Protein 7XYC (pdb70)

Organism: NCBI:txid2936515

InterPro domains:
  IPR059934 Phage tail protein-like, small four-stranded beta-sheet domain [PF27114] (19-83)

Nearest PDB structures (foldseek):
  7xyc-assembly1_A  TM=1.002E+00  e=3.501E-101  Klebsiella phage Kp7
  8iq9-assembly1_B  TM=9.640E-01  e=3.028E-61  Klebsiella phage VLC6
  8iqe-assembly1_A  TM=9.660E-01  e=2.464E-59  Klebsiella phage VLC6
  8iqe-assembly1_D  TM=9.571E-01  e=5.060E-57  Klebsiella phage VLC6
  8iqe-assembly1_B  TM=9.642E-01  e=8.142E-56  Klebsiella phage VLC6

B-factor: mean 23.14, std 13.9, range [3.26, 70.98]

Structure (mmCIF, N/CA/C/O backbone):
data_7XYC
#
_entry.id   7XYC
#
_cell.length_a   1.00
_cell.length_b   1.00
_cell.length_c   1.00
_cell.angle_alpha   90.00
_cell.angle_beta   90.00
_cell.angle_gamma   90.00
#
_symmetry.space_group_name_H-M   'P 1'
#
loop_
_atom_site.group_PDB
_atom_site.id
_atom_site.type_symbol
_atom_site.label_atom_id
_atom_site.label_alt_id
_atom_site.label_comp_id
_atom_site.label_asym_id
_atom_site.label_entity_id
_atom_site.label_seq_id
_atom_site.pdbx_PDB_ins_code
_atom_site.Cartn_x
_atom_site.Cartn_y
_atom_site.Cartn_z
_atom_site.occupancy
_atom_site.B_iso_or_equiv
_atom_site.auth_seq_id
_atom_site.auth_comp_id
_atom_site.auth_asym_id
_atom_site.auth_atom_id
_atom_site.pdbx_PDB_model_num
ATOM 1 N N . GLY A 1 14 ? 122.062 111.463 175.375 1.00 46.42 14 GLY A N 1
ATOM 2 C CA . GLY A 1 14 ? 122.739 112.743 175.282 1.00 46.42 14 GLY A CA 1
ATOM 3 C C . GLY A 1 14 ? 122.514 113.444 173.957 1.00 46.42 14 GLY A C 1
ATOM 4 O O . GLY A 1 14 ? 123.167 113.133 172.961 1.00 46.42 14 GLY A O 1
ATOM 5 N N . GLN A 1 15 ? 121.582 114.393 173.946 1.00 43.41 15 GLN A N 1
ATOM 6 C CA . GLN A 1 15 ? 121.285 115.129 172.730 1.00 43.41 15 GLN A CA 1
ATOM 7 C C . GLN A 1 15 ? 122.452 116.045 172.363 1.00 43.41 15 GLN A C 1
ATOM 8 O O . GLN A 1 15 ? 123.141 116.571 173.241 1.00 43.41 15 GLN A O 1
ATOM 14 N N . PRO A 1 16 ? 122.698 116.247 171.070 1.00 39.78 16 PRO A N 1
ATOM 15 C CA . PRO A 1 16 ? 123.821 117.096 170.658 1.00 39.78 16 PRO A CA 1
ATOM 16 C C . PRO A 1 16 ? 123.592 118.559 171.007 1.00 39.78 16 PRO A C 1
ATOM 17 O O . PRO A 1 16 ? 122.458 119.035 171.097 1.00 39.78 16 PRO A O 1
ATOM 21 N N . TRP A 1 17 ? 124.699 119.270 171.205 1.00 40.53 17 TRP A N 1
ATOM 22 C CA . TRP A 1 17 ? 124.650 120.696 171.487 1.00 40.53 17 TRP A CA 1
ATOM 23 C C . TRP A 1 17 ? 124.239 121.465 170.232 1.00 40.53 17 TRP A C 1
ATOM 24 O O . TRP A 1 17 ? 124.369 120.979 169.105 1.00 40.53 17 TRP A O 1
ATOM 35 N N . ARG A 1 18 ? 123.722 122.674 170.439 1.00 38.67 18 ARG A N 1
ATOM 36 C CA . ARG A 1 18 ? 123.213 123.508 169.359 1.00 38.67 18 ARG A CA 1
ATOM 37 C C . ARG A 1 18 ? 123.973 124.826 169.302 1.00 38.67 18 ARG A C 1
ATOM 38 O O . ARG A 1 18 ? 124.231 125.452 170.336 1.00 38.67 18 ARG A O 1
ATOM 46 N N . PHE A 1 19 ? 124.326 125.244 168.087 1.00 36.03 19 PHE A N 1
ATOM 47 C CA . PHE A 1 19 ? 125.058 126.483 167.857 1.00 36.03 19 PHE A CA 1
ATOM 48 C C . PHE A 1 19 ? 124.283 127.353 166.879 1.00 36.03 19 PHE A C 1
ATOM 49 O O . PHE A 1 19 ? 123.862 126.877 165.819 1.00 36.03 19 PHE A O 1
ATOM 57 N N . SER A 1 20 ? 124.095 128.625 167.237 1.00 33.27 20 SER A N 1
ATOM 58 C CA . SER A 1 20 ? 123.400 129.554 166.352 1.00 33.27 20 SER A CA 1
ATOM 59 C C . SER A 1 20 ? 124.294 130.032 165.213 1.00 33.27 20 SER A C 1
ATOM 60 O O . SER A 1 20 ? 123.831 130.173 164.076 1.00 33.27 20 SER A O 1
ATOM 63 N N . SER A 1 21 ? 125.570 130.286 165.495 1.00 36.04 21 SER A N 1
ATOM 64 C CA . SER A 1 21 ? 126.490 130.823 164.503 1.00 36.04 21 SER A CA 1
ATOM 65 C C . SER A 1 21 ? 127.825 130.101 164.605 1.00 36.04 21 SER A C 1
ATOM 66 O O . SER A 1 21 ? 128.166 129.519 165.638 1.00 36.04 21 SER A O 1
ATOM 69 N N . VAL A 1 22 ? 128.581 130.142 163.505 1.00 33.08 22 VAL A N 1
ATOM 70 C CA . VAL A 1 22 ? 129.869 129.457 163.461 1.00 33.08 22 VAL A CA 1
ATOM 71 C C . VAL A 1 22 ? 130.885 130.153 164.361 1.00 33.08 22 VAL A C 1
ATOM 72 O O . VAL A 1 22 ? 131.789 129.510 164.909 1.00 33.08 22 VAL A O 1
ATOM 76 N N . ALA A 1 23 ? 130.762 131.474 164.524 1.00 34.49 23 ALA A N 1
ATOM 77 C CA . ALA A 1 23 ? 131.671 132.193 165.411 1.00 34.49 23 ALA A CA 1
ATOM 78 C C . ALA A 1 23 ? 131.517 131.721 166.851 1.00 34.49 23 ALA A C 1
ATOM 79 O O . ALA A 1 23 ? 132.510 131.552 167.569 1.00 34.49 23 ALA A O 1
ATOM 81 N N . LYS A 1 24 ? 130.275 131.499 167.287 1.00 34.48 24 LYS A N 1
ATOM 82 C CA . LYS A 1 24 ? 130.038 130.983 168.631 1.00 34.48 24 LYS A CA 1
ATOM 83 C C . LYS A 1 24 ? 130.624 129.586 168.795 1.00 34.48 24 LYS A C 1
ATOM 84 O O . LYS A 1 24 ? 131.187 129.260 169.847 1.00 34.48 24 LYS A O 1
ATOM 90 N N . MET A 1 25 ? 130.492 128.743 167.768 1.00 34.72 25 MET A N 1
ATOM 91 C CA . MET A 1 25 ? 131.079 127.407 167.823 1.00 34.72 25 MET A CA 1
ATOM 92 C C . MET A 1 25 ? 132.597 127.474 167.926 1.00 34.72 25 MET A C 1
ATOM 93 O O . MET A 1 25 ? 133.210 126.718 168.690 1.00 34.72 25 MET A O 1
ATOM 98 N N . LYS A 1 26 ? 133.222 128.373 167.163 1.00 32.11 26 LYS A N 1
ATOM 99 C CA . LYS A 1 26 ? 134.671 128.527 167.243 1.00 32.11 26 LYS A CA 1
ATOM 100 C C . LYS A 1 26 ? 135.098 129.038 168.614 1.00 32.11 26 LYS A C 1
ATOM 101 O O . LYS A 1 26 ? 136.131 128.615 169.147 1.00 32.11 26 LYS A O 1
ATOM 107 N N . ALA A 1 27 ? 134.319 129.952 169.196 1.00 37.17 27 ALA A N 1
ATOM 108 C CA . ALA A 1 27 ? 134.685 130.527 170.487 1.00 37.17 27 ALA A CA 1
ATOM 109 C C . ALA A 1 27 ? 134.621 129.493 171.606 1.00 37.17 27 ALA A C 1
ATOM 110 O O . ALA A 1 27 ? 135.486 129.475 172.490 1.00 37.17 27 ALA A O 1
ATOM 112 N N . PHE A 1 28 ? 133.609 128.627 171.585 1.00 42.32 28 PHE A N 1
ATOM 113 C CA . PHE A 1 28 ? 133.389 127.689 172.678 1.00 42.32 28 PHE A CA 1
ATOM 114 C C . PHE A 1 28 ? 134.532 126.680 172.719 1.00 42.32 28 PHE A C 1
ATOM 115 O O . PHE A 1 28 ? 134.952 126.152 171.685 1.00 42.32 28 PHE A O 1
ATOM 123 N N . ASN A 1 29 ? 135.039 126.412 173.918 1.00 46.26 29 ASN A N 1
ATOM 124 C CA . ASN A 1 29 ? 136.160 125.504 174.112 1.00 46.26 29 ASN A CA 1
ATOM 125 C C . ASN A 1 29 ? 135.664 124.110 174.474 1.00 46.26 29 ASN A C 1
ATOM 126 O O . ASN A 1 29 ? 134.748 123.955 175.285 1.00 46.26 29 ASN A O 1
ATOM 131 N N . TYR A 1 30 ? 136.291 123.094 173.882 1.00 46.14 30 TYR A N 1
ATOM 132 C CA . TYR A 1 30 ? 135.864 121.711 174.042 1.00 46.14 30 TYR A CA 1
ATOM 133 C C . TYR A 1 30 ? 136.717 120.947 175.048 1.00 46.14 30 TYR A C 1
ATOM 134 O O . TYR A 1 30 ? 136.778 119.714 174.987 1.00 46.14 30 TYR A O 1
ATOM 143 N N . SER A 1 31 ? 137.387 121.652 175.963 1.00 55.09 31 SER A N 1
ATOM 144 C CA . SER A 1 31 ? 138.214 120.975 176.957 1.00 55.09 31 SER A CA 1
ATOM 145 C C . SER A 1 31 ? 137.366 120.116 177.888 1.00 55.09 31 SER A C 1
ATOM 146 O O . SER A 1 31 ? 137.702 118.958 178.161 1.00 55.09 31 SER A O 1
ATOM 149 N N . CYS A 1 32 ? 136.261 120.668 178.385 1.00 59.48 32 CYS A N 1
ATOM 150 C CA . CYS A 1 32 ? 135.398 119.973 179.330 1.00 59.48 32 CYS A CA 1
ATOM 151 C C . CYS A 1 32 ? 134.112 119.452 178.701 1.00 59.48 32 CYS A C 1
ATOM 152 O O . CYS A 1 32 ? 133.254 118.936 179.423 1.00 59.48 32 CYS A O 1
ATOM 155 N N . TYR A 1 33 ? 133.956 119.570 177.386 1.00 49.13 33 TYR A N 1
ATOM 156 C CA . TYR A 1 33 ? 132.737 119.141 176.710 1.00 49.13 33 TYR A CA 1
ATOM 157 C C . TYR A 1 33 ? 132.879 117.683 176.291 1.00 49.13 33 TYR A C 1
ATOM 158 O O . TYR A 1 33 ? 133.749 117.346 175.479 1.00 49.13 33 TYR A O 1
ATOM 167 N N . LEU A 1 34 ? 132.026 116.823 176.841 1.00 47.47 34 LEU A N 1
ATOM 168 C CA . LEU A 1 34 ? 132.005 115.400 176.515 1.00 47.47 34 LEU A CA 1
ATOM 169 C C . LEU A 1 34 ? 130.764 115.135 175.666 1.00 47.47 34 LEU A C 1
ATOM 170 O O . LEU A 1 34 ? 129.694 114.800 176.174 1.00 47.47 34 LEU A O 1
ATOM 175 N N . GLY A 1 35 ? 130.919 115.285 174.359 1.00 45.42 35 GLY A N 1
ATOM 176 C CA . GLY A 1 35 ? 129.816 115.087 173.438 1.00 45.42 35 GLY A CA 1
ATOM 177 C C . GLY A 1 35 ? 130.302 114.491 172.136 1.00 45.42 35 GLY A C 1
ATOM 178 O O . GLY A 1 35 ? 131.459 114.656 171.743 1.00 45.42 35 GLY A O 1
ATOM 179 N N . SER A 1 36 ? 129.391 113.787 171.461 1.00 41.56 36 SER A N 1
ATOM 180 C CA . SER A 1 36 ? 129.757 113.107 170.223 1.00 41.56 36 SER A CA 1
ATOM 181 C C . SER A 1 36 ? 129.540 113.999 169.007 1.00 41.56 36 SER A C 1
ATOM 182 O O . SER A 1 36 ? 130.311 113.937 168.042 1.00 41.56 36 SER A O 1
ATOM 185 N N . SER A 1 37 ? 128.502 114.832 169.029 1.00 40.34 37 SER A N 1
ATOM 186 C CA . SER A 1 37 ? 128.152 115.617 167.853 1.00 40.34 37 SER A CA 1
ATOM 187 C C . SER A 1 37 ? 127.562 116.952 168.287 1.00 40.34 37 SER A C 1
ATOM 188 O O . SER A 1 37 ? 127.088 117.113 169.414 1.00 40.34 37 SER A O 1
ATOM 191 N N . VAL A 1 38 ? 127.612 117.915 167.365 1.00 37.34 38 VAL A N 1
ATOM 192 C CA . VAL A 1 38 ? 127.007 119.230 167.537 1.00 37.34 38 VAL A CA 1
ATOM 193 C C . VAL A 1 38 ? 126.256 119.593 166.262 1.00 37.34 38 VAL A C 1
ATOM 194 O O . VAL A 1 38 ? 126.551 119.095 165.173 1.00 37.34 38 VAL A O 1
ATOM 198 N N . PHE A 1 39 ? 125.286 120.495 166.407 1.00 34.96 39 PHE A N 1
ATOM 199 C CA . PHE A 1 39 ? 124.378 120.865 165.327 1.00 34.96 39 PHE A CA 1
ATOM 200 C C . PHE A 1 39 ? 124.363 122.379 165.191 1.00 34.96 39 PHE A C 1
ATOM 201 O O . PHE A 1 39 ? 124.086 123.087 166.165 1.00 34.96 39 PHE A O 1
ATOM 209 N N . LEU A 1 40 ? 124.653 122.874 163.990 1.00 34.46 40 LEU A N 1
ATOM 210 C CA . LEU A 1 40 ? 124.608 124.300 163.699 1.00 34.46 40 LEU A CA 1
ATOM 211 C C . LEU A 1 40 ? 123.380 124.600 162.849 1.00 34.46 40 LEU A C 1
ATOM 212 O O . LEU A 1 40 ? 123.116 123.907 161.858 1.00 34.46 40 LEU A O 1
ATOM 217 N N . GLU A 1 41 ? 122.620 125.619 163.258 1.00 37.29 41 GLU A N 1
ATOM 218 C CA . GLU A 1 41 ? 121.420 126.012 162.526 1.00 37.29 41 GLU A CA 1
ATOM 219 C C . GLU A 1 41 ? 121.763 126.797 161.266 1.00 37.29 41 GLU A C 1
ATOM 220 O O . GLU A 1 41 ? 121.093 126.648 160.238 1.00 37.29 41 GLU A O 1
ATOM 226 N N . SER A 1 42 ? 122.796 127.634 161.327 1.00 33.22 42 SER A N 1
ATOM 227 C CA . SER A 1 42 ? 123.199 128.443 160.186 1.00 33.22 42 SER A CA 1
ATOM 228 C C . SER A 1 42 ? 124.647 128.868 160.372 1.00 33.22 42 SER A C 1
ATOM 229 O O . SER A 1 42 ? 125.088 129.104 161.499 1.00 33.22 42 SER A O 1
ATOM 232 N N . TRP A 1 43 ? 125.380 128.960 159.260 1.00 29.93 43 TRP A N 1
ATOM 233 C CA . TRP A 1 43 ? 126.776 129.377 159.338 1.00 29.93 43 TRP A CA 1
ATOM 234 C C . TRP A 1 43 ? 126.884 130.857 159.687 1.00 29.93 43 TRP A C 1
ATOM 235 O O . TRP A 1 43 ? 127.800 131.266 160.410 1.00 29.93 43 TRP A O 1
ATOM 246 N N . HIS A 1 44 ? 125.958 131.670 159.186 1.00 31.96 44 HIS A N 1
ATOM 247 C CA . HIS A 1 44 ? 125.859 133.080 159.534 1.00 31.96 44 HIS A CA 1
ATOM 248 C C . HIS A 1 44 ? 124.715 133.288 160.517 1.00 31.96 44 HIS A C 1
ATOM 249 O O . HIS A 1 44 ? 123.689 132.604 160.444 1.00 31.96 44 HIS A O 1
ATOM 256 N N . GLU A 1 45 ? 124.896 134.235 161.434 1.00 35.99 45 GLU A N 1
ATOM 257 C CA . GLU A 1 45 ? 123.855 134.537 162.408 1.00 35.99 45 GLU A CA 1
ATOM 258 C C . GLU A 1 45 ? 122.659 135.184 161.720 1.00 35.99 45 GLU A C 1
ATOM 259 O O . GLU A 1 45 ? 122.795 136.200 161.032 1.00 35.99 45 GLU A O 1
ATOM 265 N N . GLY A 1 46 ? 121.481 134.589 161.910 1.00 37.18 46 GLY A N 1
ATOM 266 C CA . GLY A 1 46 ? 120.249 135.114 161.371 1.00 37.18 46 GLY A CA 1
ATOM 267 C C . GLY A 1 46 ? 119.918 134.667 159.963 1.00 37.18 46 GLY A C 1
ATOM 268 O O . GLY A 1 46 ? 118.777 134.850 159.524 1.00 37.18 46 GLY A O 1
ATOM 269 N N . ALA A 1 47 ? 120.881 134.091 159.239 1.00 33.93 47 ALA A N 1
ATOM 270 C CA . ALA A 1 47 ? 120.615 133.656 157.871 1.00 33.93 47 ALA A CA 1
ATOM 271 C C . ALA A 1 47 ? 119.654 132.474 157.839 1.00 33.93 47 ALA A C 1
ATOM 272 O O . ALA A 1 47 ? 118.769 132.410 156.978 1.00 33.93 47 ALA A O 1
ATOM 274 N N . GLY A 1 48 ? 119.808 131.535 158.767 1.00 32.01 48 GLY A N 1
ATOM 275 C CA . GLY A 1 48 ? 118.961 130.352 158.782 1.00 32.01 48 GLY A CA 1
ATOM 276 C C . GLY A 1 48 ? 119.138 129.461 157.573 1.00 32.01 48 GLY A C 1
ATOM 277 O O . GLY A 1 48 ? 118.152 128.939 157.037 1.00 32.01 48 GLY A O 1
ATOM 278 N N . LEU A 1 49 ? 120.379 129.274 157.127 1.00 29.35 49 LEU A N 1
ATOM 279 C CA . LEU A 1 49 ? 120.668 128.470 155.950 1.00 29.35 49 LEU A CA 1
ATOM 280 C C . LEU A 1 49 ? 121.891 127.604 156.211 1.00 29.35 49 LEU A C 1
ATOM 281 O O . LEU A 1 49 ? 122.770 127.964 156.999 1.00 29.35 49 LEU A O 1
ATOM 286 N N . GLY A 1 50 ? 121.942 126.460 155.533 1.00 31.35 50 GLY A N 1
ATOM 287 C CA . GLY A 1 50 ? 123.100 125.585 155.623 1.00 31.35 50 GLY A CA 1
ATOM 288 C C . GLY A 1 50 ? 123.317 124.952 156.979 1.00 31.35 50 GLY A C 1
ATOM 289 O O . GLY A 1 50 ? 124.453 124.920 157.464 1.00 31.35 50 GLY A O 1
ATOM 290 N N . SER A 1 51 ? 122.257 124.453 157.611 1.00 32.36 51 SER A N 1
ATOM 291 C CA . SER A 1 51 ? 122.400 123.743 158.874 1.00 32.36 51 SER A CA 1
ATOM 292 C C . SER A 1 51 ? 123.238 122.484 158.683 1.00 32.36 51 SER A C 1
ATOM 293 O O . SER A 1 51 ? 123.150 121.803 157.657 1.00 32.36 51 SER A O 1
ATOM 296 N N . GLY A 1 52 ? 124.061 122.171 159.686 1.00 35.51 52 GLY A N 1
ATOM 297 C CA . GLY A 1 52 ? 124.999 121.075 159.539 1.00 35.51 52 GLY A CA 1
ATOM 298 C C . GLY A 1 52 ? 125.285 120.364 160.844 1.00 35.51 52 GLY A C 1
ATOM 299 O O . GLY A 1 52 ? 125.060 120.891 161.934 1.00 35.51 52 GLY A O 1
ATOM 300 N N . LEU A 1 53 ? 125.800 119.144 160.713 1.00 37.01 53 LEU A N 1
ATOM 301 C CA . LEU A 1 53 ? 126.105 118.287 161.850 1.00 37.01 53 LEU A CA 1
ATOM 302 C C . LEU A 1 53 ? 127.594 117.958 161.849 1.00 37.01 53 LEU A C 1
ATOM 303 O O . LEU A 1 53 ? 128.134 117.492 160.837 1.00 37.01 53 LEU A O 1
ATOM 308 N N . PHE A 1 54 ? 128.252 118.220 162.979 1.00 36.47 54 PHE A N 1
ATOM 309 C CA . PHE A 1 54 ? 129.680 117.992 163.146 1.00 36.47 54 PHE A CA 1
ATOM 310 C C . PHE A 1 54 ? 129.915 116.949 164.229 1.00 36.47 54 PHE A C 1
ATOM 311 O O . PHE A 1 54 ? 129.121 116.801 165.160 1.00 36.47 54 PHE A O 1
ATOM 319 N N . LYS A 1 55 ? 131.033 116.238 164.101 1.00 39.29 55 LYS A N 1
ATOM 320 C CA . LYS A 1 55 ? 131.542 115.358 165.141 1.00 39.29 55 LYS A CA 1
ATOM 321 C C . LYS A 1 55 ? 132.957 115.788 165.505 1.00 39.29 55 LYS A C 1
ATOM 322 O O . LYS A 1 55 ? 133.764 116.112 164.628 1.00 39.29 55 LYS A O 1
ATOM 328 N N . VAL A 1 56 ? 133.251 115.803 166.800 1.00 44.82 56 VAL A N 1
ATOM 329 C CA . VAL A 1 56 ? 134.526 116.306 167.300 1.00 44.82 56 VAL A CA 1
ATOM 330 C C . VAL A 1 56 ? 135.593 115.231 167.125 1.00 44.82 56 VAL A C 1
ATOM 331 O O . VAL A 1 56 ? 135.386 114.067 167.486 1.00 44.82 56 VAL A O 1
ATOM 335 N N . SER A 1 57 ? 136.730 115.618 166.544 1.00 51.92 57 SER A N 1
ATOM 336 C CA . SER A 1 57 ? 137.854 114.698 166.417 1.00 51.92 57 SER A CA 1
ATOM 337 C C . SER A 1 57 ? 138.689 114.666 167.691 1.00 51.92 57 SER A C 1
ATOM 338 O O . SER A 1 57 ? 139.059 113.586 168.166 1.00 51.92 57 SER A O 1
ATOM 341 N N . LYS A 1 58 ? 138.991 115.840 168.251 1.00 55.44 58 LYS A N 1
ATOM 342 C CA . LYS A 1 58 ? 139.663 115.980 169.542 1.00 55.44 58 LYS A CA 1
ATOM 343 C C . LYS A 1 58 ? 141.028 115.281 169.538 1.00 55.44 58 LYS A C 1
ATOM 344 O O . LYS A 1 58 ? 141.281 114.328 170.277 1.00 55.44 58 LYS A O 1
ATOM 350 N N . GLY A 1 59 ? 141.906 115.788 168.675 1.00 57.32 59 GLY A N 1
ATOM 351 C CA . GLY A 1 59 ? 143.274 115.307 168.658 1.00 57.32 59 GLY A CA 1
ATOM 352 C C . GLY A 1 59 ? 143.921 115.186 167.293 1.00 57.32 59 GLY A C 1
ATOM 353 O O . GLY A 1 59 ? 145.150 115.253 167.186 1.00 57.32 59 GLY A O 1
ATOM 354 N N . THR A 1 60 ? 143.125 115.010 166.244 1.00 54.22 60 THR A N 1
ATOM 355 C CA . THR A 1 60 ? 143.672 114.838 164.906 1.00 54.22 60 THR A CA 1
ATOM 356 C C . THR A 1 60 ? 143.906 116.192 164.248 1.00 54.22 60 THR A C 1
ATOM 357 O O . THR A 1 60 ? 143.322 117.207 164.640 1.00 54.22 60 THR A O 1
ATOM 361 N N . THR A 1 61 ? 144.768 116.197 163.236 1.00 54.02 61 THR A N 1
ATOM 362 C CA . THR A 1 61 ? 145.145 117.409 162.520 1.00 54.02 61 THR A CA 1
ATOM 363 C C . THR A 1 61 ? 144.879 117.214 161.033 1.00 54.02 61 THR A C 1
ATOM 364 O O . THR A 1 61 ? 145.317 116.220 160.444 1.00 54.02 61 THR A O 1
ATOM 368 N N . GLU A 1 62 ? 144.162 118.164 160.431 1.00 50.94 62 GLU A N 1
ATOM 369 C CA . GLU A 1 62 ? 143.882 118.142 159.001 1.00 50.94 62 GLU A CA 1
ATOM 370 C C . GLU A 1 62 ? 144.094 119.526 158.399 1.00 50.94 62 GLU A C 1
ATOM 371 O O . GLU A 1 62 ? 144.670 120.407 159.047 1.00 50.94 62 GLU A O 1
ATOM 377 N N . VAL A 1 63 ? 143.644 119.722 157.157 1.00 44.28 63 VAL A N 1
ATOM 378 C CA . VAL A 1 63 ? 143.859 120.997 156.477 1.00 44.28 63 VAL A CA 1
ATOM 379 C C . VAL A 1 63 ? 143.141 122.129 157.207 1.00 44.28 63 VAL A C 1
ATOM 380 O O . VAL A 1 63 ? 143.701 123.215 157.397 1.00 44.28 63 VAL A O 1
ATOM 384 N N . GLY A 1 64 ? 141.901 121.896 157.631 1.00 39.74 64 GLY A N 1
ATOM 385 C CA . GLY A 1 64 ? 141.167 122.897 158.379 1.00 39.74 64 GLY A CA 1
ATOM 386 C C . GLY A 1 64 ? 140.351 123.842 157.520 1.00 39.74 64 GLY A C 1
ATOM 387 O O . GLY A 1 64 ? 140.398 125.060 157.713 1.00 39.74 64 GLY A O 1
ATOM 388 N N . ASP A 1 65 ? 139.598 123.295 156.569 1.00 36.14 65 ASP A N 1
ATOM 389 C CA . ASP A 1 65 ? 138.750 124.114 155.718 1.00 36.14 65 ASP A CA 1
ATOM 390 C C . ASP A 1 65 ? 137.548 124.629 156.513 1.00 36.14 65 ASP A C 1
ATOM 391 O O . ASP A 1 65 ? 137.303 124.230 157.654 1.00 36.14 65 ASP A O 1
ATOM 396 N N . ASP A 1 66 ? 136.793 125.537 155.895 1.00 34.13 66 ASP A N 1
ATOM 397 C CA . ASP A 1 66 ? 135.654 126.146 156.577 1.00 34.13 66 ASP A CA 1
ATOM 398 C C . ASP A 1 66 ? 134.452 125.206 156.606 1.00 34.13 66 ASP A C 1
ATOM 399 O O . ASP A 1 66 ? 133.970 124.831 157.680 1.00 34.13 66 ASP A O 1
ATOM 404 N N . GLY A 1 67 ? 133.953 124.820 155.431 1.00 31.19 67 GLY A N 1
ATOM 405 C CA . GLY A 1 67 ? 132.773 123.969 155.385 1.00 31.19 67 GLY A CA 1
ATOM 406 C C . GLY A 1 67 ? 133.022 122.587 155.956 1.00 31.19 67 GLY A C 1
ATOM 407 O O . GLY A 1 67 ? 132.206 122.056 156.714 1.00 31.19 67 GLY A O 1
ATOM 408 N N . SER A 1 68 ? 134.152 121.985 155.600 1.00 29.29 68 SER A N 1
ATOM 409 C CA . SER A 1 68 ? 134.516 120.656 156.063 1.00 29.29 68 SER A CA 1
ATOM 410 C C . SER A 1 68 ? 135.718 120.737 156.993 1.00 29.29 68 SER A C 1
ATOM 411 O O . SER A 1 68 ? 136.571 121.618 156.851 1.00 29.29 68 SER A O 1
ATOM 414 N N . VAL A 1 69 ? 135.773 119.791 157.937 1.00 36.95 69 VAL A N 1
ATOM 415 C CA . VAL A 1 69 ? 136.804 119.681 158.972 1.00 36.95 69 VAL A CA 1
ATOM 416 C C . VAL A 1 69 ? 137.201 121.067 159.483 1.00 36.95 69 VAL A C 1
ATOM 417 O O . VAL A 1 69 ? 138.368 121.472 159.422 1.00 36.95 69 VAL A O 1
ATOM 421 N N . ILE A 1 70 ? 136.216 121.803 160.005 1.00 37.18 70 ILE A N 1
ATOM 422 C CA . ILE A 1 70 ? 136.478 123.148 160.497 1.00 37.18 70 ILE A CA 1
ATOM 423 C C . ILE A 1 70 ? 137.383 123.086 161.725 1.00 37.18 70 ILE A C 1
ATOM 424 O O . ILE A 1 70 ? 137.441 122.076 162.437 1.00 37.18 70 ILE A O 1
ATOM 429 N N . VAL A 1 71 ? 138.105 124.177 161.968 1.00 38.93 71 VAL A N 1
ATOM 430 C CA . VAL A 1 71 ? 139.063 124.269 163.063 1.00 38.93 71 VAL A CA 1
ATOM 431 C C . VAL A 1 71 ? 138.587 125.329 164.047 1.00 38.93 71 VAL A C 1
ATOM 432 O O . VAL A 1 71 ? 138.132 126.408 163.648 1.00 38.93 71 VAL A O 1
ATOM 436 N N . ALA A 1 72 ? 138.668 125.007 165.333 1.00 41.76 72 ALA A N 1
ATOM 437 C CA . ALA A 1 72 ? 138.284 125.919 166.399 1.00 41.76 72 ALA A CA 1
ATOM 438 C C . ALA A 1 72 ? 139.512 126.626 166.964 1.00 41.76 72 ALA A C 1
ATOM 439 O O . ALA A 1 72 ? 140.653 126.355 166.581 1.00 41.76 72 ALA A O 1
ATOM 441 N N . ALA A 1 73 ? 139.259 127.553 167.890 1.00 43.86 73 ALA A N 1
ATOM 442 C CA . ALA A 1 73 ? 140.351 128.294 168.511 1.00 43.86 73 ALA A CA 1
ATOM 443 C C . ALA A 1 73 ? 141.205 127.403 169.404 1.00 43.86 73 ALA A C 1
ATOM 444 O O . ALA A 1 73 ? 142.424 127.595 169.483 1.00 43.86 73 ALA A O 1
ATOM 446 N N . ASP A 1 74 ? 140.589 126.434 170.086 1.00 48.11 74 ASP A N 1
ATOM 447 C CA . ASP A 1 74 ? 141.346 125.550 170.967 1.00 48.11 74 ASP A CA 1
ATOM 448 C C . ASP A 1 74 ? 142.334 124.696 170.183 1.00 48.11 74 ASP A C 1
ATOM 449 O O . ASP A 1 74 ? 143.476 124.499 170.614 1.00 48.11 74 ASP A O 1
ATOM 454 N N . GLY A 1 75 ? 141.916 124.180 169.030 1.00 48.11 75 GLY A N 1
ATOM 455 C CA . GLY A 1 75 ? 142.782 123.346 168.221 1.00 48.11 75 GLY A CA 1
ATOM 456 C C . GLY A 1 75 ? 142.080 122.130 167.653 1.00 48.11 75 GLY A C 1
ATOM 457 O O . GLY A 1 75 ? 142.456 121.628 166.589 1.00 48.11 75 GLY A O 1
ATOM 458 N N . THR A 1 76 ? 141.062 121.643 168.358 1.00 47.79 76 THR A N 1
ATOM 459 C CA . THR A 1 76 ? 140.299 120.498 167.884 1.00 47.79 76 THR A CA 1
ATOM 460 C C . THR A 1 76 ? 139.541 120.851 166.609 1.00 47.79 76 THR A C 1
ATOM 461 O O . THR A 1 76 ? 139.094 121.985 166.416 1.00 47.79 76 THR A O 1
ATOM 465 N N . ARG A 1 77 ? 139.398 119.860 165.733 1.00 44.58 77 ARG A N 1
ATOM 466 C CA . ARG A 1 77 ? 138.768 120.043 164.433 1.00 44.58 77 ARG A CA 1
ATOM 467 C C . ARG A 1 77 ? 137.477 119.240 164.372 1.00 44.58 77 ARG A C 1
ATOM 468 O O . ARG A 1 77 ? 137.446 118.072 164.772 1.00 44.58 77 ARG A O 1
ATOM 476 N N . LEU A 1 78 ? 136.417 119.873 163.872 1.00 38.82 78 LEU A N 1
ATOM 477 C CA . LEU A 1 78 ? 135.084 119.280 163.820 1.00 38.82 78 LEU A CA 1
ATOM 478 C C . LEU A 1 78 ? 134.830 118.768 162.406 1.00 38.82 78 LEU A C 1
ATOM 479 O O . LEU A 1 78 ? 134.713 119.560 161.465 1.00 38.82 78 LEU A O 1
ATOM 484 N N . ILE A 1 79 ? 134.741 117.450 162.259 1.00 37.22 79 ILE A N 1
ATOM 485 C CA . ILE A 1 79 ? 134.507 116.838 160.956 1.00 37.22 79 ILE A CA 1
ATOM 486 C C . ILE A 1 79 ? 133.012 116.856 160.665 1.00 37.22 79 ILE A C 1
ATOM 487 O O . ILE A 1 79 ? 132.207 116.362 161.461 1.00 37.22 79 ILE A O 1
ATOM 492 N N . ARG A 1 80 ? 132.639 117.433 159.527 1.00 32.31 80 ARG A N 1
ATOM 493 C CA . ARG A 1 80 ? 131.245 117.486 159.112 1.00 32.31 80 ARG A CA 1
ATOM 494 C C . ARG A 1 80 ? 130.791 116.122 158.611 1.00 32.31 80 ARG A C 1
ATOM 495 O O . ARG A 1 80 ? 131.575 115.369 158.028 1.00 32.31 80 ARG A O 1
ATOM 503 N N . VAL A 1 81 ? 129.517 115.801 158.838 1.00 32.18 81 VAL A N 1
ATOM 504 C CA . VAL A 1 81 ? 128.912 114.598 158.274 1.00 32.18 81 VAL A CA 1
ATOM 505 C C . VAL A 1 81 ? 127.953 115.016 157.168 1.00 32.18 81 VAL A C 1
ATOM 506 O O . VAL A 1 81 ? 127.198 115.986 157.317 1.00 32.18 81 VAL A O 1
ATOM 510 N N . PHE A 1 82 ? 128.009 114.310 156.043 1.00 28.09 82 PHE A N 1
ATOM 511 C CA . PHE A 1 82 ? 127.252 114.662 154.850 1.00 28.09 82 PHE A CA 1
ATOM 512 C C . PHE A 1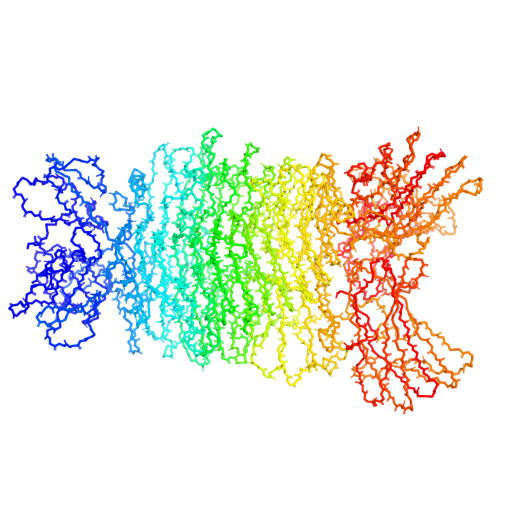 82 ? 126.133 113.657 154.621 1.00 28.09 82 PHE A C 1
ATOM 513 O O . PHE A 1 82 ? 126.370 112.445 154.617 1.00 28.09 82 PHE A O 1
ATOM 521 N N . ASP A 1 83 ? 124.918 114.167 154.432 1.00 32.52 83 ASP A N 1
ATOM 522 C CA . ASP A 1 83 ? 123.758 113.356 154.093 1.00 32.52 83 ASP A CA 1
ATOM 523 C C . ASP A 1 83 ? 123.188 113.852 152.773 1.00 32.52 83 ASP A C 1
ATOM 524 O O . ASP A 1 83 ? 122.888 115.042 152.631 1.00 32.52 83 ASP A O 1
ATOM 529 N N . GLY A 1 84 ? 123.039 112.942 151.815 1.00 25.77 84 GLY A N 1
ATOM 530 C CA . GLY A 1 84 ? 122.520 113.284 150.513 1.00 25.77 84 GLY A CA 1
ATOM 531 C C . GLY A 1 84 ? 123.441 114.201 149.731 1.00 25.77 84 GLY A C 1
ATOM 532 O O . GLY A 1 84 ? 124.669 114.079 149.781 1.00 25.77 84 GLY A O 1
ATOM 533 N N . PRO A 1 85 ? 122.857 115.139 148.989 1.00 21.89 85 PRO A N 1
ATOM 534 C CA . PRO A 1 85 ? 123.667 116.017 148.139 1.00 21.89 85 PRO A CA 1
ATOM 535 C C . PRO A 1 85 ? 124.477 117.018 148.948 1.00 21.89 85 PRO A C 1
ATOM 536 O O . PRO A 1 85 ? 124.155 117.339 150.095 1.00 21.89 85 PRO A O 1
ATOM 540 N N . ILE A 1 86 ? 125.545 117.510 148.328 1.00 18.01 86 ILE A N 1
ATOM 541 C CA . ILE A 1 86 ? 126.416 118.512 148.933 1.00 18.01 86 ILE A CA 1
ATOM 542 C C . ILE A 1 86 ? 125.981 119.886 148.439 1.00 18.01 86 ILE A C 1
ATOM 543 O O . ILE A 1 86 ? 125.864 120.112 147.229 1.00 18.01 86 ILE A O 1
ATOM 548 N N . PHE A 1 87 ? 125.740 120.803 149.372 1.00 17.99 87 PHE A N 1
ATOM 549 C CA . PHE A 1 87 ? 125.268 122.144 149.052 1.00 17.99 87 PHE A CA 1
ATOM 550 C C . PHE A 1 87 ? 126.422 123.133 149.148 1.00 17.99 87 PHE A C 1
ATOM 551 O O . PHE A 1 87 ? 127.173 123.126 150.130 1.00 17.99 87 PHE A O 1
ATOM 559 N N . ALA A 1 88 ? 126.563 123.980 148.125 1.00 19.03 88 ALA A N 1
ATOM 560 C CA . ALA A 1 88 ? 127.652 124.950 148.102 1.00 19.03 88 ALA A CA 1
ATOM 561 C C . ALA A 1 88 ? 127.406 126.124 149.040 1.00 19.03 88 ALA A C 1
ATOM 562 O O . ALA A 1 88 ? 128.366 126.712 149.551 1.00 19.03 88 ALA A O 1
ATOM 564 N N . ASP A 1 89 ? 126.142 126.483 149.277 1.00 22.84 89 ASP A N 1
ATOM 565 C CA . ASP A 1 89 ? 125.832 127.544 150.228 1.00 22.84 89 ASP A CA 1
ATOM 566 C C . ASP A 1 89 ? 126.167 127.158 151.662 1.00 22.84 89 ASP A C 1
ATOM 567 O O . ASP A 1 89 ? 126.156 128.026 152.542 1.00 22.84 89 ASP A O 1
ATOM 572 N N . MET A 1 90 ? 126.455 125.880 151.909 1.00 24.46 90 MET A N 1
ATOM 573 C CA . MET A 1 90 ? 126.786 125.421 153.252 1.00 24.46 90 MET A CA 1
ATOM 574 C C . MET A 1 90 ? 128.088 126.041 153.749 1.00 24.46 90 MET A C 1
ATOM 575 O O . MET A 1 90 ? 128.203 126.386 154.931 1.00 24.46 90 MET A O 1
ATOM 580 N N . TRP A 1 91 ? 129.082 126.180 152.869 1.00 22.92 91 TRP A N 1
ATOM 581 C CA . TRP A 1 91 ? 130.385 126.694 153.274 1.00 22.92 91 TRP A CA 1
ATOM 582 C C . TRP A 1 91 ? 130.314 128.128 153.787 1.00 22.92 91 TRP A C 1
ATOM 583 O O . TRP A 1 91 ? 130.485 128.371 154.986 1.00 22.92 91 TRP A O 1
ATOM 594 N N . GLY A 1 92 ? 130.062 129.082 152.893 1.00 22.31 92 GLY A N 1
ATOM 595 C CA . GLY A 1 92 ? 129.927 130.468 153.299 1.00 22.31 92 GLY A CA 1
ATOM 596 C C . GLY A 1 92 ? 128.940 131.281 152.486 1.00 22.31 92 GLY A C 1
ATOM 597 O O . GLY A 1 92 ? 128.758 132.475 152.742 1.00 22.31 92 GLY A O 1
ATOM 598 N N . ALA A 1 93 ? 128.296 130.652 151.508 1.00 21.99 93 ALA A N 1
ATOM 599 C CA . ALA A 1 93 ? 127.513 131.389 150.525 1.00 21.99 93 ALA A CA 1
ATOM 600 C C . ALA A 1 93 ? 126.105 131.661 151.039 1.00 21.99 93 ALA A C 1
ATOM 601 O O . ALA A 1 93 ? 125.437 130.761 151.559 1.00 21.99 93 ALA A O 1
ATOM 603 N N . LEU A 1 94 ? 125.660 132.905 150.893 1.00 21.23 94 LEU A N 1
ATOM 604 C CA . LEU A 1 94 ? 124.295 133.308 151.185 1.00 21.23 94 LEU A CA 1
ATOM 605 C C . LEU A 1 94 ? 123.835 134.274 150.104 1.00 21.23 94 LEU A C 1
ATOM 606 O O . LEU A 1 94 ? 124.657 134.987 149.517 1.00 21.23 94 LEU A O 1
ATOM 611 N N . PRO A 1 95 ? 122.534 134.317 149.816 1.00 21.53 95 PRO A N 1
ATOM 612 C CA . PRO A 1 95 ? 122.036 135.277 148.821 1.00 21.53 95 PRO A CA 1
ATOM 613 C C . PRO A 1 95 ? 122.086 136.699 149.363 1.00 21.53 95 PRO A C 1
ATOM 614 O O . PRO A 1 95 ? 121.505 137.002 150.407 1.00 21.53 95 PRO A O 1
ATOM 618 N N . SER A 1 96 ? 122.784 137.572 148.641 1.00 23.74 96 SER A N 1
ATOM 619 C CA . SER A 1 96 ? 122.930 138.965 149.042 1.00 23.74 96 SER A CA 1
ATOM 620 C C . SER A 1 96 ? 123.308 139.785 147.814 1.00 23.74 96 SER A C 1
ATOM 621 O O . SER A 1 96 ? 123.437 139.259 146.705 1.00 23.74 96 SER A O 1
ATOM 624 N N . SER A 1 97 ? 123.489 141.088 148.025 1.00 26.96 97 SER A N 1
ATOM 625 C CA . SER A 1 97 ? 123.862 142.004 146.958 1.00 26.96 97 SER A CA 1
ATOM 626 C C . SER A 1 97 ? 125.196 142.698 147.192 1.00 26.96 97 SER A C 1
ATOM 627 O O . SER A 1 97 ? 125.722 143.318 146.261 1.00 26.96 97 SER A O 1
ATOM 630 N N . THR A 1 98 ? 125.758 142.614 148.403 1.00 29.03 98 THR A N 1
ATOM 631 C CA . THR A 1 98 ? 127.022 143.282 148.693 1.00 29.03 98 THR A CA 1
ATOM 632 C C . THR A 1 98 ? 127.968 142.409 149.513 1.00 29.03 98 THR A C 1
ATOM 633 O O . THR A 1 98 ? 128.914 142.934 150.114 1.00 29.03 98 THR A O 1
ATOM 637 N N . TYR A 1 99 ? 127.746 141.099 149.554 1.00 26.48 99 TYR A N 1
ATOM 638 C CA . TYR A 1 99 ? 128.583 140.178 150.312 1.00 26.48 99 TYR A CA 1
ATOM 639 C C . TYR A 1 99 ? 129.291 139.233 149.352 1.00 26.48 99 TYR A C 1
ATOM 640 O O . TYR A 1 99 ? 128.643 138.564 148.540 1.00 26.48 99 TYR A O 1
ATOM 649 N N . ASN A 1 100 ? 130.618 139.183 149.446 1.00 25.22 100 ASN A N 1
ATOM 650 C CA . ASN A 1 100 ? 131.405 138.335 148.562 1.00 25.22 100 ASN A CA 1
ATOM 651 C C . ASN A 1 100 ? 131.178 136.863 148.887 1.00 25.22 100 ASN A C 1
ATOM 652 O O . ASN A 1 100 ? 131.082 136.474 150.054 1.00 25.22 100 ASN A O 1
ATOM 657 N N . SER A 1 101 ? 131.101 136.040 147.840 1.00 21.49 101 SER A N 1
ATOM 658 C CA . SER A 1 101 ? 130.892 134.610 148.011 1.00 21.49 101 SER A CA 1
ATOM 659 C C . SER A 1 101 ? 131.791 133.750 147.133 1.00 21.49 101 SER A C 1
ATOM 660 O O . SER A 1 101 ? 131.664 132.522 147.175 1.00 21.49 101 SER A O 1
ATOM 663 N N . LEU A 1 102 ? 132.679 134.345 146.337 1.00 19.94 102 LEU A N 1
ATOM 664 C CA . LEU A 1 102 ? 133.561 133.549 145.487 1.00 19.94 102 LEU A CA 1
ATOM 665 C C . LEU A 1 102 ? 134.483 132.612 146.262 1.00 19.94 102 LEU A C 1
ATOM 666 O O . LEU A 1 102 ? 134.621 131.450 145.839 1.00 19.94 102 LEU A O 1
ATOM 671 N N . PRO A 1 103 ? 135.157 133.028 147.345 1.00 19.22 103 PRO A N 1
ATOM 672 C CA . PRO A 1 103 ? 135.996 132.061 148.077 1.00 19.22 103 PRO A CA 1
ATOM 673 C C . PRO A 1 103 ? 135.229 130.851 148.581 1.00 19.22 103 PRO A C 1
ATOM 674 O O . PRO A 1 103 ? 135.751 129.730 148.534 1.00 19.22 103 PRO A O 1
ATOM 678 N N . ALA A 1 104 ? 133.996 131.045 149.056 1.00 17.63 104 ALA A N 1
ATOM 679 C CA . ALA A 1 104 ? 133.208 129.921 149.552 1.00 17.63 104 ALA A CA 1
ATOM 680 C C . ALA A 1 104 ? 132.888 128.939 148.432 1.00 17.63 104 ALA A C 1
ATOM 681 O O . ALA A 1 104 ? 133.008 127.721 148.605 1.00 17.63 104 ALA A O 1
ATOM 683 N N . ILE A 1 105 ? 132.485 129.456 147.269 1.00 15.71 105 ILE A N 1
ATOM 684 C CA . ILE A 1 105 ? 132.179 128.594 146.131 1.00 15.71 105 ILE A CA 1
ATOM 685 C C . ILE A 1 105 ? 133.428 127.852 145.674 1.00 15.71 105 ILE A C 1
ATOM 686 O O . ILE A 1 105 ? 133.381 126.652 145.369 1.00 15.71 105 ILE A O 1
ATOM 691 N N . LYS A 1 106 ? 134.564 128.551 145.618 1.00 15.91 106 LYS A N 1
ATOM 692 C CA . LYS A 1 106 ? 135.808 127.919 145.192 1.00 15.91 106 LYS A CA 1
ATOM 693 C C . LYS A 1 106 ? 136.215 126.804 146.150 1.00 15.91 106 LYS A C 1
ATOM 694 O O . LYS A 1 106 ? 136.605 125.713 145.720 1.00 15.91 106 LYS A O 1
ATOM 700 N N . SER A 1 107 ? 136.125 127.062 147.458 1.00 15.68 107 SER A N 1
ATOM 701 C CA . SER A 1 107 ? 136.468 126.039 148.440 1.00 15.68 107 SER A CA 1
ATOM 702 C C . SER A 1 107 ? 135.515 124.853 148.360 1.00 15.68 107 SER A C 1
ATOM 703 O O . SER A 1 107 ? 135.945 123.696 148.454 1.00 15.68 107 SER A O 1
ATOM 706 N N . ALA A 1 108 ? 134.218 125.120 148.184 1.00 15.43 108 ALA A N 1
ATOM 707 C CA . ALA A 1 108 ? 133.250 124.035 148.069 1.00 15.43 108 ALA A CA 1
ATOM 708 C C . ALA A 1 108 ? 133.533 123.172 146.847 1.00 15.43 108 ALA A C 1
ATOM 709 O O . ALA A 1 108 ? 133.477 121.940 146.923 1.00 15.43 108 ALA A O 1
ATOM 711 N N . TYR A 1 109 ? 133.848 123.799 145.711 1.00 12.58 109 TYR A N 1
ATOM 712 C CA . TYR A 1 109 ? 134.146 123.027 144.508 1.00 12.58 109 TYR A CA 1
ATOM 713 C C . TYR A 1 109 ? 135.440 122.236 144.666 1.00 12.58 109 TYR A C 1
ATOM 714 O O . TYR A 1 109 ? 135.525 121.078 144.237 1.00 12.58 109 TYR A O 1
ATOM 723 N N . LEU A 1 110 ? 136.459 122.844 145.280 1.00 13.33 110 LEU A N 1
ATOM 724 C CA . LEU A 1 110 ? 137.716 122.138 145.500 1.00 13.33 110 LEU A CA 1
ATOM 725 C C . LEU A 1 110 ? 137.528 120.937 146.416 1.00 13.33 110 LEU A C 1
ATOM 726 O O . LEU A 1 110 ? 138.155 119.892 146.207 1.00 13.33 110 LEU A O 1
ATOM 731 N N . TYR A 1 111 ? 136.671 121.063 147.431 1.00 16.14 111 TYR A N 1
ATOM 732 C CA . TYR A 1 111 ? 136.393 119.925 148.300 1.00 16.14 111 TYR A CA 1
ATOM 733 C C . TYR A 1 111 ? 135.555 118.874 147.581 1.00 16.14 111 TYR A C 1
ATOM 734 O O . TYR A 1 111 ? 135.736 117.671 147.802 1.00 16.14 111 TYR A O 1
ATOM 743 N N . ALA A 1 112 ? 134.632 119.308 146.719 1.00 12.54 112 ALA A N 1
ATOM 744 C CA . ALA A 1 112 ? 133.809 118.363 145.974 1.00 12.54 112 ALA A CA 1
ATOM 745 C C . ALA A 1 112 ? 134.620 117.613 144.927 1.00 12.54 112 ALA A C 1
ATOM 746 O O . ALA A 1 112 ? 134.210 116.534 144.485 1.00 12.54 112 ALA A O 1
ATOM 748 N N . SER A 1 113 ? 135.758 118.172 144.507 1.00 13.71 113 SER A N 1
ATOM 749 C CA . SER A 1 113 ? 136.621 117.473 143.559 1.00 13.71 113 SER A CA 1
ATOM 750 C C . SER A 1 113 ? 137.120 116.156 144.143 1.00 13.71 113 SER A C 1
ATOM 751 O O . SER A 1 113 ? 137.138 115.126 143.458 1.00 13.71 113 SER A O 1
ATOM 754 N N . SER A 1 114 ? 137.531 116.171 145.407 1.00 13.71 114 SER A N 1
ATOM 755 C CA . SER A 1 114 ? 137.827 114.932 146.109 1.00 13.71 114 SER A CA 1
ATOM 756 C C . SER A 1 114 ? 136.541 114.147 146.335 1.00 13.71 114 SER A C 1
ATOM 757 O O . SER A 1 114 ? 135.477 114.723 146.579 1.00 13.71 114 SER A O 1
ATOM 760 N N . LYS A 1 115 ? 136.653 112.821 146.254 1.00 13.37 115 LYS A N 1
ATOM 761 C CA . LYS A 1 115 ? 135.512 111.901 146.303 1.00 13.37 115 LYS A CA 1
ATOM 762 C C . LYS A 1 115 ? 134.347 112.449 145.474 1.00 13.37 115 LYS A C 1
ATOM 763 O O . LYS A 1 115 ? 133.268 112.768 145.973 1.00 13.37 115 LYS A O 1
ATOM 769 N N . LEU A 1 116 ? 134.620 112.553 144.172 1.00 11.85 116 LEU A N 1
ATOM 770 C CA . LEU A 1 116 ? 133.811 113.328 143.235 1.00 11.85 116 LEU A CA 1
ATOM 771 C C . LEU A 1 116 ? 132.316 113.088 143.404 1.00 11.85 116 LEU A C 1
ATOM 772 O O . LEU A 1 116 ? 131.853 111.946 143.482 1.00 11.85 116 LEU A O 1
ATOM 777 N N . GLN A 1 117 ? 131.572 114.191 143.470 1.00 12.32 117 GLN A N 1
ATOM 778 C CA . GLN A 1 117 ? 130.120 114.194 143.572 1.00 12.32 117 GLN A CA 1
ATOM 779 C C . GLN A 1 117 ? 129.599 115.407 142.813 1.00 12.32 117 GLN A C 1
ATOM 780 O O . GLN A 1 117 ? 130.321 116.034 142.033 1.00 12.32 117 GLN A O 1
ATOM 786 N N . GLN A 1 118 ? 128.337 115.744 143.056 1.00 12.67 118 GLN A N 1
ATOM 787 C CA . GLN A 1 118 ? 127.716 116.892 142.414 1.00 12.67 118 GLN A CA 1
ATOM 788 C C . GLN A 1 118 ? 127.506 118.012 143.425 1.00 12.67 118 GLN A C 1
ATOM 789 O O . GLN A 1 118 ? 127.077 117.774 144.558 1.00 12.67 118 GLN A O 1
ATOM 795 N N . LEU A 1 119 ? 127.809 119.235 143.003 1.00 13.29 119 LEU A N 1
ATOM 796 C CA . LEU A 1 119 ? 127.713 120.418 143.846 1.00 13.29 119 LEU A CA 1
ATOM 797 C C . LEU A 1 119 ? 126.493 121.230 143.436 1.00 13.29 119 LEU A C 1
ATOM 798 O O . LEU A 1 119 ? 126.301 121.515 142.249 1.00 13.29 119 LEU A O 1
ATOM 803 N N . PHE A 1 120 ? 125.675 121.597 144.417 1.00 14.45 120 PHE A N 1
ATOM 804 C CA . PHE A 1 120 ? 124.425 122.304 144.183 1.00 14.45 120 PHE A CA 1
ATOM 805 C C . PHE A 1 120 ? 124.464 123.674 144.846 1.00 14.45 120 PHE A C 1
ATOM 806 O O . PHE A 1 120 ? 124.938 123.814 145.978 1.00 14.45 120 PHE A O 1
ATOM 814 N N . LEU A 1 121 ? 123.962 124.681 144.137 1.00 15.05 121 LEU A N 1
ATOM 815 C CA . LEU A 1 121 ? 123.864 126.038 144.655 1.00 15.05 121 LEU A CA 1
ATOM 816 C C . LEU A 1 121 ? 122.462 126.290 145.190 1.00 15.05 121 LEU A C 1
ATOM 817 O O . LEU A 1 121 ? 121.480 125.751 144.671 1.00 15.05 121 LEU A O 1
ATOM 822 N N . GLY A 1 122 ? 122.374 127.117 146.230 1.00 16.05 122 GLY A N 1
ATOM 823 C CA . GLY A 1 122 ? 121.089 127.499 146.768 1.00 16.05 122 GLY A CA 1
ATOM 824 C C . GLY A 1 122 ? 120.418 128.584 145.947 1.00 16.05 122 GLY A C 1
ATOM 825 O O . GLY A 1 122 ? 120.953 129.083 144.957 1.00 16.05 122 GLY A O 1
ATOM 826 N N . GLY A 1 123 ? 119.212 128.952 146.377 1.00 14.79 123 GLY A N 1
ATOM 827 C CA . GLY A 1 123 ? 118.464 129.984 145.694 1.00 14.79 123 GLY A CA 1
ATOM 828 C C . GLY A 1 123 ? 118.909 131.383 146.077 1.00 14.79 123 GLY A C 1
ATOM 829 O O . GLY A 1 123 ? 119.763 131.587 146.939 1.00 14.79 123 GLY A O 1
ATOM 830 N N . GLY A 1 124 ? 118.309 132.362 145.413 1.00 16.72 124 GLY A N 1
ATOM 831 C CA . GLY A 1 124 ? 118.594 133.754 145.680 1.00 16.72 124 GLY A CA 1
ATOM 832 C C . GLY A 1 124 ? 119.706 134.298 144.797 1.00 16.72 124 GLY A C 1
ATOM 833 O O . GLY A 1 124 ? 120.421 133.563 144.111 1.00 16.72 124 GLY A O 1
ATOM 834 N N . SER A 1 125 ? 119.848 135.621 144.820 1.00 17.70 125 SER A N 1
ATOM 835 C CA . SER A 1 125 ? 120.861 136.301 144.023 1.00 17.70 125 SER A CA 1
ATOM 836 C C . SER A 1 125 ? 122.175 136.347 144.794 1.00 17.70 125 SER A C 1
ATOM 837 O O . SER A 1 125 ? 122.218 136.825 145.932 1.00 17.70 125 SER A O 1
ATOM 840 N N . TYR A 1 126 ? 123.242 135.851 144.176 1.00 17.97 126 TYR A N 1
ATOM 841 C CA . TYR A 1 126 ? 124.568 135.835 144.774 1.00 17.97 126 TYR A CA 1
ATOM 842 C C . TYR A 1 126 ? 125.389 137.022 144.283 1.00 17.97 126 TYR A C 1
ATOM 843 O O . TYR A 1 126 ? 125.043 137.690 143.306 1.00 17.97 126 TYR A O 1
ATOM 852 N N . LYS A 1 127 ? 126.493 137.279 144.983 1.00 22.03 127 LYS A N 1
ATOM 853 C CA . LYS A 1 127 ? 127.443 138.315 144.603 1.00 22.03 127 LYS A CA 1
ATOM 854 C C . LYS A 1 127 ? 128.851 137.755 144.724 1.00 22.03 127 LYS A C 1
ATOM 855 O O . LYS A 1 127 ? 129.207 137.184 145.760 1.00 22.03 127 LYS A O 1
ATOM 861 N N . VAL A 1 128 ? 129.648 137.917 143.669 1.00 23.06 128 VAL A N 1
ATOM 862 C CA . VAL A 1 128 ? 131.009 137.394 143.618 1.00 23.06 128 VAL A CA 1
ATOM 863 C C . VAL A 1 128 ? 131.945 138.504 143.154 1.00 23.06 128 VAL A C 1
ATOM 864 O O . VAL A 1 128 ? 131.579 139.318 142.298 1.00 23.06 128 VAL A O 1
ATOM 868 N N . THR A 1 129 ? 133.132 138.562 143.755 1.00 27.54 129 THR A N 1
ATOM 869 C CA . THR A 1 129 ? 134.162 139.513 143.368 1.00 27.54 129 THR A CA 1
ATOM 870 C C . THR A 1 129 ? 135.529 138.904 143.644 1.00 27.54 129 THR A C 1
ATOM 871 O O . THR A 1 129 ? 135.660 137.973 144.444 1.00 27.54 129 THR A O 1
ATOM 875 N N . GLY A 1 130 ? 136.537 139.425 142.972 1.00 30.89 130 GLY A N 1
ATOM 876 C CA . GLY A 1 130 ? 137.895 138.949 143.144 1.00 30.89 130 GLY A CA 1
ATOM 877 C C . GLY A 1 130 ? 138.702 139.178 141.876 1.00 30.89 130 GLY A C 1
ATOM 878 O O . GLY A 1 130 ? 138.418 140.094 141.107 1.00 30.89 130 GLY A O 1
ATOM 879 N N . SER A 1 131 ? 139.711 138.323 141.684 1.00 30.66 131 SER A N 1
ATOM 880 C CA . SER A 1 131 ? 140.574 138.424 140.515 1.00 30.66 131 SER A CA 1
ATOM 881 C C . SER A 1 131 ? 140.862 137.070 139.876 1.00 30.66 131 SER A C 1
ATOM 882 O O . SER A 1 131 ? 141.665 137.008 138.935 1.00 30.66 131 SER A O 1
ATOM 885 N N . SER A 1 132 ? 140.241 135.993 140.347 1.00 28.56 132 SER A N 1
ATOM 886 C CA . SER A 1 132 ? 140.464 134.658 139.814 1.00 28.56 132 SER A CA 1
ATOM 887 C C . SER A 1 132 ? 139.140 134.037 139.393 1.00 28.56 132 SER A C 1
ATOM 888 O O . SER A 1 132 ? 138.099 134.270 140.014 1.00 28.56 132 SER A O 1
ATOM 891 N N . GLY A 1 133 ? 139.191 133.240 138.326 1.00 22.35 133 GLY A N 1
ATOM 892 C CA . GLY A 1 133 ? 138.023 132.560 137.817 1.00 22.35 133 GLY A CA 1
ATOM 893 C C . GLY A 1 133 ? 137.846 131.183 138.430 1.00 22.35 133 GLY A C 1
ATOM 894 O O . GLY A 1 133 ? 138.628 130.750 139.273 1.00 22.35 133 GLY A O 1
ATOM 895 N N . ILE A 1 134 ? 136.796 130.496 137.993 1.00 17.03 134 ILE A N 1
ATOM 896 C CA . ILE A 1 134 ? 136.475 129.167 138.500 1.00 17.03 134 ILE A CA 1
ATOM 897 C C . ILE A 1 134 ? 136.840 128.130 137.446 1.00 17.03 134 ILE A C 1
ATOM 898 O O . ILE A 1 134 ? 136.376 128.198 136.300 1.00 17.03 134 ILE A O 1
ATOM 903 N N . ASP A 1 135 ? 137.670 127.165 137.842 1.00 13.62 135 ASP A N 1
ATOM 904 C CA . ASP A 1 135 ? 138.135 126.090 136.970 1.00 13.62 135 ASP A CA 1
ATOM 905 C C . ASP A 1 135 ? 137.179 124.914 137.135 1.00 13.62 135 ASP A C 1
ATOM 906 O O . ASP A 1 135 ? 137.305 124.128 138.077 1.00 13.62 135 ASP A O 1
ATOM 911 N N . ILE A 1 136 ? 136.220 124.794 136.222 1.00 12.66 136 ILE A N 1
ATOM 912 C CA . ILE A 1 136 ? 135.229 123.725 136.259 1.00 12.66 136 ILE A CA 1
ATOM 913 C C . ILE A 1 136 ? 135.814 122.509 135.556 1.00 12.66 136 ILE A C 1
ATOM 914 O O . ILE A 1 136 ? 136.186 122.581 134.378 1.00 12.66 136 ILE A O 1
ATOM 919 N N . ASP A 1 137 ? 135.901 121.392 136.277 1.00 12.83 137 ASP A N 1
ATOM 920 C CA . ASP A 1 137 ? 136.355 120.139 135.696 1.00 12.83 137 ASP A CA 1
ATOM 921 C C . ASP A 1 137 ? 135.147 119.246 135.466 1.00 12.83 137 ASP A C 1
ATOM 922 O O . ASP A 1 137 ? 134.542 118.780 136.443 1.00 12.83 137 ASP A O 1
ATOM 927 N N . PRO A 1 138 ? 134.749 118.989 134.217 1.00 10.97 138 PRO A N 1
ATOM 928 C CA . PRO A 1 138 ? 133.555 118.158 133.986 1.00 10.97 138 PRO A CA 1
ATOM 929 C C . PRO A 1 138 ? 133.675 116.751 134.543 1.00 10.97 138 PRO A C 1
ATOM 930 O O . PRO A 1 138 ? 132.667 116.176 134.972 1.00 10.97 138 PRO A O 1
ATOM 934 N N . SER A 1 139 ? 134.880 116.177 134.554 1.00 11.06 139 SER A N 1
ATOM 935 C CA . SER A 1 139 ? 135.052 114.809 135.026 1.00 11.06 139 SER A CA 1
ATOM 936 C C . SER A 1 139 ? 135.060 114.709 136.545 1.00 11.06 139 SER A C 1
ATOM 937 O O . SER A 1 139 ? 135.087 113.594 137.076 1.00 11.06 139 SER A O 1
ATOM 940 N N . LEU A 1 140 ? 135.043 115.837 137.257 1.00 12.62 140 LEU A N 1
ATOM 941 C CA . LEU A 1 140 ? 135.113 115.829 138.715 1.00 12.62 140 LEU A CA 1
ATOM 942 C C . LEU A 1 140 ? 133.815 116.299 139.365 1.00 12.62 140 LEU A C 1
ATOM 943 O O . LEU A 1 140 ? 133.213 115.563 140.152 1.00 12.62 140 LEU A O 1
ATOM 948 N N . ALA A 1 141 ? 133.361 117.505 139.043 1.00 11.35 141 ALA A N 1
ATOM 949 C CA . ALA A 1 141 ? 132.175 118.064 139.683 1.00 11.35 141 ALA A CA 1
ATOM 950 C C . ALA A 1 141 ? 131.558 119.099 138.750 1.00 11.35 141 ALA A C 1
ATOM 951 O O . ALA A 1 141 ? 131.913 119.188 137.569 1.00 11.35 141 ALA A O 1
ATOM 953 N N . GLY A 1 142 ? 130.624 119.883 139.282 1.00 11.91 142 GLY A N 1
ATOM 954 C CA . GLY A 1 142 ? 129.948 120.898 138.499 1.00 11.91 142 GLY A CA 1
ATOM 955 C C . GLY A 1 142 ? 129.333 121.945 139.402 1.00 11.91 142 GLY A C 1
ATOM 956 O O . GLY A 1 142 ? 129.408 121.864 140.629 1.00 11.91 142 GLY A O 1
ATOM 957 N N . ILE A 1 143 ? 128.716 122.941 138.768 1.00 11.08 143 ILE A N 1
ATOM 958 C CA . ILE A 1 143 ? 128.086 124.045 139.485 1.00 11.08 143 ILE A CA 1
ATOM 959 C C . ILE A 1 143 ? 126.589 124.016 139.192 1.00 11.08 143 ILE A C 1
ATOM 960 O O . ILE A 1 143 ? 125.937 125.063 139.109 1.00 11.08 143 ILE A O 1
ATOM 965 N N . SER A 1 144 ? 126.041 122.816 139.010 1.00 12.09 144 SER A N 1
ATOM 966 C CA . SER A 1 144 ? 124.621 122.671 138.716 1.00 12.09 144 SER A CA 1
ATOM 967 C C . SER A 1 144 ? 123.777 123.239 139.850 1.00 12.09 144 SER A C 1
ATOM 968 O O . SER A 1 144 ? 123.968 122.883 141.017 1.00 12.09 144 SER A O 1
ATOM 971 N N . ALA A 1 145 ? 122.843 124.122 139.505 1.00 12.31 145 ALA A N 1
ATOM 972 C CA . ALA A 1 145 ? 121.959 124.769 140.470 1.00 12.31 145 ALA A CA 1
ATOM 973 C C . ALA A 1 145 ? 120.520 124.590 140.004 1.00 12.31 145 ALA A C 1
ATOM 974 O O . ALA A 1 145 ? 120.140 125.091 138.940 1.00 12.31 145 ALA A O 1
ATOM 976 N N . LEU A 1 146 ? 119.723 123.876 140.798 1.00 12.60 146 LEU A N 1
ATOM 977 C CA . LEU A 1 146 ? 118.345 123.599 140.408 1.00 12.60 146 LEU A CA 1
ATOM 978 C C . LEU A 1 146 ? 117.444 124.819 140.571 1.00 12.60 146 LEU A C 1
ATOM 979 O O . LEU A 1 146 ? 116.616 125.100 139.696 1.00 12.60 146 LEU A O 1
ATOM 984 N N . SER A 1 147 ? 117.584 125.552 141.671 1.00 11.79 147 SER A N 1
ATOM 985 C CA . SER A 1 147 ? 116.619 126.590 142.036 1.00 11.79 147 SER A CA 1
ATOM 986 C C . SER A 1 147 ? 117.067 127.968 141.548 1.00 11.79 147 SER A C 1
ATOM 987 O O . SER A 1 147 ? 117.160 128.926 142.317 1.00 11.79 147 SER A O 1
ATOM 990 N N . ARG A 1 148 ? 117.330 128.053 140.244 1.00 10.74 148 ARG A N 1
ATOM 991 C CA . ARG A 1 148 ? 117.505 129.317 139.525 1.00 10.74 148 ARG A CA 1
ATOM 992 C C . ARG A 1 148 ? 118.491 130.248 140.239 1.00 10.74 148 ARG A C 1
ATOM 993 O O . ARG A 1 148 ? 118.154 131.350 140.671 1.00 10.74 148 ARG A O 1
ATOM 1001 N N . ALA A 1 149 ? 119.727 129.773 140.352 1.00 11.42 149 ALA A N 1
ATOM 1002 C CA . ALA A 1 149 ? 120.757 130.549 141.024 1.00 11.42 149 ALA A CA 1
ATOM 1003 C C . ALA A 1 149 ? 121.196 131.729 140.165 1.00 11.42 149 ALA A C 1
ATOM 1004 O O . ALA A 1 149 ? 121.337 131.623 138.942 1.00 11.42 149 ALA A O 1
ATOM 1006 N N . ARG A 1 150 ? 121.412 132.866 140.823 1.00 13.34 150 ARG A N 1
ATOM 1007 C CA . ARG A 1 150 ? 121.864 134.079 140.156 1.00 13.34 150 ARG A CA 1
ATOM 1008 C C . ARG A 1 150 ? 123.091 134.615 140.876 1.00 13.34 150 ARG A C 1
ATOM 1009 O O . ARG A 1 150 ? 123.082 134.751 142.102 1.00 13.34 150 ARG A O 1
ATOM 1017 N N . VAL A 1 151 ? 124.139 134.918 140.113 1.00 13.84 151 VAL A N 1
ATOM 1018 C CA . VAL A 1 151 ? 125.364 135.501 140.645 1.00 13.84 151 VAL A CA 1
ATOM 1019 C C . VAL A 1 151 ? 125.603 136.836 139.957 1.00 13.84 151 VAL A C 1
ATOM 1020 O O . VAL A 1 151 ? 125.165 137.061 138.824 1.00 13.84 151 VAL A O 1
ATOM 1024 N N . ASP A 1 152 ? 126.299 137.730 140.655 1.00 20.61 152 ASP A N 1
ATOM 1025 C CA . ASP A 1 152 ? 126.585 139.071 140.163 1.00 20.61 152 ASP A CA 1
ATOM 1026 C C . ASP A 1 152 ? 128.090 139.234 139.998 1.00 20.61 152 ASP A C 1
ATOM 1027 O O . ASP A 1 152 ? 128.855 138.940 140.923 1.00 20.61 152 ASP A O 1
ATOM 1032 N N . THR A 1 153 ? 128.510 139.706 138.822 1.00 21.08 153 THR A N 1
ATOM 1033 C CA . THR A 1 153 ? 129.926 139.859 138.500 1.00 21.08 153 THR A CA 1
ATOM 1034 C C . THR A 1 153 ? 130.277 141.284 138.083 1.00 21.08 153 THR A C 1
ATOM 1035 O O . THR A 1 153 ? 131.276 141.490 137.385 1.00 21.08 153 THR A O 1
ATOM 1039 N N . THR A 1 154 ? 129.476 142.272 138.487 1.00 23.19 154 THR A N 1
ATOM 1040 C CA . THR A 1 154 ? 129.778 143.657 138.135 1.00 23.19 154 THR A CA 1
ATOM 1041 C C . THR A 1 154 ? 131.073 144.122 138.791 1.00 23.19 154 THR A C 1
ATOM 1042 O O . THR A 1 154 ? 131.949 144.692 138.130 1.00 23.19 154 THR A O 1
ATOM 1046 N N . GLU A 1 155 ? 131.212 143.887 140.098 1.00 27.51 155 GLU A N 1
ATOM 1047 C CA . GLU A 1 155 ? 132.433 144.271 140.796 1.00 27.51 155 GLU A CA 1
ATOM 1048 C C . GLU A 1 155 ? 133.593 143.332 140.498 1.00 27.51 155 GLU A C 1
ATOM 1049 O O . GLU A 1 155 ? 134.752 143.730 140.656 1.00 27.51 155 GLU A O 1
ATOM 1055 N N . PHE A 1 156 ? 133.311 142.102 140.075 1.00 25.21 156 PHE A N 1
ATOM 1056 C CA . PHE A 1 156 ? 134.369 141.140 139.797 1.00 25.21 156 PHE A CA 1
ATOM 1057 C C . PHE A 1 156 ? 135.163 141.562 138.567 1.00 25.21 156 PHE A C 1
ATOM 1058 O O . PHE A 1 156 ? 134.591 141.992 137.561 1.00 25.21 156 PHE A O 1
ATOM 1066 N N . THR A 1 157 ? 136.485 141.437 138.651 1.00 27.35 157 THR A N 1
ATOM 1067 C CA . THR A 1 157 ? 137.377 141.721 137.535 1.00 27.35 157 THR A CA 1
ATOM 1068 C C . THR A 1 157 ? 138.242 140.498 137.271 1.00 27.35 157 THR A C 1
ATOM 1069 O O . THR A 1 157 ? 138.690 139.834 138.212 1.00 27.35 157 THR A O 1
ATOM 1073 N N . GLY A 1 158 ? 138.449 140.186 135.999 1.00 24.29 158 GLY A N 1
ATOM 1074 C CA . GLY A 1 158 ? 139.261 139.043 135.636 1.00 24.29 158 GLY A CA 1
ATOM 1075 C C . GLY A 1 158 ? 139.075 138.699 134.178 1.00 24.29 158 GLY A C 1
ATOM 1076 O O . GLY A 1 158 ? 138.191 139.222 133.493 1.00 24.29 158 GLY A O 1
ATOM 1077 N N . ASP A 1 159 ? 139.938 137.796 133.708 1.00 22.44 159 ASP A N 1
ATOM 1078 C CA . ASP A 1 159 ? 139.883 137.379 132.311 1.00 22.44 159 ASP A CA 1
ATOM 1079 C C . ASP A 1 159 ? 138.657 136.517 132.038 1.00 22.44 159 ASP A C 1
ATOM 1080 O O . ASP A 1 159 ? 137.938 136.736 131.055 1.00 22.44 159 ASP A O 1
ATOM 1085 N N . TYR A 1 160 ? 138.399 135.530 132.895 1.00 18.65 160 TYR A N 1
ATOM 1086 C CA . TYR A 1 160 ? 137.299 134.600 132.680 1.00 18.65 160 TYR A CA 1
ATOM 1087 C C . TYR A 1 160 ? 136.717 134.197 134.026 1.00 18.65 160 TYR A C 1
ATOM 1088 O O . TYR A 1 160 ? 137.460 133.804 134.929 1.00 18.65 160 TYR A O 1
ATOM 1097 N N . LEU A 1 161 ? 135.392 134.297 134.155 1.00 15.38 161 LEU A N 1
ATOM 1098 C CA . LEU A 1 161 ? 134.737 133.833 135.374 1.00 15.38 161 LEU A CA 1
ATOM 1099 C C . LEU A 1 161 ? 134.693 132.311 135.432 1.00 15.38 161 LEU A C 1
ATOM 1100 O O . LEU A 1 161 ? 134.961 131.715 136.482 1.00 15.38 161 LEU A O 1
ATOM 1105 N N . PHE A 1 162 ? 134.360 131.669 134.315 1.00 13.81 162 PHE A N 1
ATOM 1106 C CA . PHE A 1 162 ? 134.232 130.219 134.235 1.00 13.81 162 PHE A CA 1
ATOM 1107 C C . PHE A 1 162 ? 135.124 129.712 133.113 1.00 13.81 162 PHE A C 1
ATOM 1108 O O . PHE A 1 162 ? 135.022 130.185 131.976 1.00 13.81 162 PHE A O 1
ATOM 1116 N N . THR A 1 163 ? 135.999 128.758 133.428 1.00 13.90 163 THR A N 1
ATOM 1117 C CA . THR A 1 163 ? 136.778 128.068 132.409 1.00 13.90 163 THR A CA 1
ATOM 1118 C C . THR A 1 163 ? 136.615 126.567 132.598 1.00 13.90 163 THR A C 1
ATOM 1119 O O . THR A 1 163 ? 136.837 126.047 133.696 1.00 13.90 163 THR A O 1
ATOM 1123 N N . ILE A 1 164 ? 136.215 125.878 131.533 1.00 13.71 164 ILE A N 1
ATOM 1124 C CA . ILE A 1 164 ? 135.863 124.464 131.590 1.00 13.71 164 ILE A CA 1
ATOM 1125 C C . ILE A 1 164 ? 136.949 123.670 130.879 1.00 13.71 164 ILE A C 1
ATOM 1126 O O . ILE A 1 164 ? 137.179 123.854 129.678 1.00 13.71 164 ILE A O 1
ATOM 1131 N N . THR A 1 165 ? 137.615 122.789 131.622 1.00 16.20 165 THR A N 1
ATOM 1132 C CA . THR A 1 165 ? 138.648 121.928 131.063 1.00 16.20 165 THR A CA 1
ATOM 1133 C C . THR A 1 165 ? 138.803 120.712 131.964 1.00 16.20 165 THR A C 1
ATOM 1134 O O . THR A 1 165 ? 138.381 120.719 133.123 1.00 16.20 165 THR A O 1
ATOM 1138 N N . SER A 1 166 ? 139.412 119.665 131.414 1.00 17.15 166 SER A N 1
ATOM 1139 C CA . SER A 1 166 ? 139.654 118.424 132.137 1.00 17.15 166 SER A CA 1
ATOM 1140 C C . SER A 1 166 ? 141.150 118.153 132.188 1.00 17.15 166 SER A C 1
ATOM 1141 O O . SER A 1 166 ? 141.833 118.221 131.161 1.00 17.15 166 SER A O 1
ATOM 1144 N N . SER A 1 167 ? 141.655 117.846 133.385 1.00 17.87 167 SER A N 1
ATOM 1145 C CA . SER A 1 167 ? 143.073 117.547 133.543 1.00 17.87 167 SER A CA 1
ATOM 1146 C C . SER A 1 167 ? 143.429 116.157 133.032 1.00 17.87 167 SER A C 1
ATOM 1147 O O . SER A 1 167 ? 144.558 115.940 132.575 1.00 17.87 167 SER A O 1
ATOM 1150 N N . TYR A 1 168 ? 142.494 115.212 133.105 1.00 15.33 168 TYR A N 1
ATOM 1151 C CA . TYR A 1 168 ? 142.767 113.846 132.680 1.00 15.33 168 TYR A CA 1
ATOM 1152 C C . TYR A 1 168 ? 143.014 113.790 131.177 1.00 15.33 168 TYR A C 1
ATOM 1153 O O . TYR A 1 168 ? 142.341 114.460 130.388 1.00 15.33 168 TYR A O 1
ATOM 1162 N N . SER A 1 169 ? 143.995 112.978 130.778 1.00 17.57 169 SER A N 1
ATOM 1163 C CA . SER A 1 169 ? 144.373 112.925 129.366 1.00 17.57 169 SER A CA 1
ATOM 1164 C C . SER A 1 169 ? 143.452 112.001 128.572 1.00 17.57 169 SER A C 1
ATOM 1165 O O . SER A 1 169 ? 142.688 112.456 127.715 1.00 17.57 169 SER A O 1
ATOM 1168 N N . TYR A 1 170 ? 143.516 110.694 128.837 1.00 16.24 170 TYR A N 1
ATOM 1169 C CA . TYR A 1 170 ? 142.623 109.763 128.156 1.00 16.24 170 TYR A CA 1
ATOM 1170 C C . TYR A 1 170 ? 142.072 108.643 129.030 1.00 16.24 170 TYR A C 1
ATOM 1171 O O . TYR A 1 170 ? 141.076 108.030 128.637 1.00 16.24 170 TYR A O 1
ATOM 1180 N N . THR A 1 171 ? 142.653 108.359 130.193 1.00 15.50 171 THR A N 1
ATOM 1181 C CA . THR A 1 171 ? 142.276 107.132 130.887 1.00 15.50 171 THR A CA 1
ATOM 1182 C C . THR A 1 171 ? 140.900 107.241 131.545 1.00 15.50 171 THR A C 1
ATOM 1183 O O . THR A 1 171 ? 140.004 106.461 131.197 1.00 15.50 171 THR A O 1
ATOM 1187 N N . PRO A 1 172 ? 140.667 108.176 132.492 1.00 13.30 172 PRO A N 1
ATOM 1188 C CA . PRO A 1 172 ? 139.377 108.165 133.192 1.00 13.30 172 PRO A CA 1
ATOM 1189 C C . PRO A 1 172 ? 138.350 109.136 132.626 1.00 13.30 172 PRO A C 1
ATOM 1190 O O . PRO A 1 172 ? 137.180 109.092 133.018 1.00 13.30 172 PRO A O 1
ATOM 1194 N N . ALA A 1 173 ? 138.764 110.016 131.713 1.00 12.31 173 ALA A N 1
ATOM 1195 C CA . ALA A 1 173 ? 137.852 111.046 131.219 1.00 12.31 173 ALA A CA 1
ATOM 1196 C C . ALA A 1 173 ? 136.695 110.481 130.401 1.00 12.31 173 ALA A C 1
ATOM 1197 O O . ALA A 1 173 ? 135.535 110.783 130.733 1.00 12.31 173 ALA A O 1
ATOM 1199 N N . PRO A 1 174 ? 136.910 109.680 129.349 1.00 12.26 174 PRO A N 1
ATOM 1200 C CA . PRO A 1 174 ? 135.754 109.153 128.603 1.00 12.26 174 PRO A CA 1
ATOM 1201 C C . PRO A 1 174 ? 134.896 108.214 129.426 1.00 12.26 174 PRO A C 1
ATOM 1202 O O . PRO A 1 174 ? 133.704 108.052 129.134 1.00 12.26 174 PRO A O 1
ATOM 1206 N N . TYR A 1 175 ? 135.476 107.587 130.451 1.00 11.84 175 TYR A N 1
ATOM 1207 C CA . TYR A 1 175 ? 134.738 106.624 131.260 1.00 11.84 175 TYR A CA 1
ATOM 1208 C C . TYR A 1 175 ? 133.608 107.301 132.025 1.00 11.84 175 TYR A C 1
ATOM 1209 O O . TYR A 1 175 ? 132.471 106.816 132.039 1.00 11.84 175 TYR A O 1
ATOM 1218 N N . TYR A 1 176 ? 133.908 108.427 132.672 1.00 11.64 176 TYR A N 1
ATOM 1219 C CA . TYR A 1 176 ? 132.958 109.167 133.505 1.00 11.64 176 TYR A CA 1
ATOM 1220 C C . TYR A 1 176 ? 133.109 110.669 133.249 1.00 11.64 176 TYR A C 1
ATOM 1221 O O . TYR A 1 176 ? 133.861 111.375 133.920 1.00 11.64 176 TYR A O 1
ATOM 1230 N N . ASN A 1 177 ? 132.383 111.161 132.245 1.00 8.46 177 ASN A N 1
ATOM 1231 C CA . ASN A 1 177 ? 132.373 112.585 131.929 1.00 8.46 177 ASN A CA 1
ATOM 1232 C C . ASN A 1 177 ? 130.947 113.102 131.792 1.00 8.46 177 ASN A C 1
ATOM 1233 O O . ASN A 1 177 ? 130.654 114.245 132.156 1.00 8.46 177 ASN A O 1
ATOM 1238 N N . ASN A 1 178 ? 130.056 112.261 131.273 1.00 7.09 178 ASN A N 1
ATOM 1239 C CA . ASN A 1 178 ? 128.691 112.654 130.953 1.00 7.09 178 ASN A CA 1
ATOM 1240 C C . ASN A 1 178 ? 127.687 112.228 132.015 1.00 7.09 178 ASN A C 1
ATOM 1241 O O . ASN A 1 178 ? 126.479 112.305 131.775 1.00 7.09 178 ASN A O 1
ATOM 1246 N N . LEU A 1 179 ? 128.160 111.778 133.180 1.00 8.56 179 LEU A N 1
ATOM 1247 C CA . LEU A 1 179 ? 127.251 111.283 134.209 1.00 8.56 179 LEU A CA 1
ATOM 1248 C C . LEU A 1 179 ? 126.347 112.384 134.750 1.00 8.56 179 LEU A C 1
ATOM 1249 O O . LEU A 1 179 ? 125.251 112.097 135.246 1.00 8.56 179 LEU A O 1
ATOM 1254 N N . SER A 1 180 ? 126.779 113.641 134.668 1.00 8.91 180 SER A N 1
ATOM 1255 C CA . SER A 1 180 ? 125.977 114.756 135.148 1.00 8.91 180 SER A CA 1
ATOM 1256 C C . SER A 1 180 ? 126.410 116.026 134.428 1.00 8.91 180 SER A C 1
ATOM 1257 O O . SER A 1 180 ? 127.461 116.074 133.783 1.00 8.91 180 SER A O 1
ATOM 1260 N N . VAL A 1 181 ? 125.578 117.062 134.544 1.00 7.92 181 VAL A N 1
ATOM 1261 C CA . VAL A 1 181 ? 125.849 118.320 133.860 1.00 7.92 181 VAL A CA 1
ATOM 1262 C C . VAL A 1 181 ? 126.976 119.067 134.566 1.00 7.92 181 VAL A C 1
ATOM 1263 O O . VAL A 1 181 ? 127.246 118.861 135.757 1.00 7.92 181 VAL A O 1
ATOM 1267 N N . ALA A 1 182 ? 127.647 119.944 133.817 1.00 7.52 182 ALA A N 1
ATOM 1268 C CA . ALA A 1 182 ? 128.767 120.698 134.372 1.00 7.52 182 ALA A CA 1
ATOM 1269 C C . ALA A 1 182 ? 128.316 122.023 134.975 1.00 7.52 182 ALA A C 1
ATOM 1270 O O . ALA A 1 182 ? 128.923 122.507 135.937 1.00 7.52 182 ALA A O 1
ATOM 1272 N N . LEU A 1 183 ? 127.266 122.627 134.424 1.00 7.92 183 LEU A N 1
ATOM 1273 C CA . LEU A 1 183 ? 126.783 123.913 134.910 1.00 7.92 183 LEU A CA 1
ATOM 1274 C C . LEU A 1 183 ? 125.308 124.032 134.560 1.00 7.92 183 LEU A C 1
ATOM 1275 O O . LEU A 1 183 ? 124.941 123.956 133.384 1.00 7.92 183 LEU A O 1
ATOM 1280 N N . GLU A 1 184 ? 124.471 124.216 135.579 1.00 10.29 184 GLU A N 1
ATOM 1281 C CA . GLU A 1 184 ? 123.029 124.294 135.398 1.00 10.29 184 GLU A CA 1
ATOM 1282 C C . GLU A 1 184 ? 122.454 125.380 136.294 1.00 10.29 184 GLU A C 1
ATOM 1283 O O . GLU A 1 184 ? 122.856 125.517 137.452 1.00 10.29 184 GLU A O 1
ATOM 1289 N N . GLY A 1 185 ? 121.512 126.146 135.751 1.00 10.43 185 GLY A N 1
ATOM 1290 C CA . GLY A 1 185 ? 120.775 127.124 136.535 1.00 10.43 185 GLY A CA 1
ATOM 1291 C C . GLY A 1 185 ? 121.581 128.288 137.070 1.00 10.43 185 GLY A C 1
ATOM 1292 O O . GLY A 1 185 ? 121.421 128.657 138.240 1.00 10.43 185 GLY A O 1
ATOM 1293 N N . LEU A 1 186 ? 122.444 128.878 136.247 1.00 9.72 186 LEU A N 1
ATOM 1294 C CA . LEU A 1 186 ? 123.238 130.034 136.640 1.00 9.72 186 LEU A CA 1
ATOM 1295 C C . LEU A 1 186 ? 122.915 131.216 135.740 1.00 9.72 186 LEU A C 1
ATOM 1296 O O . LEU A 1 186 ? 123.069 131.131 134.517 1.00 9.72 186 LEU A O 1
ATOM 1301 N N . TYR A 1 187 ? 122.483 132.317 136.349 1.00 10.97 187 TYR A N 1
ATOM 1302 C CA . TYR A 1 187 ? 122.297 133.588 135.659 1.00 10.97 187 TYR A CA 1
ATOM 1303 C C . TYR A 1 187 ? 123.384 134.537 136.134 1.00 10.97 187 TYR A C 1
ATOM 1304 O O . TYR A 1 187 ? 123.424 134.892 137.317 1.00 10.97 187 TYR A O 1
ATOM 1313 N N . VAL A 1 188 ? 124.249 134.966 135.219 1.00 12.17 188 VAL A N 1
ATOM 1314 C CA . VAL A 1 188 ? 125.359 135.848 135.564 1.00 12.17 188 VAL A CA 1
ATOM 1315 C C . VAL A 1 188 ? 125.017 137.262 135.111 1.00 12.17 188 VAL A C 1
ATOM 1316 O O . VAL A 1 188 ? 124.448 137.457 134.029 1.00 12.17 188 VAL A O 1
ATOM 1320 N N . PHE A 1 189 ? 125.306 138.239 135.967 1.00 17.09 189 PHE A N 1
ATOM 1321 C CA . PHE A 1 189 ? 125.207 139.641 135.589 1.00 17.09 189 PHE A CA 1
ATOM 1322 C C . PHE A 1 189 ? 126.540 140.081 134.985 1.00 17.09 189 PHE A C 1
ATOM 1323 O O . PHE A 1 189 ? 127.419 139.264 134.694 1.00 17.09 189 PHE A O 1
ATOM 1331 N N . GLY A 1 190 ? 126.709 141.386 134.790 1.00 19.03 190 GLY A N 1
ATOM 1332 C CA . GLY A 1 190 ? 127.954 141.898 134.252 1.00 19.03 190 GLY A CA 1
ATOM 1333 C C . GLY A 1 190 ? 127.864 143.320 133.739 1.00 19.03 190 GLY A C 1
ATOM 1334 O O . GLY A 1 190 ? 126.770 143.877 133.614 1.00 19.03 190 GLY A O 1
ATOM 1335 N N . ASN A 1 191 ? 129.013 143.919 133.447 1.00 22.34 191 ASN A N 1
ATOM 1336 C CA . ASN A 1 191 ? 129.094 145.265 132.902 1.00 22.34 191 ASN A CA 1
ATOM 1337 C C . ASN A 1 191 ? 129.953 145.267 131.643 1.00 22.34 191 ASN A C 1
ATOM 1338 O O . ASN A 1 191 ? 130.795 144.390 131.430 1.00 22.34 191 ASN A O 1
ATOM 1343 N N . LYS A 1 192 ? 129.729 146.274 130.801 1.00 20.90 192 LYS A N 1
ATOM 1344 C CA . LYS A 1 192 ? 130.399 146.381 129.505 1.00 20.90 192 LYS A CA 1
ATOM 1345 C C . LYS A 1 192 ? 131.744 147.070 129.713 1.00 20.90 192 LYS A C 1
ATOM 1346 O O . LYS A 1 192 ? 131.855 148.295 129.653 1.00 20.90 192 LYS A O 1
ATOM 1352 N N . THR A 1 193 ? 132.778 146.266 129.960 1.00 24.49 193 THR A N 1
ATOM 1353 C CA . THR A 1 193 ? 134.145 146.755 130.074 1.00 24.49 193 THR A CA 1
ATOM 1354 C C . THR A 1 193 ? 135.070 145.856 129.268 1.00 24.49 193 THR A C 1
ATOM 1355 O O . THR A 1 193 ? 134.791 144.671 129.066 1.00 24.49 193 THR A O 1
ATOM 1359 N N . GLU A 1 194 ? 136.175 146.435 128.807 1.00 29.04 194 GLU A N 1
ATOM 1360 C CA . GLU A 1 194 ? 137.156 145.686 128.035 1.00 29.04 194 GLU A CA 1
ATOM 1361 C C . GLU A 1 194 ? 137.889 144.676 128.913 1.00 29.04 194 GLU A C 1
ATOM 1362 O O . GLU A 1 194 ? 138.178 144.929 130.085 1.00 29.04 194 GLU A O 1
ATOM 1368 N N . GLY A 1 195 ? 138.187 143.516 128.327 1.00 26.66 195 GLY A N 1
ATOM 1369 C CA . GLY A 1 195 ? 139.004 142.512 128.971 1.00 26.66 195 GLY A CA 1
ATOM 1370 C C . GLY A 1 195 ? 138.273 141.565 129.897 1.00 26.66 195 GLY A C 1
ATOM 1371 O O . GLY A 1 195 ? 138.899 140.632 130.418 1.00 26.66 195 GLY A O 1
ATOM 1372 N N . ARG A 1 196 ? 136.978 141.765 130.122 1.00 22.86 196 ARG A N 1
ATOM 1373 C CA . ARG A 1 196 ? 136.192 140.917 131.009 1.00 22.86 196 ARG A CA 1
ATOM 1374 C C . ARG A 1 196 ? 135.163 140.159 130.183 1.00 22.86 196 ARG A C 1
ATOM 1375 O O . ARG A 1 196 ? 134.354 140.772 129.478 1.00 22.86 196 ARG A O 1
ATOM 1383 N N . SER A 1 197 ? 135.191 138.832 130.278 1.00 17.79 197 SER A N 1
ATOM 1384 C CA . SER A 1 197 ? 134.327 137.973 129.478 1.00 17.79 197 SER A CA 1
ATOM 1385 C C . SER A 1 197 ? 133.682 136.946 130.402 1.00 17.79 197 SER A C 1
ATOM 1386 O O . SER A 1 197 ? 133.779 137.036 131.630 1.00 17.79 197 SER A O 1
ATOM 1389 N N . GLY A 1 198 ? 133.016 135.959 129.806 1.00 14.54 198 GLY A N 1
ATOM 1390 C CA . GLY A 1 198 ? 132.270 134.985 130.576 1.00 14.54 198 GLY A CA 1
ATOM 1391 C C . GLY A 1 198 ? 132.859 133.591 130.607 1.00 14.54 198 GLY A C 1
ATOM 1392 O O . GLY A 1 198 ? 133.848 133.341 131.303 1.00 14.54 198 GLY A O 1
ATOM 1393 N N . LEU A 1 199 ? 132.258 132.672 129.856 1.00 12.05 199 LEU A N 1
ATOM 1394 C CA . LEU A 1 199 ? 132.593 131.255 129.929 1.00 12.05 199 LEU A CA 1
ATOM 1395 C C . LEU A 1 199 ? 133.506 130.878 128.768 1.00 12.05 199 LEU A C 1
ATOM 1396 O O . LEU A 1 199 ? 133.193 131.161 127.604 1.00 12.05 199 LEU A O 1
ATOM 1401 N N . LEU A 1 200 ? 134.626 130.238 129.093 1.00 13.77 200 LEU A N 1
ATOM 1402 C CA . LEU A 1 200 ? 135.554 129.691 128.114 1.00 13.77 200 LEU A CA 1
ATOM 1403 C C . LEU A 1 200 ? 135.529 128.172 128.202 1.00 13.77 200 LEU A C 1
ATOM 1404 O O . LEU A 1 200 ? 135.527 127.610 129.303 1.00 13.77 200 LEU A O 1
ATOM 1409 N N . THR A 1 201 ? 135.490 127.516 127.047 1.00 13.91 201 THR A N 1
ATOM 1410 C CA . THR A 1 201 ? 135.538 126.061 126.974 1.00 13.91 201 THR A CA 1
ATOM 1411 C C . THR A 1 201 ? 136.933 125.621 126.552 1.00 13.91 201 THR A C 1
ATOM 1412 O O . THR A 1 201 ? 137.438 126.059 125.514 1.00 13.91 201 THR A O 1
ATOM 1416 N N . GLY A 1 202 ? 137.547 124.752 127.350 1.00 17.07 202 GLY A N 1
ATOM 1417 C CA . GLY A 1 202 ? 138.881 124.270 127.051 1.00 17.07 202 GLY A CA 1
ATOM 1418 C C . GLY A 1 202 ? 139.960 124.982 127.838 1.00 17.07 202 GLY A C 1
ATOM 1419 O O . GLY A 1 202 ? 139.754 125.340 129.002 1.00 17.07 202 GLY A O 1
ATOM 1420 N N . ARG A 1 203 ? 141.113 125.198 127.214 1.00 23.54 203 ARG A N 1
ATOM 1421 C CA . ARG A 1 203 ? 142.242 125.862 127.848 1.00 23.54 203 ARG A CA 1
ATOM 1422 C C . ARG A 1 203 ? 142.636 127.094 127.044 1.00 23.54 203 ARG A C 1
ATOM 1423 O O . ARG A 1 203 ? 142.643 127.066 125.810 1.00 23.54 203 ARG A O 1
ATOM 1431 N N . ARG A 1 204 ? 142.962 128.175 127.754 1.00 25.72 204 ARG A N 1
ATOM 1432 C CA . ARG A 1 204 ? 143.330 129.421 127.091 1.00 25.72 204 ARG A CA 1
ATOM 1433 C C . ARG A 1 204 ? 144.723 129.356 126.477 1.00 25.72 204 ARG A C 1
ATOM 1434 O O . ARG A 1 204 ? 145.029 130.134 125.566 1.00 25.72 204 ARG A O 1
ATOM 1442 N N . THR A 1 205 ? 145.571 128.449 126.953 1.00 29.75 205 THR A N 1
ATOM 1443 C CA . THR A 1 205 ? 146.937 128.320 126.472 1.00 29.75 205 THR A CA 1
ATOM 1444 C C . THR A 1 205 ? 147.129 126.967 125.800 1.00 29.75 205 THR A C 1
ATOM 1445 O O . THR A 1 205 ? 146.510 125.969 126.184 1.00 29.75 205 THR A O 1
ATOM 1449 N N . THR A 1 206 ? 147.988 126.946 124.779 1.00 29.56 206 THR A N 1
ATOM 1450 C CA . THR A 1 206 ? 148.204 125.725 124.010 1.00 29.56 206 THR A CA 1
ATOM 1451 C C . THR A 1 206 ? 149.073 124.713 124.749 1.00 29.56 206 THR A C 1
ATOM 1452 O O . THR A 1 206 ? 148.885 123.504 124.575 1.00 29.56 206 THR A O 1
ATOM 1456 N N . ASP A 1 207 ? 150.017 125.172 125.567 1.00 34.53 207 ASP A N 1
ATOM 1457 C CA . ASP A 1 207 ? 150.903 124.255 126.265 1.00 34.53 207 ASP A CA 1
ATOM 1458 C C . ASP A 1 207 ? 150.172 123.571 127.417 1.00 34.53 207 ASP A C 1
ATOM 1459 O O . ASP A 1 207 ? 149.199 124.090 127.972 1.00 34.53 207 ASP A O 1
ATOM 1464 N N . GLY A 1 208 ? 150.656 122.389 127.772 1.00 35.70 208 GLY A N 1
ATOM 1465 C CA . GLY A 1 208 ? 150.079 121.581 128.826 1.00 35.70 208 GLY A CA 1
ATOM 1466 C C . GLY A 1 208 ? 149.675 120.214 128.316 1.00 35.70 208 GLY A C 1
ATOM 1467 O O . GLY A 1 208 ? 150.163 119.727 127.291 1.00 35.70 208 GLY A O 1
ATOM 1468 N N . VAL A 1 209 ? 148.765 119.586 129.053 1.00 30.12 209 VAL A N 1
ATOM 1469 C CA . VAL A 1 209 ? 148.270 118.262 128.693 1.00 30.12 209 VAL A CA 1
ATOM 1470 C C . VAL A 1 209 ? 147.067 118.412 127.771 1.00 30.12 209 VAL A C 1
ATOM 1471 O O . VAL A 1 209 ? 146.234 119.309 127.954 1.00 30.12 209 VAL A O 1
ATOM 1475 N N . LYS A 1 210 ? 146.989 117.552 126.758 1.00 26.65 210 LYS A N 1
ATOM 1476 C CA . LYS A 1 210 ? 145.870 117.585 125.825 1.00 26.65 210 LYS A CA 1
ATOM 1477 C C . LYS A 1 210 ? 144.600 117.121 126.529 1.00 26.65 210 LYS A C 1
ATOM 1478 O O . LYS A 1 210 ? 144.433 115.929 126.806 1.00 26.65 210 LYS A O 1
ATOM 1484 N N . SER A 1 211 ? 143.709 118.065 126.819 1.00 21.76 211 SER A N 1
ATOM 1485 C CA . SER A 1 211 ? 142.505 117.773 127.580 1.00 21.76 211 SER A CA 1
ATOM 1486 C C . SER A 1 211 ? 141.519 116.949 126.760 1.00 21.76 211 SER A C 1
ATOM 1487 O O . SER A 1 211 ? 141.488 117.017 125.528 1.00 21.76 211 SER A O 1
ATOM 1490 N N . TYR A 1 212 ? 140.710 116.162 127.464 1.00 15.45 212 TYR A N 1
ATOM 1491 C CA . TYR A 1 212 ? 139.640 115.363 126.871 1.00 15.45 212 TYR A CA 1
ATOM 1492 C C . TYR A 1 212 ? 138.362 115.690 127.637 1.00 15.45 212 TYR A C 1
ATOM 1493 O O . TYR A 1 212 ? 138.041 115.044 128.638 1.00 15.45 212 TYR A O 1
ATOM 1502 N N . ASN A 1 213 ? 137.636 116.701 127.168 1.00 13.35 213 ASN A N 1
ATOM 1503 C CA . ASN A 1 213 ? 136.373 117.123 127.771 1.00 13.35 213 ASN A CA 1
ATOM 1504 C C . ASN A 1 213 ? 135.267 116.883 126.749 1.00 13.35 213 ASN A C 1
ATOM 1505 O O . ASN A 1 213 ? 134.894 117.776 125.986 1.00 13.35 213 ASN A O 1
ATOM 1510 N N . GLY A 1 214 ? 134.740 115.662 126.742 1.00 8.21 214 GLY A N 1
ATOM 1511 C CA . GLY A 1 214 ? 133.687 115.300 125.818 1.00 8.21 214 GLY A CA 1
ATOM 1512 C C . GLY A 1 214 ? 132.362 115.064 126.510 1.00 8.21 214 GLY A C 1
ATOM 1513 O O . GLY A 1 214 ? 132.328 114.706 127.691 1.00 8.21 214 GLY A O 1
ATOM 1514 N N . GLN A 1 215 ? 131.265 115.270 125.781 1.00 6.08 215 GLN A N 1
ATOM 1515 C CA . GLN A 1 215 ? 129.907 115.103 126.292 1.00 6.08 215 GLN A CA 1
ATOM 1516 C C . GLN A 1 215 ? 129.627 115.998 127.495 1.00 6.08 215 GLN A C 1
ATOM 1517 O O . GLN A 1 215 ? 128.814 115.649 128.357 1.00 6.08 215 GLN A O 1
ATOM 1523 N N . THR A 1 216 ? 130.288 117.151 127.570 1.00 6.09 216 THR A N 1
ATOM 1524 C CA . THR A 1 216 ? 130.095 118.075 128.680 1.00 6.09 216 THR A CA 1
ATOM 1525 C C . THR A 1 216 ? 128.833 118.895 128.444 1.00 6.09 216 THR A C 1
ATOM 1526 O O . THR A 1 216 ? 128.685 119.531 127.393 1.00 6.09 216 THR A O 1
ATOM 1530 N N . GLU A 1 217 ? 127.932 118.888 129.425 1.00 5.87 217 GLU A N 1
ATOM 1531 C CA . GLU A 1 217 ? 126.653 119.574 129.313 1.00 5.87 217 GLU A CA 1
ATOM 1532 C C . GLU A 1 217 ? 126.723 120.962 129.932 1.00 5.87 217 GLU A C 1
ATOM 1533 O O . GLU A 1 217 ? 127.368 121.167 130.965 1.00 5.87 217 GLU A O 1
ATOM 1539 N N . ILE A 1 218 ? 126.051 121.914 129.289 1.00 4.32 218 ILE A N 1
ATOM 1540 C CA . ILE A 1 218 ? 125.819 123.248 129.834 1.00 4.32 218 ILE A CA 1
ATOM 1541 C C . ILE A 1 218 ? 124.369 123.588 129.518 1.00 4.32 218 ILE A C 1
ATOM 1542 O O . ILE A 1 218 ? 124.025 123.831 128.355 1.00 4.32 218 ILE A O 1
ATOM 1547 N N . ARG A 1 219 ? 123.514 123.582 130.538 1.00 6.04 219 ARG A N 1
ATOM 1548 C CA . ARG A 1 219 ? 122.077 123.684 130.344 1.00 6.04 219 ARG A CA 1
ATOM 1549 C C . ARG A 1 219 ? 121.486 124.731 131.277 1.00 6.04 219 ARG A C 1
ATOM 1550 O O . ARG A 1 219 ? 121.936 124.899 132.414 1.00 6.04 219 ARG A O 1
ATOM 1558 N N . ASN A 1 220 ? 120.472 125.434 130.773 1.00 7.32 220 ASN A N 1
ATOM 1559 C CA . ASN A 1 220 ? 119.661 126.361 131.565 1.00 7.32 220 ASN A CA 1
ATOM 1560 C C . ASN A 1 220 ? 120.521 127.408 132.270 1.00 7.32 220 ASN A C 1
ATOM 1561 O O . ASN A 1 220 ? 120.409 127.632 133.477 1.00 7.32 220 ASN A O 1
ATOM 1566 N N . CYS A 1 221 ? 121.386 128.064 131.502 1.00 7.46 221 CYS A N 1
ATOM 1567 C CA . CYS A 1 221 ? 122.251 129.107 132.031 1.00 7.46 221 CYS A CA 1
ATOM 1568 C C . CYS A 1 221 ? 122.190 130.330 131.126 1.00 7.46 221 CYS A C 1
ATOM 1569 O O . CYS A 1 221 ? 121.932 130.228 129.924 1.00 7.46 221 CYS A O 1
ATOM 1572 N N . THR A 1 222 ? 122.427 131.497 131.724 1.00 8.61 222 THR A N 1
ATOM 1573 C CA . THR A 1 222 ? 122.291 132.767 131.022 1.00 8.61 222 THR A CA 1
ATOM 1574 C C . THR A 1 222 ? 123.485 133.668 131.303 1.00 8.61 222 THR A C 1
ATOM 1575 O O . THR A 1 222 ? 123.865 133.875 132.464 1.00 8.61 222 THR A O 1
ATOM 1579 N N . PHE A 1 223 ? 124.059 134.202 130.225 1.00 8.43 223 PHE A N 1
ATOM 1580 C CA . PHE A 1 223 ? 125.181 135.129 130.260 1.00 8.43 223 PHE A CA 1
ATOM 1581 C C . PHE A 1 223 ? 124.779 136.410 129.542 1.00 8.43 223 PHE A C 1
ATOM 1582 O O . PHE A 1 223 ? 124.078 136.363 128.527 1.00 8.43 223 PHE A O 1
ATOM 1590 N N . ASP A 1 224 ? 125.222 137.554 130.061 1.00 13.68 224 ASP A N 1
ATOM 1591 C CA . ASP A 1 224 ? 124.931 138.819 129.399 1.00 13.68 224 ASP A CA 1
ATOM 1592 C C . ASP A 1 224 ? 125.931 139.879 129.836 1.00 13.68 224 ASP A C 1
ATOM 1593 O O . ASP A 1 224 ? 126.623 139.731 130.848 1.00 13.68 224 ASP A O 1
ATOM 1598 N N . LYS A 1 225 ? 125.992 140.952 129.045 1.00 16.19 225 LYS A N 1
ATOM 1599 C CA . LYS A 1 225 ? 126.786 142.143 129.356 1.00 16.19 225 LYS A CA 1
ATOM 1600 C C . LYS A 1 225 ? 128.262 141.802 129.557 1.00 16.19 225 LYS A C 1
ATOM 1601 O O . LYS A 1 225 ? 128.906 142.251 130.507 1.00 16.19 225 LYS A O 1
ATOM 1607 N N . PHE A 1 226 ? 128.801 141.009 128.636 1.00 14.83 226 PHE A N 1
ATOM 1608 C CA . PHE A 1 226 ? 130.201 140.611 128.637 1.00 14.83 226 PHE A CA 1
ATOM 1609 C C . PHE A 1 226 ? 130.850 140.999 127.314 1.00 14.83 226 PHE A C 1
ATOM 1610 O O . PHE A 1 226 ? 130.180 141.179 126.293 1.00 14.83 226 PHE A O 1
ATOM 1618 N N . ASP A 1 227 ? 132.178 141.129 127.342 1.00 16.52 227 ASP A N 1
ATOM 1619 C CA . ASP A 1 227 ? 132.920 141.376 126.110 1.00 16.52 227 ASP A CA 1
ATOM 1620 C C . ASP A 1 227 ? 132.874 140.156 125.199 1.00 16.52 227 ASP A C 1
ATOM 1621 O O . ASP A 1 227 ? 132.696 140.280 123.982 1.00 16.52 227 ASP A O 1
ATOM 1626 N N . TYR A 1 228 ? 133.034 138.965 125.775 1.00 11.10 228 TYR A N 1
ATOM 1627 C CA . TYR A 1 228 ? 132.894 137.704 125.054 1.00 11.10 228 TYR A CA 1
ATOM 1628 C C . TYR A 1 228 ? 132.003 136.793 125.887 1.00 11.10 228 TYR A C 1
ATOM 1629 O O . TYR A 1 228 ? 132.446 136.248 126.903 1.00 11.10 228 TYR A O 1
ATOM 1638 N N . ASN A 1 229 ? 130.746 136.638 125.462 1.00 9.49 229 ASN A N 1
ATOM 1639 C CA . ASN A 1 229 ? 129.790 135.854 126.238 1.00 9.49 229 ASN A CA 1
ATOM 1640 C C . ASN A 1 229 ? 130.236 134.401 126.357 1.00 9.49 229 ASN A C 1
ATOM 1641 O O . ASN A 1 229 ? 130.309 133.849 127.461 1.00 9.49 229 ASN A O 1
ATOM 1646 N N . ILE A 1 230 ? 130.537 133.765 125.228 1.00 9.35 230 ILE A N 1
ATOM 1647 C CA . ILE A 1 230 ? 131.014 132.387 125.195 1.00 9.35 230 ILE A CA 1
ATOM 1648 C C . ILE A 1 230 ? 132.212 132.334 124.258 1.00 9.35 230 ILE A C 1
ATOM 1649 O O . ILE A 1 230 ? 132.126 132.791 123.111 1.00 9.35 230 ILE A O 1
ATOM 1654 N N . ARG A 1 231 ? 133.325 131.790 124.743 1.00 11.10 231 ARG A N 1
ATOM 1655 C CA . ARG A 1 231 ? 134.530 131.651 123.940 1.00 11.10 231 ARG A CA 1
ATOM 1656 C C . ARG A 1 231 ? 134.996 130.203 123.958 1.00 11.10 231 ARG A C 1
ATOM 1657 O O . ARG A 1 231 ? 134.943 129.534 124.996 1.00 11.10 231 ARG A O 1
ATOM 1665 N N . MET A 1 232 ? 135.437 129.718 122.801 1.00 12.51 232 MET A N 1
ATOM 1666 C CA . MET A 1 232 ? 135.924 128.353 122.671 1.00 12.51 232 MET A CA 1
ATOM 1667 C C . MET A 1 232 ? 137.446 128.353 122.685 1.00 12.51 232 MET A C 1
ATOM 1668 O O . MET A 1 232 ? 138.083 129.109 121.946 1.00 12.51 232 MET A O 1
ATOM 1673 N N . GLY A 1 233 ? 138.026 127.504 123.527 1.00 17.89 233 GLY A N 1
ATOM 1674 C CA . GLY A 1 233 ? 139.470 127.439 123.639 1.00 17.89 233 GLY A CA 1
ATOM 1675 C C . GLY A 1 233 ? 140.056 126.161 123.077 1.00 17.89 233 GLY A C 1
ATOM 1676 O O . GLY A 1 233 ? 139.361 125.390 122.410 1.00 17.89 233 GLY A O 1
ATOM 1677 N N . HIS A 1 234 ? 141.339 125.930 123.341 1.00 22.06 234 HIS A N 1
ATOM 1678 C CA . HIS A 1 234 ? 142.008 124.743 122.828 1.00 22.06 234 HIS A CA 1
ATOM 1679 C C . HIS A 1 234 ? 141.472 123.487 123.503 1.00 22.06 234 HIS A C 1
ATOM 1680 O O . HIS A 1 234 ? 141.140 123.493 124.692 1.00 22.06 234 HIS A O 1
ATOM 1687 N N . ASN A 1 235 ? 141.386 122.406 122.726 1.00 22.57 235 ASN A N 1
ATOM 1688 C CA . ASN A 1 235 ? 140.953 121.096 123.215 1.00 22.57 235 ASN A CA 1
ATOM 1689 C C . ASN A 1 235 ? 139.539 121.153 123.793 1.00 22.57 235 ASN A C 1
ATOM 1690 O O . ASN A 1 235 ? 139.281 120.715 124.915 1.00 22.57 235 ASN A O 1
ATOM 1695 N N . SER A 1 236 ? 138.617 121.713 123.010 1.00 16.66 236 SER A N 1
ATOM 1696 C CA . SER A 1 236 ? 137.185 121.706 123.316 1.00 16.66 236 SER A CA 1
ATOM 1697 C C . SER A 1 236 ? 136.484 121.251 122.040 1.00 16.66 236 SER A C 1
ATOM 1698 O O . SER A 1 236 ? 136.077 122.077 121.218 1.00 16.66 236 SER A O 1
ATOM 1701 N N . TRP A 1 237 ? 136.342 119.937 121.875 1.00 14.46 237 TRP A N 1
ATOM 1702 C CA . TRP A 1 237 ? 135.917 119.373 120.600 1.00 14.46 237 TRP A CA 1
ATOM 1703 C C . TRP A 1 237 ? 134.431 119.044 120.542 1.00 14.46 237 TRP A C 1
ATOM 1704 O O . TRP A 1 237 ? 133.845 119.080 119.458 1.00 14.46 237 TRP A O 1
ATOM 1715 N N . ARG A 1 238 ? 133.800 118.712 121.668 1.00 8.71 238 ARG A N 1
ATOM 1716 C CA . ARG A 1 238 ? 132.357 118.507 121.700 1.00 8.71 238 ARG A CA 1
ATOM 1717 C C . ARG A 1 238 ? 131.794 119.040 123.011 1.00 8.71 238 ARG A C 1
ATOM 1718 O O . ARG A 1 238 ? 132.353 118.786 124.084 1.00 8.71 238 ARG A O 1
ATOM 1726 N N . ILE A 1 239 ? 130.712 119.812 122.912 1.00 5.21 239 ILE A N 1
ATOM 1727 C CA . ILE A 1 239 ? 130.019 120.397 124.057 1.00 5.21 239 ILE A CA 1
ATOM 1728 C C . ILE A 1 239 ? 128.533 120.429 123.728 1.00 5.21 239 ILE A C 1
ATOM 1729 O O . ILE A 1 239 ? 128.151 120.710 122.587 1.00 5.21 239 ILE A O 1
ATOM 1734 N N . VAL A 1 240 ? 127.689 120.141 124.718 1.00 3.96 240 VAL A N 1
ATOM 1735 C CA . VAL A 1 240 ? 126.243 120.136 124.532 1.00 3.96 240 VAL A CA 1
ATOM 1736 C C . VAL A 1 240 ? 125.668 121.343 125.259 1.00 3.96 240 VAL A C 1
ATOM 1737 O O . VAL A 1 240 ? 125.567 121.350 126.492 1.00 3.96 240 VAL A O 1
ATOM 1741 N N . PHE A 1 241 ? 125.276 122.359 124.493 1.00 3.43 241 PHE A N 1
ATOM 1742 C CA . PHE A 1 241 ? 124.608 123.546 125.023 1.00 3.43 241 PHE A CA 1
ATOM 1743 C C . PHE A 1 241 ? 123.106 123.321 124.896 1.00 3.43 241 PHE A C 1
ATOM 1744 O O . PHE A 1 241 ? 122.556 123.334 123.792 1.00 3.43 241 PHE A O 1
ATOM 1752 N N . TYR A 1 242 ? 122.441 123.114 126.029 1.00 4.05 242 TYR A N 1
ATOM 1753 C CA . TYR A 1 242 ? 121.005 122.845 126.055 1.00 4.05 242 TYR A CA 1
ATOM 1754 C C . TYR A 1 242 ? 120.290 124.108 126.522 1.00 4.05 242 TYR A C 1
ATOM 1755 O O . TYR A 1 242 ? 120.268 124.416 127.716 1.00 4.05 242 TYR A O 1
ATOM 1764 N N . LYS A 1 243 ? 119.700 124.833 125.571 1.00 5.32 243 LYS A N 1
ATOM 1765 C CA . LYS A 1 243 ? 118.898 126.025 125.848 1.00 5.32 243 LYS A CA 1
ATOM 1766 C C . LYS A 1 243 ? 119.696 127.065 126.640 1.00 5.32 243 LYS A C 1
ATOM 1767 O O . LYS A 1 243 ? 119.407 127.372 127.799 1.00 5.32 243 LYS A O 1
ATOM 1773 N N . VAL A 1 244 ? 120.725 127.594 125.987 1.00 5.56 244 VAL A N 1
ATOM 1774 C CA . VAL A 1 244 ? 121.513 128.703 126.508 1.00 5.56 244 VAL A CA 1
ATOM 1775 C C . VAL A 1 244 ? 121.290 129.908 125.606 1.00 5.56 244 VAL A C 1
ATOM 1776 O O . VAL A 1 244 ? 121.186 129.770 124.382 1.00 5.56 244 VAL A O 1
ATOM 1780 N N . ASN A 1 245 ? 121.165 131.085 126.212 1.00 6.82 245 ASN A N 1
ATOM 1781 C CA . ASN A 1 245 ? 121.018 132.323 125.462 1.00 6.82 245 ASN A CA 1
ATOM 1782 C C . ASN A 1 245 ? 121.938 133.388 126.035 1.00 6.82 245 ASN A C 1
ATOM 1783 O O . ASN A 1 245 ? 122.015 133.571 127.254 1.00 6.82 245 ASN A O 1
ATOM 1788 N N . SER A 1 246 ? 122.640 134.084 125.145 1.00 8.05 246 SER A N 1
ATOM 1789 C CA . SER A 1 246 ? 123.531 135.173 125.511 1.00 8.05 246 SER A CA 1
ATOM 1790 C C . SER A 1 246 ? 123.130 136.418 124.736 1.00 8.05 246 SER A C 1
ATOM 1791 O O . SER A 1 246 ? 122.809 136.341 123.547 1.00 8.05 246 SER A O 1
ATOM 1794 N N . LEU A 1 247 ? 123.152 137.564 125.413 1.00 11.86 247 LEU A N 1
ATOM 1795 C CA . LEU A 1 247 ? 122.656 138.796 124.821 1.00 11.86 247 LEU A CA 1
ATOM 1796 C C . LEU A 1 247 ? 123.453 139.978 125.350 1.00 11.86 247 LEU A C 1
ATOM 1797 O O . LEU A 1 247 ? 124.114 139.896 126.388 1.00 11.86 247 LEU A O 1
ATOM 1802 N N . ASN A 1 248 ? 123.380 141.084 124.606 1.00 14.87 248 ASN A N 1
ATOM 1803 C CA . ASN A 1 248 ? 123.969 142.364 124.994 1.00 14.87 248 ASN A CA 1
ATOM 1804 C C . ASN A 1 248 ? 125.480 142.244 125.211 1.00 14.87 248 ASN A C 1
ATOM 1805 O O . ASN A 1 248 ? 126.006 142.502 126.294 1.00 14.87 248 ASN A O 1
ATOM 1810 N N . ALA A 1 249 ? 126.175 141.849 124.148 1.00 14.97 249 ALA A N 1
ATOM 1811 C CA . ALA A 1 249 ? 127.629 141.823 124.185 1.00 14.97 249 ALA A CA 1
ATOM 1812 C C . ALA A 1 249 ? 128.185 143.231 124.003 1.00 14.97 249 ALA A C 1
ATOM 1813 O O . ALA A 1 249 ? 127.477 144.156 123.596 1.00 14.97 249 ALA A O 1
ATOM 1815 N N . LEU A 1 250 ? 129.474 143.390 124.311 1.00 18.19 250 LEU A N 1
ATOM 1816 C CA . LEU A 1 250 ? 130.087 144.712 124.236 1.00 18.19 250 LEU A CA 1
ATOM 1817 C C . LEU A 1 250 ? 130.397 145.095 122.795 1.00 18.19 250 LEU A C 1
ATOM 1818 O O . LEU A 1 250 ? 129.838 146.062 122.264 1.00 18.19 250 LEU A O 1
ATOM 1823 N N . ASN A 1 251 ? 131.283 144.349 122.149 1.00 15.26 251 ASN A N 1
ATOM 1824 C CA . ASN A 1 251 ? 131.735 144.642 120.799 1.00 15.26 251 ASN A CA 1
ATOM 1825 C C . ASN A 1 251 ? 131.158 143.623 119.823 1.00 15.26 251 ASN A C 1
ATOM 1826 O O . ASN A 1 251 ? 130.430 142.701 120.202 1.00 15.26 251 ASN A O 1
ATOM 1831 N N . ALA A 1 252 ? 131.492 143.803 118.549 1.00 12.06 252 ALA A N 1
ATOM 1832 C CA . ALA A 1 252 ? 131.077 142.851 117.532 1.00 12.06 252 ALA A CA 1
ATOM 1833 C C . ALA A 1 252 ? 131.787 141.518 117.737 1.00 12.06 252 ALA A C 1
ATOM 1834 O O . ALA A 1 252 ? 132.892 141.452 118.284 1.00 12.06 252 ALA A O 1
ATOM 1836 N N . ASN A 1 253 ? 131.127 140.444 117.301 1.00 10.08 253 ASN A N 1
ATOM 1837 C CA . ASN A 1 253 ? 131.637 139.079 117.378 1.00 10.08 253 ASN A CA 1
ATOM 1838 C C . ASN A 1 253 ? 131.886 138.628 118.814 1.00 10.08 253 ASN A C 1
ATOM 1839 O O . ASN A 1 253 ? 132.762 137.792 119.058 1.00 10.08 253 ASN A O 1
ATOM 1844 N N . GLY A 1 254 ? 131.132 139.164 119.771 1.00 9.12 254 GLY A N 1
ATOM 1845 C CA . GLY A 1 254 ? 131.351 138.862 121.172 1.00 9.12 254 GLY A CA 1
ATOM 1846 C C . GLY A 1 254 ? 130.381 137.866 121.777 1.00 9.12 254 GLY A C 1
ATOM 1847 O O . GLY A 1 254 ? 130.479 137.548 122.965 1.00 9.12 254 GLY A O 1
ATOM 1848 N N . ILE A 1 255 ? 129.436 137.370 120.980 1.00 7.73 255 ILE A N 1
ATOM 1849 C CA . ILE A 1 255 ? 128.423 136.467 121.518 1.00 7.73 255 ILE A CA 1
ATOM 1850 C C . ILE A 1 255 ? 128.942 135.035 121.578 1.00 7.73 255 ILE A C 1
ATOM 1851 O O . ILE A 1 255 ? 128.766 134.341 122.586 1.00 7.73 255 ILE A O 1
ATOM 1856 N N . LEU A 1 256 ? 129.592 134.572 120.514 1.00 8.10 256 LEU A N 1
ATOM 1857 C CA . LEU A 1 256 ? 130.141 133.218 120.470 1.00 8.10 256 LEU A CA 1
ATOM 1858 C C . LEU A 1 256 ? 131.396 133.268 119.613 1.00 8.10 256 LEU A C 1
ATOM 1859 O O . LEU A 1 256 ? 131.305 133.378 118.387 1.00 8.10 256 LEU A O 1
ATOM 1864 N N . TYR A 1 257 ? 132.561 133.191 120.252 1.00 10.58 257 TYR A N 1
ATOM 1865 C CA . TYR A 1 257 ? 133.828 133.423 119.575 1.00 10.58 257 TYR A CA 1
ATOM 1866 C C . TYR A 1 257 ? 134.667 132.153 119.533 1.00 10.58 257 TYR A C 1
ATOM 1867 O O . TYR A 1 257 ? 134.684 131.368 120.490 1.00 10.58 257 TYR A O 1
ATOM 1876 N N . VAL A 1 258 ? 135.345 131.957 118.401 1.00 10.59 258 VAL A N 1
ATOM 1877 C CA . VAL A 1 258 ? 136.314 130.886 118.228 1.00 10.59 258 VAL A CA 1
ATOM 1878 C C . VAL A 1 258 ? 137.559 131.483 117.583 1.00 10.59 258 VAL A C 1
ATOM 1879 O O . VAL A 1 258 ? 137.487 132.009 116.469 1.00 10.59 258 VAL A O 1
ATOM 1883 N N . PRO A 1 259 ? 138.712 131.467 118.247 1.00 13.45 259 PRO A N 1
ATOM 1884 C CA . PRO A 1 259 ? 139.933 131.969 117.610 1.00 13.45 259 PRO A CA 1
ATOM 1885 C C . PRO A 1 259 ? 140.402 131.045 116.497 1.00 13.45 259 PRO A C 1
ATOM 1886 O O . PRO A 1 259 ? 140.088 129.853 116.459 1.00 13.45 259 PRO A O 1
ATOM 1890 N N . SER A 1 260 ? 141.168 131.624 115.571 1.00 15.74 260 SER A N 1
ATOM 1891 C CA . SER A 1 260 ? 141.676 130.868 114.433 1.00 15.74 260 SER A CA 1
ATOM 1892 C C . SER A 1 260 ? 142.876 130.000 114.788 1.00 15.74 260 SER A C 1
ATOM 1893 O O . SER A 1 260 ? 143.288 129.173 113.968 1.00 15.74 260 SER A O 1
ATOM 1896 N N . GLY A 1 261 ? 143.443 130.166 115.980 1.00 18.70 261 GLY A N 1
ATOM 1897 C CA . GLY A 1 261 ? 144.617 129.411 116.373 1.00 18.70 261 GLY A CA 1
ATOM 1898 C C . GLY A 1 261 ? 144.308 128.132 117.125 1.00 18.70 261 GLY A C 1
ATOM 1899 O O . GLY A 1 261 ? 145.198 127.544 117.746 1.00 18.70 261 GLY A O 1
ATOM 1900 N N . LEU A 1 262 ? 143.053 127.694 117.082 1.00 19.18 262 LEU A N 1
ATOM 1901 C CA . LEU A 1 262 ? 142.662 126.472 117.770 1.00 19.18 262 LEU A CA 1
ATOM 1902 C C . LEU A 1 262 ? 143.309 125.249 117.129 1.00 19.18 262 LEU A C 1
ATOM 1903 O O . LEU A 1 262 ? 143.563 125.208 115.922 1.00 19.18 262 LEU A O 1
ATOM 1908 N N . ASP A 1 263 ? 143.574 124.243 117.959 1.00 21.89 263 ASP A N 1
ATOM 1909 C CA . ASP A 1 263 ? 144.151 122.983 117.519 1.00 21.89 263 ASP A CA 1
ATOM 1910 C C . ASP A 1 263 ? 143.249 121.835 117.951 1.00 21.89 263 ASP A C 1
ATOM 1911 O O . ASP A 1 263 ? 142.541 121.935 118.956 1.00 21.89 263 ASP A O 1
ATOM 1916 N N . ASP A 1 264 ? 143.245 120.775 117.134 1.00 22.19 264 ASP A N 1
ATOM 1917 C CA . ASP A 1 264 ? 142.556 119.500 117.354 1.00 22.19 264 ASP A CA 1
ATOM 1918 C C . ASP A 1 264 ? 141.228 119.646 118.093 1.00 22.19 264 ASP A C 1
ATOM 1919 O O . ASP A 1 264 ? 140.936 118.892 119.027 1.00 22.19 264 ASP A O 1
ATOM 1924 N N . SER A 1 265 ? 140.404 120.595 117.654 1.00 18.40 265 SER A N 1
ATOM 1925 C CA . SER A 1 265 ? 139.135 120.888 118.300 1.00 18.40 265 SER A CA 1
ATOM 1926 C C . SER A 1 265 ? 138.057 121.072 117.243 1.00 18.40 265 SER A C 1
ATOM 1927 O O . SER A 1 265 ? 138.342 121.369 116.080 1.00 18.40 265 SER A O 1
ATOM 1930 N N . GLY A 1 266 ? 136.807 120.891 117.662 1.00 13.89 266 GLY A N 1
ATOM 1931 C CA . GLY A 1 266 ? 135.680 121.127 116.782 1.00 13.89 266 GLY A CA 1
ATOM 1932 C C . GLY A 1 266 ? 135.086 119.890 116.143 1.00 13.89 266 GLY A C 1
ATOM 1933 O O . GLY A 1 266 ? 134.854 119.865 114.930 1.00 13.89 266 GLY A O 1
ATOM 1934 N N . GLU A 1 267 ? 134.834 118.857 116.941 1.00 13.25 267 GLU A N 1
ATOM 1935 C CA . GLU A 1 267 ? 134.225 117.621 116.455 1.00 13.25 267 GLU A CA 1
ATOM 1936 C C . GLU A 1 267 ? 132.754 117.611 116.861 1.00 13.25 267 GLU A C 1
ATOM 1937 O O . GLU A 1 267 ? 132.412 117.261 117.993 1.00 13.25 267 GLU A O 1
ATOM 1943 N N . ILE A 1 268 ? 131.893 118.028 115.930 1.00 8.82 268 ILE A N 1
ATOM 1944 C CA . ILE A 1 268 ? 130.433 117.942 116.013 1.00 8.82 268 ILE A CA 1
ATOM 1945 C C . ILE A 1 268 ? 129.886 118.573 117.297 1.00 8.82 268 ILE A C 1
ATOM 1946 O O . ILE A 1 268 ? 129.168 117.938 118.078 1.00 8.82 268 ILE A O 1
ATOM 1951 N N . LEU A 1 269 ? 130.179 119.859 117.494 1.00 7.24 269 LEU A N 1
ATOM 1952 C CA . LEU A 1 269 ? 129.522 120.615 118.553 1.00 7.24 269 LEU A CA 1
ATOM 1953 C C . LEU A 1 269 ? 128.027 120.695 118.273 1.00 7.24 269 LEU A C 1
ATOM 1954 O O . LEU A 1 269 ? 127.596 120.654 117.118 1.00 7.24 269 LEU A O 1
ATOM 1959 N N . THR A 1 270 ? 127.229 120.812 119.331 1.00 4.02 270 THR A N 1
ATOM 1960 C CA . THR A 1 270 ? 125.782 120.830 119.185 1.00 4.02 270 THR A CA 1
ATOM 1961 C C . THR A 1 270 ? 125.167 121.960 119.998 1.00 4.02 270 THR A C 1
ATOM 1962 O O . THR A 1 270 ? 125.723 122.408 121.005 1.00 4.02 270 THR A O 1
ATOM 1966 N N . PHE A 1 271 ? 124.018 122.433 119.520 1.00 3.49 271 PHE A N 1
ATOM 1967 C CA . PHE A 1 271 ? 123.178 123.381 120.236 1.00 3.49 271 PHE A CA 1
ATOM 1968 C C . PHE A 1 271 ? 121.742 122.885 120.175 1.00 3.49 271 PHE A C 1
ATOM 1969 O O . PHE A 1 271 ? 121.239 122.566 119.091 1.00 3.49 271 PHE A O 1
ATOM 1977 N N . TYR A 1 272 ? 121.093 122.812 121.335 1.00 3.30 272 TYR A N 1
ATOM 1978 C CA . TYR A 1 272 ? 119.735 122.291 121.460 1.00 3.30 272 TYR A CA 1
ATOM 1979 C C . TYR A 1 272 ? 118.831 123.419 121.936 1.00 3.30 272 TYR A C 1
ATOM 1980 O O . TYR A 1 272 ? 118.865 123.792 123.114 1.00 3.30 272 TYR A O 1
ATOM 1989 N N . HIS A 1 273 ? 118.020 123.951 121.019 1.00 4.59 273 HIS A N 1
ATOM 1990 C CA . HIS A 1 273 ? 117.109 125.059 121.308 1.00 4.59 273 HIS A CA 1
ATOM 1991 C C . HIS A 1 273 ? 117.858 126.241 121.921 1.00 4.59 273 HIS A C 1
ATOM 1992 O O . HIS A 1 273 ? 117.403 126.871 122.878 1.00 4.59 273 HIS A O 1
ATOM 1999 N N . CYS A 1 274 ? 119.025 126.540 121.355 1.00 5.80 274 CYS A N 1
ATOM 2000 C CA . CYS A 1 274 ? 119.841 127.662 121.791 1.00 5.80 274 CYS A CA 1
ATOM 2001 C C . CYS A 1 274 ? 119.203 128.979 121.343 1.00 5.80 274 CYS A C 1
ATOM 2002 O O . CYS A 1 274 ? 118.143 129.008 120.711 1.00 5.80 274 CYS A O 1
ATOM 2005 N N . GLN A 1 275 ? 119.853 130.092 121.682 1.00 7.15 275 GLN A N 1
ATOM 2006 C CA . GLN A 1 275 ? 119.338 131.396 121.288 1.00 7.15 275 GLN A CA 1
ATOM 2007 C C . GLN A 1 275 ? 120.448 132.436 121.360 1.00 7.15 275 GLN A C 1
ATOM 2008 O O . GLN A 1 275 ? 121.292 132.392 122.258 1.00 7.15 275 GLN A O 1
ATOM 2014 N N . PHE A 1 276 ? 120.433 133.367 120.406 1.00 7.67 276 PHE A N 1
ATOM 2015 C CA . PHE A 1 276 ? 121.294 134.548 120.423 1.00 7.67 276 PHE A CA 1
ATOM 2016 C C . PHE A 1 276 ? 120.458 135.725 119.940 1.00 7.67 276 PHE A C 1
ATOM 2017 O O . PHE A 1 276 ? 120.060 135.763 118.773 1.00 7.67 276 PHE A O 1
ATOM 2025 N N . PHE A 1 277 ? 120.197 136.687 120.822 1.00 10.45 277 PHE A N 1
ATOM 2026 C CA . PHE A 1 277 ? 119.295 137.779 120.488 1.00 10.45 277 PHE A CA 1
ATOM 2027 C C . PHE A 1 277 ? 119.744 139.045 121.205 1.00 10.45 277 PHE A C 1
ATOM 2028 O O . PHE A 1 277 ? 120.690 139.035 121.996 1.00 10.45 277 PHE A O 1
ATOM 2036 N N . ASP A 1 278 ? 119.043 140.143 120.907 1.00 14.63 278 ASP A N 1
ATOM 2037 C CA . ASP A 1 278 ? 119.291 141.447 121.526 1.00 14.63 278 ASP A CA 1
ATOM 2038 C C . ASP A 1 278 ? 120.755 141.861 121.387 1.00 14.63 278 ASP A C 1
ATOM 2039 O O . ASP A 1 278 ? 121.374 142.354 122.332 1.00 14.63 278 ASP A O 1
ATOM 2044 N N . GLY A 1 279 ? 121.315 141.655 120.199 1.00 14.51 279 GLY A N 1
ATOM 2045 C CA . GLY A 1 279 ? 122.698 142.006 119.955 1.00 14.51 279 GLY A CA 1
ATOM 2046 C C . GLY A 1 279 ? 122.881 143.451 119.544 1.00 14.51 279 GLY A C 1
ATOM 2047 O O . GLY A 1 279 ? 122.656 143.807 118.383 1.00 14.51 279 GLY A O 1
ATOM 2048 N N . ALA A 1 280 ? 123.288 144.295 120.490 1.00 16.03 280 ALA A N 1
ATOM 2049 C CA . ALA A 1 280 ? 123.539 145.707 120.222 1.00 16.03 280 ALA A CA 1
ATOM 2050 C C . ALA A 1 280 ? 124.924 145.842 119.600 1.00 16.03 280 ALA A C 1
ATOM 2051 O O . ALA A 1 280 ? 125.912 146.058 120.309 1.00 16.03 280 ALA A O 1
ATOM 2053 N N . GLY A 1 281 ? 124.993 145.720 118.279 1.00 15.59 281 GLY A N 1
ATOM 2054 C CA . GLY A 1 281 ? 126.276 145.780 117.595 1.00 15.59 281 GLY A CA 1
ATOM 2055 C C . GLY A 1 281 ? 127.203 144.636 117.942 1.00 15.59 281 GLY A C 1
ATOM 2056 O O . GLY A 1 281 ? 128.405 144.851 118.139 1.00 15.59 281 GLY A O 1
ATOM 2057 N N . SER A 1 282 ? 126.670 143.419 118.022 1.00 12.39 282 SER A N 1
ATOM 2058 C CA . SER A 1 282 ? 127.457 142.236 118.335 1.00 12.39 282 SER A CA 1
ATOM 2059 C C . SER A 1 282 ? 127.151 141.142 117.324 1.00 12.39 282 SER A C 1
ATOM 2060 O O . SER A 1 282 ? 126.027 141.026 116.829 1.00 12.39 282 SER A O 1
ATOM 2063 N N . ASN A 1 283 ? 128.169 140.337 117.021 1.00 10.29 283 ASN A N 1
ATOM 2064 C CA . ASN A 1 283 ? 128.059 139.319 115.984 1.00 10.29 283 ASN A CA 1
ATOM 2065 C C . ASN A 1 283 ? 128.416 137.939 116.524 1.00 10.29 283 ASN A C 1
ATOM 2066 O O . ASN A 1 283 ? 128.717 137.785 117.712 1.00 10.29 283 ASN A O 1
ATOM 2071 N N . ILE A 1 284 ? 128.370 136.929 115.657 1.00 8.36 284 ILE A N 1
ATOM 2072 C CA . ILE A 1 284 ? 128.880 135.595 115.951 1.00 8.36 284 ILE A CA 1
ATOM 2073 C C . ILE A 1 284 ? 129.782 135.177 114.800 1.00 8.36 284 ILE A C 1
ATOM 2074 O O . ILE A 1 284 ? 129.344 135.142 113.645 1.00 8.36 284 ILE A O 1
ATOM 2079 N N . ARG A 1 285 ? 131.032 134.849 115.114 1.00 8.64 285 ARG A N 1
ATOM 2080 C CA . ARG A 1 285 ? 132.042 134.555 114.109 1.00 8.64 285 ARG A CA 1
ATOM 2081 C C . ARG A 1 285 ? 132.565 133.140 114.298 1.00 8.64 285 ARG A C 1
ATOM 2082 O O . ARG A 1 285 ? 132.826 132.709 115.425 1.00 8.64 285 ARG A O 1
ATOM 2090 N N . ILE A 1 286 ? 132.717 132.422 113.189 1.00 8.95 286 ILE A N 1
ATOM 2091 C CA . ILE A 1 286 ? 133.301 131.086 113.185 1.00 8.95 286 ILE A CA 1
ATOM 2092 C C . ILE A 1 286 ? 134.516 131.114 112.271 1.00 8.95 286 ILE A C 1
ATOM 2093 O O . ILE A 1 286 ? 134.386 131.352 111.063 1.00 8.95 286 ILE A O 1
ATOM 2098 N N . SER A 1 287 ? 135.695 130.871 112.845 1.00 10.26 287 SER A N 1
ATOM 2099 C CA . SER A 1 287 ? 136.957 130.887 112.100 1.00 10.26 287 SER A CA 1
ATOM 2100 C C . SER A 1 287 ? 137.832 129.759 112.644 1.00 10.26 287 SER A C 1
ATOM 2101 O O . SER A 1 287 ? 138.571 129.946 113.615 1.00 10.26 287 SER A O 1
ATOM 2104 N N . CYS A 1 288 ? 137.746 128.593 112.010 1.00 11.40 288 CYS A N 1
ATOM 2105 C CA . CYS A 1 288 ? 138.554 127.446 112.401 1.00 11.40 288 CYS A CA 1
ATOM 2106 C C . CYS A 1 288 ? 138.571 126.449 111.252 1.00 11.40 288 CYS A C 1
ATOM 2107 O O . CYS A 1 288 ? 137.721 126.483 110.359 1.00 11.40 288 CYS A O 1
ATOM 2110 N N . SER A 1 289 ? 139.552 125.554 111.291 1.00 12.32 289 SER A N 1
ATOM 2111 C CA . SER A 1 289 ? 139.707 124.514 110.284 1.00 12.32 289 SER A CA 1
ATOM 2112 C C . SER A 1 289 ? 139.166 123.194 110.814 1.00 12.32 289 SER A C 1
ATOM 2113 O O . SER A 1 289 ? 139.467 122.798 111.944 1.00 12.32 289 SER A O 1
ATOM 2116 N N . SER A 1 290 ? 138.366 122.517 109.987 1.00 12.56 290 SER A N 1
ATOM 2117 C CA . SER A 1 290 ? 137.733 121.247 110.346 1.00 12.56 290 SER A CA 1
ATOM 2118 C C . SER A 1 290 ? 136.899 121.399 111.621 1.00 12.56 290 SER A C 1
ATOM 2119 O O . SER A 1 290 ? 137.158 120.773 112.651 1.00 12.56 290 SER A O 1
ATOM 2122 N N . PHE A 1 291 ? 135.883 122.254 111.528 1.00 10.07 291 PHE A N 1
ATOM 2123 C CA . PHE A 1 291 ? 135.041 122.609 112.664 1.00 10.07 291 PHE A CA 1
ATOM 2124 C C . PHE A 1 291 ? 133.602 122.265 112.310 1.00 10.07 291 PHE A C 1
ATOM 2125 O O . PHE A 1 291 ? 133.065 122.783 111.326 1.00 10.07 291 PHE A O 1
ATOM 2133 N N . ALA A 1 292 ? 132.980 121.398 113.104 1.00 9.05 292 ALA A N 1
ATOM 2134 C CA . ALA A 1 292 ? 131.625 120.928 112.847 1.00 9.05 292 ALA A CA 1
ATOM 2135 C C . ALA A 1 292 ? 130.691 121.438 113.934 1.00 9.05 292 ALA A C 1
ATOM 2136 O O . ALA A 1 292 ? 130.991 121.310 115.125 1.00 9.05 292 ALA A O 1
ATOM 2138 N N . MET A 1 293 ? 129.563 122.016 113.521 1.00 6.28 293 MET A N 1
ATOM 2139 C CA . MET A 1 293 ? 128.579 122.553 114.451 1.00 6.28 293 MET A CA 1
ATOM 2140 C C . MET A 1 293 ? 127.173 122.251 113.953 1.00 6.28 293 MET A C 1
ATOM 2141 O O . MET A 1 293 ? 126.899 122.318 112.750 1.00 6.28 293 MET A O 1
ATOM 2146 N N . THR A 1 294 ? 126.287 121.915 114.888 1.00 4.71 294 THR A N 1
ATOM 2147 C CA . THR A 1 294 ? 124.896 121.599 114.595 1.00 4.71 294 THR A CA 1
ATOM 2148 C C . THR A 1 294 ? 123.989 122.455 115.466 1.00 4.71 294 THR A C 1
ATOM 2149 O O . THR A 1 294 ? 124.265 122.653 116.653 1.00 4.71 294 THR A O 1
ATOM 2153 N N . PHE A 1 295 ? 122.918 122.966 114.869 1.00 3.73 295 PHE A N 1
ATOM 2154 C CA . PHE A 1 295 ? 121.857 123.666 115.576 1.00 3.73 295 PHE A CA 1
ATOM 2155 C C . PHE A 1 295 ? 120.566 122.880 115.409 1.00 3.73 295 PHE A C 1
ATOM 2156 O O . PHE A 1 295 ? 120.218 122.493 114.289 1.00 3.73 295 PHE A O 1
ATOM 2164 N N . VAL A 1 296 ? 119.859 122.641 116.511 1.00 3.26 296 VAL A N 1
ATOM 2165 C CA . VAL A 1 296 ? 118.601 121.904 116.478 1.00 3.26 296 VAL A CA 1
ATOM 2166 C C . VAL A 1 296 ? 117.527 122.770 117.122 1.00 3.26 296 VAL A C 1
ATOM 2167 O O . VAL A 1 296 ? 117.576 123.036 118.330 1.00 3.26 296 VAL A O 1
ATOM 2171 N N . SER A 1 297 ? 116.558 123.206 116.314 1.00 4.17 297 SER A N 1
ATOM 2172 C CA . SER A 1 297 ? 115.356 123.886 116.801 1.00 4.17 297 SER A CA 1
ATOM 2173 C C . SER A 1 297 ? 115.690 125.125 117.631 1.00 4.17 297 SER A C 1
ATOM 2174 O O . SER A 1 297 ? 115.072 125.391 118.664 1.00 4.17 297 SER A O 1
ATOM 2177 N N . CYS A 1 298 ? 116.675 125.893 117.178 1.00 5.23 298 CYS A N 1
ATOM 2178 C CA . CYS A 1 298 ? 117.064 127.129 117.840 1.00 5.23 298 CYS A CA 1
ATOM 2179 C C . CYS A 1 298 ? 116.829 128.309 116.909 1.00 5.23 298 CYS A C 1
ATOM 2180 O O . CYS A 1 298 ? 116.929 128.176 115.686 1.00 5.23 298 CYS A O 1
ATOM 2183 N N . SER A 1 299 ? 116.518 129.463 117.492 1.00 7.36 299 SER A N 1
ATOM 2184 C CA . SER A 1 299 ? 116.302 130.693 116.742 1.00 7.36 299 SER A CA 1
ATOM 2185 C C . SER A 1 299 ? 117.191 131.784 117.319 1.00 7.36 299 SER A C 1
ATOM 2186 O O . SER A 1 299 ? 117.146 132.049 118.525 1.00 7.36 299 SER A O 1
ATOM 2189 N N . PHE A 1 300 ? 117.994 132.412 116.465 1.00 8.66 300 PHE A N 1
ATOM 2190 C CA . PHE A 1 300 ? 118.780 133.576 116.846 1.00 8.66 300 PHE A CA 1
ATOM 2191 C C . PHE A 1 300 ? 118.396 134.743 115.947 1.00 8.66 300 PHE A C 1
ATOM 2192 O O . PHE A 1 300 ? 118.300 134.587 114.725 1.00 8.66 300 PHE A O 1
ATOM 2200 N N . LEU A 1 301 ? 118.163 135.902 116.558 1.00 10.16 301 LEU A N 1
ATOM 2201 C CA . LEU A 1 301 ? 117.580 137.046 115.873 1.00 10.16 301 LEU A CA 1
ATOM 2202 C C . LEU A 1 301 ? 118.408 138.294 116.140 1.00 10.16 301 LEU A C 1
ATOM 2203 O O . LEU A 1 301 ? 119.062 138.415 117.180 1.00 10.16 301 LEU A O 1
ATOM 2208 N N . ASN A 1 302 ? 118.374 139.219 115.176 1.00 10.92 302 ASN A N 1
ATOM 2209 C CA . ASN A 1 302 ? 119.163 140.454 115.206 1.00 10.92 302 ASN A CA 1
ATOM 2210 C C . ASN A 1 302 ? 120.660 140.170 115.267 1.00 10.92 302 ASN A C 1
ATOM 2211 O O . ASN A 1 302 ? 121.442 141.003 115.732 1.00 10.92 302 ASN A O 1
ATOM 2216 N N . ILE A 1 303 ? 121.071 139.003 114.779 1.00 9.68 303 ILE A N 1
ATOM 2217 C CA . ILE A 1 303 ? 122.458 138.560 114.834 1.00 9.68 303 ILE A CA 1
ATOM 2218 C C . ILE A 1 303 ? 122.919 138.235 113.421 1.00 9.68 303 ILE A C 1
ATOM 2219 O O . ILE A 1 303 ? 122.212 137.555 112.669 1.00 9.68 303 ILE A O 1
ATOM 2224 N N . THR A 1 304 ? 124.103 138.721 113.063 1.00 9.77 304 THR A N 1
ATOM 2225 C CA . THR A 1 304 ? 124.696 138.483 111.750 1.00 9.77 304 THR A CA 1
ATOM 2226 C C . THR A 1 304 ? 125.669 137.317 111.891 1.00 9.77 304 THR A C 1
ATOM 2227 O O . THR A 1 304 ? 126.771 137.477 112.423 1.00 9.77 304 THR A O 1
ATOM 2231 N N . PHE A 1 305 ? 125.259 136.147 111.412 1.00 8.20 305 PHE A N 1
ATOM 2232 C CA . PHE A 1 305 ? 126.079 134.942 111.510 1.00 8.20 305 PHE A CA 1
ATOM 2233 C C . PHE A 1 305 ? 127.146 134.991 110.424 1.00 8.20 305 PHE A C 1
ATOM 2234 O O . PHE A 1 305 ? 126.873 134.721 109.253 1.00 8.20 305 PHE A O 1
ATOM 2242 N N . THR A 1 306 ? 128.372 135.338 110.805 1.00 8.43 306 THR A N 1
ATOM 2243 C CA . THR A 1 306 ? 129.467 135.502 109.861 1.00 8.43 306 THR A CA 1
ATOM 2244 C C . THR A 1 306 ? 130.444 134.339 109.981 1.00 8.43 306 THR A C 1
ATOM 2245 O O . THR A 1 306 ? 130.709 133.844 111.081 1.00 8.43 306 THR A O 1
ATOM 2249 N N . ILE A 1 307 ? 130.949 133.884 108.836 1.00 8.56 307 ILE A N 1
ATOM 2250 C CA . ILE A 1 307 ? 131.890 132.772 108.775 1.00 8.56 307 ILE A CA 1
ATOM 2251 C C . ILE A 1 307 ? 133.047 133.169 107.870 1.00 8.56 307 ILE A C 1
ATOM 2252 O O . ILE A 1 307 ? 132.836 133.508 106.700 1.00 8.56 307 ILE A O 1
ATOM 2257 N N . ASP A 1 308 ? 134.267 133.131 108.409 1.00 9.67 308 ASP A N 1
ATOM 2258 C CA . ASP A 1 308 ? 135.486 133.357 107.624 1.00 9.67 308 ASP A CA 1
ATOM 2259 C C . ASP A 1 308 ? 136.559 132.412 108.166 1.00 9.67 308 ASP A C 1
ATOM 2260 O O . ASP A 1 308 ? 137.284 132.747 109.106 1.00 9.67 308 ASP A O 1
ATOM 2265 N N . ALA A 1 309 ? 136.664 131.235 107.555 1.00 10.42 309 ALA A N 1
ATOM 2266 C CA . ALA A 1 309 ? 137.571 130.197 108.016 1.00 10.42 309 ALA A CA 1
ATOM 2267 C C . ALA A 1 309 ? 138.541 129.822 106.905 1.00 10.42 309 ALA A C 1
ATOM 2268 O O . ALA A 1 309 ? 138.198 129.851 105.721 1.00 10.42 309 ALA A O 1
ATOM 2270 N N . GLY A 1 310 ? 139.764 129.469 107.307 1.00 11.78 310 GLY A N 1
ATOM 2271 C CA . GLY A 1 310 ? 140.769 129.080 106.331 1.00 11.78 310 GLY A CA 1
ATOM 2272 C C . GLY A 1 310 ? 140.424 127.791 105.610 1.00 11.78 310 GLY A C 1
ATOM 2273 O O . GLY A 1 310 ? 140.671 127.655 104.409 1.00 11.78 310 GLY A O 1
ATOM 2274 N N . SER A 1 311 ? 139.848 126.829 106.330 1.00 11.62 311 SER A N 1
ATOM 2275 C CA . SER A 1 311 ? 139.534 125.531 105.746 1.00 11.62 311 SER A CA 1
ATOM 2276 C C . SER A 1 311 ? 138.061 125.189 105.925 1.00 11.62 311 SER A C 1
ATOM 2277 O O . SER A 1 311 ? 137.263 126.038 106.336 1.00 11.62 311 SER A O 1
ATOM 2280 N N . SER A 1 312 ? 137.694 123.947 105.609 1.00 10.96 312 SER A N 1
ATOM 2281 C CA . SER A 1 312 ? 136.302 123.512 105.627 1.00 10.96 312 SER A CA 1
ATOM 2282 C C . SER A 1 312 ? 135.691 123.579 107.021 1.00 10.96 312 SER A C 1
ATOM 2283 O O . SER A 1 312 ? 136.150 122.899 107.943 1.00 10.96 312 SER A O 1
ATOM 2286 N N . VAL A 1 313 ? 134.652 124.396 107.176 1.00 9.09 313 VAL A N 1
ATOM 2287 C CA . VAL A 1 313 ? 133.850 124.447 108.393 1.00 9.09 313 VAL A CA 1
ATOM 2288 C C . VAL A 1 313 ? 132.412 124.110 108.014 1.00 9.09 313 VAL A C 1
ATOM 2289 O O . VAL A 1 313 ? 131.865 124.672 107.057 1.00 9.09 313 VAL A O 1
ATOM 2293 N N . SER A 1 314 ? 131.819 123.158 108.729 1.00 8.46 314 SER A N 1
ATOM 2294 C CA . SER A 1 314 ? 130.486 122.661 108.414 1.00 8.46 314 SER A CA 1
ATOM 2295 C C . SER A 1 314 ? 129.541 123.001 109.555 1.00 8.46 314 SER A C 1
ATOM 2296 O O . SER A 1 314 ? 129.683 122.470 110.662 1.00 8.46 314 SER A O 1
ATOM 2299 N N . VAL A 1 315 ? 128.576 123.875 109.283 1.00 6.11 315 VAL A N 1
ATOM 2300 C CA . VAL A 1 315 ? 127.536 124.233 110.238 1.00 6.11 315 VAL A CA 1
ATOM 2301 C C . VAL A 1 315 ? 126.187 123.876 109.629 1.00 6.11 315 VAL A C 1
ATOM 2302 O O . VAL A 1 315 ? 125.869 124.299 108.512 1.00 6.11 315 VAL A O 1
ATOM 2306 N N . THR A 1 316 ? 125.409 123.080 110.354 1.00 5.26 316 THR A N 1
ATOM 2307 C CA . THR A 1 316 ? 124.079 122.683 109.919 1.00 5.26 316 THR A CA 1
ATOM 2308 C C . THR A 1 316 ? 123.036 123.236 110.881 1.00 5.26 316 THR A C 1
ATOM 2309 O O . THR A 1 316 ? 123.308 123.438 112.066 1.00 5.26 316 THR A O 1
ATOM 2313 N N . ALA A 1 317 ? 121.841 123.502 110.355 1.00 4.54 317 ALA A N 1
ATOM 2314 C CA . ALA A 1 317 ? 120.751 124.079 111.136 1.00 4.54 317 ALA A CA 1
ATOM 2315 C C . ALA A 1 317 ? 119.451 123.377 110.768 1.00 4.54 317 ALA A C 1
ATOM 2316 O O . ALA A 1 317 ? 118.958 123.527 109.645 1.00 4.54 317 ALA A O 1
ATOM 2318 N N . LEU A 1 318 ? 118.898 122.614 111.708 1.00 4.74 318 LEU A N 1
ATOM 2319 C CA . LEU A 1 318 ? 117.618 121.943 111.525 1.00 4.74 318 LEU A CA 1
ATOM 2320 C C . LEU A 1 318 ? 116.551 122.706 112.299 1.00 4.74 318 LEU A C 1
ATOM 2321 O O . LEU A 1 318 ? 116.611 122.789 113.530 1.00 4.74 318 LEU A O 1
ATOM 2326 N N . GLY A 1 319 ? 115.577 123.255 111.579 1.00 6.45 319 GLY A N 1
ATOM 2327 C CA . GLY A 1 319 ? 114.526 124.028 112.222 1.00 6.45 319 GLY A CA 1
ATOM 2328 C C . GLY A 1 319 ? 115.010 125.310 112.864 1.00 6.45 319 GLY A C 1
ATOM 2329 O O . GLY A 1 319 ? 114.601 125.633 113.986 1.00 6.45 319 GLY A O 1
ATOM 2330 N N . CYS A 1 320 ? 115.875 126.050 112.177 1.00 8.97 320 CYS A N 1
ATOM 2331 C CA . CYS A 1 320 ? 116.412 127.302 112.689 1.00 8.97 320 CYS A CA 1
ATOM 2332 C C . CYS A 1 320 ? 115.621 128.477 112.130 1.00 8.97 320 CYS A C 1
ATOM 2333 O O . CYS A 1 320 ? 115.384 128.563 110.922 1.00 8.97 320 CYS A O 1
ATOM 2336 N N . ASN A 1 321 ? 115.230 129.390 113.014 1.00 9.67 321 ASN A N 1
ATOM 2337 C CA . ASN A 1 321 ? 114.402 130.533 112.658 1.00 9.67 321 ASN A CA 1
ATOM 2338 C C . ASN A 1 321 ? 115.254 131.793 112.629 1.00 9.67 321 ASN A C 1
ATOM 2339 O O . ASN A 1 321 ? 115.951 132.101 113.601 1.00 9.67 321 ASN A O 1
ATOM 2344 N N . PHE A 1 322 ? 115.195 132.512 111.512 1.00 10.44 322 PHE A N 1
ATOM 2345 C CA . PHE A 1 322 ? 115.870 133.790 111.348 1.00 10.44 322 PHE A CA 1
ATOM 2346 C C . PHE A 1 322 ? 114.819 134.885 111.234 1.00 10.44 322 PHE A C 1
ATOM 2347 O O . PHE A 1 322 ? 113.893 134.784 110.423 1.00 10.44 322 PHE A O 1
ATOM 2355 N N . GLU A 1 323 ? 114.964 135.933 112.040 1.00 13.21 323 GLU A N 1
ATOM 2356 C CA . GLU A 1 323 ? 113.954 136.984 112.080 1.00 13.21 323 GLU A CA 1
ATOM 2357 C C . GLU A 1 323 ? 114.544 138.218 112.746 1.00 13.21 323 GLU A C 1
ATOM 2358 O O . GLU A 1 323 ? 115.684 138.216 113.216 1.00 13.21 323 GLU A O 1
ATOM 2364 N N . ASN A 1 324 ? 113.740 139.280 112.770 1.00 15.17 324 ASN A N 1
ATOM 2365 C CA . ASN A 1 324 ? 114.082 140.524 113.457 1.00 15.17 324 ASN A CA 1
ATOM 2366 C C . ASN A 1 324 ? 112.782 141.188 113.896 1.00 15.17 324 ASN A C 1
ATOM 2367 O O . ASN A 1 324 ? 112.107 141.845 113.086 1.00 15.17 324 ASN A O 1
ATOM 2372 N N . PRO A 1 325 ? 112.391 141.034 115.168 1.00 19.03 325 PRO A N 1
ATOM 2373 C CA . PRO A 1 325 ? 111.090 141.555 115.612 1.00 19.03 325 PRO A CA 1
ATOM 2374 C C . PRO A 1 325 ? 110.980 143.066 115.483 1.00 19.03 325 PRO A C 1
ATOM 2375 O O . PRO A 1 325 ? 110.072 143.572 114.816 1.00 19.03 325 PRO A O 1
ATOM 2379 N N . GLY A 1 326 ? 111.896 143.795 116.114 1.00 20.34 326 GLY A N 1
ATOM 2380 C CA . GLY A 1 326 ? 111.930 145.235 115.960 1.00 20.34 326 GLY A CA 1
ATOM 2381 C C . GLY A 1 326 ? 113.329 145.771 115.747 1.00 20.34 326 GLY A C 1
ATOM 2382 O O . GLY A 1 326 ? 114.178 145.677 116.638 1.00 20.34 326 GLY A O 1
ATOM 2383 N N . SER A 1 327 ? 113.571 146.352 114.573 1.00 23.52 327 SER A N 1
ATOM 2384 C CA . SER A 1 327 ? 114.860 146.940 114.238 1.00 23.52 327 SER A CA 1
ATOM 2385 C C . SER A 1 327 ? 114.728 147.687 112.922 1.00 23.52 327 SER A C 1
ATOM 2386 O O . SER A 1 327 ? 114.035 147.226 112.011 1.00 23.52 327 SER A O 1
ATOM 2389 N N . GLN A 1 328 ? 115.394 148.836 112.829 1.00 25.43 328 GLN A N 1
ATOM 2390 C CA . GLN A 1 328 ? 115.479 149.592 111.588 1.00 25.43 328 GLN A CA 1
ATOM 2391 C C . GLN A 1 328 ? 116.817 149.405 110.886 1.00 25.43 328 GLN A C 1
ATOM 2392 O O . GLN A 1 328 ? 117.075 150.067 109.876 1.00 25.43 328 GLN A O 1
ATOM 2398 N N . SER A 1 329 ? 117.669 148.520 111.396 1.00 24.17 329 SER A N 1
ATOM 2399 C CA . SER A 1 329 ? 118.961 148.273 110.779 1.00 24.17 329 SER A CA 1
ATOM 2400 C C . SER A 1 329 ? 118.799 147.458 109.499 1.00 24.17 329 SER A C 1
ATOM 2401 O O . SER A 1 329 ? 117.756 146.851 109.239 1.00 24.17 329 SER A O 1
ATOM 2404 N N . THR A 1 330 ? 119.859 147.451 108.692 1.00 23.28 330 THR A N 1
ATOM 2405 C CA . THR A 1 330 ? 119.883 146.731 107.424 1.00 23.28 330 THR A CA 1
ATOM 2406 C C . THR A 1 330 ? 120.919 145.612 107.438 1.00 23.28 330 THR A C 1
ATOM 2407 O O . THR A 1 330 ? 121.535 145.313 106.413 1.00 23.28 330 THR A O 1
ATOM 2411 N N . ARG A 1 331 ? 121.120 144.987 108.594 1.00 16.78 331 ARG A N 1
ATOM 2412 C CA . ARG A 1 331 ? 122.112 143.929 108.712 1.00 16.78 331 ARG A CA 1
ATOM 2413 C C . ARG A 1 331 ? 121.656 142.671 107.979 1.00 16.78 331 ARG A C 1
ATOM 2414 O O . ARG A 1 331 ? 120.460 142.411 107.821 1.00 16.78 331 ARG A O 1
ATOM 2422 N N . ARG A 1 332 ? 122.632 141.890 107.527 1.00 13.29 332 ARG A N 1
ATOM 2423 C CA . ARG A 1 332 ? 122.386 140.665 106.780 1.00 13.29 332 ARG A CA 1
ATOM 2424 C C . ARG A 1 332 ? 122.481 139.454 107.700 1.00 13.29 332 ARG A C 1
ATOM 2425 O O . ARG A 1 332 ? 123.271 139.440 108.648 1.00 13.29 332 ARG A O 1
ATOM 2433 N N . TYR A 1 333 ? 121.667 138.435 107.412 1.00 12.02 333 TYR A N 1
ATOM 2434 C CA . TYR A 1 333 ? 121.496 137.328 108.349 1.00 12.02 333 TYR A CA 1
ATOM 2435 C C . TYR A 1 333 ? 122.756 136.475 108.449 1.00 12.02 333 TYR A C 1
ATOM 2436 O O . TYR A 1 333 ? 123.385 136.400 109.511 1.00 12.02 333 TYR A O 1
ATOM 2445 N N . ILE A 1 334 ? 123.143 135.820 107.356 1.00 9.60 334 ILE A N 1
ATOM 2446 C CA . ILE A 1 334 ? 124.306 134.940 107.350 1.00 9.60 334 ILE A CA 1
ATOM 2447 C C . ILE A 1 334 ? 125.211 135.314 106.183 1.00 9.60 334 ILE A C 1
ATOM 2448 O O . ILE A 1 334 ? 124.744 135.554 105.064 1.00 9.60 334 ILE A O 1
ATOM 2453 N N . GLU A 1 335 ? 126.510 135.384 106.457 1.00 10.13 335 GLU A N 1
ATOM 2454 C CA . GLU A 1 335 ? 127.496 135.725 105.444 1.00 10.13 335 GLU A CA 1
ATOM 2455 C C . GLU A 1 335 ? 128.707 134.816 105.583 1.00 10.13 335 GLU A C 1
ATOM 2456 O O . GLU A 1 335 ? 129.054 134.374 106.682 1.00 10.13 335 GLU A O 1
ATOM 2462 N N . ILE A 1 336 ? 129.344 134.537 104.451 1.00 8.49 336 ILE A N 1
ATOM 2463 C CA . ILE A 1 336 ? 130.644 133.875 104.423 1.00 8.49 336 ILE A CA 1
ATOM 2464 C C . ILE A 1 336 ? 131.618 134.867 103.801 1.00 8.49 336 ILE A C 1
ATOM 2465 O O . ILE A 1 336 ? 131.570 135.125 102.592 1.00 8.49 336 ILE A O 1
ATOM 2470 N N . THR A 1 337 ? 132.502 135.432 104.625 1.00 10.77 337 THR A N 1
ATOM 2471 C CA . THR A 1 337 ? 133.393 136.488 104.152 1.00 10.77 337 THR A CA 1
ATOM 2472 C C . THR A 1 337 ? 134.472 135.932 103.231 1.00 10.77 337 THR A C 1
ATOM 2473 O O . THR A 1 337 ? 134.551 136.300 102.053 1.00 10.77 337 THR A O 1
ATOM 2477 N N . ALA A 1 338 ? 135.317 135.043 103.749 1.00 10.26 338 ALA A N 1
ATOM 2478 C CA . ALA A 1 338 ? 136.418 134.492 102.966 1.00 10.26 338 ALA A CA 1
ATOM 2479 C C . ALA A 1 338 ? 136.711 133.082 103.448 1.00 10.26 338 ALA A C 1
ATOM 2480 O O . ALA A 1 338 ? 136.791 132.843 104.656 1.00 10.26 338 ALA A O 1
ATOM 2482 N N . GLY A 1 339 ? 136.873 132.156 102.508 1.00 9.83 339 GLY A N 1
ATOM 2483 C CA . GLY A 1 339 ? 137.194 130.785 102.853 1.00 9.83 339 GLY A CA 1
ATOM 2484 C C . GLY A 1 339 ? 137.532 129.979 101.622 1.00 9.83 339 GLY A C 1
ATOM 2485 O O . GLY A 1 339 ? 137.248 130.384 100.490 1.00 9.83 339 GLY A O 1
ATOM 2486 N N . HIS A 1 340 ? 138.147 128.819 101.857 1.00 12.70 340 HIS A N 1
ATOM 2487 C CA . HIS A 1 340 ? 138.486 127.929 100.752 1.00 12.70 340 HIS A CA 1
ATOM 2488 C C . HIS A 1 340 ? 137.254 127.176 100.265 1.00 12.70 340 HIS A C 1
ATOM 2489 O O . HIS A 1 340 ? 136.805 127.368 99.129 1.00 12.70 340 HIS A O 1
ATOM 2496 N N . THR A 1 341 ? 136.689 126.321 101.117 1.00 10.58 341 THR A N 1
ATOM 2497 C CA . THR A 1 341 ? 135.452 125.617 100.800 1.00 10.58 341 THR A CA 1
ATOM 2498 C C . THR A 1 341 ? 134.725 125.181 102.072 1.00 10.58 341 THR A C 1
ATOM 2499 O O . THR A 1 341 ? 135.140 124.237 102.752 1.00 10.58 341 THR A O 1
ATOM 2503 N N . ASN A 1 342 ? 133.645 125.878 102.416 1.00 8.58 342 ASN A N 1
ATOM 2504 C CA . ASN A 1 342 ? 132.857 125.539 103.591 1.00 8.58 342 ASN A CA 1
ATOM 2505 C C . ASN A 1 342 ? 131.379 125.579 103.233 1.00 8.58 342 ASN A C 1
ATOM 2506 O O . ASN A 1 342 ? 130.980 126.156 102.219 1.00 8.58 342 ASN A O 1
ATOM 2511 N N . ILE A 1 343 ? 130.565 124.955 104.084 1.00 7.05 343 ILE A N 1
ATOM 2512 C CA . ILE A 1 343 ? 129.162 124.714 103.785 1.00 7.05 343 ILE A CA 1
ATOM 2513 C C . ILE A 1 343 ? 128.295 125.274 104.907 1.00 7.05 343 ILE A C 1
ATOM 2514 O O . ILE A 1 343 ? 128.700 125.344 106.069 1.00 7.05 343 ILE A O 1
ATOM 2519 N N . PHE A 1 344 ? 127.086 125.693 104.532 1.00 6.40 344 PHE A N 1
ATOM 2520 C CA . PHE A 1 344 ? 126.065 126.149 105.465 1.00 6.40 344 PHE A CA 1
ATOM 2521 C C . PHE A 1 344 ? 124.763 125.442 105.119 1.00 6.40 344 PHE A C 1
ATOM 2522 O O . PHE A 1 344 ? 124.384 125.381 103.945 1.00 6.40 344 PHE A O 1
ATOM 2530 N N . ASN A 1 345 ? 124.084 124.912 106.132 1.00 5.95 345 ASN A N 1
ATOM 2531 C CA . ASN A 1 345 ? 122.909 124.073 105.931 1.00 5.95 345 ASN A CA 1
ATOM 2532 C C . ASN A 1 345 ? 121.748 124.605 106.758 1.00 5.95 345 ASN A C 1
ATOM 2533 O O . ASN A 1 345 ? 121.860 124.730 107.982 1.00 5.95 345 ASN A O 1
ATOM 2538 N N . VAL A 1 346 ? 120.639 124.914 106.090 1.00 5.64 346 VAL A N 1
ATOM 2539 C CA . VAL A 1 346 ? 119.386 125.283 106.741 1.00 5.64 346 VAL A CA 1
ATOM 2540 C C . VAL A 1 346 ? 118.326 124.289 106.291 1.00 5.64 346 VAL A C 1
ATOM 2541 O O . VAL A 1 346 ? 118.100 124.120 105.085 1.00 5.64 346 VAL A O 1
ATOM 2545 N N . VAL A 1 347 ? 117.679 123.631 107.250 1.00 6.19 347 VAL A N 1
ATOM 2546 C CA . VAL A 1 347 ? 116.686 122.599 106.968 1.00 6.19 347 VAL A CA 1
ATOM 2547 C C . VAL A 1 347 ? 115.448 122.877 107.809 1.00 6.19 347 VAL A C 1
ATOM 2548 O O . VAL A 1 347 ? 115.511 122.844 109.045 1.00 6.19 347 VAL A O 1
ATOM 2552 N N . GLY A 1 348 ? 114.327 123.146 107.146 1.00 7.97 348 GLY A N 1
ATOM 2553 C CA . GLY A 1 348 ? 113.040 123.231 107.821 1.00 7.97 348 GLY A CA 1
ATOM 2554 C C . GLY A 1 348 ? 112.927 124.324 108.861 1.00 7.97 348 GLY A C 1
ATOM 2555 O O . GLY A 1 348 ? 112.325 124.107 109.920 1.00 7.97 348 GLY A O 1
ATOM 2556 N N . GLY A 1 349 ? 113.481 125.499 108.581 1.00 10.03 349 GLY A N 1
ATOM 2557 C CA . GLY A 1 349 ? 113.364 126.613 109.502 1.00 10.03 349 GLY A CA 1
ATOM 2558 C C . GLY A 1 349 ? 112.859 127.871 108.830 1.00 10.03 349 GLY A C 1
ATOM 2559 O O . GLY A 1 349 ? 113.539 128.436 107.969 1.00 10.03 349 GLY A O 1
ATOM 2560 N N . SER A 1 350 ? 111.673 128.328 109.228 1.00 11.22 350 SER A N 1
ATOM 2561 C CA . SER A 1 350 ? 111.038 129.457 108.561 1.00 11.22 350 SER A CA 1
ATOM 2562 C C . SER A 1 350 ? 111.877 130.721 108.700 1.00 11.22 350 SER A C 1
ATOM 2563 O O . SER A 1 350 ? 112.427 131.011 109.765 1.00 11.22 350 SER A O 1
ATOM 2566 N N . ILE A 1 351 ? 111.977 131.471 107.606 1.00 12.56 351 ILE A N 1
ATOM 2567 C CA . ILE A 1 351 ? 112.666 132.756 107.575 1.00 12.56 351 ILE A CA 1
ATOM 2568 C C . ILE A 1 351 ? 111.621 133.832 107.320 1.00 12.56 351 ILE A C 1
ATOM 2569 O O . ILE A 1 351 ? 110.867 133.754 106.342 1.00 12.56 351 ILE A O 1
ATOM 2574 N N . VAL A 1 352 ? 111.568 134.830 108.199 1.00 15.21 352 VAL A N 1
ATOM 2575 C CA . VAL A 1 352 ? 110.594 135.909 108.104 1.00 15.21 352 VAL A CA 1
ATOM 2576 C C . VAL A 1 352 ? 111.310 137.240 108.289 1.00 15.21 352 VAL A C 1
ATOM 2577 O O . VAL A 1 352 ? 112.165 137.383 109.170 1.00 15.21 352 VAL A O 1
ATOM 2581 N N . THR A 1 353 ? 110.973 138.209 107.440 1.00 18.09 353 THR A N 1
ATOM 2582 C CA . THR A 1 353 ? 111.519 139.559 107.513 1.00 18.09 353 THR A CA 1
ATOM 2583 C C . THR A 1 353 ? 110.374 140.529 107.762 1.00 18.09 353 THR A C 1
ATOM 2584 O O . THR A 1 353 ? 109.360 140.491 107.057 1.00 18.09 353 THR A O 1
ATOM 2588 N N . ASN A 1 354 ? 110.536 141.394 108.760 1.00 19.86 354 ASN A N 1
ATOM 2589 C CA . ASN A 1 354 ? 109.499 142.345 109.125 1.00 19.86 354 ASN A CA 1
ATOM 2590 C C . ASN A 1 354 ? 109.641 143.625 108.303 1.00 19.86 354 ASN A C 1
ATOM 2591 O O . ASN A 1 354 ? 110.445 143.715 107.372 1.00 19.86 354 ASN A O 1
ATOM 2596 N N . ALA A 1 355 ? 108.845 144.631 108.655 1.00 25.04 355 ALA A N 1
ATOM 2597 C CA . ALA A 1 355 ? 108.869 145.895 107.933 1.00 25.04 355 ALA A CA 1
ATOM 2598 C C . ALA A 1 355 ? 110.157 146.656 108.219 1.00 25.04 355 ALA A C 1
ATOM 2599 O O . ALA A 1 355 ? 110.719 146.573 109.314 1.00 25.04 355 ALA A O 1
ATOM 2601 N N . ASN A 1 356 ? 110.623 147.404 107.221 1.00 28.41 356 ASN A N 1
ATOM 2602 C CA . ASN A 1 356 ? 111.838 148.192 107.353 1.00 28.41 356 ASN A CA 1
ATOM 2603 C C . ASN A 1 356 ? 111.769 149.360 106.380 1.00 28.41 356 ASN A C 1
ATOM 2604 O O . ASN A 1 356 ? 111.013 149.338 105.406 1.00 28.41 356 ASN A O 1
ATOM 2609 N N . ALA A 1 357 ? 112.572 150.386 106.659 1.00 29.90 357 ALA A N 1
ATOM 2610 C CA . ALA A 1 357 ? 112.656 151.562 105.792 1.00 29.90 357 ALA A CA 1
ATOM 2611 C C . ALA A 1 357 ? 113.753 151.343 104.750 1.00 29.90 357 ALA A C 1
ATOM 2612 O O . ALA A 1 357 ? 114.723 152.095 104.635 1.00 29.90 357 ALA A O 1
ATOM 2614 N N . GLY A 1 358 ? 113.576 150.278 103.979 1.00 28.81 358 GLY A N 1
ATOM 2615 C CA . GLY A 1 358 ? 114.539 149.888 102.974 1.00 28.81 358 GLY A CA 1
ATOM 2616 C C . GLY A 1 358 ? 115.614 148.968 103.526 1.00 28.81 358 GLY A C 1
ATOM 2617 O O . GLY A 1 358 ? 115.917 148.949 104.719 1.00 28.81 358 GLY A O 1
ATOM 2618 N N . GLN A 1 359 ? 116.201 148.184 102.623 1.00 25.37 359 GLN A N 1
ATOM 2619 C CA . GLN A 1 359 ? 117.256 147.242 102.971 1.00 25.37 359 GLN A CA 1
ATOM 2620 C C . GLN A 1 359 ? 118.589 147.623 102.340 1.00 25.37 359 GLN A C 1
ATOM 2621 O O . GLN A 1 359 ? 119.581 147.797 103.054 1.00 25.37 359 GLN A O 1
ATOM 2627 N N . THR A 1 360 ? 118.630 147.766 101.013 1.00 26.50 360 THR A N 1
ATOM 2628 C CA . THR A 1 360 ? 119.847 148.129 100.282 1.00 26.50 360 THR A CA 1
ATOM 2629 C C . THR A 1 360 ? 121.003 147.193 100.629 1.00 26.50 360 THR A C 1
ATOM 2630 O O . THR A 1 360 ? 122.161 147.606 100.724 1.00 26.50 360 THR A O 1
ATOM 2634 N N . GLN A 1 361 ? 120.683 145.916 100.818 1.00 23.60 361 GLN A N 1
ATOM 2635 C CA . GLN A 1 361 ? 121.677 144.924 101.198 1.00 23.60 361 GLN A CA 1
ATOM 2636 C C . GLN A 1 361 ? 121.143 143.545 100.842 1.00 23.60 361 GLN A C 1
ATOM 2637 O O . GLN A 1 361 ? 119.941 143.360 100.638 1.00 23.60 361 GLN A O 1
ATOM 2643 N N . ALA A 1 362 ? 122.054 142.579 100.773 1.00 18.58 362 ALA A N 1
ATOM 2644 C CA . ALA A 1 362 ? 121.707 141.187 100.523 1.00 18.58 362 ALA A CA 1
ATOM 2645 C C . ALA A 1 362 ? 121.641 140.446 101.850 1.00 18.58 362 ALA A C 1
ATOM 2646 O O . ALA A 1 362 ? 122.597 140.480 102.631 1.00 18.58 362 ALA A O 1
ATOM 2648 N N . LEU A 1 363 ? 120.513 139.775 102.098 1.00 14.08 363 LEU A N 1
ATOM 2649 C CA . LEU A 1 363 ? 120.278 139.173 103.408 1.00 14.08 363 LEU A CA 1
ATOM 2650 C C . LEU A 1 363 ? 121.275 138.060 103.710 1.00 14.08 363 LEU A C 1
ATOM 2651 O O . LEU A 1 363 ? 121.732 137.925 104.850 1.00 14.08 363 LEU A O 1
ATOM 2656 N N . ILE A 1 364 ? 121.616 137.247 102.713 1.00 10.66 364 ILE A N 1
ATOM 2657 C CA . ILE A 1 364 ? 122.568 136.156 102.884 1.00 10.66 364 ILE A CA 1
ATOM 2658 C C . ILE A 1 364 ? 123.638 136.273 101.807 1.00 10.66 364 ILE A C 1
ATOM 2659 O O . ILE A 1 364 ? 123.339 136.594 100.651 1.00 10.66 364 ILE A O 1
ATOM 2664 N N . HIS A 1 365 ? 124.892 136.037 102.193 1.00 9.32 365 HIS A N 1
ATOM 2665 C CA . HIS A 1 365 ? 126.025 136.339 101.323 1.00 9.32 365 HIS A CA 1
ATOM 2666 C C . HIS A 1 365 ? 126.989 135.164 101.237 1.00 9.32 365 HIS A C 1
ATOM 2667 O O . HIS A 1 365 ? 127.405 134.615 102.262 1.00 9.32 365 HIS A O 1
ATOM 2674 N N . VAL A 1 366 ? 127.373 134.821 100.007 1.00 9.18 366 VAL A N 1
ATOM 2675 C CA . VAL A 1 366 ? 128.357 133.783 99.723 1.00 9.18 366 VAL A CA 1
ATOM 2676 C C . VAL A 1 366 ? 129.479 134.394 98.896 1.00 9.18 366 VAL A C 1
ATOM 2677 O O . VAL A 1 366 ? 129.227 135.183 97.979 1.00 9.18 366 VAL A O 1
ATOM 2681 N N . SER A 1 367 ? 130.718 134.037 99.224 1.00 9.56 367 SER A N 1
ATOM 2682 C CA . SER A 1 367 ? 131.888 134.580 98.551 1.00 9.56 367 SER A CA 1
ATOM 2683 C C . SER A 1 367 ? 132.808 133.459 98.087 1.00 9.56 367 SER A C 1
ATOM 2684 O O . SER A 1 367 ? 132.828 132.368 98.665 1.00 9.56 367 SER A O 1
ATOM 2687 N N . ALA A 1 368 ? 133.566 133.746 97.027 1.00 11.03 368 ALA A N 1
ATOM 2688 C CA . ALA A 1 368 ? 134.604 132.861 96.487 1.00 11.03 368 ALA A CA 1
ATOM 2689 C C . ALA A 1 368 ? 133.964 131.536 96.088 1.00 11.03 368 ALA A C 1
ATOM 2690 O O . ALA A 1 368 ? 133.057 131.542 95.237 1.00 11.03 368 ALA A O 1
ATOM 2692 N N . ASN A 1 369 ? 134.379 130.402 96.651 1.00 10.99 369 ASN A N 1
ATOM 2693 C CA . ASN A 1 369 ? 133.866 129.092 96.276 1.00 10.99 369 ASN A CA 1
ATOM 2694 C C . ASN A 1 369 ? 132.936 128.505 97.327 1.00 10.99 369 ASN A C 1
ATOM 2695 O O . ASN A 1 369 ? 132.696 127.293 97.322 1.00 10.99 369 ASN A O 1
ATOM 2700 N N . ASN A 1 370 ? 132.412 129.330 98.228 1.00 9.75 370 ASN A N 1
ATOM 2701 C CA . ASN A 1 370 ? 131.631 128.821 99.342 1.00 9.75 370 ASN A CA 1
ATOM 2702 C C . ASN A 1 370 ? 130.188 128.564 98.911 1.00 9.75 370 ASN A C 1
ATOM 2703 O O . ASN A 1 370 ? 129.702 129.105 97.914 1.00 9.75 370 ASN A O 1
ATOM 2708 N N . GLN A 1 371 ? 129.499 127.721 99.680 1.00 8.24 371 GLN A N 1
ATOM 2709 C CA . GLN A 1 371 ? 128.176 127.239 99.308 1.00 8.24 371 GLN A CA 1
ATOM 2710 C C . GLN A 1 371 ? 127.252 127.199 100.517 1.00 8.24 371 GLN A C 1
ATOM 2711 O O . GLN A 1 371 ? 127.669 126.831 101.619 1.00 8.24 371 GLN A O 1
ATOM 2717 N N . ILE A 1 372 ? 125.995 127.582 100.300 1.00 7.18 372 ILE A N 1
ATOM 2718 C CA . ILE A 1 372 ? 124.920 127.406 101.270 1.00 7.18 372 ILE A CA 1
ATOM 2719 C C . ILE A 1 372 ? 123.849 126.534 100.630 1.00 7.18 372 ILE A C 1
ATOM 2720 O O . ILE A 1 372 ? 123.422 126.796 99.499 1.00 7.18 372 ILE A O 1
ATOM 2725 N N . ASN A 1 373 ? 123.415 125.502 101.349 1.00 7.51 373 ASN A N 1
ATOM 2726 C CA . ASN A 1 373 ? 122.357 124.614 100.888 1.00 7.51 373 ASN A CA 1
ATOM 2727 C C . ASN A 1 373 ? 121.108 124.826 101.731 1.00 7.51 373 ASN A C 1
ATOM 2728 O O . ASN A 1 373 ? 121.172 124.800 102.965 1.00 7.51 373 ASN A O 1
ATOM 2733 N N . LEU A 1 374 ? 119.978 125.036 101.062 1.00 7.27 374 LEU A N 1
ATOM 2734 C CA . LEU A 1 374 ? 118.689 125.220 101.710 1.00 7.27 374 LEU A CA 1
ATOM 2735 C C . LEU A 1 374 ? 117.736 124.123 101.258 1.00 7.27 374 LEU A C 1
ATOM 2736 O O . LEU A 1 374 ? 117.742 123.726 100.089 1.00 7.27 374 LEU A O 1
ATOM 2741 N N . SER A 1 375 ? 116.922 123.633 102.189 1.00 8.42 375 SER A N 1
ATOM 2742 C CA . SER A 1 375 ? 115.975 122.571 101.884 1.00 8.42 375 SER A CA 1
ATOM 2743 C C . SER A 1 375 ? 114.785 122.691 102.821 1.00 8.42 375 SER A C 1
ATOM 2744 O O . SER A 1 375 ? 114.932 123.081 103.982 1.00 8.42 375 SER A O 1
ATOM 2747 N N . ASN A 1 376 ? 113.607 122.342 102.301 1.00 8.94 376 ASN A N 1
ATOM 2748 C CA . ASN A 1 376 ? 112.351 122.444 103.043 1.00 8.94 376 ASN A CA 1
ATOM 2749 C C . ASN A 1 376 ? 112.165 123.856 103.597 1.00 8.94 376 ASN A C 1
ATOM 2750 O O . ASN A 1 376 ? 111.873 124.060 104.777 1.00 8.94 376 ASN A O 1
ATOM 2755 N N . LEU A 1 377 ? 112.339 124.840 102.719 1.00 11.59 377 LEU A N 1
ATOM 2756 C CA . LEU A 1 377 ? 112.375 126.242 103.100 1.00 11.59 377 LEU A CA 1
ATOM 2757 C C . LEU A 1 377 ? 111.310 127.017 102.338 1.00 11.59 377 LEU A C 1
ATOM 2758 O O . LEU A 1 377 ? 110.865 126.611 101.262 1.00 11.59 377 LEU A O 1
ATOM 2763 N N . THR A 1 378 ? 110.897 128.141 102.917 1.00 15.38 378 THR A N 1
ATOM 2764 C CA . THR A 1 378 ? 110.024 129.101 102.256 1.00 15.38 378 THR A CA 1
ATOM 2765 C C . THR A 1 378 ? 110.759 130.431 102.151 1.00 15.38 378 THR A C 1
ATOM 2766 O O . THR A 1 378 ? 111.443 130.845 103.093 1.00 15.38 378 THR A O 1
ATOM 2770 N N . ILE A 1 379 ? 110.642 131.081 100.997 1.00 17.57 379 ILE A N 1
ATOM 2771 C CA . ILE A 1 379 ? 111.362 132.318 100.714 1.00 17.57 379 ILE A CA 1
ATOM 2772 C C . ILE A 1 379 ? 110.361 133.470 100.796 1.00 17.57 379 ILE A C 1
ATOM 2773 O O . ILE A 1 379 ? 109.487 133.578 99.920 1.00 17.57 379 ILE A O 1
ATOM 2778 N N . PRO A 1 380 ? 110.443 134.331 101.804 1.00 19.64 380 PRO A N 1
ATOM 2779 C CA . PRO A 1 380 ? 109.516 135.461 101.892 1.00 19.64 380 PRO A CA 1
ATOM 2780 C C . PRO A 1 380 ? 109.927 136.600 100.971 1.00 19.64 380 PRO A C 1
ATOM 2781 O O . PRO A 1 380 ? 111.059 136.678 100.490 1.00 19.64 380 PRO A O 1
ATOM 2785 N N . TYR A 1 381 ? 108.971 137.495 100.731 1.00 25.50 381 TYR A N 1
ATOM 2786 C CA . TYR A 1 381 ? 109.214 138.682 99.927 1.00 25.50 381 TYR A CA 1
ATOM 2787 C C . TYR A 1 381 ? 108.488 139.872 100.536 1.00 25.50 381 TYR A C 1
ATOM 2788 O O . TYR A 1 381 ? 107.437 139.725 101.166 1.00 25.50 381 TYR A O 1
ATOM 2797 N N . GLY A 1 382 ? 109.068 141.059 100.339 1.00 27.80 382 GLY A N 1
ATOM 2798 C CA . GLY A 1 382 ? 108.474 142.288 100.812 1.00 27.80 382 GLY A CA 1
ATOM 2799 C C . GLY A 1 382 ? 108.686 143.408 99.809 1.00 27.80 382 GLY A C 1
ATOM 2800 O O . GLY A 1 382 ? 109.497 143.303 98.886 1.00 27.80 382 GLY A O 1
ATOM 2801 N N . ALA A 1 383 ? 107.941 144.491 100.015 1.00 29.82 383 ALA A N 1
ATOM 2802 C CA . ALA A 1 383 ? 107.994 145.643 99.124 1.00 29.82 383 ALA A CA 1
ATOM 2803 C C . ALA A 1 383 ? 109.086 146.637 99.496 1.00 29.82 383 ALA A C 1
ATOM 2804 O O . ALA A 1 383 ? 109.133 147.724 98.910 1.00 29.82 383 ALA A O 1
ATOM 2806 N N . HIS A 1 384 ? 109.958 146.301 100.447 1.00 28.52 384 HIS A N 1
ATOM 2807 C CA . HIS A 1 384 ? 110.980 147.220 100.934 1.00 28.52 384 HIS A CA 1
ATOM 2808 C C . HIS A 1 384 ? 112.375 146.603 100.886 1.00 28.52 384 HIS A C 1
ATOM 2809 O O . HIS A 1 384 ? 113.228 146.922 101.716 1.00 28.52 384 HIS A O 1
ATOM 2816 N N . TYR A 1 385 ? 112.625 145.717 99.920 1.00 27.45 385 TYR A N 1
ATOM 2817 C CA . TYR A 1 385 ? 113.949 145.113 99.802 1.00 27.45 385 TYR A CA 1
ATOM 2818 C C . TYR A 1 385 ? 114.920 146.022 99.055 1.00 27.45 385 TYR A C 1
ATOM 2819 O O . TYR A 1 385 ? 115.922 146.473 99.620 1.00 27.45 385 TYR A O 1
ATOM 2828 N N . GLN A 1 386 ? 114.631 146.306 97.783 1.00 28.31 386 GLN A N 1
ATOM 2829 C CA . GLN A 1 386 ? 115.518 147.102 96.931 1.00 28.31 386 GLN A CA 1
ATOM 2830 C C . GLN A 1 386 ? 116.930 146.516 96.904 1.00 28.31 386 GLN A C 1
ATOM 2831 O O . GLN A 1 386 ? 117.924 147.236 97.018 1.00 28.31 386 GLN A O 1
ATOM 2837 N N . GLN A 1 387 ? 117.014 145.190 96.758 1.00 24.54 387 GLN A N 1
ATOM 2838 C CA . GLN A 1 387 ? 118.309 144.513 96.771 1.00 24.54 387 GLN A CA 1
ATOM 2839 C C . GLN A 1 387 ? 119.187 144.934 95.599 1.00 24.54 387 GLN A C 1
ATOM 2840 O O . GLN A 1 387 ? 120.417 144.830 95.679 1.00 24.54 387 GLN A O 1
ATOM 2846 N N . GLU A 1 388 ? 118.583 145.405 94.507 1.00 27.76 388 GLU A N 1
ATOM 2847 C CA . GLU A 1 388 ? 119.340 145.753 93.310 1.00 27.76 388 GLU A CA 1
ATOM 2848 C C . GLU A 1 388 ? 120.223 146.980 93.494 1.00 27.76 388 GLU A C 1
ATOM 2849 O O . GLU A 1 388 ? 121.092 147.225 92.649 1.00 27.76 388 GLU A O 1
ATOM 2855 N N . ALA A 1 389 ? 120.024 147.754 94.562 1.00 28.49 389 ALA A N 1
ATOM 2856 C CA . ALA A 1 389 ? 120.778 148.992 94.732 1.00 28.49 389 ALA A CA 1
ATOM 2857 C C . ALA A 1 389 ? 122.258 148.734 94.991 1.00 28.49 389 ALA A C 1
ATOM 2858 O O . ALA A 1 389 ? 123.107 149.503 94.528 1.00 28.49 389 ALA A O 1
ATOM 2860 N N . ASP A 1 390 ? 122.588 147.669 95.719 1.00 30.01 390 ASP A N 1
ATOM 2861 C CA . ASP A 1 390 ? 123.956 147.435 96.166 1.00 30.01 390 ASP A CA 1
ATOM 2862 C C . ASP A 1 390 ? 124.709 146.413 95.325 1.00 30.01 390 ASP A C 1
ATOM 2863 O O . ASP A 1 390 ? 125.893 146.614 95.036 1.00 30.01 390 ASP A O 1
ATOM 2868 N N . SER A 1 391 ? 124.063 145.323 94.922 1.00 27.79 391 SER A N 1
ATOM 2869 C CA . SER A 1 391 ? 124.743 144.206 94.278 1.00 27.79 391 SER A CA 1
ATOM 2870 C C . SER A 1 391 ? 124.149 143.890 92.910 1.00 27.79 391 SER A C 1
ATOM 2871 O O . SER A 1 391 ? 123.912 142.729 92.571 1.00 27.79 391 SER A O 1
ATOM 2874 N N . GLY A 1 392 ? 123.904 144.920 92.103 1.00 26.55 392 GLY A N 1
ATOM 2875 C CA . GLY A 1 392 ? 123.477 144.701 90.735 1.00 26.55 392 GLY A CA 1
ATOM 2876 C C . GLY A 1 392 ? 122.096 144.093 90.599 1.00 26.55 392 GLY A C 1
ATOM 2877 O O . GLY A 1 392 ? 121.086 144.777 90.788 1.00 26.55 392 GLY A O 1
ATOM 2878 N N . TYR A 1 393 ? 122.049 142.810 90.246 1.00 21.32 393 TYR A N 1
ATOM 2879 C CA . TYR A 1 393 ? 120.783 142.128 90.013 1.00 21.32 393 TYR A CA 1
ATOM 2880 C C . TYR A 1 393 ? 119.916 142.130 91.268 1.00 21.32 393 TYR A C 1
ATOM 2881 O O . TYR A 1 393 ? 120.411 142.074 92.397 1.00 21.32 393 TYR A O 1
ATOM 2890 N N . HIS A 1 394 ? 118.604 142.202 91.056 1.00 22.27 394 HIS A N 1
ATOM 2891 C CA . HIS A 1 394 ? 117.637 142.118 92.145 1.00 22.27 394 HIS A CA 1
ATOM 2892 C C . HIS A 1 394 ? 117.403 140.649 92.475 1.00 22.27 394 HIS A C 1
ATOM 2893 O O . HIS A 1 394 ? 116.737 139.933 91.721 1.00 22.27 394 HIS A O 1
ATOM 2900 N N . ALA A 1 395 ? 117.950 140.199 93.601 1.00 16.82 395 ALA A N 1
ATOM 2901 C CA . ALA A 1 395 ? 117.835 138.804 94.001 1.00 16.82 395 ALA A CA 1
ATOM 2902 C C . ALA A 1 395 ? 117.922 138.723 95.518 1.00 16.82 395 ALA A C 1
ATOM 2903 O O . ALA A 1 395 ? 118.120 139.728 96.205 1.00 16.82 395 ALA A O 1
ATOM 2905 N N . PHE A 1 396 ? 117.772 137.506 96.031 1.00 13.84 396 PHE A N 1
ATOM 2906 C CA . PHE A 1 396 ? 117.813 137.247 97.463 1.00 13.84 396 PHE A CA 1
ATOM 2907 C C . PHE A 1 396 ? 119.218 136.941 97.967 1.00 13.84 396 PHE A C 1
ATOM 2908 O O . PHE A 1 396 ? 119.397 136.730 99.171 1.00 13.84 396 PHE A O 1
ATOM 2916 N N . CYS A 1 397 ? 120.215 136.919 97.084 1.00 16.53 397 CYS A N 1
ATOM 2917 C CA . CYS A 1 397 ? 121.583 136.594 97.458 1.00 16.53 397 CYS A CA 1
ATOM 2918 C C . CYS A 1 397 ? 122.534 137.526 96.719 1.00 16.53 397 CYS A C 1
ATOM 2919 O O . CYS A 1 397 ? 122.112 138.429 95.990 1.00 16.53 397 CYS A O 1
ATOM 2922 N N . SER A 1 398 ? 123.831 137.295 96.908 1.00 14.41 398 SER A N 1
ATOM 2923 C CA . SER A 1 398 ? 124.866 138.081 96.249 1.00 14.41 398 SER A CA 1
ATOM 2924 C C . SER A 1 398 ? 126.189 137.338 96.368 1.00 14.41 398 SER A C 1
ATOM 2925 O O . SER A 1 398 ? 126.302 136.338 97.081 1.00 14.41 398 SER A O 1
ATOM 2928 N N . GLY A 1 399 ? 127.189 137.842 95.656 1.00 13.05 399 GLY A N 1
ATOM 2929 C CA . GLY A 1 399 ? 128.526 137.294 95.714 1.00 13.05 399 GLY A CA 1
ATOM 2930 C C . GLY A 1 399 ? 128.775 136.247 94.639 1.00 13.05 399 GLY A C 1
ATOM 2931 O O . GLY A 1 399 ? 127.875 135.826 93.909 1.00 13.05 399 GLY A O 1
ATOM 2932 N N . GLN A 1 400 ? 130.036 135.822 94.549 1.00 13.75 400 GLN A N 1
ATOM 2933 C CA . GLN A 1 400 ? 130.457 134.844 93.554 1.00 13.75 400 GLN A CA 1
ATOM 2934 C C . GLN A 1 400 ? 130.218 133.404 93.988 1.00 13.75 400 GLN A C 1
ATOM 2935 O O . GLN A 1 400 ? 130.493 132.487 93.206 1.00 13.75 400 GLN A O 1
ATOM 2941 N N . GLY A 1 401 ? 129.722 133.181 95.201 1.00 13.28 401 GLY A N 1
ATOM 2942 C CA . GLY A 1 401 ? 129.503 131.833 95.680 1.00 13.28 401 GLY A CA 1
ATOM 2943 C C . GLY A 1 401 ? 128.362 131.137 94.962 1.00 13.28 401 GLY A C 1
ATOM 2944 O O . GLY A 1 401 ? 127.623 131.720 94.168 1.00 13.28 401 GLY A O 1
ATOM 2945 N N . TYR A 1 402 ? 128.225 129.847 95.255 1.00 12.18 402 TYR A N 1
ATOM 2946 C CA . TYR A 1 402 ? 127.228 128.994 94.626 1.00 12.18 402 TYR A CA 1
ATOM 2947 C C . TYR A 1 402 ? 126.200 128.553 95.660 1.00 12.18 402 TYR A C 1
ATOM 2948 O O . TYR A 1 402 ? 126.558 128.100 96.750 1.00 12.18 402 TYR A O 1
ATOM 2957 N N . VAL A 1 403 ? 124.922 128.689 95.314 1.00 9.93 403 VAL A N 1
ATOM 2958 C CA . VAL A 1 403 ? 123.820 128.329 96.198 1.00 9.93 403 VAL A CA 1
ATOM 2959 C C . VAL A 1 403 ? 123.009 127.227 95.533 1.00 9.93 403 VAL A C 1
ATOM 2960 O O . VAL A 1 403 ? 122.612 127.356 94.369 1.00 9.93 403 VAL A O 1
ATOM 2964 N N . SER A 1 404 ? 122.772 126.143 96.268 1.00 9.67 404 SER A N 1
ATOM 2965 C CA . SER A 1 404 ? 121.959 125.029 95.804 1.00 9.67 404 SER A CA 1
ATOM 2966 C C . SER A 1 404 ? 120.792 124.823 96.758 1.00 9.67 404 SER A C 1
ATOM 2967 O O . SER A 1 404 ? 120.983 124.736 97.975 1.00 9.67 404 SER A O 1
ATOM 2970 N N . THR A 1 405 ? 119.583 124.747 96.205 1.00 10.75 405 THR A N 1
ATOM 2971 C CA . THR A 1 405 ? 118.381 124.577 97.007 1.00 10.75 405 THR A CA 1
ATOM 2972 C C . THR A 1 405 ? 117.503 123.497 96.393 1.00 10.75 405 THR A C 1
ATOM 2973 O O . THR A 1 405 ? 117.494 123.297 95.175 1.00 10.75 405 THR A O 1
ATOM 2977 N N . SER A 1 406 ? 116.769 122.796 97.255 1.00 11.09 406 SER A N 1
ATOM 2978 C CA . SER A 1 406 ? 115.863 121.737 96.832 1.00 11.09 406 SER A CA 1
ATOM 2979 C C . SER A 1 406 ? 114.630 121.754 97.721 1.00 11.09 406 SER A C 1
ATOM 2980 O O . SER A 1 406 ? 114.742 121.950 98.935 1.00 11.09 406 SER A O 1
ATOM 2983 N N . ASN A 1 407 ? 113.460 121.560 97.112 1.00 12.44 407 ASN A N 1
ATOM 2984 C CA . ASN A 1 407 ? 112.156 121.485 97.775 1.00 12.44 407 ASN A CA 1
ATOM 2985 C C . ASN A 1 407 ? 111.770 122.792 98.454 1.00 12.44 407 ASN A C 1
ATOM 2986 O O . ASN A 1 407 ? 110.895 122.781 99.335 1.00 12.44 407 ASN A O 1
ATOM 2991 N N . CYS A 1 408 ? 112.386 123.913 98.087 1.00 13.05 408 CYS A N 1
ATOM 2992 C CA . CYS A 1 408 ? 112.034 125.193 98.686 1.00 13.05 408 CYS A CA 1
ATOM 2993 C C . CYS A 1 408 ? 110.628 125.604 98.264 1.00 13.05 408 CYS A C 1
ATOM 2994 O O . CYS A 1 408 ? 110.193 125.314 97.146 1.00 13.05 408 CYS A O 1
ATOM 2997 N N . SER A 1 409 ? 109.913 126.280 99.166 1.00 16.82 409 SER A N 1
ATOM 2998 C CA . SER A 1 409 ? 108.531 126.655 98.882 1.00 16.82 409 SER A CA 1
ATOM 2999 C C . SER A 1 409 ? 108.465 127.847 97.936 1.00 16.82 409 SER A C 1
ATOM 3000 O O . SER A 1 409 ? 107.867 127.761 96.856 1.00 16.82 409 SER A O 1
ATOM 3003 N N . LEU A 1 410 ? 109.080 128.968 98.325 1.00 17.41 410 LEU A N 1
ATOM 3004 C CA . LEU A 1 410 ? 109.054 130.202 97.544 1.00 17.41 410 LEU A CA 1
ATOM 3005 C C . LEU A 1 410 ? 107.598 130.601 97.326 1.00 17.41 410 LEU A C 1
ATOM 3006 O O . LEU A 1 410 ? 107.064 130.464 96.221 1.00 17.41 410 LEU A O 1
ATOM 3011 N N . GLN A 1 411 ? 106.929 130.996 98.408 1.00 18.47 411 GLN A N 1
ATOM 3012 C CA . GLN A 1 411 ? 105.512 131.333 98.367 1.00 18.47 411 GLN A CA 1
ATOM 3013 C C . GLN A 1 411 ? 105.190 132.289 97.222 1.00 18.47 411 GLN A C 1
ATOM 3014 O O . GLN A 1 411 ? 105.957 133.205 96.915 1.00 18.47 411 GLN A O 1
ATOM 3020 N N . LEU A 1 412 ? 104.048 132.056 96.581 1.00 18.67 412 LEU A N 1
ATOM 3021 C CA . LEU A 1 412 ? 103.575 132.867 95.468 1.00 18.67 412 LEU A CA 1
ATOM 3022 C C . LEU A 1 412 ? 102.561 133.878 95.983 1.00 18.67 412 LEU A C 1
ATOM 3023 O O . LEU A 1 412 ? 102.052 133.730 97.100 1.00 18.67 412 LEU A O 1
ATOM 3028 N N . LEU A 1 413 ? 102.318 134.924 95.186 1.00 22.96 413 LEU A N 1
ATOM 3029 C CA . LEU A 1 413 ? 101.353 135.986 95.467 1.00 22.96 413 LEU A CA 1
ATOM 3030 C C . LEU A 1 413 ? 101.947 136.960 96.478 1.00 22.96 413 LEU A C 1
ATOM 3031 O O . LEU A 1 413 ? 102.975 137.590 96.206 1.00 22.96 413 LEU A O 1
ATOM 3036 N N . ASN A 1 414 ? 101.306 137.088 97.641 1.00 26.57 414 ASN A N 1
ATOM 3037 C CA . ASN A 1 414 ? 101.834 137.871 98.760 1.00 26.57 414 ASN A CA 1
ATOM 3038 C C . ASN A 1 414 ? 102.066 139.330 98.362 1.00 26.57 414 ASN A C 1
ATOM 3039 O O . ASN A 1 414 ? 103.171 139.865 98.480 1.00 26.57 414 ASN A O 1
ATOM 3044 N N . GLY A 1 415 ? 101.007 139.977 97.883 1.00 30.80 415 GLY A N 1
ATOM 3045 C CA . GLY A 1 415 ? 101.089 141.381 97.534 1.00 30.80 415 GLY A CA 1
ATOM 3046 C C . GLY A 1 415 ? 101.993 141.678 96.356 1.00 30.80 415 GLY A C 1
ATOM 3047 O O . GLY A 1 415 ? 101.641 141.392 95.207 1.00 30.80 415 GLY A O 1
ATOM 3048 N N . ALA A 1 416 ? 103.159 142.268 96.634 1.00 29.98 416 ALA A N 1
ATOM 3049 C CA . ALA A 1 416 ? 104.061 142.691 95.566 1.00 29.98 416 ALA A CA 1
ATOM 3050 C C . ALA A 1 416 ? 104.509 141.510 94.712 1.00 29.98 416 ALA A C 1
ATOM 3051 O O . ALA A 1 416 ? 104.542 141.600 93.479 1.00 29.98 416 ALA A O 1
ATOM 3053 N N . GLY A 1 417 ? 104.855 140.392 95.346 1.00 28.88 417 GLY A N 1
ATOM 3054 C CA . GLY A 1 417 ? 105.270 139.221 94.598 1.00 28.88 417 GLY A CA 1
ATOM 3055 C C . GLY A 1 417 ? 106.387 138.421 95.236 1.00 28.88 417 GLY A C 1
ATOM 3056 O O . GLY A 1 417 ? 106.364 138.161 96.443 1.00 28.88 417 GLY A O 1
ATOM 3057 N N . CYS A 1 418 ? 107.364 138.010 94.428 1.00 25.27 418 CYS A N 1
ATOM 3058 C CA . CYS A 1 418 ? 108.484 137.206 94.896 1.00 25.27 418 CYS A CA 1
ATOM 3059 C C . CYS A 1 418 ? 109.725 137.553 94.085 1.00 25.27 418 CYS A C 1
ATOM 3060 O O . CYS A 1 418 ? 109.642 138.140 93.004 1.00 25.27 418 CYS A O 1
ATOM 3063 N N . CYS A 1 419 ? 110.883 137.179 94.622 1.00 21.77 419 CYS A N 1
ATOM 3064 C CA . CYS A 1 419 ? 112.164 137.484 94.006 1.00 21.77 419 CYS A CA 1
ATOM 3065 C C . CYS A 1 419 ? 113.001 136.223 93.863 1.00 21.77 419 CYS A C 1
ATOM 3066 O O . CYS A 1 419 ? 112.848 135.277 94.642 1.00 21.77 419 CYS A O 1
ATOM 3069 N N . PRO A 1 420 ? 113.890 136.179 92.868 1.00 19.46 420 PRO A N 1
ATOM 3070 C CA . PRO A 1 420 ? 114.790 135.029 92.734 1.00 19.46 420 PRO A CA 1
ATOM 3071 C C . PRO A 1 420 ? 115.757 134.940 93.904 1.00 19.46 420 PRO A C 1
ATOM 3072 O O . PRO A 1 420 ? 116.106 135.944 94.530 1.00 19.46 420 PRO A O 1
ATOM 3076 N N . ILE A 1 421 ? 116.192 133.716 94.198 1.00 17.03 421 ILE A N 1
ATOM 3077 C CA . ILE A 1 421 ? 117.081 133.494 95.335 1.00 17.03 421 ILE A CA 1
ATOM 3078 C C . ILE A 1 421 ? 118.527 133.824 94.972 1.00 17.03 421 ILE A C 1
ATOM 3079 O O . ILE A 1 421 ? 119.149 134.699 95.585 1.00 17.03 421 ILE A O 1
ATOM 3084 N N . HIS A 1 422 ? 119.079 133.150 93.965 1.00 16.15 422 HIS A N 1
ATOM 3085 C CA . HIS A 1 422 ? 120.480 133.326 93.606 1.00 16.15 422 HIS A CA 1
ATOM 3086 C C . HIS A 1 422 ? 120.628 133.154 92.103 1.00 16.15 422 HIS A C 1
ATOM 3087 O O . HIS A 1 422 ? 119.962 132.297 91.510 1.00 16.15 422 HIS A O 1
ATOM 3094 N N . PRO A 1 423 ? 121.488 133.950 91.458 1.00 16.53 423 PRO A N 1
ATOM 3095 C CA . PRO A 1 423 ? 121.646 133.849 89.998 1.00 16.53 423 PRO A CA 1
ATOM 3096 C C . PRO A 1 423 ? 122.325 132.577 89.514 1.00 16.53 423 PRO A C 1
ATOM 3097 O O . PRO A 1 423 ? 122.254 132.286 88.312 1.00 16.53 423 PRO A O 1
ATOM 3101 N N . SER A 1 424 ? 122.983 131.815 90.392 1.00 16.41 424 SER A N 1
ATOM 3102 C CA . SER A 1 424 ? 123.669 130.603 89.955 1.00 16.41 424 SER A CA 1
ATOM 3103 C C . SER A 1 424 ? 122.702 129.516 89.505 1.00 16.41 424 SER A C 1
ATOM 3104 O O . SER A 1 424 ? 123.128 128.555 88.856 1.00 16.41 424 SER A O 1
ATOM 3107 N N . LEU A 1 425 ? 121.417 129.644 89.832 1.00 15.45 425 LEU A N 1
ATOM 3108 C CA . LEU A 1 425 ? 120.400 128.698 89.401 1.00 15.45 425 LEU A CA 1
ATOM 3109 C C . LEU A 1 425 ? 119.717 129.130 88.111 1.00 15.45 425 LEU A C 1
ATOM 3110 O O . LEU A 1 425 ? 118.718 128.521 87.717 1.00 15.45 425 LEU A O 1
ATOM 3115 N N . SER A 1 426 ? 120.225 130.174 87.457 1.00 17.84 426 SER A N 1
ATOM 3116 C CA . SER A 1 426 ? 119.623 130.653 86.220 1.00 17.84 426 SER A CA 1
ATOM 3117 C C . SER A 1 426 ? 119.667 129.573 85.148 1.00 17.84 426 SER A C 1
ATOM 3118 O O . SER A 1 426 ? 120.702 128.938 84.928 1.00 17.84 426 SER A O 1
ATOM 3121 N N . VAL A 1 427 ? 118.532 129.368 84.480 1.00 20.15 427 VAL A N 1
ATOM 3122 C CA . VAL A 1 427 ? 118.458 128.347 83.441 1.00 20.15 427 VAL A CA 1
ATOM 3123 C C . VAL A 1 427 ? 119.092 128.841 82.148 1.00 20.15 427 VAL A C 1
ATOM 3124 O O . VAL A 1 427 ? 119.591 128.043 81.346 1.00 20.15 427 VAL A O 1
ATOM 3128 N N . PHE A 1 428 ? 119.088 130.152 81.921 1.00 21.71 428 PHE A N 1
ATOM 3129 C CA . PHE A 1 428 ? 119.716 130.710 80.733 1.00 21.71 428 PHE A CA 1
ATOM 3130 C C . PHE A 1 428 ? 121.223 130.803 80.932 1.00 21.71 428 PHE A C 1
ATOM 3131 O O . PHE A 1 428 ? 121.701 131.247 81.979 1.00 21.71 428 PHE A O 1
ATOM 3139 N N . THR A 1 429 ? 121.971 130.379 79.913 1.00 27.56 429 THR A N 1
ATOM 3140 C CA . THR A 1 429 ? 123.423 130.321 80.029 1.00 27.56 429 THR A CA 1
ATOM 3141 C C . THR A 1 429 ? 124.069 131.700 79.962 1.00 27.56 429 THR A C 1
ATOM 3142 O O . THR A 1 429 ? 125.183 131.879 80.467 1.00 27.56 429 THR A O 1
ATOM 3146 N N . ASN A 1 430 ? 123.402 132.677 79.353 1.00 26.28 430 ASN A N 1
ATOM 3147 C CA . ASN A 1 430 ? 123.956 134.015 79.163 1.00 26.28 430 ASN A CA 1
ATOM 3148 C C . ASN A 1 430 ? 122.940 135.036 79.669 1.00 26.28 430 ASN A C 1
ATOM 3149 O O . ASN A 1 430 ? 122.088 135.504 78.912 1.00 26.28 430 ASN A O 1
ATOM 3154 N N . TRP A 1 431 ? 123.035 135.384 80.952 1.00 22.37 431 TRP A N 1
ATOM 3155 C CA . TRP A 1 431 ? 122.142 136.369 81.552 1.00 22.37 431 TRP A CA 1
ATOM 3156 C C . TRP A 1 431 ? 122.824 137.713 81.780 1.00 22.37 431 TRP A C 1
ATOM 3157 O O . TRP A 1 431 ? 122.256 138.759 81.452 1.00 22.37 431 TRP A O 1
ATOM 3168 N N . ASN A 1 432 ? 124.033 137.708 82.337 1.00 25.11 432 ASN A N 1
ATOM 3169 C CA . ASN A 1 432 ? 124.773 138.930 82.622 1.00 25.11 432 ASN A CA 1
ATOM 3170 C C . ASN A 1 432 ? 125.637 139.396 81.455 1.00 25.11 432 ASN A C 1
ATOM 3171 O O . ASN A 1 432 ? 126.484 140.276 81.644 1.00 25.11 432 ASN A O 1
ATOM 3176 N N . LEU A 1 433 ? 125.442 138.828 80.262 1.00 28.60 433 LEU A N 1
ATOM 3177 C CA . LEU A 1 433 ? 126.206 139.195 79.067 1.00 28.60 433 LEU A CA 1
ATOM 3178 C C . LEU A 1 433 ? 127.709 139.020 79.292 1.00 28.60 433 LEU A C 1
ATOM 3179 O O . LEU A 1 433 ? 128.522 139.869 78.920 1.00 28.60 433 LEU A O 1
ATOM 3184 N N . SER A 1 434 ? 128.076 137.897 79.912 1.00 27.67 434 SER A N 1
ATOM 3185 C CA . SER A 1 434 ? 129.481 137.599 80.158 1.00 27.67 434 SER A CA 1
ATOM 3186 C C . SER A 1 434 ? 130.175 136.988 78.948 1.00 27.67 434 SER A C 1
ATOM 3187 O O . SER A 1 434 ? 131.410 136.932 78.924 1.00 27.67 434 SER A O 1
ATOM 3190 N N . TYR A 1 435 ? 129.417 136.530 77.950 1.00 28.20 435 TYR A N 1
ATOM 3191 C CA . TYR A 1 435 ? 130.013 135.934 76.760 1.00 28.20 435 TYR A CA 1
ATOM 3192 C C . TYR A 1 435 ? 130.670 136.962 75.849 1.00 28.20 435 TYR A C 1
ATOM 3193 O O . TYR A 1 435 ? 131.357 136.569 74.900 1.00 28.20 435 TYR A O 1
ATOM 3202 N N . ALA A 1 436 ? 130.461 138.256 76.106 1.00 31.00 436 ALA A N 1
ATOM 3203 C CA . ALA A 1 436 ? 131.067 139.344 75.334 1.00 31.00 436 ALA A CA 1
ATOM 3204 C C . ALA A 1 436 ? 130.633 139.322 73.870 1.00 31.00 436 ALA A C 1
ATOM 3205 O O . ALA A 1 436 ? 131.355 139.802 72.992 1.00 31.00 436 ALA A O 1
ATOM 3207 N N . ASN A 1 437 ? 129.452 138.775 73.595 1.00 33.19 437 ASN A N 1
ATOM 3208 C CA . ASN A 1 437 ? 128.895 138.764 72.248 1.00 33.19 437 ASN A CA 1
ATOM 3209 C C . ASN A 1 437 ? 127.403 138.465 72.346 1.00 33.19 437 ASN A C 1
ATOM 3210 O O . ASN A 1 437 ? 126.825 138.434 73.436 1.00 33.19 437 ASN A O 1
ATOM 3215 N N . LEU A 1 438 ? 126.780 138.244 71.186 1.00 33.24 438 LEU A N 1
ATOM 3216 C CA . LEU A 1 438 ? 125.347 137.990 71.092 1.00 33.24 438 LEU A CA 1
ATOM 3217 C C . LEU A 1 438 ? 125.008 136.504 71.117 1.00 33.24 438 LEU A C 1
ATOM 3218 O O . LEU A 1 438 ? 123.972 136.099 70.571 1.00 33.24 438 LEU A O 1
ATOM 3223 N N . ASN A 1 439 ? 125.852 135.680 71.732 1.00 30.32 439 ASN A N 1
ATOM 3224 C CA . ASN A 1 439 ? 125.610 134.244 71.765 1.00 30.32 439 ASN A CA 1
ATOM 3225 C C . ASN A 1 439 ? 124.415 133.911 72.651 1.00 30.32 439 ASN A C 1
ATOM 3226 O O . ASN A 1 439 ? 124.085 134.653 73.582 1.00 30.32 439 ASN A O 1
ATOM 3231 N N . ALA A 1 440 ? 123.748 132.799 72.326 1.00 27.48 440 ALA A N 1
ATOM 3232 C CA . ALA A 1 440 ? 122.654 132.228 73.110 1.00 27.48 440 ALA A CA 1
ATOM 3233 C C . ALA A 1 440 ? 121.395 133.088 73.076 1.00 27.48 440 ALA A C 1
ATOM 3234 O O . ALA A 1 440 ? 120.374 132.717 73.664 1.00 27.48 440 ALA A O 1
ATOM 3236 N N . TRP A 1 441 ? 121.450 134.228 72.396 1.00 25.72 441 TRP A N 1
ATOM 3237 C CA . TRP A 1 441 ? 120.300 135.109 72.232 1.00 25.72 441 TRP A CA 1
ATOM 3238 C C . TRP A 1 441 ? 119.933 135.168 70.756 1.00 25.72 441 TRP A C 1
ATOM 3239 O O . TRP A 1 441 ? 120.780 135.495 69.917 1.00 25.72 441 TRP A O 1
ATOM 3250 N N . THR A 1 442 ? 118.678 134.857 70.441 1.00 30.70 442 THR A N 1
ATOM 3251 C CA . THR A 1 442 ? 118.203 134.894 69.064 1.00 30.70 442 THR A CA 1
ATOM 3252 C C . THR A 1 442 ? 117.540 136.241 68.804 1.00 30.70 442 THR A C 1
ATOM 3253 O O . THR A 1 442 ? 116.572 136.601 69.478 1.00 30.70 442 THR A O 1
ATOM 3257 N N . VAL A 1 443 ? 118.058 136.983 67.829 1.00 35.75 443 VAL A N 1
ATOM 3258 C CA . VAL A 1 443 ? 117.549 138.306 67.492 1.00 35.75 443 VAL A CA 1
ATOM 3259 C C . VAL A 1 443 ? 116.819 138.228 66.158 1.00 35.75 443 VAL A C 1
ATOM 3260 O O . VAL A 1 443 ? 117.293 137.587 65.211 1.00 35.75 443 VAL A O 1
ATOM 3264 N N . ASP A 1 444 ? 115.648 138.857 66.096 1.00 45.13 444 ASP A N 1
ATOM 3265 C CA . ASP A 1 444 ? 114.833 138.887 64.888 1.00 45.13 444 ASP A CA 1
ATOM 3266 C C . ASP A 1 444 ? 114.384 140.320 64.654 1.00 45.13 444 ASP A C 1
ATOM 3267 O O . ASP A 1 444 ? 113.636 140.879 65.463 1.00 45.13 444 ASP A O 1
ATOM 3272 N N . LYS A 1 445 ? 114.842 140.909 63.554 1.00 54.42 445 LYS A N 1
ATOM 3273 C CA . LYS A 1 445 ? 114.460 142.259 63.150 1.00 54.42 445 LYS A CA 1
ATOM 3274 C C . LYS A 1 445 ? 113.522 142.128 61.956 1.00 54.42 445 LYS A C 1
ATOM 3275 O O . LYS A 1 445 ? 113.969 141.949 60.819 1.00 54.42 445 LYS A O 1
ATOM 3281 N N . GLY A 1 446 ? 112.221 142.213 62.219 1.00 63.60 446 GLY A N 1
ATOM 3282 C CA . GLY A 1 446 ? 111.244 142.038 61.160 1.00 63.60 446 GLY A CA 1
ATOM 3283 C C . GLY A 1 446 ? 111.298 143.169 60.147 1.00 63.60 446 GLY A C 1
ATOM 3284 O O . GLY A 1 446 ? 111.581 144.320 60.480 1.00 63.60 446 GLY A O 1
ATOM 3285 N N . SER A 1 447 ? 111.033 142.818 58.888 1.00 70.98 447 SER A N 1
ATOM 3286 C CA . SER A 1 447 ? 110.902 143.770 57.780 1.00 70.98 447 SER A CA 1
ATOM 3287 C C . SER A 1 447 ? 112.215 144.529 57.620 1.00 70.98 447 SER A C 1
ATOM 3288 O O . SER A 1 447 ? 113.211 143.912 57.205 1.00 70.98 447 SER A O 1
ATOM 3291 N N . ALA A 1 448 ? 112.274 145.824 57.912 1.00 69.90 448 ALA A N 1
ATOM 3292 C CA . ALA A 1 448 ? 113.426 146.633 57.540 1.00 69.90 448 ALA A CA 1
ATOM 3293 C C . ALA A 1 448 ? 114.635 146.315 58.415 1.00 69.90 448 ALA A C 1
ATOM 3294 O O . ALA A 1 448 ? 114.510 146.226 59.637 1.00 69.90 448 ALA A O 1
ATOM 3296 N N . PRO A 1 449 ? 115.813 146.137 57.812 1.00 68.10 449 PRO A N 1
ATOM 3297 C CA . PRO A 1 449 ? 117.051 146.036 58.602 1.00 68.10 449 PRO A CA 1
ATOM 3298 C C . PRO A 1 449 ? 117.456 147.366 59.219 1.00 68.10 449 PRO A C 1
ATOM 3299 O O . PRO A 1 449 ? 116.666 148.314 59.237 1.00 68.10 449 PRO A O 1
ATOM 3303 N N . THR A 1 450 ? 118.676 147.420 59.759 1.00 64.53 450 THR A N 1
ATOM 3304 C CA . THR A 1 450 ? 119.381 148.589 60.299 1.00 64.53 450 THR A CA 1
ATOM 3305 C C . THR A 1 450 ? 118.930 148.887 61.734 1.00 64.53 450 THR A C 1
ATOM 3306 O O . THR A 1 450 ? 119.495 149.784 62.377 1.00 64.53 450 THR A O 1
ATOM 3310 N N . SER A 1 451 ? 117.972 148.143 62.280 1.00 59.39 451 SER A N 1
ATOM 3311 C CA . SER A 1 451 ? 117.660 148.269 63.698 1.00 59.39 451 SER A CA 1
ATOM 3312 C C . SER A 1 451 ? 118.863 147.840 64.530 1.00 59.39 451 SER A C 1
ATOM 3313 O O . SER A 1 451 ? 119.460 146.789 64.281 1.00 59.39 451 SER A O 1
ATOM 3316 N N . VAL A 1 452 ? 119.217 148.654 65.519 1.00 53.30 452 VAL A N 1
ATOM 3317 C CA . VAL A 1 452 ? 120.454 148.487 66.276 1.00 53.30 452 VAL A CA 1
ATOM 3318 C C . VAL A 1 452 ? 120.168 147.636 67.505 1.00 53.30 452 VAL A C 1
ATOM 3319 O O . VAL A 1 452 ? 119.320 147.989 68.333 1.00 53.30 452 VAL A O 1
ATOM 3323 N N . ALA A 1 453 ? 120.878 146.509 67.621 1.00 45.99 453 ALA A N 1
ATOM 3324 C CA . ALA A 1 453 ? 120.777 145.617 68.771 1.00 45.99 453 ALA A CA 1
ATOM 3325 C C . ALA A 1 453 ? 122.145 145.072 69.166 1.00 45.99 453 ALA A C 1
ATOM 3326 O O . ALA A 1 453 ? 122.257 143.927 69.614 1.00 45.99 453 ALA A O 1
ATOM 3328 N N . GLU A 1 454 ? 123.193 145.877 69.006 1.00 46.21 454 GLU A N 1
ATOM 3329 C CA . GLU A 1 454 ? 124.545 145.435 69.308 1.00 46.21 454 GLU A CA 1
ATOM 3330 C C . GLU A 1 454 ? 124.810 145.500 70.812 1.00 46.21 454 GLU A C 1
ATOM 3331 O O . GLU A 1 454 ? 124.003 146.009 71.595 1.00 46.21 454 GLU A O 1
ATOM 3337 N N . TYR A 1 455 ? 125.957 144.959 71.216 1.00 41.03 455 TYR A N 1
ATOM 3338 C CA . TYR A 1 455 ? 126.333 144.846 72.620 1.00 41.03 455 TYR A CA 1
ATOM 3339 C C . TYR A 1 455 ? 127.576 145.687 72.883 1.00 41.03 455 TYR A C 1
ATOM 3340 O O . TYR A 1 455 ? 128.567 145.582 72.152 1.00 41.03 455 TYR A O 1
ATOM 3349 N N . LEU A 1 456 ? 127.521 146.515 73.924 1.00 46.48 456 LEU A N 1
ATOM 3350 C CA . LEU A 1 456 ? 128.662 147.293 74.383 1.00 46.48 456 LEU A CA 1
ATOM 3351 C C . LEU A 1 456 ? 128.971 146.937 75.831 1.00 46.48 456 LEU A C 1
ATOM 3352 O O . LEU A 1 456 ? 128.062 146.667 76.622 1.00 46.48 456 LEU A O 1
ATOM 3357 N N . SER A 1 457 ? 130.256 146.927 76.168 1.00 50.79 457 SER A N 1
ATOM 3358 C CA . SER A 1 457 ? 130.720 146.525 77.488 1.00 50.79 457 SER A CA 1
ATOM 3359 C C . SER A 1 457 ? 131.206 147.730 78.288 1.00 50.79 457 SER A C 1
ATOM 3360 O O . SER A 1 457 ? 131.202 148.871 77.818 1.00 50.79 457 SER A O 1
ATOM 3363 N N . ALA A 1 458 ? 131.618 147.452 79.528 1.00 57.21 458 ALA A N 1
ATOM 3364 C CA . ALA A 1 458 ? 132.174 148.433 80.460 1.00 57.21 458 ALA A CA 1
ATOM 3365 C C . ALA A 1 458 ? 131.182 149.536 80.818 1.00 57.21 458 ALA A C 1
ATOM 3366 O O . ALA A 1 458 ? 131.584 150.606 81.287 1.00 57.21 458 ALA A O 1
ATOM 3368 N N . GLN A 1 459 ? 129.889 149.301 80.610 1.00 52.65 459 GLN A N 1
ATOM 3369 C CA . GLN A 1 459 ? 128.847 150.251 80.983 1.00 52.65 459 GLN A CA 1
ATOM 3370 C C . GLN A 1 459 ? 127.693 149.480 81.603 1.00 52.65 459 GLN A C 1
ATOM 3371 O O . GLN A 1 459 ? 127.145 148.569 80.974 1.00 52.65 459 GLN A O 1
ATOM 3377 N N . GLY A 1 460 ? 127.325 149.844 82.829 1.00 50.45 460 GLY A N 1
ATOM 3378 C CA . GLY A 1 460 ? 126.230 149.204 83.517 1.00 50.45 460 GLY A CA 1
ATOM 3379 C C . GLY A 1 460 ? 126.111 149.654 84.959 1.00 50.45 460 GLY A C 1
ATOM 3380 O O . GLY A 1 460 ? 126.856 150.522 85.426 1.00 50.45 460 GLY A O 1
ATOM 3381 N N . PRO A 1 461 ? 125.155 149.074 85.694 1.00 45.56 461 PRO A N 1
ATOM 3382 C CA . PRO A 1 461 ? 124.979 149.443 87.106 1.00 45.56 461 PRO A CA 1
ATOM 3383 C C . PRO A 1 461 ? 126.206 149.145 87.955 1.00 45.56 461 PRO A C 1
ATOM 3384 O O . PRO A 1 461 ? 126.534 149.905 88.871 1.00 45.56 461 PRO A O 1
ATOM 3388 N N . LYS A 1 462 ? 126.892 148.043 87.653 1.00 45.98 462 LYS A N 1
ATOM 3389 C CA . LYS A 1 462 ? 128.082 147.640 88.389 1.00 45.98 462 LYS A CA 1
ATOM 3390 C C . LYS A 1 462 ? 129.263 147.310 87.488 1.00 45.98 462 LYS A C 1
ATOM 3391 O O . LYS A 1 462 ? 130.299 146.861 87.992 1.00 45.98 462 LYS A O 1
ATOM 3397 N N . GLY A 1 463 ? 129.144 147.517 86.180 1.00 50.45 463 GLY A N 1
ATOM 3398 C CA . GLY A 1 463 ? 130.219 147.225 85.246 1.00 50.45 463 GLY A CA 1
ATOM 3399 C C . GLY A 1 463 ? 129.927 146.118 84.254 1.00 50.45 463 GLY A C 1
ATOM 3400 O O . GLY A 1 463 ? 130.695 145.959 83.294 1.00 50.45 463 GLY A O 1
ATOM 3401 N N . GLU A 1 464 ? 128.863 145.339 84.424 1.00 47.28 464 GLU A N 1
ATOM 3402 C CA . GLU A 1 464 ? 128.530 144.305 83.458 1.00 47.28 464 GLU A CA 1
ATOM 3403 C C . GLU A 1 464 ? 127.987 144.928 82.176 1.00 47.28 464 GLU A C 1
ATOM 3404 O O . GLU A 1 464 ? 127.478 146.052 82.165 1.00 47.28 464 GLU A O 1
ATOM 3410 N N . GLY A 1 465 ? 128.102 144.176 81.084 1.00 42.57 465 GLY A N 1
ATOM 3411 C CA . GLY A 1 465 ? 127.645 144.673 79.802 1.00 42.57 465 GLY A CA 1
ATOM 3412 C C . GLY A 1 465 ? 126.134 144.790 79.736 1.00 42.57 465 GLY A C 1
ATOM 3413 O O . GLY A 1 465 ? 125.397 144.112 80.452 1.00 42.57 465 GLY A O 1
ATOM 3414 N N . VAL A 1 466 ? 125.671 145.672 78.854 1.00 40.92 466 VAL A N 1
ATOM 3415 C CA . VAL A 1 466 ? 124.250 145.929 78.652 1.00 40.92 466 VAL A CA 1
ATOM 3416 C C . VAL A 1 466 ? 123.916 145.669 77.189 1.00 40.92 466 VAL A C 1
ATOM 3417 O O . VAL A 1 466 ? 124.683 146.042 76.293 1.00 40.92 466 VAL A O 1
ATOM 3421 N N . LEU A 1 467 ? 122.787 145.003 76.952 1.00 39.11 467 LEU A N 1
ATOM 3422 C CA . LEU A 1 467 ? 122.338 144.696 75.593 1.00 39.11 467 LEU A CA 1
ATOM 3423 C C . LEU A 1 467 ? 121.191 145.641 75.228 1.00 39.11 467 LEU A C 1
ATOM 3424 O O . LEU A 1 467 ? 120.013 145.388 75.484 1.00 39.11 467 LEU A O 1
ATOM 3429 N N . HIS A 1 468 ? 121.571 146.774 74.642 1.00 45.19 468 HIS A N 1
ATOM 3430 C CA . HIS A 1 468 ? 120.594 147.789 74.273 1.00 45.19 468 HIS A CA 1
ATOM 3431 C C . HIS A 1 468 ? 120.055 147.522 72.873 1.00 45.19 468 HIS A C 1
ATOM 3432 O O . HIS A 1 468 ? 120.769 147.021 72.001 1.00 45.19 468 HIS A O 1
ATOM 3439 N N . VAL A 1 469 ? 118.791 147.873 72.656 1.00 48.17 469 VAL A N 1
ATOM 3440 C CA . VAL A 1 469 ? 118.151 147.754 71.352 1.00 48.17 469 VAL A CA 1
ATOM 3441 C C . VAL A 1 469 ? 117.621 149.123 70.949 1.00 48.17 469 VAL A C 1
ATOM 3442 O O . VAL A 1 469 ? 117.047 149.843 71.775 1.00 48.17 469 VAL A O 1
ATOM 3446 N N . ALA A 1 470 ? 117.847 149.494 69.688 1.00 53.44 470 ALA A N 1
ATOM 3447 C CA . ALA A 1 470 ? 117.400 150.771 69.133 1.00 53.44 470 ALA A CA 1
ATOM 3448 C C . ALA A 1 470 ? 116.657 150.498 67.832 1.00 53.44 470 ALA A C 1
ATOM 3449 O O . ALA A 1 470 ? 117.195 150.728 66.737 1.00 53.44 470 ALA A O 1
ATOM 3451 N N . PRO A 1 471 ? 115.417 150.013 67.900 1.00 52.36 471 PRO A N 1
ATOM 3452 C CA . PRO A 1 471 ? 114.679 149.685 66.676 1.00 52.36 471 PRO A CA 1
ATOM 3453 C C . PRO A 1 471 ? 113.981 150.896 66.077 1.00 52.36 471 PRO A C 1
ATOM 3454 O O . PRO A 1 471 ? 113.450 151.758 66.781 1.00 52.36 471 PRO A O 1
ATOM 3458 N N . THR A 1 472 ? 113.986 150.954 64.748 1.00 55.94 472 THR A N 1
ATOM 3459 C CA . THR A 1 472 ? 113.353 152.032 64.002 1.00 55.94 472 THR A CA 1
ATOM 3460 C C . THR A 1 472 ? 112.256 151.459 63.116 1.00 55.94 472 THR A C 1
ATOM 3461 O O . THR A 1 472 ? 112.425 150.387 62.526 1.00 55.94 472 THR A O 1
ATOM 3465 N N . THR A 1 473 ? 111.104 152.138 63.103 1.00 55.95 473 THR A N 1
ATOM 3466 C CA . THR A 1 473 ? 109.951 151.886 62.234 1.00 55.95 473 THR A CA 1
ATOM 3467 C C . THR A 1 473 ? 109.491 150.429 62.249 1.00 55.95 473 THR A C 1
ATOM 3468 O O . THR A 1 473 ? 108.681 150.023 61.409 1.00 55.95 473 THR A O 1
ATOM 3472 N N . GLN A 1 474 ? 109.963 149.650 63.221 1.00 55.82 474 GLN A N 1
ATOM 3473 C CA . GLN A 1 474 ? 109.589 148.249 63.361 1.00 55.82 474 GLN A CA 1
ATOM 3474 C C . GLN A 1 474 ? 110.163 147.723 64.668 1.00 55.82 474 GLN A C 1
ATOM 3475 O O . GLN A 1 474 ? 111.181 148.222 65.155 1.00 55.82 474 GLN A O 1
ATOM 3481 N N . GLY A 1 475 ? 109.499 146.715 65.226 1.00 50.48 475 GLY A N 1
ATOM 3482 C CA . GLY A 1 475 ? 109.950 146.104 66.459 1.00 50.48 475 GLY A CA 1
ATOM 3483 C C . GLY A 1 475 ? 110.978 145.009 66.233 1.00 50.48 475 GLY A C 1
ATOM 3484 O O . GLY A 1 475 ? 111.071 144.427 65.156 1.00 50.48 475 GLY A O 1
ATOM 3485 N N . VAL A 1 476 ? 111.756 144.736 67.277 1.00 42.85 476 VAL A N 1
ATOM 3486 C CA . VAL A 1 476 ? 112.759 143.679 67.271 1.00 42.85 476 VAL A CA 1
ATOM 3487 C C . VAL A 1 476 ? 112.441 142.711 68.403 1.00 42.85 476 VAL A C 1
ATOM 3488 O O . VAL A 1 476 ? 112.033 143.126 69.493 1.00 42.85 476 VAL A O 1
ATOM 3492 N N . ASN A 1 477 ? 112.598 141.417 68.131 1.00 36.73 477 ASN A N 1
ATOM 3493 C CA . ASN A 1 477 ? 112.266 140.369 69.087 1.00 36.73 477 ASN A CA 1
ATOM 3494 C C . ASN A 1 477 ? 113.531 139.629 69.497 1.00 36.73 477 ASN A C 1
ATOM 3495 O O . ASN A 1 477 ? 114.313 139.203 68.642 1.00 36.73 477 ASN A O 1
ATOM 3500 N N . ILE A 1 478 ? 113.724 139.476 70.804 1.00 27.90 478 ILE A N 1
ATOM 3501 C CA . ILE A 1 478 ? 114.857 138.740 71.355 1.00 27.90 478 ILE A CA 1
ATOM 3502 C C . ILE A 1 478 ? 114.304 137.519 72.075 1.00 27.90 478 ILE A C 1
ATOM 3503 O O . ILE A 1 478 ? 113.558 137.655 73.051 1.00 27.90 478 ILE A O 1
ATOM 3508 N N . SER A 1 479 ? 114.675 136.332 71.606 1.00 26.98 479 SER A N 1
ATOM 3509 C CA . SER A 1 479 ? 114.089 135.093 72.090 1.00 26.98 479 SER A CA 1
ATOM 3510 C C . SER A 1 479 ? 115.176 134.119 72.519 1.00 26.98 479 SER A C 1
ATOM 3511 O O . SER A 1 479 ? 116.270 134.081 71.943 1.00 26.98 479 SER A O 1
ATOM 3514 N N . GLN A 1 480 ? 114.856 133.339 73.550 1.00 24.40 480 GLN A N 1
ATOM 3515 C CA . GLN A 1 480 ? 115.733 132.274 74.020 1.00 24.40 480 GLN A CA 1
ATOM 3516 C C . GLN A 1 480 ? 114.877 131.132 74.555 1.00 24.40 480 GLN A C 1
ATOM 3517 O O . GLN A 1 480 ? 113.732 131.338 74.964 1.00 24.40 480 GLN A O 1
ATOM 3523 N N . VAL A 1 481 ? 115.436 129.923 74.536 1.00 21.77 481 VAL A N 1
ATOM 3524 C CA . VAL A 1 481 ? 114.733 128.718 74.965 1.00 21.77 481 VAL A CA 1
ATOM 3525 C C . VAL A 1 481 ? 115.600 127.980 75.976 1.00 21.77 481 VAL A C 1
ATOM 3526 O O . VAL A 1 481 ? 116.792 127.758 75.733 1.00 21.77 481 VAL A O 1
ATOM 3530 N N . ALA A 1 482 ? 115.005 127.600 77.107 1.00 21.49 482 ALA A N 1
ATOM 3531 C CA . ALA A 1 482 ? 115.693 126.855 78.151 1.00 21.49 482 ALA A CA 1
ATOM 3532 C C . ALA A 1 482 ? 114.858 125.642 78.543 1.00 21.49 482 ALA A C 1
ATOM 3533 O O . ALA A 1 482 ? 113.668 125.552 78.231 1.00 21.49 482 ALA A O 1
ATOM 3535 N N . THR A 1 483 ? 115.493 124.703 79.240 1.00 23.77 483 THR A N 1
ATOM 3536 C CA . THR A 1 483 ? 114.857 123.459 79.658 1.00 23.77 483 THR A CA 1
ATOM 3537 C C . THR A 1 483 ? 114.606 123.485 81.160 1.00 23.77 483 THR A C 1
ATOM 3538 O O . THR A 1 483 ? 115.456 123.949 81.928 1.00 23.77 483 THR A O 1
ATOM 3542 N N . VAL A 1 484 ? 113.443 122.985 81.572 1.00 24.73 484 VAL A N 1
ATOM 3543 C CA . VAL A 1 484 ? 113.056 122.973 82.976 1.00 24.73 484 VAL A CA 1
ATOM 3544 C C . VAL A 1 484 ? 113.506 121.660 83.609 1.00 24.73 484 VAL A C 1
ATOM 3545 O O . VAL A 1 484 ? 113.699 120.646 82.933 1.00 24.73 484 VAL A O 1
ATOM 3549 N N . SER A 1 485 ? 113.682 121.681 84.930 1.00 28.22 485 SER A N 1
ATOM 3550 C CA . SER A 1 485 ? 114.067 120.498 85.683 1.00 28.22 485 SER A CA 1
ATOM 3551 C C . SER A 1 485 ? 113.195 120.383 86.926 1.00 28.22 485 SER A C 1
ATOM 3552 O O . SER A 1 485 ? 112.628 121.368 87.407 1.00 28.22 485 SER A O 1
ATOM 3555 N N . LYS A 1 486 ? 113.090 119.152 87.432 1.00 31.65 486 LYS A N 1
ATOM 3556 C CA . LYS A 1 486 ? 112.333 118.825 88.640 1.00 31.65 486 LYS A CA 1
ATOM 3557 C C . LYS A 1 486 ? 110.845 119.157 88.480 1.00 31.65 486 LYS A C 1
ATOM 3558 O O . LYS A 1 486 ? 110.162 119.505 89.446 1.00 31.65 486 LYS A O 1
ATOM 3564 N N . GLN A 1 487 ? 110.342 119.054 87.252 1.00 28.79 487 GLN A N 1
ATOM 3565 C CA . GLN A 1 487 ? 108.910 119.163 86.934 1.00 28.79 487 GLN A CA 1
ATOM 3566 C C . GLN A 1 487 ? 108.417 120.541 87.376 1.00 28.79 487 GLN A C 1
ATOM 3567 O O . GLN A 1 487 ? 109.000 121.554 86.955 1.00 28.79 487 GLN A O 1
ATOM 3573 N N . ALA A 1 488 ? 107.373 120.635 88.198 1.00 27.99 488 ALA A N 1
ATOM 3574 C CA . ALA A 1 488 ? 106.782 121.924 88.533 1.00 27.99 488 ALA A CA 1
ATOM 3575 C C . ALA A 1 488 ? 107.709 122.744 89.422 1.00 27.99 488 ALA A C 1
ATOM 3576 O O . ALA A 1 488 ? 108.413 122.207 90.281 1.00 27.99 488 ALA A O 1
ATOM 3578 N N . GLY A 1 489 ? 107.702 124.051 89.209 1.00 23.06 489 GLY A N 1
ATOM 3579 C CA . GLY A 1 489 ? 108.492 124.954 90.010 1.00 23.06 489 GLY A CA 1
ATOM 3580 C C . GLY A 1 489 ? 107.909 126.349 90.014 1.00 23.06 489 GLY A C 1
ATOM 3581 O O . GLY A 1 489 ? 106.728 126.550 89.724 1.00 23.06 489 GLY A O 1
ATOM 3582 N N . SER A 1 490 ? 108.756 127.318 90.352 1.00 20.61 490 SER A N 1
ATOM 3583 C CA . SER A 1 490 ? 108.390 128.726 90.370 1.00 20.61 490 SER A CA 1
ATOM 3584 C C . SER A 1 490 ? 109.291 129.497 89.416 1.00 20.61 490 SER A C 1
ATOM 3585 O O . SER A 1 490 ? 110.387 129.045 89.075 1.00 20.61 490 SER A O 1
ATOM 3588 N N . MET A 1 491 ? 108.822 130.665 88.977 1.00 21.99 491 MET A N 1
ATOM 3589 C CA . MET A 1 491 ? 109.551 131.417 87.960 1.00 21.99 491 MET A CA 1
ATOM 3590 C C . MET A 1 491 ? 110.497 132.445 88.581 1.00 21.99 491 MET A C 1
ATO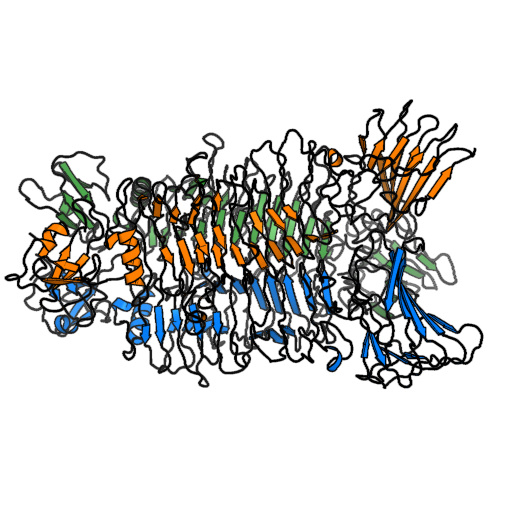M 3591 O O . MET A 1 491 ? 111.709 132.399 88.348 1.00 21.99 491 MET A O 1
ATOM 3596 N N . SER A 1 492 ? 109.955 133.377 89.369 1.00 20.97 492 SER A N 1
ATOM 3597 C CA . SER A 1 492 ? 110.736 134.379 90.099 1.00 20.97 492 SER A CA 1
ATOM 3598 C C . SER A 1 492 ? 111.604 135.208 89.144 1.00 20.97 492 SER A C 1
ATOM 3599 O O . SER A 1 492 ? 112.835 135.193 89.191 1.00 20.97 492 SER A O 1
ATOM 3602 N N . MET A 1 493 ? 110.916 135.934 88.266 1.00 21.54 493 MET A N 1
ATOM 3603 C CA . MET A 1 493 ? 111.592 136.774 87.288 1.00 21.54 493 MET A CA 1
ATOM 3604 C C . MET A 1 493 ? 112.189 138.018 87.945 1.00 21.54 493 MET A C 1
ATOM 3605 O O . MET A 1 493 ? 111.681 138.533 88.946 1.00 21.54 493 MET A O 1
ATOM 3610 N N . SER A 1 494 ? 113.285 138.503 87.357 1.00 20.79 494 SER A N 1
ATOM 3611 C CA . SER A 1 494 ? 113.903 139.760 87.767 1.00 20.79 494 SER A CA 1
ATOM 3612 C C . SER A 1 494 ? 114.874 140.263 86.705 1.00 20.79 494 SER A C 1
ATOM 3613 O O . SER A 1 494 ? 115.844 139.576 86.370 1.00 20.79 494 SER A O 1
ATOM 3616 N N . VAL A 1 495 ? 114.629 141.462 86.175 1.00 23.95 495 VAL A N 1
ATOM 3617 C CA . VAL A 1 495 ? 115.448 142.046 85.116 1.00 23.95 495 VAL A CA 1
ATOM 3618 C C . VAL A 1 495 ? 115.662 143.524 85.420 1.00 23.95 495 VAL A C 1
ATOM 3619 O O . VAL A 1 495 ? 114.709 144.236 85.757 1.00 23.95 495 VAL A O 1
ATOM 3623 N N . MET A 1 496 ? 116.909 143.986 85.305 1.00 29.97 496 MET A N 1
ATOM 3624 C CA . MET A 1 496 ? 117.205 145.410 85.370 1.00 29.97 496 MET A CA 1
ATOM 3625 C C . MET A 1 496 ? 116.941 146.037 84.007 1.00 29.97 496 MET A C 1
ATOM 3626 O O . MET A 1 496 ? 117.430 145.542 82.987 1.00 29.97 496 MET A O 1
ATOM 3631 N N . VAL A 1 497 ? 116.167 147.118 83.982 1.00 33.93 497 VAL A N 1
ATOM 3632 C CA . VAL A 1 497 ? 115.794 147.780 82.738 1.00 33.93 497 VAL A CA 1
ATOM 3633 C C . VAL A 1 497 ? 116.105 149.265 82.850 1.00 33.93 497 VAL A C 1
ATOM 3634 O O . VAL A 1 497 ? 115.752 149.909 83.844 1.00 33.93 497 VAL A O 1
ATOM 3638 N N . ASN A 1 498 ? 116.768 149.807 81.829 1.00 42.25 498 ASN A N 1
ATOM 3639 C CA . ASN A 1 498 ? 117.029 151.236 81.734 1.00 42.25 498 ASN A CA 1
ATOM 3640 C C . ASN A 1 498 ? 116.456 151.765 80.427 1.00 42.25 498 ASN A C 1
ATOM 3641 O O . ASN A 1 498 ? 116.661 151.172 79.362 1.00 42.25 498 ASN A O 1
ATOM 3646 N N . ILE A 1 499 ? 115.738 152.881 80.515 1.00 45.62 499 ILE A N 1
ATOM 3647 C CA . ILE A 1 499 ? 115.076 153.495 79.369 1.00 45.62 499 ILE A CA 1
ATOM 3648 C C . ILE A 1 499 ? 115.674 154.886 79.200 1.00 45.62 499 ILE A C 1
ATOM 3649 O O . ILE A 1 499 ? 115.353 155.807 79.961 1.00 45.62 499 ILE A O 1
ATOM 3654 N N . ILE A 1 500 ? 116.550 155.046 78.206 1.00 50.16 500 ILE A N 1
ATOM 3655 C CA . ILE A 1 500 ? 117.153 156.352 77.956 1.00 50.16 500 ILE A CA 1
ATOM 3656 C C . ILE A 1 500 ? 116.125 157.320 77.380 1.00 50.16 500 ILE A C 1
ATOM 3657 O O . ILE A 1 500 ? 116.094 158.502 77.744 1.00 50.16 500 ILE A O 1
ATOM 3662 N N . SER A 1 501 ? 115.271 156.844 76.475 1.00 56.27 501 SER A N 1
ATOM 3663 C CA . SER A 1 501 ? 114.232 157.660 75.862 1.00 56.27 501 SER A CA 1
ATOM 3664 C C . SER A 1 501 ? 112.924 156.884 75.875 1.00 56.27 501 SER A C 1
ATOM 3665 O O . SER A 1 501 ? 112.898 155.703 75.515 1.00 56.27 501 SER A O 1
ATOM 3668 N N . ALA A 1 502 ? 111.843 157.548 76.281 1.00 61.34 502 ALA A N 1
ATOM 3669 C CA . ALA A 1 502 ? 110.537 156.908 76.395 1.00 61.34 502 ALA A CA 1
ATOM 3670 C C . ALA A 1 502 ? 109.488 157.792 75.741 1.00 61.34 502 ALA A C 1
ATOM 3671 O O . ALA A 1 502 ? 109.353 158.966 76.099 1.00 61.34 502 ALA A O 1
ATOM 3673 N N . SER A 1 503 ? 108.747 157.227 74.785 1.00 62.16 503 SER A N 1
ATOM 3674 C CA . SER A 1 503 ? 107.644 157.925 74.142 1.00 62.16 503 SER A CA 1
ATOM 3675 C C . SER A 1 503 ? 106.299 157.241 74.331 1.00 62.16 503 SER A C 1
ATOM 3676 O O . SER A 1 503 ? 105.267 157.915 74.250 1.00 62.16 503 SER A O 1
ATOM 3679 N N . SER A 1 504 ? 106.282 155.934 74.581 1.00 63.74 504 SER A N 1
ATOM 3680 C CA . SER A 1 504 ? 105.046 155.192 74.783 1.00 63.74 504 SER A CA 1
ATOM 3681 C C . SER A 1 504 ? 105.351 153.964 75.632 1.00 63.74 504 SER A C 1
ATOM 3682 O O . SER A 1 504 ? 106.448 153.817 76.178 1.00 63.74 504 SER A O 1
ATOM 3685 N N . ASN A 1 505 ? 104.364 153.077 75.740 1.00 56.07 505 ASN A N 1
ATOM 3686 C CA . ASN A 1 505 ? 104.500 151.849 76.524 1.00 56.07 505 ASN A CA 1
ATOM 3687 C C . ASN A 1 505 ? 105.307 150.845 75.710 1.00 56.07 505 ASN A C 1
ATOM 3688 O O . ASN A 1 505 ? 104.760 149.997 75.002 1.00 56.07 505 ASN A O 1
ATOM 3693 N N . ALA A 1 506 ? 106.632 150.944 75.812 1.00 48.10 506 ALA A N 1
ATOM 3694 C CA . ALA A 1 506 ? 107.537 150.039 75.101 1.00 48.10 506 ALA A CA 1
ATOM 3695 C C . ALA A 1 506 ? 107.846 148.830 75.985 1.00 48.10 506 ALA A C 1
ATOM 3696 O O . ALA A 1 506 ? 108.961 148.630 76.470 1.00 48.10 506 ALA A O 1
ATOM 3698 N N . GLY A 1 507 ? 106.818 148.006 76.180 1.00 41.26 507 GLY A N 1
ATOM 3699 C CA . GLY A 1 507 ? 106.930 146.862 77.063 1.00 41.26 507 GLY A CA 1
ATOM 3700 C C . GLY A 1 507 ? 106.774 145.517 76.384 1.00 41.26 507 GLY A C 1
ATOM 3701 O O . GLY A 1 507 ? 107.484 145.214 75.421 1.00 41.26 507 GLY A O 1
ATOM 3702 N N . GLN A 1 508 ? 105.846 144.702 76.890 1.00 34.38 508 GLN A N 1
ATOM 3703 C CA . GLN A 1 508 ? 105.535 143.379 76.346 1.00 34.38 508 GLN A CA 1
ATOM 3704 C C . GLN A 1 508 ? 106.766 142.465 76.364 1.00 34.38 508 GLN A C 1
ATOM 3705 O O . GLN A 1 508 ? 107.282 142.031 75.332 1.00 34.38 508 GLN A O 1
ATOM 3711 N N . ILE A 1 509 ? 107.227 142.190 77.581 1.00 27.42 509 ILE A N 1
ATOM 3712 C CA . ILE A 1 509 ? 108.221 141.153 77.839 1.00 27.42 509 ILE A CA 1
ATOM 3713 C C . ILE A 1 509 ? 107.478 139.911 78.319 1.00 27.42 509 ILE A C 1
ATOM 3714 O O . ILE A 1 509 ? 106.734 139.962 79.306 1.00 27.42 509 ILE A O 1
ATOM 3719 N N . SER A 1 510 ? 107.643 138.798 77.607 1.00 24.02 510 SER A N 1
ATOM 3720 C CA . SER A 1 510 ? 106.797 137.632 77.804 1.00 24.02 510 SER A CA 1
ATOM 3721 C C . SER A 1 510 ? 107.621 136.388 78.112 1.00 24.02 510 SER A C 1
ATOM 3722 O O . SER A 1 510 ? 108.775 136.254 77.688 1.00 24.02 510 SER A O 1
ATOM 3725 N N . LEU A 1 511 ? 107.000 135.477 78.857 1.00 19.95 511 LEU A N 1
ATOM 3726 C CA . LEU A 1 511 ? 107.573 134.180 79.177 1.00 19.95 511 LEU A CA 1
ATOM 3727 C C . LEU A 1 511 ? 106.501 133.130 78.940 1.00 19.95 511 LEU A C 1
ATOM 3728 O O . LEU A 1 511 ? 105.374 133.279 79.420 1.00 19.95 511 LEU A O 1
ATOM 3733 N N . ALA A 1 512 ? 106.846 132.077 78.202 1.00 21.51 512 ALA A N 1
ATOM 3734 C CA . ALA A 1 512 ? 105.878 131.077 77.773 1.00 21.51 512 ALA A CA 1
ATOM 3735 C C . ALA A 1 512 ? 106.347 129.684 78.162 1.00 21.51 512 ALA A C 1
ATOM 3736 O O . ALA A 1 512 ? 107.550 129.414 78.211 1.00 21.51 512 ALA A O 1
ATOM 3738 N N . TYR A 1 513 ? 105.387 128.804 78.437 1.00 23.57 513 TYR A N 1
ATOM 3739 C CA . TYR A 1 513 ? 105.665 127.415 78.772 1.00 23.57 513 TYR A CA 1
ATOM 3740 C C . TYR A 1 513 ? 105.329 126.523 77.584 1.00 23.57 513 TYR A C 1
ATOM 3741 O O . TYR A 1 513 ? 104.289 126.697 76.942 1.00 23.57 513 TYR A O 1
ATOM 3750 N N . LEU A 1 514 ? 106.208 125.563 77.298 1.00 23.69 514 LEU A N 1
ATOM 3751 C CA . LEU A 1 514 ? 106.003 124.615 76.214 1.00 23.69 514 LEU A CA 1
ATOM 3752 C C . LEU A 1 514 ? 106.289 123.207 76.715 1.00 23.69 514 LEU A C 1
ATOM 3753 O O . LEU A 1 514 ? 107.078 123.010 77.643 1.00 23.69 514 LEU A O 1
ATOM 3758 N N . ASP A 1 515 ? 105.633 122.228 76.098 1.00 29.36 515 ASP A N 1
ATOM 3759 C CA . ASP A 1 515 ? 105.871 120.833 76.424 1.00 29.36 515 ASP A CA 1
ATOM 3760 C C . ASP A 1 515 ? 107.001 120.279 75.557 1.00 29.36 515 ASP A C 1
ATOM 3761 O O . ASP A 1 515 ? 107.680 121.009 74.830 1.00 29.36 515 ASP A O 1
ATOM 3766 N N . ALA A 1 516 ? 107.210 118.964 75.638 1.00 29.75 516 ALA A N 1
ATOM 3767 C CA . ALA A 1 516 ? 108.257 118.315 74.859 1.00 29.75 516 ALA A CA 1
ATOM 3768 C C . ALA A 1 516 ? 107.977 118.320 73.362 1.00 29.75 516 ALA A C 1
ATOM 3769 O O . ALA A 1 516 ? 108.897 118.061 72.579 1.00 29.75 516 ALA A O 1
ATOM 3771 N N . PHE A 1 517 ? 106.743 118.606 72.946 1.00 31.02 517 PHE A N 1
ATOM 3772 C CA . PHE A 1 517 ? 106.369 118.605 71.537 1.00 31.02 517 PHE A CA 1
ATOM 3773 C C . PHE A 1 517 ? 105.992 119.995 71.032 1.00 31.02 517 PHE A C 1
ATOM 3774 O O . PHE A 1 517 ? 105.316 120.115 70.005 1.00 31.02 517 PHE A O 1
ATOM 3782 N N . ASP A 1 518 ? 106.413 121.045 71.741 1.00 30.16 518 ASP A N 1
ATOM 3783 C CA . ASP A 1 518 ? 106.212 122.435 71.328 1.00 30.16 518 ASP A CA 1
ATOM 3784 C C . ASP A 1 518 ? 104.725 122.767 71.179 1.00 30.16 518 ASP A C 1
ATOM 3785 O O . ASP A 1 518 ? 104.246 123.157 70.112 1.00 30.16 518 ASP A O 1
ATOM 3790 N N . ASN A 1 519 ? 103.997 122.603 72.281 1.00 29.66 519 ASN A N 1
ATOM 3791 C CA . ASN A 1 519 ? 102.596 122.994 72.371 1.00 29.66 519 ASN A CA 1
ATOM 3792 C C . ASN A 1 519 ? 102.445 124.006 73.497 1.00 29.66 519 ASN A C 1
ATOM 3793 O O . ASN A 1 519 ? 102.962 123.794 74.599 1.00 29.66 519 ASN A O 1
ATOM 3798 N N . ASN A 1 520 ? 101.745 125.102 73.215 1.00 28.82 520 ASN A N 1
ATOM 3799 C CA . ASN A 1 520 ? 101.596 126.168 74.196 1.00 28.82 520 ASN A CA 1
ATOM 3800 C C . ASN A 1 520 ? 100.787 125.693 75.397 1.00 28.82 520 ASN A C 1
ATOM 3801 O O . ASN A 1 520 ? 99.776 125.000 75.253 1.00 28.82 520 ASN A O 1
ATOM 3806 N N . LEU A 1 521 ? 101.243 126.073 76.591 1.00 25.07 521 LEU A N 1
ATOM 3807 C CA . LEU A 1 521 ? 100.561 125.739 77.831 1.00 25.07 521 LEU A CA 1
ATOM 3808 C C . LEU A 1 521 ? 100.238 126.950 78.693 1.00 25.07 521 LEU A C 1
ATOM 3809 O O . LEU A 1 521 ? 99.562 126.794 79.716 1.00 25.07 521 LEU A O 1
ATOM 3814 N N . GLY A 1 522 ? 100.695 128.142 78.317 1.00 26.05 522 GLY A N 1
ATOM 3815 C CA . GLY A 1 522 ? 100.446 129.336 79.099 1.00 26.05 522 GLY A CA 1
ATOM 3816 C C . GLY A 1 522 ? 101.641 130.264 79.146 1.00 26.05 522 GLY A C 1
ATOM 3817 O O . GLY A 1 522 ? 102.708 129.942 78.611 1.00 26.05 522 GLY A O 1
ATOM 3818 N N . GLY A 1 523 ? 101.479 131.419 79.782 1.00 23.91 523 GLY A N 1
ATOM 3819 C CA . GLY A 1 523 ? 102.576 132.365 79.877 1.00 23.91 523 GLY A CA 1
ATOM 3820 C C . GLY A 1 523 ? 102.202 133.555 80.730 1.00 23.91 523 GLY A C 1
ATOM 3821 O O . GLY A 1 523 ? 101.049 133.727 81.136 1.00 23.91 523 GLY A O 1
ATOM 3822 N N . VAL A 1 524 ? 103.212 134.379 80.995 1.00 25.07 524 VAL A N 1
ATOM 3823 C CA . VAL A 1 524 ? 103.064 135.599 81.782 1.00 25.07 524 VAL A CA 1
ATOM 3824 C C . VAL A 1 524 ? 103.786 136.734 81.068 1.00 25.07 524 VAL A C 1
ATOM 3825 O O . VAL A 1 524 ? 104.877 136.548 80.519 1.00 25.07 524 VAL A O 1
ATOM 3829 N N . SER A 1 525 ? 103.174 137.917 81.078 1.00 27.54 525 SER A N 1
ATOM 3830 C CA . SER A 1 525 ? 103.714 139.077 80.386 1.00 27.54 525 SER A CA 1
ATOM 3831 C C . SER A 1 525 ? 103.797 140.264 81.334 1.00 27.54 525 SER A C 1
ATOM 3832 O O . SER A 1 525 ? 103.005 140.391 82.273 1.00 27.54 525 SER A O 1
ATOM 3835 N N . ALA A 1 526 ? 104.771 141.134 81.075 1.00 31.59 526 ALA A N 1
ATOM 3836 C CA . ALA A 1 526 ? 104.967 142.358 81.835 1.00 31.59 526 ALA A CA 1
ATOM 3837 C C . ALA A 1 526 ? 105.210 143.513 80.875 1.00 31.59 526 ALA A C 1
ATOM 3838 O O . ALA A 1 526 ? 105.647 143.322 79.738 1.00 31.59 526 ALA A O 1
ATOM 3840 N N . ASN A 1 527 ? 104.925 144.723 81.350 1.00 38.60 527 ASN A N 1
ATOM 3841 C CA . ASN A 1 527 ? 105.064 145.935 80.556 1.00 38.60 527 ASN A CA 1
ATOM 3842 C C . ASN A 1 527 ? 106.163 146.807 81.142 1.00 38.60 527 ASN A C 1
ATOM 3843 O O . ASN A 1 527 ? 106.158 147.096 82.344 1.00 38.60 527 ASN A O 1
ATOM 3848 N N . LEU A 1 528 ? 107.101 147.219 80.294 1.00 39.05 528 LEU A N 1
ATOM 3849 C CA . LEU A 1 528 ? 108.126 148.167 80.707 1.00 39.05 528 LEU A CA 1
ATOM 3850 C C . LEU A 1 528 ? 107.505 149.530 80.982 1.00 39.05 528 LEU A C 1
ATOM 3851 O O . LEU A 1 528 ? 106.628 149.993 80.247 1.00 39.05 528 LEU A O 1
ATOM 3856 N N . GLY A 1 529 ? 107.967 150.175 82.049 1.00 48.87 529 GLY A N 1
ATOM 3857 C CA . GLY A 1 529 ? 107.422 151.446 82.474 1.00 48.87 529 GLY A CA 1
ATOM 3858 C C . GLY A 1 529 ? 107.869 152.602 81.601 1.00 48.87 529 GLY A C 1
ATOM 3859 O O . GLY A 1 529 ? 108.224 152.442 80.431 1.00 48.87 529 GLY A O 1
ATOM 3860 N N . THR A 1 530 ? 107.846 153.795 82.197 1.00 51.10 530 THR A N 1
ATOM 3861 C CA . THR A 1 530 ? 108.209 155.022 81.504 1.00 51.10 530 THR A CA 1
ATOM 3862 C C . THR A 1 530 ? 109.353 155.771 82.177 1.00 51.10 530 THR A C 1
ATOM 3863 O O . THR A 1 530 ? 110.049 156.540 81.504 1.00 51.10 530 THR A O 1
ATOM 3867 N N . THR A 1 531 ? 109.595 155.527 83.463 1.00 49.83 531 THR A N 1
ATOM 3868 C CA . THR A 1 531 ? 110.629 156.252 84.189 1.00 49.83 531 THR A CA 1
ATOM 3869 C C . THR A 1 531 ? 112.007 155.978 83.595 1.00 49.83 531 THR A C 1
ATOM 3870 O O . THR A 1 531 ? 112.297 154.880 83.111 1.00 49.83 531 THR A O 1
ATOM 3874 N N . THR A 1 532 ? 112.860 157.002 83.636 1.00 47.86 532 THR A N 1
ATOM 3875 C CA . THR A 1 532 ? 114.171 156.928 83.000 1.00 47.86 532 THR A CA 1
ATOM 3876 C C . THR A 1 532 ? 115.131 156.029 83.774 1.00 47.86 532 THR A C 1
ATOM 3877 O O . THR A 1 532 ? 115.915 155.290 83.169 1.00 47.86 532 THR A O 1
ATOM 3881 N N . GLY A 1 533 ? 115.065 156.056 85.103 1.00 44.53 533 GLY A N 1
ATOM 3882 C CA . GLY A 1 533 ? 116.053 155.382 85.920 1.00 44.53 533 GLY A CA 1
ATOM 3883 C C . GLY A 1 533 ? 116.040 153.870 85.768 1.00 44.53 533 GLY A C 1
ATOM 3884 O O . GLY A 1 533 ? 115.166 153.270 85.140 1.00 44.53 533 GLY A O 1
ATOM 3885 N N . TRP A 1 534 ? 117.050 153.246 86.375 1.00 39.87 534 TRP A N 1
ATOM 3886 C CA . TRP A 1 534 ? 117.241 151.803 86.294 1.00 39.87 534 TRP A CA 1
ATOM 3887 C C . TRP A 1 534 ? 116.223 151.069 87.156 1.00 39.87 534 TRP A C 1
ATOM 3888 O O . TRP A 1 534 ? 116.459 150.841 88.347 1.00 39.87 534 TRP A O 1
ATOM 3899 N N . LYS A 1 535 ? 115.091 150.693 86.567 1.00 34.89 535 LYS A N 1
ATOM 3900 C CA . LYS A 1 535 ? 114.044 150.021 87.319 1.00 34.89 535 LYS A CA 1
ATOM 3901 C C . LYS A 1 535 ? 114.226 148.505 87.271 1.00 34.89 535 LYS A C 1
ATOM 3902 O O . LYS A 1 535 ? 115.049 147.966 86.526 1.00 34.89 535 LYS A O 1
ATOM 3908 N N . VAL A 1 536 ? 113.440 147.816 88.095 1.00 27.93 536 VAL A N 1
ATOM 3909 C CA . VAL A 1 536 ? 113.401 146.359 88.132 1.00 27.93 536 VAL A CA 1
ATOM 3910 C C . VAL A 1 536 ? 112.043 145.898 87.627 1.00 27.93 536 VAL A C 1
ATOM 3911 O O . VAL A 1 536 ? 111.007 146.473 87.981 1.00 27.93 536 VAL A O 1
ATOM 3915 N N . ILE A 1 537 ? 112.049 144.869 86.784 1.00 26.05 537 ILE A N 1
ATOM 3916 C CA . ILE A 1 537 ? 110.826 144.254 86.283 1.00 26.05 537 ILE A CA 1
ATOM 3917 C C . ILE A 1 537 ? 110.848 142.779 86.650 1.00 26.05 537 ILE A C 1
ATOM 3918 O O . ILE A 1 537 ? 111.807 142.068 86.330 1.00 26.05 537 ILE A O 1
ATOM 3923 N N . GLY A 1 538 ? 109.790 142.323 87.313 1.00 26.72 538 GLY A N 1
ATOM 3924 C CA . GLY A 1 538 ? 109.713 140.949 87.764 1.00 26.72 538 GLY A CA 1
ATOM 3925 C C . GLY A 1 538 ? 109.198 140.832 89.182 1.00 26.72 538 GLY A C 1
ATOM 3926 O O . GLY A 1 538 ? 109.117 139.730 89.732 1.00 26.72 538 GLY A O 1
ATOM 3927 N N . LYS A 1 539 ? 108.852 141.971 89.788 1.00 30.72 539 LYS A N 1
ATOM 3928 C CA . LYS A 1 539 ? 108.230 141.940 91.107 1.00 30.72 539 LYS A CA 1
ATOM 3929 C C . LYS A 1 539 ? 106.887 141.224 91.059 1.00 30.72 539 LYS A C 1
ATOM 3930 O O . LYS A 1 539 ? 106.578 140.406 91.933 1.00 30.72 539 LYS A O 1
ATOM 3936 N N . ASN A 1 540 ? 106.080 141.511 90.038 1.00 29.75 540 ASN A N 1
ATOM 3937 C CA . ASN A 1 540 ? 104.787 140.870 89.857 1.00 29.75 540 ASN A CA 1
ATOM 3938 C C . ASN A 1 540 ? 104.602 140.542 88.381 1.00 29.75 540 ASN A C 1
ATOM 3939 O O . ASN A 1 540 ? 105.514 140.716 87.567 1.00 29.75 540 ASN A O 1
ATOM 3944 N N . THR A 1 541 ? 103.415 140.015 88.057 1.00 29.26 541 THR A N 1
ATOM 3945 C CA . THR A 1 541 ? 102.947 139.703 86.696 1.00 29.26 541 THR A CA 1
ATOM 3946 C C . THR A 1 541 ? 103.971 138.905 85.883 1.00 29.26 541 THR A C 1
ATOM 3947 O O . THR A 1 541 ? 103.879 138.834 84.654 1.00 29.26 541 THR A O 1
ATOM 3951 N N . LEU A 1 542 ? 104.938 138.275 86.557 1.00 26.45 542 LEU A N 1
ATOM 3952 C CA . LEU A 1 542 ? 105.870 137.367 85.901 1.00 26.45 542 LEU A CA 1
ATOM 3953 C C . LEU A 1 542 ? 106.135 136.122 86.737 1.00 26.45 542 LEU A C 1
ATOM 3954 O O . LEU A 1 542 ? 106.993 135.313 86.361 1.00 26.45 542 LEU A O 1
ATOM 3959 N N . ARG A 1 543 ? 105.430 135.943 87.848 1.00 22.51 543 ARG A N 1
ATOM 3960 C CA . ARG A 1 543 ? 105.585 134.791 88.718 1.00 22.51 543 ARG A CA 1
ATOM 3961 C C . ARG A 1 543 ? 104.468 133.794 88.443 1.00 22.51 543 ARG A C 1
ATOM 3962 O O . ARG A 1 543 ? 103.458 134.117 87.811 1.00 22.51 543 ARG A O 1
ATOM 3970 N N . GLY A 1 544 ? 104.661 132.575 88.924 1.00 20.93 544 GLY A N 1
ATOM 3971 C CA . GLY A 1 544 ? 103.656 131.547 88.753 1.00 20.93 544 GLY A CA 1
ATOM 3972 C C . GLY A 1 544 ? 104.244 130.178 89.008 1.00 20.93 544 GLY A C 1
ATOM 3973 O O . GLY A 1 544 ? 105.445 130.020 89.249 1.00 20.93 544 GLY A O 1
ATOM 3974 N N . ARG A 1 545 ? 103.364 129.185 88.949 1.00 16.14 545 ARG A N 1
ATOM 3975 C CA . ARG A 1 545 ? 103.736 127.789 89.122 1.00 16.14 545 ARG A CA 1
ATOM 3976 C C . ARG A 1 545 ? 103.563 127.066 87.794 1.00 16.14 545 ARG A C 1
ATOM 3977 O O . ARG A 1 545 ? 102.519 127.191 87.146 1.00 16.14 545 ARG A O 1
ATOM 3985 N N . LEU A 1 546 ? 104.588 126.322 87.395 1.00 21.05 546 LEU A N 1
ATOM 3986 C CA . LEU A 1 546 ? 104.591 125.709 86.076 1.00 21.05 546 LEU A CA 1
ATOM 3987 C C . LEU A 1 546 ? 103.507 124.638 85.982 1.00 21.05 546 LEU A C 1
ATOM 3988 O O . LEU A 1 546 ? 103.310 123.866 86.926 1.00 21.05 546 LEU A O 1
ATOM 3993 N N . PRO A 1 547 ? 102.785 124.572 84.864 1.00 23.98 547 PRO A N 1
ATOM 3994 C CA . PRO A 1 547 ? 101.794 123.504 84.690 1.00 23.98 547 PRO A CA 1
ATOM 3995 C C . PRO A 1 547 ? 102.463 122.139 84.650 1.00 23.98 547 PRO A C 1
ATOM 3996 O O . PRO A 1 547 ? 103.620 122.000 84.246 1.00 23.98 547 PRO A O 1
ATOM 4000 N N . VAL A 1 548 ? 101.717 121.124 85.083 1.00 24.12 548 VAL A N 1
ATOM 4001 C CA . VAL A 1 548 ? 102.248 119.767 85.118 1.00 24.12 548 VAL A CA 1
ATOM 4002 C C . VAL A 1 548 ? 102.502 119.287 83.696 1.00 24.12 548 VAL A C 1
ATOM 4003 O O . VAL A 1 548 ? 101.609 119.322 82.840 1.00 24.12 548 VAL A O 1
ATOM 4007 N N . GLY A 1 549 ? 103.728 118.833 83.439 1.00 25.47 549 GLY A N 1
ATOM 4008 C CA . GLY A 1 549 ? 104.106 118.321 82.140 1.00 25.47 549 GLY A CA 1
ATOM 4009 C C . GLY A 1 549 ? 104.891 119.273 81.265 1.00 25.47 549 GLY A C 1
ATOM 4010 O O . GLY A 1 549 ? 105.212 118.912 80.126 1.00 25.47 549 GLY A O 1
ATOM 4011 N N . THR A 1 550 ? 105.207 120.471 81.750 1.00 24.66 550 THR A N 1
ATOM 4012 C CA . THR A 1 550 ? 105.995 121.408 80.964 1.00 24.66 550 THR A CA 1
ATOM 4013 C C . THR A 1 550 ? 107.421 120.896 80.790 1.00 24.66 550 THR A C 1
ATOM 4014 O O . THR A 1 550 ? 107.954 120.169 81.634 1.00 24.66 550 THR A O 1
ATOM 4018 N N . ALA A 1 551 ? 108.037 121.272 79.670 1.00 23.48 551 ALA A N 1
ATOM 4019 C CA . ALA A 1 551 ? 109.373 120.785 79.350 1.00 23.48 551 ALA A CA 1
ATOM 4020 C C . ALA A 1 551 ? 110.342 121.924 79.058 1.00 23.48 551 ALA A C 1
ATOM 4021 O O . ALA A 1 551 ? 111.530 121.830 79.383 1.00 23.48 551 ALA A O 1
ATOM 4023 N N . LYS A 1 552 ? 109.855 122.999 78.441 1.00 22.05 552 LYS A N 1
ATOM 4024 C CA . LYS A 1 552 ? 110.717 124.098 78.032 1.00 22.05 552 LYS A CA 1
ATOM 4025 C C . LYS A 1 552 ? 110.080 125.433 78.391 1.00 22.05 552 LYS A C 1
ATOM 4026 O O . LYS A 1 552 ? 108.858 125.563 78.498 1.00 22.05 552 LYS A O 1
ATOM 4032 N N . VAL A 1 553 ? 110.942 126.432 78.565 1.00 18.61 553 VAL A N 1
ATOM 4033 C CA . VAL A 1 553 ? 110.547 127.798 78.885 1.00 18.61 553 VAL A CA 1
ATOM 4034 C C . VAL A 1 553 ? 111.127 128.720 77.822 1.00 18.61 553 VAL A C 1
ATOM 4035 O O . VAL A 1 553 ? 112.332 128.676 77.545 1.00 18.61 553 VAL A O 1
ATOM 4039 N N . ARG A 1 554 ? 110.275 129.554 77.231 1.00 22.00 554 ARG A N 1
ATOM 4040 C CA . ARG A 1 554 ? 110.672 130.462 76.163 1.00 22.00 554 ARG A CA 1
ATOM 4041 C C . ARG A 1 554 ? 110.587 131.897 76.665 1.00 22.00 554 ARG A C 1
ATOM 4042 O O . ARG A 1 554 ? 109.547 132.317 77.184 1.00 22.00 554 ARG A O 1
ATOM 4050 N N . LEU A 1 555 ? 111.677 132.638 76.506 1.00 22.92 555 LEU A N 1
ATOM 4051 C CA . LEU A 1 555 ? 111.753 134.042 76.881 1.00 22.92 555 LEU A CA 1
ATOM 4052 C C . LEU A 1 555 ? 111.701 134.897 75.623 1.00 22.92 555 LEU A C 1
ATOM 4053 O O . LEU A 1 555 ? 112.484 134.676 74.690 1.00 22.92 555 LEU A O 1
ATOM 4058 N N . ASN A 1 556 ? 110.787 135.870 75.602 1.00 26.60 556 ASN A N 1
ATOM 4059 C CA . ASN A 1 556 ? 110.651 136.806 74.497 1.00 26.60 556 ASN A CA 1
ATOM 4060 C C . ASN A 1 556 ? 110.701 138.230 75.034 1.00 26.60 556 ASN A C 1
ATOM 4061 O O . ASN A 1 556 ? 110.073 138.548 76.049 1.00 26.60 556 ASN A O 1
ATOM 4066 N N . ILE A 1 557 ? 111.453 139.080 74.342 1.00 29.06 557 ILE A N 1
ATOM 4067 C CA . ILE A 1 557 ? 111.583 140.493 74.672 1.00 29.06 557 ILE A CA 1
ATOM 4068 C C . ILE A 1 557 ? 111.242 141.291 73.424 1.00 29.06 557 ILE A C 1
ATOM 4069 O O . ILE A 1 557 ? 111.827 141.061 72.358 1.00 29.06 557 ILE A O 1
ATOM 4074 N N . GLN A 1 558 ? 110.303 142.224 73.556 1.00 38.62 558 GLN A N 1
ATOM 4075 C CA . GLN A 1 558 ? 109.807 143.007 72.435 1.00 38.62 558 GLN A CA 1
ATOM 4076 C C . GLN A 1 558 ? 109.925 144.490 72.755 1.00 38.62 558 GLN A C 1
ATOM 4077 O O . GLN A 1 558 ? 109.775 144.907 73.907 1.00 38.62 558 GLN A O 1
ATOM 4083 N N . THR A 1 559 ? 110.209 145.283 71.724 1.00 44.71 559 THR A N 1
ATOM 4084 C CA . THR A 1 559 ? 110.286 146.733 71.844 1.00 44.71 559 THR A CA 1
ATOM 4085 C C . THR A 1 559 ? 109.548 147.369 70.678 1.00 44.71 559 THR A C 1
ATOM 4086 O O . THR A 1 559 ? 109.792 147.017 69.520 1.00 44.71 559 THR A O 1
ATOM 4090 N N . VAL A 1 560 ? 108.648 148.306 70.985 1.00 48.72 560 VAL A N 1
ATOM 4091 C CA . VAL A 1 560 ? 107.933 149.012 69.929 1.00 48.72 560 VAL A CA 1
ATOM 4092 C C . VAL A 1 560 ? 108.877 149.997 69.242 1.00 48.72 560 VAL A C 1
ATOM 4093 O O . VAL A 1 560 ? 109.878 150.450 69.810 1.00 48.72 560 VAL A O 1
ATOM 4097 N N . ALA A 1 561 ? 108.560 150.316 67.988 1.00 52.44 561 ALA A N 1
ATOM 4098 C CA . ALA A 1 561 ? 109.367 151.260 67.226 1.00 52.44 561 ALA A CA 1
ATOM 4099 C C . ALA A 1 561 ? 109.396 152.618 67.916 1.00 52.44 561 ALA A C 1
ATOM 4100 O O . ALA A 1 561 ? 108.408 153.050 68.517 1.00 52.44 561 ALA A O 1
ATOM 4102 N N . GLY A 1 562 ? 110.539 153.292 67.827 1.00 55.20 562 GLY A N 1
ATOM 4103 C CA . GLY A 1 562 ? 110.714 154.552 68.521 1.00 55.20 562 GLY A CA 1
ATOM 4104 C C . GLY A 1 562 ? 111.647 154.460 69.711 1.00 55.20 562 GLY A C 1
ATOM 4105 O O . GLY A 1 562 ? 112.871 154.442 69.547 1.00 55.20 562 GLY A O 1
ATOM 4106 N N . ALA A 1 563 ? 111.075 154.420 70.913 1.00 55.14 563 ALA A N 1
ATOM 4107 C CA . ALA A 1 563 ? 111.868 154.427 72.136 1.00 55.14 563 ALA A CA 1
ATOM 4108 C C . ALA A 1 563 ? 112.842 153.256 72.174 1.00 55.14 563 ALA A C 1
ATOM 4109 O O . ALA A 1 563 ? 112.512 152.133 71.781 1.00 55.14 563 ALA A O 1
ATOM 4111 N N . ASP A 1 564 ? 114.053 153.528 72.656 1.00 55.03 564 ASP A N 1
ATOM 4112 C CA . ASP A 1 564 ? 115.112 152.536 72.773 1.00 55.03 564 ASP A CA 1
ATOM 4113 C C . ASP A 1 564 ? 115.420 152.291 74.244 1.00 55.03 564 ASP A C 1
ATOM 4114 O O . ASP A 1 564 ? 115.460 153.232 75.044 1.00 55.03 564 ASP A O 1
ATOM 4119 N N . VAL A 1 565 ? 115.637 151.025 74.596 1.00 46.12 565 VAL A N 1
ATOM 4120 C CA . VAL A 1 565 ? 115.805 150.600 75.976 1.00 46.12 565 VAL A CA 1
ATOM 4121 C C . VAL A 1 565 ? 117.062 149.741 76.077 1.00 46.12 565 VAL A C 1
ATOM 4122 O O . VAL A 1 565 ? 117.774 149.528 75.097 1.00 46.12 565 VAL A O 1
ATOM 4126 N N . GLN A 1 566 ? 117.327 149.247 77.286 1.00 42.62 566 GLN A N 1
ATOM 4127 C CA . GLN A 1 566 ? 118.417 148.306 77.500 1.00 42.62 566 GLN A CA 1
ATOM 4128 C C . GLN A 1 566 ? 118.112 147.458 78.728 1.00 42.62 566 GLN A C 1
ATOM 4129 O O . GLN A 1 566 ? 117.509 147.941 79.693 1.00 42.62 566 GLN A O 1
ATOM 4135 N N . TYR A 1 567 ? 118.525 146.193 78.674 1.00 32.48 567 TYR A N 1
ATOM 4136 C CA . TYR A 1 567 ? 118.241 145.213 79.710 1.00 32.48 567 TYR A CA 1
ATOM 4137 C C . TYR A 1 567 ? 119.537 144.638 80.263 1.00 32.48 567 TYR A C 1
ATOM 4138 O O . TYR A 1 567 ? 120.572 144.629 79.588 1.00 32.48 567 TYR A O 1
ATOM 4147 N N . THR A 1 568 ? 119.470 144.154 81.502 1.00 29.36 568 THR A N 1
ATOM 4148 C CA . THR A 1 568 ? 120.615 143.526 82.144 1.00 29.36 568 THR A CA 1
ATOM 4149 C C . THR A 1 568 ? 120.086 142.548 83.188 1.00 29.36 568 THR A C 1
ATOM 4150 O O . THR A 1 568 ? 118.969 142.697 83.695 1.00 29.36 568 THR A O 1
ATOM 4154 N N . ASN A 1 569 ? 120.899 141.533 83.487 1.00 25.22 569 ASN A N 1
ATOM 4155 C CA . ASN A 1 569 ? 120.544 140.465 84.423 1.00 25.22 569 ASN A CA 1
ATOM 4156 C C . ASN A 1 569 ? 119.204 139.829 84.056 1.00 25.22 569 ASN A C 1
ATOM 4157 O O . ASN A 1 569 ? 118.310 139.672 84.890 1.00 25.22 569 ASN A O 1
ATOM 4162 N N . ILE A 1 570 ? 119.070 139.456 82.785 1.00 22.50 570 ILE A N 1
ATOM 4163 C CA . ILE A 1 570 ? 117.859 138.797 82.312 1.00 22.50 570 ILE A CA 1
ATOM 4164 C C . ILE A 1 570 ? 117.961 137.324 82.681 1.00 22.50 570 ILE A C 1
ATOM 4165 O O . ILE A 1 570 ? 118.471 136.511 81.902 1.00 22.50 570 ILE A O 1
ATOM 4170 N N . LEU A 1 571 ? 117.482 136.971 83.872 1.00 20.06 571 LEU A N 1
ATOM 4171 C CA . LEU A 1 571 ? 117.673 135.635 84.418 1.00 20.06 571 LEU A CA 1
ATOM 4172 C C . LEU A 1 571 ? 116.357 135.089 84.951 1.00 20.06 571 LEU A C 1
ATOM 4173 O O . LEU A 1 571 ? 115.588 135.817 85.587 1.00 20.06 571 LEU A O 1
ATOM 4178 N N . CYS A 1 572 ? 116.098 133.816 84.671 1.00 21.09 572 CYS A N 1
ATOM 4179 C CA . CYS A 1 572 ? 115.061 133.054 85.350 1.00 21.09 572 CYS A CA 1
ATOM 4180 C C . CYS A 1 572 ? 115.678 132.348 86.547 1.00 21.09 572 CYS A C 1
ATOM 4181 O O . CYS A 1 572 ? 116.901 132.218 86.638 1.00 21.09 572 CYS A O 1
ATOM 4184 N N . ASN A 1 573 ? 114.832 131.903 87.472 1.00 17.59 573 ASN A N 1
ATOM 4185 C CA . ASN A 1 573 ? 115.290 131.168 88.650 1.00 17.59 573 ASN A CA 1
ATOM 4186 C C . ASN A 1 573 ? 114.196 130.183 89.047 1.00 17.59 573 ASN A C 1
ATOM 4187 O O . ASN A 1 573 ? 113.258 130.540 89.768 1.00 17.59 573 ASN A O 1
ATOM 4192 N N . ILE A 1 574 ? 114.322 128.946 88.582 1.00 17.48 574 ILE A N 1
ATOM 4193 C CA . ILE A 1 574 ? 113.326 127.917 88.856 1.00 17.48 574 ILE A CA 1
ATOM 4194 C C . ILE A 1 574 ? 113.538 127.379 90.264 1.00 17.48 574 ILE A C 1
ATOM 4195 O O . ILE A 1 574 ? 114.679 127.169 90.693 1.00 17.48 574 ILE A O 1
ATOM 4200 N N . ILE A 1 575 ? 112.433 127.172 90.983 1.00 18.28 575 ILE A N 1
ATOM 4201 C CA . ILE A 1 575 ? 112.390 126.634 92.348 1.00 18.28 575 ILE A CA 1
ATOM 4202 C C . ILE A 1 575 ? 113.500 127.196 93.230 1.00 18.28 575 ILE A C 1
ATOM 4203 O O . ILE A 1 575 ? 113.495 128.379 93.572 1.00 18.28 575 ILE A O 1
ATOM 4208 N N . GLY B 1 14 ? 119.265 124.157 175.375 1.00 46.42 14 GLY B N 1
ATOM 4209 C CA . GLY B 1 14 ? 117.818 124.103 175.282 1.00 46.42 14 GLY B CA 1
ATOM 4210 C C . GLY B 1 14 ? 117.323 123.558 173.957 1.00 46.42 14 GLY B C 1
ATOM 4211 O O . GLY B 1 14 ? 117.266 124.279 172.961 1.00 46.42 14 GLY B O 1
ATOM 4212 N N . GLN B 1 15 ? 116.968 122.276 173.946 1.00 43.41 15 GLN B N 1
ATOM 4213 C CA . GLN B 1 15 ? 116.479 121.651 172.730 1.00 43.41 15 GLN B CA 1
ATOM 4214 C C . GLN B 1 15 ? 115.102 122.203 172.363 1.00 43.41 15 GLN B C 1
ATOM 4215 O O . GLN B 1 15 ? 114.302 122.537 173.241 1.00 43.41 15 GLN B O 1
ATOM 4221 N N . PRO B 1 16 ? 114.804 122.316 171.070 1.00 39.78 16 PRO B N 1
ATOM 4222 C CA . PRO B 1 16 ? 113.507 122.864 170.658 1.00 39.78 16 PRO B CA 1
ATOM 4223 C C . PRO B 1 16 ? 112.355 121.934 171.007 1.00 39.78 16 PRO B C 1
ATOM 4224 O O . PRO B 1 16 ? 112.509 120.714 171.097 1.00 39.78 16 PRO B O 1
ATOM 4228 N N . TRP B 1 17 ? 111.185 122.537 171.205 1.00 40.53 17 TRP B N 1
ATOM 4229 C CA . TRP B 1 17 ? 109.975 121.781 171.487 1.00 40.53 17 TRP B CA 1
ATOM 4230 C C . TRP B 1 17 ? 109.514 121.041 170.232 1.00 40.53 17 TRP B C 1
ATOM 4231 O O . TRP B 1 17 ? 109.870 121.397 169.105 1.00 40.53 17 TRP B O 1
ATOM 4242 N N . ARG B 1 18 ? 108.726 119.989 170.439 1.00 38.67 18 ARG B N 1
ATOM 4243 C CA . ARG B 1 18 ? 108.258 119.131 169.359 1.00 38.67 18 ARG B CA 1
ATOM 4244 C C . ARG B 1 18 ? 106.737 119.130 169.302 1.00 38.67 18 ARG B C 1
ATOM 4245 O O . ARG B 1 18 ? 106.065 119.040 170.336 1.00 38.67 18 ARG B O 1
ATOM 4253 N N . PHE B 1 19 ? 106.198 119.227 168.087 1.00 36.03 19 PHE B N 1
ATOM 4254 C CA . PHE B 1 19 ? 104.759 119.241 167.857 1.00 36.03 19 PHE B CA 1
ATOM 4255 C C . PHE B 1 19 ? 104.393 118.135 166.879 1.00 36.03 19 PHE B C 1
ATOM 4256 O O . PHE B 1 19 ? 105.016 118.008 165.819 1.00 36.03 19 PHE B O 1
ATOM 4264 N N . SER B 1 20 ? 103.386 117.336 167.237 1.00 33.27 20 SER B N 1
ATOM 4265 C CA . SER B 1 20 ? 102.928 116.270 166.352 1.00 33.27 20 SER B CA 1
ATOM 4266 C C . SER B 1 20 ? 102.067 116.805 165.213 1.00 33.27 20 SER B C 1
ATOM 4267 O O . SER B 1 20 ? 102.177 116.333 164.076 1.00 33.27 20 SER B O 1
ATOM 4270 N N . SER B 1 21 ? 101.209 117.783 165.495 1.00 36.04 21 SER B N 1
ATOM 4271 C CA . SER B 1 21 ? 100.284 118.311 164.503 1.00 36.04 21 SER B CA 1
ATOM 4272 C C . SER B 1 21 ? 100.242 119.828 164.605 1.00 36.04 21 SER B C 1
ATOM 4273 O O . SER B 1 21 ? 100.576 120.415 165.638 1.00 36.04 21 SER B O 1
ATOM 4276 N N . VAL B 1 22 ? 99.829 120.463 163.505 1.00 33.08 22 VAL B N 1
ATOM 4277 C CA . VAL B 1 22 ? 99.778 121.921 163.461 1.00 33.08 22 VAL B CA 1
ATOM 4278 C C . VAL B 1 22 ? 98.667 122.452 164.361 1.00 33.08 22 VAL B C 1
ATOM 4279 O O . VAL B 1 22 ? 98.772 123.557 164.909 1.00 33.08 22 VAL B O 1
ATOM 4283 N N . ALA B 1 23 ? 97.585 121.685 164.524 1.00 34.49 23 ALA B N 1
ATOM 4284 C CA . ALA B 1 23 ? 96.507 122.113 165.411 1.00 34.49 23 ALA B CA 1
ATOM 4285 C C . ALA B 1 23 ? 96.993 122.216 166.851 1.00 34.49 23 ALA B C 1
ATOM 4286 O O . ALA B 1 23 ? 96.643 123.160 167.569 1.00 34.49 23 ALA B O 1
ATOM 4288 N N . LYS B 1 24 ? 97.806 121.251 167.287 1.00 34.48 24 LYS B N 1
ATOM 4289 C CA . LYS B 1 24 ? 98.372 121.304 168.631 1.00 34.48 24 LYS B CA 1
ATOM 4290 C C . LYS B 1 24 ? 99.289 122.510 168.795 1.00 34.48 24 LYS B C 1
ATOM 4291 O O . LYS B 1 24 ? 99.289 123.161 169.847 1.00 34.48 24 LYS B O 1
ATOM 4297 N N . MET B 1 25 ? 100.085 122.817 167.768 1.00 34.72 25 MET B N 1
ATOM 4298 C CA . MET B 1 25 ? 100.948 123.994 167.823 1.00 34.72 25 MET B CA 1
ATOM 4299 C C . MET B 1 25 ? 100.131 125.275 167.926 1.00 34.72 25 MET B C 1
ATOM 4300 O O . MET B 1 25 ? 100.479 126.184 168.690 1.00 34.72 25 MET B O 1
ATOM 4305 N N . LYS B 1 26 ? 99.040 125.366 167.163 1.00 32.11 26 LYS B N 1
ATOM 4306 C CA . LYS B 1 26 ? 98.182 126.544 167.243 1.00 32.11 26 LYS B CA 1
ATOM 4307 C C . LYS B 1 26 ? 97.526 126.659 168.614 1.00 32.11 26 LYS B C 1
ATOM 4308 O O . LYS B 1 26 ? 97.376 127.765 169.147 1.00 32.11 26 LYS B O 1
ATOM 4314 N N . ALA B 1 27 ? 97.124 125.527 169.196 1.00 37.17 27 ALA B N 1
ATOM 4315 C CA . ALA B 1 27 ? 96.443 125.556 170.487 1.00 37.17 27 ALA B CA 1
ATOM 4316 C C . ALA B 1 27 ? 97.371 126.018 171.606 1.00 37.17 27 ALA B C 1
ATOM 4317 O O . ALA B 1 27 ? 96.954 126.776 172.490 1.00 37.17 27 ALA B O 1
ATOM 4319 N N . PHE B 1 28 ? 98.627 125.575 171.585 1.00 42.32 28 PHE B N 1
ATOM 4320 C CA . PHE B 1 28 ? 99.549 125.853 172.678 1.00 42.32 28 PHE B CA 1
ATOM 4321 C C . PHE B 1 28 ? 99.851 127.347 172.719 1.00 42.32 28 PHE B C 1
ATOM 4322 O O . PHE B 1 28 ? 100.098 127.975 171.685 1.00 42.32 28 PHE B O 1
ATOM 4330 N N . ASN B 1 29 ? 99.830 127.921 173.918 1.00 46.26 29 ASN B N 1
ATOM 4331 C CA . ASN B 1 29 ? 100.056 129.345 174.112 1.00 46.26 29 ASN B CA 1
ATOM 4332 C C . ASN B 1 29 ? 101.511 129.613 174.474 1.00 46.26 29 ASN B C 1
ATOM 4333 O O . ASN B 1 29 ? 102.103 128.897 175.285 1.00 46.26 29 ASN B O 1
ATOM 4338 N N . TYR B 1 30 ? 102.077 130.664 173.882 1.00 46.14 30 TYR B N 1
ATOM 4339 C CA . TYR B 1 30 ? 103.489 130.986 174.042 1.00 46.14 30 TYR B CA 1
ATOM 4340 C C . TYR B 1 30 ? 103.724 132.106 175.048 1.00 46.14 30 TYR B C 1
ATOM 4341 O O . TYR B 1 30 ? 104.761 132.776 174.987 1.00 46.14 30 TYR B O 1
ATOM 4350 N N . SER B 1 31 ? 102.778 132.334 175.963 1.00 55.09 31 SER B N 1
ATOM 4351 C CA . SER B 1 31 ? 102.951 133.389 176.957 1.00 55.09 31 SER B CA 1
ATOM 4352 C C . SER B 1 31 ? 104.119 133.084 177.888 1.00 55.09 31 SER B C 1
ATOM 4353 O O . SER B 1 31 ? 104.954 133.954 178.161 1.00 55.09 31 SER B O 1
ATOM 4356 N N . CYS B 1 32 ? 104.193 131.851 178.385 1.00 59.48 32 CYS B N 1
ATOM 4357 C CA . CYS B 1 32 ? 105.227 131.451 179.330 1.00 59.48 32 CYS B CA 1
ATOM 4358 C C . CYS B 1 32 ? 106.321 130.598 178.701 1.00 59.48 32 CYS B C 1
ATOM 4359 O O . CYS B 1 32 ? 107.197 130.113 179.423 1.00 59.48 32 CYS B O 1
ATOM 4362 N N . TYR B 1 33 ? 106.297 130.404 177.386 1.00 49.13 33 TYR B N 1
ATOM 4363 C CA . TYR B 1 33 ? 107.278 129.563 176.710 1.00 49.13 33 TYR B CA 1
ATOM 4364 C C . TYR B 1 33 ? 108.470 130.415 176.291 1.00 49.13 33 TYR B C 1
ATOM 4365 O O . TYR B 1 33 ? 108.326 131.337 175.479 1.00 49.13 33 TYR B O 1
ATOM 4374 N N . LEU B 1 34 ? 109.641 130.106 176.841 1.00 47.47 34 LEU B N 1
ATOM 4375 C CA . LEU B 1 34 ? 110.884 130.799 176.515 1.00 47.47 34 LEU B CA 1
ATOM 4376 C C . LEU B 1 34 ? 111.734 129.857 175.666 1.00 47.47 34 LEU B C 1
ATOM 4377 O O . LEU B 1 34 ? 112.559 129.098 176.174 1.00 47.47 34 LEU B O 1
ATOM 4382 N N . GLY B 1 35 ? 111.526 129.916 174.359 1.00 45.42 35 GLY B N 1
ATOM 4383 C CA . GLY B 1 35 ? 112.249 129.060 173.438 1.00 45.42 35 GLY B CA 1
ATOM 4384 C C . GLY B 1 35 ? 112.522 129.779 172.136 1.00 45.42 35 GLY B C 1
ATOM 4385 O O . GLY B 1 35 ? 111.801 130.698 171.743 1.00 45.42 35 GLY B O 1
ATOM 4386 N N . SER B 1 36 ? 113.588 129.342 171.461 1.00 41.56 36 SER B N 1
ATOM 4387 C CA . SER B 1 36 ? 113.994 129.999 170.223 1.00 41.56 36 SER B CA 1
ATOM 4388 C C . SER B 1 36 ? 113.330 129.365 169.007 1.00 41.56 36 SER B C 1
ATOM 4389 O O . SER B 1 36 ? 112.998 130.064 168.042 1.00 41.56 36 SER B O 1
ATOM 4392 N N . SER B 1 37 ? 113.127 128.050 169.029 1.00 40.34 37 SER B N 1
ATOM 4393 C CA . SER B 1 37 ? 112.622 127.354 167.853 1.00 40.34 37 SER B CA 1
ATOM 4394 C C . SER B 1 37 ? 111.761 126.175 168.287 1.00 40.34 37 SER B C 1
ATOM 4395 O O . SER B 1 37 ? 111.859 125.684 169.414 1.00 40.34 37 SER B O 1
ATOM 4398 N N . VAL B 1 38 ? 110.902 125.737 167.365 1.00 37.34 38 VAL B N 1
ATOM 4399 C CA . VAL B 1 38 ? 110.066 124.556 167.537 1.00 37.34 38 VAL B CA 1
ATOM 4400 C C . VAL B 1 38 ? 110.127 123.724 166.262 1.00 37.34 38 VAL B C 1
ATOM 4401 O O . VAL B 1 38 ? 110.411 124.228 165.173 1.00 37.34 38 VAL B O 1
ATOM 4405 N N . PHE B 1 39 ? 109.831 122.433 166.407 1.00 34.96 39 PHE B N 1
ATOM 4406 C CA . PHE B 1 39 ? 109.964 121.461 165.327 1.00 34.96 39 PHE B CA 1
ATOM 4407 C C . PHE B 1 39 ? 108.661 120.691 165.191 1.00 34.96 39 PHE B C 1
ATOM 4408 O O . PHE B 1 39 ? 108.186 120.097 166.165 1.00 34.96 39 PHE B O 1
ATOM 4416 N N . LEU B 1 40 ? 108.087 120.695 163.990 1.00 34.46 40 LEU B N 1
ATOM 4417 C CA . LEU B 1 40 ? 106.875 119.943 163.699 1.00 34.46 40 LEU B CA 1
ATOM 4418 C C . LEU B 1 40 ? 107.229 118.729 162.849 1.00 34.46 40 LEU B C 1
ATOM 4419 O O . LEU B 1 40 ? 107.961 118.847 161.858 1.00 34.46 40 LEU B O 1
ATOM 4424 N N . GLU B 1 41 ? 106.726 117.562 163.258 1.00 37.29 41 GLU B N 1
ATOM 4425 C CA . GLU B 1 41 ? 106.986 116.326 162.526 1.00 37.29 41 GLU B CA 1
ATOM 4426 C C . GLU B 1 41 ? 106.135 116.231 161.266 1.00 37.29 41 GLU B C 1
ATOM 4427 O O . GLU B 1 41 ? 106.599 115.725 160.238 1.00 37.29 41 GLU B O 1
ATOM 4433 N N . SER B 1 42 ? 104.893 116.707 161.327 1.00 33.22 42 SER B N 1
ATOM 4434 C CA . SER B 1 42 ? 103.991 116.651 160.186 1.00 33.22 42 SER B CA 1
ATOM 4435 C C . SER B 1 42 ? 102.899 117.693 160.372 1.00 33.22 42 SER B C 1
ATOM 4436 O O . SER B 1 42 ? 102.474 117.957 161.499 1.00 33.22 42 SER B O 1
ATOM 4439 N N . TRP B 1 43 ? 102.453 118.281 159.260 1.00 29.93 43 TRP B N 1
ATOM 4440 C CA . TRP B 1 43 ? 101.394 119.282 159.338 1.00 29.93 43 TRP B CA 1
ATOM 4441 C C . TRP B 1 43 ? 100.058 118.635 159.687 1.00 29.93 43 TRP B C 1
ATOM 4442 O O . TRP B 1 43 ? 99.246 119.224 160.410 1.00 29.93 43 TRP B O 1
ATOM 4453 N N . HIS B 1 44 ? 99.817 117.427 159.186 1.00 31.96 44 HIS B N 1
ATOM 4454 C CA . HIS B 1 44 ? 98.645 116.636 159.534 1.00 31.96 44 HIS B CA 1
ATOM 4455 C C . HIS B 1 44 ? 99.037 115.541 160.517 1.00 31.96 44 HIS B C 1
ATOM 4456 O O . HIS B 1 44 ? 100.143 114.995 160.444 1.00 31.96 44 HIS B O 1
ATOM 4463 N N . GLU B 1 45 ? 98.127 115.225 161.434 1.00 35.99 45 GLU B N 1
ATOM 4464 C CA . GLU B 1 45 ? 98.386 114.172 162.408 1.00 35.99 45 GLU B CA 1
ATOM 4465 C C . GLU B 1 45 ? 98.423 112.813 161.720 1.00 35.99 45 GLU B C 1
ATOM 4466 O O . GLU B 1 45 ? 97.475 112.423 161.032 1.00 35.99 45 GLU B O 1
ATOM 4472 N N . GLY B 1 46 ? 99.528 112.090 161.910 1.00 37.18 46 GLY B N 1
ATOM 4473 C CA . GLY B 1 46 ? 99.689 110.761 161.371 1.00 37.18 46 GLY B CA 1
ATOM 4474 C C . GLY B 1 46 ? 100.242 110.698 159.963 1.00 37.18 46 GLY B C 1
ATOM 4475 O O . GLY B 1 46 ? 100.654 109.618 159.524 1.00 37.18 46 GLY B O 1
ATOM 4476 N N . ALA B 1 47 ? 100.259 111.820 159.239 1.00 33.93 47 ALA B N 1
ATOM 4477 C CA . ALA B 1 47 ? 100.769 111.807 157.871 1.00 33.93 47 ALA B CA 1
ATOM 4478 C C . ALA B 1 47 ? 102.273 111.565 157.839 1.00 33.93 47 ALA B C 1
ATOM 4479 O O . ALA B 1 47 ? 102.771 110.831 156.978 1.00 33.93 47 ALA B O 1
ATOM 4481 N N . GLY B 1 48 ? 103.009 112.168 158.767 1.00 32.01 48 GLY B N 1
ATOM 4482 C CA . GLY B 1 48 ? 104.457 112.026 158.782 1.00 32.01 48 GLY B CA 1
ATOM 4483 C C . GLY B 1 48 ? 105.140 112.625 157.573 1.00 32.01 48 GLY B C 1
ATOM 4484 O O . GLY B 1 48 ? 106.085 112.032 157.037 1.00 32.01 48 GLY B O 1
ATOM 4485 N N . LEU B 1 49 ? 104.682 113.793 157.127 1.00 29.35 49 LEU B N 1
ATOM 4486 C CA . LEU B 1 49 ? 105.233 114.446 155.950 1.00 29.35 49 LEU B CA 1
ATOM 4487 C C . LEU B 1 49 ? 105.372 115.938 156.211 1.00 29.35 49 LEU B C 1
ATOM 4488 O O . LEU B 1 49 ? 104.620 116.519 156.999 1.00 29.35 49 LEU B O 1
ATOM 4493 N N . GLY B 1 50 ? 106.337 116.554 155.533 1.00 31.35 50 GLY B N 1
ATOM 4494 C CA . GLY B 1 50 ? 106.516 117.994 155.623 1.00 31.35 50 GLY B CA 1
ATOM 4495 C C . GLY B 1 50 ? 106.955 118.499 156.979 1.00 31.35 50 GLY B C 1
ATOM 4496 O O . GLY B 1 50 ? 106.415 119.499 157.464 1.00 31.35 50 GLY B O 1
ATOM 4497 N N . SER B 1 51 ? 107.918 117.830 157.611 1.00 32.36 51 SER B N 1
ATOM 4498 C CA . SER B 1 51 ? 108.461 118.309 158.874 1.00 32.36 51 SER B CA 1
ATOM 4499 C C . SER B 1 51 ? 109.132 119.665 158.683 1.00 32.36 51 SER B C 1
ATOM 4500 O O . SER B 1 51 ? 109.766 119.929 157.657 1.00 32.36 51 SER B O 1
ATOM 4503 N N . GLY B 1 52 ? 108.992 120.534 159.686 1.00 35.51 52 GLY B N 1
ATOM 4504 C CA . GLY B 1 52 ? 109.472 121.894 159.539 1.00 35.51 52 GLY B CA 1
ATOM 4505 C C . GLY B 1 52 ? 109.945 122.497 160.844 1.00 35.51 52 GLY B C 1
ATOM 4506 O O . GLY B 1 52 ? 109.601 122.039 161.934 1.00 35.51 52 GLY B O 1
ATOM 4507 N N . LEU B 1 53 ? 110.744 123.553 160.713 1.00 37.01 53 LEU B N 1
ATOM 4508 C CA . LEU B 1 53 ? 111.334 124.246 161.850 1.00 37.01 53 LEU B CA 1
ATOM 4509 C C . LEU B 1 53 ? 110.874 125.700 161.849 1.00 37.01 53 LEU B C 1
ATOM 4510 O O . LEU B 1 53 ? 111.008 126.401 160.837 1.00 37.01 53 LEU B O 1
ATOM 4515 N N . PHE B 1 54 ? 110.318 126.139 162.979 1.00 36.47 54 PHE B N 1
ATOM 4516 C CA . PHE B 1 54 ? 109.801 127.490 163.146 1.00 36.47 54 PHE B CA 1
ATOM 4517 C C . PHE B 1 54 ? 110.587 128.215 164.229 1.00 36.47 54 PHE B C 1
ATOM 4518 O O . PHE B 1 54 ? 111.112 127.601 165.160 1.00 36.47 54 PHE B O 1
ATOM 4526 N N . LYS B 1 55 ? 110.644 129.538 164.101 1.00 39.29 55 LYS B N 1
ATOM 4527 C CA . LYS B 1 55 ? 111.152 130.419 165.141 1.00 39.29 55 LYS B CA 1
ATOM 4528 C C . LYS B 1 55 ? 110.072 131.430 165.505 1.00 39.29 55 LYS B C 1
ATOM 4529 O O . LYS B 1 55 ? 109.388 131.967 164.628 1.00 39.29 55 LYS B O 1
ATOM 4535 N N . VAL B 1 56 ? 109.912 131.677 166.800 1.00 44.82 56 VAL B N 1
ATOM 4536 C CA . VAL B 1 56 ? 108.839 132.530 167.300 1.00 44.82 56 VAL B CA 1
ATOM 4537 C C . VAL B 1 56 ? 109.236 133.991 167.125 1.00 44.82 56 VAL B C 1
ATOM 4538 O O . VAL B 1 56 ? 110.348 134.394 167.486 1.00 44.82 56 VAL B O 1
ATOM 4542 N N . SER B 1 57 ? 108.332 134.782 166.544 1.00 51.92 57 SER B N 1
ATOM 4543 C CA . SER B 1 57 ? 108.567 136.216 166.417 1.00 51.92 57 SER B CA 1
ATOM 4544 C C . SER B 1 57 ? 108.177 136.955 167.691 1.00 51.92 57 SER B C 1
ATOM 4545 O O . SER B 1 57 ? 108.928 137.815 168.166 1.00 51.92 57 SER B O 1
ATOM 4548 N N . LYS B 1 58 ? 107.009 136.629 168.251 1.00 55.44 58 LYS B N 1
ATOM 4549 C CA . LYS B 1 58 ? 106.552 137.141 169.542 1.00 55.44 58 LYS B CA 1
ATOM 4550 C C . LYS B 1 58 ? 106.475 138.673 169.538 1.00 55.44 58 LYS B C 1
ATOM 4551 O O . LYS B 1 58 ? 107.174 139.369 170.277 1.00 55.44 58 LYS B O 1
ATOM 4557 N N . GLY B 1 59 ? 105.597 139.180 168.675 1.00 57.32 59 GLY B N 1
ATOM 4558 C CA . GLY B 1 59 ? 105.329 140.605 168.658 1.00 57.32 59 GLY B CA 1
ATOM 4559 C C . GLY B 1 59 ? 105.111 141.226 167.293 1.00 57.32 59 GLY B C 1
ATOM 4560 O O . GLY B 1 59 ? 104.438 142.257 167.186 1.00 57.32 59 GLY B O 1
ATOM 4561 N N . THR B 1 60 ? 105.661 140.625 166.244 1.00 54.22 60 THR B N 1
ATOM 4562 C CA . THR B 1 60 ? 105.537 141.184 164.906 1.00 54.22 60 THR B CA 1
ATOM 4563 C C . THR B 1 60 ? 104.247 140.710 164.248 1.00 54.22 60 THR B C 1
ATOM 4564 O O . THR B 1 60 ? 103.660 139.697 164.640 1.00 54.22 60 THR B O 1
ATOM 4568 N N . THR B 1 61 ? 103.812 141.454 163.236 1.00 54.02 61 THR B N 1
ATOM 4569 C CA . THR B 1 61 ? 102.574 141.174 162.520 1.00 54.02 61 THR B CA 1
ATOM 4570 C C . THR B 1 61 ? 102.875 141.042 161.033 1.00 54.02 61 THR B C 1
ATOM 4571 O O . THR B 1 61 ? 103.517 141.918 160.444 1.00 54.02 61 THR B O 1
ATOM 4575 N N . GLU B 1 62 ? 102.411 139.946 160.431 1.00 50.94 62 GLU B N 1
ATOM 4576 C CA . GLU B 1 62 ? 102.570 139.714 159.001 1.00 50.94 62 GLU B CA 1
ATOM 4577 C C . GLU B 1 62 ? 101.266 139.206 158.399 1.00 50.94 62 GLU B C 1
ATOM 4578 O O . GLU B 1 62 ? 100.215 139.264 159.047 1.00 50.94 62 GLU B O 1
ATOM 4584 N N . VAL B 1 63 ? 101.321 138.718 157.157 1.00 44.28 63 VAL B N 1
ATOM 4585 C CA . VAL B 1 63 ? 100.109 138.267 156.477 1.00 44.28 63 VAL B CA 1
ATOM 4586 C C . VAL B 1 63 ? 99.488 137.079 157.207 1.00 44.28 63 VAL B C 1
ATOM 4587 O O . VAL B 1 63 ? 98.267 137.021 157.397 1.00 44.28 63 VAL B O 1
ATOM 4591 N N . GLY B 1 64 ? 100.310 136.121 157.631 1.00 39.74 64 GLY B N 1
ATOM 4592 C CA . GLY B 1 64 ? 99.810 134.985 158.379 1.00 39.74 64 GLY B CA 1
ATOM 4593 C C . GLY B 1 64 ? 99.399 133.806 157.520 1.00 39.74 64 GLY B C 1
ATOM 4594 O O . GLY B 1 64 ? 98.321 133.238 157.713 1.00 39.74 64 GLY B O 1
ATOM 4595 N N . ASP B 1 65 ? 100.250 133.427 156.569 1.00 36.14 65 ASP B N 1
ATOM 4596 C CA . ASP B 1 65 ? 99.964 132.283 155.718 1.00 36.14 65 ASP B CA 1
ATOM 4597 C C . ASP B 1 65 ? 100.119 130.985 156.513 1.00 36.14 65 ASP B C 1
ATOM 4598 O O . ASP B 1 65 ? 100.587 130.972 157.654 1.00 36.14 65 ASP B O 1
ATOM 4603 N N . ASP B 1 66 ? 99.711 129.877 155.895 1.00 34.13 66 ASP B N 1
ATOM 4604 C CA . ASP B 1 66 ? 99.753 128.586 156.577 1.00 34.13 66 ASP B CA 1
ATOM 4605 C C . ASP B 1 66 ? 101.168 128.015 156.606 1.00 34.13 66 ASP B C 1
ATOM 4606 O O . ASP B 1 66 ? 101.734 127.785 157.680 1.00 34.13 66 ASP B O 1
ATOM 4611 N N . GLY B 1 67 ? 101.752 127.776 155.431 1.00 31.19 67 GLY B N 1
ATOM 4612 C CA . GLY B 1 67 ? 103.079 127.180 155.385 1.00 31.19 67 GLY B CA 1
ATOM 4613 C C . GLY B 1 67 ? 104.151 128.086 155.956 1.00 31.19 67 GLY B C 1
ATOM 4614 O O . GLY B 1 67 ? 105.019 127.645 156.714 1.00 31.19 67 GLY B O 1
ATOM 4615 N N . SER B 1 68 ? 104.107 129.366 155.600 1.00 29.29 68 SER B N 1
ATOM 4616 C CA . SER B 1 68 ? 105.076 130.346 156.063 1.00 29.29 68 SER B CA 1
ATOM 4617 C C . SER B 1 68 ? 104.405 131.346 156.993 1.00 29.29 68 SER B C 1
ATOM 4618 O O . SER B 1 68 ? 103.216 131.644 156.851 1.00 29.29 68 SER B O 1
ATOM 4621 N N . VAL B 1 69 ? 105.197 131.867 157.937 1.00 36.95 69 VAL B N 1
ATOM 4622 C CA . VAL B 1 69 ? 104.777 132.815 158.972 1.00 36.95 69 VAL B CA 1
ATOM 4623 C C . VAL B 1 69 ? 103.378 132.466 159.483 1.00 36.95 69 VAL B C 1
ATOM 4624 O O . VAL B 1 69 ? 102.443 133.274 159.422 1.00 36.95 69 VAL B O 1
ATOM 4628 N N . ILE B 1 70 ? 103.233 131.244 160.005 1.00 37.18 70 ILE B N 1
ATOM 4629 C CA . ILE B 1 70 ? 101.937 130.799 160.497 1.00 37.18 70 ILE B CA 1
ATOM 4630 C C . ILE B 1 70 ? 101.538 131.614 161.725 1.00 37.18 70 ILE B C 1
ATOM 4631 O O . ILE B 1 70 ? 102.384 132.169 162.437 1.00 37.18 70 ILE B O 1
ATOM 4636 N N . VAL B 1 71 ? 100.232 131.693 161.968 1.00 38.93 71 VAL B N 1
ATOM 4637 C CA . VAL B 1 71 ? 99.674 132.477 163.063 1.00 38.93 71 VAL B CA 1
ATOM 4638 C C . VAL B 1 71 ? 98.994 131.535 164.047 1.00 38.93 71 VAL B C 1
ATOM 4639 O O . VAL B 1 71 ? 98.287 130.601 163.648 1.00 38.93 71 VAL B O 1
ATOM 4643 N N . ALA B 1 72 ? 99.232 131.766 165.333 1.00 41.76 72 ALA B N 1
ATOM 4644 C CA . ALA B 1 72 ? 98.634 130.977 166.399 1.00 41.76 72 ALA B CA 1
ATOM 4645 C C . ALA B 1 72 ? 97.408 131.687 166.964 1.00 41.76 72 ALA B C 1
ATOM 4646 O O . ALA B 1 72 ? 97.072 132.811 166.581 1.00 41.76 72 ALA B O 1
ATOM 4648 N N . ALA B 1 73 ? 96.732 131.005 167.890 1.00 43.86 73 ALA B N 1
ATOM 4649 C CA . ALA B 1 73 ? 95.544 131.580 168.511 1.00 43.86 73 ALA B CA 1
ATOM 4650 C C . ALA B 1 73 ? 95.888 132.765 169.404 1.00 43.86 73 ALA B C 1
ATOM 4651 O O . ALA B 1 73 ? 95.113 133.725 169.483 1.00 43.86 73 ALA B O 1
ATOM 4653 N N . ASP B 1 74 ? 97.036 132.716 170.086 1.00 48.11 74 ASP B N 1
ATOM 4654 C CA . ASP B 1 74 ? 97.423 133.814 170.967 1.00 48.11 74 ASP B CA 1
ATOM 4655 C C . ASP B 1 74 ? 97.668 135.096 170.183 1.00 48.11 74 ASP B C 1
ATOM 4656 O O . ASP B 1 74 ? 97.268 136.184 170.614 1.00 48.11 74 ASP B O 1
ATOM 4661 N N . GLY B 1 75 ? 98.324 134.992 169.030 1.00 48.11 75 GLY B N 1
ATOM 4662 C CA . GLY B 1 75 ? 98.613 136.159 168.221 1.00 48.11 75 GLY B CA 1
ATOM 4663 C C . GLY B 1 75 ? 100.018 136.159 167.653 1.00 48.11 75 GLY B C 1
ATOM 4664 O O . GLY B 1 75 ? 100.264 136.736 166.589 1.00 48.11 75 GLY B O 1
ATOM 4665 N N . THR B 1 76 ? 100.948 135.521 168.358 1.00 47.79 76 THR B N 1
ATOM 4666 C CA . THR B 1 76 ? 102.321 135.433 167.884 1.00 47.79 76 THR B CA 1
ATOM 4667 C C . THR B 1 76 ? 102.395 134.600 166.609 1.00 47.79 76 THR B C 1
ATOM 4668 O O . THR B 1 76 ? 101.636 133.646 166.416 1.00 47.79 76 THR B O 1
ATOM 4672 N N . ARG B 1 77 ? 103.324 134.972 165.733 1.00 44.58 77 ARG B N 1
ATOM 4673 C CA . ARG B 1 77 ? 103.481 134.335 164.433 1.00 44.58 77 ARG B CA 1
ATOM 4674 C C . ARG B 1 77 ? 104.822 133.618 164.372 1.00 44.58 77 ARG B C 1
ATOM 4675 O O . ARG B 1 77 ? 105.849 134.175 164.772 1.00 44.58 77 ARG B O 1
ATOM 4683 N N . LEU B 1 78 ? 104.804 132.384 163.872 1.00 38.82 78 LEU B N 1
ATOM 4684 C CA . LEU B 1 78 ? 105.984 131.526 163.820 1.00 38.82 78 LEU B CA 1
ATOM 4685 C C . LEU B 1 78 ? 106.554 131.562 162.406 1.00 38.82 78 LEU B C 1
ATOM 4686 O O . LEU B 1 78 ? 105.927 131.064 161.465 1.00 38.82 78 LEU B O 1
ATOM 4691 N N . ILE B 1 79 ? 107.740 132.144 162.259 1.00 37.22 79 ILE B N 1
ATOM 4692 C CA . ILE B 1 79 ? 108.387 132.247 160.956 1.00 37.22 79 ILE B CA 1
ATOM 4693 C C . ILE B 1 79 ? 109.119 130.943 160.665 1.00 37.22 79 ILE B C 1
ATOM 4694 O O . ILE B 1 79 ? 109.950 130.493 161.461 1.00 37.22 79 ILE B O 1
ATOM 4699 N N . ARG B 1 80 ? 108.806 130.332 159.527 1.00 32.31 80 ARG B N 1
ATOM 4700 C CA . ARG B 1 80 ? 109.457 129.098 159.112 1.00 32.31 80 ARG B CA 1
ATOM 4701 C C . ARG B 1 80 ? 110.865 129.387 158.611 1.00 32.31 80 ARG B C 1
ATOM 4702 O O . ARG B 1 80 ? 111.126 130.442 158.028 1.00 32.31 80 ARG B O 1
ATOM 4710 N N . VAL B 1 81 ? 111.780 128.444 158.838 1.00 32.18 81 VAL B N 1
ATOM 4711 C CA . VAL B 1 81 ? 113.125 128.522 158.274 1.00 32.18 81 VAL B CA 1
ATOM 4712 C C . VAL B 1 81 ? 113.242 127.482 157.168 1.00 32.18 81 VAL B C 1
ATOM 4713 O O . VAL B 1 81 ? 112.780 126.343 157.317 1.00 32.18 81 VAL B O 1
ATOM 4717 N N . PHE B 1 82 ? 113.826 127.884 156.043 1.00 28.09 82 PHE B N 1
ATOM 4718 C CA . PHE B 1 82 ? 113.899 127.052 154.850 1.00 28.09 82 PHE B CA 1
ATOM 4719 C C . PHE B 1 82 ? 115.329 126.585 154.621 1.00 28.09 82 PHE B C 1
ATOM 4720 O O . PHE B 1 82 ? 116.260 127.397 154.617 1.00 28.09 82 PHE B O 1
ATOM 4728 N N . ASP B 1 83 ? 115.495 125.278 154.432 1.00 32.52 83 ASP B N 1
ATOM 4729 C CA . ASP B 1 83 ? 116.778 124.679 154.093 1.00 32.52 83 ASP B CA 1
ATOM 4730 C C . ASP B 1 83 ? 116.633 123.937 152.773 1.00 32.52 83 ASP B C 1
ATOM 4731 O O . ASP B 1 83 ? 115.752 123.083 152.631 1.00 32.52 83 ASP B O 1
ATOM 4736 N N . GLY B 1 84 ? 117.496 124.263 151.815 1.00 25.77 84 GLY B N 1
ATOM 4737 C CA . GLY B 1 84 ? 117.459 123.643 150.513 1.00 25.77 84 GLY B CA 1
ATOM 4738 C C . GLY B 1 84 ? 116.204 123.982 149.731 1.00 25.77 84 GLY B C 1
ATOM 4739 O O . GLY B 1 84 ? 115.696 125.107 149.781 1.00 25.77 84 GLY B O 1
ATOM 4740 N N . PRO B 1 85 ? 115.684 123.007 148.989 1.00 21.89 85 PRO B N 1
ATOM 4741 C CA . PRO B 1 85 ? 114.519 123.270 148.139 1.00 21.89 85 PRO B CA 1
ATOM 4742 C C . PRO B 1 85 ? 113.247 123.471 148.948 1.00 21.89 85 PRO B C 1
ATOM 4743 O O . PRO B 1 85 ? 113.130 123.031 150.095 1.00 21.89 85 PRO B O 1
ATOM 4747 N N . ILE B 1 86 ? 112.286 124.150 148.328 1.00 18.01 86 ILE B N 1
ATOM 4748 C CA . ILE B 1 86 ? 110.983 124.403 148.933 1.00 18.01 86 ILE B CA 1
ATOM 4749 C C . ILE B 1 86 ? 110.011 123.339 148.439 1.00 18.01 86 ILE B C 1
ATOM 4750 O O . ILE B 1 86 ? 109.874 123.125 147.229 1.00 18.01 86 ILE B O 1
ATOM 4755 N N . PHE B 1 87 ? 109.337 122.672 149.372 1.00 17.99 87 PHE B N 1
ATOM 4756 C CA . PHE B 1 87 ? 108.412 121.593 149.052 1.00 17.99 87 PHE B CA 1
ATOM 4757 C C . PHE B 1 87 ? 106.978 122.097 149.148 1.00 17.99 87 PHE B C 1
ATOM 4758 O O . PHE B 1 87 ? 106.609 122.751 150.130 1.00 17.99 87 PHE B O 1
ATOM 4766 N N . ALA B 1 88 ? 106.174 121.796 148.125 1.00 19.03 88 ALA B N 1
ATOM 4767 C CA . ALA B 1 88 ? 104.790 122.254 148.102 1.00 19.03 88 ALA B CA 1
ATOM 4768 C C . ALA B 1 88 ? 103.896 121.454 149.040 1.00 19.03 88 ALA B C 1
ATOM 4769 O O . ALA B 1 88 ? 102.907 121.991 149.551 1.00 19.03 88 ALA B O 1
ATOM 4771 N N . ASP B 1 89 ? 104.217 120.180 149.277 1.00 22.84 89 ASP B N 1
ATOM 4772 C CA . ASP B 1 89 ? 103.453 119.381 150.228 1.00 22.84 89 ASP B CA 1
ATOM 4773 C C . ASP B 1 89 ? 103.620 119.864 151.662 1.00 22.84 89 ASP B C 1
ATOM 4774 O O . ASP B 1 89 ? 102.874 119.421 152.542 1.00 22.84 89 ASP B O 1
ATOM 4779 N N . MET B 1 90 ? 104.583 120.753 151.909 1.00 24.46 90 MET B N 1
ATOM 4780 C CA . MET B 1 90 ? 104.815 121.269 153.252 1.00 24.46 90 MET B CA 1
ATOM 4781 C C . MET B 1 90 ? 103.627 122.086 153.749 1.00 24.46 90 MET B C 1
ATOM 4782 O O . MET B 1 90 ? 103.270 122.013 154.931 1.00 24.46 90 MET B O 1
ATOM 4787 N N . TRP B 1 91 ? 103.009 122.878 152.869 1.00 22.92 91 TRP B N 1
ATOM 4788 C CA . TRP B 1 91 ? 101.913 123.749 153.274 1.00 22.92 91 TRP B CA 1
ATOM 4789 C C . TRP B 1 91 ? 100.706 122.970 153.787 1.00 22.92 91 TRP B C 1
ATOM 4790 O O . TRP B 1 91 ? 100.410 122.997 154.986 1.00 22.92 91 TRP B O 1
ATOM 4801 N N . GLY B 1 92 ? 100.006 122.275 152.893 1.00 22.31 92 GLY B N 1
ATOM 4802 C CA . GLY B 1 92 ? 98.873 121.465 153.299 1.00 22.31 92 GLY B CA 1
ATOM 4803 C C . GLY B 1 92 ? 98.663 120.204 152.486 1.00 22.31 92 GLY B C 1
ATOM 4804 O O . GLY B 1 92 ? 97.720 119.449 152.742 1.00 22.31 92 GLY B O 1
ATOM 4805 N N . ALA B 1 93 ? 99.529 119.961 151.508 1.00 21.99 93 ALA B N 1
ATOM 4806 C CA . ALA B 1 93 ? 99.283 118.914 150.525 1.00 21.99 93 ALA B CA 1
ATOM 4807 C C . ALA B 1 93 ? 99.751 117.559 151.039 1.00 21.99 93 ALA B C 1
ATOM 4808 O O . ALA B 1 93 ? 100.865 117.430 151.559 1.00 21.99 93 ALA B O 1
ATOM 4810 N N . LEU B 1 94 ? 98.896 116.551 150.893 1.00 21.23 94 LEU B N 1
ATOM 4811 C CA . LEU B 1 94 ? 99.230 115.168 151.185 1.00 21.23 94 LEU B CA 1
ATOM 4812 C C . LEU B 1 94 ? 98.623 114.286 150.104 1.00 21.23 94 LEU B C 1
ATOM 4813 O O . LEU B 1 94 ? 97.595 114.642 149.517 1.00 21.23 94 LEU B O 1
ATOM 4818 N N . PRO B 1 95 ? 99.237 113.138 149.816 1.00 21.53 95 PRO B N 1
ATOM 4819 C CA . PRO B 1 95 ? 98.654 112.227 148.821 1.00 21.53 95 PRO B CA 1
ATOM 4820 C C . PRO B 1 95 ? 97.398 111.559 149.363 1.00 21.53 95 PRO B C 1
ATOM 4821 O O . PRO B 1 95 ? 97.426 110.904 150.407 1.00 21.53 95 PRO B O 1
ATOM 4825 N N . SER B 1 96 ? 96.293 111.727 148.641 1.00 23.74 96 SER B N 1
ATOM 4826 C CA . SER B 1 96 ? 95.013 111.157 149.042 1.00 23.74 96 SER B CA 1
ATOM 4827 C C . SER B 1 96 ? 94.114 111.074 147.814 1.00 23.74 96 SER B C 1
ATOM 4828 O O . SER B 1 96 ? 94.505 111.449 146.705 1.00 23.74 96 SER B O 1
ATOM 4831 N N . SER B 1 97 ? 92.895 110.579 148.025 1.00 26.96 97 SER B N 1
ATOM 4832 C CA . SER B 1 97 ? 91.915 110.445 146.958 1.00 26.96 97 SER B CA 1
ATOM 4833 C C . SER B 1 97 ? 90.647 111.253 147.192 1.00 26.96 97 SER B C 1
ATOM 4834 O O . SER B 1 97 ? 89.847 111.398 146.261 1.00 26.96 97 SER B O 1
ATOM 4837 N N . THR B 1 98 ? 90.439 111.782 148.403 1.00 29.03 98 THR B N 1
ATOM 4838 C CA . THR B 1 98 ? 89.228 112.542 148.693 1.00 29.03 98 THR B CA 1
ATOM 4839 C C . THR B 1 98 ? 89.511 113.798 149.513 1.00 29.03 98 THR B C 1
ATOM 4840 O O . THR B 1 98 ? 88.584 114.355 150.114 1.00 29.03 98 THR B O 1
ATOM 4844 N N . TYR B 1 99 ? 90.757 114.261 149.554 1.00 26.48 99 TYR B N 1
ATOM 4845 C CA . TYR B 1 99 ? 91.136 115.446 150.312 1.00 26.48 99 TYR B CA 1
ATOM 4846 C C . TYR B 1 99 ? 91.600 116.532 149.352 1.00 26.48 99 TYR B C 1
ATOM 4847 O O . TYR B 1 99 ? 92.504 116.305 148.540 1.00 26.48 99 TYR B O 1
ATOM 4856 N N . ASN B 1 100 ? 90.980 117.706 149.446 1.00 25.22 100 ASN B N 1
ATOM 4857 C CA . ASN B 1 100 ? 91.321 118.812 148.562 1.00 25.22 100 ASN B CA 1
ATOM 4858 C C . ASN B 1 100 ? 92.709 119.351 148.887 1.00 25.22 100 ASN B C 1
ATOM 4859 O O . ASN B 1 100 ? 93.094 119.462 150.054 1.00 25.22 100 ASN B O 1
ATOM 4864 N N . SER B 1 101 ? 93.461 119.696 147.840 1.00 21.49 101 SER B N 1
ATOM 4865 C CA . SER B 1 101 ? 94.804 120.230 148.011 1.00 21.49 101 SER B CA 1
ATOM 4866 C C . SER B 1 101 ? 95.099 121.439 147.133 1.00 21.49 101 SER B C 1
ATOM 4867 O O . SER B 1 101 ? 96.226 121.943 147.175 1.00 21.49 101 SER B O 1
ATOM 4870 N N . LEU B 1 102 ? 94.140 121.910 146.337 1.00 19.94 102 LEU B N 1
ATOM 4871 C CA . LEU B 1 102 ? 94.388 123.072 145.487 1.00 19.94 102 LEU B CA 1
ATOM 4872 C C . LEU B 1 102 ? 94.738 124.339 146.262 1.00 19.94 102 LEU B C 1
ATOM 4873 O O . LEU B 1 102 ? 95.676 125.039 145.839 1.00 19.94 102 LEU B O 1
ATOM 4878 N N . PRO B 1 103 ? 94.041 124.715 147.345 1.00 19.22 103 PRO B N 1
ATOM 4879 C CA . PRO B 1 103 ? 94.459 125.925 148.077 1.00 19.22 103 PRO B CA 1
ATOM 4880 C C . PRO B 1 103 ? 95.890 125.866 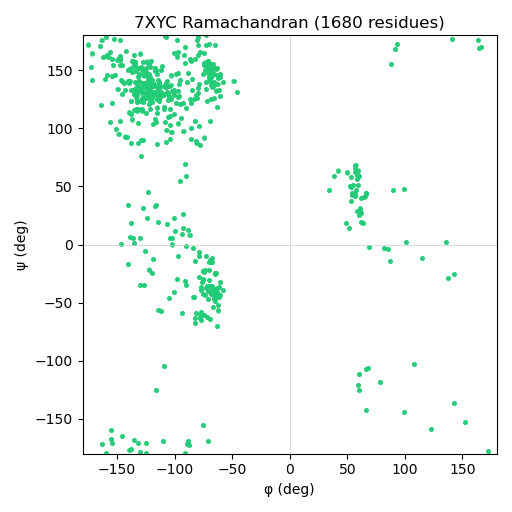148.581 1.00 19.22 103 PRO B C 1
ATOM 4881 O O . PRO B 1 103 ? 96.600 126.878 148.534 1.00 19.22 103 PRO B O 1
ATOM 4885 N N . ALA B 1 104 ? 96.339 124.701 149.056 1.00 17.63 104 ALA B N 1
ATOM 4886 C CA . ALA B 1 104 ? 97.706 124.580 149.552 1.00 17.63 104 ALA B CA 1
ATOM 4887 C C . ALA B 1 104 ? 98.717 124.794 148.432 1.00 17.63 104 ALA B C 1
ATOM 4888 O O . ALA B 1 104 ? 99.712 125.507 148.605 1.00 17.63 104 ALA B O 1
ATOM 4890 N N . ILE B 1 105 ? 98.471 124.187 147.269 1.00 15.71 105 ILE B N 1
ATOM 4891 C CA . ILE B 1 105 ? 99.370 124.353 146.131 1.00 15.71 105 ILE B CA 1
ATOM 4892 C C . ILE B 1 105 ? 99.388 125.805 145.674 1.00 15.71 105 ILE B C 1
ATOM 4893 O O . ILE B 1 105 ? 100.451 126.365 145.369 1.00 15.71 105 ILE B O 1
ATOM 4898 N N . LYS B 1 106 ? 98.215 126.440 145.618 1.00 15.91 106 LYS B N 1
ATOM 4899 C CA . LYS B 1 106 ? 98.140 127.833 145.192 1.00 15.91 106 LYS B CA 1
ATOM 4900 C C . LYS B 1 106 ? 98.902 128.743 146.150 1.00 15.91 106 LYS B C 1
ATOM 4901 O O . LYS B 1 106 ? 99.652 129.626 145.720 1.00 15.91 106 LYS B O 1
ATOM 4907 N N . SER B 1 107 ? 98.724 128.536 147.458 1.00 15.68 107 SER B N 1
ATOM 4908 C CA . SER B 1 107 ? 99.438 129.345 148.440 1.00 15.68 107 SER B CA 1
ATOM 4909 C C . SER B 1 107 ? 100.942 129.112 148.360 1.00 15.68 107 SER B C 1
ATOM 4910 O O . SER B 1 107 ? 101.729 130.063 148.454 1.00 15.68 107 SER B O 1
ATOM 4913 N N . ALA B 1 108 ? 101.359 127.856 148.184 1.00 15.43 108 ALA B N 1
ATOM 4914 C CA . ALA B 1 108 ? 102.783 127.560 148.069 1.00 15.43 108 ALA B CA 1
ATOM 4915 C C . ALA B 1 108 ? 103.389 128.236 146.847 1.00 15.43 108 ALA B C 1
ATOM 4916 O O . ALA B 1 108 ? 104.484 128.804 146.923 1.00 15.43 108 ALA B O 1
ATOM 4918 N N . TYR B 1 109 ? 102.688 128.196 145.711 1.00 12.58 109 TYR B N 1
ATOM 4919 C CA . TYR B 1 109 ? 103.208 128.840 144.508 1.00 12.58 109 TYR B CA 1
ATOM 4920 C C . TYR B 1 109 ? 103.246 130.356 144.666 1.00 12.58 109 TYR B C 1
ATOM 4921 O O . TYR B 1 109 ? 104.206 131.009 144.237 1.00 12.58 109 TYR B O 1
ATOM 4930 N N . LEU B 1 110 ? 102.210 130.934 145.280 1.00 13.33 110 LEU B N 1
ATOM 4931 C CA . LEU B 1 110 ? 102.193 132.376 145.500 1.00 13.33 110 LEU B CA 1
ATOM 4932 C C . LEU B 1 110 ? 103.327 132.814 146.416 1.00 13.33 110 LEU B C 1
ATOM 4933 O O . LEU B 1 110 ? 103.918 133.879 146.207 1.00 13.33 110 LEU B O 1
ATOM 4938 N N . TYR B 1 111 ? 103.646 132.009 147.431 1.00 16.14 111 TYR B N 1
ATOM 4939 C CA . TYR B 1 111 ? 104.771 132.337 148.300 1.00 16.14 111 TYR B CA 1
ATOM 4940 C C . TYR B 1 111 ? 106.100 132.137 147.581 1.00 16.14 111 TYR B C 1
ATOM 4941 O O . TYR B 1 111 ? 107.051 132.895 147.802 1.00 16.14 111 TYR B O 1
ATOM 4950 N N . ALA B 1 112 ? 106.186 131.120 146.719 1.00 12.54 112 ALA B N 1
ATOM 4951 C CA . ALA B 1 112 ? 107.416 130.880 145.974 1.00 12.54 112 ALA B CA 1
ATOM 4952 C C . ALA B 1 112 ? 107.660 131.957 144.927 1.00 12.54 112 ALA B C 1
ATOM 4953 O O . ALA B 1 112 ? 108.799 132.142 144.485 1.00 12.54 112 ALA B O 1
ATOM 4955 N N . SER B 1 113 ? 106.606 132.663 144.507 1.00 13.71 113 SER B N 1
ATOM 4956 C CA . SER B 1 113 ? 106.780 133.760 143.559 1.00 13.71 113 SER B CA 1
ATOM 4957 C C . SER B 1 113 ? 107.671 134.851 144.143 1.00 13.71 113 SER B C 1
ATOM 4958 O O . SER B 1 113 ? 108.554 135.382 143.458 1.00 13.71 113 SER B O 1
ATOM 4961 N N . SER B 1 114 ? 107.453 135.199 145.407 1.00 13.71 114 SER B N 1
ATOM 4962 C CA . SER B 1 114 ? 108.378 136.075 146.109 1.00 13.71 114 SER B CA 1
ATOM 4963 C C . SER B 1 114 ? 109.701 135.354 146.335 1.00 13.71 114 SER B C 1
ATOM 4964 O O . SER B 1 114 ? 109.734 134.145 146.579 1.00 13.71 114 SER B O 1
ATOM 4967 N N . LYS B 1 115 ? 110.793 136.114 146.254 1.00 13.37 115 LYS B N 1
ATOM 4968 C CA . LYS B 1 115 ? 112.160 135.586 146.303 1.00 13.37 115 LYS B CA 1
ATOM 4969 C C . LYS B 1 115 ? 112.268 134.303 145.474 1.00 13.37 115 LYS B C 1
ATOM 4970 O O . LYS B 1 115 ? 112.532 133.209 145.973 1.00 13.37 115 LYS B O 1
ATOM 4976 N N . LEU B 1 116 ? 112.042 134.487 144.172 1.00 11.85 116 LEU B N 1
ATOM 4977 C CA . LEU B 1 116 ? 111.775 133.399 143.235 1.00 11.85 116 LEU B CA 1
ATOM 4978 C C . LEU B 1 116 ? 112.730 132.225 143.404 1.00 11.85 116 LEU B C 1
ATOM 4979 O O . LEU B 1 116 ? 113.951 132.395 143.482 1.00 11.85 116 LEU B O 1
ATOM 4984 N N . GLN B 1 117 ? 112.147 131.029 143.470 1.00 12.32 117 GLN B N 1
ATOM 4985 C CA . GLN B 1 117 ? 112.871 129.770 143.572 1.00 12.32 117 GLN B CA 1
ATOM 4986 C C . GLN B 1 117 ? 112.081 128.712 142.813 1.00 12.32 117 GLN B C 1
ATOM 4987 O O . GLN B 1 117 ? 111.177 129.024 142.033 1.00 12.32 117 GLN B O 1
ATOM 4993 N N . GLN B 1 118 ? 112.420 127.451 143.056 1.00 12.67 118 GLN B N 1
ATOM 4994 C CA . GLN B 1 118 ? 111.736 126.339 142.414 1.00 12.67 118 GLN B CA 1
ATOM 4995 C C . GLN B 1 118 ? 110.871 125.597 143.425 1.00 12.67 118 GLN B C 1
ATOM 4996 O O . GLN B 1 118 ? 111.292 125.344 144.558 1.00 12.67 118 GLN B O 1
ATOM 5002 N N . LEU B 1 119 ? 109.661 125.248 143.003 1.00 13.29 119 LEU B N 1
ATOM 5003 C CA . LEU B 1 119 ? 108.684 124.573 143.846 1.00 13.29 119 LEU B CA 1
ATOM 5004 C C . LEU B 1 119 ? 108.591 123.111 143.436 1.00 13.29 119 LEU B C 1
ATOM 5005 O O . LEU B 1 119 ? 108.440 122.802 142.249 1.00 13.29 119 LEU B O 1
ATOM 5010 N N . PHE B 1 120 ? 108.682 122.219 144.417 1.00 14.45 120 PHE B N 1
ATOM 5011 C CA . PHE B 1 120 ? 108.695 120.783 144.183 1.00 14.45 120 PHE B CA 1
ATOM 5012 C C . PHE B 1 120 ? 107.489 120.131 144.846 1.00 14.45 120 PHE B C 1
ATOM 5013 O O . PHE B 1 120 ? 107.131 120.472 145.978 1.00 14.45 120 PHE B O 1
ATOM 5021 N N . LEU B 1 121 ? 106.868 119.193 144.137 1.00 15.05 121 LEU B N 1
ATOM 5022 C CA . LEU B 1 121 ? 105.741 118.430 144.655 1.00 15.05 121 LEU B CA 1
ATOM 5023 C C . LEU B 1 121 ? 106.224 117.089 145.190 1.00 15.05 121 LEU B C 1
ATOM 5024 O O . LEU B 1 121 ? 107.182 116.508 144.671 1.00 15.05 121 LEU B O 1
ATOM 5029 N N . GLY B 1 122 ? 105.552 116.600 146.230 1.00 16.05 122 GLY B N 1
ATOM 5030 C CA . GLY B 1 122 ? 105.864 115.296 146.768 1.00 16.05 122 GLY B CA 1
ATOM 5031 C C . GLY B 1 122 ? 105.260 114.172 145.947 1.00 16.05 122 GLY B C 1
ATOM 5032 O O . GLY B 1 122 ? 104.560 114.386 144.957 1.00 16.05 122 GLY B O 1
ATOM 5033 N N . GLY B 1 123 ? 105.544 112.944 146.377 1.00 14.79 123 GLY B N 1
ATOM 5034 C CA . GLY B 1 123 ? 105.024 111.780 145.694 1.00 14.79 123 GLY B CA 1
ATOM 5035 C C . GLY B 1 123 ? 103.590 111.466 146.077 1.00 14.79 123 GLY B C 1
ATOM 5036 O O . GLY B 1 123 ? 102.986 112.103 146.939 1.00 14.79 123 GLY B O 1
ATOM 5037 N N . GLY B 1 124 ? 103.042 110.457 145.413 1.00 16.72 124 GLY B N 1
ATOM 5038 C CA . GLY B 1 124 ? 101.694 110.007 145.680 1.00 16.72 124 GLY B CA 1
ATOM 5039 C C . GLY B 1 124 ? 100.667 110.698 144.797 1.00 16.72 124 GLY B C 1
ATOM 5040 O O . GLY B 1 124 ? 100.946 111.685 144.111 1.00 16.72 124 GLY B O 1
ATOM 5041 N N . SER B 1 125 ? 99.450 110.160 144.820 1.00 17.70 125 SER B N 1
ATOM 5042 C CA . SER B 1 125 ? 98.355 110.697 144.023 1.00 17.70 125 SER B CA 1
ATOM 5043 C C . SER B 1 125 ? 97.658 111.812 144.794 1.00 17.70 125 SER B C 1
ATOM 5044 O O . SER B 1 125 ? 97.223 111.610 145.932 1.00 17.70 125 SER B O 1
ATOM 5047 N N . TYR B 1 126 ? 97.554 112.984 144.176 1.00 17.97 126 TYR B N 1
ATOM 5048 C CA . TYR B 1 126 ? 96.905 114.141 144.774 1.00 17.97 126 TYR B CA 1
ATOM 5049 C C . TYR B 1 126 ? 95.466 114.258 144.283 1.00 17.97 126 TYR B C 1
ATOM 5050 O O . TYR B 1 126 ? 95.061 113.624 143.306 1.00 17.97 126 TYR B O 1
ATOM 5059 N N . LYS B 1 127 ? 94.692 115.086 144.983 1.00 22.03 127 LYS B N 1
ATOM 5060 C CA . LYS B 1 127 ? 93.320 115.390 144.603 1.00 22.03 127 LYS B CA 1
ATOM 5061 C C . LYS B 1 127 ? 93.100 116.890 144.724 1.00 22.03 127 LYS B C 1
ATOM 5062 O O . LYS B 1 127 ? 93.417 117.484 145.760 1.00 22.03 127 LYS B O 1
ATOM 5068 N N . VAL B 1 128 ? 92.562 117.499 143.669 1.00 23.06 128 VAL B N 1
ATOM 5069 C CA . VAL B 1 128 ? 92.334 118.939 143.618 1.00 23.06 128 VAL B CA 1
ATOM 5070 C C . VAL B 1 128 ? 90.905 119.195 143.154 1.00 23.06 128 VAL B C 1
ATOM 5071 O O . VAL B 1 128 ? 90.383 118.471 142.298 1.00 23.06 128 VAL B O 1
ATOM 5075 N N . THR B 1 129 ? 90.261 120.194 143.755 1.00 27.54 129 THR B N 1
ATOM 5076 C CA . THR B 1 129 ? 88.922 120.610 143.368 1.00 27.54 129 THR B CA 1
ATOM 5077 C C . THR B 1 129 ? 88.766 122.099 143.644 1.00 27.54 129 THR B C 1
ATOM 5078 O O . THR B 1 129 ? 89.507 122.678 144.444 1.00 27.54 129 THR B O 1
ATOM 5082 N N . GLY B 1 130 ? 87.811 122.711 142.972 1.00 30.89 130 GLY B N 1
ATOM 5083 C CA . GLY B 1 130 ? 87.544 124.125 143.144 1.00 30.89 130 GLY B CA 1
ATOM 5084 C C . GLY B 1 130 ? 86.942 124.710 141.876 1.00 30.89 130 GLY B C 1
ATOM 5085 O O . GLY B 1 130 ? 86.291 124.006 141.107 1.00 30.89 130 GLY B O 1
ATOM 5086 N N . SER B 1 131 ? 87.178 126.011 141.684 1.00 30.66 131 SER B N 1
ATOM 5087 C CA . SER B 1 131 ? 86.659 126.708 140.515 1.00 30.66 131 SER B CA 1
ATOM 5088 C C . SER B 1 131 ? 87.688 127.634 139.876 1.00 30.66 131 SER B C 1
ATOM 5089 O O . SER B 1 131 ? 87.340 128.361 138.935 1.00 30.66 131 SER B O 1
ATOM 5092 N N . SER B 1 132 ? 88.931 127.635 140.347 1.00 28.56 132 SER B N 1
ATOM 5093 C CA . SER B 1 132 ? 89.976 128.496 139.814 1.00 28.56 132 SER B CA 1
ATOM 5094 C C . SER B 1 132 ? 91.176 127.660 139.393 1.00 28.56 132 SER B C 1
ATOM 5095 O O . SER B 1 132 ? 91.494 126.641 140.014 1.00 28.56 132 SER B O 1
ATOM 5098 N N . GLY B 1 133 ? 91.840 128.102 138.326 1.00 22.35 133 GLY B N 1
ATOM 5099 C CA . GLY B 1 133 ? 93.013 127.431 137.817 1.00 22.35 133 GLY B CA 1
ATOM 5100 C C . GLY B 1 133 ? 94.294 127.966 138.430 1.00 22.35 133 GLY B C 1
ATOM 5101 O O . GLY B 1 133 ? 94.278 128.860 139.273 1.00 22.35 133 GLY B O 1
ATOM 5102 N N . ILE B 1 134 ? 95.414 127.400 137.993 1.00 17.03 134 ILE B N 1
ATOM 5103 C CA . ILE B 1 134 ? 96.726 127.787 138.500 1.00 17.03 134 ILE B CA 1
ATOM 5104 C C . ILE B 1 134 ? 97.441 128.621 137.446 1.00 17.03 134 ILE B C 1
ATOM 5105 O O . ILE B 1 134 ? 97.615 128.185 136.300 1.00 17.03 134 ILE B O 1
ATOM 5110 N N . ASP B 1 135 ? 97.862 129.823 137.842 1.00 13.62 135 ASP B N 1
ATOM 5111 C CA . ASP B 1 135 ? 98.561 130.763 136.970 1.00 13.62 135 ASP B CA 1
ATOM 5112 C C . ASP B 1 135 ? 100.057 130.523 137.135 1.00 13.62 135 ASP B C 1
ATOM 5113 O O . ASP B 1 135 ? 100.675 131.025 138.077 1.00 13.62 135 ASP B O 1
ATOM 5118 N N . ILE B 1 136 ? 100.641 129.752 136.222 1.00 12.66 136 ILE B N 1
ATOM 5119 C CA . ILE B 1 136 ? 102.062 129.429 136.259 1.00 12.66 136 ILE B CA 1
ATOM 5120 C C . ILE B 1 136 ? 102.822 130.543 135.556 1.00 12.66 136 ILE B C 1
ATOM 5121 O O . ILE B 1 136 ? 102.574 130.829 134.378 1.00 12.66 136 ILE B O 1
ATOM 5126 N N . ASP B 1 137 ? 103.746 131.177 136.277 1.00 12.83 137 ASP B N 1
ATOM 5127 C CA . ASP B 1 137 ? 104.604 132.197 135.696 1.00 12.83 137 ASP B CA 1
ATOM 5128 C C . ASP B 1 137 ? 105.982 131.597 135.466 1.00 12.83 137 ASP B C 1
ATOM 5129 O O . ASP B 1 137 ? 106.688 131.306 136.443 1.00 12.83 137 ASP B O 1
ATOM 5134 N N . PRO B 1 138 ? 106.403 131.381 134.217 1.00 10.97 138 PRO B N 1
ATOM 5135 C CA . PRO B 1 138 ? 107.720 130.763 133.986 1.00 10.97 138 PRO B CA 1
ATOM 5136 C C . PRO B 1 138 ? 108.879 131.570 134.543 1.00 10.97 138 PRO B C 1
ATOM 5137 O O . PRO B 1 138 ? 109.881 130.985 134.972 1.00 10.97 138 PRO B O 1
ATOM 5141 N N . SER B 1 139 ? 108.773 132.901 134.554 1.00 11.06 139 SER B N 1
ATOM 5142 C CA . SER B 1 139 ? 109.872 133.734 135.026 1.00 11.06 139 SER B CA 1
ATOM 5143 C C . SER B 1 139 ? 109.955 133.791 136.545 1.00 11.06 139 SER B C 1
ATOM 5144 O O . SER B 1 139 ? 110.907 134.371 137.076 1.00 11.06 139 SER B O 1
ATOM 5147 N N . LEU B 1 140 ? 108.986 133.212 137.257 1.00 12.62 140 LEU B N 1
ATOM 5148 C CA . LEU B 1 140 ? 108.958 133.276 138.715 1.00 12.62 140 LEU B CA 1
ATOM 5149 C C . LEU B 1 140 ? 109.200 131.917 139.365 1.00 12.62 140 LEU B C 1
ATOM 5150 O O . LEU B 1 140 ? 110.139 131.764 140.152 1.00 12.62 140 LEU B O 1
ATOM 5155 N N . ALA B 1 141 ? 108.383 130.921 139.043 1.00 11.35 141 ALA B N 1
ATOM 5156 C CA . ALA B 1 141 ? 108.492 129.614 139.683 1.00 11.35 141 ALA B CA 1
ATOM 5157 C C . ALA B 1 141 ? 107.904 128.563 138.750 1.00 11.35 141 ALA B C 1
ATOM 5158 O O . ALA B 1 141 ? 107.649 128.825 137.569 1.00 11.35 141 ALA B O 1
ATOM 5160 N N . GLY B 1 142 ? 107.692 127.362 139.282 1.00 11.91 142 GLY B N 1
ATOM 5161 C CA . GLY B 1 142 ? 107.151 126.269 138.499 1.00 11.91 142 GLY B CA 1
ATOM 5162 C C . GLY B 1 142 ? 106.552 125.213 139.402 1.00 11.91 142 GLY B C 1
ATOM 5163 O O . GLY B 1 142 ? 106.584 125.318 140.629 1.00 11.91 142 GLY B O 1
ATOM 5164 N N . ILE B 1 143 ? 105.997 124.180 138.768 1.00 11.08 143 ILE B N 1
ATOM 5165 C CA . ILE B 1 143 ? 105.356 123.083 139.485 1.00 11.08 143 ILE B CA 1
ATOM 5166 C C . ILE B 1 143 ? 106.130 121.801 139.192 1.00 11.08 143 ILE B C 1
ATOM 5167 O O . ILE B 1 143 ? 105.549 120.712 139.109 1.00 11.08 143 ILE B O 1
ATOM 5172 N N . SER B 1 144 ? 107.443 121.926 139.010 1.00 12.09 144 SER B N 1
ATOM 5173 C CA . SER B 1 144 ? 108.279 120.769 138.716 1.00 12.09 144 SER B CA 1
ATOM 5174 C C . SER B 1 144 ? 108.209 119.754 139.850 1.00 12.09 144 SER B C 1
ATOM 5175 O O . SER B 1 144 ? 108.422 120.097 141.017 1.00 12.09 144 SER B O 1
ATOM 5178 N N . ALA B 1 145 ? 107.911 118.503 139.505 1.00 12.31 145 ALA B N 1
ATOM 5179 C CA . ALA B 1 145 ? 107.793 117.414 140.470 1.00 12.31 145 ALA B CA 1
ATOM 5180 C C . ALA B 1 145 ? 108.668 116.258 140.004 1.00 12.31 145 ALA B C 1
ATOM 5181 O O . ALA B 1 145 ? 108.424 115.678 138.940 1.00 12.31 145 ALA B O 1
ATOM 5183 N N . LEU B 1 146 ? 109.684 115.924 140.798 1.00 12.60 146 LEU B N 1
ATOM 5184 C CA . LEU B 1 146 ? 110.613 114.869 140.408 1.00 12.60 146 LEU B CA 1
ATOM 5185 C C . LEU B 1 146 ? 110.007 113.479 140.571 1.00 12.60 146 LEU B C 1
ATOM 5186 O O . LEU B 1 146 ? 110.178 112.622 139.696 1.00 12.60 146 LEU B O 1
ATOM 5191 N N . SER B 1 147 ? 109.302 113.234 141.671 1.00 11.79 147 SER B N 1
ATOM 5192 C CA . SER B 1 147 ? 108.886 111.879 142.036 1.00 11.79 147 SER B CA 1
ATOM 5193 C C . SER B 1 147 ? 107.469 111.578 141.548 1.00 11.79 147 SER B C 1
ATOM 5194 O O . SER B 1 147 ? 106.592 111.180 142.317 1.00 11.79 147 SER B O 1
ATOM 5197 N N . ARG B 1 148 ? 107.264 111.763 140.244 1.00 10.74 148 ARG B N 1
ATOM 5198 C CA . ARG B 1 148 ? 106.081 111.283 139.525 1.00 10.74 148 ARG B CA 1
ATOM 5199 C C . ARG B 1 148 ? 104.782 111.671 140.239 1.00 10.74 148 ARG B C 1
ATOM 5200 O O . ARG B 1 148 ? 103.996 110.828 140.671 1.00 10.74 148 ARG B O 1
ATOM 5208 N N . ALA B 1 149 ? 104.575 112.979 140.352 1.00 11.42 149 ALA B N 1
ATOM 5209 C CA . ALA B 1 149 ? 103.388 113.483 141.024 1.00 11.42 149 ALA B CA 1
ATOM 5210 C C . ALA B 1 149 ? 102.147 113.273 140.165 1.00 11.42 149 ALA B C 1
ATOM 5211 O O . ALA B 1 149 ? 102.168 113.448 138.942 1.00 11.42 149 ALA B O 1
ATOM 5213 N N . ARG B 1 150 ? 101.054 112.892 140.823 1.00 13.34 150 ARG B N 1
ATOM 5214 C CA . ARG B 1 150 ? 99.778 112.677 140.156 1.00 13.34 150 ARG B CA 1
ATOM 5215 C C . ARG B 1 150 ? 98.700 113.471 140.876 1.00 13.34 150 ARG B C 1
ATOM 5216 O O . ARG B 1 150 ? 98.587 113.396 142.102 1.00 13.34 150 ARG B O 1
ATOM 5224 N N . VAL B 1 151 ? 97.914 114.228 140.113 1.00 13.84 151 VAL B N 1
ATOM 5225 C CA . VAL B 1 151 ? 96.796 114.997 140.645 1.00 13.84 151 VAL B CA 1
ATOM 5226 C C . VAL B 1 151 ? 95.520 114.536 139.957 1.00 13.84 151 VAL B C 1
ATOM 5227 O O . VAL B 1 151 ? 95.545 114.045 138.824 1.00 13.84 151 VAL B O 1
ATOM 5231 N N . ASP B 1 152 ? 94.398 114.692 140.655 1.00 20.61 152 ASP B N 1
ATOM 5232 C CA . ASP B 1 152 ? 93.094 114.269 140.163 1.00 20.61 152 ASP B CA 1
ATOM 5233 C C . ASP B 1 152 ? 92.200 115.491 139.998 1.00 20.61 152 ASP B C 1
ATOM 5234 O O . ASP B 1 152 ? 92.072 116.301 140.923 1.00 20.61 152 ASP B O 1
ATOM 5239 N N . THR B 1 153 ? 91.581 115.619 138.822 1.00 21.08 153 THR B N 1
ATOM 5240 C CA . THR B 1 153 ? 90.741 116.769 138.500 1.00 21.08 153 THR B CA 1
ATOM 5241 C C . THR B 1 153 ? 89.331 116.360 138.083 1.00 21.08 153 THR B C 1
ATOM 5242 O O . THR B 1 153 ? 88.653 117.122 137.385 1.00 21.08 153 THR B O 1
ATOM 5246 N N . THR B 1 154 ? 88.876 115.172 138.487 1.00 23.19 154 THR B N 1
ATOM 5247 C CA . THR B 1 154 ? 87.526 114.741 138.135 1.00 23.19 154 THR B CA 1
ATOM 5248 C C . THR B 1 154 ? 86.475 115.630 138.791 1.00 23.19 154 THR B C 1
ATOM 5249 O O . THR B 1 154 ? 85.544 116.104 138.130 1.00 23.19 154 THR B O 1
ATOM 5253 N N . GLU B 1 155 ? 86.609 115.868 140.098 1.00 27.51 155 GLU B N 1
ATOM 5254 C CA . GLU B 1 155 ? 85.666 116.734 140.796 1.00 27.51 155 GLU B CA 1
ATOM 5255 C C . GLU B 1 155 ? 85.899 118.208 140.498 1.00 27.51 155 GLU B C 1
ATOM 5256 O O . GLU B 1 155 ? 84.975 119.013 140.656 1.00 27.51 155 GLU B O 1
ATOM 5262 N N . PHE B 1 156 ? 87.106 118.579 140.075 1.00 25.21 156 PHE B N 1
ATOM 5263 C CA . PHE B 1 156 ? 87.410 119.976 139.797 1.00 25.21 156 PHE B CA 1
ATOM 5264 C C . PHE B 1 156 ? 86.647 120.453 138.567 1.00 25.21 156 PHE B C 1
ATOM 5265 O O . PHE B 1 156 ? 86.561 119.742 137.561 1.00 25.21 156 PHE B O 1
ATOM 5273 N N . THR B 1 157 ? 86.095 121.660 138.651 1.00 27.35 157 THR B N 1
ATOM 5274 C CA . THR B 1 157 ? 85.403 122.291 137.535 1.00 27.35 157 THR B CA 1
ATOM 5275 C C . THR B 1 157 ? 86.029 123.651 137.271 1.00 27.35 157 THR B C 1
ATOM 5276 O O . THR B 1 157 ? 86.380 124.371 138.212 1.00 27.35 157 THR B O 1
ATOM 5280 N N . GLY B 1 158 ? 86.196 123.986 135.999 1.00 24.29 158 GLY B N 1
ATOM 5281 C CA . GLY B 1 158 ? 86.780 125.261 135.636 1.00 24.29 158 GLY B CA 1
ATOM 5282 C C . GLY B 1 158 ? 87.171 125.272 134.178 1.00 24.29 158 GLY B C 1
ATOM 5283 O O . GLY B 1 158 ? 87.160 124.245 133.493 1.00 24.29 158 GLY B O 1
ATOM 5284 N N . ASP B 1 159 ? 87.521 126.471 133.708 1.00 22.44 159 ASP B N 1
ATOM 5285 C CA . ASP B 1 159 ? 87.910 126.632 132.311 1.00 22.44 159 ASP B CA 1
ATOM 5286 C C . ASP B 1 159 ? 89.269 126.001 132.038 1.00 22.44 159 ASP B C 1
ATOM 5287 O O . ASP B 1 159 ? 89.439 125.269 131.055 1.00 22.44 159 ASP B O 1
ATOM 5292 N N . TYR B 1 160 ? 90.253 126.271 132.895 1.00 18.65 160 TYR B N 1
ATOM 5293 C CA . TYR B 1 160 ? 91.609 125.784 132.680 1.00 18.65 160 TYR B CA 1
ATOM 5294 C C . TYR B 1 160 ? 92.249 125.481 134.026 1.00 18.65 160 TYR B C 1
ATOM 5295 O O . TYR B 1 160 ? 92.218 126.321 134.929 1.00 18.65 160 TYR B O 1
ATOM 5304 N N . LEU B 1 161 ? 92.825 124.284 134.155 1.00 15.38 161 LEU B N 1
ATOM 5305 C CA . LEU B 1 161 ? 93.554 123.948 135.374 1.00 15.38 161 LEU B CA 1
ATOM 5306 C C . LEU B 1 161 ? 94.894 124.671 135.432 1.00 15.38 161 LEU B C 1
ATOM 5307 O O . LEU B 1 161 ? 95.276 125.201 136.482 1.00 15.38 161 LEU B O 1
ATOM 5312 N N . PHE B 1 162 ? 95.617 124.704 134.315 1.00 13.81 162 PHE B N 1
ATOM 5313 C CA . PHE B 1 162 ? 96.936 125.318 134.235 1.00 13.81 162 PHE B CA 1
ATOM 5314 C C . PHE B 1 162 ? 96.929 126.344 133.113 1.00 13.81 162 PHE B C 1
ATOM 5315 O O . PHE B 1 162 ? 96.571 126.019 131.976 1.00 13.81 162 PHE B O 1
ATOM 5323 N N . THR B 1 163 ? 97.318 127.579 133.428 1.00 13.90 163 THR B N 1
ATOM 5324 C CA . THR B 1 163 ? 97.526 128.599 132.409 1.00 13.90 163 THR B CA 1
ATOM 5325 C C . THR B 1 163 ? 98.908 129.208 132.598 1.00 13.90 163 THR B C 1
ATOM 5326 O O . THR B 1 163 ? 99.247 129.660 133.696 1.00 13.90 163 THR B O 1
ATOM 5330 N N . ILE B 1 164 ? 99.704 129.206 131.533 1.00 13.71 164 ILE B N 1
ATOM 5331 C CA . ILE B 1 164 ? 101.105 129.608 131.590 1.00 13.71 164 ILE B CA 1
ATOM 5332 C C . ILE B 1 164 ? 101.249 130.946 130.879 1.00 13.71 164 ILE B C 1
ATOM 5333 O O . ILE B 1 164 ? 100.975 131.053 129.678 1.00 13.71 164 ILE B O 1
ATOM 5338 N N . THR B 1 165 ? 101.679 131.963 131.622 1.00 16.20 165 THR B N 1
ATOM 5339 C CA . THR B 1 165 ? 101.909 133.288 131.063 1.00 16.20 165 THR B CA 1
ATOM 5340 C C . THR B 1 165 ? 102.884 134.030 131.964 1.00 16.20 165 THR B C 1
ATOM 5341 O O . THR B 1 165 ? 103.089 133.661 133.123 1.00 16.20 165 THR B O 1
ATOM 5345 N N . SER B 1 166 ? 103.486 135.081 131.414 1.00 17.15 166 SER B N 1
ATOM 5346 C CA . SER B 1 166 ? 104.440 135.912 132.137 1.00 17.15 166 SER B CA 1
ATOM 5347 C C . SER B 1 166 ? 103.927 137.343 132.188 1.00 17.15 166 SER B C 1
ATOM 5348 O O . SER B 1 166 ? 103.526 137.900 131.161 1.00 17.15 166 SER B O 1
ATOM 5351 N N . SER B 1 167 ? 103.940 137.933 133.385 1.00 17.87 167 SER B N 1
ATOM 5352 C CA . SER B 1 167 ? 103.490 139.311 133.543 1.00 17.87 167 SER B CA 1
ATOM 5353 C C . SER B 1 167 ? 104.516 140.314 133.032 1.00 17.87 167 SER B C 1
ATOM 5354 O O . SER B 1 167 ? 104.139 141.401 132.575 1.00 17.87 167 SER B O 1
ATOM 5357 N N . TYR B 1 168 ? 105.802 139.977 133.105 1.00 15.33 168 TYR B N 1
ATOM 5358 C CA . TYR B 1 168 ? 106.848 140.897 132.680 1.00 15.33 168 TYR B CA 1
ATOM 5359 C C . TYR B 1 168 ? 106.773 141.138 131.177 1.00 15.33 168 TYR B C 1
ATOM 5360 O O . TYR B 1 168 ? 106.530 140.221 130.388 1.00 15.33 168 TYR B O 1
ATOM 5369 N N . SER B 1 169 ? 106.986 142.394 130.778 1.00 17.57 169 SER B N 1
ATOM 5370 C CA . SER B 1 169 ? 106.843 142.748 129.366 1.00 17.57 169 SER B CA 1
ATOM 5371 C C . SER B 1 169 ? 108.104 142.412 128.572 1.00 17.57 169 SER B C 1
ATOM 5372 O O . SER B 1 169 ? 108.092 141.523 127.715 1.00 17.57 169 SER B O 1
ATOM 5375 N N . TYR B 1 170 ? 109.204 143.121 128.837 1.00 16.24 170 TYR B N 1
ATOM 5376 C CA . TYR B 1 170 ? 110.456 142.813 128.156 1.00 16.24 170 TYR B CA 1
ATOM 5377 C C . TYR B 1 170 ? 111.702 142.896 129.030 1.00 16.24 170 TYR B C 1
ATOM 5378 O O . TYR B 1 170 ? 112.731 142.340 128.637 1.00 16.24 170 TYR B O 1
ATOM 5387 N N . THR B 1 171 ? 111.657 143.541 130.193 1.00 15.50 171 THR B N 1
ATOM 5388 C CA . THR B 1 171 ? 112.908 143.829 130.887 1.00 15.50 171 THR B CA 1
ATOM 5389 C C . THR B 1 171 ? 113.502 142.582 131.545 1.00 15.50 171 THR B C 1
ATOM 5390 O O . THR B 1 171 ? 114.626 142.196 131.197 1.00 15.50 171 THR B O 1
ATOM 5394 N N . PRO B 1 172 ? 112.809 141.913 132.492 1.00 13.30 172 PRO B N 1
ATOM 5395 C CA . PRO B 1 172 ? 113.463 140.801 133.192 1.00 13.30 172 PRO B CA 1
ATOM 5396 C C . PRO B 1 172 ? 113.136 139.426 132.626 1.00 13.30 172 PRO B C 1
ATOM 5397 O O . PRO B 1 172 ? 113.759 138.435 133.018 1.00 13.30 172 PRO B O 1
ATOM 5401 N N . ALA B 1 173 ? 112.167 139.345 131.713 1.00 12.31 173 ALA B N 1
ATOM 5402 C CA . ALA B 1 173 ? 111.731 138.040 131.219 1.00 12.31 173 ALA B CA 1
ATOM 5403 C C . ALA B 1 173 ? 112.799 137.321 130.401 1.00 12.31 173 ALA B C 1
ATOM 5404 O O . ALA B 1 173 ? 113.117 136.165 130.733 1.00 12.31 173 ALA B O 1
ATOM 5406 N N . PRO B 1 174 ? 113.385 137.907 129.349 1.00 12.26 174 PRO B N 1
ATOM 5407 C CA . PRO B 1 174 ? 114.419 137.170 128.603 1.00 12.26 174 PRO B CA 1
ATOM 5408 C C . PRO B 1 174 ? 115.661 136.896 129.426 1.00 12.26 174 PRO B C 1
ATOM 5409 O O . PRO B 1 174 ? 116.398 135.945 129.134 1.00 12.26 174 PRO B O 1
ATOM 5413 N N . TYR B 1 175 ? 115.914 137.712 130.451 1.00 11.84 175 TYR B N 1
ATOM 5414 C CA . TYR B 1 175 ? 117.117 137.554 131.260 1.00 11.84 175 TYR B CA 1
ATOM 5415 C C . TYR B 1 175 ? 117.096 136.237 132.025 1.00 11.84 175 TYR B C 1
ATOM 5416 O O . TYR B 1 175 ? 118.085 135.495 132.039 1.00 11.84 175 TYR B O 1
ATOM 5425 N N . TYR B 1 176 ? 115.971 135.934 132.672 1.00 11.64 176 TYR B N 1
ATOM 5426 C CA . TYR B 1 176 ? 115.805 134.741 133.505 1.00 11.64 176 TYR B CA 1
ATOM 5427 C C . TYR B 1 176 ? 114.429 134.121 133.249 1.00 11.64 176 TYR B C 1
ATOM 5428 O O . TYR B 1 176 ? 113.441 134.419 133.920 1.00 11.64 176 TYR B O 1
ATOM 5437 N N . ASN B 1 177 ? 114.366 133.246 132.245 1.00 8.46 177 ASN B N 1
ATOM 5438 C CA . ASN B 1 177 ? 113.138 132.526 131.929 1.00 8.46 177 ASN B CA 1
ATOM 5439 C C . ASN B 1 177 ? 113.403 131.032 131.792 1.00 8.46 177 ASN B C 1
ATOM 5440 O O . ASN B 1 177 ? 112.559 130.207 132.156 1.00 8.46 177 ASN B O 1
ATOM 5445 N N . ASN B 1 178 ? 114.577 130.681 131.273 1.00 7.09 178 ASN B N 1
ATOM 5446 C CA . ASN B 1 178 ? 114.919 129.302 130.953 1.00 7.09 178 ASN B CA 1
ATOM 5447 C C . ASN B 1 178 ? 115.790 128.646 132.015 1.00 7.09 178 ASN B C 1
ATOM 5448 O O . ASN B 1 178 ? 116.327 127.561 131.775 1.00 7.09 178 ASN B O 1
ATOM 5453 N N . LEU B 1 179 ? 115.943 129.280 133.180 1.00 8.56 179 LEU B N 1
ATOM 5454 C CA . LEU B 1 179 ? 116.826 128.741 134.209 1.00 8.56 179 LEU B CA 1
ATOM 5455 C C . LEU B 1 179 ? 116.325 127.407 134.750 1.00 8.56 179 LEU B C 1
ATOM 5456 O O . LEU B 1 179 ? 117.121 126.602 135.246 1.00 8.56 179 LEU B O 1
ATOM 5461 N N . SER B 1 180 ? 115.020 127.153 134.668 1.00 8.91 180 SER B N 1
ATOM 5462 C CA . SER B 1 180 ? 114.456 125.901 135.148 1.00 8.91 180 SER B CA 1
ATOM 5463 C C . SER B 1 180 ? 113.139 125.641 134.428 1.00 8.91 180 SER B C 1
ATOM 5464 O O . SER B 1 180 ? 112.572 126.527 133.783 1.00 8.91 180 SER B O 1
ATOM 5467 N N . VAL B 1 181 ? 112.658 124.402 134.544 1.00 7.92 181 VAL B N 1
ATOM 5468 C CA . VAL B 1 181 ? 111.433 124.008 133.860 1.00 7.92 181 VAL B CA 1
ATOM 5469 C C . VAL B 1 181 ? 110.223 124.610 134.566 1.00 7.92 181 VAL B C 1
ATOM 5470 O O . VAL B 1 181 ? 110.266 124.947 135.757 1.00 7.92 181 VAL B O 1
ATOM 5474 N N . ALA B 1 182 ? 109.128 124.753 133.817 1.00 7.52 182 ALA B N 1
ATOM 5475 C CA . ALA B 1 182 ? 107.914 125.346 134.372 1.00 7.52 182 ALA B CA 1
ATOM 5476 C C . ALA B 1 182 ? 106.993 124.293 134.975 1.00 7.52 182 ALA B C 1
ATOM 5477 O O . ALA B 1 182 ? 106.270 124.576 135.937 1.00 7.52 182 ALA B O 1
ATOM 5479 N N . LEU B 1 183 ? 106.994 123.081 134.424 1.00 7.92 183 LEU B N 1
ATOM 5480 C CA . LEU B 1 183 ? 106.122 122.020 134.910 1.00 7.92 183 LEU B CA 1
ATOM 5481 C C . LEU B 1 183 ? 106.757 120.683 134.560 1.00 7.92 183 LEU B C 1
ATOM 5482 O O . LEU B 1 183 ? 107.006 120.403 133.384 1.00 7.92 183 LEU B O 1
ATOM 5487 N N . GLU B 1 184 ? 107.016 119.866 135.579 1.00 10.29 184 GLU B N 1
ATOM 5488 C CA . GLU B 1 184 ? 107.669 118.578 135.398 1.00 10.29 184 GLU B CA 1
ATOM 5489 C C . GLU B 1 184 ? 107.016 117.537 136.294 1.00 10.29 184 GLU B C 1
ATOM 5490 O O . GLU B 1 184 ? 106.697 117.817 137.452 1.00 10.29 184 GLU B O 1
ATOM 5496 N N . GLY B 1 185 ? 106.824 116.339 135.751 1.00 10.43 185 GLY B N 1
ATOM 5497 C CA . GLY B 1 185 ? 106.346 115.211 136.535 1.00 10.43 185 GLY B CA 1
ATOM 5498 C C . GLY B 1 185 ? 104.934 115.327 137.070 1.00 10.43 185 GLY B C 1
ATOM 5499 O O . GLY B 1 185 ? 104.695 115.004 138.240 1.00 10.43 185 GLY B O 1
ATOM 5500 N N . LEU B 1 186 ? 103.992 115.780 136.247 1.00 9.72 186 LEU B N 1
ATOM 5501 C CA . LEU B 1 186 ? 102.594 115.889 136.640 1.00 9.72 186 LEU B CA 1
ATOM 5502 C C . LEU B 1 186 ? 101.732 115.019 135.740 1.00 9.72 186 LEU B C 1
ATOM 5503 O O . LEU B 1 186 ? 101.728 115.194 134.517 1.00 9.72 186 LEU B O 1
ATOM 5508 N N . TYR B 1 187 ? 100.994 114.094 136.349 1.00 10.97 187 TYR B N 1
ATOM 5509 C CA . TYR B 1 187 ? 99.986 113.297 135.659 1.00 10.97 187 TYR B CA 1
ATOM 5510 C C . TYR B 1 187 ? 98.621 113.764 136.134 1.00 10.97 187 TYR B C 1
ATOM 5511 O O . TYR B 1 187 ? 98.294 113.621 137.317 1.00 10.97 187 TYR B O 1
ATOM 5520 N N . VAL B 1 188 ? 97.817 114.299 135.219 1.00 12.17 188 VAL B N 1
ATOM 5521 C CA . VAL B 1 188 ? 96.498 114.819 135.564 1.00 12.17 188 VAL B CA 1
ATOM 5522 C C . VAL B 1 188 ? 95.445 113.816 135.111 1.00 12.17 188 VAL B C 1
ATOM 5523 O O . VAL B 1 188 ? 95.560 113.226 134.029 1.00 12.17 188 VAL B O 1
ATOM 5527 N N . PHE B 1 189 ? 94.454 113.578 135.967 1.00 17.09 189 PHE B N 1
ATOM 5528 C CA . PHE B 1 189 ? 93.289 112.791 135.589 1.00 17.09 189 PHE B CA 1
ATOM 5529 C C . PHE B 1 189 ? 92.242 113.725 134.985 1.00 17.09 189 PHE B C 1
ATOM 5530 O O . PHE B 1 189 ? 92.510 114.895 134.694 1.00 17.09 189 PHE B O 1
ATOM 5538 N N . GLY B 1 190 ? 91.027 113.219 134.790 1.00 19.03 190 GLY B N 1
ATOM 5539 C CA . GLY B 1 190 ? 89.961 114.041 134.252 1.00 19.03 190 GLY B CA 1
ATOM 5540 C C . GLY B 1 190 ? 88.774 113.252 133.739 1.00 19.03 190 GLY B C 1
ATOM 5541 O O . GLY B 1 190 ? 88.839 112.026 133.614 1.00 19.03 190 GLY B O 1
ATOM 5542 N N . ASN B 1 191 ? 87.681 113.948 133.447 1.00 22.34 191 ASN B N 1
ATOM 5543 C CA . ASN B 1 191 ? 86.475 113.345 132.902 1.00 22.34 191 ASN B CA 1
ATOM 5544 C C . ASN B 1 191 ? 86.044 114.088 131.643 1.00 22.34 191 ASN B C 1
ATOM 5545 O O . ASN B 1 191 ? 86.382 115.256 131.430 1.00 22.34 191 ASN B O 1
ATOM 5550 N N . LYS B 1 192 ? 85.284 113.390 130.801 1.00 20.90 192 LYS B N 1
ATOM 5551 C CA . LYS B 1 192 ? 84.856 113.917 129.505 1.00 20.90 192 LYS B CA 1
ATOM 5552 C C . LYS B 1 192 ? 83.587 114.738 129.713 1.00 20.90 192 LYS B C 1
ATOM 5553 O O . LYS B 1 192 ? 82.470 114.221 129.653 1.00 20.90 192 LYS B O 1
ATOM 5559 N N . THR B 1 193 ? 83.766 116.035 129.960 1.00 24.49 193 THR B N 1
ATOM 5560 C CA . THR B 1 193 ? 82.659 116.974 130.074 1.00 24.49 193 THR B CA 1
ATOM 5561 C C . THR B 1 193 ? 82.975 118.225 129.268 1.00 24.49 193 THR B C 1
ATOM 5562 O O . THR B 1 193 ? 84.141 118.576 129.066 1.00 24.49 193 THR B O 1
ATOM 5566 N N . GLU B 1 194 ? 81.921 118.892 128.807 1.00 29.04 194 GLU B N 1
ATOM 5567 C CA . GLU B 1 194 ? 82.079 120.117 128.035 1.00 29.04 194 GLU B CA 1
ATOM 5568 C C . GLU B 1 194 ? 82.587 121.256 128.913 1.00 29.04 194 GLU B C 1
ATOM 5569 O O . GLU B 1 194 ? 82.224 121.380 130.085 1.00 29.04 194 GLU B O 1
ATOM 5575 N N . GLY B 1 195 ? 83.443 122.094 128.327 1.00 26.66 195 GLY B N 1
ATOM 5576 C CA . GLY B 1 195 ? 83.904 123.304 128.971 1.00 26.66 195 GLY B CA 1
ATOM 5577 C C . GLY B 1 195 ? 85.090 123.144 129.897 1.00 26.66 195 GLY B C 1
ATOM 5578 O O . GLY B 1 195 ? 85.585 124.153 130.418 1.00 26.66 195 GLY B O 1
ATOM 5579 N N . ARG B 1 196 ? 85.564 121.923 130.122 1.00 22.86 196 ARG B N 1
ATOM 5580 C CA . ARG B 1 196 ? 86.691 121.666 131.009 1.00 22.86 196 ARG B CA 1
ATOM 5581 C C . ARG B 1 196 ? 87.862 121.154 130.183 1.00 22.86 196 ARG B C 1
ATOM 5582 O O . ARG B 1 196 ? 87.736 120.147 129.478 1.00 22.86 196 ARG B O 1
ATOM 5590 N N . SER B 1 197 ? 88.998 121.842 130.278 1.00 17.79 197 SER B N 1
ATOM 5591 C CA . SER B 1 197 ? 90.174 121.523 129.478 1.00 17.79 197 SER B CA 1
ATOM 5592 C C . SER B 1 197 ? 91.385 121.478 130.402 1.00 17.79 197 SER B C 1
ATOM 5593 O O . SER B 1 197 ? 91.259 121.517 131.630 1.00 17.79 197 SER B O 1
ATOM 5596 N N . GLY B 1 198 ? 92.573 121.395 129.806 1.00 14.54 198 GLY B N 1
ATOM 5597 C CA . GLY B 1 198 ? 93.790 121.236 130.576 1.00 14.54 198 GLY B CA 1
ATOM 5598 C C . GLY B 1 198 ? 94.703 122.443 130.607 1.00 14.54 198 GLY B C 1
ATOM 5599 O O . GLY B 1 198 ? 94.425 123.424 131.303 1.00 14.54 198 GLY B O 1
ATOM 5600 N N . LEU B 1 199 ? 95.799 122.382 129.856 1.00 12.05 199 LEU B N 1
ATOM 5601 C CA . LEU B 1 199 ? 96.859 123.381 129.929 1.00 12.05 199 LEU B CA 1
ATOM 5602 C C . LEU B 1 199 ? 96.729 124.360 128.768 1.00 12.05 199 LEU B C 1
ATOM 5603 O O . LEU B 1 199 ? 96.640 123.947 127.604 1.00 12.05 199 LEU B O 1
ATOM 5608 N N . LEU B 1 200 ? 96.723 125.650 129.093 1.00 13.77 200 LEU B N 1
ATOM 5609 C CA . LEU B 1 200 ? 96.733 126.727 128.114 1.00 13.77 200 LEU B CA 1
ATOM 5610 C C . LEU B 1 200 ? 98.061 127.465 128.202 1.00 13.77 200 LEU B C 1
ATOM 5611 O O . LEU B 1 200 ? 98.548 127.744 129.303 1.00 13.77 200 LEU B O 1
ATOM 5616 N N . THR B 1 201 ? 98.648 127.759 127.047 1.00 13.91 201 THR B N 1
ATOM 5617 C CA . THR B 1 201 ? 99.884 128.528 126.974 1.00 13.91 201 THR B CA 1
ATOM 5618 C C . THR B 1 201 ? 99.568 129.956 126.552 1.00 13.91 201 THR B C 1
ATOM 5619 O O . THR B 1 201 ? 98.936 130.175 125.514 1.00 13.91 201 THR B O 1
ATOM 5623 N N . GLY B 1 202 ? 100.013 130.923 127.350 1.00 17.07 202 GLY B N 1
ATOM 5624 C CA . GLY B 1 202 ? 99.764 132.319 127.051 1.00 17.07 202 GLY B CA 1
ATOM 5625 C C . GLY B 1 202 ? 98.608 132.897 127.838 1.00 17.07 202 GLY B C 1
ATOM 5626 O O . GLY B 1 202 ? 98.401 132.540 129.002 1.00 17.07 202 GLY B O 1
ATOM 5627 N N . ARG B 1 203 ? 97.844 133.788 127.214 1.00 23.54 203 ARG B N 1
ATOM 5628 C CA . ARG B 1 203 ? 96.704 134.434 127.848 1.00 23.54 203 ARG B CA 1
ATOM 5629 C C . ARG B 1 203 ? 95.441 134.159 127.044 1.00 23.54 203 ARG B C 1
ATOM 5630 O O . ARG B 1 203 ? 95.461 134.179 125.810 1.00 23.54 203 ARG B O 1
ATOM 5638 N N . ARG B 1 204 ? 94.341 133.901 127.754 1.00 25.72 204 ARG B N 1
ATOM 5639 C CA . ARG B 1 204 ? 93.078 133.596 127.091 1.00 25.72 204 ARG B CA 1
ATOM 5640 C C . ARG B 1 204 ? 92.438 134.835 126.477 1.00 25.72 204 ARG B C 1
ATOM 5641 O O . ARG B 1 204 ? 91.611 134.711 125.566 1.00 25.72 204 ARG B O 1
ATOM 5649 N N . THR B 1 205 ? 92.799 136.023 126.953 1.00 29.75 205 THR B N 1
ATOM 5650 C CA . THR B 1 205 ? 92.228 137.271 126.472 1.00 29.75 205 THR B CA 1
ATOM 5651 C C . THR B 1 205 ? 93.304 138.113 125.800 1.00 29.75 205 THR B C 1
ATOM 5652 O O . THR B 1 205 ? 94.478 138.076 126.184 1.00 29.75 205 THR B O 1
ATOM 5656 N N . THR B 1 206 ? 92.893 138.868 124.779 1.00 29.56 206 THR B N 1
ATOM 5657 C CA . THR B 1 206 ? 93.842 139.665 124.010 1.00 29.56 206 THR B CA 1
ATOM 5658 C C . THR B 1 206 ? 94.284 140.924 124.749 1.00 29.56 206 THR B C 1
ATOM 5659 O O . THR B 1 206 ? 95.425 141.366 124.575 1.00 29.56 206 THR B O 1
ATOM 5663 N N . ASP B 1 207 ? 93.414 141.512 125.567 1.00 34.53 207 ASP B N 1
ATOM 5664 C CA . ASP B 1 207 ? 93.766 142.738 126.265 1.00 34.53 207 ASP B CA 1
ATOM 5665 C C . ASP B 1 207 ? 94.723 142.447 127.417 1.00 34.53 207 ASP B C 1
ATOM 5666 O O . ASP B 1 207 ? 94.760 141.345 127.972 1.00 34.53 207 ASP B O 1
ATOM 5671 N N . GLY B 1 208 ? 95.505 143.457 127.772 1.00 35.70 208 GLY B N 1
ATOM 5672 C CA . GLY B 1 208 ? 96.493 143.361 128.826 1.00 35.70 208 GLY B CA 1
ATOM 5673 C C . GLY B 1 208 ? 97.879 143.695 128.316 1.00 35.70 208 GLY B C 1
ATOM 5674 O O . GLY B 1 208 ? 98.057 144.361 127.291 1.00 35.70 208 GLY B O 1
ATOM 5675 N N . VAL B 1 209 ? 98.878 143.221 129.053 1.00 30.12 209 VAL B N 1
ATOM 5676 C CA . VAL B 1 209 ? 100.272 143.454 128.693 1.00 30.12 209 VAL B CA 1
ATOM 5677 C C . VAL B 1 209 ? 100.744 142.337 127.771 1.00 30.12 209 VAL B C 1
ATOM 5678 O O . VAL B 1 209 ? 100.384 141.168 127.954 1.00 30.12 209 VAL B O 1
ATOM 5682 N N . LYS B 1 210 ? 101.528 142.700 126.758 1.00 26.65 210 LYS B N 1
ATOM 5683 C CA . LYS B 1 210 ? 102.059 141.714 125.825 1.00 26.65 210 LYS B CA 1
ATOM 5684 C C . LYS B 1 210 ? 103.095 140.846 126.529 1.00 26.65 210 LYS B C 1
ATOM 5685 O O . LYS B 1 210 ? 104.211 141.298 126.806 1.00 26.65 210 LYS B O 1
ATOM 5691 N N . SER B 1 211 ? 102.723 139.603 126.819 1.00 21.76 211 SER B N 1
ATOM 5692 C CA . SER B 1 211 ? 103.578 138.706 127.580 1.00 21.76 211 SER B CA 1
ATOM 5693 C C . SER B 1 211 ? 104.785 138.264 126.760 1.00 21.76 211 SER B C 1
ATOM 5694 O O . SER B 1 211 ? 104.742 138.203 125.528 1.00 21.76 211 SER B O 1
ATOM 5697 N N . TYR B 1 212 ? 105.871 137.957 127.464 1.00 15.45 212 TYR B N 1
ATOM 5698 C CA . TYR B 1 212 ? 107.098 137.430 126.871 1.00 15.45 212 TYR B CA 1
ATOM 5699 C C . TYR B 1 212 ? 107.454 136.160 127.637 1.00 15.45 212 TYR B C 1
ATOM 5700 O O . TYR B 1 212 ? 108.174 136.205 128.638 1.00 15.45 212 TYR B O 1
ATOM 5709 N N . ASN B 1 213 ? 106.941 135.025 127.168 1.00 13.35 213 ASN B N 1
ATOM 5710 C CA . ASN B 1 213 ? 107.207 133.721 127.771 1.00 13.35 213 ASN B CA 1
ATOM 5711 C C . ASN B 1 213 ? 107.968 132.883 126.749 1.00 13.35 213 ASN B C 1
ATOM 5712 O O . ASN B 1 213 ? 107.381 132.113 125.986 1.00 13.35 213 ASN B O 1
ATOM 5717 N N . GLY B 1 214 ? 109.289 133.037 126.742 1.00 8.21 214 GLY B N 1
ATOM 5718 C CA . GLY B 1 214 ? 110.129 132.306 125.818 1.00 8.21 214 GLY B CA 1
ATOM 5719 C C . GLY B 1 214 ? 110.996 131.276 126.510 1.00 8.21 214 GLY B C 1
ATOM 5720 O O . GLY B 1 214 ? 111.323 131.426 127.691 1.00 8.21 214 GLY B O 1
ATOM 5721 N N . GLN B 1 215 ? 111.366 130.223 125.781 1.00 6.08 215 GLN B N 1
ATOM 5722 C CA . GLN B 1 215 ? 112.190 129.131 126.292 1.00 6.08 215 GLN B CA 1
ATOM 5723 C C . GLN B 1 215 ? 111.555 128.441 127.495 1.00 6.08 215 GLN B C 1
ATOM 5724 O O . GLN B 1 215 ? 112.264 127.911 128.357 1.00 6.08 215 GLN B O 1
ATOM 5730 N N . THR B 1 216 ? 110.226 128.437 127.570 1.00 6.09 216 THR B N 1
ATOM 5731 C CA . THR B 1 216 ? 109.522 127.808 128.680 1.00 6.09 216 THR B CA 1
ATOM 5732 C C . THR B 1 216 ? 109.443 126.305 128.444 1.00 6.09 216 THR B C 1
ATOM 5733 O O . THR B 1 216 ? 108.966 125.858 127.393 1.00 6.09 216 THR B O 1
ATOM 5737 N N . GLU B 1 217 ? 109.900 125.528 129.425 1.00 5.87 217 GLU B N 1
ATOM 5738 C CA . GLU B 1 217 ? 109.945 124.077 129.313 1.00 5.87 217 GLU B CA 1
ATOM 5739 C C . GLU B 1 217 ? 108.708 123.444 129.932 1.00 5.87 217 GLU B C 1
ATOM 5740 O O . GLU B 1 217 ? 108.208 123.900 130.965 1.00 5.87 217 GLU B O 1
ATOM 5746 N N . ILE B 1 218 ? 108.219 122.386 129.289 1.00 4.32 218 ILE B N 1
ATOM 5747 C CA . ILE B 1 218 ? 107.180 121.518 129.834 1.00 4.32 218 ILE B CA 1
ATOM 5748 C C . ILE B 1 218 ? 107.611 120.092 129.518 1.00 4.32 218 ILE B C 1
ATOM 5749 O O . ILE B 1 218 ? 107.572 119.673 128.355 1.00 4.32 218 ILE B O 1
ATOM 5754 N N . ARG B 1 219 ? 108.043 119.355 130.538 1.00 6.04 219 ARG B N 1
ATOM 5755 C CA . ARG B 1 219 ? 108.674 118.059 130.344 1.00 6.04 219 ARG B CA 1
ATOM 5756 C C . ARG B 1 219 ? 108.062 117.024 131.277 1.00 6.04 219 ARG B C 1
ATOM 5757 O O . ARG B 1 219 ? 107.692 117.329 132.414 1.00 6.04 219 ARG B O 1
ATOM 5765 N N . ASN B 1 220 ? 107.961 115.794 130.773 1.00 7.32 220 ASN B N 1
ATOM 5766 C CA . ASN B 1 220 ? 107.563 114.628 131.565 1.00 7.32 220 ASN B CA 1
ATOM 5767 C C . ASN B 1 220 ? 106.227 114.849 132.270 1.00 7.32 220 ASN B C 1
ATOM 5768 O O . ASN B 1 220 ? 106.089 114.640 133.477 1.00 7.32 220 ASN B O 1
ATOM 5773 N N . CYS B 1 221 ? 105.226 115.271 131.502 1.00 7.46 221 CYS B N 1
ATOM 5774 C CA . CYS B 1 221 ? 103.890 115.498 132.031 1.00 7.46 221 CYS B CA 1
ATOM 5775 C C . CYS B 1 221 ? 102.861 114.834 131.126 1.00 7.46 221 CYS B C 1
ATOM 5776 O O . CYS B 1 221 ? 103.079 114.661 129.924 1.00 7.46 221 CYS B O 1
ATOM 5779 N N . THR B 1 222 ? 101.732 114.455 131.724 1.00 8.61 222 THR B N 1
ATOM 5780 C CA . THR B 1 222 ? 100.700 113.703 131.022 1.00 8.61 222 THR B CA 1
ATOM 5781 C C . THR B 1 222 ? 99.323 114.286 131.303 1.00 8.61 222 THR B C 1
ATOM 5782 O O . THR B 1 222 ? 98.954 114.512 132.464 1.00 8.61 222 THR B O 1
ATOM 5786 N N . PHE B 1 223 ? 98.574 114.516 130.225 1.00 8.43 223 PHE B N 1
ATOM 5787 C CA . PHE B 1 223 ? 97.210 115.024 130.260 1.00 8.43 223 PHE B CA 1
ATOM 5788 C C . PHE B 1 223 ? 96.301 114.036 129.542 1.00 8.43 223 PHE B C 1
ATOM 5789 O O . PHE B 1 223 ? 96.693 113.452 128.527 1.00 8.43 223 PHE B O 1
ATOM 5797 N N . ASP B 1 224 ? 95.089 113.847 130.061 1.00 13.68 224 ASP B N 1
ATOM 5798 C CA . ASP B 1 224 ? 94.139 112.963 129.399 1.00 13.68 224 ASP B CA 1
ATOM 5799 C C . ASP B 1 224 ? 92.721 113.299 129.836 1.00 13.68 224 ASP B C 1
ATOM 5800 O O . ASP B 1 224 ? 92.503 113.972 130.848 1.00 13.68 224 ASP B O 1
ATOM 5805 N N . LYS B 1 225 ? 91.761 112.815 129.045 1.00 16.19 225 LYS B N 1
ATOM 5806 C CA . LYS B 1 225 ? 90.333 112.907 129.356 1.00 16.19 225 LYS B CA 1
ATOM 5807 C C . LYS B 1 225 ? 89.890 114.356 129.557 1.00 16.19 225 LYS B C 1
ATOM 5808 O O . LYS B 1 225 ? 89.179 114.689 130.507 1.00 16.19 225 LYS B O 1
ATOM 5814 N N . PHE B 1 226 ? 90.307 115.219 128.636 1.00 14.83 226 PHE B N 1
ATOM 5815 C CA . PHE B 1 226 ? 89.952 116.631 128.637 1.00 14.83 226 PHE B CA 1
ATOM 5816 C C . PHE B 1 226 ? 89.292 116.999 127.314 1.00 14.83 226 PHE B C 1
ATOM 5817 O O . PHE B 1 226 ? 89.471 116.329 126.293 1.00 14.83 226 PHE B O 1
ATOM 5825 N N . ASP B 1 227 ? 88.515 118.084 127.342 1.00 16.52 227 ASP B N 1
ATOM 5826 C CA . ASP B 1 227 ? 87.930 118.603 126.110 1.00 16.52 227 ASP B CA 1
ATOM 5827 C C . ASP B 1 227 ? 89.010 119.173 125.199 1.00 16.52 227 ASP B C 1
ATOM 5828 O O . ASP B 1 227 ? 88.991 118.957 123.982 1.00 16.52 227 ASP B O 1
ATOM 5833 N N . TYR B 1 228 ? 89.961 119.907 125.775 1.00 11.10 228 TYR B N 1
ATOM 5834 C CA . TYR B 1 228 ? 91.123 120.417 125.054 1.00 11.10 228 TYR B CA 1
ATOM 5835 C C . TYR B 1 228 ? 92.358 120.101 125.887 1.00 11.10 228 TYR B C 1
ATOM 5836 O O . TYR B 1 228 ? 92.608 120.757 126.903 1.00 11.10 228 TYR B O 1
ATOM 5845 N N . ASN B 1 229 ? 93.120 119.089 125.462 1.00 9.49 229 ASN B N 1
ATOM 5846 C CA . ASN B 1 229 ? 94.277 118.654 126.238 1.00 9.49 229 ASN B CA 1
ATOM 5847 C C . ASN B 1 229 ? 95.313 119.766 126.357 1.00 9.49 229 ASN B C 1
ATOM 5848 O O . ASN B 1 229 ? 95.754 120.106 127.461 1.00 9.49 229 ASN B O 1
ATOM 5853 N N . ILE B 1 230 ? 95.713 120.345 125.228 1.00 9.35 230 ILE B N 1
ATOM 5854 C CA . ILE B 1 230 ? 96.668 121.447 125.195 1.00 9.35 230 ILE B CA 1
ATOM 5855 C C . ILE B 1 230 ? 96.115 122.511 124.258 1.00 9.35 230 ILE B C 1
ATOM 5856 O O . ILE B 1 230 ? 95.762 122.208 123.111 1.00 9.35 230 ILE B O 1
ATOM 5861 N N . ARG B 1 231 ? 96.029 123.747 124.743 1.00 11.10 231 ARG B N 1
ATOM 5862 C CA . ARG B 1 231 ? 95.547 124.860 123.940 1.00 11.10 231 ARG B CA 1
ATOM 5863 C C . ARG B 1 231 ? 96.568 125.988 123.958 1.00 11.10 231 ARG B C 1
ATOM 5864 O O . ARG B 1 231 ? 97.174 126.276 124.996 1.00 11.10 231 ARG B O 1
ATOM 5872 N N . MET B 1 232 ? 96.768 126.612 122.801 1.00 12.51 232 MET B N 1
ATOM 5873 C CA . MET B 1 232 ? 97.706 127.716 122.671 1.00 12.51 232 MET B CA 1
ATOM 5874 C C . MET B 1 232 ? 96.945 129.035 122.685 1.00 12.51 232 MET B C 1
ATOM 5875 O O . MET B 1 232 ? 95.972 129.208 121.946 1.00 12.51 232 MET B O 1
ATOM 5880 N N . GLY B 1 233 ? 97.391 129.961 123.527 1.00 17.89 233 GLY B N 1
ATOM 5881 C CA . GLY B 1 233 ? 96.725 131.244 123.639 1.00 17.89 233 GLY B CA 1
ATOM 5882 C C . GLY B 1 233 ? 97.539 132.391 123.077 1.00 17.89 233 GLY B C 1
ATOM 5883 O O . GLY B 1 233 ? 98.554 132.175 122.410 1.00 17.89 233 GLY B O 1
ATOM 5884 N N . HIS B 1 234 ? 97.097 133.618 123.341 1.00 22.06 234 HIS B N 1
ATOM 5885 C CA . HIS B 1 234 ? 97.791 134.791 122.828 1.00 22.06 234 HIS B CA 1
ATOM 5886 C C . HIS B 1 234 ? 99.146 134.954 123.503 1.00 22.06 234 HIS B C 1
ATOM 5887 O O . HIS B 1 234 ? 99.307 134.664 124.692 1.00 22.06 234 HIS B O 1
ATOM 5894 N N . ASN B 1 235 ? 100.126 135.420 122.726 1.00 22.57 235 ASN B N 1
ATOM 5895 C CA . ASN B 1 235 ? 101.477 135.700 123.215 1.00 22.57 235 ASN B CA 1
ATOM 5896 C C . ASN B 1 235 ? 102.134 134.447 123.793 1.00 22.57 235 ASN B C 1
ATOM 5897 O O . ASN B 1 235 ? 102.643 134.443 124.915 1.00 22.57 235 ASN B O 1
ATOM 5902 N N . SER B 1 236 ? 102.110 133.369 123.010 1.00 16.66 236 SER B N 1
ATOM 5903 C CA . SER B 1 236 ? 102.832 132.132 123.316 1.00 16.66 236 SER B CA 1
ATOM 5904 C C . SER B 1 236 ? 103.577 131.753 122.040 1.00 16.66 236 SER B C 1
ATOM 5905 O O . SER B 1 236 ? 103.065 130.987 121.218 1.00 16.66 236 SER B O 1
ATOM 5908 N N . TRP B 1 237 ? 104.786 132.287 121.875 1.00 14.46 237 TRP B N 1
ATOM 5909 C CA . TRP B 1 237 ? 105.487 132.201 120.600 1.00 14.46 237 TRP B CA 1
ATOM 5910 C C . TRP B 1 237 ? 106.515 131.078 120.542 1.00 14.46 237 TRP B C 1
ATOM 5911 O O . TRP B 1 237 ? 106.777 130.553 119.458 1.00 14.46 237 TRP B O 1
ATOM 5922 N N . ARG B 1 238 ? 107.118 130.698 121.668 1.00 8.71 238 ARG B N 1
ATOM 5923 C CA . ARG B 1 238 ? 108.017 129.551 121.700 1.00 8.71 238 ARG B CA 1
ATOM 5924 C C . ARG B 1 238 ? 107.837 128.796 123.011 1.00 8.71 238 ARG B C 1
ATOM 5925 O O . ARG B 1 238 ? 107.777 129.408 124.084 1.00 8.71 238 ARG B O 1
ATOM 5933 N N . ILE B 1 239 ? 107.709 127.473 122.912 1.00 5.21 239 ILE B N 1
ATOM 5934 C CA . ILE B 1 239 ? 107.549 126.581 124.057 1.00 5.21 239 ILE B CA 1
ATOM 5935 C C . ILE B 1 239 ? 108.264 125.278 123.728 1.00 5.21 239 ILE B C 1
ATOM 5936 O O . ILE B 1 239 ? 108.212 124.806 122.587 1.00 5.21 239 ILE B O 1
ATOM 5941 N N . VAL B 1 240 ? 108.936 124.691 124.718 1.00 3.96 240 VAL B N 1
ATOM 5942 C CA . VAL B 1 240 ? 109.663 123.441 124.532 1.00 3.96 240 VAL B CA 1
ATOM 5943 C C . VAL B 1 240 ? 108.905 122.340 125.259 1.00 3.96 240 VAL B C 1
ATOM 5944 O O . VAL B 1 240 ? 108.950 122.249 126.492 1.00 3.96 240 VAL B O 1
ATOM 5948 N N . PHE B 1 241 ? 108.222 121.492 124.493 1.00 3.43 241 PHE B N 1
ATOM 5949 C CA . PHE B 1 241 ? 107.528 120.320 125.023 1.00 3.43 241 PHE B CA 1
ATOM 5950 C C . PHE B 1 241 ? 108.474 119.132 124.896 1.00 3.43 241 PHE B C 1
ATOM 5951 O O . PHE B 1 241 ? 108.737 118.649 123.792 1.00 3.43 241 PHE B O 1
ATOM 5959 N N . TYR B 1 242 ? 108.985 118.659 126.029 1.00 4.05 242 TYR B N 1
ATOM 5960 C CA . TYR B 1 242 ? 109.936 117.550 126.055 1.00 4.05 242 TYR B CA 1
ATOM 5961 C C . TYR B 1 242 ? 109.200 116.299 126.522 1.00 4.05 242 TYR B C 1
ATOM 5962 O O . TYR B 1 242 ? 108.944 116.126 127.716 1.00 4.05 242 TYR B O 1
ATOM 5971 N N . LYS B 1 243 ? 108.867 115.426 125.571 1.00 5.32 243 LYS B N 1
ATOM 5972 C CA . LYS B 1 243 ? 108.236 114.135 125.848 1.00 5.32 243 LYS B CA 1
ATOM 5973 C C . LYS B 1 243 ? 106.936 114.306 126.640 1.00 5.32 243 LYS B C 1
ATOM 5974 O O . LYS B 1 243 ? 106.815 113.903 127.799 1.00 5.32 243 LYS B O 1
ATOM 5980 N N . VAL B 1 244 ? 105.963 114.933 125.987 1.00 5.56 244 VAL B N 1
ATOM 5981 C CA . VAL B 1 244 ? 104.609 115.061 126.508 1.00 5.56 244 VAL B CA 1
ATOM 5982 C C . VAL B 1 244 ? 103.677 114.265 125.606 1.00 5.56 244 VAL B C 1
ATOM 5983 O O . VAL B 1 244 ? 103.848 114.244 124.382 1.00 5.56 244 VAL B O 1
ATOM 5987 N N . ASN B 1 245 ? 102.720 113.569 126.212 1.00 6.82 245 ASN B N 1
ATOM 5988 C CA . ASN B 1 245 ? 101.721 112.822 125.462 1.00 6.82 245 ASN B CA 1
ATOM 5989 C C . ASN B 1 245 ? 100.339 113.086 126.035 1.00 6.82 245 ASN B C 1
ATOM 5990 O O . ASN B 1 245 ? 100.142 113.062 127.254 1.00 6.82 245 ASN B O 1
ATOM 5995 N N . SER B 1 246 ? 99.385 113.346 125.145 1.00 8.05 246 SER B N 1
ATOM 5996 C CA . SER B 1 246 ? 97.997 113.574 125.511 1.00 8.05 246 SER B CA 1
ATOM 5997 C C . SER B 1 246 ? 97.119 112.604 124.736 1.00 8.05 246 SER B C 1
ATOM 5998 O O . SER B 1 246 ? 97.346 112.364 123.547 1.00 8.05 246 SER B O 1
ATOM 6001 N N . LEU B 1 247 ? 96.116 112.050 125.413 1.00 11.86 247 LEU B N 1
ATOM 6002 C CA . LEU B 1 247 ? 95.297 111.004 124.821 1.00 11.86 247 LEU B CA 1
ATOM 6003 C C . LEU B 1 247 ? 93.874 111.103 125.350 1.00 11.86 247 LEU B C 1
ATOM 6004 O O . LEU B 1 247 ? 93.615 111.717 126.388 1.00 11.86 247 LEU B O 1
ATOM 6009 N N . ASN B 1 248 ? 92.953 110.487 124.606 1.00 14.87 248 ASN B N 1
ATOM 6010 C CA . ASN B 1 248 ? 91.550 110.357 124.994 1.00 14.87 248 ASN B CA 1
ATOM 6011 C C . ASN B 1 248 ? 90.898 111.726 125.211 1.00 14.87 248 ASN B C 1
ATOM 6012 O O . ASN B 1 248 ? 90.412 112.052 126.294 1.00 14.87 248 ASN B O 1
ATOM 6017 N N . ALA B 1 249 ? 90.893 112.525 124.148 1.00 14.97 249 ALA B N 1
ATOM 6018 C CA . ALA B 1 249 ? 90.188 113.797 124.185 1.00 14.97 249 ALA B CA 1
ATOM 6019 C C . ALA B 1 249 ? 88.691 113.575 124.003 1.00 14.97 249 ALA B C 1
ATOM 6020 O O . ALA B 1 249 ? 88.244 112.499 123.596 1.00 14.97 249 ALA B O 1
ATOM 6022 N N . LEU B 1 250 ? 87.909 114.612 124.311 1.00 18.19 250 LEU B N 1
ATOM 6023 C CA . LEU B 1 250 ? 86.457 114.482 124.236 1.00 18.19 250 LEU B CA 1
ATOM 6024 C C . LEU B 1 250 ? 85.971 114.559 122.795 1.00 18.19 250 LEU B C 1
ATOM 6025 O O . LEU B 1 250 ? 85.413 113.591 122.264 1.00 18.19 250 LEU B O 1
ATOM 6030 N N . ASN B 1 251 ? 86.174 115.699 122.149 1.00 15.26 251 ASN B N 1
ATOM 6031 C CA . ASN B 1 251 ? 85.694 115.944 120.799 1.00 15.26 251 ASN B CA 1
ATOM 6032 C C . ASN B 1 251 ? 86.865 115.954 119.823 1.00 15.26 251 ASN B C 1
ATOM 6033 O O . ASN B 1 251 ? 88.028 115.784 120.202 1.00 15.26 251 ASN B O 1
ATOM 6038 N N . ALA B 1 252 ? 86.542 116.153 118.549 1.00 12.06 252 ALA B N 1
ATOM 6039 C CA . ALA B 1 252 ? 87.574 116.269 117.532 1.00 12.06 252 ALA B CA 1
ATOM 6040 C C . ALA B 1 252 ? 88.374 117.551 117.737 1.00 12.06 252 ALA B C 1
ATOM 6041 O O . ALA B 1 252 ? 87.878 118.541 118.284 1.00 12.06 252 ALA B O 1
ATOM 6043 N N . ASN B 1 253 ? 89.634 117.516 117.301 1.00 10.08 253 ASN B N 1
ATOM 6044 C CA . ASN B 1 253 ? 90.561 118.641 117.378 1.00 10.08 253 ASN B CA 1
ATOM 6045 C C . ASN B 1 253 ? 90.827 119.082 118.814 1.00 10.08 253 ASN B C 1
ATOM 6046 O O . ASN B 1 253 ? 91.113 120.258 119.058 1.00 10.08 253 ASN B O 1
ATOM 6051 N N . GLY B 1 254 ? 90.740 118.161 119.771 1.00 9.12 254 GLY B N 1
ATOM 6052 C CA . GLY B 1 254 ? 90.892 118.501 121.172 1.00 9.12 254 GLY B CA 1
ATOM 6053 C C . GLY B 1 254 ? 92.239 118.159 121.777 1.00 9.12 254 GLY B C 1
ATOM 6054 O O . GLY B 1 254 ? 92.466 118.403 122.965 1.00 9.12 254 GLY B O 1
ATOM 6055 N N . ILE B 1 255 ? 93.141 117.589 120.980 1.00 7.73 255 ILE B N 1
ATOM 6056 C CA . ILE B 1 255 ? 94.430 117.163 121.518 1.00 7.73 255 ILE B CA 1
ATOM 6057 C C . ILE B 1 255 ? 95.411 118.329 121.578 1.00 7.73 255 ILE B C 1
ATOM 6058 O O . ILE B 1 255 ? 96.100 118.523 122.586 1.00 7.73 255 ILE B O 1
ATOM 6063 N N . LEU B 1 256 ? 95.487 119.123 120.514 1.00 8.10 256 LEU B N 1
ATOM 6064 C CA . LEU B 1 256 ? 96.385 120.276 120.470 1.00 8.10 256 LEU B CA 1
ATOM 6065 C C . LEU B 1 256 ? 95.714 121.337 119.613 1.00 8.10 256 LEU B C 1
ATOM 6066 O O . LEU B 1 256 ? 95.664 121.204 118.387 1.00 8.10 256 LEU B O 1
ATOM 6071 N N . TYR B 1 257 ? 95.198 122.385 120.252 1.00 10.58 257 TYR B N 1
ATOM 6072 C CA . TYR B 1 257 ? 94.364 123.366 119.575 1.00 10.58 257 TYR B CA 1
ATOM 6073 C C . TYR B 1 257 ? 95.044 124.728 119.533 1.00 10.58 257 TYR B C 1
ATOM 6074 O O . TYR B 1 257 ? 95.715 125.135 120.490 1.00 10.58 257 TYR B O 1
ATOM 6083 N N . VAL B 1 258 ? 94.875 125.413 118.401 1.00 10.59 258 VAL B N 1
ATOM 6084 C CA . VAL B 1 258 ? 95.318 126.788 118.228 1.00 10.59 258 VAL B CA 1
ATOM 6085 C C . VAL B 1 258 ? 94.178 127.567 117.583 1.00 10.59 258 VAL B C 1
ATOM 6086 O O . VAL B 1 258 ? 93.759 127.242 116.469 1.00 10.59 258 VAL B O 1
ATOM 6090 N N . PRO B 1 259 ? 93.615 128.574 118.247 1.00 13.45 259 PRO B N 1
ATOM 6091 C CA . PRO B 1 259 ? 92.570 129.380 117.610 1.00 13.45 259 PRO B CA 1
ATOM 6092 C C . PRO B 1 259 ? 93.136 130.249 116.497 1.00 13.45 259 PRO B C 1
ATOM 6093 O O . PRO B 1 259 ? 94.325 130.573 116.459 1.00 13.45 259 PRO B O 1
ATOM 6097 N N . SER B 1 260 ? 92.251 130.622 115.571 1.00 15.74 260 SER B N 1
ATOM 6098 C CA . SER B 1 260 ? 92.652 131.440 114.433 1.00 15.74 260 SER B CA 1
ATOM 6099 C C . SER B 1 260 ? 92.804 132.914 114.788 1.00 15.74 260 SER B C 1
ATOM 6100 O O . SER B 1 260 ? 93.314 133.684 113.968 1.00 15.74 260 SER B O 1
ATOM 6103 N N . GLY B 1 261 ? 92.377 133.322 115.980 1.00 18.70 261 GLY B N 1
ATOM 6104 C CA . GLY B 1 261 ? 92.443 134.716 116.373 1.00 18.70 261 GLY B CA 1
ATOM 6105 C C . GLY B 1 261 ? 93.706 135.088 117.125 1.00 18.70 261 GLY B C 1
ATOM 6106 O O . GLY B 1 261 ? 93.770 136.153 117.746 1.00 18.70 261 GLY B O 1
ATOM 6107 N N . LEU B 1 262 ? 94.712 134.220 117.082 1.00 19.18 262 LEU B N 1
ATOM 6108 C CA . LEU B 1 262 ? 95.966 134.492 117.770 1.00 19.18 262 LEU B CA 1
ATOM 6109 C C . LEU B 1 262 ? 96.702 135.664 117.129 1.00 19.18 262 LEU B C 1
ATOM 6110 O O . LEU B 1 262 ? 96.610 135.905 115.922 1.00 19.18 262 LEU B O 1
ATOM 6115 N N . ASP B 1 263 ? 97.441 136.397 117.959 1.00 21.89 263 ASP B N 1
ATOM 6116 C CA . ASP B 1 263 ? 98.243 137.526 117.519 1.00 21.89 263 ASP B CA 1
ATOM 6117 C C . ASP B 1 263 ? 99.688 137.319 117.951 1.00 21.89 263 ASP B C 1
ATOM 6118 O O . ASP B 1 263 ? 99.956 136.656 118.956 1.00 21.89 263 ASP B O 1
ATOM 6123 N N . ASP B 1 264 ? 100.608 137.846 117.134 1.00 22.19 264 ASP B N 1
ATOM 6124 C CA . ASP B 1 264 ? 102.057 137.887 117.354 1.00 22.19 264 ASP B CA 1
ATOM 6125 C C . ASP B 1 264 ? 102.595 136.664 118.093 1.00 22.19 264 ASP B C 1
ATOM 6126 O O . ASP B 1 264 ? 103.394 136.788 119.027 1.00 22.19 264 ASP B O 1
ATOM 6131 N N . SER B 1 265 ? 102.185 135.475 117.654 1.00 18.40 265 SER B N 1
ATOM 6132 C CA . SER B 1 265 ? 102.566 134.230 118.300 1.00 18.40 265 SER B CA 1
ATOM 6133 C C . SER B 1 265 ? 102.945 133.204 117.243 1.00 18.40 265 SER B C 1
ATOM 6134 O O . SER B 1 265 ? 102.546 133.303 116.080 1.00 18.40 265 SER B O 1
ATOM 6137 N N . GLY B 1 266 ? 103.727 132.212 117.662 1.00 13.89 266 GLY B N 1
ATOM 6138 C CA . GLY B 1 266 ? 104.086 131.118 116.782 1.00 13.89 266 GLY B CA 1
ATOM 6139 C C . GLY B 1 266 ? 105.455 131.222 116.143 1.00 13.89 266 GLY B C 1
ATOM 6140 O O . GLY B 1 266 ? 105.592 131.034 114.930 1.00 13.89 266 GLY B O 1
ATOM 6141 N N . GLU B 1 267 ? 106.475 131.521 116.941 1.00 13.25 267 GLU B N 1
ATOM 6142 C CA . GLU B 1 267 ? 107.850 131.611 116.455 1.00 13.25 267 GLU B CA 1
ATOM 6143 C C . GLU B 1 267 ? 108.594 130.342 116.861 1.00 13.25 267 GLU B C 1
ATOM 6144 O O . GLU B 1 267 ? 109.068 130.221 117.993 1.00 13.25 267 GLU B O 1
ATOM 6150 N N . ILE B 1 268 ? 108.664 129.388 115.930 1.00 8.82 268 ILE B N 1
ATOM 6151 C CA . ILE B 1 268 ? 109.468 128.167 116.013 1.00 8.82 268 ILE B CA 1
ATOM 6152 C C . ILE B 1 268 ? 109.195 127.378 117.297 1.00 8.82 268 ILE B C 1
ATOM 6153 O O . ILE B 1 268 ? 110.104 127.073 118.078 1.00 8.82 268 ILE B O 1
ATOM 6158 N N . LEU B 1 269 ? 107.935 126.988 117.494 1.00 7.24 269 LEU B N 1
ATOM 6159 C CA . LEU B 1 269 ? 107.609 126.041 118.553 1.00 7.24 269 LEU B CA 1
ATOM 6160 C C . LEU B 1 269 ? 108.287 124.707 118.273 1.00 7.24 269 LEU B C 1
ATOM 6161 O O . LEU B 1 269 ? 108.538 124.354 117.118 1.00 7.24 269 LEU B O 1
ATOM 6166 N N . THR B 1 270 ? 108.585 123.957 119.331 1.00 4.02 270 THR B N 1
ATOM 6167 C CA . THR B 1 270 ? 109.293 122.695 119.185 1.00 4.02 270 THR B CA 1
ATOM 6168 C C . THR B 1 270 ? 108.622 121.597 119.998 1.00 4.02 270 THR B C 1
ATOM 6169 O O . THR B 1 270 ? 107.956 121.855 121.005 1.00 4.02 270 THR B O 1
ATOM 6173 N N . PHE B 1 271 ? 108.787 120.366 119.520 1.00 3.49 271 PHE B N 1
ATOM 6174 C CA . PHE B 1 271 ? 108.386 119.164 120.236 1.00 3.49 271 PHE B CA 1
ATOM 6175 C C . PHE B 1 271 ? 109.533 118.168 120.175 1.00 3.49 271 PHE B C 1
ATOM 6176 O O . PHE B 1 271 ? 110.061 117.892 119.091 1.00 3.49 271 PHE B O 1
ATOM 6184 N N . TYR B 1 272 ? 109.921 117.643 121.335 1.00 3.30 272 TYR B N 1
ATOM 6185 C CA . TYR B 1 272 ? 111.051 116.727 121.460 1.00 3.30 272 TYR B CA 1
ATOM 6186 C C . TYR B 1 272 ? 110.526 115.380 121.936 1.00 3.30 272 TYR B C 1
ATOM 6187 O O . TYR B 1 272 ? 110.186 115.223 123.114 1.00 3.30 272 TYR B O 1
ATOM 6196 N N . HIS B 1 273 ? 110.471 114.412 121.019 1.00 4.59 273 HIS B N 1
ATOM 6197 C CA . HIS B 1 273 ? 109.967 113.069 121.308 1.00 4.59 273 HIS B CA 1
ATOM 6198 C C . HIS B 1 273 ? 108.569 113.127 121.921 1.00 4.59 273 HIS B C 1
ATOM 6199 O O . HIS B 1 273 ? 108.251 112.418 122.878 1.00 4.59 273 HIS B O 1
ATOM 6206 N N . CYS B 1 274 ? 107.726 113.988 121.355 1.00 5.80 274 CYS B N 1
ATOM 6207 C CA . CYS B 1 274 ? 106.347 114.133 121.791 1.00 5.80 274 CYS B CA 1
ATOM 6208 C C . CYS B 1 274 ? 105.525 112.922 121.343 1.00 5.80 274 CYS B C 1
ATOM 6209 O O . CYS B 1 274 ? 106.030 111.990 120.711 1.00 5.80 274 CYS B O 1
ATOM 6212 N N . GLN B 1 275 ? 104.236 112.929 121.682 1.00 7.15 275 GLN B N 1
ATOM 6213 C CA . GLN B 1 275 ? 103.364 111.831 121.288 1.00 7.15 275 GLN B CA 1
ATOM 6214 C C . GLN B 1 275 ? 101.909 112.272 121.360 1.00 7.15 275 GLN B C 1
ATOM 6215 O O . GLN B 1 275 ? 101.525 113.025 122.258 1.00 7.15 275 GLN B O 1
ATOM 6221 N N . PHE B 1 276 ? 101.110 111.794 120.406 1.00 7.67 276 PHE B N 1
ATOM 6222 C CA . PHE B 1 276 ? 99.657 111.949 120.423 1.00 7.67 276 PHE B CA 1
ATOM 6223 C C . PHE B 1 276 ? 99.055 110.636 119.940 1.00 7.67 276 PHE B C 1
ATOM 6224 O O . PHE B 1 276 ? 99.221 110.272 118.773 1.00 7.67 276 PHE B O 1
ATOM 6232 N N . PHE B 1 277 ? 98.353 109.929 120.822 1.00 10.45 277 PHE B N 1
ATOM 6233 C CA . PHE B 1 277 ? 97.858 108.602 120.488 1.00 10.45 277 PHE B CA 1
ATOM 6234 C C . PHE B 1 277 ? 96.537 108.358 121.205 1.00 10.45 277 PHE B C 1
ATOM 6235 O O . PHE B 1 277 ? 96.073 109.182 121.996 1.00 10.45 277 PHE B O 1
ATOM 6243 N N . ASP B 1 278 ? 95.937 107.202 120.907 1.00 14.63 278 ASP B N 1
ATOM 6244 C CA . ASP B 1 278 ? 94.683 106.764 121.526 1.00 14.63 278 ASP B CA 1
ATOM 6245 C C . ASP B 1 278 ? 93.593 107.825 121.387 1.00 14.63 278 ASP B C 1
ATOM 6246 O O . ASP B 1 278 ? 92.856 108.115 122.332 1.00 14.63 278 ASP B O 1
ATOM 6251 N N . GLY B 1 279 ? 93.491 108.413 120.199 1.00 14.51 279 GLY B N 1
ATOM 6252 C CA . GLY B 1 279 ? 92.496 109.435 119.955 1.00 14.51 279 GLY B CA 1
ATOM 6253 C C . GLY B 1 279 ? 91.153 108.871 119.544 1.00 14.51 279 GLY B C 1
ATOM 6254 O O . GLY B 1 279 ? 90.957 108.499 118.383 1.00 14.51 279 GLY B O 1
ATOM 6255 N N . ALA B 1 280 ? 90.218 108.802 120.490 1.00 16.03 280 ALA B N 1
ATOM 6256 C CA . ALA B 1 280 ? 88.870 108.313 120.222 1.00 16.03 280 ALA B CA 1
ATOM 6257 C C . ALA B 1 280 ? 88.060 109.445 119.600 1.00 16.03 280 ALA B C 1
ATOM 6258 O O . ALA B 1 280 ? 87.379 110.193 120.309 1.00 16.03 280 ALA B O 1
ATOM 6260 N N . GLY B 1 281 ? 88.132 109.566 118.279 1.00 15.59 281 GLY B N 1
ATOM 6261 C CA . GLY B 1 281 ? 87.438 110.647 117.595 1.00 15.59 281 GLY B CA 1
ATOM 6262 C C . GLY B 1 281 ? 87.965 112.022 117.942 1.00 15.59 281 GLY B C 1
ATOM 6263 O O . GLY B 1 281 ? 87.178 112.955 118.139 1.00 15.59 281 GLY B O 1
ATOM 6264 N N . SER B 1 282 ? 89.286 112.169 118.022 1.00 12.39 282 SER B N 1
ATOM 6265 C CA . SER B 1 282 ? 89.917 113.442 118.335 1.00 12.39 282 SER B CA 1
ATOM 6266 C C . SER B 1 282 ? 91.017 113.724 117.324 1.00 12.39 282 SER B C 1
ATOM 6267 O O . SER B 1 282 ? 91.680 112.809 116.829 1.00 12.39 282 SER B O 1
ATOM 6270 N N . ASN B 1 283 ? 91.205 115.008 117.021 1.00 10.29 283 ASN B N 1
ATOM 6271 C CA . ASN B 1 283 ? 92.142 115.422 115.984 1.00 10.29 283 ASN B CA 1
ATOM 6272 C C . ASN B 1 283 ? 93.159 116.421 116.524 1.00 10.29 283 ASN B C 1
ATOM 6273 O O . ASN B 1 283 ? 93.142 116.759 117.712 1.00 10.29 283 ASN B O 1
ATOM 6278 N N . ILE B 1 284 ? 94.056 116.886 115.657 1.00 8.36 284 ILE B N 1
ATOM 6279 C CA . ILE B 1 284 ? 94.957 117.995 115.951 1.00 8.36 284 ILE B CA 1
ATOM 6280 C C . ILE B 1 284 ? 94.868 118.985 114.800 1.00 8.36 284 ILE B C 1
ATOM 6281 O O . ILE B 1 284 ? 95.117 118.623 113.645 1.00 8.36 284 ILE B O 1
ATOM 6286 N N . ARG B 1 285 ? 94.527 120.232 115.114 1.00 8.64 285 ARG B N 1
ATOM 6287 C CA . ARG B 1 285 ? 94.276 121.253 114.109 1.00 8.64 285 ARG B CA 1
ATOM 6288 C C . ARG B 1 285 ? 95.240 122.414 114.298 1.00 8.64 285 ARG B C 1
ATOM 6289 O O . ARG B 1 285 ? 95.483 122.855 115.425 1.00 8.64 285 ARG B O 1
ATOM 6297 N N . ILE B 1 286 ? 95.786 122.904 113.189 1.00 8.95 286 ILE B N 1
ATOM 6298 C CA . ILE B 1 286 ? 96.651 124.078 113.185 1.00 8.95 286 ILE B CA 1
ATOM 6299 C C . ILE B 1 286 ? 96.019 125.117 112.271 1.00 8.95 286 ILE B C 1
ATOM 6300 O O . ILE B 1 286 ? 95.878 124.885 111.063 1.00 8.95 286 ILE B O 1
ATOM 6305 N N . SER B 1 287 ? 95.640 126.259 112.845 1.00 10.26 287 SER B N 1
ATOM 6306 C CA . SER B 1 287 ? 94.995 127.344 112.100 1.00 10.26 287 SER B CA 1
ATOM 6307 C C . SER B 1 287 ? 95.535 128.666 112.644 1.00 10.26 287 SER B C 1
ATOM 6308 O O . SER B 1 287 ? 95.003 129.212 113.615 1.00 10.26 287 SER B O 1
ATOM 6311 N N . CYS B 1 288 ? 96.587 129.174 112.010 1.00 11.40 288 CYS B N 1
ATOM 6312 C CA . CYS B 1 288 ? 97.177 130.448 112.401 1.00 11.40 288 CYS B CA 1
ATOM 6313 C C . CYS B 1 288 ? 98.032 130.961 111.252 1.00 11.40 288 CYS B C 1
ATOM 6314 O O . CYS B 1 288 ? 98.427 130.208 110.359 1.00 11.40 288 CYS B O 1
ATOM 6317 N N . SER B 1 289 ? 98.316 132.258 111.291 1.00 12.32 289 SER B N 1
ATOM 6318 C CA . SER B 1 289 ? 99.139 132.912 110.284 1.00 12.32 289 SER B CA 1
ATOM 6319 C C . SER B 1 289 ? 100.553 133.104 110.814 1.00 12.32 289 SER B C 1
ATOM 6320 O O . SER B 1 289 ? 100.746 133.562 111.944 1.00 12.32 289 SER B O 1
ATOM 6323 N N . SER B 1 290 ? 101.539 132.749 109.987 1.00 12.56 290 SER B N 1
ATOM 6324 C CA . SER B 1 290 ? 102.956 132.836 110.346 1.00 12.56 290 SER B CA 1
ATOM 6325 C C . SER B 1 290 ? 103.241 132.038 111.621 1.00 12.56 290 SER B C 1
ATOM 6326 O O . SER B 1 290 ? 103.654 132.575 112.651 1.00 12.56 290 SER B O 1
ATOM 6329 N N . PHE B 1 291 ? 103.009 130.731 111.528 1.00 10.07 291 PHE B N 1
ATOM 6330 C CA . PHE B 1 291 ? 103.122 129.824 112.664 1.00 10.07 291 PHE B CA 1
ATOM 6331 C C . PHE B 1 291 ? 104.140 128.750 112.310 1.00 10.07 291 PHE B C 1
ATOM 6332 O O . PHE B 1 291 ? 103.960 128.026 111.326 1.00 10.07 291 PHE B O 1
ATOM 6340 N N . ALA B 1 292 ? 105.202 128.645 113.104 1.00 9.05 292 ALA B N 1
ATOM 6341 C CA . ALA B 1 292 ? 106.286 127.706 112.847 1.00 9.05 292 ALA B CA 1
ATOM 6342 C C . ALA B 1 292 ? 106.312 126.642 113.934 1.00 9.05 292 ALA B C 1
ATOM 6343 O O . ALA B 1 292 ? 106.272 126.966 115.125 1.00 9.05 292 ALA B O 1
ATOM 6345 N N . MET B 1 293 ? 106.375 125.376 113.521 1.00 6.28 293 MET B N 1
ATOM 6346 C CA . MET B 1 293 ? 106.402 124.256 114.451 1.00 6.28 293 MET B CA 1
ATOM 6347 C C . MET B 1 293 ? 107.367 123.189 113.953 1.00 6.28 293 MET B C 1
ATOM 6348 O O . MET B 1 293 ? 107.446 122.918 112.750 1.00 6.28 293 MET B O 1
ATOM 6353 N N . THR B 1 294 ? 108.101 122.590 114.888 1.00 4.71 294 THR B N 1
ATOM 6354 C CA . THR B 1 294 ? 109.070 121.543 114.595 1.00 4.71 294 THR B CA 1
ATOM 6355 C C . THR B 1 294 ? 108.782 120.329 115.466 1.00 4.71 294 THR B C 1
ATOM 6356 O O . THR B 1 294 ? 108.472 120.469 116.653 1.00 4.71 294 THR B O 1
ATOM 6360 N N . PHE B 1 295 ? 108.875 119.146 114.869 1.00 3.73 295 PHE B N 1
ATOM 6361 C CA . PHE B 1 295 ? 108.799 117.878 115.576 1.00 3.73 295 PHE B CA 1
ATOM 6362 C C . PHE B 1 295 ? 110.125 117.152 115.409 1.00 3.73 295 PHE B C 1
ATOM 6363 O O . PHE B 1 295 ? 110.635 117.045 114.289 1.00 3.73 295 PHE B O 1
ATOM 6371 N N . VAL B 1 296 ? 110.686 116.660 116.511 1.00 3.26 296 VAL B N 1
ATOM 6372 C CA . VAL B 1 296 ? 111.953 115.939 116.478 1.00 3.26 296 VAL B CA 1
ATOM 6373 C C . VAL B 1 296 ? 111.740 114.576 117.122 1.00 3.26 296 VAL B C 1
ATOM 6374 O O . VAL B 1 296 ? 111.485 114.485 118.330 1.00 3.26 296 VAL B O 1
ATOM 6378 N N . SER B 1 297 ? 111.847 113.518 116.314 1.00 4.17 297 SER B N 1
ATOM 6379 C CA . SER B 1 297 ? 111.859 112.137 116.801 1.00 4.17 297 SER B CA 1
ATOM 6380 C C . SER B 1 297 ? 110.619 111.807 117.631 1.00 4.17 297 SER B C 1
ATOM 6381 O O . SER B 1 297 ? 110.698 111.139 118.664 1.00 4.17 297 SER B O 1
ATOM 6384 N N . CYS B 1 298 ? 109.462 112.276 117.178 1.00 5.23 298 CYS B N 1
ATOM 6385 C CA . CYS B 1 298 ? 108.197 111.995 117.840 1.00 5.23 298 CYS B CA 1
ATOM 6386 C C . CYS B 1 298 ? 107.292 111.201 116.909 1.00 5.23 298 CYS B C 1
ATOM 6387 O O . CYS B 1 298 ? 107.358 111.355 115.686 1.00 5.23 298 CYS B O 1
ATOM 6390 N N . SER B 1 299 ? 106.448 110.355 117.492 1.00 7.36 299 SER B N 1
ATOM 6391 C CA . SER B 1 299 ? 105.491 109.553 116.742 1.00 7.36 299 SER B CA 1
ATOM 6392 C C . SER B 1 299 ? 104.102 109.777 117.319 1.00 7.36 299 SER B C 1
ATOM 6393 O O . SER B 1 299 ? 103.895 109.606 118.525 1.00 7.36 299 SER B O 1
ATOM 6396 N N . PHE B 1 300 ? 103.156 110.159 116.465 1.00 8.66 300 PHE B N 1
ATOM 6397 C CA . PHE B 1 300 ? 101.755 110.257 116.846 1.00 8.66 300 PHE B CA 1
ATOM 6398 C C . PHE B 1 300 ? 100.937 109.341 115.947 1.00 8.66 300 PHE B C 1
ATOM 6399 O O . PHE B 1 300 ? 101.120 109.336 114.725 1.00 8.66 300 PHE B O 1
ATOM 6407 N N . LEU B 1 301 ? 100.049 108.560 116.558 1.00 10.16 301 LEU B N 1
ATOM 6408 C CA . LEU B 1 301 ? 99.350 107.483 115.873 1.00 10.16 301 LEU B CA 1
ATOM 6409 C C . LEU B 1 301 ? 97.855 107.576 116.140 1.00 10.16 301 LEU B C 1
ATOM 6410 O O . LEU B 1 301 ? 97.424 108.082 117.180 1.00 10.16 301 LEU B O 1
ATOM 6415 N N . ASN B 1 302 ? 97.071 107.084 115.176 1.00 10.92 302 ASN B N 1
ATOM 6416 C CA . ASN B 1 302 ? 95.607 107.150 115.206 1.00 10.92 302 ASN B CA 1
ATOM 6417 C C . ASN B 1 302 ? 95.105 108.588 115.267 1.00 10.92 302 ASN B C 1
ATOM 6418 O O . ASN B 1 302 ? 93.992 108.849 115.732 1.00 10.92 302 ASN B O 1
ATOM 6423 N N . ILE B 1 303 ? 95.910 109.528 114.779 1.00 9.68 303 ILE B N 1
ATOM 6424 C CA . ILE B 1 303 ? 95.600 110.951 114.834 1.00 9.68 303 ILE B CA 1
ATOM 6425 C C . ILE B 1 303 ? 95.651 111.512 113.421 1.00 9.68 303 ILE B C 1
ATOM 6426 O O . ILE B 1 303 ? 96.593 111.240 112.669 1.00 9.68 303 ILE B O 1
ATOM 6431 N N . THR B 1 304 ? 94.638 112.295 113.063 1.00 9.77 304 THR B N 1
ATOM 6432 C CA . THR B 1 304 ? 94.548 112.927 111.750 1.00 9.77 304 THR B CA 1
ATOM 6433 C C . THR B 1 304 ? 95.071 114.353 111.891 1.00 9.77 304 THR B C 1
ATOM 6434 O O . THR B 1 304 ? 94.381 115.227 112.423 1.00 9.77 304 THR B O 1
ATOM 6438 N N . PHE B 1 305 ? 96.289 114.583 111.412 1.00 8.20 305 PHE B N 1
ATOM 6439 C CA . PHE B 1 305 ? 96.923 115.896 111.510 1.00 8.20 305 PHE B CA 1
ATOM 6440 C C . PHE B 1 305 ? 96.347 116.795 110.424 1.00 8.20 305 PHE B C 1
ATOM 6441 O O . PHE B 1 305 ? 96.717 116.694 109.253 1.00 8.20 305 PHE B O 1
ATOM 6449 N N . THR B 1 306 ? 95.433 117.683 110.805 1.00 8.43 306 THR B N 1
ATOM 6450 C CA . THR B 1 306 ? 94.744 118.550 109.861 1.00 8.43 306 THR B CA 1
ATOM 6451 C C . THR B 1 306 ? 95.262 119.977 109.981 1.00 8.43 306 THR B C 1
ATOM 6452 O O . THR B 1 306 ? 95.559 120.454 111.081 1.00 8.43 306 THR B O 1
ATOM 6456 N N . ILE B 1 307 ? 95.404 120.642 108.836 1.00 8.56 307 ILE B N 1
ATOM 6457 C CA . ILE B 1 307 ? 95.896 122.013 108.775 1.00 8.56 307 ILE B CA 1
ATOM 6458 C C . ILE B 1 307 ? 94.974 122.817 107.870 1.00 8.56 307 ILE B C 1
ATOM 6459 O O . ILE B 1 307 ? 94.786 122.465 106.700 1.00 8.56 307 ILE B O 1
ATOM 6464 N N . ASP B 1 308 ? 94.397 123.892 108.409 1.00 9.67 308 ASP B N 1
ATOM 6465 C CA . ASP B 1 308 ? 93.592 124.835 107.624 1.00 9.67 308 ASP B CA 1
ATOM 6466 C C . ASP B 1 308 ? 93.874 126.237 108.166 1.00 9.67 308 ASP B C 1
ATOM 6467 O O . ASP B 1 308 ? 93.221 126.697 109.106 1.00 9.67 308 ASP B O 1
ATOM 6472 N N . ALA B 1 309 ? 94.840 126.916 107.555 1.00 10.42 309 ALA B N 1
ATOM 6473 C CA . ALA B 1 309 ? 95.286 128.221 108.016 1.00 10.42 309 ALA B CA 1
ATOM 6474 C C . ALA B 1 309 ? 95.126 129.248 106.905 1.00 10.42 309 ALA B C 1
ATOM 6475 O O . ALA B 1 309 ? 95.272 128.937 105.721 1.00 10.42 309 ALA B O 1
ATOM 6477 N N . GLY B 1 310 ? 94.820 130.484 107.307 1.00 11.78 310 GLY B N 1
ATOM 6478 C CA . GLY B 1 310 ? 94.654 131.549 106.331 1.00 11.78 310 GLY B CA 1
ATOM 6479 C C . GLY B 1 310 ? 95.943 131.895 105.610 1.00 11.78 310 GLY B C 1
ATOM 6480 O O . GLY B 1 310 ? 95.937 132.177 104.409 1.00 11.78 310 GLY B O 1
ATOM 6481 N N . SER B 1 311 ? 97.064 131.877 106.330 1.00 11.62 311 SER B N 1
ATOM 6482 C CA . SER B 1 311 ? 98.345 132.254 105.746 1.00 11.62 311 SER B CA 1
ATOM 6483 C C . SER B 1 311 ? 99.378 131.149 105.925 1.00 11.62 311 SER B C 1
ATOM 6484 O O . SER B 1 311 ? 99.042 130.034 106.336 1.00 11.62 311 SER B O 1
ATOM 6487 N N . SER B 1 312 ? 100.637 131.452 105.609 1.00 10.96 312 SER B N 1
ATOM 6488 C CA . SER B 1 312 ? 101.710 130.464 105.627 1.00 10.96 312 SER B CA 1
ATOM 6489 C C . SER B 1 312 ? 101.957 129.902 107.021 1.00 10.96 312 SER B C 1
ATOM 6490 O O . SER B 1 312 ? 102.317 130.639 107.943 1.00 10.96 312 SER B O 1
ATOM 6493 N N . VAL B 1 313 ? 101.769 128.593 107.176 1.00 9.09 313 VAL B N 1
ATOM 6494 C CA . VAL B 1 313 ? 102.126 127.873 108.393 1.00 9.09 313 VAL B CA 1
ATOM 6495 C C . VAL B 1 313 ? 103.137 126.797 108.014 1.00 9.09 313 VAL B C 1
ATOM 6496 O O . VAL B 1 313 ? 102.924 126.042 107.057 1.00 9.09 313 VAL B O 1
ATOM 6500 N N . SER B 1 314 ? 104.258 126.759 108.729 1.00 8.46 314 SER B N 1
ATOM 6501 C CA . SER B 1 314 ? 105.355 125.853 108.414 1.00 8.46 314 SER B CA 1
ATOM 6502 C C . SER B 1 314 ? 105.533 124.865 109.555 1.00 8.46 314 SER B C 1
ATOM 6503 O O . SER B 1 314 ? 105.922 125.253 110.662 1.00 8.46 314 SER B O 1
ATOM 6506 N N . VAL B 1 315 ? 105.259 123.592 109.283 1.00 6.11 315 VAL B N 1
ATOM 6507 C CA . VAL B 1 315 ? 105.469 122.512 110.238 1.00 6.11 315 VAL B CA 1
ATOM 6508 C C . VAL B 1 315 ? 106.452 121.522 109.629 1.00 6.11 315 VAL B C 1
ATOM 6509 O O . VAL B 1 315 ? 106.245 121.036 108.512 1.00 6.11 315 VAL B O 1
ATOM 6513 N N . THR B 1 316 ? 107.531 121.247 110.354 1.00 5.26 316 THR B N 1
ATOM 6514 C CA . THR B 1 316 ? 108.540 120.293 109.919 1.00 5.26 316 THR B CA 1
ATOM 6515 C C . THR B 1 316 ? 108.582 119.114 110.881 1.00 5.26 316 THR B C 1
ATOM 6516 O O . THR B 1 316 ? 108.271 119.248 112.066 1.00 5.26 316 THR B O 1
ATOM 6520 N N . ALA B 1 317 ? 108.949 117.946 110.355 1.00 4.54 317 ALA B N 1
ATOM 6521 C CA . ALA B 1 317 ? 108.995 116.713 111.136 1.00 4.54 317 ALA B CA 1
ATOM 6522 C C . ALA B 1 317 ? 110.253 115.938 110.768 1.00 4.54 317 ALA B C 1
ATOM 6523 O O . ALA B 1 317 ? 110.369 115.436 109.645 1.00 4.54 317 ALA B O 1
ATOM 6525 N N . LEU B 1 318 ? 111.190 115.841 111.708 1.00 4.74 318 LEU B N 1
ATOM 6526 C CA . LEU B 1 318 ? 112.411 115.068 111.525 1.00 4.74 318 LEU B CA 1
ATOM 6527 C C . LEU B 1 318 ? 112.284 113.762 112.299 1.00 4.74 318 LEU B C 1
ATOM 6528 O O . LEU B 1 318 ? 112.182 113.773 113.530 1.00 4.74 318 LEU B O 1
ATOM 6533 N N . GLY B 1 319 ? 112.295 112.644 111.579 1.00 6.45 319 GLY B N 1
ATOM 6534 C CA . GLY B 1 319 ? 112.151 111.348 112.222 1.00 6.45 319 GLY B CA 1
ATOM 6535 C C . GLY B 1 319 ? 110.799 111.126 112.864 1.00 6.45 319 GLY B C 1
ATOM 6536 O O . GLY B 1 319 ? 110.724 110.610 113.986 1.00 6.45 319 GLY B O 1
ATOM 6537 N N . CYS B 1 320 ? 109.726 111.505 112.177 1.00 8.97 320 CYS B N 1
ATOM 6538 C CA . CYS B 1 320 ? 108.373 111.344 112.689 1.00 8.97 320 CYS B CA 1
ATOM 6539 C C . CYS B 1 320 ? 107.751 110.071 112.130 1.00 8.97 320 CYS B C 1
ATOM 6540 O O . CYS B 1 320 ? 107.795 109.823 110.922 1.00 8.97 320 CYS B O 1
ATOM 6543 N N . ASN B 1 321 ? 107.156 109.276 113.014 1.00 9.67 321 ASN B N 1
ATOM 6544 C CA . ASN B 1 321 ? 106.580 107.988 112.658 1.00 9.67 321 ASN B CA 1
ATOM 6545 C C . ASN B 1 321 ? 105.063 108.095 112.629 1.00 9.67 321 ASN B C 1
ATOM 6546 O O . ASN B 1 321 ? 104.447 108.545 113.601 1.00 9.67 321 ASN B O 1
ATOM 6551 N N . PHE B 1 322 ? 104.469 107.685 111.512 1.00 10.44 322 PHE B N 1
ATOM 6552 C CA . PHE B 1 322 ? 103.025 107.630 111.348 1.00 10.44 322 PHE B CA 1
ATOM 6553 C C . PHE B 1 322 ? 102.602 106.173 111.234 1.00 10.44 322 PHE B C 1
ATOM 6554 O O . PHE B 1 322 ? 103.153 105.421 110.423 1.00 10.44 322 PHE B O 1
ATOM 6562 N N . GLU B 1 323 ? 101.622 105.774 112.040 1.00 13.21 323 GLU B N 1
ATOM 6563 C CA . GLU B 1 323 ? 101.217 104.374 112.080 1.00 13.21 323 GLU B CA 1
ATOM 6564 C C . GLU B 1 323 ? 99.853 104.268 112.746 1.00 13.21 323 GLU B C 1
ATOM 6565 O O . GLU B 1 323 ? 99.285 105.256 113.216 1.00 13.21 323 GLU B O 1
ATOM 6571 N N . ASN B 1 324 ? 99.336 103.041 112.770 1.00 15.17 324 ASN B N 1
ATOM 6572 C CA . ASN B 1 324 ? 98.087 102.715 113.457 1.00 15.17 324 ASN B CA 1
ATOM 6573 C C . ASN B 1 324 ? 98.162 101.257 113.896 1.00 15.17 324 ASN B C 1
ATOM 6574 O O . ASN B 1 324 ? 97.931 100.344 113.086 1.00 15.17 324 ASN B O 1
ATOM 6579 N N . PRO B 1 325 ? 98.491 100.995 115.168 1.00 19.03 325 PRO B N 1
ATOM 6580 C CA . PRO B 1 325 ? 98.690 99.608 115.612 1.00 19.03 325 PRO B CA 1
ATOM 6581 C C . PRO B 1 325 ? 97.437 98.757 115.483 1.00 19.03 325 PRO B C 1
ATOM 6582 O O . PRO B 1 325 ? 97.453 97.718 114.816 1.00 19.03 325 PRO B O 1
ATOM 6586 N N . GLY B 1 326 ? 96.347 99.186 116.114 1.00 20.34 326 GLY B N 1
ATOM 6587 C CA . GLY B 1 326 ? 95.083 98.495 115.960 1.00 20.34 326 GLY B CA 1
ATOM 6588 C C . GLY B 1 326 ? 93.920 99.439 115.747 1.00 20.34 326 GLY B C 1
ATOM 6589 O O . GLY B 1 326 ? 93.577 100.221 116.638 1.00 20.34 326 GLY B O 1
ATOM 6590 N N . SER B 1 327 ? 93.295 99.358 114.573 1.00 23.52 327 SER B N 1
ATOM 6591 C CA . SER B 1 327 ? 92.142 100.180 114.238 1.00 23.52 327 SER B CA 1
ATOM 6592 C C . SER B 1 327 ? 91.561 99.692 112.922 1.00 23.52 327 SER B C 1
ATOM 6593 O O . SER B 1 327 ? 92.307 99.323 112.011 1.00 23.52 327 SER B O 1
ATOM 6596 N N . GLN B 1 328 ? 90.233 99.695 112.829 1.00 25.43 328 GLN B N 1
ATOM 6597 C CA . GLN B 1 328 ? 89.535 99.390 111.588 1.00 25.43 328 GLN B CA 1
ATOM 6598 C C . GLN B 1 328 ? 89.028 100.643 110.886 1.00 25.43 328 GLN B C 1
ATOM 6599 O O . GLN B 1 328 ? 88.326 100.535 109.876 1.00 25.43 328 GLN B O 1
ATOM 6605 N N . SER B 1 329 ? 89.369 101.823 111.396 1.00 24.17 329 SER B N 1
ATOM 6606 C CA . SER B 1 329 ? 88.937 103.065 110.779 1.00 24.17 329 SER B CA 1
ATOM 6607 C C . SER B 1 329 ? 89.724 103.333 109.499 1.00 24.17 329 SER B C 1
ATOM 6608 O O . SER B 1 329 ? 90.771 102.733 109.239 1.00 24.17 329 SER B O 1
ATOM 6611 N N . THR B 1 330 ? 89.200 104.254 108.692 1.00 23.28 330 THR B N 1
ATOM 6612 C CA . THR B 1 330 ? 89.811 104.635 107.424 1.00 23.28 330 THR B CA 1
ATOM 6613 C C . THR B 1 330 ? 90.262 106.092 107.438 1.00 23.28 330 THR B C 1
ATOM 6614 O O . THR B 1 330 ? 90.213 106.775 106.413 1.00 23.28 330 THR B O 1
ATOM 6618 N N . ARG B 1 331 ? 90.703 106.578 108.594 1.00 16.78 331 ARG B N 1
ATOM 6619 C CA . ARG B 1 331 ? 91.123 107.966 108.712 1.00 16.78 331 ARG B CA 1
ATOM 6620 C C . ARG B 1 331 ? 92.441 108.201 107.979 1.00 16.78 331 ARG B C 1
ATOM 6621 O O . ARG B 1 331 ? 93.264 107.295 107.821 1.00 16.78 331 ARG B O 1
ATOM 6629 N N . ARG B 1 332 ? 92.629 109.436 107.527 1.00 13.29 332 ARG B N 1
ATOM 6630 C CA . ARG B 1 332 ? 93.813 109.836 106.780 1.00 13.29 332 ARG B CA 1
ATOM 6631 C C . ARG B 1 332 ? 94.814 110.524 107.700 1.00 13.29 332 ARG B C 1
ATOM 6632 O O . ARG B 1 332 ? 94.431 111.215 108.648 1.00 13.29 332 ARG B O 1
ATOM 6640 N N . TYR B 1 333 ? 96.104 110.328 107.412 1.00 12.02 333 TYR B N 1
ATOM 6641 C CA . TYR B 1 333 ? 97.148 110.734 108.349 1.00 12.02 333 TYR B CA 1
ATOM 6642 C C . TYR B 1 333 ? 97.257 112.251 108.449 1.00 12.02 333 TYR B C 1
ATOM 6643 O O . TYR B 1 333 ? 97.007 112.834 109.511 1.00 12.02 333 TYR B O 1
ATOM 6652 N N . ILE B 1 334 ? 97.630 112.914 107.356 1.00 9.60 334 ILE B N 1
ATOM 6653 C CA . ILE B 1 334 ? 97.811 114.361 107.350 1.00 9.60 334 ILE B CA 1
ATOM 6654 C C . ILE B 1 334 ? 97.035 114.958 106.183 1.00 9.60 334 ILE B C 1
ATOM 6655 O O . ILE B 1 334 ? 97.060 114.433 105.064 1.00 9.60 334 ILE B O 1
ATOM 6660 N N . GLU B 1 335 ? 96.324 116.048 106.457 1.00 10.13 335 GLU B N 1
ATOM 6661 C CA . GLU B 1 335 ? 95.536 116.731 105.444 1.00 10.13 335 GLU B CA 1
ATOM 6662 C C . GLU B 1 335 ? 95.718 118.235 105.583 1.00 10.13 335 GLU B C 1
ATOM 6663 O O . GLU B 1 335 ? 95.927 118.756 106.682 1.00 10.13 335 GLU B O 1
ATOM 6669 N N . ILE B 1 336 ? 95.641 118.926 104.451 1.00 8.49 336 ILE B N 1
ATOM 6670 C CA . ILE B 1 336 ? 95.564 120.383 104.423 1.00 8.49 336 ILE B CA 1
ATOM 6671 C C . ILE B 1 336 ? 94.218 120.730 103.801 1.00 8.49 336 ILE B C 1
ATOM 6672 O O . ILE B 1 336 ? 94.019 120.560 102.592 1.00 8.49 336 ILE B O 1
ATOM 6677 N N . THR B 1 337 ? 93.287 121.213 104.625 1.00 10.77 337 THR B N 1
ATOM 6678 C CA . THR B 1 337 ? 91.927 121.457 104.152 1.00 10.77 337 THR B CA 1
ATOM 6679 C C . THR B 1 337 ? 91.869 122.669 103.231 1.00 10.77 337 THR B C 1
ATOM 6680 O O . THR B 1 337 ? 91.510 122.554 102.053 1.00 10.77 337 THR B O 1
ATOM 6684 N N . ALA B 1 338 ? 92.216 123.846 103.749 1.00 10.26 338 ALA B N 1
ATOM 6685 C CA . ALA B 1 338 ? 92.143 125.075 102.966 1.00 10.26 338 ALA B CA 1
ATOM 6686 C C . ALA B 1 338 ? 93.217 126.033 103.448 1.00 10.26 338 ALA B C 1
ATOM 6687 O O . ALA B 1 338 ? 93.384 126.222 104.656 1.00 10.26 338 ALA B O 1
ATOM 6689 N N . GLY B 1 339 ? 93.938 126.637 102.508 1.00 9.83 339 GLY B N 1
ATOM 6690 C CA . GLY B 1 339 ? 94.965 127.600 102.853 1.00 9.83 339 GLY B CA 1
ATOM 6691 C C . GLY B 1 339 ? 95.494 128.296 101.622 1.00 9.83 339 GLY B C 1
ATOM 6692 O O . GLY B 1 339 ? 95.285 127.848 100.490 1.00 9.83 339 GLY B O 1
ATOM 6693 N N . HIS B 1 340 ? 96.191 129.409 101.857 1.00 12.70 340 HIS B N 1
ATOM 6694 C CA . HIS B 1 340 ? 96.792 130.147 100.752 1.00 12.70 340 HIS B CA 1
ATOM 6695 C C . HIS B 1 340 ? 98.061 129.457 100.265 1.00 12.70 340 HIS B C 1
ATOM 6696 O O . HIS B 1 340 ? 98.119 128.972 99.129 1.00 12.70 340 HIS B O 1
ATOM 6703 N N . THR B 1 341 ? 99.084 129.395 101.117 1.00 10.58 341 THR B N 1
ATOM 6704 C CA . THR B 1 341 ? 100.312 128.676 100.800 1.00 10.58 341 THR B CA 1
ATOM 6705 C C . THR B 1 341 ? 101.053 128.264 102.072 1.00 10.58 341 THR B C 1
ATOM 6706 O O . THR B 1 341 ? 101.663 129.096 102.752 1.00 10.58 341 THR B O 1
ATOM 6710 N N . ASN B 1 342 ? 100.989 126.980 102.416 1.00 8.58 342 ASN B N 1
ATOM 6711 C CA . ASN B 1 342 ? 101.677 126.467 103.591 1.00 8.58 342 ASN B CA 1
ATOM 6712 C C . ASN B 1 342 ? 102.381 125.167 103.233 1.00 8.58 342 ASN B C 1
ATOM 6713 O O . ASN B 1 342 ? 102.081 124.533 102.219 1.00 8.58 342 ASN B O 1
ATOM 6718 N N . ILE B 1 343 ? 103.329 124.774 104.084 1.00 7.05 343 ILE B N 1
ATOM 6719 C CA . ILE B 1 343 ? 104.239 123.680 103.785 1.00 7.05 343 ILE B CA 1
ATOM 6720 C C . ILE B 1 343 ? 104.188 122.649 104.907 1.00 7.05 343 ILE B C 1
ATOM 6721 O O . ILE B 1 343 ? 103.924 122.965 106.069 1.00 7.05 343 ILE B O 1
ATOM 6726 N N . PHE B 1 344 ? 104.429 121.392 104.532 1.00 6.40 344 PHE B N 1
ATOM 6727 C CA . PHE B 1 344 ? 104.545 120.280 105.465 1.00 6.40 344 PHE B CA 1
ATOM 6728 C C . PHE B 1 344 ? 105.808 119.506 105.119 1.00 6.40 344 PHE B C 1
ATOM 6729 O O . PHE B 1 344 ? 106.050 119.208 103.945 1.00 6.40 344 PHE B O 1
ATOM 6737 N N . ASN B 1 345 ? 106.607 119.183 106.132 1.00 5.95 345 ASN B N 1
ATOM 6738 C CA . ASN B 1 345 ? 107.921 118.585 105.931 1.00 5.95 345 ASN B CA 1
ATOM 6739 C C . ASN B 1 345 ? 108.041 117.314 106.758 1.00 5.95 345 ASN B C 1
ATOM 6740 O O . ASN B 1 345 ? 107.876 117.348 107.982 1.00 5.95 345 ASN B O 1
ATOM 6745 N N . VAL B 1 346 ? 108.327 116.199 106.090 1.00 5.64 346 VAL B N 1
ATOM 6746 C CA . VAL B 1 346 ? 108.634 114.929 106.741 1.00 5.64 346 VAL B CA 1
ATOM 6747 C C . VAL B 1 346 ? 110.025 114.508 106.291 1.00 5.64 346 VAL B C 1
ATOM 6748 O O . VAL B 1 346 ? 110.285 114.397 105.085 1.00 5.64 346 VAL B O 1
ATOM 6752 N N . VAL B 1 347 ? 110.919 114.277 107.250 1.00 6.19 347 VAL B N 1
ATOM 6753 C CA . VAL B 1 347 ? 112.309 113.933 106.968 1.00 6.19 347 VAL B CA 1
ATOM 6754 C C . VAL B 1 347 ? 112.687 112.722 107.809 1.00 6.19 347 VAL B C 1
ATOM 6755 O O . VAL B 1 347 ? 112.684 112.793 109.045 1.00 6.19 347 VAL B O 1
ATOM 6759 N N . GLY B 1 348 ? 113.015 111.616 107.146 1.00 7.97 348 GLY B N 1
ATOM 6760 C CA . GLY B 1 348 ? 113.585 110.459 107.821 1.00 7.97 348 GLY B CA 1
ATOM 6761 C C . GLY B 1 348 ? 112.695 109.815 108.861 1.00 7.97 348 GLY B C 1
ATOM 6762 O O . GLY B 1 348 ? 113.184 109.402 109.920 1.00 7.97 348 GLY B O 1
ATOM 6763 N N . GLY B 1 349 ? 111.400 109.707 108.581 1.00 10.03 349 GLY B N 1
ATOM 6764 C CA . GLY B 1 349 ? 110.494 109.049 109.502 1.00 10.03 349 GLY B CA 1
ATOM 6765 C C . GLY B 1 349 ? 109.657 107.982 108.830 1.00 10.03 349 GLY B C 1
ATOM 6766 O O . GLY B 1 349 ? 108.827 108.289 107.969 1.00 10.03 349 GLY B O 1
ATOM 6767 N N . SER B 1 350 ? 109.854 106.727 109.228 1.00 11.22 350 SER B N 1
ATOM 6768 C CA . SER B 1 350 ? 109.194 105.612 108.561 1.00 11.22 350 SER B CA 1
ATOM 6769 C C . SER B 1 350 ? 107.680 105.707 108.700 1.00 11.22 350 SER B C 1
ATOM 6770 O O . SER B 1 350 ? 107.153 106.038 109.765 1.00 11.22 350 SER B O 1
ATOM 6773 N N . ILE B 1 351 ? 106.980 105.418 107.606 1.00 12.56 351 ILE B N 1
ATOM 6774 C CA . ILE B 1 351 ? 105.523 105.373 107.575 1.00 12.56 351 ILE B CA 1
ATOM 6775 C C . ILE B 1 351 ? 105.113 103.930 107.320 1.00 12.56 351 ILE B C 1
ATOM 6776 O O . ILE B 1 351 ? 105.558 103.316 106.342 1.00 12.56 351 ILE B O 1
ATOM 6781 N N . VAL B 1 352 ? 104.276 103.385 108.199 1.00 15.21 352 VAL B N 1
ATOM 6782 C CA . VAL B 1 352 ? 103.828 102.002 108.104 1.00 15.21 352 VAL B CA 1
ATOM 6783 C C . VAL B 1 352 ? 102.317 101.956 108.289 1.00 15.21 352 VAL B C 1
ATOM 6784 O O . VAL B 1 352 ? 101.766 102.625 109.170 1.00 15.21 352 VAL B O 1
ATOM 6788 N N . THR B 1 353 ? 101.647 101.180 107.440 1.00 18.09 353 THR B N 1
ATOM 6789 C CA . THR B 1 353 ? 100.205 100.978 107.513 1.00 18.09 353 THR B CA 1
ATOM 6790 C C . THR B 1 353 ? 99.937 99.501 107.762 1.00 18.09 353 THR B C 1
ATOM 6791 O O . THR B 1 353 ? 100.477 98.642 107.057 1.00 18.09 353 THR B O 1
ATOM 6795 N N . ASN B 1 354 ? 99.107 99.209 108.760 1.00 19.86 354 ASN B N 1
ATOM 6796 C CA . ASN B 1 354 ? 98.802 97.835 109.125 1.00 19.86 354 ASN B CA 1
ATOM 6797 C C . ASN B 1 354 ? 97.622 97.318 108.303 1.00 19.86 354 ASN B C 1
ATOM 6798 O O . ASN B 1 354 ? 97.142 97.969 107.372 1.00 19.86 354 ASN B O 1
ATOM 6803 N N . ALA B 1 355 ? 97.149 96.126 108.655 1.00 25.04 355 ALA B N 1
ATOM 6804 C CA . ALA B 1 355 ? 96.042 95.514 107.933 1.00 25.04 355 ALA B CA 1
ATOM 6805 C C . ALA B 1 355 ? 94.739 96.249 108.219 1.00 25.04 355 ALA B C 1
ATOM 6806 O O . ALA B 1 355 ? 94.530 96.778 109.314 1.00 25.04 355 ALA B O 1
ATOM 6808 N N . ASN B 1 356 ? 93.858 96.279 107.221 1.00 28.41 356 ASN B N 1
ATOM 6809 C CA . ASN B 1 356 ? 92.569 96.937 107.353 1.00 28.41 356 ASN B CA 1
ATOM 6810 C C . ASN B 1 356 ? 91.591 96.293 106.380 1.00 28.41 356 ASN B C 1
ATOM 6811 O O . ASN B 1 356 ? 91.989 95.650 105.406 1.00 28.41 356 ASN B O 1
ATOM 6816 N N . ALA B 1 357 ? 90.301 96.476 106.659 1.00 29.90 357 ALA B N 1
ATOM 6817 C CA . ALA B 1 357 ? 89.241 95.960 105.792 1.00 29.90 357 ALA B CA 1
ATOM 6818 C C . ALA B 1 357 ? 88.882 97.020 104.750 1.00 29.90 357 ALA B C 1
ATOM 6819 O O . ALA B 1 357 ? 87.746 97.484 104.635 1.00 29.90 357 ALA B O 1
ATOM 6821 N N . GLY B 1 358 ? 89.893 97.399 103.979 1.00 28.81 358 GLY B N 1
ATOM 6822 C CA . GLY B 1 358 ? 89.749 98.428 102.974 1.00 28.81 358 GLY B CA 1
ATOM 6823 C C . GLY B 1 358 ? 90.008 99.819 103.526 1.00 28.81 358 GLY B C 1
ATOM 6824 O O . GLY B 1 358 ? 89.873 100.091 104.719 1.00 28.81 358 GLY B O 1
ATOM 6825 N N . GLN B 1 359 ? 90.394 100.720 102.623 1.00 25.37 359 GLN B N 1
ATOM 6826 C CA . GLN B 1 359 ? 90.682 102.104 102.971 1.00 25.37 359 GLN B CA 1
ATOM 6827 C C . GLN B 1 359 ? 89.686 103.068 102.340 1.00 25.37 359 GLN B C 1
ATOM 6828 O O . GLN B 1 359 ? 89.039 103.840 103.054 1.00 25.37 359 GLN B O 1
ATOM 6834 N N . THR B 1 360 ? 89.541 103.032 101.013 1.00 26.50 360 THR B N 1
ATOM 6835 C CA . THR B 1 360 ? 88.618 103.905 100.282 1.00 26.50 360 THR B CA 1
ATOM 6836 C C . THR B 1 360 ? 88.851 105.374 100.629 1.00 26.50 360 THR B C 1
ATOM 6837 O O . THR B 1 360 ? 87.914 106.170 100.724 1.00 26.50 360 THR B O 1
ATOM 6841 N N . GLN B 1 361 ? 90.117 105.735 100.818 1.00 23.60 361 GLN B N 1
ATOM 6842 C CA . GLN B 1 361 ? 90.479 107.092 101.198 1.00 23.60 361 GLN B CA 1
ATOM 6843 C C . GLN B 1 361 ? 91.940 107.319 100.842 1.00 23.60 361 GLN B C 1
ATOM 6844 O O . GLN B 1 361 ? 92.702 106.371 100.638 1.00 23.60 361 GLN B O 1
ATOM 6850 N N . ALA B 1 362 ? 92.321 108.591 100.773 1.00 18.58 362 ALA B N 1
ATOM 6851 C CA . ALA B 1 362 ? 93.700 108.987 100.523 1.00 18.58 362 ALA B CA 1
ATOM 6852 C C . ALA B 1 362 ? 94.375 109.300 101.850 1.00 18.58 362 ALA B C 1
ATOM 6853 O O . ALA B 1 362 ? 93.868 110.111 102.631 1.00 18.58 362 ALA B O 1
ATOM 6855 N N . LEU B 1 363 ? 95.520 108.659 102.098 1.00 14.08 363 LEU B N 1
ATOM 6856 C CA . LEU B 1 363 ? 96.159 108.756 103.408 1.00 14.08 363 LEU B CA 1
ATOM 6857 C C . LEU B 1 363 ? 96.625 110.176 103.710 1.00 14.08 363 LEU B C 1
ATOM 6858 O O . LEU B 1 363 ? 96.513 110.639 104.850 1.00 14.08 363 LEU B O 1
ATOM 6863 N N . ILE B 1 364 ? 97.158 110.878 102.713 1.00 10.66 364 ILE B N 1
ATOM 6864 C CA . ILE B 1 364 ? 97.627 112.248 102.884 1.00 10.66 364 ILE B CA 1
ATOM 6865 C C . ILE B 1 364 ? 96.991 113.116 101.807 1.00 10.66 364 ILE B C 1
ATOM 6866 O O . ILE B 1 364 ? 96.862 112.697 100.651 1.00 10.66 364 ILE B O 1
ATOM 6871 N N . HIS B 1 365 ? 96.568 114.320 102.193 1.00 9.32 365 HIS B N 1
ATOM 6872 C CA . HIS B 1 365 ? 95.740 115.150 101.323 1.00 9.32 365 HIS B CA 1
ATOM 6873 C C . HIS B 1 365 ? 96.275 116.573 101.237 1.00 9.32 365 HIS B C 1
ATOM 6874 O O . HIS B 1 365 ? 96.543 117.208 102.262 1.00 9.32 365 HIS B O 1
ATOM 6881 N N . VAL B 1 366 ? 96.380 117.077 100.007 1.00 9.18 366 VAL B N 1
ATOM 6882 C CA . VAL B 1 366 ? 96.787 118.448 99.723 1.00 9.18 366 VAL B CA 1
ATOM 6883 C C . VAL B 1 366 ? 95.697 119.114 98.896 1.00 9.18 366 VAL B C 1
ATOM 6884 O O . VAL B 1 366 ? 95.140 118.501 97.979 1.00 9.18 366 VAL B O 1
ATOM 6888 N N . SER B 1 367 ? 95.387 120.366 99.224 1.00 9.56 367 SER B N 1
ATOM 6889 C CA . SER B 1 367 ? 94.332 121.107 98.551 1.00 9.56 367 SER B CA 1
ATOM 6890 C C . SER B 1 367 ? 94.842 122.465 98.087 1.00 9.56 367 SER B C 1
ATOM 6891 O O . SER B 1 367 ? 95.777 123.028 98.665 1.00 9.56 367 SER B O 1
ATOM 6894 N N . ALA B 1 368 ? 94.215 122.978 97.027 1.00 11.03 368 ALA B N 1
ATOM 6895 C CA . ALA B 1 368 ? 94.462 124.319 96.487 1.00 11.03 368 ALA B CA 1
ATOM 6896 C C . ALA B 1 368 ? 95.930 124.427 96.088 1.00 11.03 368 ALA B C 1
ATOM 6897 O O . ALA B 1 368 ? 96.378 123.639 95.237 1.00 11.03 368 ALA B O 1
ATOM 6899 N N . ASN B 1 369 ? 96.704 125.354 96.651 1.00 10.99 369 ASN B N 1
ATOM 6900 C CA . ASN B 1 369 ? 98.095 125.565 96.276 1.00 10.99 369 ASN B CA 1
ATOM 6901 C C . ASN B 1 369 ? 99.069 125.053 97.327 1.00 10.99 369 ASN B C 1
ATOM 6902 O O . ASN B 1 369 ? 100.238 125.451 97.322 1.00 10.99 369 ASN B O 1
ATOM 6907 N N . ASN B 1 370 ? 98.616 124.186 98.228 1.00 9.75 370 ASN B N 1
ATOM 6908 C CA . ASN B 1 370 ? 99.448 123.765 99.342 1.00 9.75 370 ASN B CA 1
ATOM 6909 C C . ASN B 1 370 ? 100.392 122.643 98.911 1.00 9.75 370 ASN B C 1
ATOM 6910 O O . ASN B 1 370 ? 100.166 121.952 97.914 1.00 9.75 370 ASN B O 1
ATOM 6915 N N . GLN B 1 371 ? 101.466 122.468 99.680 1.00 8.24 371 GLN B N 1
ATOM 6916 C CA . GLN B 1 371 ? 102.545 121.563 99.308 1.00 8.24 371 GLN B CA 1
ATOM 6917 C C . GLN B 1 371 ? 103.042 120.783 100.517 1.00 8.24 371 GLN B C 1
ATOM 6918 O O . GLN B 1 371 ? 103.152 121.328 101.619 1.00 8.24 371 GLN B O 1
ATOM 6924 N N . ILE B 1 372 ? 103.339 119.503 100.300 1.00 7.18 372 ILE B N 1
ATOM 6925 C CA . ILE B 1 372 ? 104.029 118.660 101.270 1.00 7.18 372 ILE B CA 1
ATOM 6926 C C . ILE B 1 372 ? 105.319 118.169 100.630 1.00 7.18 372 ILE B C 1
ATOM 6927 O O . ILE B 1 372 ? 105.306 117.668 99.499 1.00 7.18 372 ILE B O 1
ATOM 6932 N N . ASN B 1 373 ? 106.430 118.309 101.349 1.00 7.51 373 ASN B N 1
ATOM 6933 C CA . ASN B 1 373 ? 107.728 117.837 100.888 1.00 7.51 373 ASN B CA 1
ATOM 6934 C C . ASN B 1 373 ? 108.169 116.649 101.731 1.00 7.51 373 ASN B C 1
ATOM 6935 O O . ASN B 1 373 ? 108.160 116.717 102.965 1.00 7.51 373 ASN B O 1
ATOM 6940 N N . LEU B 1 374 ? 108.552 115.565 101.062 1.00 7.27 374 LEU B N 1
ATOM 6941 C CA . LEU B 1 374 ? 109.037 114.357 101.710 1.00 7.27 374 LEU B CA 1
ATOM 6942 C C . LEU B 1 374 ? 110.464 114.080 101.258 1.00 7.27 374 LEU B C 1
ATOM 6943 O O . LEU B 1 374 ? 110.805 114.284 100.089 1.00 7.27 374 LEU B O 1
ATOM 6948 N N . SER B 1 375 ? 111.295 113.620 102.189 1.00 8.42 375 SER B N 1
ATOM 6949 C CA . SER B 1 375 ? 112.689 113.331 101.884 1.00 8.42 375 SER B CA 1
ATOM 6950 C C . SER B 1 375 ? 113.180 112.240 102.821 1.00 8.42 375 SER B C 1
ATOM 6951 O O . SER B 1 375 ? 112.769 112.173 103.982 1.00 8.42 375 SER B O 1
ATOM 6954 N N . ASN B 1 376 ? 114.071 111.395 102.301 1.00 8.94 376 ASN B N 1
ATOM 6955 C CA . ASN B 1 376 ? 114.611 110.256 103.043 1.00 8.94 376 ASN B CA 1
ATOM 6956 C C . ASN B 1 376 ? 113.481 109.389 103.597 1.00 8.94 376 ASN B C 1
ATOM 6957 O O . ASN B 1 376 ? 113.450 109.034 104.777 1.00 8.94 376 ASN B O 1
ATOM 6962 N N . LEU B 1 377 ? 112.542 109.048 102.719 1.00 11.59 377 LEU B N 1
ATOM 6963 C CA . LEU B 1 377 ? 111.310 108.378 103.100 1.00 11.59 377 LEU B CA 1
ATOM 6964 C C . LEU B 1 377 ? 111.171 107.068 102.338 1.00 11.59 377 LEU B C 1
ATOM 6965 O O . LEU B 1 377 ? 111.745 106.885 101.262 1.00 11.59 377 LEU B O 1
ATOM 6970 N N . THR B 1 378 ? 110.404 106.148 102.917 1.00 15.38 378 THR B N 1
ATOM 6971 C CA . THR B 1 378 ? 110.009 104.912 102.256 1.00 15.38 378 THR B CA 1
ATOM 6972 C C . THR B 1 378 ? 108.490 104.884 102.151 1.00 15.38 378 THR B C 1
ATOM 6973 O O . THR B 1 378 ? 107.789 105.269 103.093 1.00 15.38 378 THR B O 1
ATOM 6977 N N . ILE B 1 379 ? 107.985 104.457 100.997 1.00 17.57 379 ILE B N 1
ATOM 6978 C CA . ILE B 1 379 ? 106.554 104.462 100.714 1.00 17.57 379 ILE B CA 1
ATOM 6979 C C . ILE B 1 379 ? 106.057 103.019 100.796 1.00 17.57 379 ILE B C 1
ATOM 6980 O O . ILE B 1 379 ? 106.400 102.208 99.920 1.00 17.57 379 ILE B O 1
ATOM 6985 N N . PRO B 1 380 ? 105.270 102.660 101.804 1.00 19.64 380 PRO B N 1
ATOM 6986 C CA . PRO B 1 380 ? 104.755 101.292 101.892 1.00 19.64 380 PRO B CA 1
ATOM 6987 C C . PRO B 1 380 ? 103.563 101.078 100.971 1.00 19.64 380 PRO B C 1
ATOM 6988 O O . PRO B 1 380 ? 102.930 102.020 100.490 1.00 19.64 380 PRO B O 1
ATOM 6992 N N . TYR B 1 381 ? 103.266 99.803 100.731 1.00 25.50 381 TYR B N 1
ATOM 6993 C CA . TYR B 1 381 ? 102.117 99.420 99.927 1.00 25.50 381 TYR B CA 1
ATOM 6994 C C . TYR B 1 381 ? 101.449 98.196 100.536 1.00 25.50 381 TYR B C 1
ATOM 6995 O O . TYR B 1 381 ? 102.102 97.359 101.166 1.00 25.50 381 TYR B O 1
ATOM 7004 N N . GLY B 1 382 ? 100.131 98.105 100.339 1.00 27.80 382 GLY B N 1
ATOM 7005 C CA . GLY B 1 382 ? 99.364 96.976 100.812 1.00 27.80 382 GLY B CA 1
ATOM 7006 C C . GLY B 1 382 ? 98.288 96.599 99.809 1.00 27.80 382 GLY B C 1
ATOM 7007 O O . GLY B 1 382 ? 97.973 97.354 98.886 1.00 27.80 382 GLY B O 1
ATOM 7008 N N . ALA B 1 383 ? 97.722 95.413 100.015 1.00 29.82 383 ALA B N 1
ATOM 7009 C CA . ALA B 1 383 ? 96.698 94.883 99.124 1.00 29.82 383 ALA B CA 1
ATOM 7010 C C . ALA B 1 383 ? 95.291 95.331 99.496 1.00 29.82 383 ALA B C 1
ATOM 7011 O O . ALA B 1 383 ? 94.326 94.829 98.910 1.00 29.82 383 ALA B O 1
ATOM 7013 N N . HIS B 1 384 ? 95.146 96.255 100.447 1.00 28.52 384 HIS B N 1
ATOM 7014 C CA . HIS B 1 384 ? 93.839 96.680 100.934 1.00 28.52 384 HIS B CA 1
ATOM 7015 C C . HIS B 1 384 ? 93.676 98.197 100.886 1.00 28.52 384 HIS B C 1
ATOM 7016 O O . HIS B 1 384 ? 92.973 98.776 101.716 1.00 28.52 384 HIS B O 1
ATOM 7023 N N . TYR B 1 385 ? 94.318 98.856 99.920 1.00 27.45 385 TYR B N 1
ATOM 7024 C CA . TYR B 1 385 ? 94.179 100.305 99.802 1.00 27.45 385 TYR B CA 1
ATOM 7025 C C . TYR B 1 385 ? 92.907 100.691 99.055 1.00 27.45 385 TYR B C 1
ATOM 7026 O O . TYR B 1 385 ? 92.015 101.334 99.620 1.00 27.45 385 TYR B O 1
ATOM 7035 N N . GLN B 1 386 ? 92.805 100.299 97.783 1.00 28.31 386 GLN B N 1
ATOM 7036 C CA . GLN B 1 386 ? 91.672 100.669 96.931 1.00 28.31 386 GLN B CA 1
ATOM 7037 C C . GLN B 1 386 ? 91.474 102.185 96.904 1.00 28.31 386 GLN B C 1
ATOM 7038 O O . GLN B 1 386 ? 90.353 102.686 97.018 1.00 28.31 386 GLN B O 1
ATOM 7044 N N . GLN B 1 387 ? 92.580 102.921 96.758 1.00 24.54 387 GLN B N 1
ATOM 7045 C CA . GLN B 1 387 ? 92.519 104.381 96.771 1.00 24.54 387 GLN B CA 1
ATOM 7046 C C . GLN B 1 387 ? 91.715 104.931 95.599 1.00 24.54 387 GLN B C 1
ATOM 7047 O O . GLN B 1 387 ? 91.190 106.048 95.679 1.00 24.54 387 GLN B O 1
ATOM 7053 N N . GLU B 1 388 ? 91.610 104.172 94.507 1.00 27.76 388 GLU B N 1
ATOM 7054 C CA . GLU B 1 388 ? 90.930 104.654 93.310 1.00 27.76 388 GLU B CA 1
ATOM 7055 C C . GLU B 1 388 ? 89.425 104.805 93.494 1.00 27.76 388 GLU B C 1
ATOM 7056 O O . GLU B 1 388 ? 88.779 105.435 92.649 1.00 27.76 388 GLU B O 1
ATOM 7062 N N . ALA B 1 389 ? 88.855 104.246 94.562 1.00 28.49 389 ALA B N 1
ATOM 7063 C CA . ALA B 1 389 ? 87.405 104.279 94.732 1.00 28.49 389 ALA B CA 1
ATOM 7064 C C . ALA B 1 389 ? 86.889 105.690 94.991 1.00 28.49 389 ALA B C 1
ATOM 7065 O O . ALA B 1 389 ? 85.798 106.041 94.528 1.00 28.49 389 ALA B O 1
ATOM 7067 N N . ASP B 1 390 ? 87.646 106.509 95.719 1.00 30.01 390 ASP B N 1
ATOM 7068 C CA . ASP B 1 390 ? 87.165 107.810 96.166 1.00 30.01 390 ASP B CA 1
ATOM 7069 C C . ASP B 1 390 ? 87.673 108.973 95.325 1.00 30.01 390 ASP B C 1
ATOM 7070 O O . ASP B 1 390 ? 86.907 109.898 95.036 1.00 30.01 390 ASP B O 1
ATOM 7075 N N . SER B 1 391 ? 88.940 108.959 94.922 1.00 27.79 391 SER B N 1
ATOM 7076 C CA . SER B 1 391 ? 89.568 110.106 94.278 1.00 27.79 391 SER B CA 1
ATOM 7077 C C . SER B 1 391 ? 90.138 109.750 92.910 1.00 27.79 391 SER B C 1
ATOM 7078 O O . SER B 1 391 ? 91.262 110.125 92.571 1.00 27.79 391 SER B O 1
ATOM 7081 N N . GLY B 1 392 ? 89.369 109.023 92.103 1.00 26.55 392 GLY B N 1
ATOM 7082 C CA . GLY B 1 392 ? 89.772 108.763 90.735 1.00 26.55 392 GLY B CA 1
ATOM 7083 C C . GLY B 1 392 ? 90.989 107.871 90.599 1.00 26.55 392 GLY B C 1
ATOM 7084 O O . GLY B 1 392 ? 90.902 106.654 90.788 1.00 26.55 392 GLY B O 1
ATOM 7085 N N . TYR B 1 393 ? 92.124 108.471 90.246 1.00 21.32 393 TYR B N 1
ATOM 7086 C CA . TYR B 1 393 ? 93.347 107.716 90.013 1.00 21.32 393 TYR B CA 1
ATOM 7087 C C . TYR B 1 393 ? 93.779 106.964 91.268 1.00 21.32 393 TYR B C 1
ATOM 7088 O O . TYR B 1 393 ? 93.580 107.421 92.397 1.00 21.32 393 TYR B O 1
ATOM 7097 N N . HIS B 1 394 ? 94.373 105.792 91.056 1.00 22.27 394 HIS B N 1
ATOM 7098 C CA . HIS B 1 394 ? 94.929 104.996 92.145 1.00 22.27 394 HIS B CA 1
ATOM 7099 C C . HIS B 1 394 ? 96.318 105.528 92.475 1.00 22.27 394 HIS B C 1
ATOM 7100 O O . HIS B 1 394 ? 97.272 105.310 91.721 1.00 22.27 394 HIS B O 1
ATOM 7107 N N . ALA B 1 395 ? 96.435 106.227 93.601 1.00 16.82 395 ALA B N 1
ATOM 7108 C CA . ALA B 1 395 ? 97.700 106.825 94.001 1.00 16.82 395 ALA B CA 1
ATOM 7109 C C . ALA B 1 395 ? 97.727 106.941 95.518 1.00 16.82 395 ALA B C 1
ATOM 7110 O O . ALA B 1 395 ? 96.758 106.610 96.205 1.00 16.82 395 ALA B O 1
ATOM 7112 N N . PHE B 1 396 ? 98.856 107.419 96.031 1.00 13.84 396 PHE B N 1
ATOM 7113 C CA . PHE B 1 396 ? 99.060 107.584 97.463 1.00 13.84 396 PHE B CA 1
ATOM 7114 C C . PHE B 1 396 ? 98.622 108.954 97.967 1.00 13.84 396 PHE B C 1
ATOM 7115 O O . PHE B 1 396 ? 98.715 109.215 99.171 1.00 13.84 396 PHE B O 1
ATOM 7123 N N . CYS B 1 397 ? 98.143 109.829 97.084 1.00 16.53 397 CYS B N 1
ATOM 7124 C CA . CYS B 1 397 ? 97.740 111.176 97.458 1.00 16.53 397 CYS B CA 1
ATOM 7125 C C . CYS B 1 397 ? 96.457 111.534 96.719 1.00 16.53 397 CYS B C 1
ATOM 7126 O O . CYS B 1 397 ? 95.886 110.717 95.990 1.00 16.53 397 CYS B O 1
ATOM 7129 N N . SER B 1 398 ? 96.009 112.772 96.908 1.00 14.41 398 SER B N 1
ATOM 7130 C CA . SER B 1 398 ? 94.811 113.276 96.249 1.00 14.41 398 SER B CA 1
ATOM 7131 C C . SER B 1 398 ? 94.793 114.793 96.368 1.00 14.41 398 SER B C 1
ATOM 7132 O O . SER B 1 398 ? 95.602 115.391 97.081 1.00 14.41 398 SER B O 1
ATOM 7135 N N . GLY B 1 399 ? 93.856 115.407 95.656 1.00 13.05 399 GLY B N 1
ATOM 7136 C CA . GLY B 1 399 ? 93.662 116.839 95.714 1.00 13.05 399 GLY B CA 1
ATOM 7137 C C . GLY B 1 399 ? 94.444 117.578 94.639 1.00 13.05 399 GLY B C 1
ATOM 7138 O O . GLY B 1 399 ? 95.259 117.009 93.909 1.00 13.05 399 GLY B O 1
ATOM 7139 N N . GLN B 1 400 ? 94.182 118.883 94.549 1.00 13.75 400 GLN B N 1
ATOM 7140 C CA . GLN B 1 400 ? 94.818 119.736 93.554 1.00 13.75 400 GLN B CA 1
ATOM 7141 C C . GLN B 1 400 ? 96.185 120.249 93.988 1.00 13.75 400 GLN B C 1
ATOM 7142 O O . GLN B 1 400 ? 96.842 120.946 93.206 1.00 13.75 400 GLN B O 1
ATOM 7148 N N . GLY B 1 401 ? 96.626 119.931 95.201 1.00 13.28 401 GLY B N 1
ATOM 7149 C CA . GLY B 1 401 ? 97.903 120.416 95.680 1.00 13.28 401 GLY B CA 1
ATOM 7150 C C . GLY B 1 401 ? 99.076 119.775 94.962 1.00 13.28 401 GLY B C 1
ATOM 7151 O O . GLY B 1 401 ? 98.941 118.844 94.168 1.00 13.28 401 GLY B O 1
ATOM 7152 N N . TYR B 1 402 ? 100.262 120.302 95.255 1.00 12.18 402 TYR B N 1
ATOM 7153 C CA . TYR B 1 402 ? 101.499 119.865 94.626 1.00 12.18 402 TYR B CA 1
ATOM 7154 C C . TYR B 1 402 ? 102.395 119.195 95.660 1.00 12.18 402 TYR B C 1
ATOM 7155 O O . TYR B 1 402 ? 102.609 119.732 96.750 1.00 12.18 402 TYR B O 1
ATOM 7164 N N . VAL B 1 403 ? 102.917 118.020 95.314 1.00 9.93 403 VAL B N 1
ATOM 7165 C CA . VAL B 1 403 ? 103.779 117.246 96.198 1.00 9.93 403 VAL B CA 1
ATOM 7166 C C . VAL B 1 403 ? 105.139 117.095 95.533 1.00 9.93 403 VAL B C 1
ATOM 7167 O O . VAL B 1 403 ? 105.226 116.686 94.369 1.00 9.93 403 VAL B O 1
ATOM 7171 N N . SER B 1 404 ? 106.197 117.431 96.268 1.00 9.67 404 SER B N 1
ATOM 7172 C CA . SER B 1 404 ? 107.568 117.284 95.804 1.00 9.67 404 SER B CA 1
ATOM 7173 C C . SER B 1 404 ? 108.330 116.377 96.758 1.00 9.67 404 SER B C 1
ATOM 7174 O O . SER B 1 404 ? 108.310 116.586 97.975 1.00 9.67 404 SER B O 1
ATOM 7177 N N . THR B 1 405 ? 109.000 115.368 96.205 1.00 10.75 405 THR B N 1
ATOM 7178 C CA . THR B 1 405 ? 109.748 114.412 97.007 1.00 10.75 405 THR B CA 1
ATOM 7179 C C . THR B 1 405 ? 111.123 114.191 96.393 1.00 10.75 405 THR B C 1
ATOM 7180 O O . THR B 1 405 ? 111.300 114.283 95.175 1.00 10.75 405 THR B O 1
ATOM 7184 N N . SER B 1 406 ? 112.097 113.906 97.255 1.00 11.09 406 SER B N 1
ATOM 7185 C CA . SER B 1 406 ? 113.467 113.651 96.832 1.00 11.09 406 SER B CA 1
ATOM 7186 C C . SER B 1 406 ? 114.069 112.575 97.721 1.00 11.09 406 SER B C 1
ATOM 7187 O O . SER B 1 406 ? 113.843 112.574 98.935 1.00 11.09 406 SER B O 1
ATOM 7190 N N . ASN B 1 407 ? 114.822 111.658 97.112 1.00 12.44 407 ASN B N 1
ATOM 7191 C CA . ASN B 1 407 ? 115.539 110.567 97.775 1.00 12.44 407 ASN B CA 1
ATOM 7192 C C . ASN B 1 407 ? 114.600 109.579 98.454 1.00 12.44 407 ASN B C 1
ATOM 7193 O O . ASN B 1 407 ? 115.047 108.827 99.335 1.00 12.44 407 ASN B O 1
ATOM 7198 N N . CYS B 1 408 ? 113.321 109.552 98.087 1.00 13.05 408 CYS B N 1
ATOM 7199 C CA . CYS B 1 408 ? 112.389 108.607 98.686 1.00 13.05 408 CYS B CA 1
ATOM 7200 C C . CYS B 1 408 ? 112.736 107.184 98.264 1.00 13.05 408 CYS B C 1
ATOM 7201 O O . CYS B 1 408 ? 113.204 106.952 97.146 1.00 13.05 408 CYS B O 1
ATOM 7204 N N . SER B 1 409 ? 112.508 106.226 99.166 1.00 16.82 409 SER B N 1
ATOM 7205 C CA . SER B 1 409 ? 112.874 104.842 98.882 1.00 16.82 409 SER B CA 1
ATOM 7206 C C . SER B 1 409 ? 111.875 104.189 97.936 1.00 16.82 409 SER B C 1
ATOM 7207 O O . SER B 1 409 ? 112.248 103.714 96.856 1.00 16.82 409 SER B O 1
ATOM 7210 N N . LEU B 1 410 ? 110.596 104.161 98.325 1.00 17.41 410 LEU B N 1
ATOM 7211 C CA . LEU B 1 410 ? 109.541 103.521 97.544 1.00 17.41 410 LEU B CA 1
ATOM 7212 C C . LEU B 1 410 ? 109.923 102.061 97.326 1.00 17.41 410 LEU B C 1
ATOM 7213 O O . LEU B 1 410 ? 110.309 101.667 96.221 1.00 17.41 410 LEU B O 1
ATOM 7218 N N . GLN B 1 411 ? 109.916 101.284 98.408 1.00 18.47 411 GLN B N 1
ATOM 7219 C CA . GLN B 1 411 ? 110.332 99.888 98.367 1.00 18.47 411 GLN B CA 1
ATOM 7220 C C . GLN B 1 411 ? 109.665 99.132 97.222 1.00 18.47 411 GLN B C 1
ATOM 7221 O O . GLN B 1 411 ? 108.488 99.338 96.915 1.00 18.47 411 GLN B O 1
ATOM 7227 N N . LEU B 1 412 ? 110.438 98.259 96.581 1.00 18.67 412 LEU B N 1
ATOM 7228 C CA . LEU B 1 412 ? 109.972 97.444 95.468 1.00 18.67 412 LEU B CA 1
ATOM 7229 C C . LEU B 1 412 ? 109.604 96.060 95.983 1.00 18.67 412 LEU B C 1
ATOM 7230 O O . LEU B 1 412 ? 109.986 95.693 97.100 1.00 18.67 412 LEU B O 1
ATOM 7235 N N . LEU B 1 413 ? 108.819 95.327 95.186 1.00 22.96 413 LEU B N 1
ATOM 7236 C CA . LEU B 1 413 ? 108.382 93.960 95.467 1.00 22.96 413 LEU B CA 1
ATOM 7237 C C . LEU B 1 413 ? 107.242 93.987 96.478 1.00 22.96 413 LEU B C 1
ATOM 7238 O O . LEU B 1 413 ? 106.182 94.563 96.206 1.00 22.96 413 LEU B O 1
ATOM 7243 N N . ASN B 1 414 ? 107.451 93.368 97.641 1.00 26.57 414 ASN B N 1
ATOM 7244 C CA . ASN B 1 414 ? 106.509 93.434 98.760 1.00 26.57 414 ASN B CA 1
ATOM 7245 C C . ASN B 1 414 ? 105.130 92.905 98.362 1.00 26.57 414 ASN B C 1
ATOM 7246 O O . ASN B 1 414 ? 104.114 93.595 98.480 1.00 26.57 414 ASN B O 1
ATOM 7251 N N . GLY B 1 415 ? 105.099 91.665 97.883 1.00 30.80 415 GLY B N 1
ATOM 7252 C CA . GLY B 1 415 ? 103.842 91.034 97.534 1.00 30.80 415 GLY B CA 1
ATOM 7253 C C . GLY B 1 415 ? 103.133 91.668 96.356 1.00 30.80 415 GLY B C 1
ATOM 7254 O O . GLY B 1 415 ? 103.556 91.506 95.207 1.00 30.80 415 GLY B O 1
ATOM 7255 N N . ALA B 1 416 ? 102.039 92.383 96.634 1.00 29.98 416 ALA B N 1
ATOM 7256 C CA . ALA B 1 416 ? 101.221 92.953 95.566 1.00 29.98 416 ALA B CA 1
ATOM 7257 C C . ALA B 1 416 ? 102.020 93.931 94.712 1.00 29.98 416 ALA B C 1
ATOM 7258 O O . ALA B 1 416 ? 101.926 93.915 93.479 1.00 29.98 416 ALA B O 1
ATOM 7260 N N . GLY B 1 417 ? 102.815 94.790 95.346 1.00 28.88 417 GLY B N 1
ATOM 7261 C CA . GLY B 1 417 ? 103.622 95.735 94.598 1.00 28.88 417 GLY B CA 1
ATOM 7262 C C . GLY B 1 417 ? 103.756 97.102 95.236 1.00 28.88 417 GLY B C 1
ATOM 7263 O O . GLY B 1 417 ? 103.993 97.212 96.443 1.00 28.88 417 GLY B O 1
ATOM 7264 N N . CYS B 1 418 ? 103.624 98.154 94.428 1.00 25.27 418 CYS B N 1
ATOM 7265 C CA . CYS B 1 418 ? 103.760 99.526 94.896 1.00 25.27 418 CYS B CA 1
ATOM 7266 C C . CYS B 1 418 ? 102.839 100.427 94.085 1.00 25.27 418 CYS B C 1
ATOM 7267 O O . CYS B 1 418 ? 102.372 100.062 93.004 1.00 25.27 418 CYS B O 1
ATOM 7270 N N . CYS B 1 419 ? 102.584 101.617 94.622 1.00 21.77 419 CYS B N 1
ATOM 7271 C CA . CYS B 1 419 ? 101.679 102.574 94.006 1.00 21.77 419 CYS B CA 1
ATOM 7272 C C . CYS B 1 419 ? 102.353 103.929 93.863 1.00 21.77 419 CYS B C 1
ATOM 7273 O O . CYS B 1 419 ? 103.248 104.270 94.642 1.00 21.77 419 CYS B O 1
ATOM 7276 N N . PRO B 1 420 ? 101.946 104.721 92.868 1.00 19.46 420 PRO B N 1
ATOM 7277 C CA . PRO B 1 420 ? 102.492 106.075 92.734 1.00 19.46 420 PRO B CA 1
ATOM 7278 C C . PRO B 1 420 ? 102.086 106.957 93.904 1.00 19.46 420 PRO B C 1
ATOM 7279 O O . PRO B 1 420 ? 101.042 106.758 94.530 1.00 19.46 420 PRO B O 1
ATOM 7283 N N . ILE B 1 421 ? 102.928 107.946 94.198 1.00 17.03 421 ILE B N 1
ATOM 7284 C CA . ILE B 1 421 ? 102.676 108.827 95.335 1.00 17.03 421 ILE B CA 1
ATOM 7285 C C . ILE B 1 421 ? 101.667 109.914 94.972 1.00 17.03 421 ILE B C 1
ATOM 7286 O O . ILE B 1 421 ? 100.598 110.016 95.585 1.00 17.03 421 ILE B O 1
ATOM 7291 N N . HIS B 1 422 ? 101.975 110.729 93.965 1.00 16.15 422 HIS B N 1
ATOM 7292 C CA . HIS B 1 422 ? 101.122 111.855 93.606 1.00 16.15 422 HIS B CA 1
ATOM 7293 C C . HIS B 1 422 ? 101.197 112.069 92.103 1.00 16.15 422 HIS B C 1
ATOM 7294 O O . HIS B 1 422 ? 102.272 111.921 91.510 1.00 16.15 422 HIS B O 1
ATOM 7301 N N . PRO B 1 423 ? 100.077 112.416 91.458 1.00 16.53 423 PRO B N 1
ATOM 7302 C CA . PRO B 1 423 ? 100.086 112.603 89.998 1.00 16.53 423 PRO B CA 1
ATOM 7303 C C . PRO B 1 423 ? 100.848 113.827 89.514 1.00 16.53 423 PRO B C 1
ATOM 7304 O O . PRO B 1 423 ? 101.135 113.911 88.312 1.00 16.53 423 PRO B O 1
ATOM 7308 N N . SER B 1 424 ? 101.179 114.778 90.392 1.00 16.41 424 SER B N 1
ATOM 7309 C CA . SER B 1 424 ? 101.885 115.978 89.955 1.00 16.41 424 SER B CA 1
ATOM 7310 C C . SER B 1 424 ? 103.310 115.684 89.505 1.00 16.41 424 SER B C 1
ATOM 7311 O O . SER B 1 424 ? 103.930 116.534 88.856 1.00 16.41 424 SER B O 1
ATOM 7314 N N . LEU B 1 425 ? 103.842 114.507 89.832 1.00 15.45 425 LEU B N 1
ATOM 7315 C CA . LEU B 1 425 ? 105.170 114.100 89.401 1.00 15.45 425 LEU B CA 1
ATOM 7316 C C . LEU B 1 425 ? 105.137 113.292 88.111 1.00 15.45 425 LEU B C 1
ATOM 7317 O O . LEU B 1 425 ? 106.164 112.731 87.717 1.00 15.45 425 LEU B O 1
ATOM 7322 N N . SER B 1 426 ? 103.979 113.210 87.457 1.00 17.84 426 SER B N 1
ATOM 7323 C CA . SER B 1 426 ? 103.865 112.449 86.220 1.00 17.84 426 SER B CA 1
ATOM 7324 C C . SER B 1 426 ? 104.779 113.027 85.148 1.00 17.84 426 SER B C 1
ATOM 7325 O O . SER B 1 426 ? 104.811 114.241 84.928 1.00 17.84 426 SER B O 1
ATOM 7328 N N . VAL B 1 427 ? 105.524 112.147 84.480 1.00 20.15 427 VAL B N 1
ATOM 7329 C CA . VAL B 1 427 ? 106.445 112.593 83.441 1.00 20.15 427 VAL B CA 1
ATOM 7330 C C . VAL B 1 427 ? 105.700 112.895 82.148 1.00 20.15 427 VAL B C 1
ATOM 7331 O O . VAL B 1 427 ? 106.142 113.726 81.346 1.00 20.15 427 VAL B O 1
ATOM 7335 N N . PHE B 1 428 ? 104.567 112.236 81.921 1.00 21.71 428 PHE B N 1
ATOM 7336 C CA . PHE B 1 428 ? 103.769 112.501 80.733 1.00 21.71 428 PHE B CA 1
ATOM 7337 C C . PHE B 1 428 ? 102.935 113.760 80.932 1.00 21.71 428 PHE B C 1
ATOM 7338 O O . PHE B 1 428 ? 102.312 113.952 81.979 1.00 21.71 428 PHE B O 1
ATOM 7346 N N . THR B 1 429 ? 102.929 114.620 79.913 1.00 27.56 429 THR B N 1
ATOM 7347 C CA . THR B 1 429 ? 102.253 115.906 80.029 1.00 27.56 429 THR B CA 1
ATOM 7348 C C . THR B 1 429 ? 100.735 115.776 79.962 1.00 27.56 429 THR B C 1
ATOM 7349 O O . THR B 1 429 ? 100.023 116.651 80.467 1.00 27.56 429 THR B O 1
ATOM 7353 N N . ASN B 1 430 ? 100.223 114.710 79.353 1.00 26.28 430 ASN B N 1
ATOM 7354 C CA . ASN B 1 430 ? 98.787 114.521 79.163 1.00 26.28 430 ASN B CA 1
ATOM 7355 C C . ASN B 1 430 ? 98.411 113.130 79.669 1.00 26.28 430 ASN B C 1
ATOM 7356 O O . ASN B 1 430 ? 98.432 112.158 78.912 1.00 26.28 430 ASN B O 1
ATOM 7361 N N . TRP B 1 431 ? 98.062 113.038 80.952 1.00 22.37 431 TRP B N 1
ATOM 7362 C CA . TRP B 1 431 ? 97.655 111.773 81.552 1.00 22.37 431 TRP B CA 1
ATOM 7363 C C . TRP B 1 431 ? 96.150 111.691 81.780 1.00 22.37 431 TRP B C 1
ATOM 7364 O O . TRP B 1 431 ? 95.529 110.676 81.452 1.00 22.37 431 TRP B O 1
ATOM 7375 N N . ASN B 1 432 ? 95.550 112.741 82.337 1.00 25.11 432 ASN B N 1
ATOM 7376 C CA . ASN B 1 432 ? 94.122 112.771 82.622 1.00 25.11 432 ASN B CA 1
ATOM 7377 C C . ASN B 1 432 ? 93.286 113.286 81.455 1.00 25.11 432 ASN B C 1
ATOM 7378 O O . ASN B 1 432 ? 92.101 113.579 81.644 1.00 25.11 432 ASN B O 1
ATOM 7383 N N . LEU B 1 433 ? 93.876 113.401 80.262 1.00 28.60 433 LEU B N 1
ATOM 7384 C CA . LEU B 1 433 ? 93.176 113.879 79.067 1.00 28.60 433 LEU B CA 1
ATOM 7385 C C . LEU B 1 433 ? 92.576 115.268 79.292 1.00 28.60 433 LEU B C 1
ATOM 7386 O O . LEU B 1 433 ? 91.434 115.548 78.920 1.00 28.60 433 LEU B O 1
ATOM 7391 N N . SER B 1 434 ? 93.365 116.148 79.912 1.00 27.67 434 SER B N 1
ATOM 7392 C CA . SER B 1 434 ? 92.921 117.513 80.158 1.00 27.67 434 SER B CA 1
ATOM 7393 C C . SER B 1 434 ? 93.103 118.420 78.948 1.00 27.67 434 SER B C 1
ATOM 7394 O O . SER B 1 434 ? 92.534 119.517 78.924 1.00 27.67 434 SER B O 1
ATOM 7397 N N . TYR B 1 435 ? 93.878 117.992 77.950 1.00 28.20 435 TYR B N 1
ATOM 7398 C CA . TYR B 1 435 ? 94.097 118.807 76.760 1.00 28.20 435 TYR B CA 1
ATOM 7399 C C . TYR B 1 435 ? 92.878 118.862 75.849 1.00 28.20 435 TYR B C 1
ATOM 7400 O O . TYR B 1 435 ? 92.875 119.653 74.900 1.00 28.20 435 TYR B O 1
ATOM 7409 N N . ALA B 1 436 ? 91.862 118.034 76.106 1.00 31.00 436 ALA B N 1
ATOM 7410 C CA . ALA B 1 436 ? 90.616 118.014 75.334 1.00 31.00 436 ALA B CA 1
ATOM 7411 C C . ALA B 1 436 ? 90.852 117.650 73.870 1.00 31.00 436 ALA B C 1
ATOM 7412 O O . ALA B 1 436 ? 90.076 118.035 72.992 1.00 31.00 436 ALA B O 1
ATOM 7414 N N . ASN B 1 437 ? 91.917 116.900 73.595 1.00 33.19 437 ASN B N 1
ATOM 7415 C CA . ASN B 1 437 ? 92.205 116.423 72.248 1.00 33.19 437 ASN B CA 1
ATOM 7416 C C . ASN B 1 437 ? 93.210 115.281 72.346 1.00 33.19 437 ASN B C 1
ATOM 7417 O O . ASN B 1 437 ? 93.525 114.796 73.436 1.00 33.19 437 ASN B O 1
ATOM 7422 N N . LEU B 1 438 ? 93.713 114.852 71.186 1.00 33.24 438 LEU B N 1
ATOM 7423 C CA . LEU B 1 438 ? 94.649 113.738 71.092 1.00 33.24 438 LEU B CA 1
ATOM 7424 C C . LEU B 1 438 ? 96.105 114.187 71.117 1.00 33.24 438 LEU B C 1
ATOM 7425 O O . LEU B 1 438 ? 96.974 113.492 70.571 1.00 33.24 438 LEU B O 1
ATOM 7430 N N . ASN B 1 439 ? 96.397 115.330 71.732 1.00 30.32 439 ASN B N 1
ATOM 7431 C CA . ASN B 1 439 ? 97.762 115.839 71.765 1.00 30.32 439 ASN B CA 1
ATOM 7432 C C . ASN B 1 439 ? 98.648 114.970 72.651 1.00 30.32 439 ASN B C 1
ATOM 7433 O O . ASN B 1 439 ? 98.170 114.313 73.582 1.00 30.32 439 ASN B O 1
ATOM 7438 N N . ALA B 1 440 ? 99.944 114.948 72.326 1.00 27.48 440 ALA B N 1
ATOM 7439 C CA . ALA B 1 440 ? 100.986 114.287 73.110 1.00 27.48 440 ALA B CA 1
ATOM 7440 C C . ALA B 1 440 ? 100.870 112.766 73.076 1.00 27.48 440 ALA B C 1
ATOM 7441 O O . ALA B 1 440 ? 101.702 112.067 73.664 1.00 27.48 440 ALA B O 1
ATOM 7443 N N . TRP B 1 441 ? 99.856 112.244 72.396 1.00 25.72 441 TRP B N 1
ATOM 7444 C CA . TRP B 1 441 ? 99.668 110.807 72.232 1.00 25.72 441 TRP B CA 1
ATOM 7445 C C . TRP B 1 441 ? 99.800 110.460 70.756 1.00 25.72 441 TRP B C 1
ATOM 7446 O O . TRP B 1 441 ? 99.093 111.030 69.917 1.00 25.72 441 TRP B O 1
ATOM 7457 N N . THR B 1 442 ? 100.697 109.529 70.441 1.00 30.70 442 THR B N 1
ATOM 7458 C CA . THR B 1 442 ? 100.902 109.099 69.064 1.00 30.70 442 THR B CA 1
ATOM 7459 C C . THR B 1 442 ? 100.067 107.851 68.804 1.00 30.70 442 THR B C 1
ATOM 7460 O O . THR B 1 442 ? 100.240 106.833 69.478 1.00 30.70 442 THR B O 1
ATOM 7464 N N . VAL B 1 443 ? 99.166 107.929 67.829 1.00 35.75 443 VAL B N 1
ATOM 7465 C CA . VAL B 1 443 ? 98.275 106.826 67.492 1.00 35.75 443 VAL B CA 1
ATOM 7466 C C . VAL B 1 443 ? 98.707 106.233 66.158 1.00 35.75 443 VAL B C 1
ATOM 7467 O O . VAL B 1 443 ? 99.025 106.964 65.211 1.00 35.75 443 VAL B O 1
ATOM 7471 N N . ASP B 1 444 ? 98.748 104.904 66.096 1.00 45.13 444 ASP B N 1
ATOM 7472 C CA . ASP B 1 444 ? 99.129 104.184 64.888 1.00 45.13 444 ASP B CA 1
ATOM 7473 C C . ASP B 1 444 ? 98.113 103.078 64.654 1.00 45.13 444 ASP B C 1
ATOM 7474 O O . ASP B 1 444 ? 98.003 102.151 65.463 1.00 45.13 444 ASP B O 1
ATOM 7479 N N . LYS B 1 445 ? 97.374 103.180 63.554 1.00 54.42 445 LYS B N 1
ATOM 7480 C CA . LYS B 1 445 ? 96.396 102.175 63.150 1.00 54.42 445 LYS B CA 1
ATOM 7481 C C . LYS B 1 445 ? 96.978 101.428 61.956 1.00 54.42 445 LYS B C 1
ATOM 7482 O O . LYS B 1 445 ? 96.910 101.904 60.819 1.00 54.42 445 LYS B O 1
ATOM 7488 N N . GLY B 1 446 ? 97.555 100.258 62.219 1.00 63.60 446 GLY B N 1
ATOM 7489 C CA . GLY B 1 446 ? 98.195 99.500 61.160 1.00 63.60 446 GLY B CA 1
ATOM 7490 C C . GLY B 1 446 ? 97.189 98.981 60.147 1.00 63.60 446 GLY B C 1
ATOM 7491 O O . GLY B 1 446 ? 96.050 98.651 60.480 1.00 63.60 446 GLY B O 1
ATOM 7492 N N . SER B 1 447 ? 97.625 98.927 58.888 1.00 70.98 447 SER B N 1
ATOM 7493 C CA . SER B 1 447 ? 96.866 98.338 57.780 1.00 70.98 447 SER B CA 1
ATOM 7494 C C . SER B 1 447 ? 95.552 99.095 57.620 1.00 70.98 447 SER B C 1
ATOM 7495 O O . SER B 1 447 ? 95.589 100.266 57.205 1.00 70.98 447 SER B O 1
ATOM 7498 N N . ALA B 1 448 ? 94.401 98.499 57.912 1.00 69.90 448 ALA B N 1
ATOM 7499 C CA . ALA B 1 448 ? 93.125 99.092 57.540 1.00 69.90 448 ALA B CA 1
ATOM 7500 C C . ALA B 1 448 ? 92.796 100.298 58.415 1.00 69.90 448 ALA B C 1
ATOM 7501 O O . ALA B 1 448 ? 92.935 100.234 59.637 1.00 69.90 448 ALA B O 1
ATOM 7503 N N . PRO B 1 449 ? 92.361 101.407 57.812 1.00 68.10 449 PRO B N 1
ATOM 7504 C CA . PRO B 1 449 ? 91.829 102.530 58.602 1.00 68.10 449 PRO B CA 1
ATOM 7505 C C . PRO B 1 449 ? 90.475 102.216 59.219 1.00 68.10 449 PRO B C 1
ATOM 7506 O O . PRO B 1 449 ? 90.049 101.057 59.237 1.00 68.10 449 PRO B O 1
ATOM 7510 N N . THR B 1 450 ? 89.818 103.245 59.759 1.00 64.53 450 THR B N 1
ATOM 7511 C CA . THR B 1 450 ? 88.453 103.271 60.299 1.00 64.53 450 THR B CA 1
ATOM 7512 C C . THR B 1 450 ? 88.420 102.732 61.734 1.00 64.53 450 THR B C 1
ATOM 7513 O O . THR B 1 450 ? 87.361 102.772 62.377 1.00 64.53 450 THR B O 1
ATOM 7517 N N . SER B 1 451 ? 89.544 102.274 62.280 1.00 59.39 451 SER B N 1
ATOM 7518 C CA . SER B 1 451 ? 89.591 101.941 63.698 1.00 59.39 451 SER B CA 1
ATOM 7519 C C . SER B 1 451 ? 89.361 103.197 64.530 1.00 59.39 451 SER B C 1
ATOM 7520 O O . SER B 1 451 ? 89.972 104.240 64.281 1.00 59.39 451 SER B O 1
ATOM 7523 N N . VAL B 1 452 ? 88.479 103.097 65.519 1.00 53.30 452 VAL B N 1
ATOM 7524 C CA . VAL B 1 452 ? 88.005 104.251 66.276 1.00 53.30 452 VAL B CA 1
ATOM 7525 C C . VAL B 1 452 ? 88.885 104.429 67.505 1.00 53.30 452 VAL B C 1
ATOM 7526 O O . VAL B 1 452 ? 89.003 103.518 68.333 1.00 53.30 452 VAL B O 1
ATOM 7530 N N . ALA B 1 453 ? 89.506 105.608 67.621 1.00 45.99 453 ALA B N 1
ATOM 7531 C CA . ALA B 1 453 ? 90.329 105.966 68.771 1.00 45.99 453 ALA B CA 1
ATOM 7532 C C . ALA B 1 453 ? 90.117 107.423 69.166 1.00 45.99 453 ALA B C 1
ATOM 7533 O O . ALA B 1 453 ? 91.052 108.093 69.614 1.00 45.99 453 ALA B O 1
ATOM 7535 N N . GLU B 1 454 ? 88.896 107.929 69.006 1.00 46.21 454 GLU B N 1
ATOM 7536 C CA . GLU B 1 454 ? 88.602 109.320 69.308 1.00 46.21 454 GLU B CA 1
ATOM 7537 C C . GLU B 1 454 ? 88.414 109.517 70.812 1.00 46.21 454 GLU B C 1
ATOM 7538 O O . GLU B 1 454 ? 88.376 108.564 71.595 1.00 46.21 454 GLU B O 1
ATOM 7544 N N . TYR B 1 455 ? 88.309 110.781 71.216 1.00 41.03 455 TYR B N 1
ATOM 7545 C CA . TYR B 1 455 ? 88.218 111.163 72.620 1.00 41.03 455 TYR B CA 1
ATOM 7546 C C . TYR B 1 455 ? 86.869 111.819 72.883 1.00 41.03 455 TYR B C 1
ATOM 7547 O O . TYR B 1 455 ? 86.464 112.730 72.152 1.00 41.03 455 TYR B O 1
ATOM 7556 N N . LEU B 1 456 ? 86.179 111.358 73.924 1.00 46.48 456 LEU B N 1
ATOM 7557 C CA . LEU B 1 456 ? 84.935 111.957 74.383 1.00 46.48 456 LEU B CA 1
ATOM 7558 C C . LEU B 1 456 ? 85.089 112.402 75.831 1.00 46.48 456 LEU B C 1
ATOM 7559 O O . LEU B 1 456 ? 85.777 111.750 76.622 1.00 46.48 456 LEU B O 1
ATOM 7564 N N . SER B 1 457 ? 84.455 113.520 76.168 1.00 50.79 457 SER B N 1
ATOM 7565 C CA . SER B 1 457 ? 84.571 114.123 77.488 1.00 50.79 457 SER B CA 1
ATOM 7566 C C . SER B 1 457 ? 83.284 113.942 78.288 1.00 50.79 457 SER B C 1
ATOM 7567 O O . SER B 1 457 ? 82.298 113.368 77.818 1.00 50.79 457 SER B O 1
ATOM 7570 N N . ALA B 1 458 ? 83.319 114.437 79.528 1.00 57.21 458 ALA B N 1
ATOM 7571 C CA . ALA B 1 458 ? 82.191 114.428 80.460 1.00 57.21 458 ALA B CA 1
ATOM 7572 C C . ALA B 1 458 ? 81.732 113.018 80.818 1.00 57.21 458 ALA B C 1
ATOM 7573 O O . ALA B 1 458 ? 80.604 112.831 81.287 1.00 57.21 458 ALA B O 1
ATOM 7575 N N . GLN B 1 459 ? 82.582 112.015 80.610 1.00 52.65 459 GLN B N 1
ATOM 7576 C CA . GLN B 1 459 ? 82.280 110.638 80.983 1.00 52.65 459 GLN B CA 1
ATOM 7577 C C . GLN B 1 459 ? 83.525 110.024 81.603 1.00 52.65 459 GLN B C 1
ATOM 7578 O O . GLN B 1 459 ? 84.588 110.005 80.974 1.00 52.65 459 GLN B O 1
ATOM 7584 N N . GLY B 1 460 ? 83.394 109.523 82.829 1.00 50.45 460 GLY B N 1
ATOM 7585 C CA . GLY B 1 460 ? 84.496 108.895 83.517 1.00 50.45 460 GLY B CA 1
ATOM 7586 C C . GLY B 1 460 ? 84.166 108.567 84.959 1.00 50.45 460 GLY B C 1
ATOM 7587 O O . GLY B 1 460 ? 83.041 108.778 85.426 1.00 50.45 460 GLY B O 1
ATOM 7588 N N . PRO B 1 461 ? 85.146 108.029 85.694 1.00 45.56 461 PRO B N 1
ATOM 7589 C CA . PRO B 1 461 ? 84.914 107.692 87.106 1.00 45.56 461 PRO B CA 1
ATOM 7590 C C . PRO B 1 461 ? 84.559 108.904 87.955 1.00 45.56 461 PRO B C 1
ATOM 7591 O O . PRO B 1 461 ? 83.737 108.808 88.871 1.00 45.56 461 PRO B O 1
ATOM 7595 N N . LYS B 1 462 ? 85.170 110.049 87.653 1.00 45.98 462 LYS B N 1
ATOM 7596 C CA . LYS B 1 462 ? 84.924 111.281 88.389 1.00 45.98 462 LYS B CA 1
ATOM 7597 C C . LYS B 1 462 ? 84.619 112.469 87.488 1.00 45.98 462 LYS B C 1
ATOM 7598 O O . LYS B 1 462 ? 84.490 113.591 87.992 1.00 45.98 462 LYS B O 1
ATOM 7604 N N . GLY B 1 463 ? 84.500 112.262 86.180 1.00 50.45 463 GLY B N 1
ATOM 7605 C CA . GLY B 1 463 ? 84.215 113.339 85.246 1.00 50.45 463 GLY B CA 1
ATOM 7606 C C . GLY B 1 463 ? 85.320 113.640 84.254 1.00 50.45 463 GLY B C 1
ATOM 7607 O O . GLY B 1 463 ? 85.073 114.385 83.294 1.00 50.45 463 GLY B O 1
ATOM 7608 N N . GLU B 1 464 ? 86.526 113.108 84.424 1.00 47.28 464 GLU B N 1
ATOM 7609 C CA . GLU B 1 464 ? 87.588 113.337 83.458 1.00 47.28 464 GLU B CA 1
ATOM 7610 C C . GLU B 1 464 ? 87.320 112.555 82.176 1.00 47.28 464 GLU B C 1
ATOM 7611 O O . GLU B 1 464 ? 86.601 111.552 82.165 1.00 47.28 464 GLU B O 1
ATOM 7617 N N . GLY B 1 465 ? 87.914 113.030 81.084 1.00 42.57 465 GLY B N 1
ATOM 7618 C CA . GLY B 1 465 ? 87.712 112.386 79.802 1.00 42.57 465 GLY B CA 1
ATOM 7619 C C . GLY B 1 465 ? 88.366 111.019 79.736 1.00 42.57 465 GLY B C 1
ATOM 7620 O O . GLY B 1 465 ? 89.322 110.720 80.452 1.00 42.57 465 GLY B O 1
ATOM 7621 N N . VAL B 1 466 ? 87.834 110.177 78.854 1.00 40.92 466 VAL B N 1
ATOM 7622 C CA . VAL B 1 466 ? 88.322 108.818 78.652 1.00 40.92 466 VAL B CA 1
ATOM 7623 C C . VAL B 1 466 ? 88.714 108.659 77.189 1.00 40.92 466 VAL B C 1
ATOM 7624 O O . VAL B 1 466 ? 88.008 109.136 76.293 1.00 40.92 466 VAL B O 1
ATOM 7628 N N . LEU B 1 467 ? 89.856 108.014 76.952 1.00 39.11 467 LEU B N 1
ATOM 7629 C CA . LEU B 1 467 ? 90.346 107.779 75.593 1.00 39.11 467 LEU B CA 1
ATOM 7630 C C . LEU B 1 467 ? 90.101 106.313 75.228 1.00 39.11 467 LEU B C 1
ATOM 7631 O O . LEU B 1 467 ? 90.909 105.419 75.484 1.00 39.11 467 LEU B O 1
ATOM 7636 N N . HIS B 1 468 ? 88.930 106.075 74.642 1.00 45.19 468 HIS B N 1
ATOM 7637 C CA . HIS B 1 468 ? 88.539 104.722 74.273 1.00 45.19 468 HIS B CA 1
ATOM 7638 C C . HIS B 1 468 ? 89.040 104.388 72.873 1.00 45.19 468 HIS B C 1
ATOM 7639 O O . HIS B 1 468 ? 89.117 105.257 72.001 1.00 45.19 468 HIS B O 1
ATOM 7646 N N . VAL B 1 469 ? 89.368 103.118 72.656 1.00 48.17 469 VAL B N 1
ATOM 7647 C CA . VAL B 1 469 ? 89.791 102.623 71.352 1.00 48.17 469 VAL B CA 1
ATOM 7648 C C . VAL B 1 469 ? 88.871 101.480 70.949 1.00 48.17 469 VAL B C 1
ATOM 7649 O O . VAL B 1 469 ? 88.534 100.623 71.775 1.00 48.17 469 VAL B O 1
ATOM 7653 N N . ALA B 1 470 ? 88.436 101.490 69.688 1.00 53.44 470 ALA B N 1
ATOM 7654 C CA . ALA B 1 470 ? 87.554 100.464 69.133 1.00 53.44 470 ALA B CA 1
ATOM 7655 C C . ALA B 1 470 ? 88.162 99.958 67.832 1.00 53.44 470 ALA B C 1
ATOM 7656 O O . ALA B 1 470 ? 87.694 100.308 66.737 1.00 53.44 470 ALA B O 1
ATOM 7658 N N . PRO B 1 471 ? 89.202 99.126 67.900 1.00 52.36 471 PRO B N 1
ATOM 7659 C CA . PRO B 1 471 ? 89.855 98.651 66.676 1.00 52.36 471 PRO B CA 1
ATOM 7660 C C . PRO B 1 471 ? 89.155 97.441 66.077 1.00 52.36 471 PRO B C 1
ATOM 7661 O O . PRO B 1 471 ? 88.674 96.550 66.781 1.00 52.36 471 PRO B O 1
ATOM 7665 N N . THR B 1 472 ? 89.102 97.416 64.748 1.00 55.94 472 THR B N 1
ATOM 7666 C CA . THR B 1 472 ? 88.485 96.329 64.002 1.00 55.94 472 THR B CA 1
ATOM 7667 C C . THR B 1 472 ? 89.530 95.666 63.116 1.00 55.94 472 THR B C 1
ATOM 7668 O O . THR B 1 472 ? 90.374 96.348 62.526 1.00 55.94 472 THR B O 1
ATOM 7672 N N . THR B 1 473 ? 89.518 94.328 63.103 1.00 55.95 473 THR B N 1
ATOM 7673 C CA . THR B 1 473 ? 90.313 93.456 62.234 1.00 55.95 473 THR B CA 1
ATOM 7674 C C . THR B 1 473 ? 91.805 93.786 62.249 1.00 55.95 473 THR B C 1
ATOM 7675 O O . THR B 1 473 ? 92.561 93.288 61.409 1.00 55.95 473 THR B O 1
ATOM 7679 N N . GLN B 1 474 ? 92.243 94.584 63.221 1.00 55.82 474 GLN B N 1
ATOM 7680 C CA . GLN B 1 474 ? 93.644 94.961 63.361 1.00 55.82 474 GLN B CA 1
ATOM 7681 C C . GLN B 1 474 ? 93.812 95.721 64.668 1.00 55.82 474 GLN B C 1
ATOM 7682 O O . GLN B 1 474 ? 92.871 96.353 65.155 1.00 55.82 474 GLN B O 1
ATOM 7688 N N . GLY B 1 475 ? 95.017 95.650 65.226 1.00 50.48 475 GLY B N 1
ATOM 7689 C CA . GLY B 1 475 ? 95.321 96.346 66.459 1.00 50.48 475 GLY B CA 1
ATOM 7690 C C . GLY B 1 475 ? 95.755 97.784 66.233 1.00 50.48 475 GLY B C 1
ATOM 7691 O O . GLY B 1 475 ? 96.213 98.155 65.156 1.00 50.48 475 GLY B O 1
ATOM 7692 N N . VAL B 1 476 ? 95.603 98.594 67.277 1.00 42.85 476 VAL B N 1
ATOM 7693 C CA . VAL B 1 476 ? 96.016 99.991 67.271 1.00 42.85 476 VAL B CA 1
ATOM 7694 C C . VAL B 1 476 ? 97.014 100.200 68.403 1.00 42.85 476 VAL B C 1
ATOM 7695 O O . VAL B 1 476 ? 96.858 99.639 69.493 1.00 42.85 476 VAL B O 1
ATOM 7699 N N . ASN B 1 477 ? 98.056 100.983 68.131 1.00 36.73 477 ASN B N 1
ATOM 7700 C CA . ASN B 1 477 ? 99.130 101.219 69.087 1.00 36.73 477 ASN B CA 1
ATOM 7701 C C . ASN B 1 477 ? 99.138 102.685 69.497 1.00 36.73 477 ASN B C 1
ATOM 7702 O O . ASN B 1 477 ? 99.116 103.575 68.642 1.00 36.73 477 ASN B O 1
ATOM 7707 N N . ILE B 1 478 ? 99.174 102.929 70.804 1.00 27.90 478 ILE B N 1
ATOM 7708 C CA . ILE B 1 478 ? 99.245 104.278 71.355 1.00 27.90 478 ILE B CA 1
ATOM 7709 C C . ILE B 1 478 ? 100.579 104.410 72.075 1.00 27.90 478 ILE B C 1
ATOM 7710 O O . ILE B 1 478 ? 100.834 103.695 73.051 1.00 27.90 478 ILE B O 1
ATOM 7715 N N . SER B 1 479 ? 101.421 105.324 71.606 1.00 26.98 479 SER B N 1
ATOM 7716 C CA . SER B 1 479 ? 102.787 105.436 72.090 1.00 26.98 479 SER B CA 1
ATOM 7717 C C . SER B 1 479 ? 103.087 106.865 72.519 1.00 26.98 479 SER B C 1
ATOM 7718 O O . SER B 1 479 ? 102.573 107.831 71.943 1.00 26.98 479 SER B O 1
ATOM 7721 N N . GLN B 1 480 ? 103.923 106.978 73.550 1.00 24.40 480 GLN B N 1
ATOM 7722 C CA . GLN B 1 480 ? 104.407 108.270 74.020 1.00 24.40 480 GLN B CA 1
ATOM 7723 C C . GLN B 1 480 ? 105.824 108.099 74.555 1.00 24.40 480 GLN B C 1
ATOM 7724 O O . GLN B 1 480 ? 106.218 107.005 74.964 1.00 24.40 480 GLN B O 1
ATOM 7730 N N . VAL B 1 481 ? 106.591 109.188 74.536 1.00 21.77 481 VAL B N 1
ATOM 7731 C CA . VAL B 1 481 ? 107.986 109.182 74.965 1.00 21.77 481 VAL B CA 1
ATOM 7732 C C . VAL B 1 481 ? 108.192 110.302 75.976 1.00 21.77 481 VAL B C 1
ATOM 7733 O O . VAL B 1 481 ? 107.788 111.445 75.733 1.00 21.77 481 VAL B O 1
ATOM 7737 N N . ALA B 1 482 ? 108.818 109.976 77.107 1.00 21.49 482 ALA B N 1
ATOM 7738 C CA . ALA B 1 482 ? 109.120 110.945 78.151 1.00 21.49 482 ALA B CA 1
ATOM 7739 C C . ALA B 1 482 ? 110.588 110.828 78.543 1.00 21.49 482 ALA B C 1
ATOM 7740 O O . ALA B 1 482 ? 111.261 109.842 78.231 1.00 21.49 482 ALA B O 1
ATOM 7742 N N . THR B 1 483 ? 111.083 111.848 79.240 1.00 23.77 483 THR B N 1
ATOM 7743 C CA . THR B 1 483 ? 112.479 111.919 79.658 1.00 23.77 483 THR B CA 1
ATOM 7744 C C . THR B 1 483 ? 112.582 111.688 81.160 1.00 23.77 483 THR B C 1
ATOM 7745 O O . THR B 1 483 ? 111.755 112.192 81.928 1.00 23.77 483 THR B O 1
ATOM 7749 N N . VAL B 1 484 ? 113.596 110.931 81.572 1.00 24.73 484 VAL B N 1
ATOM 7750 C CA . VAL B 1 484 ? 113.800 110.602 82.976 1.00 24.73 484 VAL B CA 1
ATOM 7751 C C . VAL B 1 484 ? 114.712 111.648 83.609 1.00 24.73 484 VAL B C 1
ATOM 7752 O O . VAL B 1 484 ? 115.494 112.322 82.933 1.00 24.73 484 VAL B O 1
ATOM 7756 N N . SER B 1 485 ? 114.606 111.790 84.930 1.00 28.22 485 SER B N 1
ATOM 7757 C CA . SER B 1 485 ? 115.438 112.715 85.683 1.00 28.22 485 SER B CA 1
ATOM 7758 C C . SER B 1 485 ? 115.974 112.017 86.926 1.00 28.22 485 SER B C 1
ATOM 7759 O O . SER B 1 485 ? 115.404 111.034 87.407 1.00 28.22 485 SER B O 1
ATOM 7762 N N . LYS B 1 486 ? 117.092 112.542 87.432 1.00 31.65 486 LYS B N 1
ATOM 7763 C CA . LYS B 1 486 ? 117.754 112.050 88.640 1.00 31.65 486 LYS B CA 1
ATOM 7764 C C . LYS B 1 486 ? 118.210 110.595 88.480 1.00 31.65 486 LYS B C 1
ATOM 7765 O O . LYS B 1 486 ? 118.251 109.830 89.446 1.00 31.65 486 LYS B O 1
ATOM 7771 N N . GLN B 1 487 ? 118.551 110.211 87.252 1.00 28.79 487 GLN B N 1
ATOM 7772 C CA . GLN B 1 487 ? 119.173 108.917 86.934 1.00 28.79 487 GLN B CA 1
ATOM 7773 C C . GLN B 1 487 ? 118.226 107.801 87.376 1.00 28.79 487 GLN B C 1
ATOM 7774 O O . GLN B 1 487 ? 117.057 107.799 86.955 1.00 28.79 487 GLN B O 1
ATOM 7780 N N . ALA B 1 488 ? 118.667 106.849 88.198 1.00 27.99 488 ALA B N 1
ATOM 7781 C CA . ALA B 1 488 ? 117.846 105.693 88.533 1.00 27.99 488 ALA B CA 1
ATOM 7782 C C . ALA B 1 488 ? 116.672 106.086 89.422 1.00 27.99 488 ALA B C 1
ATOM 7783 O O . ALA B 1 488 ? 116.785 106.964 90.281 1.00 27.99 488 ALA B O 1
ATOM 7785 N N . GLY B 1 489 ? 115.544 105.426 89.209 1.00 23.06 489 GLY B N 1
ATOM 7786 C CA . GLY B 1 489 ? 114.367 105.659 90.010 1.00 23.06 489 GLY B CA 1
ATOM 7787 C C . GLY B 1 489 ? 113.450 104.456 90.014 1.00 23.06 489 GLY B C 1
ATOM 7788 O O . GLY B 1 489 ? 113.866 103.333 89.724 1.00 23.06 489 GLY B O 1
ATOM 7789 N N . SER B 1 490 ? 112.187 104.705 90.352 1.00 20.61 490 SER B N 1
ATOM 7790 C CA . SER B 1 490 ? 111.151 103.684 90.370 1.00 20.61 490 SER B CA 1
ATOM 7791 C C . SER B 1 490 ? 110.033 104.079 89.416 1.00 20.61 490 SER B C 1
ATOM 7792 O O . SER B 1 490 ? 109.876 105.254 89.075 1.00 20.61 490 SER B O 1
ATOM 7795 N N . MET B 1 491 ? 109.256 103.089 88.977 1.00 21.99 491 MET B N 1
ATOM 7796 C CA . MET B 1 491 ? 108.240 103.344 87.960 1.00 21.99 491 MET B CA 1
ATOM 7797 C C . MET B 1 491 ? 106.877 103.650 88.581 1.00 21.99 491 MET B C 1
ATOM 7798 O O . MET B 1 491 ? 106.310 104.722 88.348 1.00 21.99 491 MET B O 1
ATOM 7803 N N . SER B 1 492 ? 106.340 102.714 89.369 1.00 20.97 492 SER B N 1
ATOM 7804 C CA . SER B 1 492 ? 105.082 102.890 90.099 1.00 20.97 492 SER B CA 1
ATOM 7805 C C . SER B 1 492 ? 103.930 103.227 89.144 1.00 20.97 492 SER B C 1
ATOM 7806 O O . SER B 1 492 ? 103.328 104.300 89.191 1.00 20.97 492 SER B O 1
ATOM 7809 N N . MET B 1 493 ? 103.645 102.268 88.266 1.00 21.54 493 MET B N 1
ATOM 7810 C CA . MET B 1 493 ? 102.580 102.433 87.288 1.00 21.54 493 MET B CA 1
ATOM 7811 C C . MET B 1 493 ? 101.204 102.328 87.945 1.00 21.54 493 MET B C 1
ATOM 7812 O O . MET B 1 493 ? 101.012 101.631 88.946 1.00 21.54 493 MET B O 1
ATOM 7817 N N . SER B 1 494 ? 100.236 103.035 87.357 1.00 20.79 494 SER B N 1
ATOM 7818 C CA . SER B 1 494 ? 98.838 102.942 87.767 1.00 20.79 494 SER B CA 1
ATOM 7819 C C . SER B 1 494 ? 97.917 103.531 86.705 1.00 20.79 494 SER B C 1
ATOM 7820 O O . SER B 1 494 ? 98.027 104.715 86.370 1.00 20.79 494 SER B O 1
ATOM 7823 N N . VAL B 1 495 ? 97.001 102.719 86.175 1.00 23.95 495 VAL B N 1
ATOM 7824 C CA . VAL B 1 495 ? 96.086 103.137 85.116 1.00 23.95 495 VAL B CA 1
ATOM 7825 C C . VAL B 1 495 ? 94.699 102.583 85.420 1.00 23.95 495 VAL B C 1
ATOM 7826 O O . VAL B 1 495 ? 94.559 101.402 85.757 1.00 23.95 495 VAL B O 1
ATOM 7830 N N . MET B 1 496 ? 93.675 103.432 85.305 1.00 29.97 496 MET B N 1
ATOM 7831 C CA . MET B 1 496 ? 92.294 102.976 85.370 1.00 29.97 496 MET B CA 1
ATOM 7832 C C . MET B 1 496 ? 91.883 102.434 84.007 1.00 29.97 496 MET B C 1
ATOM 7833 O O . MET B 1 496 ? 92.067 103.105 82.987 1.00 29.97 496 MET B O 1
ATOM 7838 N N . VAL B 1 497 ? 91.334 101.223 83.982 1.00 33.93 497 VAL B N 1
ATOM 7839 C CA . VAL B 1 497 ? 90.947 100.569 82.738 1.00 33.93 497 VAL B CA 1
ATOM 7840 C C . VAL B 1 497 ? 89.506 100.096 82.850 1.00 33.93 497 VAL B C 1
ATOM 7841 O O . VAL B 1 497 ? 89.124 99.468 83.844 1.00 33.93 497 VAL B O 1
ATOM 7845 N N . ASN B 1 498 ? 88.705 100.399 81.829 1.00 42.25 498 ASN B N 1
ATOM 7846 C CA . ASN B 1 498 ? 87.337 99.911 81.734 1.00 42.25 498 ASN B CA 1
ATOM 7847 C C . ASN B 1 498 ? 87.165 99.150 80.427 1.00 42.25 498 ASN B C 1
ATOM 7848 O O . ASN B 1 498 ? 87.576 99.624 79.362 1.00 42.25 498 ASN B O 1
ATOM 7853 N N . ILE B 1 499 ? 86.558 97.970 80.515 1.00 45.62 499 ILE B N 1
ATOM 7854 C CA . ILE B 1 499 ? 86.357 97.090 79.369 1.00 45.62 499 ILE B CA 1
ATOM 7855 C C . ILE B 1 499 ? 84.853 96.912 79.200 1.00 45.62 499 ILE B C 1
ATOM 7856 O O . ILE B 1 499 ? 84.216 96.174 79.961 1.00 45.62 499 ILE B O 1
ATOM 7861 N N . ILE B 1 500 ? 84.277 97.591 78.206 1.00 50.16 500 ILE B N 1
ATOM 7862 C CA . ILE B 1 500 ? 82.844 97.460 77.956 1.00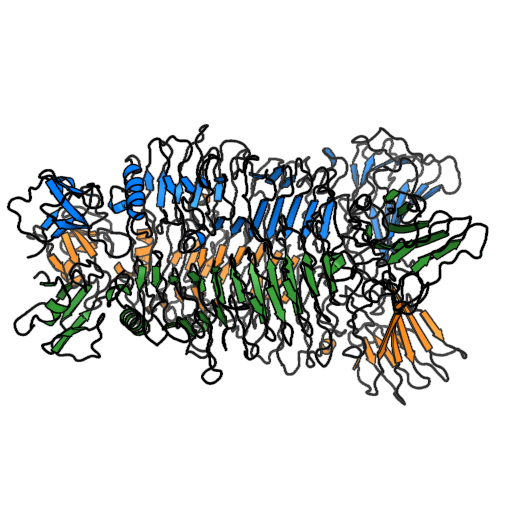 50.16 500 ILE B CA 1
ATOM 7863 C C . ILE B 1 500 ? 82.520 96.086 77.380 1.00 50.16 500 ILE B C 1
ATOM 7864 O O . ILE B 1 500 ? 81.512 95.468 77.744 1.00 50.16 500 ILE B O 1
ATOM 7869 N N . SER B 1 501 ? 83.359 95.584 76.475 1.00 56.27 501 SER B N 1
ATOM 7870 C CA . SER B 1 501 ? 83.172 94.276 75.862 1.00 56.27 501 SER B CA 1
ATOM 7871 C C . SER B 1 501 ? 84.498 93.531 75.875 1.00 56.27 501 SER B C 1
ATOM 7872 O O . SER B 1 501 ? 85.534 94.099 75.515 1.00 56.27 501 SER B O 1
ATOM 7875 N N . ALA B 1 502 ? 84.463 92.263 76.281 1.00 61.34 502 ALA B N 1
ATOM 7876 C CA . ALA B 1 502 ? 85.671 91.452 76.395 1.00 61.34 502 ALA B CA 1
ATOM 7877 C C . ALA B 1 502 ? 85.430 90.102 75.741 1.00 61.34 502 ALA B C 1
ATOM 7878 O O . ALA B 1 502 ? 84.480 89.398 76.099 1.00 61.34 502 ALA B O 1
ATOM 7880 N N . SER B 1 503 ? 86.289 89.743 74.785 1.00 62.16 503 SER B N 1
ATOM 7881 C CA . SER B 1 503 ? 86.236 88.438 74.142 1.00 62.16 503 SER B CA 1
ATOM 7882 C C . SER B 1 503 ? 87.501 87.615 74.331 1.00 62.16 503 SER B C 1
ATOM 7883 O O . SER B 1 503 ? 87.434 86.385 74.250 1.00 62.16 503 SER B O 1
ATOM 7886 N N . SER B 1 504 ? 88.642 88.254 74.581 1.00 63.74 504 SER B N 1
ATOM 7887 C CA . SER B 1 504 ? 89.902 87.555 74.783 1.00 63.74 504 SER B CA 1
ATOM 7888 C C . SER B 1 504 ? 90.813 88.433 75.632 1.00 63.74 504 SER B C 1
ATOM 7889 O O . SER B 1 504 ? 90.392 89.457 76.178 1.00 63.74 504 SER B O 1
ATOM 7892 N N . ASN B 1 505 ? 92.075 88.022 75.740 1.00 56.07 505 ASN B N 1
ATOM 7893 C CA . ASN B 1 505 ? 93.071 88.754 76.524 1.00 56.07 505 ASN B CA 1
ATOM 7894 C C . ASN B 1 505 ? 93.537 89.954 75.710 1.00 56.07 505 ASN B C 1
ATOM 7895 O O . ASN B 1 505 ? 94.544 89.905 75.002 1.00 56.07 505 ASN B O 1
ATOM 7900 N N . ALA B 1 506 ? 92.788 91.052 75.812 1.00 48.10 506 ALA B N 1
ATOM 7901 C CA . ALA B 1 506 ? 93.120 92.289 75.101 1.00 48.10 506 ALA B CA 1
ATOM 7902 C C . ALA B 1 506 ? 94.012 93.161 75.985 1.00 48.10 506 ALA B C 1
ATOM 7903 O O . ALA B 1 506 ? 93.628 94.227 76.470 1.00 48.10 506 ALA B O 1
ATOM 7905 N N . GLY B 1 507 ? 95.240 92.683 76.180 1.00 41.26 507 GLY B N 1
ATOM 7906 C CA . GLY B 1 507 ? 96.174 93.352 77.063 1.00 41.26 507 GLY B CA 1
ATOM 7907 C C . GLY B 1 507 ? 97.417 93.889 76.384 1.00 41.26 507 GLY B C 1
ATOM 7908 O O . GLY B 1 507 ? 97.325 94.655 75.421 1.00 41.26 507 GLY B O 1
ATOM 7909 N N . GLN B 1 508 ? 98.587 93.493 76.890 1.00 34.38 508 GLN B N 1
ATOM 7910 C CA . GLN B 1 508 ? 99.888 93.885 76.346 1.00 34.38 508 GLN B CA 1
ATOM 7911 C C . GLN B 1 508 ? 100.064 95.408 76.364 1.00 34.38 508 GLN B C 1
ATOM 7912 O O . GLN B 1 508 ? 100.182 96.072 75.332 1.00 34.38 508 GLN B O 1
ATOM 7918 N N . ILE B 1 509 ? 100.072 95.945 77.581 1.00 27.42 509 ILE B N 1
ATOM 7919 C CA . ILE B 1 509 ? 100.473 97.324 77.839 1.00 27.42 509 ILE B CA 1
ATOM 7920 C C . ILE B 1 509 ? 101.920 97.302 78.319 1.00 27.42 509 ILE B C 1
ATOM 7921 O O . ILE B 1 509 ? 102.248 96.632 79.306 1.00 27.42 509 ILE B O 1
ATOM 7926 N N . SER B 1 510 ? 102.802 98.001 77.607 1.00 24.02 510 SER B N 1
ATOM 7927 C CA . SER B 1 510 ? 104.234 97.852 77.804 1.00 24.02 510 SER B CA 1
ATOM 7928 C C . SER B 1 510 ? 104.900 99.187 78.112 1.00 24.02 510 SER B C 1
ATOM 7929 O O . SER B 1 510 ? 104.439 100.254 77.688 1.00 24.02 510 SER B O 1
ATOM 7932 N N . LEU B 1 511 ? 105.999 99.105 78.857 1.00 19.95 511 LEU B N 1
ATOM 7933 C CA . LEU B 1 511 ? 106.836 100.250 79.177 1.00 19.95 511 LEU B CA 1
ATOM 7934 C C . LEU B 1 511 ? 108.281 99.846 78.940 1.00 19.95 511 LEU B C 1
ATOM 7935 O O . LEU B 1 511 ? 108.716 98.796 79.420 1.00 19.95 511 LEU B O 1
ATOM 7940 N N . ALA B 1 512 ? 109.021 100.672 78.202 1.00 21.51 512 ALA B N 1
ATOM 7941 C CA . ALA B 1 512 ? 110.371 100.333 77.773 1.00 21.51 512 ALA B CA 1
ATOM 7942 C C . ALA B 1 512 ? 111.343 101.436 78.162 1.00 21.51 512 ALA B C 1
ATOM 7943 O O . ALA B 1 512 ? 110.975 102.613 78.211 1.00 21.51 512 ALA B O 1
ATOM 7945 N N . TYR B 1 513 ? 112.585 101.045 78.437 1.00 23.57 513 TYR B N 1
ATOM 7946 C CA . TYR B 1 513 ? 113.649 101.980 78.772 1.00 23.57 513 TYR B CA 1
ATOM 7947 C C . TYR B 1 513 ? 114.589 102.135 77.584 1.00 23.57 513 TYR B C 1
ATOM 7948 O O . TYR B 1 513 ? 114.959 101.147 76.942 1.00 23.57 513 TYR B O 1
ATOM 7957 N N . LEU B 1 514 ? 114.981 103.376 77.298 1.00 23.69 514 LEU B N 1
ATOM 7958 C CA . LEU B 1 514 ? 115.905 103.673 76.214 1.00 23.69 514 LEU B CA 1
ATOM 7959 C C . LEU B 1 514 ? 116.981 104.625 76.715 1.00 23.69 514 LEU B C 1
ATOM 7960 O O . LEU B 1 514 ? 116.757 105.406 77.643 1.00 23.69 514 LEU B O 1
ATOM 7965 N N . ASP B 1 515 ? 118.157 104.546 76.098 1.00 29.36 515 ASP B N 1
ATOM 7966 C CA . ASP B 1 515 ? 119.246 105.450 76.424 1.00 29.36 515 ASP B CA 1
ATOM 7967 C C . ASP B 1 515 ? 119.161 106.705 75.557 1.00 29.36 515 ASP B C 1
ATOM 7968 O O . ASP B 1 515 ? 118.189 106.928 74.830 1.00 29.36 515 ASP B O 1
ATOM 7973 N N . ALA B 1 516 ? 120.195 107.544 75.638 1.00 29.75 516 ALA B N 1
ATOM 7974 C CA . ALA B 1 516 ? 120.234 108.775 74.859 1.00 29.75 516 ALA B CA 1
ATOM 7975 C C . ALA B 1 516 ? 120.369 108.530 73.362 1.00 29.75 516 ALA B C 1
ATOM 7976 O O . ALA B 1 516 ? 120.134 109.456 72.579 1.00 29.75 516 ALA B O 1
ATOM 7978 N N . PHE B 1 517 ? 120.739 107.318 72.946 1.00 31.02 517 PHE B N 1
ATOM 7979 C CA . PHE B 1 517 ? 120.927 106.995 71.537 1.00 31.02 517 PHE B CA 1
ATOM 7980 C C . PHE B 1 517 ? 119.911 105.973 71.032 1.00 31.02 517 PHE B C 1
ATOM 7981 O O . PHE B 1 517 ? 120.145 105.328 70.005 1.00 31.02 517 PHE B O 1
ATOM 7989 N N . ASP B 1 518 ? 118.791 105.813 71.741 1.00 30.16 518 ASP B N 1
ATOM 7990 C CA . ASP B 1 518 ? 117.688 104.944 71.328 1.00 30.16 518 ASP B CA 1
ATOM 7991 C C . ASP B 1 518 ? 118.144 103.490 71.179 1.00 30.16 518 ASP B C 1
ATOM 7992 O O . ASP B 1 518 ? 118.046 102.880 70.112 1.00 30.16 518 ASP B O 1
ATOM 7997 N N . ASN B 1 519 ? 118.650 102.942 72.281 1.00 29.66 519 ASN B N 1
ATOM 7998 C CA . ASN B 1 519 ? 119.012 101.533 72.371 1.00 29.66 519 ASN B CA 1
ATOM 7999 C C . ASN B 1 519 ? 118.211 100.896 73.497 1.00 29.66 519 ASN B C 1
ATOM 8000 O O . ASN B 1 519 ? 118.136 101.450 74.599 1.00 29.66 519 ASN B O 1
ATOM 8005 N N . ASN B 1 520 ? 117.612 99.742 73.215 1.00 28.82 520 ASN B N 1
ATOM 8006 C CA . ASN B 1 520 ? 116.763 99.080 74.196 1.00 28.82 520 ASN B CA 1
ATOM 8007 C C . ASN B 1 520 ? 117.579 98.617 75.397 1.00 28.82 520 ASN B C 1
ATOM 8008 O O . ASN B 1 520 ? 118.685 98.087 75.253 1.00 28.82 520 ASN B O 1
ATOM 8013 N N . LEU B 1 521 ? 117.022 98.821 76.591 1.00 25.07 521 LEU B N 1
ATOM 8014 C CA . LEU B 1 521 ? 117.652 98.398 77.831 1.00 25.07 521 LEU B CA 1
ATOM 8015 C C . LEU B 1 521 ? 116.765 97.513 78.693 1.00 25.07 521 LEU B C 1
ATOM 8016 O O . LEU B 1 521 ? 117.238 97.005 79.716 1.00 25.07 521 LEU B O 1
ATOM 8021 N N . GLY B 1 522 ? 115.504 97.312 78.317 1.00 26.05 522 GLY B N 1
ATOM 8022 C CA . GLY B 1 522 ? 114.595 96.500 79.099 1.00 26.05 522 GLY B CA 1
ATOM 8023 C C . GLY B 1 522 ? 113.194 97.071 79.146 1.00 26.05 522 GLY B C 1
ATOM 8024 O O . GLY B 1 522 ? 112.939 98.156 78.611 1.00 26.05 522 GLY B O 1
ATOM 8025 N N . GLY B 1 523 ? 112.274 96.353 79.782 1.00 23.91 523 GLY B N 1
ATOM 8026 C CA . GLY B 1 523 ? 110.907 96.830 79.877 1.00 23.91 523 GLY B CA 1
ATOM 8027 C C . GLY B 1 523 ? 110.063 95.911 80.730 1.00 23.91 523 GLY B C 1
ATOM 8028 O O . GLY B 1 523 ? 110.490 94.826 81.136 1.00 23.91 523 GLY B O 1
ATOM 8029 N N . VAL B 1 524 ? 108.844 96.373 80.995 1.00 25.07 524 VAL B N 1
ATOM 8030 C CA . VAL B 1 524 ? 107.862 95.635 81.782 1.00 25.07 524 VAL B CA 1
ATOM 8031 C C . VAL B 1 524 ? 106.518 95.693 81.068 1.00 25.07 524 VAL B C 1
ATOM 8032 O O . VAL B 1 524 ? 106.133 96.731 80.519 1.00 25.07 524 VAL B O 1
ATOM 8036 N N . SER B 1 525 ? 105.799 94.572 81.078 1.00 27.54 525 SER B N 1
ATOM 8037 C CA . SER B 1 525 ? 104.525 94.459 80.386 1.00 27.54 525 SER B CA 1
ATOM 8038 C C . SER B 1 525 ? 103.455 93.937 81.334 1.00 27.54 525 SER B C 1
ATOM 8039 O O . SER B 1 525 ? 103.741 93.188 82.273 1.00 27.54 525 SER B O 1
ATOM 8042 N N . ALA B 1 526 ? 102.215 94.346 81.075 1.00 31.59 526 ALA B N 1
ATOM 8043 C CA . ALA B 1 526 ? 101.057 93.904 81.835 1.00 31.59 526 ALA B CA 1
ATOM 8044 C C . ALA B 1 526 ? 99.935 93.537 80.875 1.00 31.59 526 ALA B C 1
ATOM 8045 O O . ALA B 1 526 ? 99.882 94.011 79.738 1.00 31.59 526 ALA B O 1
ATOM 8047 N N . ASN B 1 527 ? 99.029 92.685 81.350 1.00 38.60 527 ASN B N 1
ATOM 8048 C CA . ASN B 1 527 ? 97.910 92.199 80.556 1.00 38.60 527 ASN B CA 1
ATOM 8049 C C . ASN B 1 527 ? 96.606 92.715 81.142 1.00 38.60 527 ASN B C 1
ATOM 8050 O O . ASN B 1 527 ? 96.358 92.566 82.344 1.00 38.60 527 ASN B O 1
ATOM 8055 N N . LEU B 1 528 ? 95.780 93.321 80.294 1.00 39.05 528 LEU B N 1
ATOM 8056 C CA . LEU B 1 528 ? 94.446 93.735 80.707 1.00 39.05 528 LEU B CA 1
ATOM 8057 C C . LEU B 1 528 ? 93.576 92.516 80.982 1.00 39.05 528 LEU B C 1
ATOM 8058 O O . LEU B 1 528 ? 93.614 91.525 80.247 1.00 39.05 528 LEU B O 1
ATOM 8063 N N . GLY B 1 529 ? 92.787 92.593 82.049 1.00 48.87 529 GLY B N 1
ATOM 8064 C CA . GLY B 1 529 ? 91.959 91.486 82.474 1.00 48.87 529 GLY B CA 1
ATOM 8065 C C . GLY B 1 529 ? 90.734 91.295 81.601 1.00 48.87 529 GLY B C 1
ATOM 8066 O O . GLY B 1 529 ? 90.695 91.682 80.431 1.00 48.87 529 GLY B O 1
ATOM 8067 N N . THR B 1 530 ? 89.712 90.678 82.197 1.00 51.10 530 THR B N 1
ATOM 8068 C CA . THR B 1 530 ? 88.468 90.379 81.504 1.00 51.10 530 THR B CA 1
ATOM 8069 C C . THR B 1 530 ? 87.247 90.995 82.177 1.00 51.10 530 THR B C 1
ATOM 8070 O O . THR B 1 530 ? 86.233 91.214 81.504 1.00 51.10 530 THR B O 1
ATOM 8074 N N . THR B 1 531 ? 87.338 91.327 83.463 1.00 49.83 531 THR B N 1
ATOM 8075 C CA . THR B 1 531 ? 86.193 91.860 84.189 1.00 49.83 531 THR B CA 1
ATOM 8076 C C . THR B 1 531 ? 85.741 93.190 83.595 1.00 49.83 531 THR B C 1
ATOM 8077 O O . THR B 1 531 ? 86.547 93.990 83.111 1.00 49.83 531 THR B O 1
ATOM 8081 N N . THR B 1 532 ? 84.428 93.417 83.636 1.00 47.86 532 THR B N 1
ATOM 8082 C CA . THR B 1 532 ? 83.836 94.589 83.000 1.00 47.86 532 THR B CA 1
ATOM 8083 C C . THR B 1 532 ? 84.135 95.870 83.774 1.00 47.86 532 THR B C 1
ATOM 8084 O O . THR B 1 532 ? 84.383 96.919 83.169 1.00 47.86 532 THR B O 1
ATOM 8088 N N . GLY B 1 533 ? 84.144 95.800 85.103 1.00 44.53 533 GLY B N 1
ATOM 8089 C CA . GLY B 1 533 ? 84.234 96.992 85.920 1.00 44.53 533 GLY B CA 1
ATOM 8090 C C . GLY B 1 533 ? 85.550 97.737 85.768 1.00 44.53 533 GLY B C 1
ATOM 8091 O O . GLY B 1 533 ? 86.507 97.280 85.140 1.00 44.53 533 GLY B O 1
ATOM 8092 N N . TRP B 1 534 ? 85.585 98.924 86.375 1.00 39.87 534 TRP B N 1
ATOM 8093 C CA . TRP B 1 534 ? 86.740 99.811 86.294 1.00 39.87 534 TRP B CA 1
ATOM 8094 C C . TRP B 1 534 ? 87.884 99.296 87.156 1.00 39.87 534 TRP B C 1
ATOM 8095 O O . TRP B 1 534 ? 87.964 99.615 88.347 1.00 39.87 534 TRP B O 1
ATOM 8106 N N . LYS B 1 535 ? 88.776 98.504 86.567 1.00 34.89 535 LYS B N 1
ATOM 8107 C CA . LYS B 1 535 ? 89.881 97.933 87.319 1.00 34.89 535 LYS B CA 1
ATOM 8108 C C . LYS B 1 535 ? 91.103 98.849 87.271 1.00 34.89 535 LYS B C 1
ATOM 8109 O O . LYS B 1 535 ? 91.159 99.831 86.526 1.00 34.89 535 LYS B O 1
ATOM 8115 N N . VAL B 1 536 ? 92.093 98.513 88.095 1.00 27.93 536 VAL B N 1
ATOM 8116 C CA . VAL B 1 536 ? 93.374 99.207 88.132 1.00 27.93 536 VAL B CA 1
ATOM 8117 C C . VAL B 1 536 ? 94.453 98.262 87.627 1.00 27.93 536 VAL B C 1
ATOM 8118 O O . VAL B 1 536 ? 94.473 97.077 87.981 1.00 27.93 536 VAL B O 1
ATOM 8122 N N . ILE B 1 537 ? 95.341 98.781 86.784 1.00 26.05 537 ILE B N 1
ATOM 8123 C CA . ILE B 1 537 ? 96.485 98.030 86.283 1.00 26.05 537 ILE B CA 1
ATOM 8124 C C . ILE B 1 537 ? 97.751 98.786 86.650 1.00 26.05 537 ILE B C 1
ATOM 8125 O O . ILE B 1 537 ? 97.888 99.972 86.330 1.00 26.05 537 ILE B O 1
ATOM 8130 N N . GLY B 1 538 ? 98.675 98.098 87.313 1.00 26.72 538 GLY B N 1
ATOM 8131 C CA . GLY B 1 538 ? 99.904 98.718 87.764 1.00 26.72 538 GLY B CA 1
ATOM 8132 C C . GLY B 1 538 ? 100.263 98.331 89.182 1.00 26.72 538 GLY B C 1
ATOM 8133 O O . GLY B 1 538 ? 101.257 98.812 89.732 1.00 26.72 538 GLY B O 1
ATOM 8134 N N . LYS B 1 539 ? 99.449 97.462 89.788 1.00 30.72 539 LYS B N 1
ATOM 8135 C CA . LYS B 1 539 ? 99.787 96.939 91.107 1.00 30.72 539 LYS B CA 1
ATOM 8136 C C . LYS B 1 539 ? 101.079 96.134 91.059 1.00 30.72 539 LYS B C 1
ATOM 8137 O O . LYS B 1 539 ? 101.942 96.275 91.933 1.00 30.72 539 LYS B O 1
ATOM 8143 N N . ASN B 1 540 ? 101.234 95.291 90.038 1.00 29.75 540 ASN B N 1
ATOM 8144 C CA . ASN B 1 540 ? 102.435 94.492 89.857 1.00 29.75 540 ASN B CA 1
ATOM 8145 C C . ASN B 1 540 ? 102.812 94.496 88.381 1.00 29.75 540 ASN B C 1
ATOM 8146 O O . ASN B 1 540 ? 102.205 95.198 87.567 1.00 29.75 540 ASN B O 1
ATOM 8151 N N . THR B 1 541 ? 103.862 93.731 88.057 1.00 29.26 541 THR B N 1
ATOM 8152 C CA . THR B 1 541 ? 104.366 93.482 86.696 1.00 29.26 541 THR B CA 1
ATOM 8153 C C . THR B 1 541 ? 104.545 94.768 85.883 1.00 29.26 541 THR B C 1
ATOM 8154 O O . THR B 1 541 ? 104.653 94.724 84.654 1.00 29.26 541 THR B O 1
ATOM 8158 N N . LEU B 1 542 ? 104.607 95.920 86.557 1.00 26.45 542 LEU B N 1
ATOM 8159 C CA . LEU B 1 542 ? 104.928 97.181 85.901 1.00 26.45 542 LEU B CA 1
ATOM 8160 C C . LEU B 1 542 ? 105.873 98.033 86.737 1.00 26.45 542 LEU B C 1
ATOM 8161 O O . LEU B 1 542 ? 106.145 99.181 86.361 1.00 26.45 542 LEU B O 1
ATOM 8166 N N . ARG B 1 543 ? 106.381 97.512 87.848 1.00 22.51 543 ARG B N 1
ATOM 8167 C CA . ARG B 1 543 ? 107.301 98.223 88.718 1.00 22.51 543 ARG B CA 1
ATOM 8168 C C . ARG B 1 543 ? 108.723 97.754 88.443 1.00 22.51 543 ARG B C 1
ATOM 8169 O O . ARG B 1 543 ? 108.948 96.718 87.811 1.00 22.51 543 ARG B O 1
ATOM 8177 N N . GLY B 1 544 ? 109.682 98.530 88.924 1.00 20.93 544 GLY B N 1
ATOM 8178 C CA . GLY B 1 544 ? 111.075 98.174 88.753 1.00 20.93 544 GLY B CA 1
ATOM 8179 C C . GLY B 1 544 ? 111.966 99.368 89.008 1.00 20.93 544 GLY B C 1
ATOM 8180 O O . GLY B 1 544 ? 111.503 100.487 89.249 1.00 20.93 544 GLY B O 1
ATOM 8181 N N . ARG B 1 545 ? 113.266 99.102 88.949 1.00 16.14 545 ARG B N 1
ATOM 8182 C CA . ARG B 1 545 ? 114.289 100.122 89.122 1.00 16.14 545 ARG B CA 1
ATOM 8183 C C . ARG B 1 545 ? 115.002 100.334 87.794 1.00 16.14 545 ARG B C 1
ATOM 8184 O O . ARG B 1 545 ? 115.416 99.367 87.146 1.00 16.14 545 ARG B O 1
ATOM 8192 N N . LEU B 1 546 ? 115.134 101.594 87.395 1.00 21.05 546 LEU B N 1
ATOM 8193 C CA . LEU B 1 546 ? 115.663 101.903 86.076 1.00 21.05 546 LEU B CA 1
ATOM 8194 C C . LEU B 1 546 ? 117.133 101.500 85.982 1.00 21.05 546 LEU B C 1
ATOM 8195 O O . LEU B 1 546 ? 117.900 101.715 86.926 1.00 21.05 546 LEU B O 1
ATOM 8200 N N . PRO B 1 547 ? 117.551 100.907 84.864 1.00 23.98 547 PRO B N 1
ATOM 8201 C CA . PRO B 1 547 ? 118.971 100.583 84.690 1.00 23.98 547 PRO B CA 1
ATOM 8202 C C . PRO B 1 547 ? 119.819 101.845 84.650 1.00 23.98 547 PRO B C 1
ATOM 8203 O O . PRO B 1 547 ? 119.361 102.917 84.246 1.00 23.98 547 PRO B O 1
ATOM 8207 N N . VAL B 1 548 ? 121.071 101.707 85.083 1.00 24.12 548 VAL B N 1
ATOM 8208 C CA . VAL B 1 548 ? 121.981 102.845 85.118 1.00 24.12 548 VAL B CA 1
ATOM 8209 C C . VAL B 1 548 ? 122.270 103.305 83.696 1.00 24.12 548 VAL B C 1
ATOM 8210 O O . VAL B 1 548 ? 122.686 102.514 82.840 1.00 24.12 548 VAL B O 1
ATOM 8214 N N . GLY B 1 549 ? 122.050 104.594 83.439 1.00 25.47 549 GLY B N 1
ATOM 8215 C CA . GLY B 1 549 ? 122.304 105.177 82.140 1.00 25.47 549 GLY B CA 1
ATOM 8216 C C . GLY B 1 549 ? 121.087 105.381 81.265 1.00 25.47 549 GLY B C 1
ATOM 8217 O O . GLY B 1 549 ? 121.239 105.839 80.126 1.00 25.47 549 GLY B O 1
ATOM 8218 N N . THR B 1 550 ? 119.892 105.056 81.750 1.00 24.66 550 THR B N 1
ATOM 8219 C CA . THR B 1 550 ? 118.686 105.269 80.964 1.00 24.66 550 THR B CA 1
ATOM 8220 C C . THR B 1 550 ? 118.416 106.760 80.790 1.00 24.66 550 THR B C 1
ATOM 8221 O O . THR B 1 550 ? 118.780 107.586 81.634 1.00 24.66 550 THR B O 1
ATOM 8225 N N . ALA B 1 551 ? 117.783 107.106 79.670 1.00 23.48 551 ALA B N 1
ATOM 8226 C CA . ALA B 1 551 ? 117.537 108.506 79.350 1.00 23.48 551 ALA B CA 1
ATOM 8227 C C . ALA B 1 551 ? 116.066 108.776 79.058 1.00 23.48 551 ALA B C 1
ATOM 8228 O O . ALA B 1 551 ? 115.553 109.852 79.383 1.00 23.48 551 ALA B O 1
ATOM 8230 N N . LYS B 1 552 ? 115.378 107.817 78.441 1.00 22.05 552 LYS B N 1
ATOM 8231 C CA . LYS B 1 552 ? 113.995 108.014 78.032 1.00 22.05 552 LYS B CA 1
ATOM 8232 C C . LYS B 1 552 ? 113.158 106.795 78.391 1.00 22.05 552 LYS B C 1
ATOM 8233 O O . LYS B 1 552 ? 113.656 105.671 78.498 1.00 22.05 552 LYS B O 1
ATOM 8239 N N . VAL B 1 553 ? 111.862 107.042 78.565 1.00 18.61 553 VAL B N 1
ATOM 8240 C CA . VAL B 1 553 ? 110.876 106.017 78.885 1.00 18.61 553 VAL B CA 1
ATOM 8241 C C . VAL B 1 553 ? 109.788 106.058 77.822 1.00 18.61 553 VAL B C 1
ATOM 8242 O O . VAL B 1 553 ? 109.223 107.123 77.545 1.00 18.61 553 VAL B O 1
ATOM 8246 N N . ARG B 1 554 ? 109.491 104.903 77.231 1.00 22.00 554 ARG B N 1
ATOM 8247 C CA . ARG B 1 554 ? 108.506 104.793 76.163 1.00 22.00 554 ARG B CA 1
ATOM 8248 C C . ARG B 1 554 ? 107.306 104.002 76.665 1.00 22.00 554 ARG B C 1
ATOM 8249 O O . ARG B 1 554 ? 107.462 102.891 77.184 1.00 22.00 554 ARG B O 1
ATOM 8257 N N . LEU B 1 555 ? 106.119 104.575 76.506 1.00 22.92 555 LEU B N 1
ATOM 8258 C CA . LEU B 1 555 ? 104.865 103.939 76.881 1.00 22.92 555 LEU B CA 1
ATOM 8259 C C . LEU B 1 555 ? 104.151 103.466 75.623 1.00 22.92 555 LEU B C 1
ATOM 8260 O O . LEU B 1 555 ? 103.951 104.255 74.690 1.00 22.92 555 LEU B O 1
ATOM 8265 N N . ASN B 1 556 ? 103.765 102.188 75.602 1.00 26.60 556 ASN B N 1
ATOM 8266 C CA . ASN B 1 556 ? 103.023 101.602 74.497 1.00 26.60 556 ASN B CA 1
ATOM 8267 C C . ASN B 1 556 ? 101.765 100.934 75.034 1.00 26.60 556 ASN B C 1
ATOM 8268 O O . ASN B 1 556 ? 101.803 100.231 76.049 1.00 26.60 556 ASN B O 1
ATOM 8273 N N . ILE B 1 557 ? 100.652 101.160 74.342 1.00 29.06 557 ILE B N 1
ATOM 8274 C CA . ILE B 1 557 ? 99.364 100.566 74.672 1.00 29.06 557 ILE B CA 1
ATOM 8275 C C . ILE B 1 557 ? 98.843 99.872 73.424 1.00 29.06 557 ILE B C 1
ATOM 8276 O O . ILE B 1 557 ? 98.750 100.493 72.358 1.00 29.06 557 ILE B O 1
ATOM 8281 N N . GLN B 1 558 ? 98.505 98.592 73.556 1.00 38.62 558 GLN B N 1
ATOM 8282 C CA . GLN B 1 558 ? 98.074 97.771 72.435 1.00 38.62 558 GLN B CA 1
ATOM 8283 C C . GLN B 1 558 ? 96.731 97.131 72.755 1.00 38.62 558 GLN B C 1
ATOM 8284 O O . GLN B 1 558 ? 96.445 96.793 73.907 1.00 38.62 558 GLN B O 1
ATOM 8290 N N . THR B 1 559 ? 95.902 96.981 71.724 1.00 44.71 559 THR B N 1
ATOM 8291 C CA . THR B 1 559 ? 94.608 96.323 71.844 1.00 44.71 559 THR B CA 1
ATOM 8292 C C . THR B 1 559 ? 94.426 95.365 70.678 1.00 44.71 559 THR B C 1
ATOM 8293 O O . THR B 1 559 ? 94.609 95.753 69.520 1.00 44.71 559 THR B O 1
ATOM 8297 N N . VAL B 1 560 ? 94.065 94.117 70.985 1.00 48.72 560 VAL B N 1
ATOM 8298 C CA . VAL B 1 560 ? 93.811 93.145 69.929 1.00 48.72 560 VAL B CA 1
ATOM 8299 C C . VAL B 1 560 ? 92.486 93.470 69.242 1.00 48.72 560 VAL B C 1
ATOM 8300 O O . VAL B 1 560 ? 91.593 94.111 69.810 1.00 48.72 560 VAL B O 1
ATOM 8304 N N . ALA B 1 561 ? 92.368 93.036 67.988 1.00 52.44 561 ALA B N 1
ATOM 8305 C CA . ALA B 1 561 ? 91.147 93.263 67.226 1.00 52.44 561 ALA B CA 1
ATOM 8306 C C . ALA B 1 561 ? 89.956 92.609 67.916 1.00 52.44 561 ALA B C 1
ATOM 8307 O O . ALA B 1 561 ? 90.076 91.538 68.517 1.00 52.44 561 ALA B O 1
ATOM 8309 N N . GLY B 1 562 ? 88.801 93.262 67.827 1.00 55.20 562 GLY B N 1
ATOM 8310 C CA . GLY B 1 562 ? 87.623 92.784 68.521 1.00 55.20 562 GLY B CA 1
ATOM 8311 C C . GLY B 1 562 ? 87.236 93.638 69.711 1.00 55.20 562 GLY B C 1
ATOM 8312 O O . GLY B 1 562 ? 86.639 94.707 69.547 1.00 55.20 562 GLY B O 1
ATOM 8313 N N . ALA B 1 563 ? 87.556 93.162 70.913 1.00 55.14 563 ALA B N 1
ATOM 8314 C CA . ALA B 1 563 ? 87.154 93.845 72.136 1.00 55.14 563 ALA B CA 1
ATOM 8315 C C . ALA B 1 563 ? 87.681 95.275 72.174 1.00 55.14 563 ALA B C 1
ATOM 8316 O O . ALA B 1 563 ? 88.818 95.550 71.781 1.00 55.14 563 ALA B O 1
ATOM 8318 N N . ASP B 1 564 ? 86.840 96.187 72.656 1.00 55.03 564 ASP B N 1
ATOM 8319 C CA . ASP B 1 564 ? 87.169 97.600 72.773 1.00 55.03 564 ASP B CA 1
ATOM 8320 C C . ASP B 1 564 ? 87.228 97.990 74.244 1.00 55.03 564 ASP B C 1
ATOM 8321 O O . ASP B 1 564 ? 86.393 97.554 75.044 1.00 55.03 564 ASP B O 1
ATOM 8326 N N . VAL B 1 565 ? 88.215 98.811 74.596 1.00 46.12 565 VAL B N 1
ATOM 8327 C CA . VAL B 1 565 ? 88.500 99.169 75.976 1.00 46.12 565 VAL B CA 1
ATOM 8328 C C . VAL B 1 565 ? 88.615 100.687 76.077 1.00 46.12 565 VAL B C 1
ATOM 8329 O O . VAL B 1 565 ? 88.443 101.410 75.097 1.00 46.12 565 VAL B O 1
ATOM 8333 N N . GLN B 1 566 ? 88.910 101.163 77.286 1.00 42.62 566 GLN B N 1
ATOM 8334 C CA . GLN B 1 566 ? 89.180 102.578 77.500 1.00 42.62 566 GLN B CA 1
ATOM 8335 C C . GLN B 1 566 ? 90.067 102.738 78.728 1.00 42.62 566 GLN B C 1
ATOM 8336 O O . GLN B 1 566 ? 89.950 101.974 79.693 1.00 42.62 566 GLN B O 1
ATOM 8342 N N . TYR B 1 567 ? 90.956 103.728 78.674 1.00 32.48 567 TYR B N 1
ATOM 8343 C CA . TYR B 1 567 ? 91.947 103.972 79.710 1.00 32.48 567 TYR B CA 1
ATOM 8344 C C . TYR B 1 567 ? 91.797 105.382 80.263 1.00 32.48 567 TYR B C 1
ATOM 8345 O O . TYR B 1 567 ? 91.287 106.283 79.588 1.00 32.48 567 TYR B O 1
ATOM 8354 N N . THR B 1 568 ? 92.249 105.566 81.502 1.00 29.36 568 THR B N 1
ATOM 8355 C CA . THR B 1 568 ? 92.221 106.871 82.144 1.00 29.36 568 THR B CA 1
ATOM 8356 C C . THR B 1 568 ? 93.332 106.902 83.188 1.00 29.36 568 THR B C 1
ATOM 8357 O O . THR B 1 568 ? 93.762 105.860 83.695 1.00 29.36 568 THR B O 1
ATOM 8361 N N . ASN B 1 569 ? 93.805 108.114 83.487 1.00 25.22 569 ASN B N 1
ATOM 8362 C CA . ASN B 1 569 ? 94.907 108.341 84.423 1.00 25.22 569 ASN B CA 1
ATOM 8363 C C . ASN B 1 569 ? 96.128 107.498 84.056 1.00 25.22 569 ASN B C 1
ATOM 8364 O O . ASN B 1 569 ? 96.711 106.802 84.890 1.00 25.22 569 ASN B O 1
ATOM 8369 N N . ILE B 1 570 ? 96.518 107.569 82.785 1.00 22.50 570 ILE B N 1
ATOM 8370 C CA . ILE B 1 570 ? 97.694 106.849 82.312 1.00 22.50 570 ILE B CA 1
ATOM 8371 C C . ILE B 1 570 ? 98.919 107.674 82.681 1.00 22.50 570 ILE B C 1
ATOM 8372 O O . ILE B 1 570 ? 99.368 108.522 81.902 1.00 22.50 570 ILE B O 1
ATOM 8377 N N . LEU B 1 571 ? 99.464 107.436 83.872 1.00 20.06 571 LEU B N 1
ATOM 8378 C CA . LEU B 1 571 ? 100.526 108.269 84.418 1.00 20.06 571 LEU B CA 1
ATOM 8379 C C . LEU B 1 571 ? 101.657 107.403 84.951 1.00 20.06 571 LEU B C 1
ATOM 8380 O O . LEU B 1 571 ? 101.411 106.373 85.587 1.00 20.06 571 LEU B O 1
ATOM 8385 N N . CYS B 1 572 ? 102.889 107.815 84.671 1.00 21.09 572 CYS B N 1
ATOM 8386 C CA . CYS B 1 572 ? 104.067 107.298 85.350 1.00 21.09 572 CYS B CA 1
ATOM 8387 C C . CYS B 1 572 ? 104.370 108.185 86.547 1.00 21.09 572 CYS B C 1
ATOM 8388 O O . CYS B 1 572 ? 103.871 109.309 86.638 1.00 21.09 572 CYS B O 1
ATOM 8391 N N . ASN B 1 573 ? 105.178 107.675 87.472 1.00 17.59 573 ASN B N 1
ATOM 8392 C CA . ASN B 1 573 ? 105.586 108.439 88.650 1.00 17.59 573 ASN B CA 1
ATOM 8393 C C . ASN B 1 573 ? 106.986 107.984 89.047 1.00 17.59 573 ASN B C 1
ATOM 8394 O O . ASN B 1 573 ? 107.146 106.993 89.768 1.00 17.59 573 ASN B O 1
ATOM 8399 N N . ILE B 1 574 ? 107.994 108.712 88.582 1.00 17.48 574 ILE B N 1
ATOM 8400 C CA . ILE B 1 574 ? 109.383 108.364 88.856 1.00 17.48 574 ILE B CA 1
ATOM 8401 C C . ILE B 1 574 ? 109.743 108.816 90.264 1.00 17.48 574 ILE B C 1
ATOM 8402 O O . ILE B 1 574 ? 109.355 109.910 90.693 1.00 17.48 574 ILE B O 1
ATOM 8407 N N . ILE B 1 575 ? 110.475 107.963 90.983 1.00 18.28 575 ILE B N 1
ATOM 8408 C CA . ILE B 1 575 ? 110.963 108.195 92.348 1.00 18.28 575 ILE B CA 1
ATOM 8409 C C . ILE B 1 575 ? 109.921 108.875 93.230 1.00 18.28 575 ILE B C 1
ATOM 8410 O O . ILE B 1 575 ? 108.899 108.279 93.572 1.00 18.28 575 ILE B O 1
ATOM 8415 N N . GLY C 1 14 ? 109.677 115.386 175.375 1.00 46.42 14 GLY C N 1
ATOM 8416 C CA . GLY C 1 14 ? 110.447 114.160 175.282 1.00 46.42 14 GLY C CA 1
ATOM 8417 C C . GLY C 1 14 ? 111.167 114.004 173.957 1.00 46.42 14 GLY C C 1
ATOM 8418 O O . GLY C 1 14 ? 110.571 113.594 172.961 1.00 46.42 14 GLY C O 1
ATOM 8419 N N . GLN C 1 15 ? 112.455 114.337 173.946 1.00 43.41 15 GLN C N 1
ATOM 8420 C CA . GLN C 1 15 ? 113.241 114.226 172.730 1.00 43.41 15 GLN C CA 1
ATOM 8421 C C . GLN C 1 15 ? 113.450 112.757 172.363 1.00 43.41 15 GLN C C 1
ATOM 8422 O O . GLN C 1 15 ? 113.561 111.898 173.241 1.00 43.41 15 GLN C O 1
ATOM 8428 N N . PRO C 1 16 ? 113.502 112.443 171.070 1.00 39.78 16 PRO C N 1
ATOM 8429 C CA . PRO C 1 16 ? 113.676 111.046 170.658 1.00 39.78 16 PRO C CA 1
ATOM 8430 C C . PRO C 1 16 ? 115.058 110.513 171.007 1.00 39.78 16 PRO C C 1
ATOM 8431 O O . PRO C 1 16 ? 116.037 111.257 171.097 1.00 39.78 16 PRO C O 1
ATOM 8435 N N . TRP C 1 17 ? 115.120 109.199 171.205 1.00 40.53 17 TRP C N 1
ATOM 8436 C CA . TRP C 1 17 ? 116.379 108.528 171.487 1.00 40.53 17 TRP C CA 1
ATOM 8437 C C . TRP C 1 17 ? 117.251 108.500 170.232 1.00 40.53 17 TRP C C 1
ATOM 8438 O O . TRP C 1 17 ? 116.765 108.630 169.105 1.00 40.53 17 TRP C O 1
ATOM 8449 N N . ARG C 1 18 ? 118.556 108.343 170.439 1.00 38.67 18 ARG C N 1
ATOM 8450 C CA . ARG C 1 18 ? 119.533 108.367 169.359 1.00 38.67 18 ARG C CA 1
ATOM 8451 C C . ARG C 1 18 ? 120.295 107.049 169.302 1.00 38.67 18 ARG C C 1
ATOM 8452 O O . ARG C 1 18 ? 120.708 106.513 170.336 1.00 38.67 18 ARG C O 1
ATOM 8460 N N . PHE C 1 19 ? 120.480 106.535 168.087 1.00 36.03 19 PHE C N 1
ATOM 8461 C CA . PHE C 1 19 ? 121.187 105.281 167.857 1.00 36.03 19 PHE C CA 1
ATOM 8462 C C . PHE C 1 19 ? 122.328 105.517 166.879 1.00 36.03 19 PHE C C 1
ATOM 8463 O O . PHE C 1 19 ? 122.126 106.120 165.819 1.00 36.03 19 PHE C O 1
ATOM 8471 N N . SER C 1 20 ? 123.524 105.044 167.237 1.00 33.27 20 SER C N 1
ATOM 8472 C CA . SER C 1 20 ? 124.676 105.182 166.352 1.00 33.27 20 SER C CA 1
ATOM 8473 C C . SER C 1 20 ? 124.643 104.168 165.213 1.00 33.27 20 SER C C 1
ATOM 8474 O O . SER C 1 20 ? 124.996 104.499 164.076 1.00 33.27 20 SER C O 1
ATOM 8477 N N . SER C 1 21 ? 124.225 102.936 165.495 1.00 36.04 21 SER C N 1
ATOM 8478 C CA . SER C 1 21 ? 124.230 101.871 164.503 1.00 36.04 21 SER C CA 1
ATOM 8479 C C . SER C 1 21 ? 122.937 101.076 164.605 1.00 36.04 21 SER C C 1
ATOM 8480 O O . SER C 1 21 ? 122.262 101.072 165.638 1.00 36.04 21 SER C O 1
ATOM 8483 N N . VAL C 1 22 ? 122.594 100.401 163.505 1.00 33.08 22 VAL C N 1
ATOM 8484 C CA . VAL C 1 22 ? 121.357 99.628 163.461 1.00 33.08 22 VAL C CA 1
ATOM 8485 C C . VAL C 1 22 ? 121.452 98.400 164.361 1.00 33.08 22 VAL C C 1
ATOM 8486 O O . VAL C 1 22 ? 120.443 97.938 164.909 1.00 33.08 22 VAL C O 1
ATOM 8490 N N . ALA C 1 23 ? 122.657 97.846 164.524 1.00 34.49 23 ALA C N 1
ATOM 8491 C CA . ALA C 1 23 ? 122.826 96.699 165.411 1.00 34.49 23 ALA C CA 1
ATOM 8492 C C . ALA C 1 23 ? 122.494 97.068 166.851 1.00 34.49 23 ALA C C 1
ATOM 8493 O O . ALA C 1 23 ? 121.851 96.293 167.569 1.00 34.49 23 ALA C O 1
ATOM 8495 N N . LYS C 1 24 ? 122.923 98.255 167.287 1.00 34.48 24 LYS C N 1
ATOM 8496 C CA . LYS C 1 24 ? 122.594 98.718 168.631 1.00 34.48 24 LYS C CA 1
ATOM 8497 C C . LYS C 1 24 ? 121.091 98.909 168.795 1.00 34.48 24 LYS C C 1
ATOM 8498 O O . LYS C 1 24 ? 120.527 98.585 169.847 1.00 34.48 24 LYS C O 1
ATOM 8504 N N . MET C 1 25 ? 120.427 99.445 167.768 1.00 34.72 25 MET C N 1
ATOM 8505 C CA . MET C 1 25 ? 118.977 99.605 167.823 1.00 34.72 25 MET C CA 1
ATOM 8506 C C . MET C 1 25 ? 118.276 98.257 167.926 1.00 34.72 25 MET C C 1
ATOM 8507 O O . MET C 1 25 ? 117.314 98.104 168.690 1.00 34.72 25 MET C O 1
ATOM 8512 N N . LYS C 1 26 ? 118.742 97.266 167.163 1.00 32.11 26 LYS C N 1
ATOM 8513 C CA . LYS C 1 26 ? 118.151 95.934 167.243 1.00 32.11 26 LYS C CA 1
ATOM 8514 C C . LYS C 1 26 ? 118.380 95.309 168.614 1.00 32.11 26 LYS C C 1
ATOM 8515 O O . LYS C 1 26 ? 117.497 94.626 169.147 1.00 32.11 26 LYS C O 1
ATOM 8521 N N . ALA C 1 27 ? 119.561 95.526 169.196 1.00 37.17 27 ALA C N 1
ATOM 8522 C CA . ALA C 1 27 ? 119.876 94.922 170.487 1.00 37.17 27 ALA C CA 1
ATOM 8523 C C . ALA C 1 27 ? 119.012 95.494 171.606 1.00 37.17 27 ALA C C 1
ATOM 8524 O O . ALA C 1 27 ? 118.564 94.754 172.490 1.00 37.17 27 ALA C O 1
ATOM 8526 N N . PHE C 1 28 ? 118.768 96.804 171.585 1.00 42.32 28 PHE C N 1
ATOM 8527 C CA . PHE C 1 28 ? 118.066 97.463 172.678 1.00 42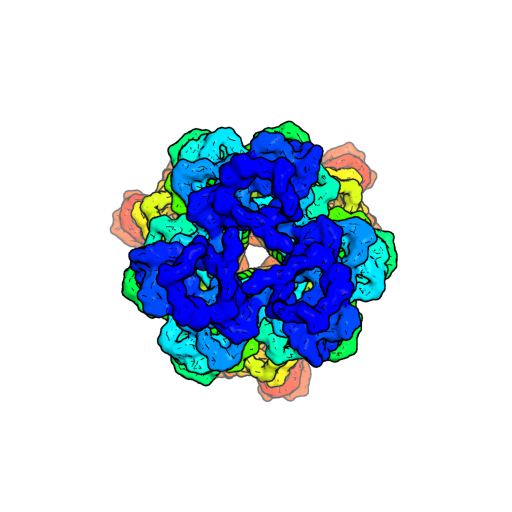.32 28 PHE C CA 1
ATOM 8528 C C . PHE C 1 28 ? 116.620 96.978 172.719 1.00 42.32 28 PHE C C 1
ATOM 8529 O O . PHE C 1 28 ? 115.953 96.878 171.685 1.00 42.32 28 PHE C O 1
ATOM 8537 N N . ASN C 1 29 ? 116.135 96.673 173.918 1.00 46.26 29 ASN C N 1
ATOM 8538 C CA . ASN C 1 29 ? 114.788 96.156 174.112 1.00 46.26 29 ASN C CA 1
ATOM 8539 C C . ASN C 1 29 ? 113.829 97.283 174.474 1.00 46.26 29 ASN C C 1
ATOM 8540 O O . ASN C 1 29 ? 114.153 98.153 175.285 1.00 46.26 29 ASN C O 1
ATOM 8545 N N . TYR C 1 30 ? 112.635 97.248 173.882 1.00 46.14 30 TYR C N 1
ATOM 8546 C CA . TYR C 1 30 ? 111.651 98.309 174.042 1.00 46.14 30 TYR C CA 1
ATOM 8547 C C . TYR C 1 30 ? 110.563 97.952 175.048 1.00 46.14 30 TYR C C 1
ATOM 8548 O O . TYR C 1 30 ? 109.465 98.516 174.987 1.00 46.14 30 TYR C O 1
ATOM 8557 N N . SER C 1 31 ? 110.838 97.019 175.963 1.00 55.09 31 SER C N 1
ATOM 8558 C CA . SER C 1 31 ? 109.839 96.642 176.957 1.00 55.09 31 SER C CA 1
ATOM 8559 C C . SER C 1 31 ? 109.519 97.806 177.888 1.00 55.09 31 SER C C 1
ATOM 8560 O O . SER C 1 31 ? 108.348 98.094 178.161 1.00 55.09 31 SER C O 1
ATOM 8563 N N . CYS C 1 32 ? 110.549 98.487 178.385 1.00 59.48 32 CYS C N 1
ATOM 8564 C CA . CYS C 1 32 ? 110.379 99.582 179.330 1.00 59.48 32 CYS C CA 1
ATOM 8565 C C . CYS C 1 32 ? 110.571 100.956 178.701 1.00 59.48 32 CYS C C 1
ATOM 8566 O O . CYS C 1 32 ? 110.553 101.957 179.423 1.00 59.48 32 CYS C O 1
ATOM 8569 N N . TYR C 1 33 ? 110.751 101.032 177.386 1.00 49.13 33 TYR C N 1
ATOM 8570 C CA . TYR C 1 33 ? 110.989 102.302 176.710 1.00 49.13 33 TYR C CA 1
ATOM 8571 C C . TYR C 1 33 ? 109.655 102.908 176.291 1.00 49.13 33 TYR C C 1
ATOM 8572 O O . TYR C 1 33 ? 108.928 102.323 175.479 1.00 49.13 33 TYR C O 1
ATOM 8581 N N . LEU C 1 34 ? 109.337 104.077 176.841 1.00 47.47 34 LEU C N 1
ATOM 8582 C CA . LEU C 1 34 ? 108.115 104.807 176.515 1.00 47.47 34 LEU C CA 1
ATOM 8583 C C . LEU C 1 34 ? 108.506 106.014 175.666 1.00 47.47 34 LEU C C 1
ATOM 8584 O O . LEU C 1 34 ? 108.751 107.108 176.174 1.00 47.47 34 LEU C O 1
ATOM 8589 N N . GLY C 1 35 ? 108.559 105.805 174.359 1.00 45.42 35 GLY C N 1
ATOM 8590 C CA . GLY C 1 35 ? 108.939 106.859 173.438 1.00 45.42 35 GLY C CA 1
ATOM 8591 C C . GLY C 1 35 ? 108.179 106.736 172.136 1.00 45.42 35 GLY C C 1
ATOM 8592 O O . GLY C 1 35 ? 107.744 105.651 171.743 1.00 45.42 35 GLY C O 1
ATOM 8593 N N . SER C 1 36 ? 108.025 107.877 171.461 1.00 41.56 36 SER C N 1
ATOM 8594 C CA . SER C 1 36 ? 107.253 107.900 170.223 1.00 41.56 36 SER C CA 1
ATOM 8595 C C . SER C 1 36 ? 108.134 107.642 169.007 1.00 41.56 36 SER C C 1
ATOM 8596 O O . SER C 1 36 ? 107.695 107.005 168.042 1.00 41.56 36 SER C O 1
ATOM 8599 N N . SER C 1 37 ? 109.375 108.124 169.029 1.00 40.34 37 SER C N 1
ATOM 8600 C CA . SER C 1 37 ? 110.230 108.035 167.853 1.00 40.34 37 SER C CA 1
ATOM 8601 C C . SER C 1 37 ? 111.681 107.878 168.287 1.00 40.34 37 SER C C 1
ATOM 8602 O O . SER C 1 37 ? 112.057 108.208 169.414 1.00 40.34 37 SER C O 1
ATOM 8605 N N . VAL C 1 38 ? 112.490 107.354 167.365 1.00 37.34 38 VAL C N 1
ATOM 8606 C CA . VAL C 1 38 ? 113.931 107.220 167.537 1.00 37.34 38 VAL C CA 1
ATOM 8607 C C . VAL C 1 38 ? 114.621 107.689 166.262 1.00 37.34 38 VAL C C 1
ATOM 8608 O O . VAL C 1 38 ? 114.042 107.682 165.173 1.00 37.34 38 VAL C O 1
ATOM 8612 N N . PHE C 1 39 ? 115.887 108.078 166.407 1.00 34.96 39 PHE C N 1
ATOM 8613 C CA . PHE C 1 39 ? 116.662 108.679 165.327 1.00 34.96 39 PHE C CA 1
ATOM 8614 C C . PHE C 1 39 ? 117.980 107.935 165.191 1.00 34.96 39 PHE C C 1
ATOM 8615 O O . PHE C 1 39 ? 118.732 107.821 166.165 1.00 34.96 39 PHE C O 1
ATOM 8623 N N . LEU C 1 40 ? 118.264 107.437 163.990 1.00 34.46 40 LEU C N 1
ATOM 8624 C CA . LEU C 1 40 ? 119.522 106.763 163.699 1.00 34.46 40 LEU C CA 1
ATOM 8625 C C . LEU C 1 40 ? 120.395 107.676 162.849 1.00 34.46 40 LEU C C 1
ATOM 8626 O O . LEU C 1 40 ? 119.927 108.251 161.858 1.00 34.46 40 LEU C O 1
ATOM 8631 N N . GLU C 1 41 ? 121.658 107.825 163.258 1.00 37.29 41 GLU C N 1
ATOM 8632 C CA . GLU C 1 41 ? 122.598 108.667 162.526 1.00 37.29 41 GLU C CA 1
ATOM 8633 C C . GLU C 1 41 ? 123.107 107.978 161.266 1.00 37.29 41 GLU C C 1
ATOM 8634 O O . GLU C 1 41 ? 123.313 108.633 160.238 1.00 37.29 41 GLU C O 1
ATOM 8640 N N . SER C 1 42 ? 123.315 106.665 161.327 1.00 33.22 42 SER C N 1
ATOM 8641 C CA . SER C 1 42 ? 123.814 105.911 160.186 1.00 33.22 42 SER C CA 1
ATOM 8642 C C . SER C 1 42 ? 123.458 104.445 160.372 1.00 33.22 42 SER C C 1
ATOM 8643 O O . SER C 1 42 ? 123.442 103.945 161.499 1.00 33.22 42 SER C O 1
ATOM 8646 N N . TRP C 1 43 ? 123.171 103.764 159.260 1.00 29.93 43 TRP C N 1
ATOM 8647 C CA . TRP C 1 43 ? 122.834 102.346 159.338 1.00 29.93 43 TRP C CA 1
ATOM 8648 C C . TRP C 1 43 ? 124.062 101.513 159.687 1.00 29.93 43 TRP C C 1
ATOM 8649 O O . TRP C 1 43 ? 123.958 100.515 160.410 1.00 29.93 43 TRP C O 1
ATOM 8660 N N . HIS C 1 44 ? 125.229 101.908 159.186 1.00 31.96 44 HIS C N 1
ATOM 8661 C CA . HIS C 1 44 ? 126.500 101.289 159.534 1.00 31.96 44 HIS C CA 1
ATOM 8662 C C . HIS C 1 44 ? 127.252 102.176 160.517 1.00 31.96 44 HIS C C 1
ATOM 8663 O O . HIS C 1 44 ? 127.173 103.406 160.444 1.00 31.96 44 HIS C O 1
ATOM 8670 N N . GLU C 1 45 ? 127.982 101.545 161.434 1.00 35.99 45 GLU C N 1
ATOM 8671 C CA . GLU C 1 45 ? 128.764 102.296 162.408 1.00 35.99 45 GLU C CA 1
ATOM 8672 C C . GLU C 1 45 ? 129.922 103.008 161.720 1.00 35.99 45 GLU C C 1
ATOM 8673 O O . GLU C 1 45 ? 130.734 102.382 161.032 1.00 35.99 45 GLU C O 1
ATOM 8679 N N . GLY C 1 46 ? 129.996 104.326 161.910 1.00 37.18 46 GLY C N 1
ATOM 8680 C CA . GLY C 1 46 ? 131.066 105.130 161.371 1.00 37.18 46 GLY C CA 1
ATOM 8681 C C . GLY C 1 46 ? 130.845 105.640 159.963 1.00 37.18 46 GLY C C 1
ATOM 8682 O O . GLY C 1 46 ? 131.574 106.537 159.524 1.00 37.18 46 GLY C O 1
ATOM 8683 N N . ALA C 1 47 ? 129.865 105.095 159.239 1.00 33.93 47 ALA C N 1
ATOM 8684 C CA . ALA C 1 47 ? 129.621 105.542 157.871 1.00 33.93 47 ALA C CA 1
ATOM 8685 C C . ALA C 1 47 ? 129.078 106.966 157.839 1.00 33.93 47 ALA C C 1
ATOM 8686 O O . ALA C 1 47 ? 129.465 107.764 156.978 1.00 33.93 47 ALA C O 1
ATOM 8688 N N . GLY C 1 48 ? 128.187 107.302 158.767 1.00 32.01 48 GLY C N 1
ATOM 8689 C CA . GLY C 1 48 ? 127.586 108.627 158.782 1.00 32.01 48 GLY C CA 1
ATOM 8690 C C . GLY C 1 48 ? 126.726 108.919 157.573 1.00 32.01 48 GLY C C 1
ATOM 8691 O O . GLY C 1 48 ? 126.767 110.034 157.037 1.00 32.01 48 GLY C O 1
ATOM 8692 N N . LEU C 1 49 ? 125.944 107.938 157.127 1.00 29.35 49 LEU C N 1
ATOM 8693 C CA . LEU C 1 49 ? 125.103 108.090 155.950 1.00 29.35 49 LEU C CA 1
ATOM 8694 C C . LEU C 1 49 ? 123.741 107.463 156.211 1.00 29.35 49 LEU C C 1
ATOM 8695 O O . LEU C 1 49 ? 123.614 106.522 156.999 1.00 29.35 49 LEU C O 1
ATOM 8700 N N . GLY C 1 50 ? 122.725 107.991 155.533 1.00 31.35 50 GLY C N 1
ATOM 8701 C CA . GLY C 1 50 ? 121.388 107.426 155.623 1.00 31.35 50 GLY C CA 1
ATOM 8702 C C . GLY C 1 50 ? 120.732 107.555 156.979 1.00 31.35 50 GLY C C 1
ATOM 8703 O O . GLY C 1 50 ? 120.136 106.587 157.464 1.00 31.35 50 GLY C O 1
ATOM 8704 N N . SER C 1 51 ? 120.830 108.722 157.611 1.00 32.36 51 SER C N 1
ATOM 8705 C CA . SER C 1 51 ? 120.143 108.953 158.874 1.00 32.36 51 SER C CA 1
ATOM 8706 C C . SER C 1 51 ? 118.634 108.857 158.683 1.00 32.36 51 SER C C 1
ATOM 8707 O O . SER C 1 51 ? 118.088 109.274 157.657 1.00 32.36 51 SER C O 1
ATOM 8710 N N . GLY C 1 52 ? 117.951 108.301 159.686 1.00 35.51 52 GLY C N 1
ATOM 8711 C CA . GLY C 1 52 ? 116.533 108.036 159.539 1.00 35.51 52 GLY C CA 1
ATOM 8712 C C . GLY C 1 52 ? 115.774 108.144 160.844 1.00 35.51 52 GLY C C 1
ATOM 8713 O O . GLY C 1 52 ? 116.343 108.076 161.934 1.00 35.51 52 GLY C O 1
ATOM 8714 N N . LEU C 1 53 ? 114.460 108.308 160.713 1.00 37.01 53 LEU C N 1
ATOM 8715 C CA . LEU C 1 53 ? 113.566 108.473 161.850 1.00 37.01 53 LEU C CA 1
ATOM 8716 C C . LEU C 1 53 ? 112.536 107.348 161.849 1.00 37.01 53 LEU C C 1
ATOM 8717 O O . LEU C 1 53 ? 111.862 107.113 160.837 1.00 37.01 53 LEU C O 1
ATOM 8722 N N . PHE C 1 54 ? 112.434 106.647 162.979 1.00 36.47 54 PHE C N 1
ATOM 8723 C CA . PHE C 1 54 ? 111.522 105.524 163.146 1.00 36.47 54 PHE C CA 1
ATOM 8724 C C . PHE C 1 54 ? 110.502 105.842 164.229 1.00 36.47 54 PHE C C 1
ATOM 8725 O O . PHE C 1 54 ? 110.771 106.604 165.160 1.00 36.47 54 PHE C O 1
ATOM 8733 N N . LYS C 1 55 ? 109.327 105.229 164.101 1.00 39.29 55 LYS C N 1
ATOM 8734 C CA . LYS C 1 55 ? 108.310 105.229 165.141 1.00 39.29 55 LYS C CA 1
ATOM 8735 C C . LYS C 1 55 ? 107.975 103.788 165.505 1.00 39.29 55 LYS C C 1
ATOM 8736 O O . LYS C 1 55 ? 107.852 102.927 164.628 1.00 39.29 55 LYS C O 1
ATOM 8742 N N . VAL C 1 56 ? 107.841 103.526 166.800 1.00 44.82 56 VAL C N 1
ATOM 8743 C CA . VAL C 1 56 ? 107.639 102.170 167.300 1.00 44.82 56 VAL C CA 1
ATOM 8744 C C . VAL C 1 56 ? 106.175 101.784 167.125 1.00 44.82 56 VAL C C 1
ATOM 8745 O O . VAL C 1 56 ? 105.270 102.545 167.486 1.00 44.82 56 VAL C O 1
ATOM 8749 N N . SER C 1 57 ? 105.941 100.606 166.544 1.00 51.92 57 SER C N 1
ATOM 8750 C CA . SER C 1 57 ? 104.583 100.092 166.417 1.00 51.92 57 SER C CA 1
ATOM 8751 C C . SER C 1 57 ? 104.137 99.385 167.691 1.00 51.92 57 SER C C 1
ATOM 8752 O O . SER C 1 57 ? 103.017 99.605 168.166 1.00 51.92 57 SER C O 1
ATOM 8755 N N . LYS C 1 58 ? 105.003 98.536 168.251 1.00 55.44 58 LYS C N 1
ATOM 8756 C CA . LYS C 1 58 ? 104.788 97.884 169.542 1.00 55.44 58 LYS C CA 1
ATOM 8757 C C . LYS C 1 58 ? 103.500 97.052 169.538 1.00 55.44 58 LYS C C 1
ATOM 8758 O O . LYS C 1 58 ? 102.549 97.309 170.277 1.00 55.44 58 LYS C O 1
ATOM 8764 N N . GLY C 1 59 ? 103.500 96.038 168.675 1.00 57.32 59 GLY C N 1
ATOM 8765 C CA . GLY C 1 59 ? 102.400 95.094 168.658 1.00 57.32 59 GLY C CA 1
ATOM 8766 C C . GLY C 1 59 ? 101.972 94.594 167.293 1.00 57.32 59 GLY C C 1
ATOM 8767 O O . GLY C 1 59 ? 101.415 93.496 167.186 1.00 57.32 59 GLY C O 1
ATOM 8768 N N . THR C 1 60 ? 102.217 95.371 166.244 1.00 54.22 60 THR C N 1
ATOM 8769 C CA . THR C 1 60 ? 101.795 94.984 164.906 1.00 54.22 60 THR C CA 1
ATOM 8770 C C . THR C 1 60 ? 102.850 94.104 164.248 1.00 54.22 60 THR C C 1
ATOM 8771 O O . THR C 1 60 ? 104.021 94.102 164.640 1.00 54.22 60 THR C O 1
ATOM 8775 N N . THR C 1 61 ? 102.424 93.355 163.236 1.00 54.02 61 THR C N 1
ATOM 8776 C CA . THR C 1 61 ? 103.285 92.422 162.520 1.00 54.02 61 THR C CA 1
ATOM 8777 C C . THR C 1 61 ? 103.249 92.750 161.033 1.00 54.02 61 THR C C 1
ATOM 8778 O O . THR C 1 61 ? 102.169 92.868 160.444 1.00 54.02 61 THR C O 1
ATOM 8782 N N . GLU C 1 62 ? 104.430 92.896 160.431 1.00 50.94 62 GLU C N 1
ATOM 8783 C CA . GLU C 1 62 ? 104.551 93.150 159.001 1.00 50.94 62 GLU C CA 1
ATOM 8784 C C . GLU C 1 62 ? 105.644 92.274 158.399 1.00 50.94 62 GLU C C 1
ATOM 8785 O O . GLU C 1 62 ? 106.119 91.335 159.047 1.00 50.94 62 GLU C O 1
ATOM 8791 N N . VAL C 1 63 ? 106.038 92.566 157.157 1.00 44.28 63 VAL C N 1
ATOM 8792 C CA . VAL C 1 63 ? 107.035 91.742 156.477 1.00 44.28 63 VAL C CA 1
ATOM 8793 C C . VAL C 1 63 ? 108.374 91.798 157.207 1.00 44.28 63 VAL C C 1
ATOM 8794 O O . VAL C 1 63 ? 109.035 90.770 157.397 1.00 44.28 63 VAL C O 1
ATOM 8798 N N . GLY C 1 64 ? 108.793 92.988 157.631 1.00 39.74 64 GLY C N 1
ATOM 8799 C CA . GLY C 1 64 ? 110.027 93.123 158.379 1.00 39.74 64 GLY C CA 1
ATOM 8800 C C . GLY C 1 64 ? 111.253 93.357 157.520 1.00 39.74 64 GLY C C 1
ATOM 8801 O O . GLY C 1 64 ? 112.284 92.708 157.713 1.00 39.74 64 GLY C O 1
ATOM 8802 N N . ASP C 1 65 ? 111.156 94.283 156.569 1.00 36.14 65 ASP C N 1
ATOM 8803 C CA . ASP C 1 65 ? 112.289 94.608 155.718 1.00 36.14 65 ASP C CA 1
ATOM 8804 C C . ASP C 1 65 ? 113.336 95.391 156.513 1.00 36.14 65 ASP C C 1
ATOM 8805 O O . ASP C 1 65 ? 113.113 95.803 157.654 1.00 36.14 65 ASP C O 1
ATOM 8810 N N . ASP C 1 66 ? 114.500 95.591 155.895 1.00 34.13 66 ASP C N 1
ATOM 8811 C CA . ASP C 1 66 ? 115.597 96.273 156.577 1.00 34.13 66 ASP C CA 1
ATOM 8812 C C . ASP C 1 66 ? 115.384 97.784 156.606 1.00 34.13 66 ASP C C 1
ATOM 8813 O O . ASP C 1 66 ? 115.300 98.389 157.680 1.00 34.13 66 ASP C O 1
ATOM 8818 N N . GLY C 1 67 ? 115.299 98.409 155.431 1.00 31.19 67 GLY C N 1
ATOM 8819 C CA . GLY C 1 67 ? 115.152 99.857 155.385 1.00 31.19 67 GLY C CA 1
ATOM 8820 C C . GLY C 1 67 ? 113.831 100.332 155.956 1.00 31.19 67 GLY C C 1
ATOM 8821 O O . GLY C 1 67 ? 113.779 101.304 156.714 1.00 31.19 67 GLY C O 1
ATOM 8822 N N . SER C 1 68 ? 112.744 99.655 155.600 1.00 29.29 68 SER C N 1
ATOM 8823 C CA . SER C 1 68 ? 111.411 100.004 156.063 1.00 29.29 68 SER C CA 1
ATOM 8824 C C . SER C 1 68 ? 110.881 98.922 156.993 1.00 29.29 68 SER C C 1
ATOM 8825 O O . SER C 1 68 ? 111.217 97.743 156.851 1.00 29.29 68 SER C O 1
ATOM 8828 N N . VAL C 1 69 ? 110.034 99.348 157.937 1.00 36.95 69 VAL C N 1
ATOM 8829 C CA . VAL C 1 69 ? 109.423 98.510 158.972 1.00 36.95 69 VAL C CA 1
ATOM 8830 C C . VAL C 1 69 ? 110.425 97.473 159.483 1.00 36.95 69 VAL C C 1
ATOM 8831 O O . VAL C 1 69 ? 110.192 96.260 159.422 1.00 36.95 69 VAL C O 1
ATOM 8835 N N . ILE C 1 70 ? 111.555 97.958 160.005 1.00 37.18 70 ILE C N 1
ATOM 8836 C CA . ILE C 1 70 ? 112.589 97.059 160.497 1.00 37.18 70 ILE C CA 1
ATOM 8837 C C . ILE C 1 70 ? 112.082 96.306 161.725 1.00 37.18 70 ILE C C 1
ATOM 8838 O O . ILE C 1 70 ? 111.179 96.761 162.437 1.00 37.18 70 ILE C O 1
ATOM 8843 N N . VAL C 1 71 ? 112.666 95.135 161.968 1.00 38.93 71 VAL C N 1
ATOM 8844 C CA . VAL C 1 71 ? 112.267 94.259 163.063 1.00 38.93 71 VAL C CA 1
ATOM 8845 C C . VAL C 1 71 ? 113.423 94.142 164.047 1.00 38.93 71 VAL C C 1
ATOM 8846 O O . VAL C 1 71 ? 114.585 93.996 163.648 1.00 38.93 71 VAL C O 1
ATOM 8850 N N . ALA C 1 72 ? 113.104 94.232 165.333 1.00 41.76 72 ALA C N 1
ATOM 8851 C CA . ALA C 1 72 ? 114.085 94.109 166.399 1.00 41.76 72 ALA C CA 1
ATOM 8852 C C . ALA C 1 72 ? 114.084 92.692 166.964 1.00 41.76 72 ALA C C 1
ATOM 8853 O O . ALA C 1 72 ? 113.278 91.839 166.581 1.00 41.76 72 ALA C O 1
ATOM 8855 N N . ALA C 1 73 ? 115.013 92.448 167.890 1.00 43.86 73 ALA C N 1
ATOM 8856 C CA . ALA C 1 73 ? 115.109 91.131 168.511 1.00 43.86 73 ALA C CA 1
ATOM 8857 C C . ALA C 1 73 ? 113.910 90.837 169.404 1.00 43.86 73 ALA C C 1
ATOM 8858 O O . ALA C 1 73 ? 113.467 89.686 169.483 1.00 43.86 73 ALA C O 1
ATOM 8860 N N . ASP C 1 74 ? 113.379 91.855 170.086 1.00 48.11 74 ASP C N 1
ATOM 8861 C CA . ASP C 1 74 ? 112.235 91.642 170.967 1.00 48.11 74 ASP C CA 1
ATOM 8862 C C . ASP C 1 74 ? 111.001 91.213 170.183 1.00 48.11 74 ASP C C 1
ATOM 8863 O O . ASP C 1 74 ? 110.259 90.323 170.614 1.00 48.11 74 ASP C O 1
ATOM 8868 N N . GLY C 1 75 ? 110.763 91.833 169.030 1.00 48.11 75 GLY C N 1
ATOM 8869 C CA . GLY C 1 75 ? 109.608 91.500 168.221 1.00 48.11 75 GLY C CA 1
ATOM 8870 C C . GLY C 1 75 ? 108.906 92.716 167.653 1.00 48.11 75 GLY C C 1
ATOM 8871 O O . GLY C 1 75 ? 108.283 92.642 166.589 1.00 48.11 75 GLY C O 1
ATOM 8872 N N . THR C 1 76 ? 108.993 93.841 168.358 1.00 47.79 76 THR C N 1
ATOM 8873 C CA . THR C 1 76 ? 108.383 95.075 167.884 1.00 47.79 76 THR C CA 1
ATOM 8874 C C . THR C 1 76 ? 109.068 95.555 166.609 1.00 47.79 76 THR C C 1
ATOM 8875 O O . THR C 1 76 ? 110.273 95.375 166.416 1.00 47.79 76 THR C O 1
ATOM 8879 N N . ARG C 1 77 ? 108.281 96.174 165.733 1.00 44.58 77 ARG C N 1
ATOM 8880 C CA . ARG C 1 77 ? 108.755 96.628 164.433 1.00 44.58 77 ARG C CA 1
ATOM 8881 C C . ARG C 1 77 ? 108.705 98.148 164.372 1.00 44.58 77 ARG C C 1
ATOM 8882 O O . ARG C 1 77 ? 107.709 98.758 164.772 1.00 44.58 77 ARG C O 1
ATOM 8890 N N . LEU C 1 78 ? 109.783 98.749 163.872 1.00 38.82 78 LEU C N 1
ATOM 8891 C CA . LEU C 1 78 ? 109.936 100.200 163.820 1.00 38.82 78 LEU C CA 1
ATOM 8892 C C . LEU C 1 78 ? 109.619 100.676 162.406 1.00 38.82 78 LEU C C 1
ATOM 8893 O O . LEU C 1 78 ? 110.364 100.381 161.465 1.00 38.82 78 LEU C O 1
ATOM 8898 N N . ILE C 1 79 ? 108.522 101.412 162.259 1.00 37.22 79 ILE C N 1
ATOM 8899 C CA . ILE C 1 79 ? 108.109 101.921 160.956 1.00 37.22 79 ILE C CA 1
ATOM 8900 C C . ILE C 1 79 ? 108.873 103.206 160.665 1.00 37.22 79 ILE C C 1
ATOM 8901 O O . ILE C 1 79 ? 108.847 104.151 161.461 1.00 37.22 79 ILE C O 1
ATOM 8906 N N . ARG C 1 80 ? 109.559 103.241 159.527 1.00 32.31 80 ARG C N 1
ATOM 8907 C CA . ARG C 1 80 ? 110.302 104.422 159.112 1.00 32.31 80 ARG C CA 1
ATOM 8908 C C . ARG C 1 80 ? 109.347 105.497 158.611 1.00 32.31 80 ARG C C 1
ATOM 8909 O O . ARG C 1 80 ? 108.303 105.195 158.028 1.00 32.31 80 ARG C O 1
ATOM 8917 N N . VAL C 1 81 ? 109.706 106.761 158.838 1.00 32.18 81 VAL C N 1
ATOM 8918 C CA . VAL C 1 81 ? 108.967 107.886 158.274 1.00 32.18 81 VAL C CA 1
ATOM 8919 C C . VAL C 1 81 ? 109.809 108.508 157.168 1.00 32.18 81 VAL C C 1
ATOM 8920 O O . VAL C 1 81 ? 111.026 108.677 157.317 1.00 32.18 81 VAL C O 1
ATOM 8924 N N . PHE C 1 82 ? 109.169 108.812 156.043 1.00 28.09 82 PHE C N 1
ATOM 8925 C CA . PHE C 1 82 ? 109.853 109.292 154.850 1.00 28.09 82 PHE C CA 1
ATOM 8926 C C . PHE C 1 82 ? 109.542 110.764 154.621 1.00 28.09 82 PHE C C 1
ATOM 8927 O O . PHE C 1 82 ? 108.374 111.164 154.617 1.00 28.09 82 PHE C O 1
ATOM 8935 N N . ASP C 1 83 ? 110.591 111.561 154.432 1.00 32.52 83 ASP C N 1
ATOM 8936 C CA . ASP C 1 83 ? 110.469 112.971 154.093 1.00 32.52 83 ASP C CA 1
ATOM 8937 C C . ASP C 1 83 ? 111.183 113.217 152.773 1.00 32.52 83 ASP C C 1
ATOM 8938 O O . ASP C 1 83 ? 112.364 112.881 152.631 1.00 32.52 83 ASP C O 1
ATOM 8943 N N . GLY C 1 84 ? 110.470 113.801 151.815 1.00 25.77 84 GLY C N 1
ATOM 8944 C CA . GLY C 1 84 ? 111.025 114.079 150.513 1.00 25.77 84 GLY C CA 1
ATOM 8945 C C . GLY C 1 84 ? 111.359 112.823 149.731 1.00 25.77 84 GLY C C 1
ATOM 8946 O O . GLY C 1 84 ? 110.639 111.820 149.781 1.00 25.77 84 GLY C O 1
ATOM 8947 N N . PRO C 1 85 ? 112.463 112.860 148.989 1.00 21.89 85 PRO C N 1
ATOM 8948 C CA . PRO C 1 85 ? 112.819 111.719 148.139 1.00 21.89 85 PRO C CA 1
ATOM 8949 C C . PRO C 1 85 ? 113.281 110.517 148.948 1.00 21.89 85 PRO C C 1
ATOM 8950 O O . PRO C 1 85 ? 113.720 110.635 150.095 1.00 21.89 85 PRO C O 1
ATOM 8954 N N . ILE C 1 86 ? 113.173 109.346 148.328 1.00 18.01 86 ILE C N 1
ATOM 8955 C CA . ILE C 1 86 ? 113.605 108.091 148.933 1.00 18.01 86 ILE C CA 1
ATOM 8956 C C . ILE C 1 86 ? 115.012 107.781 148.439 1.00 18.01 86 ILE C C 1
ATOM 8957 O O . ILE C 1 86 ? 115.267 107.769 147.229 1.00 18.01 86 ILE C O 1
ATOM 8962 N N . PHE C 1 87 ? 115.927 107.531 149.372 1.00 17.99 87 PHE C N 1
ATOM 8963 C CA . PHE C 1 87 ? 117.324 107.269 149.052 1.00 17.99 87 PHE C CA 1
ATOM 8964 C C . PHE C 1 87 ? 117.604 105.775 149.148 1.00 17.99 87 PHE C C 1
ATOM 8965 O O . PHE C 1 87 ? 117.222 105.128 150.130 1.00 17.99 87 PHE C O 1
ATOM 8973 N N . ALA C 1 88 ? 118.267 105.229 148.125 1.00 19.03 88 ALA C N 1
ATOM 8974 C CA . ALA C 1 88 ? 118.562 103.801 148.102 1.00 19.03 88 ALA C CA 1
ATOM 8975 C C . ALA C 1 88 ? 119.702 103.427 149.040 1.00 19.03 88 ALA C C 1
ATOM 8976 O O . ALA C 1 88 ? 119.731 102.302 149.551 1.00 19.03 88 ALA C O 1
ATOM 8978 N N . ASP C 1 89 ? 120.645 104.342 149.277 1.00 22.84 89 ASP C N 1
ATOM 8979 C CA . ASP C 1 89 ? 121.719 104.080 150.228 1.00 22.84 89 ASP C CA 1
ATOM 8980 C C . ASP C 1 89 ? 121.217 103.983 151.662 1.00 22.84 89 ASP C C 1
ATOM 8981 O O . ASP C 1 89 ? 121.974 103.559 152.542 1.00 22.84 89 ASP C O 1
ATOM 8986 N N . MET C 1 90 ? 119.966 104.373 151.909 1.00 24.46 90 MET C N 1
ATOM 8987 C CA . MET C 1 90 ? 119.403 104.316 153.252 1.00 24.46 90 MET C CA 1
ATOM 8988 C C . MET C 1 90 ? 119.289 102.878 153.749 1.00 24.46 90 MET C C 1
ATOM 8989 O O . MET C 1 90 ? 119.531 102.606 154.931 1.00 24.46 90 MET C O 1
ATOM 8994 N N . TRP C 1 91 ? 118.913 101.948 152.869 1.00 22.92 91 TRP C N 1
ATOM 8995 C CA . TRP C 1 91 ? 118.706 100.562 153.274 1.00 22.92 91 TRP C CA 1
ATOM 8996 C C . TRP C 1 91 ? 119.984 99.907 153.787 1.00 22.92 91 TRP C C 1
ATOM 8997 O O . TRP C 1 91 ? 120.109 99.637 154.986 1.00 22.92 91 TRP C O 1
ATOM 9008 N N . GLY C 1 92 ? 120.936 99.648 152.893 1.00 22.31 92 GLY C N 1
ATOM 9009 C CA . GLY C 1 92 ? 122.204 99.072 153.299 1.00 22.31 92 GLY C CA 1
ATOM 9010 C C . GLY C 1 92 ? 123.401 99.520 152.486 1.00 22.31 92 GLY C C 1
ATOM 9011 O O . GLY C 1 92 ? 124.526 99.081 152.742 1.00 22.31 92 GLY C O 1
ATOM 9012 N N . ALA C 1 93 ? 123.179 100.392 151.508 1.00 21.99 93 ALA C N 1
ATOM 9013 C CA . ALA C 1 93 ? 124.208 100.702 150.525 1.00 21.99 93 ALA C CA 1
ATOM 9014 C C . ALA C 1 93 ? 125.148 101.785 151.039 1.00 21.99 93 ALA C C 1
ATOM 9015 O O . ALA C 1 93 ? 124.702 102.814 151.559 1.00 21.99 93 ALA C O 1
ATOM 9017 N N . LEU C 1 94 ? 126.448 101.549 150.893 1.00 21.23 94 LEU C N 1
ATOM 9018 C CA . LEU C 1 94 ? 127.479 102.529 151.185 1.00 21.23 94 LEU C CA 1
ATOM 9019 C C . LEU C 1 94 ? 128.546 102.445 150.104 1.00 21.23 94 LEU C C 1
ATOM 9020 O O . LEU C 1 94 ? 128.752 101.376 149.517 1.00 21.23 94 LEU C O 1
ATOM 9025 N N . PRO C 1 95 ? 129.234 103.550 149.816 1.00 21.53 95 PRO C N 1
ATOM 9026 C CA . PRO C 1 95 ? 130.314 103.501 148.821 1.00 21.53 95 PRO C CA 1
ATOM 9027 C C . PRO C 1 95 ? 131.521 102.747 149.363 1.00 21.53 95 PRO C C 1
ATOM 9028 O O . PRO C 1 95 ? 132.074 103.099 150.407 1.00 21.53 95 PRO C O 1
ATOM 9032 N N . SER C 1 96 ? 131.928 101.706 148.641 1.00 23.74 96 SER C N 1
ATOM 9033 C CA . SER C 1 96 ? 133.061 100.883 149.042 1.00 23.74 96 SER C CA 1
ATOM 9034 C C . SER C 1 96 ? 133.582 100.146 147.814 1.00 23.74 96 SER C C 1
ATOM 9035 O O . SER C 1 96 ? 133.062 100.297 146.705 1.00 23.74 96 SER C O 1
ATOM 9038 N N . SER C 1 97 ? 134.620 99.337 148.025 1.00 26.96 97 SER C N 1
ATOM 9039 C CA . SER C 1 97 ? 135.227 98.556 146.958 1.00 26.96 97 SER C CA 1
ATOM 9040 C C . SER C 1 97 ? 135.161 97.054 147.192 1.00 26.96 97 SER C C 1
ATOM 9041 O O . SER C 1 97 ? 135.435 96.288 146.261 1.00 26.96 97 SER C O 1
ATOM 9044 N N . THR C 1 98 ? 134.807 96.609 148.403 1.00 29.03 98 THR C N 1
ATOM 9045 C CA . THR C 1 98 ? 134.754 95.180 148.693 1.00 29.03 98 THR C CA 1
ATOM 9046 C C . THR C 1 98 ? 133.525 94.798 149.513 1.00 29.03 98 THR C C 1
ATOM 9047 O O . THR C 1 98 ? 133.506 93.716 150.114 1.00 29.03 98 THR C O 1
ATOM 9051 N N . TYR C 1 99 ? 132.501 95.645 149.554 1.00 26.48 99 TYR C N 1
ATOM 9052 C CA . TYR C 1 99 ? 131.285 95.381 150.312 1.00 26.48 99 TYR C CA 1
ATOM 9053 C C . TYR C 1 99 ? 130.112 95.240 149.352 1.00 26.48 99 TYR C C 1
ATOM 9054 O O . TYR C 1 99 ? 129.857 96.136 148.540 1.00 26.48 99 TYR C O 1
ATOM 9063 N N . ASN C 1 100 ? 129.406 94.116 149.446 1.00 25.22 100 ASN C N 1
ATOM 9064 C CA . ASN C 1 100 ? 128.278 93.858 148.562 1.00 25.22 100 ASN C CA 1
ATOM 9065 C C . ASN C 1 100 ? 127.116 94.791 148.887 1.00 25.22 100 ASN C C 1
ATOM 9066 O O . ASN C 1 100 ? 126.828 95.069 150.054 1.00 25.22 100 ASN C O 1
ATOM 9071 N N . SER C 1 101 ? 126.442 95.269 147.840 1.00 21.49 101 SER C N 1
ATOM 9072 C CA . SER C 1 101 ? 125.308 96.165 148.011 1.00 21.49 101 SER C CA 1
ATOM 9073 C C . SER C 1 101 ? 124.114 95.817 147.133 1.00 21.49 101 SER C C 1
ATOM 9074 O O . SER C 1 101 ? 123.114 96.541 147.175 1.00 21.49 101 SER C O 1
ATOM 9077 N N . LEU C 1 102 ? 124.185 94.750 146.337 1.00 19.94 102 LEU C N 1
ATOM 9078 C CA . LEU C 1 102 ? 123.055 94.384 145.487 1.00 19.94 102 LEU C CA 1
ATOM 9079 C C . LEU C 1 102 ? 121.782 94.054 146.262 1.00 19.94 102 LEU C C 1
ATOM 9080 O O . LEU C 1 102 ? 120.707 94.516 145.839 1.00 19.94 102 LEU C O 1
ATOM 9085 N N . PRO C 1 103 ? 121.806 93.262 147.345 1.00 19.22 103 PRO C N 1
ATOM 9086 C CA . PRO C 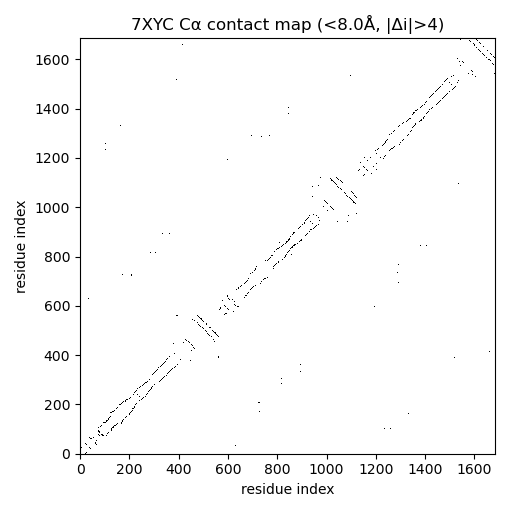1 103 ? 120.549 93.019 148.077 1.00 19.22 103 PRO C CA 1
ATOM 9087 C C . PRO C 1 103 ? 119.884 94.289 148.581 1.00 19.22 103 PRO C C 1
ATOM 9088 O O . PRO C 1 103 ? 118.652 94.397 148.534 1.00 19.22 103 PRO C O 1
ATOM 9092 N N . ALA C 1 104 ? 120.669 95.259 149.056 1.00 17.63 104 ALA C N 1
ATOM 9093 C CA . ALA C 1 104 ? 120.089 96.504 149.552 1.00 17.63 104 ALA C CA 1
ATOM 9094 C C . ALA C 1 104 ? 119.399 97.272 148.432 1.00 17.63 104 ALA C C 1
ATOM 9095 O O . ALA C 1 104 ? 118.284 97.777 148.605 1.00 17.63 104 ALA C O 1
ATOM 9097 N N . ILE C 1 105 ? 120.048 97.363 147.269 1.00 15.71 105 ILE C N 1
ATOM 9098 C CA . ILE C 1 105 ? 119.455 98.059 146.131 1.00 15.71 105 ILE C CA 1
ATOM 9099 C C . ILE C 1 105 ? 118.188 97.348 145.674 1.00 15.71 105 ILE C C 1
ATOM 9100 O O . ILE C 1 105 ? 117.172 97.989 145.369 1.00 15.71 105 ILE C O 1
ATOM 9105 N N . LYS C 1 106 ? 118.225 96.015 145.618 1.00 15.91 106 LYS C N 1
ATOM 9106 C CA . LYS C 1 106 ? 117.055 95.253 145.192 1.00 15.91 106 LYS C CA 1
ATOM 9107 C C . LYS C 1 106 ? 115.886 95.458 146.150 1.00 15.91 106 LYS C C 1
ATOM 9108 O O . LYS C 1 106 ? 114.746 95.666 145.720 1.00 15.91 106 LYS C O 1
ATOM 9114 N N . SER C 1 107 ? 116.155 95.407 147.458 1.00 15.68 107 SER C N 1
ATOM 9115 C CA . SER C 1 107 ? 115.097 95.622 148.440 1.00 15.68 107 SER C CA 1
ATOM 9116 C C . SER C 1 107 ? 114.547 97.040 148.360 1.00 15.68 107 SER C C 1
ATOM 9117 O O . SER C 1 107 ? 113.330 97.246 148.454 1.00 15.68 107 SER C O 1
ATOM 9120 N N . ALA C 1 108 ? 115.426 98.030 148.184 1.00 15.43 108 ALA C N 1
ATOM 9121 C CA . ALA C 1 108 ? 114.971 99.411 148.069 1.00 15.43 108 ALA C CA 1
ATOM 9122 C C . ALA C 1 108 ? 114.082 99.597 146.847 1.00 15.43 108 ALA C C 1
ATOM 9123 O O . ALA C 1 108 ? 113.043 100.262 146.923 1.00 15.43 108 ALA C O 1
ATOM 9125 N N . TYR C 1 109 ? 114.467 99.011 145.711 1.00 12.58 109 TYR C N 1
ATOM 9126 C CA . TYR C 1 109 ? 113.650 99.139 144.508 1.00 12.58 109 TYR C CA 1
ATOM 9127 C C . TYR C 1 109 ? 112.318 98.414 144.666 1.00 12.58 109 TYR C C 1
ATOM 9128 O O . TYR C 1 109 ? 111.272 98.919 144.237 1.00 12.58 109 TYR C O 1
ATOM 9137 N N . LEU C 1 110 ? 112.335 97.227 145.280 1.00 13.33 110 LEU C N 1
ATOM 9138 C CA . LEU C 1 110 ? 111.095 96.492 145.500 1.00 13.33 110 LEU C CA 1
ATOM 9139 C C . LEU C 1 110 ? 110.149 97.255 146.416 1.00 13.33 110 LEU C C 1
ATOM 9140 O O . LEU C 1 110 ? 108.930 97.234 146.207 1.00 13.33 110 LEU C O 1
ATOM 9145 N N . TYR C 1 111 ? 110.686 97.934 147.431 1.00 16.14 111 TYR C N 1
ATOM 9146 C CA . TYR C 1 111 ? 109.840 98.744 148.300 1.00 16.14 111 TYR C CA 1
ATOM 9147 C C . TYR C 1 111 ? 109.349 99.995 147.581 1.00 16.14 111 TYR C C 1
ATOM 9148 O O . TYR C 1 111 ? 108.216 100.440 147.802 1.00 16.14 111 TYR C O 1
ATOM 9157 N N . ALA C 1 112 ? 110.186 100.577 146.719 1.00 12.54 112 ALA C N 1
ATOM 9158 C CA . ALA C 1 112 ? 109.779 101.763 145.974 1.00 12.54 112 ALA C CA 1
ATOM 9159 C C . ALA C 1 112 ? 108.724 101.435 144.927 1.00 12.54 112 ALA C C 1
ATOM 9160 O O . ALA C 1 112 ? 107.995 102.330 144.485 1.00 12.54 112 ALA C O 1
ATOM 9162 N N . SER C 1 113 ? 108.639 100.170 144.507 1.00 13.71 113 SER C N 1
ATOM 9163 C CA . SER C 1 113 ? 107.602 99.772 143.559 1.00 13.71 113 SER C CA 1
ATOM 9164 C C . SER C 1 113 ? 106.212 99.999 144.143 1.00 13.71 113 SER C C 1
ATOM 9165 O O . SER C 1 113 ? 105.311 100.498 143.458 1.00 13.71 113 SER C O 1
ATOM 9168 N N . SER C 1 114 ? 106.020 99.635 145.407 1.00 13.71 114 SER C N 1
ATOM 9169 C CA . SER C 1 114 ? 104.799 99.999 146.109 1.00 13.71 114 SER C CA 1
ATOM 9170 C C . SER C 1 114 ? 104.762 101.505 146.335 1.00 13.71 114 SER C C 1
ATOM 9171 O O . SER C 1 114 ? 105.793 102.138 146.579 1.00 13.71 114 SER C O 1
ATOM 9174 N N . LYS C 1 115 ? 103.558 102.071 146.254 1.00 13.37 115 LYS C N 1
ATOM 9175 C CA . LYS C 1 115 ? 103.331 103.519 146.303 1.00 13.37 115 LYS C CA 1
ATOM 9176 C C . LYS C 1 115 ? 104.388 104.254 145.474 1.00 13.37 115 LYS C C 1
ATOM 9177 O O . LYS C 1 115 ? 105.204 105.029 145.973 1.00 13.37 115 LYS C O 1
ATOM 9183 N N . LEU C 1 116 ? 104.342 103.965 144.172 1.00 11.85 116 LEU C N 1
ATOM 9184 C CA . LEU C 1 116 ? 105.418 104.279 143.235 1.00 11.85 116 LEU C CA 1
ATOM 9185 C C . LEU C 1 116 ? 105.957 105.693 143.404 1.00 11.85 116 LEU C C 1
ATOM 9186 O O . LEU C 1 116 ? 105.200 106.665 143.482 1.00 11.85 116 LEU C O 1
ATOM 9191 N N . GLN C 1 117 ? 107.285 105.786 143.470 1.00 12.32 117 GLN C N 1
ATOM 9192 C CA . GLN C 1 117 ? 108.013 107.042 143.572 1.00 12.32 117 GLN C CA 1
ATOM 9193 C C . GLN C 1 117 ? 109.324 106.887 142.813 1.00 12.32 117 GLN C C 1
ATOM 9194 O O . GLN C 1 117 ? 109.506 105.948 142.033 1.00 12.32 117 GLN C O 1
ATOM 9200 N N . GLN C 1 118 ? 110.247 107.811 143.056 1.00 12.67 118 GLN C N 1
ATOM 9201 C CA . GLN C 1 118 ? 111.552 107.775 142.414 1.00 12.67 118 GLN C CA 1
ATOM 9202 C C . GLN C 1 118 ? 112.627 107.397 143.425 1.00 12.67 118 GLN C C 1
ATOM 9203 O O . GLN C 1 118 ? 112.635 107.887 144.558 1.00 12.67 118 GLN C O 1
ATOM 9209 N N . LEU C 1 119 ? 113.534 106.523 143.003 1.00 13.29 119 LEU C N 1
ATOM 9210 C CA . LEU C 1 119 ? 114.607 106.015 143.846 1.00 13.29 119 LEU C CA 1
ATOM 9211 C C . LEU C 1 119 ? 115.920 106.665 143.436 1.00 13.29 119 LEU C C 1
ATOM 9212 O O . LEU C 1 119 ? 116.263 106.689 142.249 1.00 13.29 119 LEU C O 1
ATOM 9217 N N . PHE C 1 120 ? 116.647 107.190 144.417 1.00 14.45 120 PHE C N 1
ATOM 9218 C CA . PHE C 1 120 ? 117.884 107.919 144.183 1.00 14.45 120 PHE C CA 1
ATOM 9219 C C . PHE C 1 120 ? 119.051 107.200 144.846 1.00 14.45 120 PHE C C 1
ATOM 9220 O O . PHE C 1 120 ? 118.936 106.720 145.978 1.00 14.45 120 PHE C O 1
ATOM 9228 N N . LEU C 1 121 ? 120.175 107.131 144.137 1.00 15.05 121 LEU C N 1
ATOM 9229 C CA . LEU C 1 121 ? 121.399 106.538 144.655 1.00 15.05 121 LEU C CA 1
ATOM 9230 C C . LEU C 1 121 ? 122.318 107.626 145.190 1.00 15.05 121 LEU C C 1
ATOM 9231 O O . LEU C 1 121 ? 122.342 108.746 144.671 1.00 15.05 121 LEU C O 1
ATOM 9236 N N . GLY C 1 122 ? 123.078 107.289 146.230 1.00 16.05 122 GLY C N 1
ATOM 9237 C CA . GLY C 1 122 ? 124.052 108.211 146.768 1.00 16.05 122 GLY C CA 1
ATOM 9238 C C . GLY C 1 122 ? 125.327 108.249 145.947 1.00 16.05 122 GLY C C 1
ATOM 9239 O O . GLY C 1 122 ? 125.491 107.536 144.957 1.00 16.05 122 GLY C O 1
ATOM 9240 N N . GLY C 1 123 ? 126.248 109.110 146.377 1.00 14.79 123 GLY C N 1
ATOM 9241 C CA . GLY C 1 123 ? 127.516 109.241 145.694 1.00 14.79 123 GLY C CA 1
ATOM 9242 C C . GLY C 1 123 ? 128.505 108.156 146.077 1.00 14.79 123 GLY C C 1
ATOM 9243 O O . GLY C 1 123 ? 128.255 107.315 146.939 1.00 14.79 123 GLY C O 1
ATOM 9244 N N . GLY C 1 124 ? 129.653 108.187 145.413 1.00 16.72 124 GLY C N 1
ATOM 9245 C CA . GLY C 1 124 ? 130.716 107.244 145.680 1.00 16.72 124 GLY C CA 1
ATOM 9246 C C . GLY C 1 124 ? 130.631 106.009 144.797 1.00 16.72 124 GLY C C 1
ATOM 9247 O O . GLY C 1 124 ? 129.637 105.757 144.111 1.00 16.72 124 GLY C O 1
ATOM 9248 N N . SER C 1 125 ? 131.706 105.224 144.820 1.00 17.70 125 SER C N 1
ATOM 9249 C CA . SER C 1 125 ? 131.788 104.007 144.023 1.00 17.70 125 SER C CA 1
ATOM 9250 C C . SER C 1 125 ? 131.171 102.846 144.794 1.00 17.70 125 SER C C 1
ATOM 9251 O O . SER C 1 125 ? 131.564 102.570 145.932 1.00 17.70 125 SER C O 1
ATOM 9254 N N . TYR C 1 126 ? 130.208 102.170 144.176 1.00 17.97 126 TYR C N 1
ATOM 9255 C CA . TYR C 1 126 ? 129.531 101.029 144.774 1.00 17.97 126 TYR C CA 1
ATOM 9256 C C . TYR C 1 126 ? 130.149 99.725 144.283 1.00 17.97 126 TYR C C 1
ATOM 9257 O O . TYR C 1 126 ? 130.900 99.690 143.306 1.00 17.97 126 TYR C O 1
ATOM 9266 N N . LYS C 1 127 ? 129.819 98.640 144.983 1.00 22.03 127 LYS C N 1
ATOM 9267 C CA . LYS C 1 127 ? 130.242 97.299 144.603 1.00 22.03 127 LYS C CA 1
ATOM 9268 C C . LYS C 1 127 ? 129.052 96.360 144.724 1.00 22.03 127 LYS C C 1
ATOM 9269 O O . LYS C 1 127 ? 128.380 96.337 145.760 1.00 22.03 127 LYS C O 1
ATOM 9275 N N . VAL C 1 128 ? 128.794 95.589 143.669 1.00 23.06 128 VAL C N 1
ATOM 9276 C CA . VAL C 1 128 ? 127.661 94.672 143.618 1.00 23.06 128 VAL C CA 1
ATOM 9277 C C . VAL C 1 128 ? 128.154 93.306 143.154 1.00 23.06 128 VAL C C 1
ATOM 9278 O O . VAL C 1 128 ? 129.042 93.216 142.298 1.00 23.06 128 VAL C O 1
ATOM 9282 N N . THR C 1 129 ? 127.611 92.249 143.755 1.00 27.54 129 THR C N 1
ATOM 9283 C CA . THR C 1 129 ? 127.919 90.882 143.368 1.00 27.54 129 THR C CA 1
ATOM 9284 C C . THR C 1 129 ? 126.708 90.002 143.644 1.00 27.54 129 THR C C 1
ATOM 9285 O O . THR C 1 129 ? 125.837 90.354 144.444 1.00 27.54 129 THR C O 1
ATOM 9289 N N . GLY C 1 130 ? 126.656 88.869 142.972 1.00 30.89 130 GLY C N 1
ATOM 9290 C CA . GLY C 1 130 ? 125.564 87.931 143.144 1.00 30.89 130 GLY C CA 1
ATOM 9291 C C . GLY C 1 130 ? 125.359 87.117 141.876 1.00 30.89 130 GLY C C 1
ATOM 9292 O O . GLY C 1 130 ? 126.294 86.905 141.107 1.00 30.89 130 GLY C O 1
ATOM 9293 N N . SER C 1 131 ? 124.114 86.671 141.684 1.00 30.66 131 SER C N 1
ATOM 9294 C CA . SER C 1 131 ? 123.770 85.873 140.515 1.00 30.66 131 SER C CA 1
ATOM 9295 C C . SER C 1 131 ? 122.453 86.301 139.876 1.00 30.66 131 SER C C 1
ATOM 9296 O O . SER C 1 131 ? 121.998 85.636 138.935 1.00 30.66 131 SER C O 1
ATOM 9299 N N . SER C 1 132 ? 121.831 87.377 140.347 1.00 28.56 132 SER C N 1
ATOM 9300 C CA . SER C 1 132 ? 120.564 87.851 139.814 1.00 28.56 132 SER C CA 1
ATOM 9301 C C . SER C 1 132 ? 120.688 89.309 139.393 1.00 28.56 132 SER C C 1
ATOM 9302 O O . SER C 1 132 ? 121.410 90.094 140.014 1.00 28.56 132 SER C O 1
ATOM 9305 N N . GLY C 1 133 ? 119.972 89.663 138.326 1.00 22.35 133 GLY C N 1
ATOM 9306 C CA . GLY C 1 133 ? 119.967 91.014 137.817 1.00 22.35 133 GLY C CA 1
ATOM 9307 C C . GLY C 1 133 ? 118.863 91.856 138.430 1.00 22.35 133 GLY C C 1
ATOM 9308 O O . GLY C 1 133 ? 118.097 91.396 139.273 1.00 22.35 133 GLY C O 1
ATOM 9309 N N . ILE C 1 134 ? 118.793 93.109 137.993 1.00 17.03 134 ILE C N 1
ATOM 9310 C CA . ILE C 1 134 ? 117.803 94.052 138.500 1.00 17.03 134 ILE C CA 1
ATOM 9311 C C . ILE C 1 134 ? 116.722 94.254 137.446 1.00 17.03 134 ILE C C 1
ATOM 9312 O O . ILE C 1 134 ? 117.013 94.622 136.300 1.00 17.03 134 ILE C O 1
ATOM 9317 N N . ASP C 1 135 ? 115.471 94.018 137.842 1.00 13.62 135 ASP C N 1
ATOM 9318 C CA . ASP C 1 135 ? 114.308 94.153 136.970 1.00 13.62 135 ASP C CA 1
ATOM 9319 C C . ASP C 1 135 ? 113.768 95.569 137.135 1.00 13.62 135 ASP C C 1
ATOM 9320 O O . ASP C 1 135 ? 113.024 95.852 138.077 1.00 13.62 135 ASP C O 1
ATOM 9325 N N . ILE C 1 136 ? 114.143 96.459 136.222 1.00 12.66 136 ILE C N 1
ATOM 9326 C CA . ILE C 1 136 ? 113.713 97.852 136.259 1.00 12.66 136 ILE C CA 1
ATOM 9327 C C . ILE C 1 136 ? 112.367 97.953 135.556 1.00 12.66 136 ILE C C 1
ATOM 9328 O O . ILE C 1 136 ? 112.244 97.595 134.378 1.00 12.66 136 ILE C O 1
ATOM 9333 N N . ASP C 1 137 ? 111.356 98.436 136.277 1.00 12.83 137 ASP C N 1
ATOM 9334 C CA . ASP C 1 137 ? 110.044 98.670 135.696 1.00 12.83 137 ASP C CA 1
ATOM 9335 C C . ASP C 1 137 ? 109.875 100.162 135.466 1.00 12.83 137 ASP C C 1
ATOM 9336 O O . ASP C 1 137 ? 109.774 100.919 136.443 1.00 12.83 137 ASP C O 1
ATOM 9341 N N . PRO C 1 138 ? 109.851 100.636 134.217 1.00 10.97 138 PRO C N 1
ATOM 9342 C CA . PRO C 1 138 ? 109.729 102.085 133.986 1.00 10.97 138 PRO C CA 1
ATOM 9343 C C . PRO C 1 138 ? 108.450 102.685 134.543 1.00 10.97 138 PRO C C 1
ATOM 9344 O O . PRO C 1 138 ? 108.456 103.845 134.972 1.00 10.97 138 PRO C O 1
ATOM 9348 N N . SER C 1 139 ? 107.350 101.928 134.554 1.00 11.06 139 SER C N 1
ATOM 9349 C CA . SER C 1 139 ? 106.080 102.463 135.026 1.00 11.06 139 SER C CA 1
ATOM 9350 C C . SER C 1 139 ? 105.989 102.506 136.545 1.00 11.06 139 SER C C 1
ATOM 9351 O O . SER C 1 139 ? 105.010 103.041 137.076 1.00 11.06 139 SER C O 1
ATOM 9354 N N . LEU C 1 140 ? 106.975 101.957 137.257 1.00 12.62 140 LEU C N 1
ATOM 9355 C CA . LEU C 1 140 ? 106.933 101.900 138.715 1.00 12.62 140 LEU C CA 1
ATOM 9356 C C . LEU C 1 140 ? 107.989 102.790 139.365 1.00 12.62 140 LEU C C 1
ATOM 9357 O O . LEU C 1 140 ? 107.652 103.679 140.152 1.00 12.62 140 LEU C O 1
ATOM 9362 N N . ALA C 1 141 ? 109.260 102.580 139.043 1.00 11.35 141 ALA C N 1
ATOM 9363 C CA . ALA C 1 141 ? 110.337 103.327 139.683 1.00 11.35 141 ALA C CA 1
ATOM 9364 C C . ALA C 1 141 ? 111.542 103.344 138.750 1.00 11.35 141 ALA C C 1
ATOM 9365 O O . ALA C 1 141 ? 111.442 102.992 137.569 1.00 11.35 141 ALA C O 1
ATOM 9367 N N . GLY C 1 142 ? 112.688 103.761 139.282 1.00 11.91 142 GLY C N 1
ATOM 9368 C CA . GLY C 1 142 ? 113.905 103.839 138.499 1.00 11.91 142 GLY C CA 1
ATOM 9369 C C . GLY C 1 142 ? 115.119 103.848 139.402 1.00 11.91 142 GLY C C 1
ATOM 9370 O O . GLY C 1 142 ? 115.012 103.824 140.629 1.00 11.91 142 GLY C O 1
ATOM 9371 N N . ILE C 1 143 ? 116.291 103.884 138.768 1.00 11.08 143 ILE C N 1
ATOM 9372 C CA . ILE C 1 143 ? 117.562 103.878 139.485 1.00 11.08 143 ILE C CA 1
ATOM 9373 C C . ILE C 1 143 ? 118.285 105.189 139.192 1.00 11.08 143 ILE C C 1
ATOM 9374 O O . ILE C 1 143 ? 119.518 105.230 139.109 1.00 11.08 143 ILE C O 1
ATOM 9379 N N . SER C 1 144 ? 117.520 106.264 139.010 1.00 12.09 144 SER C N 1
ATOM 9380 C CA . SER C 1 144 ? 118.104 107.566 138.716 1.00 12.09 144 SER C CA 1
ATOM 9381 C C . SER C 1 144 ? 119.018 108.013 139.850 1.00 12.09 144 SER C C 1
ATOM 9382 O O . SER C 1 144 ? 118.614 108.025 141.017 1.00 12.09 144 SER C O 1
ATOM 9385 N N . ALA C 1 145 ? 120.250 108.380 139.505 1.00 12.31 145 ALA C N 1
ATOM 9386 C CA . ALA C 1 145 ? 121.252 108.822 140.470 1.00 12.31 145 ALA C CA 1
ATOM 9387 C C . ALA C 1 145 ? 121.817 110.158 140.004 1.00 12.31 145 ALA C C 1
ATOM 9388 O O . ALA C 1 145 ? 122.441 110.236 138.940 1.00 12.31 145 ALA C O 1
ATOM 9390 N N . LEU C 1 146 ? 121.597 111.205 140.798 1.00 12.60 146 LEU C N 1
ATOM 9391 C CA . LEU C 1 146 ? 122.046 112.537 140.408 1.00 12.60 146 LEU C CA 1
ATOM 9392 C C . LEU C 1 146 ? 123.553 112.707 140.571 1.00 12.60 146 LEU C C 1
ATOM 9393 O O . LEU C 1 146 ? 124.211 113.284 139.696 1.00 12.60 146 LEU C O 1
ATOM 9398 N N . SER C 1 147 ? 124.118 112.220 141.671 1.00 11.79 147 SER C N 1
ATOM 9399 C CA . SER C 1 147 ? 125.499 112.536 142.036 1.00 11.79 147 SER C CA 1
ATOM 9400 C C . SER C 1 147 ? 126.469 111.459 141.548 1.00 11.79 147 SER C C 1
ATOM 9401 O O . SER C 1 147 ? 127.252 110.900 142.317 1.00 11.79 147 SER C O 1
ATOM 9404 N N . ARG C 1 148 ? 126.411 111.189 140.244 1.00 10.74 148 ARG C N 1
ATOM 9405 C CA . ARG C 1 148 ? 127.418 110.405 139.525 1.00 10.74 148 ARG C CA 1
ATOM 9406 C C . ARG C 1 148 ? 127.731 109.086 140.239 1.00 10.74 148 ARG C C 1
ATOM 9407 O O . ARG C 1 148 ? 128.854 108.827 140.671 1.00 10.74 148 ARG C O 1
ATOM 9415 N N . ALA C 1 149 ? 126.702 108.253 140.352 1.00 11.42 149 ALA C N 1
ATOM 9416 C CA . ALA C 1 149 ? 126.859 106.973 141.024 1.00 11.42 149 ALA C CA 1
ATOM 9417 C C . ALA C 1 149 ? 127.661 106.003 140.165 1.00 11.42 149 ALA C C 1
ATOM 9418 O O . ALA C 1 149 ? 127.499 105.934 138.942 1.00 11.42 149 ALA C O 1
ATOM 9420 N N . ARG C 1 150 ? 128.538 105.247 140.823 1.00 13.34 150 ARG C N 1
ATOM 9421 C CA . ARG C 1 150 ? 129.363 104.249 140.156 1.00 13.34 150 ARG C CA 1
ATOM 9422 C C . ARG C 1 150 ? 129.213 102.919 140.876 1.00 13.34 150 ARG C C 1
ATOM 9423 O O . ARG C 1 150 ? 129.336 102.858 142.102 1.00 13.34 150 ARG C O 1
ATOM 9431 N N . VAL C 1 151 ? 128.952 101.859 140.113 1.00 13.84 151 VAL C N 1
ATOM 9432 C CA . VAL C 1 151 ? 128.844 100.507 140.645 1.00 13.84 151 VAL C CA 1
ATOM 9433 C C . VAL C 1 151 ? 129.881 99.633 139.957 1.00 13.84 151 VAL C C 1
ATOM 9434 O O . VAL C 1 151 ? 130.295 99.899 138.824 1.00 13.84 151 VAL C O 1
ATOM 9438 N N . ASP C 1 152 ? 130.307 98.583 140.655 1.00 20.61 152 ASP C N 1
ATOM 9439 C CA . ASP C 1 152 ? 131.325 97.665 140.163 1.00 20.61 152 ASP C CA 1
ATOM 9440 C C . ASP C 1 152 ? 130.714 96.280 139.998 1.00 20.61 152 ASP C C 1
ATOM 9441 O O . ASP C 1 152 ? 130.077 95.764 140.923 1.00 20.61 152 ASP C O 1
ATOM 9446 N N . THR C 1 153 ? 130.913 95.680 138.822 1.00 21.08 153 THR C N 1
ATOM 9447 C CA . THR C 1 153 ? 130.337 94.377 138.500 1.00 21.08 153 THR C CA 1
ATOM 9448 C C . THR C 1 153 ? 131.396 93.361 138.083 1.00 21.08 153 THR C C 1
ATOM 9449 O O . THR C 1 153 ? 131.075 92.392 137.385 1.00 21.08 153 THR C O 1
ATOM 9453 N N . THR C 1 154 ? 132.652 93.560 138.487 1.00 23.19 154 THR C N 1
ATOM 9454 C CA . THR C 1 154 ? 133.700 92.606 138.135 1.00 23.19 154 THR C CA 1
ATOM 9455 C C . THR C 1 154 ? 133.456 91.252 138.791 1.00 23.19 154 THR C C 1
ATOM 9456 O O . THR C 1 154 ? 133.511 90.208 138.130 1.00 23.19 154 THR C O 1
ATOM 9460 N N . GLU C 1 155 ? 133.182 91.249 140.098 1.00 27.51 155 GLU C N 1
ATOM 9461 C CA . GLU C 1 155 ? 132.905 90.000 140.796 1.00 27.51 155 GLU C CA 1
ATOM 9462 C C . GLU C 1 155 ? 131.511 89.465 140.498 1.00 27.51 155 GLU C C 1
ATOM 9463 O O . GLU C 1 155 ? 131.276 88.262 140.656 1.00 27.51 155 GLU C O 1
ATOM 9469 N N . PHE C 1 156 ? 130.587 90.324 140.075 1.00 25.21 156 PHE C N 1
ATOM 9470 C CA . PHE C 1 156 ? 129.225 89.889 139.797 1.00 25.21 156 PHE C CA 1
ATOM 9471 C C . PHE C 1 156 ? 129.193 88.990 138.567 1.00 25.21 156 PHE C C 1
ATOM 9472 O O . PHE C 1 156 ? 129.852 89.270 137.561 1.00 25.21 156 PHE C O 1
ATOM 9480 N N . THR C 1 157 ? 128.424 87.908 138.651 1.00 27.35 157 THR C N 1
ATOM 9481 C CA . THR C 1 157 ? 128.224 86.993 137.535 1.00 27.35 157 THR C CA 1
ATOM 9482 C C . THR C 1 157 ? 126.732 86.856 137.271 1.00 27.35 157 THR C C 1
ATOM 9483 O O . THR C 1 157 ? 125.933 86.800 138.212 1.00 27.35 157 THR C O 1
ATOM 9487 N N . GLY C 1 158 ? 126.359 86.832 135.999 1.00 24.29 158 GLY C N 1
ATOM 9488 C CA . GLY C 1 158 ? 124.963 86.701 135.636 1.00 24.29 158 GLY C CA 1
ATOM 9489 C C . GLY C 1 158 ? 124.758 87.034 134.178 1.00 24.29 158 GLY C C 1
ATOM 9490 O O . GLY C 1 158 ? 125.653 87.538 133.493 1.00 24.29 158 GLY C O 1
ATOM 9491 N N . ASP C 1 159 ? 123.544 86.738 133.708 1.00 22.44 159 ASP C N 1
ATOM 9492 C CA . ASP C 1 159 ? 123.211 86.994 132.311 1.00 22.44 159 ASP C CA 1
ATOM 9493 C C . ASP C 1 159 ? 123.077 88.487 132.038 1.00 22.44 159 ASP C C 1
ATOM 9494 O O . ASP C 1 159 ? 123.626 89.000 131.055 1.00 22.44 159 ASP C O 1
ATOM 9499 N N . TYR C 1 160 ? 122.351 89.204 132.895 1.00 18.65 160 TYR C N 1
ATOM 9500 C CA . TYR C 1 160 ? 122.096 90.621 132.680 1.00 18.65 160 TYR C CA 1
ATOM 9501 C C . TYR C 1 160 ? 122.038 91.327 134.026 1.00 18.65 160 TYR C C 1
ATOM 9502 O O . TYR C 1 160 ? 121.326 90.880 134.929 1.00 18.65 160 TYR C O 1
ATOM 9511 N N . LEU C 1 161 ? 122.787 92.424 134.155 1.00 15.38 161 LEU C N 1
ATOM 9512 C CA . LEU C 1 161 ? 122.713 93.224 135.374 1.00 15.38 161 LEU C CA 1
ATOM 9513 C C . LEU C 1 161 ? 121.417 94.023 135.432 1.00 15.38 161 LEU C C 1
ATOM 9514 O O . LEU C 1 161 ? 120.766 94.089 136.482 1.00 15.38 161 LEU C O 1
ATOM 9519 N N . PHE C 1 162 ? 121.027 94.632 134.315 1.00 13.81 162 PHE C N 1
ATOM 9520 C CA . PHE C 1 162 ? 119.835 95.468 134.235 1.00 13.81 162 PHE C CA 1
ATOM 9521 C C . PHE C 1 162 ? 118.950 94.949 133.113 1.00 13.81 162 PHE C C 1
ATOM 9522 O O . PHE C 1 162 ? 119.411 94.801 131.976 1.00 13.81 162 PHE C O 1
ATOM 9530 N N . THR C 1 163 ? 117.687 94.668 133.428 1.00 13.90 163 THR C N 1
ATOM 9531 C CA . THR C 1 163 ? 116.700 94.339 132.409 1.00 13.90 163 THR C CA 1
ATOM 9532 C C . THR C 1 163 ? 115.481 95.230 132.598 1.00 13.90 163 THR C C 1
ATOM 9533 O O . THR C 1 163 ? 114.920 95.298 133.696 1.00 13.90 163 THR C O 1
ATOM 9537 N N . ILE C 1 164 ? 115.084 95.921 131.533 1.00 13.71 164 ILE C N 1
ATOM 9538 C CA . ILE C 1 164 ? 114.036 96.933 131.590 1.00 13.71 164 ILE C CA 1
ATOM 9539 C C . ILE C 1 164 ? 112.805 96.390 130.879 1.00 13.71 164 ILE C C 1
ATOM 9540 O O . ILE C 1 164 ? 112.850 96.099 129.678 1.00 13.71 164 ILE C O 1
ATOM 9545 N N . THR C 1 165 ? 111.709 96.253 131.622 1.00 16.20 165 THR C N 1
ATOM 9546 C CA . THR C 1 165 ? 110.447 95.789 131.063 1.00 16.20 165 THR C CA 1
ATOM 9547 C C . THR C 1 165 ? 109.316 96.263 131.964 1.00 16.20 165 THR C C 1
ATOM 9548 O O . THR C 1 165 ? 109.533 96.625 133.123 1.00 16.20 165 THR C O 1
ATOM 9552 N N . SER C 1 166 ? 108.105 96.259 131.414 1.00 17.15 166 SER C N 1
ATOM 9553 C CA . SER C 1 166 ? 106.909 96.670 132.137 1.00 17.15 166 SER C CA 1
ATOM 9554 C C . SER C 1 166 ? 105.927 95.510 132.188 1.00 17.15 166 SER C C 1
ATOM 9555 O O . SER C 1 166 ? 105.644 94.885 131.161 1.00 17.15 166 SER C O 1
ATOM 9558 N N . SER C 1 167 ? 105.408 95.226 133.385 1.00 17.87 167 SER C N 1
ATOM 9559 C CA . SER C 1 167 ? 104.440 94.148 133.543 1.00 17.87 167 SER C CA 1
ATOM 9560 C C . SER C 1 167 ? 103.058 94.534 133.032 1.00 17.87 167 SER C C 1
ATOM 9561 O O . SER C 1 167 ? 102.306 93.665 132.575 1.00 17.87 167 SER C O 1
ATOM 9564 N N . TYR C 1 168 ? 102.708 95.817 133.105 1.00 15.33 168 TYR C N 1
ATOM 9565 C CA . TYR C 1 168 ? 101.388 96.263 132.680 1.00 15.33 168 TYR C CA 1
ATOM 9566 C C . TYR C 1 168 ? 101.216 96.077 131.177 1.00 15.33 168 TYR C C 1
ATOM 9567 O O . TYR C 1 168 ? 102.133 96.325 130.388 1.00 15.33 168 TYR C O 1
ATOM 9576 N N . SER C 1 169 ? 100.022 95.634 130.778 1.00 17.57 169 SER C N 1
ATOM 9577 C CA . SER C 1 169 ? 99.787 95.333 129.366 1.00 17.57 169 SER C CA 1
ATOM 9578 C C . SER C 1 169 ? 99.448 96.593 128.572 1.00 17.57 169 SER C C 1
ATOM 9579 O O . SER C 1 169 ? 100.224 97.027 127.715 1.00 17.57 169 SER C O 1
ATOM 9582 N N . TYR C 1 170 ? 98.284 97.191 128.837 1.00 16.24 170 TYR C N 1
ATOM 9583 C CA . TYR C 1 170 ? 97.924 98.430 128.156 1.00 16.24 170 TYR C CA 1
ATOM 9584 C C . TYR C 1 170 ? 97.230 99.467 129.030 1.00 16.24 170 TYR C C 1
ATOM 9585 O O . TYR C 1 170 ? 97.197 100.636 128.637 1.00 16.24 170 TYR C O 1
ATOM 9594 N N . THR C 1 171 ? 96.693 99.106 130.193 1.00 15.50 171 THR C N 1
ATOM 9595 C CA . THR C 1 171 ? 95.819 100.046 130.887 1.00 15.50 171 THR C CA 1
ATOM 9596 C C . THR C 1 171 ? 96.601 101.183 131.545 1.00 15.50 171 THR C C 1
ATOM 9597 O O . THR C 1 171 ? 96.374 102.349 131.197 1.00 15.50 171 THR C O 1
ATOM 9601 N N . PRO C 1 172 ? 97.528 100.917 132.492 1.00 13.30 172 PRO C N 1
ATOM 9602 C CA . PRO C 1 172 ? 98.163 102.040 133.192 1.00 13.30 172 PRO C CA 1
ATOM 9603 C C . PRO C 1 172 ? 99.518 102.444 132.626 1.00 13.30 172 PRO C C 1
ATOM 9604 O O . PRO C 1 172 ? 100.065 103.479 133.018 1.00 13.30 172 PRO C O 1
ATOM 9608 N N . ALA C 1 173 ? 100.073 101.645 131.713 1.00 12.31 173 ALA C N 1
ATOM 9609 C CA . ALA C 1 173 ? 101.421 101.920 131.219 1.00 12.31 173 ALA C CA 1
ATOM 9610 C C . ALA C 1 173 ? 101.510 103.205 130.401 1.00 12.31 173 ALA C C 1
ATOM 9611 O O . ALA C 1 173 ? 102.352 104.058 130.733 1.00 12.31 173 ALA C O 1
ATOM 9613 N N . PRO C 1 174 ? 100.709 103.419 129.349 1.00 12.26 174 PRO C N 1
ATOM 9614 C CA . PRO C 1 174 ? 100.830 104.683 128.603 1.00 12.26 174 PRO C CA 1
ATOM 9615 C C . PRO C 1 174 ? 100.446 105.896 129.426 1.00 12.26 174 PRO C C 1
ATOM 9616 O O . PRO C 1 174 ? 100.902 107.009 129.134 1.00 12.26 174 PRO C O 1
ATOM 9620 N N . TYR C 1 175 ? 99.613 105.707 130.451 1.00 11.84 175 TYR C N 1
ATOM 9621 C CA . TYR C 1 175 ? 99.148 106.828 131.260 1.00 11.84 175 TYR C CA 1
ATOM 9622 C C . TYR C 1 175 ? 100.300 107.468 132.025 1.00 11.84 175 TYR C C 1
ATOM 9623 O O . TYR C 1 175 ? 100.448 108.695 132.039 1.00 11.84 175 TYR C O 1
ATOM 9632 N N . TYR C 1 176 ? 101.125 106.645 132.672 1.00 11.64 176 TYR C N 1
ATOM 9633 C CA . TYR C 1 176 ? 102.241 107.098 133.505 1.00 11.64 176 TYR C CA 1
ATOM 9634 C C . TYR C 1 176 ? 103.466 106.216 133.249 1.00 11.64 176 TYR C C 1
ATOM 9635 O O . TYR C 1 176 ? 103.701 105.212 133.920 1.00 11.64 176 TYR C O 1
ATOM 9644 N N . ASN C 1 177 ? 104.255 106.599 132.245 1.00 8.46 177 ASN C N 1
ATOM 9645 C CA . ASN C 1 177 ? 105.493 105.895 131.929 1.00 8.46 177 ASN C CA 1
ATOM 9646 C C . ASN C 1 177 ? 106.654 106.872 131.792 1.00 8.46 177 ASN C C 1
ATOM 9647 O O . ASN C 1 177 ? 107.790 106.554 132.156 1.00 8.46 177 ASN C O 1
ATOM 9652 N N . ASN C 1 178 ? 106.371 108.064 131.273 1.00 7.09 178 ASN C N 1
ATOM 9653 C CA . ASN C 1 178 ? 107.394 109.050 130.953 1.00 7.09 178 ASN C CA 1
ATOM 9654 C C . ASN C 1 178 ? 107.527 110.132 132.015 1.00 7.09 178 ASN C C 1
ATOM 9655 O O . ASN C 1 178 ? 108.198 111.140 131.775 1.00 7.09 178 ASN C O 1
ATOM 9660 N N . LEU C 1 179 ? 106.901 109.948 133.180 1.00 8.56 179 LEU C N 1
ATOM 9661 C CA . LEU C 1 179 ? 106.927 110.982 134.209 1.00 8.56 179 LEU C CA 1
ATOM 9662 C C . LEU C 1 179 ? 108.332 111.215 134.750 1.00 8.56 179 LEU C C 1
ATOM 9663 O O . LEU C 1 179 ? 108.632 112.307 135.246 1.00 8.56 179 LEU C O 1
ATOM 9668 N N . SER C 1 180 ? 109.205 110.212 134.668 1.00 8.91 180 SER C N 1
ATOM 9669 C CA . SER C 1 180 ? 110.572 110.349 135.148 1.00 8.91 180 SER C CA 1
ATOM 9670 C C . SER C 1 180 ? 111.455 109.339 134.428 1.00 8.91 180 SER C C 1
ATOM 9671 O O . SER C 1 180 ? 110.971 108.405 133.783 1.00 8.91 180 SER C O 1
ATOM 9674 N N . VAL C 1 181 ? 112.768 109.542 134.544 1.00 7.92 181 VAL C N 1
ATOM 9675 C CA . VAL C 1 181 ? 113.722 108.678 133.860 1.00 7.92 181 VAL C CA 1
ATOM 9676 C C . VAL C 1 181 ? 113.806 107.328 134.566 1.00 7.92 181 VAL C C 1
ATOM 9677 O O . VAL C 1 181 ? 113.492 107.198 135.757 1.00 7.92 181 VAL C O 1
ATOM 9681 N N . ALA C 1 182 ? 114.230 106.309 133.817 1.00 7.52 182 ALA C N 1
ATOM 9682 C CA . ALA C 1 182 ? 114.322 104.962 134.372 1.00 7.52 182 ALA C CA 1
ATOM 9683 C C . ALA C 1 182 ? 115.695 104.690 134.975 1.00 7.52 182 ALA C C 1
ATOM 9684 O O . ALA C 1 182 ? 115.811 103.922 135.937 1.00 7.52 182 ALA C O 1
ATOM 9686 N N . LEU C 1 183 ? 116.744 105.297 134.424 1.00 7.92 183 LEU C N 1
ATOM 9687 C CA . LEU C 1 183 ? 118.099 105.072 134.910 1.00 7.92 183 LEU C CA 1
ATOM 9688 C C . LEU C 1 183 ? 118.939 106.290 134.560 1.00 7.92 183 LEU C C 1
ATOM 9689 O O . LEU C 1 183 ? 119.057 106.646 133.384 1.00 7.92 183 LEU C O 1
ATOM 9694 N N . GLU C 1 184 ? 119.517 106.923 135.579 1.00 10.29 184 GLU C N 1
ATOM 9695 C CA . GLU C 1 184 ? 120.306 108.133 135.398 1.00 10.29 184 GLU C CA 1
ATOM 9696 C C . GLU C 1 184 ? 121.534 108.088 136.294 1.00 10.29 184 GLU C C 1
ATOM 9697 O O . GLU C 1 184 ? 121.452 107.671 137.452 1.00 10.29 184 GLU C O 1
ATOM 9703 N N . GLY C 1 185 ? 122.668 108.521 135.751 1.00 10.43 185 GLY C N 1
ATOM 9704 C CA . GLY C 1 185 ? 123.884 108.670 136.535 1.00 10.43 185 GLY C CA 1
ATOM 9705 C C . GLY C 1 185 ? 124.489 107.390 137.070 1.00 10.43 185 GLY C C 1
ATOM 9706 O O . GLY C 1 185 ? 124.888 107.344 138.240 1.00 10.43 185 GLY C O 1
ATOM 9707 N N . LEU C 1 186 ? 124.568 106.348 136.247 1.00 9.72 186 LEU C N 1
ATOM 9708 C CA . LEU C 1 186 ? 125.172 105.082 136.640 1.00 9.72 186 LEU C CA 1
ATOM 9709 C C . LEU C 1 186 ? 126.358 104.771 135.740 1.00 9.72 186 LEU C C 1
ATOM 9710 O O . LEU C 1 186 ? 126.207 104.680 134.517 1.00 9.72 186 LEU C O 1
ATOM 9715 N N . TYR C 1 187 ? 127.527 104.594 136.349 1.00 10.97 187 TYR C N 1
ATOM 9716 C CA . TYR C 1 187 ? 128.721 104.120 135.659 1.00 10.97 187 TYR C CA 1
ATOM 9717 C C . TYR C 1 187 ? 128.999 102.704 136.134 1.00 10.97 187 TYR C C 1
ATOM 9718 O O . TYR C 1 187 ? 129.287 102.492 137.317 1.00 10.97 187 TYR C O 1
ATOM 9727 N N . VAL C 1 188 ? 128.938 101.740 135.219 1.00 12.17 188 VAL C N 1
ATOM 9728 C CA . VAL C 1 188 ? 129.147 100.338 135.564 1.00 12.17 188 VAL C CA 1
ATOM 9729 C C . VAL C 1 188 ? 130.543 99.927 135.111 1.00 12.17 188 VAL C C 1
ATOM 9730 O O . VAL C 1 188 ? 130.996 100.322 134.029 1.00 12.17 188 VAL C O 1
ATOM 9734 N N . PHE C 1 189 ? 131.244 99.188 135.967 1.00 17.09 189 PHE C N 1
ATOM 9735 C CA . PHE C 1 189 ? 132.508 98.573 135.589 1.00 17.09 189 PHE C CA 1
ATOM 9736 C C . PHE C 1 189 ? 132.222 97.198 134.985 1.00 17.09 189 PHE C C 1
ATOM 9737 O O . PHE C 1 189 ? 131.075 96.846 134.694 1.00 17.09 189 PHE C O 1
ATOM 9745 N N . GLY C 1 190 ? 133.268 96.400 134.790 1.00 19.03 190 GLY C N 1
ATOM 9746 C CA . GLY C 1 190 ? 133.089 95.065 134.252 1.00 19.03 190 GLY C CA 1
ATOM 9747 C C . GLY C 1 190 ? 134.366 94.432 133.739 1.00 19.03 190 GLY C C 1
ATOM 9748 O O . GLY C 1 190 ? 135.395 95.101 133.614 1.00 19.03 190 GLY C O 1
ATOM 9749 N N . ASN C 1 191 ? 134.310 93.138 133.447 1.00 22.34 191 ASN C N 1
ATOM 9750 C CA . ASN C 1 191 ? 135.435 92.394 132.902 1.00 22.34 191 ASN C CA 1
ATOM 9751 C C . ASN C 1 191 ? 135.007 91.650 131.643 1.00 22.34 191 ASN C C 1
ATOM 9752 O O . ASN C 1 191 ? 133.827 91.359 131.430 1.00 22.34 191 ASN C O 1
ATOM 9757 N N . LYS C 1 192 ? 135.991 91.340 130.801 1.00 20.90 192 LYS C N 1
ATOM 9758 C CA . LYS C 1 192 ? 135.749 90.706 129.505 1.00 20.90 192 LYS C CA 1
ATOM 9759 C C . LYS C 1 192 ? 135.673 89.197 129.713 1.00 20.90 192 LYS C C 1
ATOM 9760 O O . LYS C 1 192 ? 136.678 88.488 129.653 1.00 20.90 192 LYS C O 1
ATOM 9766 N N . THR C 1 193 ? 134.460 88.703 129.960 1.00 24.49 193 THR C N 1
ATOM 9767 C CA . THR C 1 193 ? 134.200 87.275 130.074 1.00 24.49 193 THR C CA 1
ATOM 9768 C C . THR C 1 193 ? 132.959 86.924 129.268 1.00 24.49 193 THR C C 1
ATOM 9769 O O . THR C 1 193 ? 132.072 87.758 129.066 1.00 24.49 193 THR C O 1
ATOM 9773 N N . GLU C 1 194 ? 132.908 85.677 128.807 1.00 29.04 194 GLU C N 1
ATOM 9774 C CA . GLU C 1 194 ? 131.768 85.202 128.035 1.00 29.04 194 GLU C CA 1
ATOM 9775 C C . GLU C 1 194 ? 130.527 85.072 128.913 1.00 29.04 194 GLU C C 1
ATOM 9776 O O . GLU C 1 194 ? 130.602 84.695 130.085 1.00 29.04 194 GLU C O 1
ATOM 9782 N N . GLY C 1 195 ? 129.374 85.394 128.327 1.00 26.66 195 GLY C N 1
ATOM 9783 C CA . GLY C 1 195 ? 128.096 85.189 128.971 1.00 26.66 195 GLY C CA 1
ATOM 9784 C C . GLY C 1 195 ? 127.641 86.295 129.897 1.00 26.66 195 GLY C C 1
ATOM 9785 O O . GLY C 1 195 ? 126.520 86.220 130.418 1.00 26.66 195 GLY C O 1
ATOM 9786 N N . ARG C 1 196 ? 128.462 87.317 130.122 1.00 22.86 196 ARG C N 1
ATOM 9787 C CA . ARG C 1 196 ? 128.120 88.421 131.009 1.00 22.86 196 ARG C CA 1
ATOM 9788 C C . ARG C 1 196 ? 127.978 89.692 130.183 1.00 22.86 196 ARG C C 1
ATOM 9789 O O . ARG C 1 196 ? 128.914 90.086 129.478 1.00 22.86 196 ARG C O 1
ATOM 9797 N N . SER C 1 197 ? 126.815 90.331 130.278 1.00 17.79 197 SER C N 1
ATOM 9798 C CA . SER C 1 197 ? 126.503 91.509 129.478 1.00 17.79 197 SER C CA 1
ATOM 9799 C C . SER C 1 197 ? 125.936 92.581 130.402 1.00 17.79 197 SER C C 1
ATOM 9800 O O . SER C 1 197 ? 125.966 92.452 131.630 1.00 17.79 197 SER C O 1
ATOM 9803 N N . GLY C 1 198 ? 125.414 93.651 129.806 1.00 14.54 198 GLY C N 1
ATOM 9804 C CA . GLY C 1 198 ? 124.944 94.784 130.576 1.00 14.54 198 GLY C CA 1
ATOM 9805 C C . GLY C 1 198 ? 123.442 94.971 130.607 1.00 14.54 198 GLY C C 1
ATOM 9806 O O . GLY C 1 198 ? 122.731 94.240 131.303 1.00 14.54 198 GLY C O 1
ATOM 9807 N N . LEU C 1 199 ? 122.947 95.951 129.856 1.00 12.05 199 LEU C N 1
ATOM 9808 C CA . LEU C 1 199 ? 121.552 96.370 129.929 1.00 12.05 199 LEU C CA 1
ATOM 9809 C C . LEU C 1 199 ? 120.769 95.767 128.768 1.00 12.05 199 LEU C C 1
ATOM 9810 O O . LEU C 1 199 ? 121.171 95.897 127.604 1.00 12.05 199 LEU C O 1
ATOM 9815 N N . LEU C 1 200 ? 119.655 95.117 129.093 1.00 13.77 200 LEU C N 1
ATOM 9816 C CA . LEU C 1 200 ? 118.717 94.587 128.114 1.00 13.77 200 LEU C CA 1
ATOM 9817 C C . LEU C 1 200 ? 117.414 95.368 128.202 1.00 13.77 200 LEU C C 1
ATOM 9818 O O . LEU C 1 200 ? 116.928 95.651 129.303 1.00 13.77 200 LEU C O 1
ATOM 9823 N N . THR C 1 201 ? 116.865 95.730 127.047 1.00 13.91 201 THR C N 1
ATOM 9824 C CA . THR C 1 201 ? 115.581 96.416 126.974 1.00 13.91 201 THR C CA 1
ATOM 9825 C C . THR C 1 201 ? 114.503 95.428 126.552 1.00 13.91 201 THR C C 1
ATOM 9826 O O . THR C 1 201 ? 114.630 94.772 125.514 1.00 13.91 201 THR C O 1
ATOM 9830 N N . GLY C 1 202 ? 113.443 95.331 127.350 1.00 17.07 202 GLY C N 1
ATOM 9831 C CA . GLY C 1 202 ? 112.359 94.417 127.051 1.00 17.07 202 GLY C CA 1
ATOM 9832 C C . GLY C 1 202 ? 112.436 93.126 127.838 1.00 17.07 202 GLY C C 1
ATOM 9833 O O . GLY C 1 202 ? 112.849 93.125 129.002 1.00 17.07 202 GLY C O 1
ATOM 9834 N N . ARG C 1 203 ? 112.046 92.020 127.214 1.00 23.54 203 ARG C N 1
ATOM 9835 C CA . ARG C 1 203 ? 112.057 90.710 127.848 1.00 23.54 203 ARG C CA 1
ATOM 9836 C C . ARG C 1 203 ? 112.927 89.753 127.044 1.00 23.54 203 ARG C C 1
ATOM 9837 O O . ARG C 1 203 ? 112.899 89.760 125.810 1.00 23.54 203 ARG C O 1
ATOM 9845 N N . ARG C 1 204 ? 113.700 88.930 127.754 1.00 25.72 204 ARG C N 1
ATOM 9846 C CA . ARG C 1 204 ? 114.595 87.988 127.091 1.00 25.72 204 ARG C CA 1
ATOM 9847 C C . ARG C 1 204 ? 113.842 86.814 126.477 1.00 25.72 204 ARG C C 1
ATOM 9848 O O . ARG C 1 204 ? 114.363 86.160 125.566 1.00 25.72 204 ARG C O 1
ATOM 9856 N N . THR C 1 205 ? 112.633 86.533 126.953 1.00 29.75 205 THR C N 1
ATOM 9857 C CA . THR C 1 205 ? 111.838 85.415 126.472 1.00 29.75 205 THR C CA 1
ATOM 9858 C C . THR C 1 205 ? 110.570 85.925 125.800 1.00 29.75 205 THR C C 1
ATOM 9859 O O . THR C 1 205 ? 110.015 86.960 126.184 1.00 29.75 205 THR C O 1
ATOM 9863 N N . THR C 1 206 ? 110.123 85.191 124.779 1.00 29.56 206 THR C N 1
ATOM 9864 C CA . THR C 1 206 ? 108.957 85.615 124.010 1.00 29.56 206 THR C CA 1
ATOM 9865 C C . THR C 1 206 ? 107.646 85.368 124.749 1.00 29.56 206 THR C C 1
ATOM 9866 O O . THR C 1 206 ? 106.693 86.136 124.575 1.00 29.56 206 THR C O 1
ATOM 9870 N N . ASP C 1 207 ? 107.572 84.321 125.567 1.00 34.53 207 ASP C N 1
ATOM 9871 C CA . ASP C 1 207 ? 106.334 84.013 126.265 1.00 34.53 207 ASP C CA 1
ATOM 9872 C C . ASP C 1 207 ? 106.108 84.988 127.417 1.00 34.53 207 ASP C C 1
ATOM 9873 O O . ASP C 1 207 ? 107.044 85.571 127.972 1.00 34.53 207 ASP C O 1
ATOM 9878 N N . GLY C 1 208 ? 104.842 85.159 127.772 1.00 35.70 208 GLY C N 1
ATOM 9879 C CA . GLY C 1 208 ? 104.431 86.063 128.826 1.00 35.70 208 GLY C CA 1
ATOM 9880 C C . GLY C 1 208 ? 103.449 87.097 128.316 1.00 35.70 208 GLY C C 1
ATOM 9881 O O . GLY C 1 208 ? 102.783 86.918 127.291 1.00 35.70 208 GLY C O 1
ATOM 9882 N N . VAL C 1 209 ? 103.360 88.199 129.053 1.00 30.12 209 VAL C N 1
ATOM 9883 C CA . VAL C 1 209 ? 102.461 89.289 128.693 1.00 30.12 209 VAL C CA 1
ATOM 9884 C C . VAL C 1 209 ? 103.192 90.256 127.771 1.00 30.12 209 VAL C C 1
ATOM 9885 O O . VAL C 1 209 ? 104.386 90.529 127.954 1.00 30.12 209 VAL C O 1
ATOM 9889 N N . LYS C 1 210 ? 102.487 90.754 126.758 1.00 26.65 210 LYS C N 1
ATOM 9890 C CA . LYS C 1 210 ? 103.075 91.706 125.825 1.00 26.65 210 LYS C CA 1
ATOM 9891 C C . LYS C 1 210 ? 103.308 93.038 126.529 1.00 26.65 210 LYS C C 1
ATOM 9892 O O . LYS C 1 210 ? 102.359 93.779 126.806 1.00 26.65 210 LYS C O 1
ATOM 9898 N N . SER C 1 211 ? 104.571 93.338 126.819 1.00 21.76 211 SER C N 1
ATOM 9899 C CA . SER C 1 211 ? 104.920 94.527 127.580 1.00 21.76 211 SER C CA 1
ATOM 9900 C C . SER C 1 211 ? 104.699 95.793 126.760 1.00 21.76 211 SER C C 1
ATOM 9901 O O . SER C 1 211 ? 104.774 95.785 125.528 1.00 21.76 211 SER C O 1
ATOM 9904 N N . TYR C 1 212 ? 104.422 96.887 127.464 1.00 15.45 212 TYR C N 1
ATOM 9905 C CA . TYR C 1 212 ? 104.265 98.213 126.871 1.00 15.45 212 TYR C CA 1
ATOM 9906 C C . TYR C 1 212 ? 105.188 99.156 127.637 1.00 15.45 212 TYR C C 1
ATOM 9907 O O . TYR C 1 212 ? 104.789 99.757 128.638 1.00 15.45 212 TYR C O 1
ATOM 9916 N N . ASN C 1 213 ? 106.426 99.279 127.168 1.00 13.35 213 ASN C N 1
ATOM 9917 C CA . ASN C 1 213 ? 107.423 100.162 127.771 1.00 13.35 213 ASN C CA 1
ATOM 9918 C C . ASN C 1 213 ? 107.768 101.240 126.749 1.00 13.35 213 ASN C C 1
ATOM 9919 O O . ASN C 1 213 ? 108.728 101.117 125.986 1.00 13.35 213 ASN C O 1
ATOM 9924 N N . GLY C 1 214 ? 106.974 102.307 126.742 1.00 8.21 214 GLY C N 1
ATOM 9925 C CA . GLY C 1 214 ? 107.187 103.400 125.818 1.00 8.21 214 GLY C CA 1
ATOM 9926 C C . GLY C 1 214 ? 107.646 104.665 126.510 1.00 8.21 214 GLY C C 1
ATOM 9927 O O . GLY C 1 214 ? 107.353 104.874 127.691 1.00 8.21 214 GLY C O 1
ATOM 9928 N N . GLN C 1 215 ? 108.373 105.512 125.781 1.00 6.08 215 GLN C N 1
ATOM 9929 C CA . GLN C 1 215 ? 108.907 106.772 126.292 1.00 6.08 215 GLN C CA 1
ATOM 9930 C C . GLN C 1 215 ? 109.822 106.567 127.495 1.00 6.08 215 GLN C C 1
ATOM 9931 O O . GLN C 1 215 ? 109.926 107.446 128.357 1.00 6.08 215 GLN C O 1
ATOM 9937 N N . THR C 1 216 ? 110.490 105.418 127.570 1.00 6.09 216 THR C N 1
ATOM 9938 C CA . THR C 1 216 ? 111.387 105.123 128.680 1.00 6.09 216 THR C CA 1
ATOM 9939 C C . THR C 1 216 ? 112.728 105.806 128.444 1.00 6.09 216 THR C C 1
ATOM 9940 O O . THR C 1 216 ? 113.353 105.616 127.393 1.00 6.09 216 THR C O 1
ATOM 9944 N N . GLU C 1 217 ? 113.172 106.590 129.425 1.00 5.87 217 GLU C N 1
ATOM 9945 C CA . GLU C 1 217 ? 114.406 107.355 129.313 1.00 5.87 217 GLU C CA 1
ATOM 9946 C C . GLU C 1 217 ? 115.573 106.600 129.932 1.00 5.87 217 GLU C C 1
ATOM 9947 O O . GLU C 1 217 ? 115.428 105.939 130.965 1.00 5.87 217 GLU C O 1
ATOM 9953 N N . ILE C 1 218 ? 116.734 106.706 129.289 1.00 4.32 218 ILE C N 1
ATOM 9954 C CA . ILE C 1 218 ? 118.005 106.240 129.834 1.00 4.32 218 ILE C CA 1
ATOM 9955 C C . ILE C 1 218 ? 119.024 107.326 129.518 1.00 4.32 218 ILE C C 1
ATOM 9956 O O . ILE C 1 218 ? 119.407 107.502 128.355 1.00 4.32 218 ILE C O 1
ATOM 9961 N N . ARG C 1 219 ? 119.447 108.069 130.538 1.00 6.04 219 ARG C N 1
ATOM 9962 C CA . ARG C 1 219 ? 120.254 109.262 130.344 1.00 6.04 219 ARG C CA 1
ATOM 9963 C C . ARG C 1 219 ? 121.456 109.251 131.277 1.00 6.04 219 ARG C C 1
ATOM 9964 O O . ARG C 1 219 ? 121.376 108.777 132.414 1.00 6.04 219 ARG C O 1
ATOM 9972 N N . ASN C 1 220 ? 122.572 109.777 130.773 1.00 7.32 220 ASN C N 1
ATOM 9973 C CA . ASN C 1 220 ? 123.780 110.016 131.565 1.00 7.32 220 ASN C CA 1
ATOM 9974 C C . ASN C 1 220 ? 124.257 108.748 132.270 1.00 7.32 220 ASN C C 1
ATOM 9975 O O . ASN C 1 220 ? 124.507 108.733 133.477 1.00 7.32 220 ASN C O 1
ATOM 9980 N N . CYS C 1 221 ? 124.392 107.671 131.502 1.00 7.46 221 CYS C N 1
ATOM 9981 C CA . CYS C 1 221 ? 124.863 106.400 132.031 1.00 7.46 221 CYS C CA 1
ATOM 9982 C C . CYS C 1 221 ? 125.953 105.841 131.126 1.00 7.46 221 CYS C C 1
ATOM 9983 O O . CYS C 1 221 ? 125.993 106.116 129.924 1.00 7.46 221 CYS C O 1
ATOM 9986 N N . THR C 1 222 ? 126.845 105.053 131.724 1.00 8.61 222 THR C N 1
ATOM 9987 C CA . THR C 1 222 ? 128.013 104.535 131.022 1.00 8.61 222 THR C CA 1
ATOM 9988 C C . THR C 1 222 ? 128.196 103.051 131.303 1.00 8.61 222 THR C C 1
ATOM 9989 O O . THR C 1 222 ? 128.185 102.618 132.464 1.00 8.61 222 THR C O 1
ATOM 9993 N N . PHE C 1 223 ? 128.372 102.287 130.225 1.00 8.43 223 PHE C N 1
ATOM 9994 C CA . PHE C 1 223 ? 128.613 100.852 130.260 1.00 8.43 223 PHE C CA 1
ATOM 9995 C C . PHE C 1 223 ? 129.924 100.559 129.542 1.00 8.43 223 PHE C C 1
ATOM 9996 O O . PHE C 1 223 ? 130.234 101.190 128.527 1.00 8.43 223 PHE C O 1
ATOM 10004 N N . ASP C 1 224 ? 130.693 99.603 130.061 1.00 13.68 224 ASP C N 1
ATOM 10005 C CA . ASP C 1 224 ? 131.934 99.223 129.399 1.00 13.68 224 ASP C CA 1
ATOM 10006 C C . ASP C 1 224 ? 132.352 97.827 129.836 1.00 13.68 224 ASP C C 1
ATOM 10007 O O . ASP C 1 224 ? 131.878 97.302 130.848 1.00 13.68 224 ASP C O 1
ATOM 10012 N N . LYS C 1 225 ? 133.251 97.238 129.045 1.00 16.19 225 LYS C N 1
ATOM 10013 C CA . LYS C 1 225 ? 133.885 95.954 129.356 1.00 16.19 225 LYS C CA 1
ATOM 10014 C C . LYS C 1 225 ? 132.852 94.847 129.557 1.00 16.19 225 LYS C C 1
ATOM 10015 O O . LYS C 1 225 ? 132.919 94.064 130.507 1.00 16.19 225 LYS C O 1
ATOM 10021 N N . PHE C 1 226 ? 131.896 94.776 128.636 1.00 14.83 226 PHE C N 1
ATOM 10022 C CA . PHE C 1 226 ? 130.851 93.763 128.637 1.00 14.83 226 PHE C CA 1
ATOM 10023 C C . PHE C 1 226 ? 130.862 93.007 127.314 1.00 14.83 226 PHE C C 1
ATOM 10024 O O . PHE C 1 226 ? 131.353 93.497 126.293 1.00 14.83 226 PHE C O 1
ATOM 10032 N N . ASP C 1 227 ? 130.311 91.792 127.342 1.00 16.52 227 ASP C N 1
ATOM 10033 C CA . ASP C 1 227 ? 130.154 91.026 126.110 1.00 16.52 227 ASP C CA 1
ATOM 10034 C C . ASP C 1 227 ? 129.120 91.675 125.199 1.00 16.52 227 ASP C C 1
ATOM 10035 O O . ASP C 1 227 ? 129.317 91.768 123.982 1.00 16.52 227 ASP C O 1
ATOM 10040 N N . TYR C 1 228 ? 128.009 92.132 125.775 1.00 11.10 228 TYR C N 1
ATOM 10041 C CA . TYR C 1 228 ? 126.987 92.884 125.054 1.00 11.10 228 TYR C CA 1
ATOM 10042 C C . TYR C 1 228 ? 126.643 94.111 125.887 1.00 11.10 228 TYR C C 1
ATOM 10043 O O . TYR C 1 228 ? 125.950 94.000 126.903 1.00 11.10 228 TYR C O 1
ATOM 10052 N N . ASN C 1 229 ? 127.138 95.277 125.462 1.00 9.49 229 ASN C N 1
ATOM 10053 C CA . ASN C 1 229 ? 126.937 96.497 126.238 1.00 9.49 229 ASN C CA 1
ATOM 10054 C C . ASN C 1 229 ? 125.455 96.838 126.357 1.00 9.49 229 ASN C C 1
ATOM 10055 O O . ASN C 1 229 ? 124.941 97.051 127.461 1.00 9.49 229 ASN C O 1
ATOM 10060 N N . ILE C 1 230 ? 124.754 96.895 125.228 1.00 9.35 230 ILE C N 1
ATOM 10061 C CA . ILE C 1 230 ? 123.322 97.171 125.195 1.00 9.35 230 ILE C CA 1
ATOM 10062 C C . ILE C 1 230 ? 122.677 96.160 124.258 1.00 9.35 230 ILE C C 1
ATOM 10063 O O . ILE C 1 230 ? 123.116 96.006 123.111 1.00 9.35 230 ILE C O 1
ATOM 10068 N N . ARG C 1 231 ? 121.649 95.468 124.743 1.00 11.10 231 ARG C N 1
ATOM 10069 C CA . ARG C 1 231 ? 120.927 94.494 123.940 1.00 11.10 231 ARG C CA 1
ATOM 10070 C C . ARG C 1 231 ? 119.440 94.814 123.958 1.00 11.10 231 ARG C C 1
ATOM 10071 O O . ARG C 1 231 ? 118.887 95.195 124.996 1.00 11.10 231 ARG C O 1
ATOM 10079 N N . MET C 1 232 ? 118.799 94.675 122.801 1.00 12.51 232 MET C N 1
ATOM 10080 C CA . MET C 1 232 ? 117.373 94.936 122.671 1.00 12.51 232 MET C CA 1
ATOM 10081 C C . MET C 1 232 ? 116.612 93.618 122.685 1.00 12.51 232 MET C C 1
ATOM 10082 O O . MET C 1 232 ? 116.949 92.688 121.946 1.00 12.51 232 MET C O 1
ATOM 10087 N N . GLY C 1 233 ? 115.587 93.540 123.527 1.00 17.89 233 GLY C N 1
ATOM 10088 C CA . GLY C 1 233 ? 114.809 92.322 123.639 1.00 17.89 233 GLY C CA 1
ATOM 10089 C C . GLY C 1 233 ? 113.409 92.453 123.077 1.00 17.89 233 GLY C C 1
ATOM 10090 O O . GLY C 1 233 ? 113.089 93.441 122.410 1.00 17.89 233 GLY C O 1
ATOM 10091 N N . HIS C 1 234 ? 112.567 91.458 123.341 1.00 22.06 234 HIS C N 1
ATOM 10092 C CA . HIS C 1 234 ? 111.205 91.472 122.828 1.00 22.06 234 HIS C CA 1
ATOM 10093 C C . HIS C 1 234 ? 110.385 92.564 123.503 1.00 22.06 234 HIS C C 1
ATOM 10094 O O . HIS C 1 234 ? 110.556 92.849 124.692 1.00 22.06 234 HIS C O 1
ATOM 10101 N N . ASN C 1 235 ? 109.492 93.179 122.726 1.00 22.57 235 ASN C N 1
ATOM 10102 C CA . ASN C 1 235 ? 108.574 94.209 123.215 1.00 22.57 235 ASN C CA 1
ATOM 10103 C C . ASN C 1 235 ? 109.330 95.405 123.793 1.00 22.57 235 ASN C C 1
ATOM 10104 O O . ASN C 1 235 ? 109.080 95.848 124.915 1.00 22.57 235 ASN C O 1
ATOM 10109 N N . SER C 1 236 ? 110.276 95.924 123.010 1.00 16.66 236 SER C N 1
ATOM 10110 C CA . SER C 1 236 ? 110.986 97.167 123.316 1.00 16.66 236 SER C CA 1
ATOM 10111 C C . SER C 1 236 ? 110.943 98.002 122.040 1.00 16.66 236 SER C C 1
ATOM 10112 O O . SER C 1 236 ? 111.862 97.941 121.218 1.00 16.66 236 SER C O 1
ATOM 10115 N N . TRP C 1 237 ? 109.876 98.782 121.875 1.00 14.46 237 TRP C N 1
ATOM 10116 C CA . TRP C 1 237 ? 109.600 99.432 120.600 1.00 14.46 237 TRP C CA 1
ATOM 10117 C C . TRP C 1 237 ? 110.058 100.884 120.542 1.00 14.46 237 TRP C C 1
ATOM 10118 O O . TRP C 1 237 ? 110.382 101.373 119.458 1.00 14.46 237 TRP C O 1
ATOM 10129 N N . ARG C 1 238 ? 110.086 101.596 121.668 1.00 8.71 238 ARG C N 1
ATOM 10130 C CA . ARG C 1 238 ? 110.630 102.948 121.700 1.00 8.71 238 ARG C CA 1
ATOM 10131 C C . ARG C 1 238 ? 111.373 103.169 123.011 1.00 8.71 238 ARG C C 1
ATOM 10132 O O . ARG C 1 238 ? 110.874 102.812 124.084 1.00 8.71 238 ARG C O 1
ATOM 10140 N N . ILE C 1 239 ? 112.583 103.720 122.912 1.00 5.21 239 ILE C N 1
ATOM 10141 C CA . ILE C 1 239 ? 113.436 104.028 124.057 1.00 5.21 239 ILE C CA 1
ATOM 10142 C C . ILE C 1 239 ? 114.207 105.299 123.728 1.00 5.21 239 ILE C C 1
ATOM 10143 O O . ILE C 1 239 ? 114.641 105.489 122.587 1.00 5.21 239 ILE C O 1
ATOM 10148 N N . VAL C 1 240 ? 114.379 106.174 124.718 1.00 3.96 240 VAL C N 1
ATOM 10149 C CA . VAL C 1 240 ? 115.098 107.429 124.532 1.00 3.96 240 VAL C CA 1
ATOM 10150 C C . VAL C 1 240 ? 116.431 107.323 125.259 1.00 3.96 240 VAL C C 1
ATOM 10151 O O . VAL C 1 240 ? 116.487 107.407 126.492 1.00 3.96 240 VAL C O 1
ATOM 10155 N N . PHE C 1 241 ? 117.507 107.155 124.493 1.00 3.43 241 PHE C N 1
ATOM 10156 C CA . PHE C 1 241 ? 118.869 107.140 125.023 1.00 3.43 241 PHE C CA 1
ATOM 10157 C C . PHE C 1 241 ? 119.425 108.553 124.896 1.00 3.43 241 PHE C C 1
ATOM 10158 O O . PHE C 1 241 ? 119.711 109.023 123.792 1.00 3.43 241 PHE C O 1
ATOM 10166 N N . TYR C 1 242 ? 119.578 109.232 126.029 1.00 4.05 242 TYR C N 1
ATOM 10167 C CA . TYR C 1 242 ? 120.063 110.610 126.055 1.00 4.05 242 TYR C CA 1
ATOM 10168 C C . TYR C 1 242 ? 121.514 110.598 126.522 1.00 4.05 242 TYR C C 1
ATOM 10169 O O . TYR C 1 242 ? 121.792 110.463 127.716 1.00 4.05 242 TYR C O 1
ATOM 10178 N N . LYS C 1 243 ? 122.437 110.747 125.571 1.00 5.32 243 LYS C N 1
ATOM 10179 C CA . LYS C 1 243 ? 123.871 110.845 125.848 1.00 5.32 243 LYS C CA 1
ATOM 10180 C C . LYS C 1 243 ? 124.372 109.634 126.640 1.00 5.32 243 LYS C C 1
ATOM 10181 O O . LYS C 1 243 ? 124.783 109.731 127.799 1.00 5.32 243 LYS C O 1
ATOM 10187 N N . VAL C 1 244 ? 124.316 108.478 125.987 1.00 5.56 244 VAL C N 1
ATOM 10188 C CA . VAL C 1 244 ? 124.882 107.241 126.508 1.00 5.56 244 VAL C CA 1
ATOM 10189 C C . VAL C 1 244 ? 126.037 106.832 125.606 1.00 5.56 244 VAL C C 1
ATOM 10190 O O . VAL C 1 244 ? 125.970 106.991 124.382 1.00 5.56 244 VAL C O 1
ATOM 10194 N N . ASN C 1 245 ? 127.119 106.352 126.212 1.00 6.82 245 ASN C N 1
ATOM 10195 C CA . ASN C 1 245 ? 128.265 105.860 125.462 1.00 6.82 245 ASN C CA 1
ATOM 10196 C C . ASN C 1 245 ? 128.727 104.531 126.035 1.00 6.82 245 ASN C C 1
ATOM 10197 O O . ASN C 1 245 ? 128.847 104.372 127.254 1.00 6.82 245 ASN C O 1
ATOM 10202 N N . SER C 1 246 ? 128.979 103.575 125.145 1.00 8.05 246 SER C N 1
ATOM 10203 C CA . SER C 1 246 ? 129.476 102.258 125.511 1.00 8.05 246 SER C CA 1
ATOM 10204 C C . SER C 1 246 ? 130.755 101.983 124.736 1.00 8.05 246 SER C C 1
ATOM 10205 O O . SER C 1 246 ? 130.849 102.300 123.547 1.00 8.05 246 SER C O 1
ATOM 10208 N N . LEU C 1 247 ? 131.737 101.391 125.413 1.00 11.86 247 LEU C N 1
ATOM 10209 C CA . LEU C 1 247 ? 133.052 101.205 124.821 1.00 11.86 247 LEU C CA 1
ATOM 10210 C C . LEU C 1 247 ? 133.677 99.923 125.350 1.00 11.86 247 LEU C C 1
ATOM 10211 O O . LEU C 1 247 ? 133.275 99.392 126.388 1.00 11.86 247 LEU C O 1
ATOM 10216 N N . ASN C 1 248 ? 134.671 99.434 124.606 1.00 14.87 248 ASN C N 1
ATOM 10217 C CA . ASN C 1 248 ? 135.485 98.284 124.994 1.00 14.87 248 ASN C CA 1
ATOM 10218 C C . ASN C 1 248 ? 134.626 97.035 125.211 1.00 14.87 248 ASN C C 1
ATOM 10219 O O . ASN C 1 248 ? 134.586 96.450 126.294 1.00 14.87 248 ASN C O 1
ATOM 10224 N N . ALA C 1 249 ? 133.936 96.631 124.148 1.00 14.97 249 ALA C N 1
ATOM 10225 C CA . ALA C 1 249 ? 133.187 95.384 124.185 1.00 14.97 249 ALA C CA 1
ATOM 10226 C C . ALA C 1 249 ? 134.128 94.199 124.003 1.00 14.97 249 ALA C C 1
ATOM 10227 O O . ALA C 1 249 ? 135.283 94.349 123.596 1.00 14.97 249 ALA C O 1
ATOM 10229 N N . LEU C 1 250 ? 133.621 93.003 124.311 1.00 18.19 250 LEU C N 1
ATOM 10230 C CA . LEU C 1 250 ? 134.459 91.811 124.236 1.00 18.19 250 LEU C CA 1
ATOM 10231 C C . LEU C 1 250 ? 134.636 91.351 122.795 1.00 18.19 250 LEU C C 1
ATOM 10232 O O . LEU C 1 250 ? 135.753 91.352 122.264 1.00 18.19 250 LEU C O 1
ATOM 10237 N N . ASN C 1 251 ? 133.547 90.957 122.149 1.00 15.26 251 ASN C N 1
ATOM 10238 C CA . ASN C 1 251 ? 133.575 90.419 120.799 1.00 15.26 251 ASN C CA 1
ATOM 10239 C C . ASN C 1 251 ? 132.981 91.428 119.823 1.00 15.26 251 ASN C C 1
ATOM 10240 O O . ASN C 1 251 ? 132.546 92.520 120.202 1.00 15.26 251 ASN C O 1
ATOM 10245 N N . ALA C 1 252 ? 132.970 91.049 118.549 1.00 12.06 252 ALA C N 1
ATOM 10246 C CA . ALA C 1 252 ? 132.353 91.884 117.532 1.00 12.06 252 ALA C CA 1
ATOM 10247 C C . ALA C 1 252 ? 130.843 91.936 117.737 1.00 12.06 252 ALA C C 1
ATOM 10248 O O . ALA C 1 252 ? 130.234 91.012 118.284 1.00 12.06 252 ALA C O 1
ATOM 10250 N N . ASN C 1 253 ? 130.243 93.044 117.301 1.00 10.08 253 ASN C N 1
ATOM 10251 C CA . ASN C 1 253 ? 128.806 93.285 117.378 1.00 10.08 253 ASN C CA 1
ATOM 10252 C C . ASN C 1 253 ? 128.291 93.295 118.814 1.00 10.08 253 ASN C C 1
ATOM 10253 O O . ASN C 1 253 ? 127.129 92.955 119.058 1.00 10.08 253 ASN C O 1
ATOM 10258 N N . GLY C 1 254 ? 129.132 93.680 119.771 1.00 9.12 254 GLY C N 1
ATOM 10259 C CA . GLY C 1 254 ? 128.761 93.641 121.172 1.00 9.12 254 GLY C CA 1
ATOM 10260 C C . GLY C 1 254 ? 128.384 94.980 121.777 1.00 9.12 254 GLY C C 1
ATOM 10261 O O . GLY C 1 254 ? 128.059 95.054 122.965 1.00 9.12 254 GLY C O 1
ATOM 10262 N N . ILE C 1 255 ? 128.427 96.046 120.980 1.00 7.73 255 ILE C N 1
ATOM 10263 C CA . ILE C 1 255 ? 128.151 97.375 121.518 1.00 7.73 255 ILE C CA 1
ATOM 10264 C C . ILE C 1 255 ? 126.651 97.641 121.578 1.00 7.73 255 ILE C C 1
ATOM 10265 O O . ILE C 1 255 ? 126.138 98.141 122.586 1.00 7.73 255 ILE C O 1
ATOM 10270 N N . LEU C 1 256 ? 125.925 97.310 120.514 1.00 8.10 256 LEU C N 1
ATOM 10271 C CA . LEU C 1 256 ? 124.478 97.512 120.470 1.00 8.10 256 LEU C CA 1
ATOM 10272 C C . LEU C 1 256 ? 123.894 96.400 119.613 1.00 8.10 256 LEU C C 1
ATOM 10273 O O . LEU C 1 256 ? 124.035 96.423 118.387 1.00 8.10 256 LEU C O 1
ATOM 10278 N N . TYR C 1 257 ? 123.245 95.429 120.252 1.00 10.58 257 TYR C N 1
ATOM 10279 C CA . TYR C 1 257 ? 122.812 94.216 119.575 1.00 10.58 257 TYR C CA 1
ATOM 10280 C C . TYR C 1 257 ? 121.293 94.124 119.533 1.00 10.58 257 TYR C C 1
ATOM 10281 O O . TYR C 1 257 ? 120.604 94.502 120.490 1.00 10.58 257 TYR C O 1
ATOM 10290 N N . VAL C 1 258 ? 120.784 93.635 118.401 1.00 10.59 258 VAL C N 1
ATOM 10291 C CA . VAL C 1 258 ? 119.372 93.332 118.228 1.00 10.59 258 VAL C CA 1
ATOM 10292 C C . VAL C 1 258 ? 119.267 91.955 117.583 1.00 10.59 258 VAL C C 1
ATOM 10293 O O . VAL C 1 258 ? 119.758 91.754 116.469 1.00 10.59 258 VAL C O 1
ATOM 10297 N N . PRO C 1 259 ? 118.676 90.964 118.247 1.00 13.45 259 PRO C N 1
ATOM 10298 C CA . PRO C 1 259 ? 118.500 89.656 117.610 1.00 13.45 259 PRO C CA 1
ATOM 10299 C C . PRO C 1 259 ? 117.466 89.712 116.497 1.00 13.45 259 PRO C C 1
ATOM 10300 O O . PRO C 1 259 ? 116.590 90.580 116.459 1.00 13.45 259 PRO C O 1
ATOM 10304 N N . SER C 1 260 ? 117.584 88.759 115.571 1.00 15.74 260 SER C N 1
ATOM 10305 C CA . SER C 1 260 ? 116.675 88.697 114.433 1.00 15.74 260 SER C CA 1
ATOM 10306 C C . SER C 1 260 ? 115.324 88.092 114.788 1.00 15.74 260 SER C C 1
ATOM 10307 O O . SER C 1 260 ? 114.401 88.148 113.968 1.00 15.74 260 SER C O 1
ATOM 10310 N N . GLY C 1 261 ? 115.184 87.518 115.980 1.00 18.70 261 GLY C N 1
ATOM 10311 C CA . GLY C 1 261 ? 113.943 86.878 116.373 1.00 18.70 261 GLY C CA 1
ATOM 10312 C C . GLY C 1 261 ? 112.990 87.785 117.125 1.00 18.70 261 GLY C C 1
ATOM 10313 O O . GLY C 1 261 ? 112.036 87.309 117.746 1.00 18.70 261 GLY C O 1
ATOM 10314 N N . LEU C 1 262 ? 113.238 89.091 117.082 1.00 19.18 262 LEU C N 1
ATOM 10315 C CA . LEU C 1 262 ? 112.375 90.041 117.770 1.00 19.18 262 LEU C CA 1
ATOM 10316 C C . LEU C 1 262 ? 110.992 90.092 117.129 1.00 19.18 262 LEU C C 1
ATOM 10317 O O . LEU C 1 262 ? 110.830 89.893 115.922 1.00 19.18 262 LEU C O 1
ATOM 10322 N N . ASP C 1 263 ? 109.989 90.366 117.959 1.00 21.89 263 ASP C N 1
ATOM 10323 C CA . ASP C 1 263 ? 108.609 90.496 117.519 1.00 21.89 263 ASP C CA 1
ATOM 10324 C C . ASP C 1 263 ? 108.066 91.851 117.951 1.00 21.89 263 ASP C C 1
ATOM 10325 O O . ASP C 1 263 ? 108.506 92.414 118.956 1.00 21.89 263 ASP C O 1
ATOM 10330 N N . ASP C 1 264 ? 107.150 92.385 117.134 1.00 22.19 264 ASP C N 1
ATOM 10331 C CA . ASP C 1 264 ? 106.390 93.619 117.354 1.00 22.19 264 ASP C CA 1
ATOM 10332 C C . ASP C 1 264 ? 107.181 94.696 118.093 1.00 22.19 264 ASP C C 1
ATOM 10333 O O . ASP C 1 264 ? 106.674 95.326 119.027 1.00 22.19 264 ASP C O 1
ATOM 10338 N N . SER C 1 265 ? 108.415 94.935 117.654 1.00 18.40 265 SER C N 1
ATOM 10339 C CA . SER C 1 265 ? 109.303 95.888 118.300 1.00 18.40 265 SER C CA 1
ATOM 10340 C C . SER C 1 265 ? 110.001 96.729 117.243 1.00 18.40 265 SER C C 1
ATOM 10341 O O . SER C 1 265 ? 110.116 96.334 116.080 1.00 18.40 265 SER C O 1
ATOM 10344 N N . GLY C 1 266 ? 110.469 97.902 117.662 1.00 13.89 266 GLY C N 1
ATOM 10345 C CA . GLY C 1 266 ? 111.237 98.760 116.782 1.00 13.89 266 GLY C CA 1
ATOM 10346 C C . GLY C 1 266 ? 110.463 99.893 116.143 1.00 13.89 266 GLY C C 1
ATOM 10347 O O . GLY C 1 266 ? 110.557 100.107 114.930 1.00 13.89 266 GLY C O 1
ATOM 10348 N N . GLU C 1 267 ? 109.694 100.628 116.941 1.00 13.25 267 GLU C N 1
ATOM 10349 C CA . GLU C 1 267 ? 108.929 101.773 116.455 1.00 13.25 267 GLU C CA 1
ATOM 10350 C C . GLU C 1 267 ? 109.655 103.052 116.861 1.00 13.25 267 GLU C C 1
ATOM 10351 O O . GLU C 1 267 ? 109.523 103.524 117.993 1.00 13.25 267 GLU C O 1
ATOM 10357 N N . ILE C 1 268 ? 110.447 103.590 115.930 1.00 8.82 268 ILE C N 1
ATOM 10358 C CA . ILE C 1 268 ? 111.103 104.897 116.013 1.00 8.82 268 ILE C CA 1
ATOM 10359 C C . ILE C 1 268 ? 111.923 105.055 117.297 1.00 8.82 268 ILE C C 1
ATOM 10360 O O . ILE C 1 268 ? 111.732 105.995 118.078 1.00 8.82 268 ILE C O 1
ATOM 10365 N N . LEU C 1 269 ? 112.890 104.158 117.494 1.00 7.24 269 LEU C N 1
ATOM 10366 C CA . LEU C 1 269 ? 113.873 104.349 118.553 1.00 7.24 269 LEU C CA 1
ATOM 10367 C C . LEU C 1 269 ? 114.690 105.604 118.273 1.00 7.24 269 LEU C C 1
ATOM 10368 O O . LEU C 1 269 ? 114.870 105.998 117.118 1.00 7.24 269 LEU C O 1
ATOM 10373 N N . THR C 1 270 ? 115.190 106.237 119.331 1.00 4.02 270 THR C N 1
ATOM 10374 C CA . THR C 1 270 ? 115.929 107.481 119.185 1.00 4.02 270 THR C CA 1
ATOM 10375 C C . THR C 1 270 ? 117.215 107.448 119.998 1.00 4.02 270 THR C C 1
ATOM 10376 O O . THR C 1 270 ? 117.325 106.743 121.005 1.00 4.02 270 THR C O 1
ATOM 10380 N N . PHE C 1 271 ? 118.200 108.207 119.520 1.00 3.49 271 PHE C N 1
ATOM 10381 C CA . PHE C 1 271 ? 119.441 108.460 120.236 1.00 3.49 271 PHE C CA 1
ATOM 10382 C C . PHE C 1 271 ? 119.729 109.952 120.175 1.00 3.49 271 PHE C C 1
ATOM 10383 O O . PHE C 1 271 ? 119.704 110.547 119.091 1.00 3.49 271 PHE C O 1
ATOM 10391 N N . TYR C 1 272 ? 119.990 110.551 121.335 1.00 3.30 272 TYR C N 1
ATOM 10392 C CA . TYR C 1 272 ? 120.218 111.987 121.460 1.00 3.30 272 TYR C CA 1
ATOM 10393 C C . TYR C 1 272 ? 121.647 112.206 121.936 1.00 3.30 272 TYR C C 1
ATOM 10394 O O . TYR C 1 272 ? 121.953 111.990 123.114 1.00 3.30 272 TYR C O 1
ATOM 10403 N N . HIS C 1 273 ? 122.513 112.642 121.019 1.00 4.59 273 HIS C N 1
ATOM 10404 C CA . HIS C 1 273 ? 123.929 112.877 121.308 1.00 4.59 273 HIS C CA 1
ATOM 10405 C C . HIS C 1 273 ? 124.578 111.638 121.921 1.00 4.59 273 HIS C C 1
ATOM 10406 O O . HIS C 1 273 ? 125.351 111.717 122.878 1.00 4.59 273 HIS C O 1
ATOM 10413 N N . CYS C 1 274 ? 124.253 110.478 121.355 1.00 5.80 274 CYS C N 1
ATOM 10414 C CA . CYS C 1 274 ? 124.817 109.210 121.791 1.00 5.80 274 CYS C CA 1
ATOM 10415 C C . CYS C 1 274 ? 126.276 109.104 121.343 1.00 5.80 274 CYS C C 1
ATOM 10416 O O . CYS C 1 274 ? 126.831 110.007 120.711 1.00 5.80 274 CYS C O 1
ATOM 10419 N N . GLN C 1 275 ? 126.915 107.984 121.682 1.00 7.15 275 GLN C N 1
ATOM 10420 C CA . GLN C 1 275 ? 128.302 107.778 121.288 1.00 7.15 275 GLN C CA 1
ATOM 10421 C C . GLN C 1 275 ? 128.648 106.297 121.360 1.00 7.15 275 GLN C C 1
ATOM 10422 O O . GLN C 1 275 ? 128.188 105.588 122.258 1.00 7.15 275 GLN C O 1
ATOM 10428 N N . PHE C 1 276 ? 129.461 105.845 120.406 1.00 7.67 276 PHE C N 1
ATOM 10429 C CA . PHE C 1 276 ? 130.054 104.508 120.423 1.00 7.67 276 PHE C CA 1
ATOM 10430 C C . PHE C 1 276 ? 131.491 104.644 119.940 1.00 7.67 276 PHE C C 1
ATOM 10431 O O . PHE C 1 276 ? 131.723 104.969 118.773 1.00 7.67 276 PHE C O 1
ATOM 10439 N N . PHE C 1 277 ? 132.455 104.389 120.822 1.00 10.45 277 PHE C N 1
ATOM 10440 C CA . PHE C 1 277 ? 133.851 104.624 120.488 1.00 10.45 277 PHE C CA 1
ATOM 10441 C C . PHE C 1 277 ? 134.723 103.602 121.205 1.00 10.45 277 PHE C C 1
ATOM 10442 O O . PHE C 1 277 ? 134.242 102.788 121.996 1.00 10.45 277 PHE C O 1
ATOM 10450 N N . ASP C 1 278 ? 136.025 103.660 120.907 1.00 14.63 278 ASP C N 1
ATOM 10451 C CA . ASP C 1 278 ? 137.030 102.793 121.526 1.00 14.63 278 ASP C CA 1
ATOM 10452 C C . ASP C 1 278 ? 136.657 101.318 121.387 1.00 14.63 278 ASP C C 1
ATOM 10453 O O . ASP C 1 278 ? 136.774 100.536 122.332 1.00 14.63 278 ASP C O 1
ATOM 10458 N N . GLY C 1 279 ? 136.198 100.936 120.199 1.00 14.51 279 GLY C N 1
ATOM 10459 C CA . GLY C 1 279 ? 135.811 99.563 119.955 1.00 14.51 279 GLY C CA 1
ATOM 10460 C C . GLY C 1 279 ? 136.971 98.682 119.544 1.00 14.51 279 GLY C C 1
ATOM 10461 O O . GLY C 1 279 ? 137.391 98.699 118.383 1.00 14.51 279 GLY C O 1
ATOM 10462 N N . ALA C 1 280 ? 137.498 97.908 120.490 1.00 16.03 280 ALA C N 1
ATOM 10463 C CA . ALA C 1 280 ? 138.595 96.984 120.222 1.00 16.03 280 ALA C CA 1
ATOM 10464 C C . ALA C 1 280 ? 138.020 95.717 119.600 1.00 16.03 280 ALA C C 1
ATOM 10465 O O . ALA C 1 280 ? 137.713 94.754 120.309 1.00 16.03 280 ALA C O 1
ATOM 10467 N N . GLY C 1 281 ? 137.880 95.719 118.279 1.00 15.59 281 GLY C N 1
ATOM 10468 C CA . GLY C 1 281 ? 137.290 94.577 117.595 1.00 15.59 281 GLY C CA 1
ATOM 10469 C C . GLY C 1 281 ? 135.836 94.347 117.942 1.00 15.59 281 GLY C C 1
ATOM 10470 O O . GLY C 1 281 ? 135.421 93.198 118.139 1.00 15.59 281 GLY C O 1
ATOM 10471 N N . SER C 1 282 ? 135.048 95.417 118.022 1.00 12.39 282 SER C N 1
ATOM 10472 C CA . SER C 1 282 ? 133.630 95.327 118.335 1.00 12.39 282 SER C CA 1
ATOM 10473 C C . SER C 1 282 ? 132.836 96.139 117.324 1.00 12.39 282 SER C C 1
ATOM 10474 O O . SER C 1 282 ? 133.297 97.170 116.829 1.00 12.39 282 SER C O 1
ATOM 10477 N N . ASN C 1 283 ? 131.630 95.660 117.021 1.00 10.29 283 ASN C N 1
ATOM 10478 C CA . ASN C 1 283 ? 130.803 96.264 115.984 1.00 10.29 283 ASN C CA 1
ATOM 10479 C C . ASN C 1 283 ? 129.429 96.645 116.524 1.00 10.29 283 ASN C C 1
ATOM 10480 O O . ASN C 1 283 ? 129.145 96.461 117.712 1.00 10.29 283 ASN C O 1
ATOM 10485 N N . ILE C 1 284 ? 128.578 97.190 115.657 1.00 8.36 284 ILE C N 1
ATOM 10486 C CA . ILE C 1 284 ? 127.167 97.415 115.951 1.00 8.36 284 ILE C CA 1
ATOM 10487 C C . ILE C 1 284 ? 126.354 96.843 114.800 1.00 8.36 284 ILE C C 1
ATOM 10488 O O . ILE C 1 284 ? 126.543 97.240 113.645 1.00 8.36 284 ILE C O 1
ATOM 10493 N N . ARG C 1 285 ? 125.445 95.924 115.114 1.00 8.64 285 ARG C N 1
ATOM 10494 C CA . ARG C 1 285 ? 124.686 95.197 114.109 1.00 8.64 285 ARG C CA 1
ATOM 10495 C C . ARG C 1 285 ? 123.199 95.451 114.298 1.00 8.64 285 ARG C C 1
ATOM 10496 O O . ARG C 1 285 ? 122.695 95.441 115.425 1.00 8.64 285 ARG C O 1
ATOM 10504 N N . ILE C 1 286 ? 122.501 95.679 113.189 1.00 8.95 286 ILE C N 1
ATOM 10505 C CA . ILE C 1 286 ? 121.052 95.841 113.185 1.00 8.95 286 ILE C CA 1
ATOM 10506 C C . ILE C 1 286 ? 120.469 94.775 112.271 1.00 8.95 286 ILE C C 1
ATOM 10507 O O . ILE C 1 286 ? 120.740 94.768 111.063 1.00 8.95 286 ILE C O 1
ATOM 10512 N N . SER C 1 287 ? 119.669 93.875 112.845 1.00 10.26 287 SER C N 1
ATOM 10513 C CA . SER C 1 287 ? 119.051 92.774 112.100 1.00 10.26 287 SER C CA 1
ATOM 10514 C C . SER C 1 287 ? 117.637 92.580 112.644 1.00 10.26 287 SER C C 1
ATOM 10515 O O . SER C 1 287 ? 117.429 91.847 113.615 1.00 10.26 287 SER C O 1
ATOM 10518 N N . CYS C 1 288 ? 116.670 93.238 112.010 1.00 11.40 288 CYS C N 1
ATOM 10519 C CA . CYS C 1 288 ? 115.273 93.112 112.401 1.00 11.40 288 CYS C CA 1
ATOM 10520 C C . CYS C 1 288 ? 114.401 93.595 111.252 1.00 11.40 288 CYS C C 1
ATOM 10521 O O . CYS C 1 288 ? 114.855 94.315 110.359 1.00 11.40 288 CYS C O 1
ATOM 10524 N N . SER C 1 289 ? 113.135 93.193 111.291 1.00 12.32 289 SER C N 1
ATOM 10525 C CA . SER C 1 289 ? 112.157 93.579 110.284 1.00 12.32 289 SER C CA 1
ATOM 10526 C C . SER C 1 289 ? 111.284 94.708 110.814 1.00 12.32 289 SER C C 1
ATOM 10527 O O . SER C 1 289 ? 110.791 94.645 111.944 1.00 12.32 289 SER C O 1
ATOM 10530 N N . SER C 1 290 ? 111.098 95.739 109.987 1.00 12.56 290 SER C N 1
ATOM 10531 C CA . SER C 1 290 ? 110.315 96.922 110.346 1.00 12.56 290 SER C CA 1
ATOM 10532 C C . SER C 1 290 ? 110.863 97.569 111.621 1.00 12.56 290 SER C C 1
ATOM 10533 O O . SER C 1 290 ? 110.192 97.657 112.651 1.00 12.56 290 SER C O 1
ATOM 10536 N N . PHE C 1 291 ? 112.112 98.021 111.528 1.00 10.07 291 PHE C N 1
ATOM 10537 C CA . PHE C 1 291 ? 112.840 98.573 112.664 1.00 10.07 291 PHE C CA 1
ATOM 10538 C C . PHE C 1 291 ? 113.262 99.991 112.310 1.00 10.07 291 PHE C C 1
ATOM 10539 O O . PHE C 1 291 ? 113.979 100.197 111.326 1.00 10.07 291 PHE C O 1
ATOM 10547 N N . ALA C 1 292 ? 112.822 100.963 113.104 1.00 9.05 292 ALA C N 1
ATOM 10548 C CA . ALA C 1 292 ? 113.093 102.372 112.847 1.00 9.05 292 ALA C CA 1
ATOM 10549 C C . ALA C 1 292 ? 114.001 102.925 113.934 1.00 9.05 292 ALA C C 1
ATOM 10550 O O . ALA C 1 292 ? 113.740 102.730 115.125 1.00 9.05 292 ALA C O 1
ATOM 10552 N N . MET C 1 293 ? 115.066 103.613 113.521 1.00 6.28 293 MET C N 1
ATOM 10553 C CA . MET C 1 293 ? 116.023 104.197 114.451 1.00 6.28 293 MET C CA 1
ATOM 10554 C C . MET C 1 293 ? 116.464 105.566 113.953 1.00 6.28 293 MET C C 1
ATOM 10555 O O . MET C 1 293 ? 116.660 105.769 112.750 1.00 6.28 293 MET C O 1
ATOM 10560 N N . THR C 1 294 ? 116.617 106.501 114.888 1.00 4.71 294 THR C N 1
ATOM 10561 C CA . THR C 1 294 ? 117.038 107.864 114.595 1.00 4.71 294 THR C CA 1
ATOM 10562 C C . THR C 1 294 ? 118.233 108.221 115.466 1.00 4.71 294 THR C C 1
ATOM 10563 O O . THR C 1 294 ? 118.267 107.883 116.653 1.00 4.71 294 THR C O 1
ATOM 10567 N N . PHE C 1 295 ? 119.211 108.893 114.869 1.00 3.73 295 PHE C N 1
ATOM 10568 C CA . PHE C 1 295 ? 120.348 109.462 115.576 1.00 3.73 295 PHE C CA 1
ATOM 10569 C C . PHE C 1 295 ? 120.313 110.973 115.409 1.00 3.73 295 PHE C C 1
ATOM 10570 O O . PHE C 1 295 ? 120.152 111.468 114.289 1.00 3.73 295 PHE C O 1
ATOM 10578 N N . VAL C 1 296 ? 120.459 111.705 116.511 1.00 3.26 296 VAL C N 1
ATOM 10579 C CA . VAL C 1 296 ? 120.450 113.163 116.478 1.00 3.26 296 VAL C CA 1
ATOM 10580 C C . VAL C 1 296 ? 121.737 113.660 117.122 1.00 3.26 296 VAL C C 1
ATOM 10581 O O . VAL C 1 296 ? 121.943 113.485 118.330 1.00 3.26 296 VAL C O 1
ATOM 10585 N N . SER C 1 297 ? 122.599 114.281 116.314 1.00 4.17 297 SER C N 1
ATOM 10586 C CA . SER C 1 297 ? 123.789 114.982 116.801 1.00 4.17 297 SER C CA 1
ATOM 10587 C C . SER C 1 297 ? 124.695 114.073 117.631 1.00 4.17 297 SER C C 1
ATOM 10588 O O . SER C 1 297 ? 125.235 114.476 118.664 1.00 4.17 297 SER C O 1
ATOM 10591 N N . CYS C 1 298 ? 124.868 112.836 117.178 1.00 5.23 298 CYS C N 1
ATOM 10592 C CA . CYS C 1 298 ? 125.744 111.881 117.840 1.00 5.23 298 CYS C CA 1
ATOM 10593 C C . CYS C 1 298 ? 126.883 111.495 116.909 1.00 5.23 298 CYS C C 1
ATOM 10594 O O . CYS C 1 298 ? 126.718 111.475 115.686 1.00 5.23 298 CYS C O 1
ATOM 10597 N N . SER C 1 299 ? 128.038 111.187 117.492 1.00 7.36 299 SER C N 1
ATOM 10598 C CA . SER C 1 299 ? 129.211 110.759 116.742 1.00 7.36 299 SER C CA 1
ATOM 10599 C C . SER C 1 299 ? 129.712 109.444 117.319 1.00 7.36 299 SER C C 1
ATOM 10600 O O . SER C 1 299 ? 129.964 109.350 118.525 1.00 7.36 299 SER C O 1
ATOM 10603 N N . PHE C 1 300 ? 129.854 108.434 116.465 1.00 8.66 300 PHE C N 1
ATOM 10604 C CA . PHE C 1 300 ? 130.469 107.172 116.846 1.00 8.66 300 PHE C CA 1
ATOM 10605 C C . PHE C 1 300 ? 131.672 106.921 115.947 1.00 8.66 300 PHE C C 1
ATOM 10606 O O . PHE C 1 300 ? 131.585 107.082 114.725 1.00 8.66 300 PHE C O 1
ATOM 10614 N N . LEU C 1 301 ? 132.792 106.543 116.558 1.00 10.16 301 LEU C N 1
ATOM 10615 C CA . LEU C 1 301 ? 134.074 106.476 115.873 1.00 10.16 301 LEU C CA 1
ATOM 10616 C C . LEU C 1 301 ? 134.741 105.135 116.140 1.00 10.16 301 LEU C C 1
ATOM 10617 O O . LEU C 1 301 ? 134.519 104.508 117.180 1.00 10.16 301 LEU C O 1
ATOM 10622 N N . ASN C 1 302 ? 135.559 104.702 115.176 1.00 10.92 302 ASN C N 1
ATOM 10623 C CA . ASN C 1 302 ? 136.234 103.401 115.206 1.00 10.92 302 ASN C CA 1
ATOM 10624 C C . ASN C 1 302 ? 135.240 102.246 115.267 1.00 10.92 302 ASN C C 1
ATOM 10625 O O . ASN C 1 302 ? 135.570 101.153 115.732 1.00 10.92 302 ASN C O 1
ATOM 10630 N N . ILE C 1 303 ? 134.023 102.474 114.779 1.00 9.68 303 ILE C N 1
ATOM 10631 C CA . ILE C 1 303 ? 132.946 101.494 114.834 1.00 9.68 303 ILE C CA 1
ATOM 10632 C C . ILE C 1 303 ? 132.434 101.257 113.421 1.00 9.68 303 ILE C C 1
ATOM 10633 O O . ILE C 1 303 ? 132.199 102.210 112.669 1.00 9.68 303 ILE C O 1
ATOM 10638 N N . THR C 1 304 ? 132.263 99.989 113.063 1.00 9.77 304 THR C N 1
ATOM 10639 C CA . THR C 1 304 ? 131.761 99.594 111.750 1.00 9.77 304 THR C CA 1
ATOM 10640 C C . THR C 1 304 ? 130.264 99.335 111.891 1.00 9.77 304 THR C C 1
ATOM 10641 O O . THR C 1 304 ? 129.852 98.300 112.423 1.00 9.77 304 THR C O 1
ATOM 10645 N N . PHE C 1 305 ? 129.456 100.275 111.412 1.00 8.20 305 PHE C N 1
ATOM 10646 C CA . PHE C 1 305 ? 128.002 100.167 111.510 1.00 8.20 305 PHE C CA 1
ATOM 10647 C C . PHE C 1 305 ? 127.511 99.219 110.424 1.00 8.20 305 PHE C C 1
ATOM 10648 O O . PHE C 1 305 ? 127.414 99.590 109.253 1.00 8.20 305 PHE C O 1
ATOM 10656 N N . THR C 1 306 ? 127.199 97.983 110.805 1.00 8.43 306 THR C N 1
ATOM 10657 C CA . THR C 1 306 ? 126.793 96.953 109.861 1.00 8.43 306 THR C CA 1
ATOM 10658 C C . THR C 1 306 ? 125.298 96.689 109.981 1.00 8.43 306 THR C C 1
ATOM 10659 O O . THR C 1 306 ? 124.736 96.707 111.081 1.00 8.43 306 THR C O 1
ATOM 10663 N N . ILE C 1 307 ? 124.651 96.479 108.836 1.00 8.56 307 ILE C N 1
ATOM 10664 C CA . ILE C 1 307 ? 123.217 96.220 108.775 1.00 8.56 307 ILE C CA 1
ATOM 10665 C C . ILE C 1 307 ? 122.983 95.019 107.870 1.00 8.56 307 ILE C C 1
ATOM 10666 O O . ILE C 1 307 ? 123.382 95.033 106.700 1.00 8.56 307 ILE C O 1
ATOM 10671 N N . ASP C 1 308 ? 122.340 93.982 108.409 1.00 9.67 308 ASP C N 1
ATOM 10672 C CA . ASP C 1 308 ? 121.926 92.813 107.624 1.00 9.67 308 ASP C CA 1
ATOM 10673 C C . ASP C 1 308 ? 120.571 92.356 108.166 1.00 9.67 308 ASP C C 1
ATOM 10674 O O . ASP C 1 308 ? 120.499 91.561 109.106 1.00 9.67 308 ASP C O 1
ATOM 10679 N N . ALA C 1 309 ? 119.499 92.854 107.555 1.00 10.42 309 ALA C N 1
ATOM 10680 C CA . ALA C 1 309 ? 118.147 92.587 108.016 1.00 10.42 309 ALA C CA 1
ATOM 10681 C C . ALA C 1 309 ? 117.337 91.935 106.905 1.00 10.42 309 ALA C C 1
ATOM 10682 O O . ALA C 1 309 ? 117.534 92.217 105.721 1.00 10.42 309 ALA C O 1
ATOM 10684 N N . GLY C 1 310 ? 116.420 91.052 107.307 1.00 11.78 310 GLY C N 1
ATOM 10685 C CA . GLY C 1 310 ? 115.580 90.376 106.331 1.00 11.78 310 GLY C CA 1
ATOM 10686 C C . GLY C 1 310 ? 114.637 91.320 105.610 1.00 11.78 310 GLY C C 1
ATOM 10687 O O . GLY C 1 310 ? 114.395 91.174 104.409 1.00 11.78 310 GLY C O 1
ATOM 10688 N N . SER C 1 311 ? 114.091 92.300 106.330 1.00 11.62 311 SER C N 1
ATOM 10689 C CA . SER C 1 311 ? 113.124 93.220 105.746 1.00 11.62 311 SER C CA 1
ATOM 10690 C C . SER C 1 311 ? 113.565 94.667 105.925 1.00 11.62 311 SER C C 1
ATOM 10691 O O . SER C 1 311 ? 114.699 94.934 106.336 1.00 11.62 311 SER C O 1
ATOM 10694 N N . SER C 1 312 ? 112.673 95.606 105.609 1.00 10.96 312 SER C N 1
ATOM 10695 C CA . SER C 1 312 ? 112.992 97.029 105.627 1.00 10.96 312 SER C CA 1
ATOM 10696 C C . SER C 1 312 ? 113.355 97.525 107.021 1.00 10.96 312 SER C C 1
ATOM 10697 O O . SER C 1 312 ? 112.537 97.467 107.943 1.00 10.96 312 SER C O 1
ATOM 10700 N N . VAL C 1 313 ? 114.582 98.016 107.176 1.00 9.09 313 VAL C N 1
ATOM 10701 C CA . VAL C 1 313 ? 115.028 98.685 108.393 1.00 9.09 313 VAL C CA 1
ATOM 10702 C C . VAL C 1 313 ? 115.455 100.099 108.014 1.00 9.09 313 VAL C C 1
ATOM 10703 O O . VAL C 1 313 ? 116.215 100.292 107.057 1.00 9.09 313 VAL C O 1
ATOM 10707 N N . SER C 1 314 ? 114.927 101.089 108.729 1.00 8.46 314 SER C N 1
ATOM 10708 C CA . SER C 1 314 ? 115.163 102.491 108.414 1.00 8.46 314 SER C CA 1
ATOM 10709 C C . SER C 1 314 ? 115.930 103.140 109.555 1.00 8.46 314 SER C C 1
ATOM 10710 O O . SER C 1 314 ? 115.399 103.282 110.662 1.00 8.46 314 SER C O 1
ATOM 10713 N N . VAL C 1 315 ? 117.169 103.539 109.283 1.00 6.11 315 VAL C N 1
ATOM 10714 C CA . VAL C 1 315 ? 117.999 104.260 110.238 1.00 6.11 315 VAL C CA 1
ATOM 10715 C C . VAL C 1 315 ? 118.365 105.607 109.629 1.00 6.11 315 VAL C C 1
ATOM 10716 O O . VAL C 1 315 ? 118.890 105.671 108.512 1.00 6.11 315 VAL C O 1
ATOM 10720 N N . THR C 1 316 ? 118.064 106.679 110.354 1.00 5.26 316 THR C N 1
ATOM 10721 C CA . THR C 1 316 ? 118.386 108.029 109.919 1.00 5.26 316 THR C CA 1
ATOM 10722 C C . THR C 1 316 ? 119.386 108.656 110.881 1.00 5.26 316 THR C C 1
ATOM 10723 O O . THR C 1 316 ? 119.425 108.319 112.066 1.00 5.26 316 THR C O 1
ATOM 10727 N N . ALA C 1 317 ? 120.214 109.558 110.355 1.00 4.54 317 ALA C N 1
ATOM 10728 C CA . ALA C 1 317 ? 121.259 110.213 111.136 1.00 4.54 317 ALA C CA 1
ATOM 10729 C C . ALA C 1 317 ? 121.301 111.690 110.768 1.00 4.54 317 ALA C C 1
ATOM 10730 O O . ALA C 1 317 ? 121.677 112.042 109.645 1.00 4.54 317 ALA C O 1
ATOM 10732 N N . LEU C 1 318 ? 120.917 112.551 111.708 1.00 4.74 318 LEU C N 1
ATOM 10733 C CA . LEU C 1 318 ? 120.975 113.995 111.525 1.00 4.74 318 LEU C CA 1
ATOM 10734 C C . LEU C 1 318 ? 122.170 114.537 112.299 1.00 4.74 318 LEU C C 1
ATOM 10735 O O . LEU C 1 318 ? 122.212 114.444 113.530 1.00 4.74 318 LEU C O 1
ATOM 10740 N N . GLY C 1 319 ? 123.132 115.106 111.579 1.00 6.45 319 GLY C N 1
ATOM 10741 C CA . GLY C 1 319 ? 124.327 115.630 112.222 1.00 6.45 319 GLY C CA 1
ATOM 10742 C C . GLY C 1 319 ? 125.195 114.570 112.864 1.00 6.45 319 GLY C C 1
ATOM 10743 O O . GLY C 1 319 ? 125.680 114.762 113.986 1.00 6.45 319 GLY C O 1
ATOM 10744 N N . CYS C 1 320 ? 125.404 113.451 112.177 1.00 8.97 320 CYS C N 1
ATOM 10745 C CA . CYS C 1 320 ? 126.220 112.359 112.689 1.00 8.97 320 CYS C CA 1
ATOM 10746 C C . CYS C 1 320 ? 127.633 112.457 112.130 1.00 8.97 320 CYS C C 1
ATOM 10747 O O . CYS C 1 320 ? 127.826 112.619 110.922 1.00 8.97 320 CYS C O 1
ATOM 10750 N N . ASN C 1 321 ? 128.619 112.339 113.014 1.00 9.67 321 ASN C N 1
ATOM 10751 C CA . ASN C 1 321 ? 130.023 112.485 112.658 1.00 9.67 321 ASN C CA 1
ATOM 10752 C C . ASN C 1 321 ? 130.688 111.117 112.629 1.00 9.67 321 ASN C C 1
ATOM 10753 O O . ASN C 1 321 ? 130.606 110.359 113.601 1.00 9.67 321 ASN C O 1
ATOM 10758 N N . PHE C 1 322 ? 131.340 110.808 111.512 1.00 10.44 322 PHE C N 1
ATOM 10759 C CA . PHE C 1 322 ? 132.109 109.585 111.348 1.00 10.44 322 PHE C CA 1
ATOM 10760 C C . PHE C 1 322 ? 133.583 109.947 111.234 1.00 10.44 322 PHE C C 1
ATOM 10761 O O . PHE C 1 322 ? 133.959 110.800 110.423 1.00 10.44 322 PHE C O 1
ATOM 10769 N N . GLU C 1 323 ? 134.418 109.298 112.040 1.00 13.21 323 GLU C N 1
ATOM 10770 C CA . GLU C 1 323 ? 135.834 109.647 112.080 1.00 13.21 323 GLU C CA 1
ATOM 10771 C C . GLU C 1 323 ? 136.607 108.519 112.746 1.00 13.21 323 GLU C C 1
ATOM 10772 O O . GLU C 1 323 ? 136.036 107.533 113.216 1.00 13.21 323 GLU C O 1
ATOM 10778 N N . ASN C 1 324 ? 137.929 108.684 112.770 1.00 15.17 324 ASN C N 1
ATOM 10779 C CA . ASN C 1 324 ? 138.835 107.766 113.457 1.00 15.17 324 ASN C CA 1
ATOM 10780 C C . ASN C 1 324 ? 140.060 108.560 113.896 1.00 15.17 324 ASN C C 1
ATOM 10781 O O . ASN C 1 324 ? 140.967 108.816 113.086 1.00 15.17 324 ASN C O 1
ATOM 10786 N N . PRO C 1 325 ? 140.123 108.976 115.168 1.00 19.03 325 PRO C N 1
ATOM 10787 C CA . PRO C 1 325 ? 141.224 109.842 115.612 1.00 19.03 325 PRO C CA 1
ATOM 10788 C C . PRO C 1 325 ? 142.588 109.181 115.483 1.00 19.03 325 PRO C C 1
ATOM 10789 O O . PRO C 1 325 ? 143.480 109.715 114.816 1.00 19.03 325 PRO C O 1
ATOM 10793 N N . GLY C 1 326 ? 142.761 108.024 116.114 1.00 20.34 326 GLY C N 1
ATOM 10794 C CA . GLY C 1 326 ? 143.991 107.274 115.960 1.00 20.34 326 GLY C CA 1
ATOM 10795 C C . GLY C 1 326 ? 143.756 105.795 115.747 1.00 20.34 326 GLY C C 1
ATOM 10796 O O . GLY C 1 326 ? 143.250 105.106 116.638 1.00 20.34 326 GLY C O 1
ATOM 10797 N N . SER C 1 327 ? 144.138 105.294 114.573 1.00 23.52 327 SER C N 1
ATOM 10798 C CA . SER C 1 327 ? 144.003 103.884 114.238 1.00 23.52 327 SER C CA 1
ATOM 10799 C C . SER C 1 327 ? 144.716 103.625 112.922 1.00 23.52 327 SER C C 1
ATOM 10800 O O . SER C 1 327 ? 144.663 104.456 112.011 1.00 23.52 327 SER C O 1
ATOM 10803 N N . GLN C 1 328 ? 145.378 102.474 112.829 1.00 25.43 328 GLN C N 1
ATOM 10804 C CA . GLN C 1 328 ? 145.990 102.022 111.588 1.00 25.43 328 GLN C CA 1
ATOM 10805 C C . GLN C 1 328 ? 145.159 100.957 110.886 1.00 25.43 328 GLN C C 1
ATOM 10806 O O . GLN C 1 328 ? 145.603 100.402 109.876 1.00 25.43 328 GLN C O 1
ATOM 10812 N N . SER C 1 329 ? 143.967 100.661 111.396 1.00 24.17 329 SER C N 1
ATOM 10813 C CA . SER C 1 329 ? 143.107 99.666 110.779 1.00 24.17 329 SER C CA 1
ATOM 10814 C C . SER C 1 329 ? 142.482 100.214 109.499 1.00 24.17 329 SER C C 1
ATOM 10815 O O . SER C 1 329 ? 142.478 101.421 109.239 1.00 24.17 329 SER C O 1
ATOM 10818 N N . THR C 1 330 ? 141.946 99.299 108.692 1.00 23.28 330 THR C N 1
ATOM 10819 C CA . THR C 1 330 ? 141.310 99.639 107.424 1.00 23.28 330 THR C CA 1
ATOM 10820 C C . THR C 1 330 ? 139.823 99.301 107.438 1.00 23.28 330 THR C C 1
ATOM 10821 O O . THR C 1 330 ? 139.256 98.917 106.413 1.00 23.28 330 THR C O 1
ATOM 10825 N N . ARG C 1 331 ? 139.181 99.439 108.594 1.00 16.78 331 ARG C N 1
ATOM 10826 C CA . ARG C 1 331 ? 137.769 99.109 108.712 1.00 16.78 331 ARG C CA 1
ATOM 10827 C C . ARG C 1 331 ? 136.908 100.133 107.979 1.00 16.78 331 ARG C C 1
ATOM 10828 O O . ARG C 1 331 ? 137.280 101.299 107.821 1.00 16.78 331 ARG C O 1
ATOM 10836 N N . ARG C 1 332 ? 135.743 99.678 107.527 1.00 13.29 332 ARG C N 1
ATOM 10837 C CA . ARG C 1 332 ? 134.805 100.504 106.780 1.00 13.29 332 ARG C CA 1
ATOM 10838 C C . ARG C 1 332 ? 133.709 101.027 107.700 1.00 13.29 332 ARG C C 1
ATOM 10839 O O . ARG C 1 332 ? 133.302 100.350 108.648 1.00 13.29 332 ARG C O 1
ATOM 10847 N N . TYR C 1 333 ? 133.234 102.242 107.412 1.00 12.02 333 TYR C N 1
ATOM 10848 C CA . TYR C 1 333 ? 132.360 102.943 108.349 1.00 12.02 333 TYR C CA 1
ATOM 10849 C C . TYR C 1 333 ? 130.992 102.279 108.449 1.00 12.02 333 TYR C C 1
ATOM 10850 O O . TYR C 1 333 ? 130.612 101.771 109.511 1.00 12.02 333 TYR C O 1
ATOM 10859 N N . ILE C 1 334 ? 130.231 102.271 107.356 1.00 9.60 334 ILE C N 1
ATOM 10860 C CA . ILE C 1 334 ? 128.887 101.704 107.350 1.00 9.60 334 ILE C CA 1
ATOM 10861 C C . ILE C 1 334 ? 128.759 100.733 106.183 1.00 9.60 334 ILE C C 1
ATOM 10862 O O . ILE C 1 334 ? 129.200 101.017 105.064 1.00 9.60 334 ILE C O 1
ATOM 10867 N N . GLU C 1 335 ? 128.170 99.573 106.457 1.00 10.13 335 GLU C N 1
ATOM 10868 C CA . GLU C 1 335 ? 127.972 98.549 105.444 1.00 10.13 335 GLU C CA 1
ATOM 10869 C C . GLU C 1 335 ? 126.579 97.954 105.583 1.00 10.13 335 GLU C C 1
ATOM 10870 O O . GLU C 1 335 ? 126.023 97.875 106.682 1.00 10.13 335 GLU C O 1
ATOM 10876 N N . ILE C 1 336 ? 126.019 97.542 104.451 1.00 8.49 336 ILE C N 1
ATOM 10877 C CA . ILE C 1 336 ? 124.796 96.747 104.423 1.00 8.49 336 ILE C CA 1
ATOM 10878 C C . ILE C 1 336 ? 125.168 95.408 103.801 1.00 8.49 336 ILE C C 1
ATOM 10879 O O . ILE C 1 336 ? 125.415 95.320 102.592 1.00 8.49 336 ILE C O 1
ATOM 10884 N N . THR C 1 337 ? 125.215 94.360 104.625 1.00 10.77 337 THR C N 1
ATOM 10885 C CA . THR C 1 337 ? 125.684 93.060 104.152 1.00 10.77 337 THR C CA 1
ATOM 10886 C C . THR C 1 337 ? 124.663 92.404 103.231 1.00 10.77 337 THR C C 1
ATOM 10887 O O . THR C 1 337 ? 124.942 92.151 102.053 1.00 10.77 337 THR C O 1
ATOM 10891 N N . ALA C 1 338 ? 123.471 92.116 103.749 1.00 10.26 338 ALA C N 1
ATOM 10892 C CA . ALA C 1 338 ? 122.443 91.438 102.966 1.00 10.26 338 ALA C CA 1
ATOM 10893 C C . ALA C 1 338 ? 121.075 91.890 103.448 1.00 10.26 338 ALA C C 1
ATOM 10894 O O . ALA C 1 338 ? 120.828 91.940 104.656 1.00 10.26 338 ALA C O 1
ATOM 10896 N N . GLY C 1 339 ? 120.192 92.212 102.508 1.00 9.83 339 GLY C N 1
ATOM 10897 C CA . GLY C 1 339 ? 118.845 92.620 102.853 1.00 9.83 339 GLY C CA 1
ATOM 10898 C C . GLY C 1 339 ? 117.977 92.730 101.622 1.00 9.83 339 GLY C C 1
ATOM 10899 O O . GLY C 1 339 ? 118.470 92.774 100.490 1.00 9.83 339 GLY C O 1
ATOM 10900 N N . HIS C 1 340 ? 116.665 92.778 101.857 1.00 12.70 340 HIS C N 1
ATOM 10901 C CA . HIS C 1 340 ? 115.725 92.929 100.752 1.00 12.70 340 HIS C CA 1
ATOM 10902 C C . HIS C 1 340 ? 115.689 94.373 100.265 1.00 12.70 340 HIS C C 1
ATOM 10903 O O . HIS C 1 340 ? 116.080 94.665 99.129 1.00 12.70 340 HIS C O 1
ATOM 10910 N N . THR C 1 341 ? 115.231 95.289 101.117 1.00 10.58 341 THR C N 1
ATOM 10911 C CA . THR C 1 341 ? 115.240 96.713 100.800 1.00 10.58 341 THR C CA 1
ATOM 10912 C C . THR C 1 341 ? 115.226 97.560 102.072 1.00 10.58 341 THR C C 1
ATOM 10913 O O . THR C 1 341 ? 114.201 97.673 102.752 1.00 10.58 341 THR C O 1
ATOM 10917 N N . ASN C 1 342 ? 116.369 98.147 102.416 1.00 8.58 342 ASN C N 1
ATOM 10918 C CA . ASN C 1 342 ? 116.470 98.999 103.591 1.00 8.58 342 ASN C CA 1
ATOM 10919 C C . ASN C 1 342 ? 117.244 100.259 103.233 1.00 8.58 342 ASN C C 1
ATOM 10920 O O . ASN C 1 342 ? 117.943 100.316 102.219 1.00 8.58 342 ASN C O 1
ATOM 10925 N N . ILE C 1 343 ? 117.110 101.276 104.084 1.00 7.05 343 ILE C N 1
ATOM 10926 C CA . ILE C 1 343 ? 117.603 102.612 103.785 1.00 7.05 343 ILE C CA 1
ATOM 10927 C C . ILE C 1 343 ? 118.521 103.082 104.907 1.00 7.05 343 ILE C C 1
ATOM 10928 O O . ILE C 1 343 ? 118.380 102.697 106.069 1.00 7.05 343 ILE C O 1
ATOM 10933 N N . PHE C 1 344 ? 119.489 103.920 104.532 1.00 6.40 344 PHE C N 1
ATOM 10934 C CA . PHE C 1 344 ? 120.394 104.576 105.465 1.00 6.40 344 PHE C CA 1
ATOM 10935 C C . PHE C 1 344 ? 120.433 106.057 105.119 1.00 6.40 344 PHE C C 1
ATOM 10936 O O . PHE C 1 344 ? 120.570 106.416 103.945 1.00 6.40 344 PHE C O 1
ATOM 10944 N N . ASN C 1 345 ? 120.314 106.910 106.132 1.00 5.95 345 ASN C N 1
ATOM 10945 C CA . ASN C 1 345 ? 120.174 108.347 105.931 1.00 5.95 345 ASN C CA 1
ATOM 10946 C C . ASN C 1 345 ? 121.216 109.087 106.758 1.00 5.95 345 ASN C C 1
ATOM 10947 O O . ASN C 1 345 ? 121.268 108.927 107.982 1.00 5.95 345 ASN C O 1
ATOM 10952 N N . VAL C 1 346 ? 122.038 109.893 106.090 1.00 5.64 346 VAL C N 1
ATOM 10953 C CA . VAL C 1 346 ? 122.984 110.793 106.741 1.00 5.64 346 VAL C CA 1
ATOM 10954 C C . VAL C 1 346 ? 122.653 112.208 106.291 1.00 5.64 346 VAL C C 1
ATOM 10955 O O . VAL C 1 346 ? 122.620 112.489 105.085 1.00 5.64 346 VAL C O 1
ATOM 10959 N N . VAL C 1 347 ? 122.407 113.098 107.250 1.00 6.19 347 VAL C N 1
ATOM 10960 C CA . VAL C 1 347 ? 122.010 114.474 106.968 1.00 6.19 347 VAL C CA 1
ATOM 10961 C C . VAL C 1 347 ? 122.869 115.407 107.809 1.00 6.19 347 VAL C C 1
ATOM 10962 O O . VAL C 1 347 ? 122.809 115.369 109.045 1.00 6.19 347 VAL C O 1
ATOM 10966 N N . GLY C 1 348 ? 123.663 116.243 107.146 1.00 7.97 348 GLY C N 1
ATOM 10967 C CA . GLY C 1 348 ? 124.380 117.315 107.821 1.00 7.97 348 GLY C CA 1
ATOM 10968 C C . GLY C 1 348 ? 125.383 116.867 108.861 1.00 7.97 348 GLY C C 1
ATOM 10969 O O . GLY C 1 348 ? 125.496 117.497 109.920 1.00 7.97 348 GLY C O 1
ATOM 10970 N N . GLY C 1 349 ? 126.124 115.799 108.581 1.00 10.03 349 GLY C N 1
ATOM 10971 C CA . GLY C 1 349 ? 127.147 115.344 109.502 1.00 10.03 349 GLY C CA 1
ATOM 10972 C C . GLY C 1 349 ? 128.489 115.152 108.830 1.00 10.03 349 GLY C C 1
ATOM 10973 O O . GLY C 1 349 ? 128.638 114.281 107.969 1.00 10.03 349 GLY C O 1
ATOM 10974 N N . SER C 1 350 ? 129.478 115.951 109.228 1.00 11.22 350 SER C N 1
ATOM 10975 C CA . SER C 1 350 ? 130.773 115.936 108.561 1.00 11.22 350 SER C CA 1
ATOM 10976 C C . SER C 1 350 ? 131.448 114.577 108.700 1.00 11.22 350 SER C C 1
ATOM 10977 O O . SER C 1 350 ? 131.424 113.956 109.765 1.00 11.22 350 SER C O 1
ATOM 10980 N N . ILE C 1 351 ? 132.048 114.116 107.606 1.00 12.56 351 ILE C N 1
ATOM 10981 C CA . ILE C 1 351 ? 132.816 112.877 107.575 1.00 12.56 351 ILE C CA 1
ATOM 10982 C C . ILE C 1 351 ? 134.270 113.244 107.320 1.00 12.56 351 ILE C C 1
ATOM 10983 O O . ILE C 1 351 ? 134.580 113.936 106.342 1.00 12.56 351 ILE C O 1
ATOM 10988 N N . VAL C 1 352 ? 135.161 112.790 108.199 1.00 15.21 352 VAL C N 1
ATOM 10989 C CA . VAL C 1 352 ? 136.583 113.094 108.104 1.00 15.21 352 VAL C CA 1
ATOM 10990 C C . VAL C 1 352 ? 137.377 111.809 108.289 1.00 15.21 352 VAL C C 1
ATOM 10991 O O . VAL C 1 352 ? 137.074 110.997 109.170 1.00 15.21 352 VAL C O 1
ATOM 10995 N N . THR C 1 353 ? 138.385 111.616 107.440 1.00 18.09 353 THR C N 1
ATOM 10996 C CA . THR C 1 353 ? 139.281 110.468 107.513 1.00 18.09 353 THR C CA 1
ATOM 10997 C C . THR C 1 353 ? 140.694 110.975 107.762 1.00 18.09 353 THR C C 1
ATOM 10998 O O . THR C 1 353 ? 141.168 111.872 107.057 1.00 18.09 353 THR C O 1
ATOM 11002 N N . ASN C 1 354 ? 141.362 110.402 108.760 1.00 19.86 354 ASN C N 1
ATOM 11003 C CA . ASN C 1 354 ? 142.704 110.825 109.125 1.00 19.86 354 ASN C CA 1
ATOM 11004 C C . ASN C 1 354 ? 143.742 110.062 108.303 1.00 19.86 354 ASN C C 1
ATOM 11005 O O . ASN C 1 354 ? 143.417 109.320 107.372 1.00 19.86 354 ASN C O 1
ATOM 11010 N N . ALA C 1 355 ? 145.011 110.248 108.655 1.00 25.04 355 ALA C N 1
ATOM 11011 C CA . ALA C 1 355 ? 146.093 109.595 107.933 1.00 25.04 355 ALA C CA 1
ATOM 11012 C C . ALA C 1 355 ? 146.109 108.099 108.219 1.00 25.04 355 ALA C C 1
ATOM 11013 O O . ALA C 1 355 ? 145.756 107.654 109.314 1.00 25.04 355 ALA C O 1
ATOM 11015 N N . ASN C 1 356 ? 146.523 107.322 107.221 1.00 28.41 356 ASN C N 1
ATOM 11016 C CA . ASN C 1 356 ? 146.598 105.875 107.353 1.00 28.41 356 ASN C CA 1
ATOM 11017 C C . ASN C 1 356 ? 147.644 105.351 106.380 1.00 28.41 356 ASN C C 1
ATOM 11018 O O . ASN C 1 356 ? 148.003 106.017 105.406 1.00 28.41 356 ASN C O 1
ATOM 11023 N N . ALA C 1 357 ? 148.131 104.143 106.659 1.00 29.90 357 ALA C N 1
ATOM 11024 C CA . ALA C 1 357 ? 149.108 103.482 105.792 1.00 29.90 357 ALA C CA 1
ATOM 11025 C C . ALA C 1 357 ? 148.370 102.641 104.750 1.00 29.90 357 ALA C C 1
ATOM 11026 O O . ALA C 1 357 ? 148.536 101.425 104.635 1.00 29.90 357 ALA C O 1
ATOM 11028 N N . GLY C 1 358 ? 147.536 103.327 103.979 1.00 28.81 358 GLY C N 1
ATOM 11029 C CA . GLY C 1 358 ? 146.716 102.688 102.974 1.00 28.81 358 GLY C CA 1
ATOM 11030 C C . GLY C 1 358 ? 145.382 102.217 103.526 1.00 28.81 358 GLY C C 1
ATOM 11031 O O . GLY C 1 358 ? 145.214 101.964 104.719 1.00 28.81 358 GLY C O 1
ATOM 11032 N N . GLN C 1 359 ? 144.410 102.101 102.623 1.00 25.37 359 GLN C N 1
ATOM 11033 C CA . GLN C 1 359 ? 143.066 101.658 102.971 1.00 25.37 359 GLN C CA 1
ATOM 11034 C C . GLN C 1 359 ? 142.730 100.313 102.340 1.00 25.37 359 GLN C C 1
ATOM 11035 O O . GLN C 1 359 ? 142.384 99.367 103.054 1.00 25.37 359 GLN C O 1
ATOM 11041 N N . THR C 1 360 ? 142.833 100.206 101.013 1.00 26.50 360 THR C N 1
ATOM 11042 C CA . THR C 1 360 ? 142.539 98.971 100.282 1.00 26.50 360 THR C CA 1
ATOM 11043 C C . THR C 1 360 ? 141.150 98.438 100.629 1.00 26.50 360 THR C C 1
ATOM 11044 O O . THR C 1 360 ? 140.929 97.228 100.724 1.00 26.50 360 THR C O 1
ATOM 11048 N N . GLN C 1 361 ? 140.204 99.353 100.818 1.00 23.60 361 GLN C N 1
ATOM 11049 C CA . GLN C 1 361 ? 138.848 98.988 101.198 1.00 23.60 361 GLN C CA 1
ATOM 11050 C C . GLN C 1 361 ? 137.921 100.140 100.842 1.00 23.60 361 GLN C C 1
ATOM 11051 O O . GLN C 1 361 ? 138.362 101.274 100.638 1.00 23.60 361 GLN C O 1
ATOM 11057 N N . ALA C 1 362 ? 136.629 99.834 100.773 1.00 18.58 362 ALA C N 1
ATOM 11058 C CA . ALA C 1 362 ? 135.597 100.831 100.523 1.00 18.58 362 ALA C CA 1
ATOM 11059 C C . ALA C 1 362 ? 134.988 101.259 101.850 1.00 18.58 362 ALA C C 1
ATOM 11060 O O . ALA C 1 362 ? 134.540 100.414 102.631 1.00 18.58 362 ALA C O 1
ATOM 11062 N N . LEU C 1 363 ? 134.971 102.571 102.098 1.00 14.08 363 LEU C N 1
ATOM 11063 C CA . LEU C 1 363 ? 134.567 103.076 103.408 1.00 14.08 363 LEU C CA 1
ATOM 11064 C C . LEU C 1 363 ? 133.105 102.769 103.710 1.00 14.08 363 LEU C C 1
ATOM 11065 O O . LEU C 1 363 ? 132.759 102.440 104.850 1.00 14.08 363 LEU C O 1
ATOM 11070 N N . ILE C 1 364 ? 132.230 102.880 102.713 1.00 10.66 364 ILE C N 1
ATOM 11071 C CA . ILE C 1 364 ? 130.809 102.601 102.884 1.00 10.66 364 ILE C CA 1
ATOM 11072 C C . ILE C 1 364 ? 130.376 101.616 101.807 1.00 10.66 364 ILE C C 1
ATOM 11073 O O . ILE C 1 364 ? 130.803 101.714 100.651 1.00 10.66 364 ILE C O 1
ATOM 11078 N N . HIS C 1 365 ? 129.544 100.648 102.193 1.00 9.32 365 HIS C N 1
ATOM 11079 C CA . HIS C 1 365 ? 129.239 99.516 101.323 1.00 9.32 365 HIS C CA 1
ATOM 11080 C C . HIS C 1 365 ? 127.740 99.268 101.237 1.00 9.32 365 HIS C C 1
ATOM 11081 O O . HIS C 1 365 ? 127.056 99.182 102.262 1.00 9.32 365 HIS C O 1
ATOM 11088 N N . VAL C 1 366 ? 127.251 99.107 100.007 1.00 9.18 366 VAL C N 1
ATOM 11089 C CA . VAL C 1 366 ? 125.860 98.774 99.723 1.00 9.18 366 VAL C CA 1
ATOM 11090 C C . VAL C 1 366 ? 125.828 97.497 98.896 1.00 9.18 366 VAL C C 1
ATOM 11091 O O . VAL C 1 366 ? 126.637 97.321 97.979 1.00 9.18 366 VAL C O 1
ATOM 11095 N N . SER C 1 367 ? 124.899 96.602 99.224 1.00 9.56 367 SER C N 1
ATOM 11096 C CA . SER C 1 367 ? 124.784 95.318 98.551 1.00 9.56 367 SER C CA 1
ATOM 11097 C C . SER C 1 367 ? 123.353 95.081 98.087 1.00 9.56 367 SER C C 1
ATOM 11098 O O . SER C 1 367 ? 122.399 95.609 98.665 1.00 9.56 367 SER C O 1
ATOM 11101 N N . ALA C 1 368 ? 123.223 94.281 97.027 1.00 11.03 368 ALA C N 1
ATOM 11102 C CA . ALA C 1 368 ? 121.937 93.825 96.487 1.00 11.03 368 ALA C CA 1
ATOM 11103 C C . ALA C 1 368 ? 121.110 95.042 96.088 1.00 11.03 368 ALA C C 1
ATOM 11104 O O . ALA C 1 368 ? 121.569 95.824 95.237 1.00 11.03 368 ALA C O 1
ATOM 11106 N N . ASN C 1 369 ? 119.920 95.249 96.651 1.00 10.99 369 ASN C N 1
ATOM 11107 C CA . ASN C 1 369 ? 119.042 96.349 96.276 1.00 10.99 369 ASN C CA 1
ATOM 11108 C C . ASN C 1 369 ? 118.999 97.448 97.327 1.00 10.99 369 ASN C C 1
ATOM 11109 O O . ASN C 1 369 ? 118.069 98.261 97.322 1.00 10.99 369 ASN C O 1
ATOM 11114 N N . ASN C 1 370 ? 119.976 97.489 98.228 1.00 9.75 370 ASN C N 1
ATOM 11115 C CA . ASN C 1 370 ? 119.925 98.420 99.342 1.00 9.75 370 ASN C CA 1
ATOM 11116 C C . ASN C 1 370 ? 120.424 99.798 98.911 1.00 9.75 370 ASN C C 1
ATOM 11117 O O . ASN C 1 370 ? 121.136 99.948 97.914 1.00 9.75 370 ASN C O 1
ATOM 11122 N N . GLN C 1 371 ? 120.039 100.816 99.680 1.00 8.24 371 GLN C N 1
ATOM 11123 C CA . GLN C 1 371 ? 120.283 102.203 99.308 1.00 8.24 371 GLN C CA 1
ATOM 11124 C C . GLN C 1 371 ? 120.710 103.023 100.517 1.00 8.24 371 GLN C C 1
ATOM 11125 O O . GLN C 1 371 ? 120.183 102.846 101.619 1.00 8.24 371 GLN C O 1
ATOM 11131 N N . ILE C 1 372 ? 121.670 103.920 100.300 1.00 7.18 372 ILE C N 1
ATOM 11132 C CA . ILE C 1 372 ? 122.055 104.939 101.270 1.00 7.18 372 ILE C CA 1
ATOM 11133 C C . ILE C 1 372 ? 121.836 106.303 100.630 1.00 7.18 372 ILE C C 1
ATOM 11134 O O . ILE C 1 372 ? 122.276 106.542 99.499 1.00 7.18 372 ILE C O 1
ATOM 11139 N N . ASN C 1 373 ? 121.159 107.195 101.349 1.00 7.51 373 ASN C N 1
ATOM 11140 C CA . ASN C 1 373 ? 120.919 108.555 100.888 1.00 7.51 373 ASN C CA 1
ATOM 11141 C C . ASN C 1 373 ? 121.727 109.531 101.731 1.00 7.51 373 ASN C C 1
ATOM 11142 O O . ASN C 1 373 ? 121.673 109.488 102.965 1.00 7.51 373 ASN C O 1
ATOM 11147 N N . LEU C 1 374 ? 122.474 110.404 101.062 1.00 7.27 374 LEU C N 1
ATOM 11148 C CA . LEU C 1 374 ? 123.278 111.429 101.710 1.00 7.27 374 LEU C CA 1
ATOM 11149 C C . LEU C 1 374 ? 122.804 112.802 101.258 1.00 7.27 374 LEU C C 1
ATOM 11150 O O . LEU C 1 374 ? 122.458 112.996 100.089 1.00 7.27 374 LEU C O 1
ATOM 11155 N N . SER C 1 375 ? 122.787 113.752 102.189 1.00 8.42 375 SER C N 1
ATOM 11156 C CA . SER C 1 375 ? 122.341 115.104 101.884 1.00 8.42 375 SER C CA 1
ATOM 11157 C C . SER C 1 375 ? 123.040 116.074 102.821 1.00 8.42 375 SER C C 1
ATOM 11158 O O . SER C 1 375 ? 123.304 115.752 103.982 1.00 8.42 375 SER C O 1
ATOM 11161 N N . ASN C 1 376 ? 123.327 117.269 102.301 1.00 8.94 376 ASN C N 1
ATOM 11162 C CA . ASN C 1 376 ? 124.043 118.306 103.043 1.00 8.94 376 ASN C CA 1
ATOM 11163 C C . ASN C 1 376 ? 125.359 117.761 103.597 1.00 8.94 376 ASN C C 1
ATOM 11164 O O . ASN C 1 376 ? 125.681 117.912 104.777 1.00 8.94 376 ASN C O 1
ATOM 11169 N N . LEU C 1 377 ? 126.124 117.118 102.719 1.00 11.59 377 LEU C N 1
ATOM 11170 C CA . LEU C 1 377 ? 127.320 116.386 103.100 1.00 11.59 377 LEU C CA 1
ATOM 11171 C C . LEU C 1 377 ? 128.524 116.921 102.338 1.00 11.59 377 LEU C C 1
ATOM 11172 O O . LEU C 1 377 ? 128.395 117.509 101.262 1.00 11.59 377 LEU C O 1
ATOM 11177 N N . THR C 1 378 ? 129.704 116.716 102.917 1.00 15.38 378 THR C N 1
ATOM 11178 C CA . THR C 1 378 ? 130.972 116.992 102.256 1.00 15.38 378 THR C CA 1
ATOM 11179 C C . THR C 1 378 ? 131.756 115.691 102.151 1.00 15.38 378 THR C C 1
ATOM 11180 O O . THR C 1 378 ? 131.773 114.891 103.093 1.00 15.38 378 THR C O 1
ATOM 11184 N N . ILE C 1 379 ? 132.377 115.467 100.997 1.00 17.57 379 ILE C N 1
ATOM 11185 C CA . ILE C 1 379 ? 133.089 114.225 100.714 1.00 17.57 379 ILE C CA 1
ATOM 11186 C C . ILE C 1 379 ? 134.587 114.516 100.796 1.00 17.57 379 ILE C C 1
ATOM 11187 O O . ILE C 1 379 ? 135.117 115.219 99.920 1.00 17.57 379 ILE C O 1
ATOM 11192 N N . PRO C 1 380 ? 135.292 114.014 101.804 1.00 19.64 380 PRO C N 1
ATOM 11193 C CA . PRO C 1 380 ? 136.734 114.252 101.892 1.00 19.64 380 PRO C CA 1
ATOM 11194 C C . PRO C 1 380 ? 137.515 113.327 100.971 1.00 19.64 380 PRO C C 1
ATOM 11195 O O . PRO C 1 380 ? 137.016 112.307 100.490 1.00 19.64 380 PRO C O 1
ATOM 11199 N N . TYR C 1 381 ? 138.768 113.707 100.731 1.00 25.50 381 TYR C N 1
ATOM 11200 C CA . TYR C 1 381 ? 139.674 112.903 99.927 1.00 25.50 381 TYR C CA 1
ATOM 11201 C C . TYR C 1 381 ? 141.068 112.937 100.536 1.00 25.50 381 TYR C C 1
ATOM 11202 O O . TYR C 1 381 ? 141.466 113.920 101.166 1.00 25.50 381 TYR C O 1
ATOM 11211 N N . GLY C 1 382 ? 141.806 111.841 100.339 1.00 27.80 382 GLY C N 1
ATOM 11212 C CA . GLY C 1 382 ? 143.167 111.741 100.812 1.00 27.80 382 GLY C CA 1
ATOM 11213 C C . GLY C 1 382 ? 144.031 110.997 99.809 1.00 27.80 382 GLY C C 1
ATOM 11214 O O . GLY C 1 382 ? 143.535 110.347 98.886 1.00 27.80 382 GLY C O 1
ATOM 11215 N N . ALA C 1 383 ? 145.342 111.101 100.015 1.00 29.82 383 ALA C N 1
ATOM 11216 C CA . ALA C 1 383 ? 146.313 110.479 99.124 1.00 29.82 383 ALA C CA 1
ATOM 11217 C C . ALA C 1 383 ? 146.628 109.036 99.496 1.00 29.82 383 ALA C C 1
ATOM 11218 O O . ALA C 1 383 ? 147.545 108.452 98.910 1.00 29.82 383 ALA C O 1
ATOM 11220 N N . HIS C 1 384 ? 145.901 108.449 100.447 1.00 28.52 384 HIS C N 1
ATOM 11221 C CA . HIS C 1 384 ? 146.185 107.104 100.934 1.00 28.52 384 HIS C CA 1
ATOM 11222 C C . HIS C 1 384 ? 144.954 106.205 100.886 1.00 28.52 384 HIS C C 1
ATOM 11223 O O . HIS C 1 384 ? 144.803 105.307 101.716 1.00 28.52 384 HIS C O 1
ATOM 11230 N N . TYR C 1 385 ? 144.061 106.431 99.920 1.00 27.45 385 TYR C N 1
ATOM 11231 C CA . TYR C 1 385 ? 142.876 105.587 99.802 1.00 27.45 385 TYR C CA 1
ATOM 11232 C C . TYR C 1 385 ? 143.178 104.291 99.055 1.00 27.45 385 TYR C C 1
ATOM 11233 O O . TYR C 1 385 ? 143.067 103.198 99.620 1.00 27.45 385 TYR C O 1
ATOM 11242 N N . GLN C 1 386 ? 143.568 104.399 97.783 1.00 28.31 386 GLN C N 1
ATOM 11243 C CA . GLN C 1 386 ? 143.814 103.233 96.931 1.00 28.31 386 GLN C CA 1
ATOM 11244 C C . GLN C 1 386 ? 142.601 102.303 96.904 1.00 28.31 386 GLN C C 1
ATOM 11245 O O . GLN C 1 386 ? 142.727 101.083 97.018 1.00 28.31 386 GLN C O 1
ATOM 11251 N N . GLN C 1 387 ? 141.410 102.894 96.758 1.00 24.54 387 GLN C N 1
ATOM 11252 C CA . GLN C 1 387 ? 140.176 102.111 96.771 1.00 24.54 387 GLN C CA 1
ATOM 11253 C C . GLN C 1 387 ? 140.102 101.140 95.599 1.00 24.54 387 GLN C C 1
ATOM 11254 O O . GLN C 1 387 ? 139.397 100.127 95.679 1.00 24.54 387 GLN C O 1
ATOM 11260 N N . GLU C 1 388 ? 140.812 101.427 94.507 1.00 27.76 388 GLU C N 1
ATOM 11261 C CA . GLU C 1 388 ? 140.735 100.598 93.310 1.00 27.76 388 GLU C CA 1
ATOM 11262 C C . GLU C 1 388 ? 141.356 99.220 93.494 1.00 27.76 388 GLU C C 1
ATOM 11263 O O . GLU C 1 388 ? 141.134 98.344 92.649 1.00 27.76 388 GLU C O 1
ATOM 11269 N N . ALA C 1 389 ? 142.126 99.005 94.562 1.00 28.49 389 ALA C N 1
ATOM 11270 C CA . ALA C 1 389 ? 142.821 97.733 94.732 1.00 28.49 389 ALA C CA 1
ATOM 11271 C C . ALA C 1 389 ? 141.857 96.580 94.991 1.00 28.49 389 ALA C C 1
ATOM 11272 O O . ALA C 1 389 ? 142.099 95.460 94.528 1.00 28.49 389 ALA C O 1
ATOM 11274 N N . ASP C 1 390 ? 140.770 96.827 95.719 1.00 30.01 390 ASP C N 1
ATOM 11275 C CA . ASP C 1 390 ? 139.883 95.759 96.166 1.00 30.01 390 ASP C CA 1
ATOM 11276 C C . ASP C 1 390 ? 138.622 95.618 95.325 1.00 30.01 390 ASP C C 1
ATOM 11277 O O . ASP C 1 390 ? 138.204 94.492 95.036 1.00 30.01 390 ASP C O 1
ATOM 11282 N N . SER C 1 391 ? 138.001 96.723 94.922 1.00 27.79 391 SER C N 1
ATOM 11283 C CA . SER C 1 391 ? 136.693 96.692 94.278 1.00 27.79 391 SER C CA 1
ATOM 11284 C C . SER C 1 391 ? 136.717 97.365 92.910 1.00 27.79 391 SER C C 1
ATOM 11285 O O . SER C 1 391 ? 135.830 98.150 92.571 1.00 27.79 391 SER C O 1
ATOM 11288 N N . GLY C 1 392 ? 137.731 97.062 92.103 1.00 26.55 392 GLY C N 1
ATOM 11289 C CA . GLY C 1 392 ? 137.755 97.541 90.735 1.00 26.55 392 GLY C CA 1
ATOM 11290 C C . GLY C 1 392 ? 137.919 99.041 90.599 1.00 26.55 392 GLY C C 1
ATOM 11291 O O . GLY C 1 392 ? 139.016 99.574 90.788 1.00 26.55 392 GLY C O 1
ATOM 11292 N N . TYR C 1 393 ? 136.831 99.723 90.246 1.00 21.32 393 TYR C N 1
ATOM 11293 C CA . TYR C 1 393 ? 136.874 101.161 90.013 1.00 21.32 393 TYR C CA 1
ATOM 11294 C C . TYR C 1 393 ? 137.309 101.911 91.268 1.00 21.32 393 TYR C C 1
ATOM 11295 O O . TYR C 1 393 ? 137.013 101.510 92.397 1.00 21.32 393 TYR C O 1
ATOM 11304 N N . HIS C 1 394 ? 138.027 103.011 91.056 1.00 22.27 394 HIS C N 1
ATOM 11305 C CA . HIS C 1 394 ? 138.438 103.890 92.145 1.00 22.27 394 HIS C CA 1
ATOM 11306 C C . HIS C 1 394 ? 137.283 104.827 92.475 1.00 22.27 394 HIS C C 1
ATOM 11307 O O . HIS C 1 394 ? 136.996 105.762 91.721 1.00 22.27 394 HIS C O 1
ATOM 11314 N N . ALA C 1 395 ? 136.620 104.579 93.601 1.00 16.82 395 ALA C N 1
ATOM 11315 C CA . ALA C 1 395 ? 135.469 105.376 94.001 1.00 16.82 395 ALA C CA 1
ATOM 11316 C C . ALA C 1 395 ? 135.356 105.341 95.518 1.00 16.82 395 ALA C C 1
ATOM 11317 O O . ALA C 1 395 ? 136.127 104.667 96.205 1.00 16.82 395 ALA C O 1
ATOM 11319 N N . PHE C 1 396 ? 134.377 106.079 96.031 1.00 13.84 396 PHE C N 1
ATOM 11320 C CA . PHE C 1 396 ? 134.132 106.173 97.463 1.00 13.84 396 PHE C CA 1
ATOM 11321 C C . PHE C 1 396 ? 133.164 105.110 97.967 1.00 13.84 396 PHE C C 1
ATOM 11322 O O . PHE C 1 396 ? 132.892 105.060 99.171 1.00 13.84 396 PHE C O 1
ATOM 11330 N N . CYS C 1 397 ? 132.647 104.257 97.084 1.00 16.53 397 CYS C N 1
ATOM 11331 C CA . CYS C 1 397 ? 131.681 103.235 97.458 1.00 16.53 397 CYS C CA 1
ATOM 11332 C C . CYS C 1 397 ? 132.013 101.945 96.719 1.00 16.53 397 CYS C C 1
ATOM 11333 O O . CYS C 1 397 ? 133.006 101.859 95.990 1.00 16.53 397 CYS C O 1
ATOM 11336 N N . SER C 1 398 ? 131.164 100.938 96.908 1.00 14.41 398 SER C N 1
ATOM 11337 C CA . SER C 1 398 ? 131.327 99.648 96.249 1.00 14.41 398 SER C CA 1
ATOM 11338 C C . SER C 1 398 ? 130.022 98.874 96.368 1.00 14.41 398 SER C C 1
ATOM 11339 O O . SER C 1 398 ? 129.100 99.276 97.081 1.00 14.41 398 SER C O 1
ATOM 11342 N N . GLY C 1 399 ? 129.959 97.756 95.656 1.00 13.05 399 GLY C N 1
ATOM 11343 C CA . GLY C 1 399 ? 128.816 96.872 95.714 1.00 13.05 399 GLY C CA 1
ATOM 11344 C C . GLY C 1 399 ? 127.785 97.180 94.639 1.00 13.05 399 GLY C C 1
ATOM 11345 O O . GLY C 1 399 ? 127.870 98.170 93.909 1.00 13.05 399 GLY C O 1
ATOM 11346 N N . GLN C 1 400 ? 126.786 96.300 94.549 1.00 13.75 400 GLN C N 1
ATOM 11347 C CA . GLN C 1 400 ? 125.728 96.425 93.554 1.00 13.75 400 GLN C CA 1
ATOM 11348 C C . GLN C 1 400 ? 124.601 97.352 93.988 1.00 13.75 400 GLN C C 1
ATOM 11349 O O . GLN C 1 400 ? 123.669 97.572 93.206 1.00 13.75 400 GLN C O 1
ATOM 11355 N N . GLY C 1 401 ? 124.656 97.893 95.201 1.00 13.28 401 GLY C N 1
ATOM 11356 C CA . GLY C 1 401 ? 123.598 98.757 95.680 1.00 13.28 401 GLY C CA 1
ATOM 11357 C C . GLY C 1 401 ? 123.566 100.093 94.962 1.00 13.28 401 GLY C C 1
ATOM 11358 O O . GLY C 1 401 ? 124.440 100.441 94.168 1.00 13.28 401 GLY C O 1
ATOM 11359 N N . TYR C 1 402 ? 122.517 100.856 95.255 1.00 12.18 402 TYR C N 1
ATOM 11360 C CA . TYR C 1 402 ? 122.277 102.146 94.626 1.00 12.18 402 TYR C CA 1
ATOM 11361 C C . TYR C 1 402 ? 122.409 103.257 95.660 1.00 12.18 402 TYR C C 1
ATOM 11362 O O . TYR C 1 402 ? 121.837 103.174 96.750 1.00 12.18 402 TYR C O 1
ATOM 11371 N N . VAL C 1 403 ? 123.166 104.296 95.314 1.00 9.93 403 VAL C N 1
ATOM 11372 C CA . VAL C 1 403 ? 123.405 105.430 96.198 1.00 9.93 403 VAL C CA 1
ATOM 11373 C C . VAL C 1 403 ? 122.856 106.684 95.533 1.00 9.93 403 VAL C C 1
ATOM 11374 O O . VAL C 1 403 ? 123.166 106.963 94.369 1.00 9.93 403 VAL C O 1
ATOM 11378 N N . SER C 1 404 ? 122.036 107.431 96.268 1.00 9.67 404 SER C N 1
ATOM 11379 C CA . SER C 1 404 ? 121.477 108.692 95.804 1.00 9.67 404 SER C CA 1
ATOM 11380 C C . SER C 1 404 ? 121.883 109.806 96.758 1.00 9.67 404 SER C C 1
ATOM 11381 O O . SER C 1 404 ? 121.712 109.684 97.975 1.00 9.67 404 SER C O 1
ATOM 11384 N N . THR C 1 405 ? 122.421 110.891 96.205 1.00 10.75 405 THR C N 1
ATOM 11385 C CA . THR C 1 405 ? 122.875 112.017 97.007 1.00 10.75 405 THR C CA 1
ATOM 11386 C C . THR C 1 405 ? 122.379 113.317 96.393 1.00 10.75 405 THR C C 1
ATOM 11387 O O . THR C 1 405 ? 122.210 113.425 95.175 1.00 10.75 405 THR C O 1
ATOM 11391 N N . SER C 1 406 ? 122.139 114.303 97.255 1.00 11.09 406 SER C N 1
ATOM 11392 C CA . SER C 1 406 ? 121.675 115.618 96.832 1.00 11.09 406 SER C CA 1
ATOM 11393 C C . SER C 1 406 ? 122.306 116.677 97.721 1.00 11.09 406 SER C C 1
ATOM 11394 O O . SER C 1 406 ? 122.420 116.482 98.935 1.00 11.09 406 SER C O 1
ATOM 11397 N N . ASN C 1 407 ? 122.723 117.787 97.112 1.00 12.44 407 ASN C N 1
ATOM 11398 C CA . ASN C 1 407 ? 123.310 118.954 97.775 1.00 12.44 407 ASN C CA 1
ATOM 11399 C C . ASN C 1 407 ? 124.635 118.635 98.454 1.00 12.44 407 ASN C C 1
ATOM 11400 O O . ASN C 1 407 ? 125.063 119.398 99.335 1.00 12.44 407 ASN C O 1
ATOM 11405 N N . CYS C 1 408 ? 125.298 117.541 98.087 1.00 13.05 408 CYS C N 1
ATOM 11406 C CA . CYS C 1 408 ? 126.582 117.206 98.686 1.00 13.05 408 CYS C CA 1
ATOM 11407 C C . CYS C 1 408 ? 127.641 118.218 98.264 1.00 13.05 408 CYS C C 1
ATOM 11408 O O . CYS C 1 408 ? 127.608 118.739 97.146 1.00 13.05 408 CYS C O 1
ATOM 11411 N N . SER C 1 409 ? 128.584 118.499 99.166 1.00 16.82 409 SER C N 1
ATOM 11412 C CA . SER C 1 409 ? 129.600 119.508 98.882 1.00 16.82 409 SER C CA 1
ATOM 11413 C C . SER C 1 409 ? 130.665 118.969 97.936 1.00 16.82 409 SER C C 1
ATOM 11414 O O . SER C 1 409 ? 130.890 119.530 96.856 1.00 16.82 409 SER C O 1
ATOM 11417 N N . LEU C 1 410 ? 131.329 117.876 98.325 1.00 17.41 410 LEU C N 1
ATOM 11418 C CA . LEU C 1 410 ? 132.410 117.282 97.544 1.00 17.41 410 LEU C CA 1
ATOM 11419 C C . LEU C 1 410 ? 133.484 118.343 97.326 1.00 17.41 410 LEU C C 1
ATOM 11420 O O . LEU C 1 410 ? 133.632 118.874 96.221 1.00 17.41 410 LEU C O 1
ATOM 11425 N N . GLN C 1 411 ? 134.160 118.725 98.408 1.00 18.47 411 GLN C N 1
ATOM 11426 C CA . GLN C 1 411 ? 135.161 119.784 98.367 1.00 18.47 411 GLN C CA 1
ATOM 11427 C C . GLN C 1 411 ? 136.150 119.585 97.222 1.00 18.47 411 GLN C C 1
ATOM 11428 O O . GLN C 1 411 ? 136.560 118.462 96.915 1.00 18.47 411 GLN C O 1
ATOM 11434 N N . LEU C 1 412 ? 136.519 120.690 96.581 1.00 18.67 412 LEU C N 1
ATOM 11435 C CA . LEU C 1 412 ? 137.458 120.694 95.468 1.00 18.67 412 LEU C CA 1
ATOM 11436 C C . LEU C 1 412 ? 138.840 121.067 95.983 1.00 18.67 412 LEU C C 1
ATOM 11437 O O . LEU C 1 412 ? 138.967 121.582 97.100 1.00 18.67 412 LEU C O 1
ATOM 11442 N N . LEU C 1 413 ? 139.868 120.754 95.186 1.00 22.96 413 LEU C N 1
ATOM 11443 C CA . LEU C 1 413 ? 141.270 121.059 95.467 1.00 22.96 413 LEU C CA 1
ATOM 11444 C C . LEU C 1 413 ? 141.817 120.058 96.478 1.00 22.96 413 LEU C C 1
ATOM 11445 O O . LEU C 1 413 ? 141.848 118.852 96.206 1.00 22.96 413 LEU C O 1
ATOM 11450 N N . ASN C 1 414 ? 142.248 120.549 97.641 1.00 26.57 414 ASN C N 1
ATOM 11451 C CA . ASN C 1 414 ? 142.662 119.700 98.760 1.00 26.57 414 ASN C CA 1
ATOM 11452 C C . ASN C 1 414 ? 143.810 118.769 98.362 1.00 26.57 414 ASN C C 1
ATOM 11453 O O . ASN C 1 414 ? 143.720 117.545 98.480 1.00 26.57 414 ASN C O 1
ATOM 11458 N N . GLY C 1 415 ? 144.899 119.363 97.883 1.00 30.80 415 GLY C N 1
ATOM 11459 C CA . GLY C 1 415 ? 146.074 118.590 97.534 1.00 30.80 415 GLY C CA 1
ATOM 11460 C C . GLY C 1 415 ? 145.880 117.659 96.356 1.00 30.80 415 GLY C C 1
ATOM 11461 O O . GLY C 1 415 ? 145.808 118.106 95.207 1.00 30.80 415 GLY C O 1
ATOM 11462 N N . ALA C 1 416 ? 145.807 116.354 96.634 1.00 29.98 416 ALA C N 1
ATOM 11463 C CA . ALA C 1 416 ? 145.723 115.361 95.566 1.00 29.98 416 ALA C CA 1
ATOM 11464 C C . ALA C 1 416 ? 144.476 115.564 94.712 1.00 29.98 416 ALA C C 1
ATOM 11465 O O . ALA C 1 416 ? 144.537 115.490 93.479 1.00 29.98 416 ALA C O 1
ATOM 11467 N N . GLY C 1 417 ? 143.335 115.823 95.346 1.00 28.88 417 GLY C N 1
ATOM 11468 C CA . GLY C 1 417 ? 142.113 116.049 94.598 1.00 28.88 417 GLY C CA 1
ATOM 11469 C C . GLY C 1 417 ? 140.862 115.482 95.236 1.00 28.88 417 GLY C C 1
ATOM 11470 O O . GLY C 1 417 ? 140.648 115.632 96.443 1.00 28.88 417 GLY C O 1
ATOM 11471 N N . CYS C 1 418 ? 140.017 114.841 94.428 1.00 25.27 418 CYS C N 1
ATOM 11472 C CA . CYS C 1 418 ? 138.761 114.273 94.896 1.00 25.27 418 CYS C CA 1
ATOM 11473 C C . CYS C 1 418 ? 138.441 113.025 94.085 1.00 25.27 418 CYS C C 1
ATOM 11474 O O . CYS C 1 418 ? 138.991 112.803 93.004 1.00 25.27 418 CYS C O 1
ATOM 11477 N N . CYS C 1 419 ? 137.538 112.209 94.622 1.00 21.77 419 CYS C N 1
ATOM 11478 C CA . CYS C 1 419 ? 137.162 110.947 94.006 1.00 21.77 419 CYS C CA 1
ATOM 11479 C C . CYS C 1 419 ? 135.651 110.853 93.863 1.00 21.77 419 CYS C C 1
ATOM 11480 O O . CYS C 1 419 ? 134.908 111.458 94.642 1.00 21.77 419 CYS C O 1
ATOM 11483 N N . PRO C 1 420 ? 135.168 110.105 92.868 1.00 19.46 420 PRO C N 1
ATOM 11484 C CA . PRO C 1 420 ? 133.722 109.901 92.734 1.00 19.46 420 PRO C CA 1
ATOM 11485 C C . PRO C 1 420 ? 133.162 109.108 93.904 1.00 19.46 420 PRO C C 1
ATOM 11486 O O . PRO C 1 420 ? 133.857 108.303 94.530 1.00 19.46 420 PRO C O 1
ATOM 11490 N N . ILE C 1 421 ? 131.884 109.343 94.198 1.00 17.03 421 ILE C N 1
ATOM 11491 C CA . ILE C 1 421 ? 131.248 108.684 95.335 1.00 17.03 421 ILE C CA 1
ATOM 11492 C C . ILE C 1 421 ? 130.810 107.267 94.972 1.00 17.03 421 ILE C C 1
ATOM 11493 O O . ILE C 1 421 ? 131.257 106.290 95.585 1.00 17.03 421 ILE C O 1
ATOM 11498 N N . HIS C 1 422 ? 129.951 107.126 93.965 1.00 16.15 422 HIS C N 1
ATOM 11499 C CA . HIS C 1 422 ? 129.402 105.824 93.606 1.00 16.15 422 HIS C CA 1
ATOM 11500 C C . HIS C 1 422 ? 129.180 105.782 92.103 1.00 16.15 422 HIS C C 1
ATOM 11501 O O . HIS C 1 422 ? 128.770 106.787 91.510 1.00 16.15 422 HIS C O 1
ATOM 11508 N N . PRO C 1 423 ? 129.439 104.639 91.458 1.00 16.53 423 PRO C N 1
ATOM 11509 C CA . PRO C 1 423 ? 129.272 104.553 89.998 1.00 16.53 423 PRO C CA 1
ATOM 11510 C C . PRO C 1 423 ? 127.831 104.601 89.514 1.00 16.53 423 PRO C C 1
ATOM 11511 O O . PRO C 1 423 ? 127.615 104.808 88.312 1.00 16.53 423 PRO C O 1
ATOM 11515 N N . SER C 1 424 ? 126.842 104.412 90.392 1.00 16.41 424 SER C N 1
ATOM 11516 C CA . SER C 1 424 ? 125.450 104.424 89.955 1.00 16.41 424 SER C CA 1
ATOM 11517 C C . SER C 1 424 ? 124.992 105.805 89.505 1.00 16.41 424 SER C C 1
ATOM 11518 O O . SER C 1 424 ? 123.947 105.917 88.856 1.00 16.41 424 SER C O 1
ATOM 11521 N N . LEU C 1 425 ? 125.745 106.854 89.832 1.00 15.45 425 LEU C N 1
ATOM 11522 C CA . LEU C 1 425 ? 125.434 108.208 89.401 1.00 15.45 425 LEU C CA 1
ATOM 11523 C C . LEU C 1 425 ? 126.150 108.583 88.111 1.00 15.45 425 LEU C C 1
ATOM 11524 O O . LEU C 1 425 ? 126.122 109.753 87.717 1.00 15.45 425 LEU C O 1
ATOM 11529 N N . SER C 1 426 ? 126.800 107.621 87.457 1.00 17.84 426 SER C N 1
ATOM 11530 C CA . SER C 1 426 ? 127.516 107.903 86.220 1.00 17.84 426 SER C CA 1
ATOM 11531 C C . SER C 1 426 ? 126.559 108.405 85.148 1.00 17.84 426 SER C C 1
ATOM 11532 O O . SER C 1 426 ? 125.491 107.826 84.928 1.00 17.84 426 SER C O 1
ATOM 11535 N N . VAL C 1 427 ? 126.949 109.490 84.480 1.00 20.15 427 VAL C N 1
ATOM 11536 C CA . VAL C 1 427 ? 126.102 110.065 83.441 1.00 20.15 427 VAL C CA 1
ATOM 11537 C C . VAL C 1 427 ? 126.212 109.269 82.148 1.00 20.15 427 VAL C C 1
ATOM 11538 O O . VAL C 1 427 ? 125.272 109.236 81.346 1.00 20.15 427 VAL C O 1
ATOM 11542 N N . PHE C 1 428 ? 127.350 108.617 81.921 1.00 21.71 428 PHE C N 1
ATOM 11543 C CA . PHE C 1 428 ? 127.519 107.794 80.733 1.00 21.71 428 PHE C CA 1
ATOM 11544 C C . PHE C 1 428 ? 126.846 106.442 80.932 1.00 21.71 428 PHE C C 1
ATOM 11545 O O . PHE C 1 428 ? 126.991 105.806 81.979 1.00 21.71 428 PHE C O 1
ATOM 11553 N N . THR C 1 429 ? 126.105 106.007 79.913 1.00 27.56 429 THR C N 1
ATOM 11554 C CA . THR C 1 429 ? 125.328 104.778 80.029 1.00 27.56 429 THR C CA 1
ATOM 11555 C C . THR C 1 429 ? 126.200 103.529 79.962 1.00 27.56 429 THR C C 1
ATOM 11556 O O . THR C 1 429 ? 125.798 102.475 80.467 1.00 27.56 429 THR C O 1
ATOM 11560 N N . ASN C 1 430 ? 127.379 103.618 79.353 1.00 26.28 430 ASN C N 1
ATOM 11561 C CA . ASN C 1 430 ? 128.261 102.469 79.163 1.00 26.28 430 ASN C CA 1
ATOM 11562 C C . ASN C 1 430 ? 129.653 102.839 79.669 1.00 26.28 430 ASN C C 1
ATOM 11563 O O . ASN C 1 430 ? 130.485 103.343 78.912 1.00 26.28 430 ASN C O 1
ATOM 11568 N N . TRP C 1 431 ? 129.907 102.583 80.952 1.00 22.37 431 TRP C N 1
ATOM 11569 C CA . TRP C 1 431 ? 131.207 102.863 81.552 1.00 22.37 431 TRP C CA 1
ATOM 11570 C C . TRP C 1 431 ? 132.030 101.601 81.780 1.00 22.37 431 TRP C C 1
ATOM 11571 O O . TRP C 1 431 ? 133.220 101.570 81.452 1.00 22.37 431 TRP C O 1
ATOM 11582 N N . ASN C 1 432 ? 131.421 100.556 82.337 1.00 25.11 432 ASN C N 1
ATOM 11583 C CA . ASN C 1 432 ? 132.109 99.304 82.622 1.00 25.11 432 ASN C CA 1
ATOM 11584 C C . ASN C 1 432 ? 132.081 98.323 81.455 1.00 25.11 432 ASN C C 1
ATOM 11585 O O . ASN C 1 432 ? 132.419 97.149 81.644 1.00 25.11 432 ASN C O 1
ATOM 11590 N N . LEU C 1 433 ? 131.686 98.776 80.262 1.00 28.60 433 LEU C N 1
ATOM 11591 C CA . LEU C 1 433 ? 131.622 97.931 79.067 1.00 28.60 433 LEU C CA 1
ATOM 11592 C C . LEU C 1 433 ? 130.719 96.717 79.292 1.00 28.60 433 LEU C C 1
ATOM 11593 O O . LEU C 1 433 ? 131.048 95.588 78.920 1.00 28.60 433 LEU C O 1
ATOM 11598 N N . SER C 1 434 ? 129.563 96.960 79.912 1.00 27.67 434 SER C N 1
ATOM 11599 C CA . SER C 1 434 ? 128.602 95.893 80.158 1.00 27.67 434 SER C CA 1
ATOM 11600 C C . SER C 1 434 ? 127.726 95.597 78.948 1.00 27.67 434 SER C C 1
ATOM 11601 O O . SER C 1 434 ? 127.060 94.555 78.924 1.00 27.67 434 SER C O 1
ATOM 11604 N N . TYR C 1 435 ? 127.709 96.482 77.950 1.00 28.20 435 TYR C N 1
ATOM 11605 C CA . TYR C 1 435 ? 126.894 96.264 76.760 1.00 28.20 435 TYR C CA 1
ATOM 11606 C C . TYR C 1 435 ? 127.456 95.181 75.849 1.00 28.20 435 TYR C C 1
ATOM 11607 O O . TYR C 1 435 ? 126.772 94.783 74.900 1.00 28.20 435 TYR C O 1
ATOM 11616 N N . ALA C 1 436 ? 128.681 94.715 76.106 1.00 31.00 436 ALA C N 1
ATOM 11617 C CA . ALA C 1 436 ? 129.321 93.646 75.334 1.00 31.00 436 ALA C CA 1
ATOM 11618 C C . ALA C 1 436 ? 129.519 94.033 73.870 1.00 31.00 436 ALA C C 1
ATOM 11619 O O . ALA C 1 436 ? 129.573 93.168 72.992 1.00 31.00 436 ALA C O 1
ATOM 11621 N N . ASN C 1 437 ? 129.635 95.330 73.595 1.00 33.19 437 ASN C N 1
ATOM 11622 C CA . ASN C 1 437 ? 129.904 95.817 72.248 1.00 33.19 437 ASN C CA 1
ATOM 11623 C C . ASN C 1 437 ? 130.391 97.259 72.346 1.00 33.19 437 ASN C C 1
ATOM 11624 O O . ASN C 1 437 ? 130.654 97.775 73.436 1.00 33.19 437 ASN C O 1
ATOM 11629 N N . LEU C 1 438 ? 130.512 97.909 71.186 1.00 33.24 438 LEU C N 1
ATOM 11630 C CA . LEU C 1 438 ? 131.008 99.277 71.092 1.00 33.24 438 LEU C CA 1
ATOM 11631 C C . LEU C 1 438 ? 129.891 100.314 71.117 1.00 33.24 438 LEU C C 1
ATOM 11632 O O . LEU C 1 438 ? 130.058 101.414 70.571 1.00 33.24 438 LEU C O 1
ATOM 11637 N N . ASN C 1 439 ? 128.755 99.995 71.732 1.00 30.32 439 ASN C N 1
ATOM 11638 C CA . ASN C 1 439 ? 127.632 100.923 71.765 1.00 30.32 439 ASN C CA 1
ATOM 11639 C C . ASN C 1 439 ? 127.942 102.124 72.651 1.00 30.32 439 ASN C C 1
ATOM 11640 O O . ASN C 1 439 ? 128.749 102.039 73.582 1.00 30.32 439 ASN C O 1
ATOM 11645 N N . ALA C 1 440 ? 127.312 103.258 72.326 1.00 27.48 440 ALA C N 1
ATOM 11646 C CA . ALA C 1 440 ? 127.365 104.491 73.110 1.00 27.48 440 ALA C CA 1
ATOM 11647 C C . ALA C 1 440 ? 128.739 105.151 73.076 1.00 27.48 440 ALA C C 1
ATOM 11648 O O . ALA C 1 440 ? 128.928 106.221 73.664 1.00 27.48 440 ALA C O 1
ATOM 11650 N N . TRP C 1 441 ? 129.699 104.533 72.396 1.00 25.72 441 TRP C N 1
ATOM 11651 C CA . TRP C 1 441 ? 131.037 105.089 72.232 1.00 25.72 441 TRP C CA 1
ATOM 11652 C C . TRP C 1 441 ? 131.271 105.377 70.756 1.00 25.72 441 TRP C C 1
ATOM 11653 O O . TRP C 1 441 ? 131.131 104.480 69.917 1.00 25.72 441 TRP C O 1
ATOM 11664 N N . THR C 1 442 ? 131.629 106.619 70.441 1.00 30.70 442 THR C N 1
ATOM 11665 C CA . THR C 1 442 ? 131.899 107.012 69.064 1.00 30.70 442 THR C CA 1
ATOM 11666 C C . THR C 1 442 ? 133.397 106.913 68.804 1.00 30.70 442 THR C C 1
ATOM 11667 O O . THR C 1 442 ? 134.193 107.571 69.478 1.00 30.70 442 THR C O 1
ATOM 11671 N N . VAL C 1 443 ? 133.781 106.093 67.829 1.00 35.75 443 VAL C N 1
ATOM 11672 C CA . VAL C 1 443 ? 135.181 105.873 67.492 1.00 35.75 443 VAL C CA 1
ATOM 11673 C C . VAL C 1 443 ? 135.478 106.544 66.158 1.00 35.75 443 VAL C C 1
ATOM 11674 O O . VAL C 1 443 ? 134.686 106.454 65.211 1.00 35.75 443 VAL C O 1
ATOM 11678 N N . ASP C 1 444 ? 136.609 107.243 66.096 1.00 45.13 444 ASP C N 1
ATOM 11679 C CA . ASP C 1 444 ? 137.042 107.934 64.888 1.00 45.13 444 ASP C CA 1
ATOM 11680 C C . ASP C 1 444 ? 138.508 107.607 64.654 1.00 45.13 444 ASP C C 1
ATOM 11681 O O . ASP C 1 444 ? 139.366 107.975 65.463 1.00 45.13 444 ASP C O 1
ATOM 11686 N N . LYS C 1 445 ? 138.789 106.915 63.554 1.00 54.42 445 LYS C N 1
ATOM 11687 C CA . LYS C 1 445 ? 140.149 106.571 63.150 1.00 54.42 445 LYS C CA 1
ATOM 11688 C C . LYS C 1 445 ? 140.505 107.449 61.956 1.00 54.42 445 LYS C C 1
ATOM 11689 O O . LYS C 1 445 ? 140.126 107.151 60.819 1.00 54.42 445 LYS C O 1
ATOM 11695 N N . GLY C 1 446 ? 141.229 108.533 62.219 1.00 63.60 446 GLY C N 1
ATOM 11696 C CA . GLY C 1 446 ? 141.566 109.467 61.160 1.00 63.60 446 GLY C CA 1
ATOM 11697 C C . GLY C 1 446 ? 142.518 108.855 60.147 1.00 63.60 446 GLY C C 1
ATOM 11698 O O . GLY C 1 446 ? 143.373 108.034 60.480 1.00 63.60 446 GLY C O 1
ATOM 11699 N N . SER C 1 447 ? 142.347 109.260 58.888 1.00 70.98 447 SER C N 1
ATOM 11700 C CA . SER C 1 447 ? 143.237 108.897 57.780 1.00 70.98 447 SER C CA 1
ATOM 11701 C C . SER C 1 447 ? 143.237 107.380 57.620 1.00 70.98 447 SER C C 1
ATOM 11702 O O . SER C 1 447 ? 142.205 106.826 57.205 1.00 70.98 447 SER C O 1
ATOM 11705 N N . ALA C 1 448 ? 144.329 106.682 57.912 1.00 69.90 448 ALA C N 1
ATOM 11706 C CA . ALA C 1 448 ? 144.454 105.280 57.540 1.00 69.90 448 ALA C CA 1
ATOM 11707 C C . ALA C 1 448 ? 143.574 104.392 58.415 1.00 69.90 448 ALA C C 1
ATOM 11708 O O . ALA C 1 448 ? 143.560 104.544 59.637 1.00 69.90 448 ALA C O 1
ATOM 11710 N N . PRO C 1 449 ? 142.831 103.460 57.812 1.00 68.10 449 PRO C N 1
ATOM 11711 C CA . PRO C 1 449 ? 142.124 102.439 58.602 1.00 68.10 449 PRO C CA 1
ATOM 11712 C C . PRO C 1 449 ? 143.074 101.423 59.219 1.00 68.10 449 PRO C C 1
ATOM 11713 O O . PRO C 1 449 ? 144.290 101.633 59.237 1.00 68.10 449 PRO C O 1
ATOM 11717 N N . THR C 1 450 ? 142.510 100.339 59.759 1.00 64.53 450 THR C N 1
ATOM 11718 C CA . THR C 1 450 ? 143.170 99.144 60.299 1.00 64.53 450 THR C CA 1
ATOM 11719 C C . THR C 1 450 ? 143.654 99.386 61.734 1.00 64.53 450 THR C C 1
ATOM 11720 O O . THR C 1 450 ? 144.148 98.448 62.377 1.00 64.53 450 THR C O 1
ATOM 11724 N N . SER C 1 451 ? 143.489 100.588 62.280 1.00 59.39 451 SER C N 1
ATOM 11725 C CA . SER C 1 451 ? 143.754 100.795 63.698 1.00 59.39 451 SER C CA 1
ATOM 11726 C C . SER C 1 451 ? 142.781 99.967 64.530 1.00 59.39 451 SER C C 1
ATOM 11727 O O . SER C 1 451 ? 141.572 99.976 64.281 1.00 59.39 451 SER C O 1
ATOM 11730 N N . VAL C 1 452 ? 143.309 99.254 65.519 1.00 53.30 452 VAL C N 1
ATOM 11731 C CA . VAL C 1 452 ? 142.545 98.266 66.276 1.00 53.30 452 VAL C CA 1
ATOM 11732 C C . VAL C 1 452 ? 141.952 98.939 67.505 1.00 53.30 452 VAL C C 1
ATOM 11733 O O . VAL C 1 452 ? 142.681 99.497 68.333 1.00 53.30 452 VAL C O 1
ATOM 11737 N N . ALA C 1 453 ? 140.620 98.888 67.621 1.00 45.99 453 ALA C N 1
ATOM 11738 C CA . ALA C 1 453 ? 139.898 99.421 68.771 1.00 45.99 453 ALA C CA 1
ATOM 11739 C C . ALA C 1 453 ? 138.742 98.509 69.166 1.00 45.99 453 ALA C C 1
ATOM 11740 O O . ALA C 1 453 ? 137.695 98.985 69.614 1.00 45.99 453 ALA C O 1
ATOM 11742 N N . GLU C 1 454 ? 138.916 97.199 69.006 1.00 46.21 454 GLU C N 1
ATOM 11743 C CA . GLU C 1 454 ? 137.857 96.249 69.308 1.00 46.21 454 GLU C CA 1
ATOM 11744 C C . GLU C 1 454 ? 137.781 95.987 70.812 1.00 46.21 454 GLU C C 1
ATOM 11745 O O . GLU C 1 454 ? 138.625 96.431 71.595 1.00 46.21 454 GLU C O 1
ATOM 11751 N N . TYR C 1 455 ? 136.738 95.264 71.216 1.00 41.03 455 TYR C N 1
ATOM 11752 C CA . TYR C 1 455 ? 136.453 94.995 72.620 1.00 41.03 455 TYR C CA 1
ATOM 11753 C C . TYR C 1 455 ? 136.559 93.498 72.883 1.00 41.03 455 TYR C C 1
ATOM 11754 O O . TYR C 1 455 ? 135.973 92.692 72.152 1.00 41.03 455 TYR C O 1
ATOM 11763 N N . LEU C 1 456 ? 137.304 93.132 73.924 1.00 46.48 456 LEU C N 1
ATOM 11764 C CA . LEU C 1 456 ? 137.407 91.755 74.383 1.00 46.48 456 LEU C CA 1
ATOM 11765 C C . LEU C 1 456 ? 136.944 91.665 75.831 1.00 46.48 456 LEU C C 1
ATOM 11766 O O . LEU C 1 456 ? 137.165 92.587 76.622 1.00 46.48 456 LEU C O 1
ATOM 11771 N N . SER C 1 457 ? 136.293 90.557 76.168 1.00 50.79 457 SER C N 1
ATOM 11772 C CA . SER C 1 457 ? 135.713 90.356 77.488 1.00 50.79 457 SER C CA 1
ATOM 11773 C C . SER C 1 457 ? 136.514 89.333 78.288 1.00 50.79 457 SER C C 1
ATOM 11774 O O . SER C 1 457 ? 137.504 88.766 77.818 1.00 50.79 457 SER C O 1
ATOM 11777 N N . ALA C 1 458 ? 136.067 89.115 79.528 1.00 57.21 458 ALA C N 1
ATOM 11778 C CA . ALA C 1 458 ? 136.638 88.143 80.460 1.00 57.21 458 ALA C CA 1
ATOM 11779 C C . ALA C 1 458 ? 138.090 88.451 80.818 1.00 57.21 458 ALA C C 1
ATOM 11780 O O . ALA C 1 458 ? 138.815 87.567 81.287 1.00 57.21 458 ALA C O 1
ATOM 11782 N N . GLN C 1 459 ? 138.533 89.688 80.610 1.00 52.65 459 GLN C N 1
ATOM 11783 C CA . GLN C 1 459 ? 139.877 90.115 80.983 1.00 52.65 459 GLN C CA 1
ATOM 11784 C C . GLN C 1 459 ? 139.786 91.500 81.603 1.00 52.65 459 GLN C C 1
ATOM 11785 O O . GLN C 1 459 ? 139.271 92.430 80.974 1.00 52.65 459 GLN C O 1
ATOM 11791 N N . GLY C 1 460 ? 140.285 91.637 82.829 1.00 50.45 460 GLY C N 1
ATOM 11792 C CA . GLY C 1 460 ? 140.278 92.905 83.517 1.00 50.45 460 GLY C CA 1
ATOM 11793 C C . GLY C 1 460 ? 140.728 92.783 84.959 1.00 50.45 460 GLY C C 1
ATOM 11794 O O . GLY C 1 460 ? 141.107 91.704 85.426 1.00 50.45 460 GLY C O 1
ATOM 11795 N N . PRO C 1 461 ? 140.703 93.901 85.694 1.00 45.56 461 PRO C N 1
ATOM 11796 C CA . PRO C 1 461 ? 141.111 93.869 87.106 1.00 45.56 461 PRO C CA 1
ATOM 11797 C C . PRO C 1 461 ? 140.239 92.956 87.955 1.00 45.56 461 PRO C C 1
ATOM 11798 O O . PRO C 1 461 ? 140.733 92.291 88.871 1.00 45.56 461 PRO C O 1
ATOM 11802 N N . LYS C 1 462 ? 138.942 92.912 87.653 1.00 45.98 462 LYS C N 1
ATOM 11803 C CA . LYS C 1 462 ? 137.998 92.083 88.389 1.00 45.98 462 LYS C CA 1
ATOM 11804 C C . LYS C 1 462 ? 137.121 91.226 87.488 1.00 45.98 462 LYS C C 1
ATOM 11805 O O . LYS C 1 462 ? 136.215 90.553 87.992 1.00 45.98 462 LYS C O 1
ATOM 11811 N N . GLY C 1 463 ? 137.360 91.225 86.180 1.00 50.45 463 GLY C N 1
ATOM 11812 C CA . GLY C 1 463 ? 136.570 90.440 85.246 1.00 50.45 463 GLY C CA 1
ATOM 11813 C C . GLY C 1 463 ? 135.757 91.247 84.254 1.00 50.45 463 GLY C C 1
ATOM 11814 O O . GLY C 1 463 ? 135.235 90.661 83.294 1.00 50.45 463 GLY C O 1
ATOM 11815 N N . GLU C 1 464 ? 135.615 92.558 84.424 1.00 47.28 464 GLU C N 1
ATOM 11816 C CA . GLU C 1 464 ? 134.886 93.363 83.458 1.00 47.28 464 GLU C CA 1
ATOM 11817 C C . GLU C 1 464 ? 135.697 93.522 82.176 1.00 47.28 464 GLU C C 1
ATOM 11818 O O . GLU C 1 464 ? 136.925 93.400 82.165 1.00 47.28 464 GLU C O 1
ATOM 11824 N N . GLY C 1 465 ? 134.988 93.798 81.084 1.00 42.57 465 GLY C N 1
ATOM 11825 C CA . GLY C 1 465 ? 135.647 93.945 79.802 1.00 42.57 465 GLY C CA 1
ATOM 11826 C C . GLY C 1 465 ? 136.504 95.195 79.736 1.00 42.57 465 GLY C C 1
ATOM 11827 O O . GLY C 1 465 ? 136.285 96.173 80.452 1.00 42.57 465 GLY C O 1
ATOM 11828 N N . VAL C 1 466 ? 137.499 95.155 78.854 1.00 40.92 466 VAL C N 1
ATOM 11829 C CA . VAL C 1 466 ? 138.432 96.258 78.652 1.00 40.92 466 VAL C CA 1
ATOM 11830 C C . VAL C 1 466 ? 138.374 96.677 77.189 1.00 40.92 466 VAL C C 1
ATOM 11831 O O . VAL C 1 466 ? 138.313 95.826 76.293 1.00 40.92 466 VAL C O 1
ATOM 11835 N N . LEU C 1 467 ? 138.362 97.988 76.952 1.00 39.11 467 LEU C N 1
ATOM 11836 C CA . LEU C 1 467 ? 138.320 98.530 75.593 1.00 39.11 467 LEU C CA 1
ATOM 11837 C C . LEU C 1 467 ? 139.712 99.051 75.228 1.00 39.11 467 LEU C C 1
ATOM 11838 O O . LEU C 1 467 ? 140.082 100.197 75.484 1.00 39.11 467 LEU C O 1
ATOM 11843 N N . HIS C 1 468 ? 140.503 98.155 74.642 1.00 45.19 468 HIS C N 1
ATOM 11844 C CA . HIS C 1 468 ? 141.871 98.494 74.273 1.00 45.19 468 HIS C CA 1
ATOM 11845 C C . HIS C 1 468 ? 141.909 99.094 72.873 1.00 45.19 468 HIS C C 1
ATOM 11846 O O . HIS C 1 468 ? 141.118 98.726 72.001 1.00 45.19 468 HIS C O 1
ATOM 11853 N N . VAL C 1 469 ? 142.845 100.013 72.656 1.00 48.17 469 VAL C N 1
ATOM 11854 C CA . VAL C 1 469 ? 143.062 100.627 71.352 1.00 48.17 469 VAL C CA 1
ATOM 11855 C C . VAL C 1 469 ? 144.513 100.401 70.949 1.00 48.17 469 VAL C C 1
ATOM 11856 O O . VAL C 1 469 ? 145.423 100.539 71.775 1.00 48.17 469 VAL C O 1
ATOM 11860 N N . ALA C 1 470 ? 144.721 100.020 69.688 1.00 53.44 470 ALA C N 1
ATOM 11861 C CA . ALA C 1 470 ? 146.051 99.769 69.133 1.00 53.44 470 ALA C CA 1
ATOM 11862 C C . ALA C 1 470 ? 146.186 100.549 67.832 1.00 53.44 470 ALA C C 1
ATOM 11863 O O . ALA C 1 470 ? 146.116 99.968 66.737 1.00 53.44 470 ALA C O 1
ATOM 11865 N N . PRO C 1 471 ? 146.386 101.865 67.900 1.00 52.36 471 PRO C N 1
ATOM 11866 C CA . PRO C 1 471 ? 146.471 102.668 66.676 1.00 52.36 471 PRO C CA 1
ATOM 11867 C C . PRO C 1 471 ? 147.868 102.667 66.077 1.00 52.36 471 PRO C C 1
ATOM 11868 O O . PRO C 1 471 ? 148.880 102.696 66.781 1.00 52.36 471 PRO C O 1
ATOM 11872 N N . THR C 1 472 ? 147.916 102.634 64.748 1.00 55.94 472 THR C N 1
ATOM 11873 C CA . THR C 1 472 ? 149.166 102.643 64.002 1.00 55.94 472 THR C CA 1
ATOM 11874 C C . THR C 1 472 ? 149.219 103.880 63.116 1.00 55.94 472 THR C C 1
ATOM 11875 O O . THR C 1 472 ? 148.206 104.269 62.526 1.00 55.94 472 THR C O 1
ATOM 11879 N N . THR C 1 473 ? 150.383 104.538 63.103 1.00 55.95 473 THR C N 1
ATOM 11880 C CA . THR C 1 473 ? 150.741 105.662 62.234 1.00 55.95 473 THR C CA 1
ATOM 11881 C C . THR C 1 473 ? 149.709 106.789 62.249 1.00 55.95 473 THR C C 1
ATOM 11882 O O . THR C 1 473 ? 149.762 107.694 61.409 1.00 55.95 473 THR C O 1
ATOM 11886 N N . GLN C 1 474 ? 148.798 106.770 63.221 1.00 55.82 474 GLN C N 1
ATOM 11887 C CA . GLN C 1 474 ? 147.772 107.795 63.361 1.00 55.82 474 GLN C CA 1
ATOM 11888 C C . GLN C 1 474 ? 147.030 107.560 64.668 1.00 55.82 474 GLN C C 1
ATOM 11889 O O . GLN C 1 474 ? 146.953 106.429 65.155 1.00 55.82 474 GLN C O 1
ATOM 11895 N N . GLY C 1 475 ? 146.489 108.639 65.226 1.00 50.48 475 GLY C N 1
ATOM 11896 C CA . GLY C 1 475 ? 145.734 108.554 66.459 1.00 50.48 475 GLY C CA 1
ATOM 11897 C C . GLY C 1 475 ? 144.272 108.212 66.233 1.00 50.48 475 GLY C C 1
ATOM 11898 O O . GLY C 1 475 ? 143.721 108.422 65.156 1.00 50.48 475 GLY C O 1
ATOM 11899 N N . VAL C 1 476 ? 143.646 107.674 67.277 1.00 42.85 476 VAL C N 1
ATOM 11900 C CA . VAL C 1 476 ? 142.229 107.334 67.271 1.00 42.85 476 VAL C CA 1
ATOM 11901 C C . VAL C 1 476 ? 141.550 108.094 68.403 1.00 42.85 476 VAL C C 1
ATOM 11902 O O . VAL C 1 476 ? 142.113 108.240 69.493 1.00 42.85 476 VAL C O 1
ATOM 11906 N N . ASN C 1 477 ? 140.351 108.605 68.131 1.00 36.73 477 ASN C N 1
ATOM 11907 C CA . ASN C 1 477 ? 139.609 109.416 69.087 1.00 36.73 477 ASN C CA 1
ATOM 11908 C C . ASN C 1 477 ? 138.336 108.691 69.497 1.00 36.73 477 ASN C C 1
ATOM 11909 O O . ASN C 1 477 ? 137.576 108.227 68.642 1.00 36.73 477 ASN C O 1
ATOM 11914 N N . ILE C 1 478 ? 138.107 108.600 70.804 1.00 27.90 478 ILE C N 1
ATOM 11915 C CA . ILE C 1 478 ? 136.903 107.987 71.355 1.00 27.90 478 ILE C CA 1
ATOM 11916 C C . ILE C 1 478 ? 136.122 109.076 72.075 1.00 27.90 478 ILE C C 1
ATOM 11917 O O . ILE C 1 478 ? 136.613 109.654 73.051 1.00 27.90 478 ILE C O 1
ATOM 11922 N N . SER C 1 479 ? 134.908 109.349 71.606 1.00 26.98 479 SER C N 1
ATOM 11923 C CA . SER C 1 479 ? 134.128 110.476 72.090 1.00 26.98 479 SER C CA 1
ATOM 11924 C C . SER C 1 479 ? 132.741 110.021 72.519 1.00 26.98 479 SER C C 1
ATOM 11925 O O . SER C 1 479 ? 132.161 109.093 71.943 1.00 26.98 479 SER C O 1
ATOM 11928 N N . GLN C 1 480 ? 132.226 110.688 73.550 1.00 24.40 480 GLN C N 1
ATOM 11929 C CA . GLN C 1 480 ? 130.865 110.461 74.020 1.00 24.40 480 GLN C CA 1
ATOM 11930 C C . GLN C 1 480 ? 130.304 111.774 74.555 1.00 24.40 480 GLN C C 1
ATOM 11931 O O . GLN C 1 480 ? 131.055 112.662 74.964 1.00 24.40 480 GLN C O 1
ATOM 11937 N N . VAL C 1 481 ? 128.977 111.894 74.536 1.00 21.77 481 VAL C N 1
ATOM 11938 C CA . VAL C 1 481 ? 128.285 113.106 74.965 1.00 21.77 481 VAL C CA 1
ATOM 11939 C C . VAL C 1 481 ? 127.213 112.724 75.976 1.00 21.77 481 VAL C C 1
ATOM 11940 O O . VAL C 1 481 ? 126.424 111.802 75.733 1.00 21.77 481 VAL C O 1
ATOM 11944 N N . ALA C 1 482 ? 127.181 113.429 77.107 1.00 21.49 482 ALA C N 1
ATOM 11945 C CA . ALA C 1 482 ? 126.192 113.206 78.151 1.00 21.49 482 ALA C CA 1
ATOM 11946 C C . ALA C 1 482 ? 125.559 114.535 78.543 1.00 21.49 482 ALA C C 1
ATOM 11947 O O . ALA C 1 482 ? 126.076 115.611 78.231 1.00 21.49 482 ALA C O 1
ATOM 11949 N N . THR C 1 483 ? 124.428 114.455 79.240 1.00 23.77 483 THR C N 1
ATOM 11950 C CA . THR C 1 483 ? 123.669 115.628 79.658 1.00 23.77 483 THR C CA 1
ATOM 11951 C C . THR C 1 483 ? 123.817 115.832 81.160 1.00 23.77 483 THR C C 1
ATOM 11952 O O . THR C 1 483 ? 123.794 114.864 81.928 1.00 23.77 483 THR C O 1
ATOM 11956 N N . VAL C 1 484 ? 123.965 117.089 81.572 1.00 24.73 484 VAL C N 1
ATOM 11957 C CA . VAL C 1 484 ? 124.149 117.431 82.976 1.00 24.73 484 VAL C CA 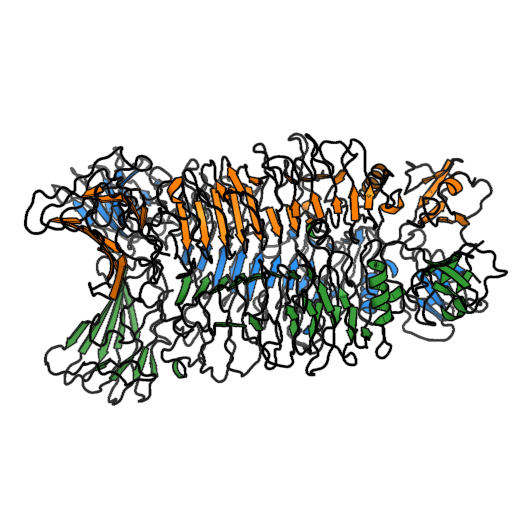1
ATOM 11958 C C . VAL C 1 484 ? 122.786 117.697 83.609 1.00 24.73 484 VAL C C 1
ATOM 11959 O O . VAL C 1 484 ? 121.812 118.037 82.933 1.00 24.73 484 VAL C O 1
ATOM 11963 N N . SER C 1 485 ? 122.717 117.534 84.930 1.00 28.22 485 SER C N 1
ATOM 11964 C CA . SER C 1 485 ? 121.500 117.792 85.683 1.00 28.22 485 SER C CA 1
ATOM 11965 C C . SER C 1 485 ? 121.836 118.605 86.926 1.00 28.22 485 SER C C 1
ATOM 11966 O O . SER C 1 485 ? 122.973 118.604 87.407 1.00 28.22 485 SER C O 1
ATOM 11969 N N . LYS C 1 486 ? 120.822 119.312 87.432 1.00 31.65 486 LYS C N 1
ATOM 11970 C CA . LYS C 1 486 ? 120.918 120.131 88.640 1.00 31.65 486 LYS C CA 1
ATOM 11971 C C . LYS C 1 486 ? 121.949 121.253 88.480 1.00 31.65 486 LYS C C 1
ATOM 11972 O O . LYS C 1 486 ? 122.592 121.671 89.446 1.00 31.65 486 LYS C O 1
ATOM 11978 N N . GLN C 1 487 ? 122.112 121.741 87.252 1.00 28.79 487 GLN C N 1
ATOM 11979 C CA . GLN C 1 487 ? 122.922 122.926 86.934 1.00 28.79 487 GLN C CA 1
ATOM 11980 C C . GLN C 1 487 ? 124.362 122.664 87.376 1.00 28.79 487 GLN C C 1
ATOM 11981 O O . GLN C 1 487 ? 124.948 121.653 86.955 1.00 28.79 487 GLN C O 1
ATOM 11987 N N . ALA C 1 488 ? 124.965 123.521 88.198 1.00 27.99 488 ALA C N 1
ATOM 11988 C CA . ALA C 1 488 ? 126.377 123.389 88.533 1.00 27.99 488 ALA C CA 1
ATOM 11989 C C . ALA C 1 488 ? 126.624 122.176 89.422 1.00 27.99 488 ALA C C 1
ATOM 11990 O O . ALA C 1 488 ? 125.807 121.835 90.281 1.00 27.99 488 ALA C O 1
ATOM 11992 N N . GLY C 1 489 ? 127.759 121.528 89.209 1.00 23.06 489 GLY C N 1
ATOM 11993 C CA . GLY C 1 489 ? 128.146 120.393 90.010 1.00 23.06 489 GLY C CA 1
ATOM 11994 C C . GLY C 1 489 ? 129.646 120.200 90.014 1.00 23.06 489 GLY C C 1
ATOM 11995 O O . GLY C 1 489 ? 130.411 121.122 89.724 1.00 23.06 489 GLY C O 1
ATOM 11996 N N . SER C 1 490 ? 130.062 118.982 90.352 1.00 20.61 490 SER C N 1
ATOM 11997 C CA . SER C 1 490 ? 131.464 118.595 90.370 1.00 20.61 490 SER C CA 1
ATOM 11998 C C . SER C 1 490 ? 131.681 117.429 89.416 1.00 20.61 490 SER C C 1
ATOM 11999 O O . SER C 1 490 ? 130.742 116.706 89.075 1.00 20.61 490 SER C O 1
ATOM 12002 N N . MET C 1 491 ? 132.927 117.251 88.977 1.00 21.99 491 MET C N 1
ATOM 12003 C CA . MET C 1 491 ? 133.214 116.244 87.960 1.00 21.99 491 MET C CA 1
ATOM 12004 C C . MET C 1 491 ? 133.631 114.910 88.581 1.00 21.99 491 MET C C 1
ATOM 12005 O O . MET C 1 491 ? 132.985 113.884 88.348 1.00 21.99 491 MET C O 1
ATOM 12010 N N . SER C 1 492 ? 134.709 114.914 89.369 1.00 20.97 492 SER C N 1
ATOM 12011 C CA . SER C 1 492 ? 135.187 113.736 90.099 1.00 20.97 492 SER C CA 1
ATOM 12012 C C . SER C 1 492 ? 135.471 112.570 89.144 1.00 20.97 492 SER C C 1
ATOM 12013 O O . SER C 1 492 ? 134.842 111.512 89.191 1.00 20.97 492 SER C O 1
ATOM 12016 N N . MET C 1 493 ? 136.443 112.803 88.266 1.00 21.54 493 MET C N 1
ATOM 12017 C CA . MET C 1 493 ? 136.833 111.798 87.288 1.00 21.54 493 MET C CA 1
ATOM 12018 C C . MET C 1 493 ? 137.612 110.659 87.945 1.00 21.54 493 MET C C 1
ATOM 12019 O O . MET C 1 493 ? 138.312 110.841 88.946 1.00 21.54 493 MET C O 1
ATOM 12024 N N . SER C 1 494 ? 137.484 109.467 87.357 1.00 20.79 494 SER C N 1
ATOM 12025 C CA . SER C 1 494 ? 138.263 108.303 87.767 1.00 20.79 494 SER C CA 1
ATOM 12026 C C . SER C 1 494 ? 138.213 107.211 86.705 1.00 20.79 494 SER C C 1
ATOM 12027 O O . SER C 1 494 ? 137.133 106.714 86.370 1.00 20.79 494 SER C O 1
ATOM 12030 N N . VAL C 1 495 ? 139.374 106.823 86.175 1.00 23.95 495 VAL C N 1
ATOM 12031 C CA . VAL C 1 495 ? 139.470 105.822 85.116 1.00 23.95 495 VAL C CA 1
ATOM 12032 C C . VAL C 1 495 ? 140.643 104.898 85.420 1.00 23.95 495 VAL C C 1
ATOM 12033 O O . VAL C 1 495 ? 141.737 105.367 85.757 1.00 23.95 495 VAL C O 1
ATOM 12037 N N . MET C 1 496 ? 140.420 103.587 85.305 1.00 29.97 496 MET C N 1
ATOM 12038 C CA . MET C 1 496 ? 141.505 102.618 85.370 1.00 29.97 496 MET C CA 1
ATOM 12039 C C . MET C 1 496 ? 142.180 102.533 84.007 1.00 29.97 496 MET C C 1
ATOM 12040 O O . MET C 1 496 ? 141.507 102.357 82.987 1.00 29.97 496 MET C O 1
ATOM 12045 N N . VAL C 1 497 ? 143.503 102.663 83.982 1.00 33.93 497 VAL C N 1
ATOM 12046 C CA . VAL C 1 497 ? 144.263 102.655 82.738 1.00 33.93 497 VAL C CA 1
ATOM 12047 C C . VAL C 1 497 ? 145.394 101.643 82.850 1.00 33.93 497 VAL C C 1
ATOM 12048 O O . VAL C 1 497 ? 146.128 101.627 83.844 1.00 33.93 497 VAL C O 1
ATOM 12052 N N . ASN C 1 498 ? 145.532 100.798 81.829 1.00 42.25 498 ASN C N 1
ATOM 12053 C CA . ASN C 1 498 ? 146.639 99.858 81.734 1.00 42.25 498 ASN C CA 1
ATOM 12054 C C . ASN C 1 498 ? 147.383 100.089 80.427 1.00 42.25 498 ASN C C 1
ATOM 12055 O O . ASN C 1 498 ? 146.767 100.208 79.362 1.00 42.25 498 ASN C O 1
ATOM 12060 N N . ILE C 1 499 ? 148.709 100.153 80.515 1.00 45.62 499 ILE C N 1
ATOM 12061 C CA . ILE C 1 499 ? 149.572 100.419 79.369 1.00 45.62 499 ILE C CA 1
ATOM 12062 C C . ILE C 1 499 ? 150.477 99.206 79.200 1.00 45.62 499 ILE C C 1
ATOM 12063 O O . ILE C 1 499 ? 151.436 99.023 79.961 1.00 45.62 499 ILE C O 1
ATOM 12068 N N . ILE C 1 500 ? 150.178 98.367 78.206 1.00 50.16 500 ILE C N 1
ATOM 12069 C CA . ILE C 1 500 ? 151.007 97.192 77.956 1.00 50.16 500 ILE C CA 1
ATOM 12070 C C . ILE C 1 500 ? 152.360 97.598 77.380 1.00 50.16 500 ILE C C 1
ATOM 12071 O O . ILE C 1 500 ? 153.399 97.034 77.744 1.00 50.16 500 ILE C O 1
ATOM 12076 N N . SER C 1 501 ? 152.375 98.576 76.475 1.00 56.27 501 SER C N 1
ATOM 12077 C CA . SER C 1 501 ? 153.601 99.068 75.862 1.00 56.27 501 SER C CA 1
ATOM 12078 C C . SER C 1 501 ? 153.583 100.589 75.875 1.00 56.27 501 SER C C 1
ATOM 12079 O O . SER C 1 501 ? 152.573 101.202 75.515 1.00 56.27 501 SER C O 1
ATOM 12082 N N . ALA C 1 502 ? 154.698 101.193 76.281 1.00 61.34 502 ALA C N 1
ATOM 12083 C CA . ALA C 1 502 ? 154.797 102.644 76.395 1.00 61.34 502 ALA C CA 1
ATOM 12084 C C . ALA C 1 502 ? 156.087 103.110 75.741 1.00 61.34 502 ALA C C 1
ATOM 12085 O O . ALA C 1 502 ? 157.171 102.640 76.099 1.00 61.34 502 ALA C O 1
ATOM 12087 N N . SER C 1 503 ? 155.968 104.035 74.785 1.00 62.16 503 SER C N 1
ATOM 12088 C CA . SER C 1 503 ? 157.124 104.641 74.142 1.00 62.16 503 SER C CA 1
ATOM 12089 C C . SER C 1 503 ? 157.205 106.148 74.331 1.00 62.16 503 SER C C 1
ATOM 12090 O O . SER C 1 503 ? 158.304 106.704 74.250 1.00 62.16 503 SER C O 1
ATOM 12093 N N . SER C 1 504 ? 156.081 106.816 74.581 1.00 63.74 504 SER C N 1
ATOM 12094 C CA . SER C 1 504 ? 156.057 108.257 74.783 1.00 63.74 504 SER C CA 1
ATOM 12095 C C . SER C 1 504 ? 154.841 108.607 75.632 1.00 63.74 504 SER C C 1
ATOM 12096 O O . SER C 1 504 ? 154.165 107.731 76.178 1.00 63.74 504 SER C O 1
ATOM 12099 N N . ASN C 1 505 ? 154.566 109.905 75.740 1.00 56.07 505 ASN C N 1
ATOM 12100 C CA . ASN C 1 505 ? 153.434 110.402 76.524 1.00 56.07 505 ASN C CA 1
ATOM 12101 C C . ASN C 1 505 ? 152.161 110.205 75.710 1.00 56.07 505 ASN C C 1
ATOM 12102 O O . ASN C 1 505 ? 151.701 111.103 75.002 1.00 56.07 505 ASN C O 1
ATOM 12107 N N . ALA C 1 506 ? 151.585 109.008 75.812 1.00 48.10 506 ALA C N 1
ATOM 12108 C CA . ALA C 1 506 ? 150.348 108.677 75.101 1.00 48.10 506 ALA C CA 1
ATOM 12109 C C . ALA C 1 506 ? 149.147 109.013 75.985 1.00 48.10 506 ALA C C 1
ATOM 12110 O O . ALA C 1 506 ? 148.416 108.148 76.470 1.00 48.10 506 ALA C O 1
ATOM 12112 N N . GLY C 1 507 ? 148.947 110.316 76.180 1.00 41.26 507 GLY C N 1
ATOM 12113 C CA . GLY C 1 507 ? 147.900 110.791 77.063 1.00 41.26 507 GLY C CA 1
ATOM 12114 C C . GLY C 1 507 ? 146.814 111.598 76.384 1.00 41.26 507 GLY C C 1
ATOM 12115 O O . GLY C 1 507 ? 146.196 111.135 75.421 1.00 41.26 507 GLY C O 1
ATOM 12116 N N . GLN C 1 508 ? 146.572 112.810 76.890 1.00 34.38 508 GLN C N 1
ATOM 12117 C CA . GLN C 1 508 ? 145.582 113.741 76.346 1.00 34.38 508 GLN C CA 1
ATOM 12118 C C . GLN C 1 508 ? 144.175 113.131 76.364 1.00 34.38 508 GLN C C 1
ATOM 12119 O O . GLN C 1 508 ? 143.541 112.902 75.332 1.00 34.38 508 GLN C O 1
ATOM 12125 N N . ILE C 1 509 ? 143.706 112.870 77.581 1.00 27.42 509 ILE C N 1
ATOM 12126 C CA . ILE C 1 509 ? 142.311 112.527 77.839 1.00 27.42 509 ILE C CA 1
ATOM 12127 C C . ILE C 1 509 ? 141.607 113.792 78.319 1.00 27.42 509 ILE C C 1
ATOM 12128 O O . ILE C 1 509 ? 142.023 114.411 79.306 1.00 27.42 509 ILE C O 1
ATOM 12133 N N . SER C 1 510 ? 140.560 114.206 77.607 1.00 24.02 510 SER C N 1
ATOM 12134 C CA . SER C 1 510 ? 139.973 115.521 77.804 1.00 24.02 510 SER C CA 1
ATOM 12135 C C . SER C 1 510 ? 138.484 115.430 78.112 1.00 24.02 510 SER C C 1
ATOM 12136 O O . SER C 1 510 ? 137.791 114.497 77.688 1.00 24.02 510 SER C O 1
ATOM 12139 N N . LEU C 1 511 ? 138.006 116.423 78.857 1.00 19.95 511 LEU C N 1
ATOM 12140 C CA . LEU C 1 511 ? 136.596 116.575 79.177 1.00 19.95 511 LEU C CA 1
ATOM 12141 C C . LEU C 1 511 ? 136.223 118.029 78.940 1.00 19.95 511 LEU C C 1
ATOM 12142 O O . LEU C 1 511 ? 136.915 118.930 79.420 1.00 19.95 511 LEU C O 1
ATOM 12147 N N . ALA C 1 512 ? 135.138 118.256 78.202 1.00 21.51 512 ALA C N 1
ATOM 12148 C CA . ALA C 1 512 ? 134.756 119.595 77.773 1.00 21.51 512 ALA C CA 1
ATOM 12149 C C . ALA C 1 512 ? 133.315 119.885 78.162 1.00 21.51 512 ALA C C 1
ATOM 12150 O O . ALA C 1 512 ? 132.480 118.978 78.211 1.00 21.51 512 ALA C O 1
ATOM 12152 N N . TYR C 1 513 ? 133.033 121.157 78.437 1.00 23.57 513 TYR C N 1
ATOM 12153 C CA . TYR C 1 513 ? 131.691 121.610 78.772 1.00 23.57 513 TYR C CA 1
ATOM 12154 C C . TYR C 1 513 ? 131.087 122.347 77.584 1.00 23.57 513 TYR C C 1
ATOM 12155 O O . TYR C 1 513 ? 131.757 123.161 76.942 1.00 23.57 513 TYR C O 1
ATOM 12164 N N . LEU C 1 514 ? 129.816 122.066 77.298 1.00 23.69 514 LEU C N 1
ATOM 12165 C CA . LEU C 1 514 ? 129.097 122.718 76.214 1.00 23.69 514 LEU C CA 1
ATOM 12166 C C . LEU C 1 514 ? 127.735 123.174 76.715 1.00 23.69 514 LEU C C 1
ATOM 12167 O O . LEU C 1 514 ? 127.170 122.589 77.643 1.00 23.69 514 LEU C O 1
ATOM 12172 N N . ASP C 1 515 ? 127.215 124.232 76.098 1.00 29.36 515 ASP C N 1
ATOM 12173 C CA . ASP C 1 515 ? 125.888 124.723 76.424 1.00 29.36 515 ASP C CA 1
ATOM 12174 C C . ASP C 1 515 ? 124.843 124.021 75.557 1.00 29.36 515 ASP C C 1
ATOM 12175 O O . ASP C 1 515 ? 125.136 123.068 74.830 1.00 29.36 515 ASP C O 1
ATOM 12180 N N . ALA C 1 516 ? 123.600 124.498 75.638 1.00 29.75 516 ALA C N 1
ATOM 12181 C CA . ALA C 1 516 ? 122.514 123.916 74.859 1.00 29.75 516 ALA C CA 1
ATOM 12182 C C . ALA C 1 516 ? 122.658 124.156 73.362 1.00 29.75 516 ALA C C 1
ATOM 12183 O O . ALA C 1 516 ? 121.974 123.488 72.579 1.00 29.75 516 ALA C O 1
ATOM 12185 N N . PHE C 1 517 ? 123.523 125.081 72.946 1.00 31.02 517 PHE C N 1
ATOM 12186 C CA . PHE C 1 517 ? 123.709 125.406 71.537 1.00 31.02 517 PHE C CA 1
ATOM 12187 C C . PHE C 1 517 ? 125.102 125.037 71.032 1.00 31.02 517 PHE C C 1
ATOM 12188 O O . PHE C 1 517 ? 125.544 125.563 70.005 1.00 31.02 517 PHE C O 1
ATOM 12196 N N . ASP C 1 518 ? 125.800 124.148 71.741 1.00 30.16 518 ASP C N 1
ATOM 12197 C CA . ASP C 1 518 ? 127.105 123.627 71.328 1.00 30.16 518 ASP C CA 1
ATOM 12198 C C . ASP C 1 518 ? 128.136 124.748 71.179 1.00 30.16 518 ASP C C 1
ATOM 12199 O O . ASP C 1 518 ? 128.713 124.968 70.112 1.00 30.16 518 ASP C O 1
ATOM 12204 N N . ASN C 1 519 ? 128.358 125.461 72.281 1.00 29.66 519 ASN C N 1
ATOM 12205 C CA . ASN C 1 519 ? 129.397 126.479 72.371 1.00 29.66 519 ASN C CA 1
ATOM 12206 C C . ASN C 1 519 ? 130.349 126.104 73.497 1.00 29.66 519 ASN C C 1
ATOM 12207 O O . ASN C 1 519 ? 129.907 125.762 74.599 1.00 29.66 519 ASN C O 1
ATOM 12212 N N . ASN C 1 520 ? 131.648 126.162 73.215 1.00 28.82 520 ASN C N 1
ATOM 12213 C CA . ASN C 1 520 ? 132.646 125.758 74.196 1.00 28.82 520 ASN C CA 1
ATOM 12214 C C . ASN C 1 520 ? 132.639 126.696 75.397 1.00 28.82 520 ASN C C 1
ATOM 12215 O O . ASN C 1 520 ? 132.544 127.918 75.253 1.00 28.82 520 ASN C O 1
ATOM 12220 N N . LEU C 1 521 ? 132.740 126.111 76.591 1.00 25.07 521 LEU C N 1
ATOM 12221 C CA . LEU C 1 521 ? 132.792 126.869 77.831 1.00 25.07 521 LEU C CA 1
ATOM 12222 C C . LEU C 1 521 ? 134.002 126.543 78.693 1.00 25.07 521 LEU C C 1
ATOM 12223 O O . LEU C 1 521 ? 134.205 127.206 79.716 1.00 25.07 521 LEU C O 1
ATOM 12228 N N . GLY C 1 522 ? 134.806 125.551 78.317 1.00 26.05 522 GLY C N 1
ATOM 12229 C CA . GLY C 1 522 ? 135.964 125.170 79.099 1.00 26.05 522 GLY C CA 1
ATOM 12230 C C . GLY C 1 522 ? 136.171 123.671 79.146 1.00 26.05 522 GLY C C 1
ATOM 12231 O O . GLY C 1 522 ? 135.358 122.908 78.611 1.00 26.05 522 GLY C O 1
ATOM 12232 N N . GLY C 1 523 ? 137.252 123.233 79.782 1.00 23.91 523 GLY C N 1
ATOM 12233 C CA . GLY C 1 523 ? 137.523 121.810 79.877 1.00 23.91 523 GLY C CA 1
ATOM 12234 C C . GLY C 1 523 ? 138.740 121.539 80.730 1.00 23.91 523 GLY C C 1
ATOM 12235 O O . GLY C 1 523 ? 139.466 122.452 81.136 1.00 23.91 523 GLY C O 1
ATOM 12236 N N . VAL C 1 524 ? 138.949 120.253 80.995 1.00 25.07 524 VAL C N 1
ATOM 12237 C CA . VAL C 1 524 ? 140.079 119.771 81.782 1.00 25.07 524 VAL C CA 1
ATOM 12238 C C . VAL C 1 524 ? 140.701 118.578 81.068 1.00 25.07 524 VAL C C 1
ATOM 12239 O O . VAL C 1 524 ? 139.995 117.726 80.519 1.00 25.07 524 VAL C O 1
ATOM 12243 N N . SER C 1 525 ? 142.032 118.516 81.078 1.00 27.54 525 SER C N 1
ATOM 12244 C CA . SER C 1 525 ? 142.766 117.469 80.386 1.00 27.54 525 SER C CA 1
ATOM 12245 C C . SER C 1 525 ? 143.753 116.803 81.334 1.00 27.54 525 SER C C 1
ATOM 12246 O O . SER C 1 525 ? 144.259 117.426 82.273 1.00 27.54 525 SER C O 1
ATOM 12249 N N . ALA C 1 526 ? 144.019 115.525 81.075 1.00 31.59 526 ALA C N 1
ATOM 12250 C CA . ALA C 1 526 ? 144.981 114.743 81.835 1.00 31.59 526 ALA C CA 1
ATOM 12251 C C . ALA C 1 526 ? 145.860 113.955 80.875 1.00 31.59 526 ALA C C 1
ATOM 12252 O O . ALA C 1 526 ? 145.476 113.672 79.738 1.00 31.59 526 ALA C O 1
ATOM 12254 N N . ASN C 1 527 ? 147.051 113.597 81.350 1.00 38.60 527 ASN C N 1
ATOM 12255 C CA . ASN C 1 527 ? 148.031 112.870 80.556 1.00 38.60 527 ASN C CA 1
ATOM 12256 C C . ASN C 1 527 ? 148.236 111.483 81.142 1.00 38.60 527 ASN C C 1
ATOM 12257 O O . ASN C 1 527 ? 148.489 111.342 82.344 1.00 38.60 527 ASN C O 1
ATOM 12262 N N . LEU C 1 528 ? 148.124 110.464 80.294 1.00 39.05 528 LEU C N 1
ATOM 12263 C CA . LEU C 1 528 ? 148.433 109.103 80.707 1.00 39.05 528 LEU C CA 1
ATOM 12264 C C . LEU C 1 528 ? 149.924 108.959 80.982 1.00 39.05 528 LEU C C 1
ATOM 12265 O O . LEU C 1 528 ? 150.763 109.487 80.247 1.00 39.05 528 LEU C O 1
ATOM 12270 N N . GLY C 1 529 ? 150.251 108.236 82.049 1.00 48.87 529 GLY C N 1
ATOM 12271 C CA . GLY C 1 529 ? 151.624 108.073 82.474 1.00 48.87 529 GLY C CA 1
ATOM 12272 C C . GLY C 1 529 ? 152.402 107.107 81.601 1.00 48.87 529 GLY C C 1
ATOM 12273 O O . GLY C 1 529 ? 152.086 106.880 80.431 1.00 48.87 529 GLY C O 1
ATOM 12274 N N . THR C 1 530 ? 153.447 106.531 82.197 1.00 51.10 530 THR C N 1
ATOM 12275 C CA . THR C 1 530 ? 154.328 105.603 81.504 1.00 51.10 530 THR C CA 1
ATOM 12276 C C . THR C 1 530 ? 154.404 104.238 82.177 1.00 51.10 530 THR C C 1
ATOM 12277 O O . THR C 1 530 ? 154.722 103.250 81.504 1.00 51.10 530 THR C O 1
ATOM 12281 N N . THR C 1 531 ? 154.072 104.150 83.463 1.00 49.83 531 THR C N 1
ATOM 12282 C CA . THR C 1 531 ? 154.183 102.892 84.189 1.00 49.83 531 THR C CA 1
ATOM 12283 C C . THR C 1 531 ? 153.257 101.836 83.595 1.00 49.83 531 THR C C 1
ATOM 12284 O O . THR C 1 531 ? 152.161 102.134 83.111 1.00 49.83 531 THR C O 1
ATOM 12288 N N . THR C 1 532 ? 153.717 100.585 83.636 1.00 47.86 532 THR C N 1
ATOM 12289 C CA . THR C 1 532 ? 152.997 99.487 83.000 1.00 47.86 532 THR C CA 1
ATOM 12290 C C . THR C 1 532 ? 151.739 99.105 83.774 1.00 47.86 532 THR C C 1
ATOM 12291 O O . THR C 1 532 ? 150.707 98.795 83.169 1.00 47.86 532 THR C O 1
ATOM 12295 N N . GLY C 1 533 ? 151.795 99.148 85.103 1.00 44.53 533 GLY C N 1
ATOM 12296 C CA . GLY C 1 533 ? 150.717 98.630 85.920 1.00 44.53 533 GLY C CA 1
ATOM 12297 C C . GLY C 1 533 ? 149.414 99.397 85.768 1.00 44.53 533 GLY C C 1
ATOM 12298 O O . GLY C 1 533 ? 149.332 100.454 85.140 1.00 44.53 533 GLY C O 1
ATOM 12299 N N . TRP C 1 534 ? 148.369 98.834 86.375 1.00 39.87 534 TRP C N 1
ATOM 12300 C CA . TRP C 1 534 ? 147.024 99.391 86.294 1.00 39.87 534 TRP C CA 1
ATOM 12301 C C . TRP C 1 534 ? 146.897 100.639 87.156 1.00 39.87 534 TRP C C 1
ATOM 12302 O O . TRP C 1 534 ? 146.582 100.549 88.347 1.00 39.87 534 TRP C O 1
ATOM 12313 N N . LYS C 1 535 ? 147.138 101.808 86.567 1.00 34.89 535 LYS C N 1
ATOM 12314 C CA . LYS C 1 535 ? 147.079 103.050 87.319 1.00 34.89 535 LYS C CA 1
ATOM 12315 C C . LYS C 1 535 ? 145.675 103.651 87.271 1.00 34.89 535 LYS C C 1
ATOM 12316 O O . LYS C 1 535 ? 144.797 103.207 86.526 1.00 34.89 535 LYS C O 1
ATOM 12322 N N . VAL C 1 536 ? 145.472 104.676 88.095 1.00 27.93 536 VAL C N 1
ATOM 12323 C CA . VAL C 1 536 ? 144.229 105.438 88.132 1.00 27.93 536 VAL C CA 1
ATOM 12324 C C . VAL C 1 536 ? 144.509 106.845 87.627 1.00 27.93 536 VAL C C 1
ATOM 12325 O O . VAL C 1 536 ? 145.525 107.455 87.981 1.00 27.93 536 VAL C O 1
ATOM 12329 N N . ILE C 1 537 ? 143.615 107.354 86.784 1.00 26.05 537 ILE C N 1
ATOM 12330 C CA . ILE C 1 537 ? 143.694 108.721 86.283 1.00 26.05 537 ILE C CA 1
ATOM 12331 C C . ILE C 1 537 ? 142.405 109.439 86.650 1.00 26.05 537 ILE C C 1
ATOM 12332 O O . ILE C 1 537 ? 141.310 108.964 86.330 1.00 26.05 537 ILE C O 1
ATOM 12337 N N . GLY C 1 538 ? 142.539 110.584 87.313 1.00 26.72 538 GLY C N 1
ATOM 12338 C CA . GLY C 1 538 ? 141.388 111.337 87.764 1.00 26.72 538 GLY C CA 1
ATOM 12339 C C . GLY C 1 538 ? 141.544 111.842 89.182 1.00 26.72 538 GLY C C 1
ATOM 12340 O O . GLY C 1 538 ? 140.630 112.463 89.732 1.00 26.72 538 GLY C O 1
ATOM 12341 N N . LYS C 1 539 ? 142.704 111.572 89.788 1.00 30.72 539 LYS C N 1
ATOM 12342 C CA . LYS C 1 539 ? 142.988 112.126 91.107 1.00 30.72 539 LYS C CA 1
ATOM 12343 C C . LYS C 1 539 ? 143.039 113.647 91.059 1.00 30.72 539 LYS C C 1
ATOM 12344 O O . LYS C 1 539 ? 142.485 114.324 91.933 1.00 30.72 539 LYS C O 1
ATOM 12350 N N . ASN C 1 540 ? 143.691 114.203 90.038 1.00 29.75 540 ASN C N 1
ATOM 12351 C CA . ASN C 1 540 ? 143.783 115.643 89.857 1.00 29.75 540 ASN C CA 1
ATOM 12352 C C . ASN C 1 540 ? 143.591 115.967 88.381 1.00 29.75 540 ASN C C 1
ATOM 12353 O O . ASN C 1 540 ? 143.286 115.090 87.567 1.00 29.75 540 ASN C O 1
ATOM 12358 N N . THR C 1 541 ? 143.728 117.259 88.057 1.00 29.26 541 THR C N 1
ATOM 12359 C CA . THR C 1 541 ? 143.692 117.820 86.696 1.00 29.26 541 THR C CA 1
ATOM 12360 C C . THR C 1 541 ? 142.489 117.332 85.883 1.00 29.26 541 THR C C 1
ATOM 12361 O O . THR C 1 541 ? 142.473 117.447 84.654 1.00 29.26 541 THR C O 1
ATOM 12365 N N . LEU C 1 542 ? 141.460 116.810 86.557 1.00 26.45 542 LEU C N 1
ATOM 12366 C CA . LEU C 1 542 ? 140.207 116.457 85.901 1.00 26.45 542 LEU C CA 1
ATOM 12367 C C . LEU C 1 542 ? 138.997 116.850 86.737 1.00 26.45 542 LEU C C 1
ATOM 12368 O O . LEU C 1 542 ? 137.867 116.511 86.361 1.00 26.45 542 LEU C O 1
ATOM 12373 N N . ARG C 1 543 ? 139.194 117.550 87.848 1.00 22.51 543 ARG C N 1
ATOM 12374 C CA . ARG C 1 543 ? 138.119 117.991 88.718 1.00 22.51 543 ARG C CA 1
ATOM 12375 C C . ARG C 1 543 ? 137.814 119.457 88.443 1.00 22.51 543 ARG C C 1
ATOM 12376 O O . ARG C 1 543 ? 138.599 120.170 87.811 1.00 22.51 543 ARG C O 1
ATOM 12384 N N . GLY C 1 544 ? 136.662 119.900 88.924 1.00 20.93 544 GLY C N 1
ATOM 12385 C CA . GLY C 1 544 ? 136.274 121.284 88.753 1.00 20.93 544 GLY C CA 1
ATOM 12386 C C . GLY C 1 544 ? 134.795 121.459 89.008 1.00 20.93 544 GLY C C 1
ATOM 12387 O O . GLY C 1 544 ? 134.057 120.498 89.249 1.00 20.93 544 GLY C O 1
ATOM 12388 N N . ARG C 1 545 ? 134.375 122.718 88.949 1.00 16.14 545 ARG C N 1
ATOM 12389 C CA . ARG C 1 545 ? 132.980 123.094 89.122 1.00 16.14 545 ARG C CA 1
ATOM 12390 C C . ARG C 1 545 ? 132.440 123.605 87.794 1.00 16.14 545 ARG C C 1
ATOM 12391 O O . ARG C 1 545 ? 133.070 124.447 87.146 1.00 16.14 545 ARG C O 1
ATOM 12399 N N . LEU C 1 546 ? 131.283 123.090 87.395 1.00 21.05 546 LEU C N 1
ATOM 12400 C CA . LEU C 1 546 ? 130.751 123.393 86.076 1.00 21.05 546 LEU C CA 1
ATOM 12401 C C . LEU C 1 546 ? 130.365 124.868 85.982 1.00 21.05 546 LEU C C 1
ATOM 12402 O O . LEU C 1 546 ? 129.795 125.424 86.926 1.00 21.05 546 LEU C O 1
ATOM 12407 N N . PRO C 1 547 ? 130.669 125.526 84.864 1.00 23.98 547 PRO C N 1
ATOM 12408 C CA . PRO C 1 547 ? 130.240 126.918 84.690 1.00 23.98 547 PRO C CA 1
ATOM 12409 C C . PRO C 1 547 ? 128.723 127.021 84.650 1.00 23.98 547 PRO C C 1
ATOM 12410 O O . PRO C 1 547 ? 128.024 126.089 84.246 1.00 23.98 547 PRO C O 1
ATOM 12414 N N . VAL C 1 548 ? 128.217 128.175 85.083 1.00 24.12 548 VAL C N 1
ATOM 12415 C CA . VAL C 1 548 ? 126.776 128.394 85.118 1.00 24.12 548 VAL C CA 1
ATOM 12416 C C . VAL C 1 548 ? 126.234 128.414 83.696 1.00 24.12 548 VAL C C 1
ATOM 12417 O O . VAL C 1 548 ? 126.710 129.170 82.840 1.00 24.12 548 VAL C O 1
ATOM 12421 N N . GLY C 1 549 ? 125.227 127.579 83.439 1.00 25.47 549 GLY C N 1
ATOM 12422 C CA . GLY C 1 549 ? 124.595 127.508 82.140 1.00 25.47 549 GLY C CA 1
ATOM 12423 C C . GLY C 1 549 ? 125.027 126.352 81.265 1.00 25.47 549 GLY C C 1
ATOM 12424 O O . GLY C 1 549 ? 124.554 126.254 80.126 1.00 25.47 549 GLY C O 1
ATOM 12425 N N . THR C 1 550 ? 125.906 125.479 81.750 1.00 24.66 550 THR C N 1
ATOM 12426 C CA . THR C 1 550 ? 126.324 124.328 80.964 1.00 24.66 550 THR C CA 1
ATOM 12427 C C . THR C 1 550 ? 125.167 123.349 80.790 1.00 24.66 550 THR C C 1
ATOM 12428 O O . THR C 1 550 ? 124.271 123.251 81.634 1.00 24.66 550 THR C O 1
ATOM 12432 N N . ALA C 1 551 ? 125.185 122.628 79.670 1.00 23.48 551 ALA C N 1
ATOM 12433 C CA . ALA C 1 551 ? 124.095 121.714 79.350 1.00 23.48 551 ALA C CA 1
ATOM 12434 C C . ALA C 1 551 ? 124.597 120.305 79.058 1.00 23.48 551 ALA C C 1
ATOM 12435 O O . ALA C 1 551 ? 123.922 119.324 79.383 1.00 23.48 551 ALA C O 1
ATOM 12437 N N . LYS C 1 552 ? 125.772 120.190 78.441 1.00 22.05 552 LYS C N 1
ATOM 12438 C CA . LYS C 1 552 ? 126.292 118.894 78.032 1.00 22.05 552 LYS C CA 1
ATOM 12439 C C . LYS C 1 552 ? 127.767 118.778 78.391 1.00 22.05 552 LYS C C 1
ATOM 12440 O O . LYS C 1 552 ? 128.491 119.771 78.498 1.00 22.05 552 LYS C O 1
ATOM 12446 N N . VAL C 1 553 ? 128.201 117.532 78.565 1.00 18.61 553 VAL C N 1
ATOM 12447 C CA . VAL C 1 553 ? 129.582 117.191 78.885 1.00 18.61 553 VAL C CA 1
ATOM 12448 C C . VAL C 1 553 ? 130.090 116.227 77.822 1.00 18.61 553 VAL C C 1
ATOM 12449 O O . VAL C 1 553 ? 129.450 115.206 77.545 1.00 18.61 553 VAL C O 1
ATOM 12453 N N . ARG C 1 554 ? 131.239 116.548 77.231 1.00 22.00 554 ARG C N 1
ATOM 12454 C CA . ARG C 1 554 ? 131.826 115.750 76.163 1.00 22.00 554 ARG C CA 1
ATOM 12455 C C . ARG C 1 554 ? 133.112 115.107 76.665 1.00 22.00 554 ARG C C 1
ATOM 12456 O O . ARG C 1 554 ? 133.995 115.797 77.184 1.00 22.00 554 ARG C O 1
ATOM 12464 N N . LEU C 1 555 ? 133.208 113.792 76.506 1.00 22.92 555 LEU C N 1
ATOM 12465 C CA . LEU C 1 555 ? 134.386 113.024 76.881 1.00 22.92 555 LEU C CA 1
ATOM 12466 C C . LEU C 1 555 ? 135.153 112.642 75.623 1.00 22.92 555 LEU C C 1
ATOM 12467 O O . LEU C 1 555 ? 134.570 112.074 74.690 1.00 22.92 555 LEU C O 1
ATOM 12472 N N . ASN C 1 556 ? 136.452 112.947 75.602 1.00 26.60 556 ASN C N 1
ATOM 12473 C CA . ASN C 1 556 ? 137.331 112.597 74.497 1.00 26.60 556 ASN C CA 1
ATOM 12474 C C . ASN C 1 556 ? 138.539 111.841 75.034 1.00 26.60 556 ASN C C 1
ATOM 12475 O O . ASN C 1 556 ? 139.129 112.226 76.049 1.00 26.60 556 ASN C O 1
ATOM 12480 N N . ILE C 1 557 ? 138.899 110.765 74.342 1.00 29.06 557 ILE C N 1
ATOM 12481 C CA . ILE C 1 557 ? 140.058 109.946 74.672 1.00 29.06 557 ILE C CA 1
ATOM 12482 C C . ILE C 1 557 ? 140.920 109.842 73.424 1.00 29.06 557 ILE C C 1
ATOM 12483 O O . ILE C 1 557 ? 140.428 109.450 72.358 1.00 29.06 557 ILE C O 1
ATOM 12488 N N . GLN C 1 558 ? 142.197 110.189 73.556 1.00 38.62 558 GLN C N 1
ATOM 12489 C CA . GLN C 1 558 ? 143.123 110.227 72.435 1.00 38.62 558 GLN C CA 1
ATOM 12490 C C . GLN C 1 558 ? 144.349 109.383 72.755 1.00 38.62 558 GLN C C 1
ATOM 12491 O O . GLN C 1 558 ? 144.785 109.304 73.907 1.00 38.62 558 GLN C O 1
ATOM 12497 N N . THR C 1 559 ? 144.893 108.741 71.724 1.00 44.71 559 THR C N 1
ATOM 12498 C CA . THR C 1 559 ? 146.111 107.949 71.844 1.00 44.71 559 THR C CA 1
ATOM 12499 C C . THR C 1 559 ? 147.031 108.270 70.678 1.00 44.71 559 THR C C 1
ATOM 12500 O O . THR C 1 559 ? 146.604 108.235 69.520 1.00 44.71 559 THR C O 1
ATOM 12504 N N . VAL C 1 560 ? 148.292 108.581 70.985 1.00 48.72 560 VAL C N 1
ATOM 12505 C CA . VAL C 1 560 ? 149.261 108.847 69.929 1.00 48.72 560 VAL C CA 1
ATOM 12506 C C . VAL C 1 560 ? 149.642 107.537 69.242 1.00 48.72 560 VAL C C 1
ATOM 12507 O O . VAL C 1 560 ? 149.534 106.444 69.810 1.00 48.72 560 VAL C O 1
ATOM 12511 N N . ALA C 1 561 ? 150.077 107.652 67.988 1.00 52.44 561 ALA C N 1
ATOM 12512 C CA . ALA C 1 561 ? 150.491 106.481 67.226 1.00 52.44 561 ALA C CA 1
ATOM 12513 C C . ALA C 1 561 ? 151.652 105.777 67.916 1.00 52.44 561 ALA C C 1
ATOM 12514 O O . ALA C 1 561 ? 152.520 106.417 68.517 1.00 52.44 561 ALA C O 1
ATOM 12516 N N . GLY C 1 562 ? 151.665 104.450 67.827 1.00 55.20 562 GLY C N 1
ATOM 12517 C CA . GLY C 1 562 ? 152.668 103.669 68.521 1.00 55.20 562 GLY C CA 1
ATOM 12518 C C . GLY C 1 562 ? 152.122 102.907 69.711 1.00 55.20 562 GLY C C 1
ATOM 12519 O O . GLY C 1 562 ? 151.494 101.856 69.547 1.00 55.20 562 GLY C O 1
ATOM 12520 N N . ALA C 1 563 ? 152.373 103.422 70.913 1.00 55.14 563 ALA C N 1
ATOM 12521 C CA . ALA C 1 563 ? 151.983 102.732 72.136 1.00 55.14 563 ALA C CA 1
ATOM 12522 C C . ALA C 1 563 ? 150.482 102.474 72.174 1.00 55.14 563 ALA C C 1
ATOM 12523 O O . ALA C 1 563 ? 149.674 103.321 71.781 1.00 55.14 563 ALA C O 1
ATOM 12525 N N . ASP C 1 564 ? 150.112 101.289 72.656 1.00 55.03 564 ASP C N 1
ATOM 12526 C CA . ASP C 1 564 ? 148.723 100.868 72.773 1.00 55.03 564 ASP C CA 1
ATOM 12527 C C . ASP C 1 564 ? 148.357 100.724 74.244 1.00 55.03 564 ASP C C 1
ATOM 12528 O O . ASP C 1 564 ? 149.152 100.218 75.044 1.00 55.03 564 ASP C O 1
ATOM 12533 N N . VAL C 1 565 ? 147.152 101.169 74.596 1.00 46.12 565 VAL C N 1
ATOM 12534 C CA . VAL C 1 565 ? 146.700 101.236 75.976 1.00 46.12 565 VAL C CA 1
ATOM 12535 C C . VAL C 1 565 ? 145.328 100.577 76.077 1.00 46.12 565 VAL C C 1
ATOM 12536 O O . VAL C 1 565 ? 144.787 100.066 75.097 1.00 46.12 565 VAL C O 1
ATOM 12540 N N . GLN C 1 566 ? 144.767 100.594 77.286 1.00 42.62 566 GLN C N 1
ATOM 12541 C CA . GLN C 1 566 ? 143.407 100.121 77.500 1.00 42.62 566 GLN C CA 1
ATOM 12542 C C . GLN C 1 566 ? 142.825 100.809 78.728 1.00 42.62 566 GLN C C 1
ATOM 12543 O O . GLN C 1 566 ? 143.545 101.089 79.693 1.00 42.62 566 GLN C O 1
ATOM 12549 N N . TYR C 1 567 ? 141.523 101.084 78.674 1.00 32.48 567 TYR C N 1
ATOM 12550 C CA . TYR C 1 567 ? 140.817 101.820 79.710 1.00 32.48 567 TYR C CA 1
ATOM 12551 C C . TYR C 1 567 ? 139.671 100.985 80.263 1.00 32.48 567 TYR C C 1
ATOM 12552 O O . TYR C 1 567 ? 139.145 100.093 79.588 1.00 32.48 567 TYR C O 1
ATOM 12561 N N . THR C 1 568 ? 139.285 101.285 81.502 1.00 29.36 568 THR C N 1
ATOM 12562 C CA . THR C 1 568 ? 138.169 100.607 82.144 1.00 29.36 568 THR C CA 1
ATOM 12563 C C . THR C 1 568 ? 137.586 101.554 83.188 1.00 29.36 568 THR C C 1
ATOM 12564 O O . THR C 1 568 ? 138.274 102.447 83.695 1.00 29.36 568 THR C O 1
ATOM 12568 N N . ASN C 1 569 ? 136.301 101.358 83.487 1.00 25.22 569 ASN C N 1
ATOM 12569 C CA . ASN C 1 569 ? 135.553 102.199 84.423 1.00 25.22 569 ASN C CA 1
ATOM 12570 C C . ASN C 1 569 ? 135.672 103.678 84.056 1.00 25.22 569 ASN C C 1
ATOM 12571 O O . ASN C 1 569 ? 135.983 104.530 84.890 1.00 25.22 569 ASN C O 1
ATOM 12576 N N . ILE C 1 570 ? 135.416 103.980 82.785 1.00 22.50 570 ILE C N 1
ATOM 12577 C CA . ILE C 1 570 ? 135.451 105.359 82.312 1.00 22.50 570 ILE C CA 1
ATOM 12578 C C . ILE C 1 570 ? 134.124 106.007 82.681 1.00 22.50 570 ILE C C 1
ATOM 12579 O O . ILE C 1 570 ? 133.165 105.972 81.902 1.00 22.50 570 ILE C O 1
ATOM 12584 N N . LEU C 1 571 ? 134.058 106.598 83.872 1.00 20.06 571 LEU C N 1
ATOM 12585 C CA . LEU C 1 571 ? 132.806 107.101 84.418 1.00 20.06 571 LEU C CA 1
ATOM 12586 C C . LEU C 1 571 ? 132.991 108.513 84.951 1.00 20.06 571 LEU C C 1
ATOM 12587 O O . LEU C 1 571 ? 134.006 108.815 85.587 1.00 20.06 571 LEU C O 1
ATOM 12592 N N . CYS C 1 572 ? 132.018 109.374 84.671 1.00 21.09 572 CYS C N 1
ATOM 12593 C CA . CYS C 1 572 ? 131.877 110.653 85.350 1.00 21.09 572 CYS C CA 1
ATOM 12594 C C . CYS C 1 572 ? 130.957 110.472 86.547 1.00 21.09 572 CYS C C 1
ATOM 12595 O O . CYS C 1 572 ? 130.232 109.478 86.638 1.00 21.09 572 CYS C O 1
ATOM 12598 N N . ASN C 1 573 ? 130.994 111.427 87.472 1.00 17.59 573 ASN C N 1
ATOM 12599 C CA . ASN C 1 573 ? 130.129 111.398 88.650 1.00 17.59 573 ASN C CA 1
ATOM 12600 C C . ASN C 1 573 ? 129.823 112.838 89.047 1.00 17.59 573 ASN C C 1
ATOM 12601 O O . ASN C 1 573 ? 130.601 113.472 89.768 1.00 17.59 573 ASN C O 1
ATOM 12606 N N . ILE C 1 574 ? 128.688 113.347 88.582 1.00 17.48 574 ILE C N 1
ATOM 12607 C CA . ILE C 1 574 ? 128.295 114.725 88.856 1.00 17.48 574 ILE C CA 1
ATOM 12608 C C . ILE C 1 574 ? 127.723 114.810 90.264 1.00 17.48 574 ILE C C 1
ATOM 12609 O O . ILE C 1 574 ? 126.971 113.927 90.693 1.00 17.48 574 ILE C O 1
ATOM 12614 N N . ILE C 1 575 ? 128.097 115.870 90.983 1.00 18.28 575 ILE C N 1
ATOM 12615 C CA . ILE C 1 575 ? 127.652 116.177 92.348 1.00 18.28 575 ILE C CA 1
ATOM 12616 C C . ILE C 1 575 ? 127.584 114.934 93.230 1.00 18.28 575 ILE C C 1
ATOM 12617 O O . ILE C 1 575 ? 128.611 114.347 93.572 1.00 18.28 575 ILE C O 1
#

Secondary structure (DSSP, 8-state):
-PPEEESSHHHHHHS--SS---SEEEES-SSTTT----EEEEE-SS------SSSSEE-SSS-EEEEE--SSEEGGGTT----SSS--HHHHHHHHHHHHTTT--EE--SSB----SS--EEE-TTT-----SS-EEE--SS--SSEEEEE-----SSSTTTSSSSS-SEESEEE-----TT-EEEEESBSSSSS------SEEEES-EEES-SSSEEE-BT---EEEES-EEE--SSTT-SEE--TT--S--SSEEEES-EE---SS--EEE--SSEEEEEES-B--S--EEE--SS-EEEEEES-BB--SS------SEEE-S-SS-EEEEES--B-----S---S-SEE--TT-EEEEES------TT--GGGTSSS-SS--SS-EEEEES------STT----S-GGG-SSS-SS-TTSSSTT-EEEE-SS---B--EE-S-SSSS--EEEEB--SS-EEEEEEEE--SSS-B---EEEEEESS-SS----EEEEEE-TT--EEEEEEE---S-SS-EEE-SSSS--BPPTT--EEEEEEEE-SS--EEEEEEE----/-PPEEESSHHHHHHS--SS---SEEEES-SSTTT----EEEEE-SS------SSSSEE-SSS-EEEEE--SSEEGGGTT----SSS--HHHHHHHHHHHHTTT--EE--SSB----SS--EEE-TTT-----SS-EEE--SS--SSEEEEE-----SSSTTTSSSSS-SEESEEE-----TT-EEEEESBSSSSS------SEEEES-EEES-SSSEEE-BT---EEEES-EEE--SSTT-SEE--TT--S--SSEEEES-EE---SS--EEE--SSEEEEEES-B--S--EEE--SS-EEEEEES-BB--SS------SEEE-S-SS-EEEEES--B-----S---S-SEE--TT-EEEEES------TT--GGGTSSS-SS--SS-EEEEES------STT----S-GGG-SSS-SS-TTSSSTT-EEEE-SS---B--EE-S-SSSS--EEEEB--SS-EEEEEEEE--SSS-B---EEEEEESS-SS----EEEEEE-TT--EEEEEEE---S-SS-EEE-SSSS--BPPTT--EEEEEEEE-SS--EEEEEEE----/-PPEEESSHHHHHHS--SS---SEEEES-SSTTT----EEEEE-SS------SSSSEE-SSS-EEEEE--SSEEGGGTT----SSS--HHHHHHHHHHHHTTT--EE--SSB----SS--EEE-TTT-----SS-EEE--SS--SSEEEEE-----SSSTTTSSSSS-SEESEEE-----TT-EEEEESBSSSSS------SEEEES-EEES-SSSEEE-BT---EEEES-EEE--SSTT-SEE--TT--S--SSEEEES-EE---SS--EEE--SSEEEEEES-B--S--EEE--SS-EEEEEES-BB--SS------SEEE-S-SS-EEEEES--B-----S---S-SEE--TT-EEEEES------TT--GGGTSSS-SS--SS-EEEEES------STT----S-GGG-SSS-SS-TTSSSTT-EEEE-SS---B--EE-S-SSSS--EEEEB--SS-EEEEEEEE--SSS-B---EEEEEESS-SS----EEEEEE-TT--EEEEEEE---S-SS-EEE-SSSS--BPPTT--EEEEEEEE-SS--EEEEEEE----

Foldseek 3Di:
DDAAEDAEVLVVQPDDCPPPDDAKHWYQANHHPQRDQIWMWGKPPDDDDPAAQLAQHAHPVGITTGTDDDPAAELVNRPWDADDPDACVVSNQVSQVVCQVVADEYEYDAHETEHADEDAHEFEQQGYAHAYDHQYEYECARHDYQENAEYFHQDAPDCCVVGRQPDAHYHRYEYHYAQDPRWEYYEYYDADDDDHQTARANHEDEHYEAERGQAHYEYAENAAEYEYEAYEYEHHREAQRDYYYDAPYDPHAHEYEYHQYEYEHHPHYEHEDEYAPHEYEYEQYEYEPYEAEYEYAYEYEYEYAQYEYEYPDDQDQHAHYEYDYYDEYEYYYHNHEYDYDDYQARCAANYEYEDAYEYEYENYEADDDPRYPPCLRANWDANYHYPYDYYYDHYDDDADPDLGGAHHDQNQFQQPQFLNPVVFCPQKDKDWPDDDPWDFGKDFQDDSVGTIKGKTAGAPGKMKIKHKGWDPPFKWKWRWKKWKAWQDADDFFFWKKKFWAAPVGDTDDIFTDIDDGDGDTDMPRSDRHMDMDDGRTTMMMTMTMTGHDTMMIMGRGTIHTD/DDAAEDAEVLVVQPDDCPPPDDAKHWYQANHHPQRDQIWMWGKPPDDDDPAAQLAQHAHPVGITTGTDDDPAAELVNRPWDADDPDACVVSNQVSQVVCQVVADEYEYDAHETEHADEDAHEFEQQGYAHAYDHQYEYECARHDYQENAEYFHQDAPDCCVVGRQPDAHYHRYEYHYAQDPRWEYYEYYDADDDDHQTARANHEDEHYEAERGQAHYEYAENAAEYEYEAYEYEHHREAQRDYYYDAPYDPHAHEYEYHQYEYEHHPHYEHEDEYAPHEYEYEQYEYEPYEAEYEYAYEYEYEYAQYEYEYPDDQDQHAHYEYDYYDEYEYYYHNHEYDYDDYQARCAANYEYEDAYEYEYENYEADDDPRYPPCLRANWDANYHYPYDYYYDHYDDDADPDLGGAHHDQNQFQQPQFLNPVVFCPQKDKDWPDDDPWDFGKDFQDDSVGTIKGKTAGAPGKMKIKHKGWDPPFKWKWRWKKWKAWQDADDFFFWKKKFWAAPVGDTDDIFTDIDDGDGDTDMPRSDRHMDMDDGRTTMMMTMTMTGHDTMMIMGRGTIHTD/DDAAEDAEVLVVQPDDCPPPDDAKHWYQANHHPQRDQIWMWGKPPDDDDPAAQLAQHAHPVGITTGTDDDPAAELVNRPWDADDPDACVVSNQVSQVVCQVVADEYEYDAHETEHADEDAHEFEQQGYAHAYDHQYEYECARHDYQENAEYFHQDAPDCCVVGRQPDAHYHRYEYHYAQDPRWEYYEYYDADDDDHQTARANHEDEHYEAERGQAHYEYAENAAEYEYEAYEYEHHREAQRDYYYDAPYDPHAHEYEYHQYEYEHHPHYEHEDEYAPHEYEYEQYEYEPYEAEYEYAYEYEYEYAQYEYEYPDDQDQHAHYEYDYYDEYEYYYHNHEYDYDDYQARCAANYEYEDAYEYEYENYEADDDPRYPPCLRANWDANYHYPYDYYYDHYDDDADPDLGGAHHDQNQFQQPQFLNPVVFCPQKDKDWPDDDPWDFGKDFQDDSVGTIKGKTAGAPGKMKIKHKGWDPPFKWKWRWKKWKAWQDADDFFFWKKKFWAAPVGDTDDIFTDIDDGDGDTDMPRSDRHMDMDDGRTTMMMTMTMTGHDTMMIMGRGTIHTD

Sequence (1686 aa):
GQPWRFSSVAKMKAFNYSCYLGSSVFLESWHEGAGLGSGLFKVSKGTTEVGDDGSVIVAADGTRLIRVFDGPIFADMWGALPSSTYNSLPAIKSAYLYASSKLQQLFLGGGSYKVTGSSGIDIDPSLAGISALSRARVDTTEFTGDYLFTITSSYSYTPAPYYNNLSVALEGLYVFGNKTEGRSGLLTGRRTTDGVKSYNGQTEIRNCTFDKFDYNIRMGHNSWRIVFYKVNSLNALNANGILYVPSGLDDSGEILTFYHCQFFDGAGSNIRISCSSFAMTFVSCSFLNITFTIDAGSSVSVTALGCNFENPGSQSTRRYIEITAGHTNIFNVVGGSIVTNANAGQTQALIHVSANNQINLSNLTIPYGAHYQQEADSGYHAFCSGQGYVSTSNCSLQLLNGAGCCPIHPSLSVFTNWNLSYANLNAWTVDKGSAPTSVAEYLSAQGPKGEGVLHVAPTTQGVNISQVATVSKQAGSMSMSVMVNIISASSNAGQISLAYLDAFDNNLGGVSANLGTTTGWKVIGKNTLRGRLPVGTAKVRLNIQTVAGADVQYTNILCNIIGQPWRFSSVAKMKAFNYSCYLGSSVFLESWHEGAGLGSGLFKVSKGTTEVGDDGSVIVAADGTRLIRVFDGPIFADMWGALPSSTYNSLPAIKSAYLYASSKLQQLFLGGGSYKVTGSSGIDIDPSLAGISALSRARVDTTEFTGDYLFTITSSYSYTPAPYYNNLSVALEGLYVFGNKTEGRSGLLTGRRTTDGVKSYNGQTEIRNCTFDKFDYNIRMGHNSWRIVFYKVNSLNALNANGILYVPSGLDDSGEILTFYHCQFFDGAGSNIRISCSSFAMTFVSCSFLNITFTIDAGSSVSVTALGCNFENPGSQSTRRYIEITAGHTNIFNVVGGSIVTNANAGQTQALIHVSANNQINLSNLTIPYGAHYQQEADSGYHAFCSGQGYVSTSNCSLQLLNGAGCCPIHPSLSVFTNWNLSYANLNAWTVDKGSAPTSVAEYLSAQGPKGEGVLHVAPTTQGVNISQVATVSKQAGSMSMSVMVNIISASSNAGQISLAYLDAFDNNLGGVSANLGTTTGWKVIGKNTLRGRLPVGTAKVRLNIQTVAGADVQYTNILCNIIGQPWRFSSVAKMKAFNYSCYLGSSVFLESWHEGAGLGSGLFKVSKGTTEVGDDGSVIVAADGTRLIRVFDGPIFADMWGALPSSTYNSLPAIKSAYLYASSKLQQLFLGGGSYKVTGSSGIDIDPSLAGISALSRARVDTTEFTGDYLFTITSSYSYTPAPYYNNLSVALEGLYVFGNKTEGRSGLLTGRRTTDGVKSYNGQTEIRNCTFDKFDYNIRMGHNSWRIVFYKVNSLNALNANGILYVPSGLDDSGEILTFYHCQFFDGAGSNIRISCSSFAMTFVSCSFLNITFTIDAGSSVSVTALGCNFENPGSQSTRRYIEITAGHTNIFNVVGGSIVTNANAGQTQALIHVSANNQINLSNLTIPYGAHYQQEADSGYHAFCSGQGYVSTSNCSLQLLNGAGCCPIHPSLSVFTNWNLSYANLNAWTVDKGSAPTSVAEYLSAQGPKGEGVLHVAPTTQGVNISQVATVSKQAGSMSMSVMVNIISASSNAGQISLAYLDAFDNNLGGVSANLGTTTGWKVIGKNTLRGRLPVGTAKVRLNIQTVAGADVQYTNILCNII

Radius of gyration: 37.33 Å; Cα contacts (8 Å, |Δi|>4): 5146; chains: 3; bounding box: 75×74×122 Å

Solvent-accessible surface area: 54181 Å² total; per-residue (Å²): 122,65,16,141,75,13,48,10,14,65,111,1,64,81,61,85,2,87,113,32,170,26,90,10,1,56,1,31,4,42,53,125,54,51,14,38,2,31,7,31,2,60,26,28,84,70,72,107,70,136,20,35,67,0,8,17,3,54,9,91,83,32,20,41,0,68,16,33,34,85,22,46,4,43,0,9,22,2,5,4,37,56,30,87,125,78,58,1,9,78,17,4,96,38,0,14,132,48,1,26,72,122,26,31,4,0,18,5,9,11,15,37,1,22,3,43,33,95,52,15,5,87,0,26,0,1,31,0,0,1,5,1,67,11,1,0,23,5,31,5,55,125,9,61,17,70,22,5,6,6,0,25,1,74,79,61,117,103,27,0,5,52,34,5,1,3,12,16,1,0,25,0,1,2,0,56,3,52,102,41,127,57,71,11,2,2,4,0,0,31,112,66,95,100,70,71,134,8,41,0,3,5,1,1,0,15,2,0,2,2,2,63,9,9,47,0,1,67,3,5,25,6,1,19,1,0,0,1,12,0,1,4,0,2,27,0,44,54,46,22,0,0,3,52,3,27,94,57,22,58,71,11,3,48,2,2,0,1,9,0,0,4,2,6,38,5,58,54,1,30,0,55,0,15,10,64,73,3,5,4,2,4,2,1,1,0,8,16,22,3,15,1,0,2,36,3,65,40,32,1,22,1,5,2,5,2,0,3,5,12,30,71,62,27,134,44,53,80,50,14,6,32,3,74,59,19,60,13,8,9,6,3,1,7,7,1,22,14,56,25,66,85,23,97,11,9,68,49,3,2,8,41,2,18,54,73,0,9,0,0,4,16,8,3,20,3,15,16,17,82,37,2,89,6,26,60,63,30,2,29,8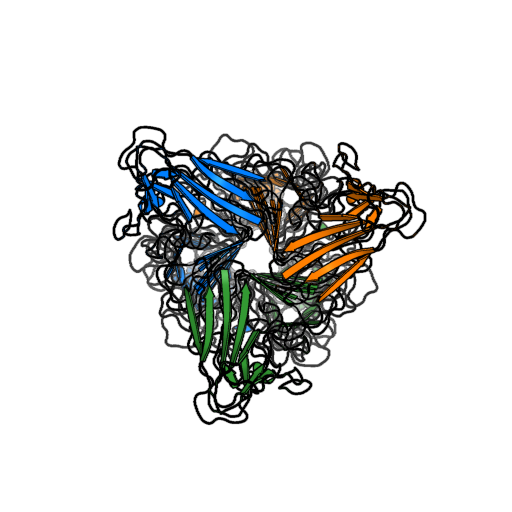,1,4,2,5,22,151,2,50,4,21,15,22,4,0,9,0,24,24,88,60,72,34,1,3,0,0,0,4,5,11,28,0,33,1,13,0,27,36,3,79,58,73,58,60,54,18,17,88,56,84,93,32,99,42,103,116,9,66,12,85,40,70,70,95,95,21,40,119,45,52,5,0,7,33,0,34,4,74,101,79,21,2,51,3,13,8,58,8,90,22,65,81,44,14,2,1,0,0,4,6,1,7,0,18,2,115,60,43,98,74,99,4,5,98,2,36,2,22,12,25,0,58,98,96,46,115,39,30,48,34,51,2,94,3,30,91,92,92,44,79,40,28,15,6,75,80,76,2,51,16,53,2,44,41,7,8,28,48,2,85,0,26,4,73,0,75,41,54,7,34,2,21,2,0,2,5,1,0,0,12,21,122,66,17,140,75,12,49,10,14,65,112,1,65,82,61,86,2,87,114,32,174,26,89,10,0,54,2,32,4,42,52,124,54,50,14,38,3,30,6,31,2,61,26,28,83,70,70,107,70,137,20,36,66,0,7,17,3,54,8,92,85,33,19,41,0,68,16,34,34,84,21,47,4,44,0,10,22,2,5,3,38,56,30,90,124,79,57,1,8,77,18,5,97,37,0,14,132,48,1,25,71,124,27,30,4,0,19,5,9,11,15,40,2,22,3,42,33,96,54,14,5,88,0,26,0,1,30,0,0,2,4,0,68,11,2,0,23,6,30,5,55,125,8,61,18,68,21,4,7,7,0,25,0,74,78,61,116,102,28,0,5,51,33,5,1,2,12,16,0,0,25,0,0,2,0,54,3,52,102,40,127,58,72,11,2,1,4,0,0,32,112,66,95,100,69,70,132,8,41,0,2,5,2,1,0,15,3,0,2,2,1,62,10,10,48,0,1,66,3,4,24,6,1,20,0,0,0,0,13,1,2,5,0,2,26,0,44,55,47,21,0,0,3,52,2,27,94,57,22,57,73,10,3,46,1,2,0,1,9,0,0,4,1,6,37,4,59,54,2,31,0,55,1,15,9,62,72,3,6,3,2,4,2,1,1,0,7,16,22,3,16,1,0,1,37,3,64,41,32,0,23,2,5,2,5,1,0,3,4,11,30,69,62,27,135,45,52,80,51,13,6,30,3,75,59,19,60,14,9,9,6,3,2,7,8,1,22,14,56,26,67,85,23,98,13,9,67,48,3,2,9,42,2,19,52,74,0,7,0,1,4,17,8,5,20,3,15,16,17,83,38,2,88,5,28,61,64,30,1,28,7,1,4,2,5,22,147,2,50,4,22,16,23,4,0,9,0,24,23,88,61,72,34,0,2,1,0,0,4,5,10,28,0,34,1,14,0,28,36,4,78,57,73,59,60,55,18,17,88,56,85,92,33,99,42,100,116,9,68,11,84,41,69,69,96,96,21,40,121,44,51,5,0,7,32,0,34,4,74,102,80,20,2,51,3,14,8,56,8,90,22,64,78,45,14,2,1,0,0,5,6,1,8,0,18,3,113,60,43,99,74,100,3,6,98,2,35,2,22,13,25,0,59,98,96,47,116,38,31,48,34,50,2,92,2,29,92,91,92,44,79,41,28,15,5,77,80,76,2,51,16,53,1,45,41,7,8,28,49,0,86,0,26,5,71,1,74,41,55,8,33,4,20,2,0,2,6,1,0,0,13,21,123,66,16,139,73,13,48,10,14,66,112,2,66,82,60,85,2,88,113,32,171,26,91,10,1,55,1,32,4,41,52,123,54,50,13,38,3,30,7,30,1,62,26,28,84,70,69,109,70,138,20,36,68,1,7,17,3,54,9,92,84,32,19,41,0,68,14,34,36,85,22,46,2,44,0,10,22,2,5,4,38,56,31,89,123,79,57,1,8,77,18,4,96,37,0,14,134,50,1,23,72,124,25,31,4,0,21,5,10,10,14,39,2,23,2,41,32,96,54,15,5,89,0,27,1,1,30,0,0,1,4,0,69,11,1,0,23,6,31,5,56,125,9,60,17,68,21,5,7,7,0,24,1,73,79,62,113,102,27,0,5,52,33,4,1,3,12,15,1,0,25,0,1,3,0,56,3,50,102,39,130,57,71,11,2,2,4,0,0,32,110,65,93,100,69,71,132,8,41,0,2,5,1,1,0,14,2,0,2,2,1,62,8,10,48,0,1,67,2,5,26,6,0,19,1,0,0,0,12,0,2,4,0,3,26,0,44,53,47,20,0,0,3,53,2,27,94,58,21,59,73,10,3,48,2,1,0,0,9,0,0,4,1,6,38,5,59,54,2,30,0,55,1,16,9,62,73,3,5,4,3,4,2,2,1,0,8,16,22,4,15,1,0,2,38,4,66,41,31,1,22,2,6,3,5,1,0,3,5,11,30,71,62,26,135,45,52,80,51,12,6,32,3,75,59,19,60,14,8,9,6,3,1,8,7,1,21,14,57,26,67,87,23,97,11,10,67,48,3,2,9,41,2,18,53,74,0,8,0,0,4,16,8,4,20,3,14,17,18,81,39,3,89,6,26,60,65,31,1,29,7,0,5,1,6,22,146,2,51,4,22,15,23,4,1,8,0,24,24,88,61,72,35,1,2,1,0,0,3,5,12,28,0,33,1,14,0,28,36,4,77,57,73,58,59,54,18,16,87,58,83,91,32,100,42,100,116,9,66,12,84,41,68,71,95,96,21,40,120,44,53,5,0,7,33,1,34,4,72,101,79,20,2,51,3,13,8,56,7,90,21,65,79,44,14,3,1,0,0,4,5,0,8,0,18,4,114,59,42,98,74,98,3,5,98,3,34,2,22,12,24,0,58,97,96,48,116,38,30,47,34,51,3,92,2,30,92,92,93,43,80,40,27,15,6,76,80,75,3,53,16,53,2,44,41,7,8,28,47,1,85,0,26,4,72,1,74,40,54,6,34,3,20,2,0,2,5,1,0,0,13,20